Protein 2CQW (pdb70)

InterPro domains:
  IPR000436 Sushi/SCR/CCP domain [PF00084] (725-775)
  IPR000436 Sushi/SCR/CCP domain [PS50923] (720-777)
  IPR000436 Sushi/SCR/CCP domain [SM00032] (722-775)
  IPR000436 Sushi/SCR/CCP domain [cd00033] (722-776)
  IPR001212 Somatomedin B domain [PS00524] (40-60)
  IPR001212 Somatomedin B domain [PS50958] (25-64)
  IPR001846 von Willebrand factor, type D domain [PF00094] (445-610)
  IPR001846 von Willebrand factor, type D domain [PS51233] (442-636)
  IPR001846 von Willebrand factor, type D domain [SM00216] (433-609)
  IPR005533 AMOP domain [PF03782] (287-426)
  IPR005533 AMOP domain [PS50856] (282-430)
  IPR005533 AMOP domain [SM00723] (282-430)
  IPR035976 Sushi/SCR/CCP superfamily [SSF57535] (720-777)
  IPR036024 Somatomedin B-like domain superfamily [SSF90188] (26-66)
  IPR051495 Epithelial Barrier and Cell Signaling Protein [PTHR13802] (20-813)
  IPR056619 Mucin-4-like, C8-3 domain [PF23263] (668-712)

Organism: Mus musculus (NCBI:txid10090)

Radius of gyration: 27.75 Å; Cα contacts (8 Å, |Δi|>4): 67; chains: 1; bounding box: 57×40×76 Å

Sequence (84 aa):
GSSGSSGIPGPGFTAGAQGSCSLRCGAQDGLCSCHPTCSGLGTCCEDFLDYCLEILPSSGSMMGGKDFVVQHLKWTDPSGPSSGGSSGSSGIPGPGFTAGAQGSCSLRCGAQDGLCSCHPTCSGLGTCCEDFLDYCLEILPSSGSMMGGKDFVVQHLKWTDPSGPSSGGSSGSSGIPGPGFTAGAQGSCSLRCGAQDGLCSCHPTCSGLGTCCEDFLDYCLEILPSSGSMMGGKDFVVQHLKWTDPSGPSSGGSSGSSGIPGPGFTAGAQGSCSLRCGAQDGLCSCHPTCSGLGTCCEDFLDYCLEILPSSGSMMGGKDFVVQHLKWTDPSGPSSGGSSGSSGIPGPGFTAGAQGSCSLRCGAQDGLCSCHPTCSGLGTCCEDFLDYCLEILPSSGSMMGGKDFVVQHLKWTDPSGPSSGGSSGSSGIPGPGFTAGAQGSCSLRCGAQDGLCSCHPTCSGLGTCCEDFLDYCLEILPSSGSMMGGKDFVVQHLKWTDPSGPSSGGSSGSSGIPGPGFTAGAQGSCSLRCGAQDGLCSCHPTCSGLGTCCEDFLDYCLEILPSSGSMMGGKDFVVQHLKWTDPSGPSSGGSSGSSGIPGPGFTAGAQGSCSLRCGAQDGLCSCHPTCSGLGTCCEDFLDYCLEILPSSGSMMGGKDFVVQHLKWTDPSGPSSGGSSGSSGIPGPGFTAGAQGSCSLRCGAQDGLCSCHPTCSGLGTCCEDFLDYCLEILPSSGSMMGGKDFVVQHLKWTDPSGPSSGGSSGSSGIPGPGFTAGAQGSCSLRCGAQDGLCSCHPTCSGLGTCCEDFLDYCLEILPSSGSMMGGKDFVVQHLKWTDPSGPSSGGSSGSSGIPGPGFTAGAQGSCSLRCGAQDGLCSCHPTCSGLGTCCEDFLDYCLEILPSSGSMMGGKDFVVQHLKWTDPSGPSSGGSSGSSGIPGPGFTAGAQGSCSLRCGAQDGLCSCHPTCSGLGTCCEDFLDYCLEILPSSGSMMGGKDFVVQHLKWTDPSGPSSGGSSGSSGIPGPGFTAGAQGSCSLRCGAQDGLCSCHPTCSGLGTCCEDFLDYCLEILPSSGSMMGGKDFVVQHLKWTDPSGPSSGGSSGSSGIPGPGFTAGAQGSCSLRCGAQDGLCSCHPTCSGLGTCCEDFLDYCLEILPSSGSMMGGKDFVVQHLKWTDPSGPSSGGSSGSSGIPGPGFTAGAQGSCSLRCGAQDGLCSCHPTCSGLGTCCEDFLDYCLEILPSSGSMMGGKDFVVQHLKWTDPSGPSSGGSSGSSGIPGPGFTAGAQGSCSLRCGAQDGLCSCHPTCSGLGTCCEDFLDYCLEILPSSGSMMGGKDFVVQHLKWTDPSGPSSGGSSGSSGIPGPGFTAGAQGSCSLRCGAQDGLCSCHPTCSGLGTCCEDFLDYCLEILPSSGSMMGGKDFVVQHLKWTDPSGPSSGGSSGSSGIPGPGFTAGAQGSCSLRCGAQDGLCSCHPTCSGLGTCCEDFLDYCLEILPSSGSMMGGKDFVVQHLKWTDPSGPSSGGSSGSSGIPGPGFTAGAQGSCSLRCGAQDGLCSCHPTCSGLGTCCEDFLDYCLEILPSSGSMMGGKDFVVQHLKWTDPSGPSSGGSSGSSGIPGPGFTAGAQGSCSLRCGAQDGLCSCHPTCSGLGTCCEDFLDYCLEILPSSGSMMGGKDFVVQHLKWTDPSGPSSG

Nearest PDB structures (foldseek):
  2cqw-assembly1_A  TM=5.532E-01  e=2.848E-13  Mus musculus
  4zg9-assembly2_B  TM=7.414E-01  e=2.298E-01  Homo sapiens
  2cqw-assembly1_A  TM=5.748E-01  e=3.979E-14  Mus musculus
  2cqw-assembly1_A  TM=5.336E-01  e=2.298E-13  Mus musculus
  3bt1-assembly1_B  TM=7.548E-01  e=4.402E-01  Homo sapiens

Structure (mmCIF, N/CA/C/O backbone):
data_2CQW
#
_entry.id   2CQW
#
loop_
_atom_site.group_PDB
_atom_site.id
_atom_site.type_symbol
_atom_site.label_atom_id
_atom_site.label_alt_id
_atom_site.label_comp_id
_atom_site.label_asym_id
_atom_site.label_entity_id
_atom_site.label_seq_id
_atom_site.pdbx_PDB_ins_code
_atom_site.Cartn_x
_atom_site.Cartn_y
_atom_site.Cartn_z
_atom_site.occupancy
_atom_site.B_iso_or_equiv
_atom_site.auth_seq_id
_atom_site.auth_comp_id
_atom_site.auth_asym_id
_atom_site.auth_atom_id
_atom_site.pdbx_PDB_model_num
ATOM 1 N N . GLY A 1 1 ? 45.221 -6.664 -0.398 1.00 0.00 1 GLY A N 1
ATOM 2 C CA . GLY A 1 1 ? 46.151 -7.722 -0.754 1.00 0.00 1 GLY A CA 1
ATOM 3 C C . GLY A 1 1 ? 45.667 -9.076 -0.231 1.00 0.00 1 GLY A C 1
ATOM 4 O O . GLY A 1 1 ? 46.261 -9.639 0.688 1.00 0.00 1 GLY A O 1
ATOM 8 N N . SER A 1 2 ? 44.594 -9.560 -0.838 1.00 0.00 2 SER A N 1
ATOM 9 C CA . SER A 1 2 ? 44.023 -10.837 -0.445 1.00 0.00 2 SER A CA 1
ATOM 10 C C . SER A 1 2 ? 42.996 -11.293 -1.483 1.00 0.00 2 SER A C 1
ATOM 11 O O . SER A 1 2 ? 42.445 -10.474 -2.217 1.00 0.00 2 SER A O 1
ATOM 19 N N . SER A 1 3 ? 42.768 -12.598 -1.510 1.00 0.00 3 SER A N 1
ATOM 20 C CA . SER A 1 3 ? 41.816 -13.172 -2.445 1.00 0.00 3 SER A CA 1
ATOM 21 C C . SER A 1 3 ? 40.924 -14.187 -1.727 1.00 0.00 3 SER A C 1
ATOM 22 O O . SER A 1 3 ? 39.703 -14.043 -1.711 1.00 0.00 3 SER A O 1
ATOM 30 N N . GLY A 1 4 ? 41.569 -15.191 -1.152 1.00 0.00 4 GLY A N 1
ATOM 31 C CA . GLY A 1 4 ? 40.850 -16.229 -0.434 1.00 0.00 4 GLY A CA 1
ATOM 32 C C . GLY A 1 4 ? 39.796 -16.884 -1.329 1.00 0.00 4 GLY A C 1
ATOM 33 O O . GLY A 1 4 ? 39.763 -16.644 -2.534 1.00 0.00 4 GLY A O 1
ATOM 37 N N . SER A 1 5 ? 38.959 -17.699 -0.703 1.00 0.00 5 SER A N 1
ATOM 38 C CA . SER A 1 5 ? 37.906 -18.391 -1.428 1.00 0.00 5 SER A CA 1
ATOM 39 C C . SER A 1 5 ? 36.592 -18.305 -0.649 1.00 0.00 5 SER A C 1
ATOM 40 O O . SER A 1 5 ? 35.601 -17.777 -1.153 1.00 0.00 5 SER A O 1
ATOM 48 N N . SER A 1 6 ? 36.625 -18.831 0.566 1.00 0.00 6 SER A N 1
ATOM 49 C CA . SER A 1 6 ? 35.449 -18.820 1.419 1.00 0.00 6 SER A CA 1
ATOM 50 C C . SER A 1 6 ? 34.363 -19.720 0.824 1.00 0.00 6 SER A C 1
ATOM 51 O O . SER A 1 6 ? 34.234 -19.820 -0.395 1.00 0.00 6 SER A O 1
ATOM 59 N N . GLY A 1 7 ? 33.610 -20.351 1.713 1.00 0.00 7 GLY A N 1
ATOM 60 C CA . GLY A 1 7 ? 32.540 -21.239 1.292 1.00 0.00 7 GLY A CA 1
ATOM 61 C C . GLY A 1 7 ? 31.836 -21.861 2.499 1.00 0.00 7 GLY A C 1
ATOM 62 O O . GLY A 1 7 ? 32.490 -22.353 3.418 1.00 0.00 7 GLY A O 1
ATOM 66 N N . ILE A 1 8 ? 30.512 -21.819 2.459 1.00 0.00 8 ILE A N 1
ATOM 67 C CA . ILE A 1 8 ? 29.713 -22.373 3.538 1.00 0.00 8 ILE A CA 1
ATOM 68 C C . ILE A 1 8 ? 28.483 -23.068 2.951 1.00 0.00 8 ILE A C 1
ATOM 69 O O . ILE A 1 8 ? 27.416 -22.465 2.846 1.00 0.00 8 ILE A O 1
ATOM 85 N N . PRO A 1 9 ? 28.678 -24.360 2.574 1.00 0.00 9 PRO A N 1
ATOM 86 C CA . PRO A 1 9 ? 27.597 -25.144 2.001 1.00 0.00 9 PRO A CA 1
ATOM 87 C C . PRO A 1 9 ? 26.599 -25.572 3.078 1.00 0.00 9 PRO A C 1
ATOM 88 O O . PRO A 1 9 ? 26.989 -26.115 4.110 1.00 0.00 9 PRO A O 1
ATOM 99 N N . GLY A 1 10 ? 25.329 -25.312 2.801 1.00 0.00 10 GLY A N 1
ATOM 100 C CA . GLY A 1 10 ? 24.272 -25.664 3.733 1.00 0.00 10 GLY A CA 1
ATOM 101 C C . GLY A 1 10 ? 23.696 -27.045 3.413 1.00 0.00 10 GLY A C 1
ATOM 102 O O . GLY A 1 10 ? 23.866 -27.551 2.305 1.00 0.00 10 GLY A O 1
ATOM 106 N N . PRO A 1 11 ? 23.010 -27.631 4.431 1.00 0.00 11 PRO A N 1
ATOM 107 C CA . PRO A 1 11 ? 22.408 -28.944 4.269 1.00 0.00 11 PRO A CA 1
ATOM 108 C C . PRO A 1 11 ? 21.142 -28.865 3.414 1.00 0.00 11 PRO A C 1
ATOM 109 O O . PRO A 1 11 ? 20.732 -27.780 3.003 1.00 0.00 11 PRO A O 1
ATOM 120 N N . GLY A 1 12 ? 20.556 -30.028 3.171 1.00 0.00 12 GLY A N 1
ATOM 121 C CA . GLY A 1 12 ? 19.345 -30.105 2.372 1.00 0.00 12 GLY A CA 1
ATOM 122 C C . GLY A 1 12 ? 18.116 -30.318 3.259 1.00 0.00 12 GLY A C 1
ATOM 123 O O . GLY A 1 12 ? 18.080 -31.249 4.062 1.00 0.00 12 GLY A O 1
ATOM 127 N N . PHE A 1 13 ? 17.140 -29.439 3.083 1.00 0.00 13 PHE A N 1
ATOM 128 C CA . PHE A 1 13 ? 15.913 -29.520 3.857 1.00 0.00 13 PHE A CA 1
ATOM 129 C C . PHE A 1 13 ? 14.956 -30.554 3.261 1.00 0.00 13 PHE A C 1
ATOM 130 O O . PHE A 1 13 ? 14.537 -31.485 3.946 1.00 0.00 13 PHE A O 1
ATOM 147 N N . THR A 1 14 ? 14.636 -30.354 1.991 1.00 0.00 14 THR A N 1
ATOM 148 C CA . THR A 1 14 ? 13.736 -31.257 1.294 1.00 0.00 14 THR A CA 1
ATOM 149 C C . THR A 1 14 ? 12.370 -31.284 1.983 1.00 0.00 14 THR A C 1
ATOM 150 O O . THR A 1 14 ? 12.160 -32.050 2.923 1.00 0.00 14 THR A O 1
ATOM 161 N N . ALA A 1 15 ? 11.477 -30.439 1.489 1.00 0.00 15 ALA A N 1
ATOM 162 C CA . ALA A 1 15 ? 10.137 -30.357 2.045 1.00 0.00 15 ALA A CA 1
ATOM 163 C C . ALA A 1 15 ? 9.214 -31.310 1.283 1.00 0.00 15 ALA A C 1
ATOM 164 O O . ALA A 1 15 ? 8.688 -32.262 1.858 1.00 0.00 15 ALA A O 1
ATOM 171 N N . GLY A 1 16 ? 9.045 -31.021 0.001 1.00 0.00 16 GLY A N 1
ATOM 172 C CA . GLY A 1 16 ? 8.195 -31.841 -0.845 1.00 0.00 16 GLY A CA 1
ATOM 173 C C . GLY A 1 16 ? 7.025 -31.026 -1.400 1.00 0.00 16 GLY A C 1
ATOM 174 O O . GLY A 1 16 ? 7.067 -29.796 -1.405 1.00 0.00 16 GLY A O 1
ATOM 178 N N . ALA A 1 17 ? 6.007 -31.743 -1.853 1.00 0.00 17 ALA A N 1
ATOM 179 C CA . ALA A 1 17 ? 4.828 -31.102 -2.409 1.00 0.00 17 ALA A CA 1
ATOM 180 C C . ALA A 1 17 ? 4.275 -30.097 -1.396 1.00 0.00 17 ALA A C 1
ATOM 181 O O . ALA A 1 17 ? 3.793 -30.483 -0.333 1.00 0.00 17 ALA A O 1
ATOM 188 N N . GLN A 1 18 ? 4.362 -28.827 -1.763 1.00 0.00 18 GLN A N 1
ATOM 189 C CA . GLN A 1 18 ? 3.877 -27.764 -0.901 1.00 0.00 18 GLN A CA 1
ATOM 190 C C . GLN A 1 18 ? 3.565 -26.512 -1.725 1.00 0.00 18 GLN A C 1
ATOM 191 O O . GLN A 1 18 ? 3.833 -26.472 -2.924 1.00 0.00 18 GLN A O 1
ATOM 205 N N . GLY A 1 19 ? 3.003 -25.522 -1.048 1.00 0.00 19 GLY A N 1
ATOM 206 C CA . GLY A 1 19 ? 2.651 -24.273 -1.702 1.00 0.00 19 GLY A CA 1
ATOM 207 C C . GLY A 1 19 ? 1.138 -24.164 -1.898 1.00 0.00 19 GLY A C 1
ATOM 208 O O . GLY A 1 19 ? 0.645 -24.263 -3.021 1.00 0.00 19 GLY A O 1
ATOM 212 N N . SER A 1 20 ? 0.443 -23.960 -0.789 1.00 0.00 20 SER A N 1
ATOM 213 C CA . SER A 1 20 ? -1.004 -23.836 -0.825 1.00 0.00 20 SER A CA 1
ATOM 214 C C . SER A 1 20 ? -1.434 -22.527 -0.160 1.00 0.00 20 SER A C 1
ATOM 215 O O . SER A 1 20 ? -0.754 -22.028 0.735 1.00 0.00 20 SER A O 1
ATOM 223 N N . CYS A 1 21 ? -2.561 -22.006 -0.624 1.00 0.00 21 CYS A N 1
ATOM 224 C CA . CYS A 1 21 ? -3.089 -20.765 -0.086 1.00 0.00 21 CYS A CA 1
ATOM 225 C C . CYS A 1 21 ? -4.531 -21.011 0.364 1.00 0.00 21 CYS A C 1
ATOM 226 O O . CYS A 1 21 ? -5.442 -20.288 -0.036 1.00 0.00 21 CYS A O 1
ATOM 233 N N . SER A 1 22 ? -4.692 -22.034 1.190 1.00 0.00 22 SER A N 1
ATOM 234 C CA . SER A 1 22 ? -6.007 -22.385 1.699 1.00 0.00 22 SER A CA 1
ATOM 235 C C . SER A 1 22 ? -6.345 -21.521 2.916 1.00 0.00 22 SER A C 1
ATOM 236 O O . SER A 1 22 ? -7.440 -20.969 3.005 1.00 0.00 22 SER A O 1
ATOM 244 N N . LEU A 1 23 ? -5.384 -21.433 3.824 1.00 0.00 23 LEU A N 1
ATOM 245 C CA . LEU A 1 23 ? -5.565 -20.646 5.032 1.00 0.00 23 LEU A CA 1
ATOM 246 C C . LEU A 1 23 ? -4.488 -19.562 5.096 1.00 0.00 23 LEU A C 1
ATOM 247 O O . LEU A 1 23 ? -4.081 -19.149 6.181 1.00 0.00 23 LEU A O 1
ATOM 263 N N . ARG A 1 24 ? -4.056 -19.131 3.920 1.00 0.00 24 ARG A N 1
ATOM 264 C CA . ARG A 1 24 ? -3.033 -18.103 3.828 1.00 0.00 24 ARG A CA 1
ATOM 265 C C . ARG A 1 24 ? -3.610 -16.836 3.193 1.00 0.00 24 ARG A C 1
ATOM 266 O O . ARG A 1 24 ? -4.173 -15.990 3.886 1.00 0.00 24 ARG A O 1
ATOM 287 N N . CYS A 1 25 ? -3.450 -16.745 1.881 1.00 0.00 25 CYS A N 1
ATOM 288 C CA . CYS A 1 25 ? -3.947 -15.596 1.144 1.00 0.00 25 CYS A CA 1
ATOM 289 C C . CYS A 1 25 ? -3.274 -14.340 1.701 1.00 0.00 25 CYS A C 1
ATOM 290 O O . CYS A 1 25 ? -3.917 -13.301 1.851 1.00 0.00 25 CYS A O 1
ATOM 297 N N . GLY A 1 26 ? -1.989 -14.476 1.994 1.00 0.00 26 GLY A N 1
ATOM 298 C CA . GLY A 1 26 ? -1.222 -13.365 2.532 1.00 0.00 26 GLY A CA 1
ATOM 299 C C . GLY A 1 26 ? 0.120 -13.844 3.088 1.00 0.00 26 GLY A C 1
ATOM 300 O O . GLY A 1 26 ? 0.437 -13.598 4.251 1.00 0.00 26 GLY A O 1
ATOM 304 N N . ALA A 1 27 ? 0.872 -14.519 2.232 1.00 0.00 27 ALA A N 1
ATOM 305 C CA . ALA A 1 27 ? 2.173 -15.034 2.623 1.00 0.00 27 ALA A CA 1
ATOM 306 C C . ALA A 1 27 ? 3.055 -15.178 1.381 1.00 0.00 27 ALA A C 1
ATOM 307 O O . ALA A 1 27 ? 2.557 -15.160 0.256 1.00 0.00 27 ALA A O 1
ATOM 314 N N . GLN A 1 28 ? 4.349 -15.318 1.626 1.00 0.00 28 GLN A N 1
ATOM 315 C CA . GLN A 1 28 ? 5.305 -15.465 0.542 1.00 0.00 28 GLN A CA 1
ATOM 316 C C . GLN A 1 28 ? 6.155 -16.720 0.749 1.00 0.00 28 GLN A C 1
ATOM 317 O O . GLN A 1 28 ? 6.750 -16.902 1.811 1.00 0.00 28 GLN A O 1
ATOM 331 N N . ASP A 1 29 ? 6.185 -17.553 -0.281 1.00 0.00 29 ASP A N 1
ATOM 332 C CA . ASP A 1 29 ? 6.953 -18.785 -0.224 1.00 0.00 29 ASP A CA 1
ATOM 333 C C . ASP A 1 29 ? 7.868 -18.868 -1.448 1.00 0.00 29 ASP A C 1
ATOM 334 O O . ASP A 1 29 ? 7.840 -17.989 -2.308 1.00 0.00 29 ASP A O 1
ATOM 343 N N . GLY A 1 30 ? 8.656 -19.932 -1.486 1.00 0.00 30 GLY A N 1
ATOM 344 C CA . GLY A 1 30 ? 9.578 -20.140 -2.590 1.00 0.00 30 GLY A CA 1
ATOM 345 C C . GLY A 1 30 ? 8.868 -20.786 -3.782 1.00 0.00 30 GLY A C 1
ATOM 346 O O . GLY A 1 30 ? 8.959 -20.292 -4.905 1.00 0.00 30 GLY A O 1
ATOM 350 N N . LEU A 1 31 ? 8.177 -21.880 -3.497 1.00 0.00 31 LEU A N 1
ATOM 351 C CA . LEU A 1 31 ? 7.452 -22.598 -4.532 1.00 0.00 31 LEU A CA 1
ATOM 352 C C . LEU A 1 31 ? 6.369 -21.688 -5.115 1.00 0.00 31 LEU A C 1
ATOM 353 O O . LEU A 1 31 ? 6.213 -21.605 -6.332 1.00 0.00 31 LEU A O 1
ATOM 369 N N . CYS A 1 32 ? 5.650 -21.029 -4.219 1.00 0.00 32 CYS A N 1
ATOM 370 C CA . CYS A 1 32 ? 4.586 -20.128 -4.629 1.00 0.00 32 CYS A CA 1
ATOM 371 C C . CYS A 1 32 ? 4.531 -18.966 -3.637 1.00 0.00 32 CYS A C 1
ATOM 372 O O . CYS A 1 32 ? 5.470 -18.754 -2.870 1.00 0.00 32 CYS A O 1
ATOM 379 N N . SER A 1 33 ? 3.422 -18.242 -3.682 1.00 0.00 33 SER A N 1
ATOM 380 C CA . SER A 1 33 ? 3.232 -17.107 -2.796 1.00 0.00 33 SER A CA 1
ATOM 381 C C . SER A 1 33 ? 1.743 -16.772 -2.686 1.00 0.00 33 SER A C 1
ATOM 382 O O . SER A 1 33 ? 1.026 -16.778 -3.686 1.00 0.00 33 SER A O 1
ATOM 390 N N . CYS A 1 34 ? 1.322 -16.487 -1.462 1.00 0.00 34 CYS A N 1
ATOM 391 C CA . CYS A 1 34 ? -0.069 -16.151 -1.209 1.00 0.00 34 CYS A CA 1
ATOM 392 C C . CYS A 1 34 ? -0.173 -14.633 -1.043 1.00 0.00 34 CYS A C 1
ATOM 393 O O . CYS A 1 34 ? -1.113 -14.136 -0.425 1.00 0.00 34 CYS A O 1
ATOM 400 N N . HIS A 1 35 ? 0.807 -13.940 -1.604 1.00 0.00 35 HIS A N 1
ATOM 401 C CA . HIS A 1 35 ? 0.837 -12.489 -1.526 1.00 0.00 35 HIS A CA 1
ATOM 402 C C . HIS A 1 35 ? 0.342 -11.893 -2.845 1.00 0.00 35 HIS A C 1
ATOM 403 O O . HIS A 1 35 ? 0.453 -12.524 -3.896 1.00 0.00 35 HIS A O 1
ATOM 417 N N . PRO A 1 36 ? -0.209 -10.654 -2.745 1.00 0.00 36 PRO A N 1
ATOM 418 C CA . PRO A 1 36 ? -0.721 -9.966 -3.918 1.00 0.00 36 PRO A CA 1
ATOM 419 C C . PRO A 1 36 ? 0.422 -9.427 -4.781 1.00 0.00 36 PRO A C 1
ATOM 420 O O . PRO A 1 36 ? 0.192 -8.928 -5.881 1.00 0.00 36 PRO A O 1
ATOM 431 N N . THR A 1 37 ? 1.629 -9.545 -4.248 1.00 0.00 37 THR A N 1
ATOM 432 C CA . THR A 1 37 ? 2.808 -9.076 -4.955 1.00 0.00 37 THR A CA 1
ATOM 433 C C . THR A 1 37 ? 3.351 -10.172 -5.874 1.00 0.00 37 THR A C 1
ATOM 434 O O . THR A 1 37 ? 4.214 -9.915 -6.711 1.00 0.00 37 THR A O 1
ATOM 445 N N . CYS A 1 38 ? 2.823 -11.373 -5.685 1.00 0.00 38 CYS A N 1
ATOM 446 C CA . CYS A 1 38 ? 3.244 -12.510 -6.486 1.00 0.00 38 CYS A CA 1
ATOM 447 C C . CYS A 1 38 ? 3.009 -12.173 -7.960 1.00 0.00 38 CYS A C 1
ATOM 448 O O . CYS A 1 38 ? 3.594 -12.796 -8.844 1.00 0.00 38 CYS A O 1
ATOM 455 N N . SER A 1 39 ? 2.150 -11.187 -8.179 1.00 0.00 39 SER A N 1
ATOM 456 C CA . SER A 1 39 ? 1.831 -10.760 -9.530 1.00 0.00 39 SER A CA 1
ATOM 457 C C . SER A 1 39 ? 3.038 -10.061 -10.157 1.00 0.00 39 SER A C 1
ATOM 458 O O . SER A 1 39 ? 3.327 -10.253 -11.338 1.00 0.00 39 SER A O 1
ATOM 466 N N . GLY A 1 40 ? 3.711 -9.264 -9.340 1.00 0.00 40 GLY A N 1
ATOM 467 C CA . GLY A 1 40 ? 4.881 -8.536 -9.800 1.00 0.00 40 GLY A CA 1
ATOM 468 C C . GLY A 1 40 ? 6.093 -9.462 -9.918 1.00 0.00 40 GLY A C 1
ATOM 469 O O . GLY A 1 40 ? 6.939 -9.276 -10.791 1.00 0.00 40 GLY A O 1
ATOM 473 N N . LEU A 1 41 ? 6.138 -10.441 -9.026 1.00 0.00 41 LEU A N 1
ATOM 474 C CA . LEU A 1 41 ? 7.232 -11.397 -9.019 1.00 0.00 41 LEU A CA 1
ATOM 475 C C . LEU A 1 41 ? 6.929 -12.520 -10.013 1.00 0.00 41 LEU A C 1
ATOM 476 O O . LEU A 1 41 ? 7.624 -12.670 -11.016 1.00 0.00 41 LEU A O 1
ATOM 492 N N . GLY A 1 42 ? 5.890 -13.281 -9.698 1.00 0.00 42 GLY A N 1
ATOM 493 C CA . GLY A 1 42 ? 5.487 -14.386 -10.551 1.00 0.00 42 GLY A CA 1
ATOM 494 C C . GLY A 1 42 ? 5.623 -15.722 -9.819 1.00 0.00 42 GLY A C 1
ATOM 495 O O . GLY A 1 42 ? 6.064 -16.711 -10.402 1.00 0.00 42 GLY A O 1
ATOM 499 N N . THR A 1 43 ? 5.237 -15.708 -8.552 1.00 0.00 43 THR A N 1
ATOM 500 C CA . THR A 1 43 ? 5.311 -16.907 -7.734 1.00 0.00 43 THR A CA 1
ATOM 501 C C . THR A 1 43 ? 3.932 -17.253 -7.169 1.00 0.00 43 THR A C 1
ATOM 502 O O . THR A 1 43 ? 3.828 -17.887 -6.120 1.00 0.00 43 THR A O 1
ATOM 513 N N . CYS A 1 44 ? 2.908 -16.822 -7.891 1.00 0.00 44 CYS A N 1
ATOM 514 C CA . CYS A 1 44 ? 1.539 -17.079 -7.475 1.00 0.00 44 CYS A CA 1
ATOM 515 C C . CYS A 1 44 ? 1.299 -18.589 -7.522 1.00 0.00 44 CYS A C 1
ATOM 516 O O . CYS A 1 44 ? 1.821 -19.278 -8.397 1.00 0.00 44 CYS A O 1
ATOM 523 N N . CYS A 1 45 ? 0.508 -19.060 -6.568 1.00 0.00 45 CYS A N 1
ATOM 524 C CA . CYS A 1 45 ? 0.192 -20.476 -6.489 1.00 0.00 45 CYS A CA 1
ATOM 525 C C . CYS A 1 45 ? -0.904 -20.781 -7.513 1.00 0.00 45 CYS A C 1
ATOM 526 O O . CYS A 1 45 ? -1.593 -19.875 -7.978 1.00 0.00 45 CYS A O 1
ATOM 533 N N . GLU A 1 46 ? -1.030 -22.061 -7.833 1.00 0.00 46 GLU A N 1
ATOM 534 C CA . GLU A 1 46 ? -2.030 -22.497 -8.793 1.00 0.00 46 GLU A CA 1
ATOM 535 C C . GLU A 1 46 ? -3.431 -22.377 -8.191 1.00 0.00 46 GLU A C 1
ATOM 536 O O . GLU A 1 46 ? -4.409 -22.204 -8.916 1.00 0.00 46 GLU A O 1
ATOM 548 N N . ASP A 1 47 ? -3.483 -22.475 -6.871 1.00 0.00 47 ASP A N 1
ATOM 549 C CA . ASP A 1 47 ? -4.749 -22.380 -6.163 1.00 0.00 47 ASP A CA 1
ATOM 550 C C . ASP A 1 47 ? -4.762 -21.103 -5.320 1.00 0.00 47 ASP A C 1
ATOM 551 O O . ASP A 1 47 ? -5.602 -20.948 -4.435 1.00 0.00 47 ASP A O 1
ATOM 560 N N . PHE A 1 48 ? -3.822 -20.221 -5.625 1.00 0.00 48 PHE A N 1
ATOM 561 C CA . PHE A 1 48 ? -3.716 -18.963 -4.907 1.00 0.00 48 PHE A CA 1
ATOM 562 C C . PHE A 1 48 ? -4.899 -18.047 -5.226 1.00 0.00 48 PHE A C 1
ATOM 563 O O . PHE A 1 48 ? -5.520 -17.491 -4.321 1.00 0.00 48 PHE A O 1
ATOM 580 N N . LEU A 1 49 ? -5.177 -17.919 -6.515 1.00 0.00 49 LEU A N 1
ATOM 581 C CA . LEU A 1 49 ? -6.275 -17.081 -6.964 1.00 0.00 49 LEU A CA 1
ATOM 582 C C . LEU A 1 49 ? -7.602 -17.776 -6.654 1.00 0.00 49 LEU A C 1
ATOM 583 O O . LEU A 1 49 ? -8.585 -17.121 -6.311 1.00 0.00 49 LEU A O 1
ATOM 599 N N . ASP A 1 50 ? -7.587 -19.095 -6.786 1.00 0.00 50 ASP A N 1
ATOM 600 C CA . ASP A 1 50 ? -8.777 -19.886 -6.524 1.00 0.00 50 ASP A CA 1
ATOM 601 C C . ASP A 1 50 ? -9.233 -19.652 -5.082 1.00 0.00 50 ASP A C 1
ATOM 602 O O . ASP A 1 50 ? -10.430 -19.547 -4.815 1.00 0.00 50 ASP A O 1
ATOM 611 N N . TYR A 1 51 ? -8.256 -19.577 -4.191 1.00 0.00 51 TYR A N 1
ATOM 612 C CA . TYR A 1 51 ? -8.542 -19.357 -2.783 1.00 0.00 51 TYR A CA 1
ATOM 613 C C . TYR A 1 51 ? -8.447 -17.871 -2.431 1.00 0.00 51 TYR A C 1
ATOM 614 O O . TYR A 1 51 ? -8.987 -17.435 -1.415 1.00 0.00 51 TYR A O 1
ATOM 632 N N . CYS A 1 52 ? -7.757 -17.134 -3.289 1.00 0.00 52 CYS A N 1
ATOM 633 C CA . CYS A 1 52 ? -7.584 -15.707 -3.081 1.00 0.00 52 CYS A CA 1
ATOM 634 C C . CYS A 1 52 ? -7.938 -14.985 -4.383 1.00 0.00 52 CYS A C 1
ATOM 635 O O . CYS A 1 52 ? -7.083 -14.346 -4.993 1.00 0.00 52 CYS A O 1
ATOM 642 N N . LEU A 1 53 ? -9.199 -15.112 -4.769 1.00 0.00 53 LEU A N 1
ATOM 643 C CA . LEU A 1 53 ? -9.675 -14.480 -5.987 1.00 0.00 53 LEU A CA 1
ATOM 644 C C . LEU A 1 53 ? -10.410 -13.186 -5.631 1.00 0.00 53 LEU A C 1
ATOM 645 O O . LEU A 1 53 ? -11.127 -12.627 -6.460 1.00 0.00 53 LEU A O 1
ATOM 661 N N . GLU A 1 54 ? -10.207 -12.748 -4.398 1.00 0.00 54 GLU A N 1
ATOM 662 C CA . GLU A 1 54 ? -10.842 -11.530 -3.922 1.00 0.00 54 GLU A CA 1
ATOM 663 C C . GLU A 1 54 ? -10.125 -11.010 -2.675 1.00 0.00 54 GLU A C 1
ATOM 664 O O . GLU A 1 54 ? -10.768 -10.591 -1.714 1.00 0.00 54 GLU A O 1
ATOM 676 N N . ILE A 1 55 ? -8.801 -11.054 -2.731 1.00 0.00 55 ILE A N 1
ATOM 677 C CA . ILE A 1 55 ? -7.990 -10.592 -1.617 1.00 0.00 55 ILE A CA 1
ATOM 678 C C . ILE A 1 55 ? -7.272 -9.301 -2.016 1.00 0.00 55 ILE A C 1
ATOM 679 O O . ILE A 1 55 ? -6.909 -8.498 -1.158 1.00 0.00 55 ILE A O 1
ATOM 695 N N . LEU A 1 56 ? -7.090 -9.141 -3.318 1.00 0.00 56 LEU A N 1
ATOM 696 C CA . LEU A 1 56 ? -6.423 -7.961 -3.841 1.00 0.00 56 LEU A CA 1
ATOM 697 C C . LEU A 1 56 ? -7.182 -6.710 -3.394 1.00 0.00 56 LEU A C 1
ATOM 698 O O . LEU A 1 56 ? -8.375 -6.776 -3.102 1.00 0.00 56 LEU A O 1
ATOM 714 N N . PRO A 1 57 ? -6.441 -5.571 -3.354 1.00 0.00 57 PRO A N 1
ATOM 715 C CA . PRO A 1 57 ? -7.032 -4.307 -2.948 1.00 0.00 57 PRO A CA 1
ATOM 716 C C . PRO A 1 57 ? -7.917 -3.734 -4.057 1.00 0.00 57 PRO A C 1
ATOM 717 O O . PRO A 1 57 ? -7.896 -4.221 -5.186 1.00 0.00 57 PRO A O 1
ATOM 728 N N . SER A 1 58 ? -8.673 -2.708 -3.695 1.00 0.00 58 SER A N 1
ATOM 729 C CA . SER A 1 58 ? -9.564 -2.063 -4.645 1.00 0.00 58 SER A CA 1
ATOM 730 C C . SER A 1 58 ? -8.826 -1.804 -5.961 1.00 0.00 58 SER A C 1
ATOM 731 O O . SER A 1 58 ? -7.667 -1.392 -5.956 1.00 0.00 58 SER A O 1
ATOM 739 N N . SER A 1 59 ? -9.529 -2.057 -7.055 1.00 0.00 59 SER A N 1
ATOM 740 C CA . SER A 1 59 ? -8.955 -1.857 -8.375 1.00 0.00 59 SER A CA 1
ATOM 741 C C . SER A 1 59 ? -9.699 -0.736 -9.104 1.00 0.00 59 SER A C 1
ATOM 742 O O . SER A 1 59 ? -10.642 -0.995 -9.851 1.00 0.00 59 SER A O 1
ATOM 750 N N . GLY A 1 60 ? -9.247 0.485 -8.863 1.00 0.00 60 GLY A N 1
ATOM 751 C CA . GLY A 1 60 ? -9.857 1.647 -9.487 1.00 0.00 60 GLY A CA 1
ATOM 752 C C . GLY A 1 60 ? -10.003 1.445 -10.996 1.00 0.00 60 GLY A C 1
ATOM 753 O O . GLY A 1 60 ? -9.579 0.423 -11.533 1.00 0.00 60 GLY A O 1
ATOM 757 N N . SER A 1 61 ? -10.605 2.435 -11.638 1.00 0.00 61 SER A N 1
ATOM 758 C CA . SER A 1 61 ? -10.813 2.379 -13.075 1.00 0.00 61 SER A CA 1
ATOM 759 C C . SER A 1 61 ? -10.666 3.776 -13.680 1.00 0.00 61 SER A C 1
ATOM 760 O O . SER A 1 61 ? -11.026 4.770 -13.051 1.00 0.00 61 SER A O 1
ATOM 768 N N . MET A 1 62 ? -10.135 3.808 -14.894 1.00 0.00 62 MET A N 1
ATOM 769 C CA . MET A 1 62 ? -9.936 5.067 -15.591 1.00 0.00 62 MET A CA 1
ATOM 770 C C . MET A 1 62 ? -9.022 5.998 -14.791 1.00 0.00 62 MET A C 1
ATOM 771 O O . MET A 1 62 ? -9.358 6.397 -13.677 1.00 0.00 62 MET A O 1
ATOM 785 N N . MET A 1 63 ? -7.884 6.316 -15.391 1.00 0.00 63 MET A N 1
ATOM 786 C CA . MET A 1 63 ? -6.919 7.193 -14.749 1.00 0.00 63 MET A CA 1
ATOM 787 C C . MET A 1 63 ? -6.276 8.138 -15.765 1.00 0.00 63 MET A C 1
ATOM 788 O O . MET A 1 63 ? -6.293 9.355 -15.584 1.00 0.00 63 MET A O 1
ATOM 802 N N . GLY A 1 64 ? -5.723 7.543 -16.812 1.00 0.00 64 GLY A N 1
ATOM 803 C CA . GLY A 1 64 ? -5.075 8.317 -17.857 1.00 0.00 64 GLY A CA 1
ATOM 804 C C . GLY A 1 64 ? -5.669 7.991 -19.229 1.00 0.00 64 GLY A C 1
ATOM 805 O O . GLY A 1 64 ? -6.747 8.471 -19.573 1.00 0.00 64 GLY A O 1
ATOM 809 N N . GLY A 1 65 ? -4.938 7.176 -19.976 1.00 0.00 65 GLY A N 1
ATOM 810 C CA . GLY A 1 65 ? -5.379 6.780 -21.302 1.00 0.00 65 GLY A CA 1
ATOM 811 C C . GLY A 1 65 ? -4.323 7.123 -22.356 1.00 0.00 65 GLY A C 1
ATOM 812 O O . GLY A 1 65 ? -3.898 8.272 -22.463 1.00 0.00 65 GLY A O 1
ATOM 816 N N . LYS A 1 66 ? -3.931 6.104 -23.107 1.00 0.00 66 LYS A N 1
ATOM 817 C CA . LYS A 1 66 ? -2.934 6.283 -24.149 1.00 0.00 66 LYS A CA 1
ATOM 818 C C . LYS A 1 66 ? -3.118 5.204 -25.217 1.00 0.00 66 LYS A C 1
ATOM 819 O O . LYS A 1 66 ? -3.493 4.075 -24.905 1.00 0.00 66 LYS A O 1
ATOM 838 N N . ASP A 1 67 ? -2.847 5.589 -26.455 1.00 0.00 67 ASP A N 1
ATOM 839 C CA . ASP A 1 67 ? -2.978 4.668 -27.571 1.00 0.00 67 ASP A CA 1
ATOM 840 C C . ASP A 1 67 ? -1.807 4.870 -28.534 1.00 0.00 67 ASP A C 1
ATOM 841 O O . ASP A 1 67 ? -1.077 5.855 -28.433 1.00 0.00 67 ASP A O 1
ATOM 850 N N . PHE A 1 68 ? -1.662 3.921 -29.447 1.00 0.00 68 PHE A N 1
ATOM 851 C CA . PHE A 1 68 ? -0.591 3.982 -30.427 1.00 0.00 68 PHE A CA 1
ATOM 852 C C . PHE A 1 68 ? -1.029 3.361 -31.756 1.00 0.00 68 PHE A C 1
ATOM 853 O O . PHE A 1 68 ? -1.966 2.566 -31.795 1.00 0.00 68 PHE A O 1
ATOM 870 N N . VAL A 1 69 ? -0.328 3.749 -32.812 1.00 0.00 69 VAL A N 1
ATOM 871 C CA . VAL A 1 69 ? -0.632 3.241 -34.139 1.00 0.00 69 VAL A CA 1
ATOM 872 C C . VAL A 1 69 ? 0.510 3.600 -35.092 1.00 0.00 69 VAL A C 1
ATOM 873 O O . VAL A 1 69 ? 1.047 4.705 -35.034 1.00 0.00 69 VAL A O 1
ATOM 886 N N . VAL A 1 70 ? 0.847 2.645 -35.947 1.00 0.00 70 VAL A N 1
ATOM 887 C CA . VAL A 1 70 ? 1.915 2.847 -36.911 1.00 0.00 70 VAL A CA 1
ATOM 888 C C . VAL A 1 70 ? 1.919 1.690 -37.911 1.00 0.00 70 VAL A C 1
ATOM 889 O O . VAL A 1 70 ? 1.611 0.554 -37.553 1.00 0.00 70 VAL A O 1
ATOM 902 N N . GLN A 1 71 ? 2.272 2.018 -39.146 1.00 0.00 71 GLN A N 1
ATOM 903 C CA . GLN A 1 71 ? 2.320 1.020 -40.200 1.00 0.00 71 GLN A CA 1
ATOM 904 C C . GLN A 1 71 ? 2.893 1.629 -41.482 1.00 0.00 71 GLN A C 1
ATOM 905 O O . GLN A 1 71 ? 2.360 2.609 -42.000 1.00 0.00 71 GLN A O 1
ATOM 919 N N . HIS A 1 72 ? 3.971 1.023 -41.956 1.00 0.00 72 HIS A N 1
ATOM 920 C CA . HIS A 1 72 ? 4.622 1.493 -43.167 1.00 0.00 72 HIS A CA 1
ATOM 921 C C . HIS A 1 72 ? 5.550 0.403 -43.707 1.00 0.00 72 HIS A C 1
ATOM 922 O O . HIS A 1 72 ? 6.119 -0.370 -42.938 1.00 0.00 72 HIS A O 1
ATOM 936 N N . LEU A 1 73 ? 5.675 0.377 -45.026 1.00 0.00 73 LEU A N 1
ATOM 937 C CA . LEU A 1 73 ? 6.524 -0.605 -45.678 1.00 0.00 73 LEU A CA 1
ATOM 938 C C . LEU A 1 73 ? 6.675 -0.242 -47.157 1.00 0.00 73 LEU A C 1
ATOM 939 O O . LEU A 1 73 ? 5.684 0.004 -47.843 1.00 0.00 73 LEU A O 1
ATOM 955 N N . LYS A 1 74 ? 7.922 -0.219 -47.604 1.00 0.00 74 LYS A N 1
ATOM 956 C CA . LYS A 1 74 ? 8.214 0.110 -48.988 1.00 0.00 74 LYS A CA 1
ATOM 957 C C . LYS A 1 74 ? 9.689 -0.179 -49.276 1.00 0.00 74 LYS A C 1
ATOM 958 O O . LYS A 1 74 ? 10.545 0.033 -48.419 1.00 0.00 74 LYS A O 1
ATOM 977 N N . TRP A 1 75 ? 9.940 -0.659 -50.486 1.00 0.00 75 TRP A N 1
ATOM 978 C CA . TRP A 1 75 ? 11.296 -0.979 -50.897 1.00 0.00 75 TRP A CA 1
ATOM 979 C C . TRP A 1 75 ? 11.259 -1.386 -52.372 1.00 0.00 75 TRP A C 1
ATOM 980 O O . TRP A 1 75 ? 10.641 -2.389 -52.727 1.00 0.00 75 TRP A O 1
ATOM 1001 N N . THR A 1 76 ? 11.927 -0.587 -53.190 1.00 0.00 76 THR A N 1
ATOM 1002 C CA . THR A 1 76 ? 11.979 -0.851 -54.618 1.00 0.00 76 THR A CA 1
ATOM 1003 C C . THR A 1 76 ? 13.319 -0.394 -55.197 1.00 0.00 76 THR A C 1
ATOM 1004 O O . THR A 1 76 ? 13.790 0.701 -54.894 1.00 0.00 76 THR A O 1
ATOM 1015 N N . ASP A 1 77 ? 13.897 -1.258 -56.020 1.00 0.00 77 ASP A N 1
ATOM 1016 C CA . ASP A 1 77 ? 15.174 -0.957 -56.644 1.00 0.00 77 ASP A CA 1
ATOM 1017 C C . ASP A 1 77 ? 15.629 -2.161 -57.471 1.00 0.00 77 ASP A C 1
ATOM 1018 O O . ASP A 1 77 ? 16.163 -3.126 -56.927 1.00 0.00 77 ASP A O 1
ATOM 1027 N N . PRO A 1 78 ? 15.395 -2.062 -58.807 1.00 0.00 78 PRO A N 1
ATOM 1028 C CA . PRO A 1 78 ? 15.775 -3.131 -59.714 1.00 0.00 78 PRO A CA 1
ATOM 1029 C C . PRO A 1 78 ? 17.287 -3.144 -59.945 1.00 0.00 78 PRO A C 1
ATOM 1030 O O . PRO A 1 78 ? 18.012 -2.328 -59.378 1.00 0.00 78 PRO A O 1
ATOM 1041 N N . SER A 1 79 ? 17.719 -4.078 -60.779 1.00 0.00 79 SER A N 1
ATOM 1042 C CA . SER A 1 79 ? 19.132 -4.207 -61.092 1.00 0.00 79 SER A CA 1
ATOM 1043 C C . SER A 1 79 ? 19.306 -4.759 -62.508 1.00 0.00 79 SER A C 1
ATOM 1044 O O . SER A 1 79 ? 18.337 -5.186 -63.135 1.00 0.00 79 SER A O 1
ATOM 1052 N N . GLY A 1 80 ? 20.547 -4.733 -62.971 1.00 0.00 80 GLY A N 1
ATOM 1053 C CA . GLY A 1 80 ? 20.860 -5.225 -64.302 1.00 0.00 80 GLY A CA 1
ATOM 1054 C C . GLY A 1 80 ? 22.333 -5.628 -64.405 1.00 0.00 80 GLY A C 1
ATOM 1055 O O . GLY A 1 80 ? 23.188 -4.796 -64.705 1.00 0.00 80 GLY A O 1
ATOM 1059 N N . PRO A 1 81 ? 22.590 -6.937 -64.143 1.00 0.00 81 PRO A N 1
ATOM 1060 C CA . PRO A 1 81 ? 23.944 -7.461 -64.203 1.00 0.00 81 PRO A CA 1
ATOM 1061 C C . PRO A 1 81 ? 24.405 -7.624 -65.653 1.00 0.00 81 PRO A C 1
ATOM 1062 O O . PRO A 1 81 ? 23.647 -7.352 -66.583 1.00 0.00 81 PRO A O 1
ATOM 1073 N N . SER A 1 82 ? 25.645 -8.067 -65.800 1.00 0.00 82 SER A N 1
ATOM 1074 C CA . SER A 1 82 ? 26.215 -8.270 -67.121 1.00 0.00 82 SER A CA 1
ATOM 1075 C C . SER A 1 82 ? 27.477 -9.129 -67.019 1.00 0.00 82 SER A C 1
ATOM 1076 O O . SER A 1 82 ? 27.905 -9.483 -65.922 1.00 0.00 82 SER A O 1
ATOM 1084 N N . SER A 1 83 ? 28.037 -9.441 -68.179 1.00 0.00 83 SER A N 1
ATOM 1085 C CA . SER A 1 83 ? 29.241 -10.252 -68.235 1.00 0.00 83 SER A CA 1
ATOM 1086 C C . SER A 1 83 ? 30.054 -9.898 -69.481 1.00 0.00 83 SER A C 1
ATOM 1087 O O . SER A 1 83 ? 29.557 -9.219 -70.379 1.00 0.00 83 SER A O 1
ATOM 1095 N N . GLY A 1 84 ? 31.291 -10.373 -69.497 1.00 0.00 84 GLY A N 1
ATOM 1096 C CA . GLY A 1 84 ? 32.178 -10.114 -70.619 1.00 0.00 84 GLY A CA 1
ATOM 1097 C C . GLY A 1 84 ? 33.074 -11.322 -70.899 1.00 0.00 84 GLY A C 1
ATOM 1098 O O . GLY A 1 84 ? 32.587 -12.385 -71.283 1.00 0.00 84 GLY A O 1
ATOM 1102 N N . GLY A 1 1 ? 17.636 -11.476 30.331 1.00 0.00 1 GLY A N 2
ATOM 1103 C CA . GLY A 1 1 ? 18.283 -11.235 29.053 1.00 0.00 1 GLY A CA 2
ATOM 1104 C C . GLY A 1 1 ? 18.843 -12.533 28.468 1.00 0.00 1 GLY A C 2
ATOM 1105 O O . GLY A 1 1 ? 18.868 -13.562 29.142 1.00 0.00 1 GLY A O 2
ATOM 1109 N N . SER A 1 2 ? 19.280 -12.442 27.220 1.00 0.00 2 SER A N 2
ATOM 1110 C CA . SER A 1 2 ? 19.839 -13.597 26.537 1.00 0.00 2 SER A CA 2
ATOM 1111 C C . SER A 1 2 ? 20.242 -13.216 25.111 1.00 0.00 2 SER A C 2
ATOM 1112 O O . SER A 1 2 ? 19.919 -12.126 24.641 1.00 0.00 2 SER A O 2
ATOM 1120 N N . SER A 1 3 ? 20.940 -14.136 24.462 1.00 0.00 3 SER A N 2
ATOM 1121 C CA . SER A 1 3 ? 21.391 -13.911 23.099 1.00 0.00 3 SER A CA 2
ATOM 1122 C C . SER A 1 3 ? 21.061 -15.127 22.232 1.00 0.00 3 SER A C 2
ATOM 1123 O O . SER A 1 3 ? 20.630 -16.160 22.742 1.00 0.00 3 SER A O 2
ATOM 1131 N N . GLY A 1 4 ? 21.275 -14.965 20.934 1.00 0.00 4 GLY A N 2
ATOM 1132 C CA . GLY A 1 4 ? 21.006 -16.036 19.991 1.00 0.00 4 GLY A CA 2
ATOM 1133 C C . GLY A 1 4 ? 22.090 -16.103 18.913 1.00 0.00 4 GLY A C 2
ATOM 1134 O O . GLY A 1 4 ? 23.008 -15.284 18.899 1.00 0.00 4 GLY A O 2
ATOM 1138 N N . SER A 1 5 ? 21.947 -17.086 18.036 1.00 0.00 5 SER A N 2
ATOM 1139 C CA . SER A 1 5 ? 22.902 -17.270 16.956 1.00 0.00 5 SER A CA 2
ATOM 1140 C C . SER A 1 5 ? 22.235 -17.993 15.785 1.00 0.00 5 SER A C 2
ATOM 1141 O O . SER A 1 5 ? 21.127 -18.509 15.919 1.00 0.00 5 SER A O 2
ATOM 1149 N N . SER A 1 6 ? 22.939 -18.009 14.662 1.00 0.00 6 SER A N 2
ATOM 1150 C CA . SER A 1 6 ? 22.429 -18.660 13.468 1.00 0.00 6 SER A CA 2
ATOM 1151 C C . SER A 1 6 ? 23.254 -19.912 13.162 1.00 0.00 6 SER A C 2
ATOM 1152 O O . SER A 1 6 ? 24.316 -20.118 13.748 1.00 0.00 6 SER A O 2
ATOM 1160 N N . GLY A 1 7 ? 22.736 -20.714 12.244 1.00 0.00 7 GLY A N 2
ATOM 1161 C CA . GLY A 1 7 ? 23.411 -21.939 11.852 1.00 0.00 7 GLY A CA 2
ATOM 1162 C C . GLY A 1 7 ? 22.415 -23.089 11.697 1.00 0.00 7 GLY A C 2
ATOM 1163 O O . GLY A 1 7 ? 21.220 -22.860 11.516 1.00 0.00 7 GLY A O 2
ATOM 1167 N N . ILE A 1 8 ? 22.943 -24.302 11.773 1.00 0.00 8 ILE A N 2
ATOM 1168 C CA . ILE A 1 8 ? 22.114 -25.489 11.643 1.00 0.00 8 ILE A CA 2
ATOM 1169 C C . ILE A 1 8 ? 21.506 -25.529 10.240 1.00 0.00 8 ILE A C 2
ATOM 1170 O O . ILE A 1 8 ? 20.418 -25.002 10.015 1.00 0.00 8 ILE A O 2
ATOM 1186 N N . PRO A 1 9 ? 22.254 -26.178 9.307 1.00 0.00 9 PRO A N 2
ATOM 1187 C CA . PRO A 1 9 ? 21.800 -26.295 7.932 1.00 0.00 9 PRO A CA 2
ATOM 1188 C C . PRO A 1 9 ? 20.684 -27.334 7.809 1.00 0.00 9 PRO A C 2
ATOM 1189 O O . PRO A 1 9 ? 19.669 -27.086 7.160 1.00 0.00 9 PRO A O 2
ATOM 1200 N N . GLY A 1 10 ? 20.910 -28.475 8.443 1.00 0.00 10 GLY A N 2
ATOM 1201 C CA . GLY A 1 10 ? 19.936 -29.553 8.413 1.00 0.00 10 GLY A CA 2
ATOM 1202 C C . GLY A 1 10 ? 20.408 -30.694 7.510 1.00 0.00 10 GLY A C 2
ATOM 1203 O O . GLY A 1 10 ? 21.298 -30.507 6.681 1.00 0.00 10 GLY A O 2
ATOM 1207 N N . PRO A 1 11 ? 19.776 -31.882 7.707 1.00 0.00 11 PRO A N 2
ATOM 1208 C CA . PRO A 1 11 ? 20.123 -33.054 6.920 1.00 0.00 11 PRO A CA 2
ATOM 1209 C C . PRO A 1 11 ? 19.558 -32.948 5.502 1.00 0.00 11 PRO A C 2
ATOM 1210 O O . PRO A 1 11 ? 19.111 -31.880 5.086 1.00 0.00 11 PRO A O 2
ATOM 1221 N N . GLY A 1 12 ? 19.597 -34.070 4.799 1.00 0.00 12 GLY A N 2
ATOM 1222 C CA . GLY A 1 12 ? 19.095 -34.118 3.436 1.00 0.00 12 GLY A CA 2
ATOM 1223 C C . GLY A 1 12 ? 17.729 -34.806 3.379 1.00 0.00 12 GLY A C 2
ATOM 1224 O O . GLY A 1 12 ? 17.641 -35.992 3.067 1.00 0.00 12 GLY A O 2
ATOM 1228 N N . PHE A 1 13 ? 16.699 -34.031 3.685 1.00 0.00 13 PHE A N 2
ATOM 1229 C CA . PHE A 1 13 ? 15.342 -34.551 3.672 1.00 0.00 13 PHE A CA 2
ATOM 1230 C C . PHE A 1 13 ? 14.325 -33.436 3.919 1.00 0.00 13 PHE A C 2
ATOM 1231 O O . PHE A 1 13 ? 14.616 -32.471 4.624 1.00 0.00 13 PHE A O 2
ATOM 1248 N N . THR A 1 14 ? 13.152 -33.605 3.326 1.00 0.00 14 THR A N 2
ATOM 1249 C CA . THR A 1 14 ? 12.090 -32.625 3.473 1.00 0.00 14 THR A CA 2
ATOM 1250 C C . THR A 1 14 ? 10.730 -33.320 3.553 1.00 0.00 14 THR A C 2
ATOM 1251 O O . THR A 1 14 ? 10.038 -33.226 4.566 1.00 0.00 14 THR A O 2
ATOM 1262 N N . ALA A 1 15 ? 10.386 -34.002 2.470 1.00 0.00 15 ALA A N 2
ATOM 1263 C CA . ALA A 1 15 ? 9.120 -34.713 2.405 1.00 0.00 15 ALA A CA 2
ATOM 1264 C C . ALA A 1 15 ? 8.023 -33.851 3.031 1.00 0.00 15 ALA A C 2
ATOM 1265 O O . ALA A 1 15 ? 7.468 -34.205 4.071 1.00 0.00 15 ALA A O 2
ATOM 1272 N N . GLY A 1 16 ? 7.742 -32.735 2.373 1.00 0.00 16 GLY A N 2
ATOM 1273 C CA . GLY A 1 16 ? 6.721 -31.820 2.853 1.00 0.00 16 GLY A CA 2
ATOM 1274 C C . GLY A 1 16 ? 5.664 -31.565 1.777 1.00 0.00 16 GLY A C 2
ATOM 1275 O O . GLY A 1 16 ? 4.478 -31.804 1.998 1.00 0.00 16 GLY A O 2
ATOM 1279 N N . ALA A 1 17 ? 6.132 -31.083 0.635 1.00 0.00 17 ALA A N 2
ATOM 1280 C CA . ALA A 1 17 ? 5.242 -30.793 -0.476 1.00 0.00 17 ALA A CA 2
ATOM 1281 C C . ALA A 1 17 ? 4.231 -29.727 -0.049 1.00 0.00 17 ALA A C 2
ATOM 1282 O O . ALA A 1 17 ? 3.061 -30.031 0.179 1.00 0.00 17 ALA A O 2
ATOM 1289 N N . GLN A 1 18 ? 4.719 -28.499 0.045 1.00 0.00 18 GLN A N 2
ATOM 1290 C CA . GLN A 1 18 ? 3.873 -27.385 0.440 1.00 0.00 18 GLN A CA 2
ATOM 1291 C C . GLN A 1 18 ? 3.722 -26.396 -0.717 1.00 0.00 18 GLN A C 2
ATOM 1292 O O . GLN A 1 18 ? 4.222 -26.639 -1.815 1.00 0.00 18 GLN A O 2
ATOM 1306 N N . GLY A 1 19 ? 3.031 -25.302 -0.433 1.00 0.00 19 GLY A N 2
ATOM 1307 C CA . GLY A 1 19 ? 2.808 -24.276 -1.436 1.00 0.00 19 GLY A CA 2
ATOM 1308 C C . GLY A 1 19 ? 1.318 -24.132 -1.752 1.00 0.00 19 GLY A C 2
ATOM 1309 O O . GLY A 1 19 ? 0.914 -24.220 -2.910 1.00 0.00 19 GLY A O 2
ATOM 1313 N N . SER A 1 20 ? 0.542 -23.912 -0.701 1.00 0.00 20 SER A N 2
ATOM 1314 C CA . SER A 1 20 ? -0.895 -23.756 -0.851 1.00 0.00 20 SER A CA 2
ATOM 1315 C C . SER A 1 20 ? -1.356 -22.469 -0.163 1.00 0.00 20 SER A C 2
ATOM 1316 O O . SER A 1 20 ? -0.744 -22.028 0.809 1.00 0.00 20 SER A O 2
ATOM 1324 N N . CYS A 1 21 ? -2.430 -21.904 -0.694 1.00 0.00 21 CYS A N 2
ATOM 1325 C CA . CYS A 1 21 ? -2.980 -20.677 -0.142 1.00 0.00 21 CYS A CA 2
ATOM 1326 C C . CYS A 1 21 ? -4.451 -20.921 0.199 1.00 0.00 21 CYS A C 2
ATOM 1327 O O . CYS A 1 21 ? -5.331 -20.215 -0.291 1.00 0.00 21 CYS A O 2
ATOM 1334 N N . SER A 1 22 ? -4.673 -21.923 1.037 1.00 0.00 22 SER A N 2
ATOM 1335 C CA . SER A 1 22 ? -6.023 -22.269 1.450 1.00 0.00 22 SER A CA 2
ATOM 1336 C C . SER A 1 22 ? -6.440 -21.411 2.646 1.00 0.00 22 SER A C 2
ATOM 1337 O O . SER A 1 22 ? -7.534 -20.849 2.659 1.00 0.00 22 SER A O 2
ATOM 1345 N N . LEU A 1 23 ? -5.547 -21.337 3.621 1.00 0.00 23 LEU A N 2
ATOM 1346 C CA . LEU A 1 23 ? -5.809 -20.557 4.819 1.00 0.00 23 LEU A CA 2
ATOM 1347 C C . LEU A 1 23 ? -4.736 -19.476 4.963 1.00 0.00 23 LEU A C 2
ATOM 1348 O O . LEU A 1 23 ? -4.453 -19.020 6.070 1.00 0.00 23 LEU A O 2
ATOM 1364 N N . ARG A 1 24 ? -4.166 -19.097 3.828 1.00 0.00 24 ARG A N 2
ATOM 1365 C CA . ARG A 1 24 ? -3.131 -18.078 3.814 1.00 0.00 24 ARG A CA 2
ATOM 1366 C C . ARG A 1 24 ? -3.665 -16.786 3.192 1.00 0.00 24 ARG A C 2
ATOM 1367 O O . ARG A 1 24 ? -4.232 -15.946 3.888 1.00 0.00 24 ARG A O 2
ATOM 1388 N N . CYS A 1 25 ? -3.465 -16.668 1.887 1.00 0.00 25 CYS A N 2
ATOM 1389 C CA . CYS A 1 25 ? -3.920 -15.493 1.164 1.00 0.00 25 CYS A CA 2
ATOM 1390 C C . CYS A 1 25 ? -3.239 -14.263 1.768 1.00 0.00 25 CYS A C 2
ATOM 1391 O O . CYS A 1 25 ? -3.866 -13.217 1.924 1.00 0.00 25 CYS A O 2
ATOM 1398 N N . GLY A 1 26 ? -1.965 -14.431 2.092 1.00 0.00 26 GLY A N 2
ATOM 1399 C CA . GLY A 1 26 ? -1.193 -13.348 2.675 1.00 0.00 26 GLY A CA 2
ATOM 1400 C C . GLY A 1 26 ? 0.145 -13.858 3.215 1.00 0.00 26 GLY A C 2
ATOM 1401 O O . GLY A 1 26 ? 0.463 -13.657 4.386 1.00 0.00 26 GLY A O 2
ATOM 1405 N N . ALA A 1 27 ? 0.893 -14.507 2.335 1.00 0.00 27 ALA A N 2
ATOM 1406 C CA . ALA A 1 27 ? 2.189 -15.047 2.709 1.00 0.00 27 ALA A CA 2
ATOM 1407 C C . ALA A 1 27 ? 3.054 -15.197 1.456 1.00 0.00 27 ALA A C 2
ATOM 1408 O O . ALA A 1 27 ? 2.545 -15.157 0.337 1.00 0.00 27 ALA A O 2
ATOM 1415 N N . GLN A 1 28 ? 4.348 -15.368 1.686 1.00 0.00 28 GLN A N 2
ATOM 1416 C CA . GLN A 1 28 ? 5.289 -15.524 0.590 1.00 0.00 28 GLN A CA 2
ATOM 1417 C C . GLN A 1 28 ? 6.113 -16.799 0.775 1.00 0.00 28 GLN A C 2
ATOM 1418 O O . GLN A 1 28 ? 6.715 -17.006 1.828 1.00 0.00 28 GLN A O 2
ATOM 1432 N N . ASP A 1 29 ? 6.114 -17.622 -0.264 1.00 0.00 29 ASP A N 2
ATOM 1433 C CA . ASP A 1 29 ? 6.854 -18.871 -0.229 1.00 0.00 29 ASP A CA 2
ATOM 1434 C C . ASP A 1 29 ? 7.752 -18.962 -1.464 1.00 0.00 29 ASP A C 2
ATOM 1435 O O . ASP A 1 29 ? 7.698 -18.100 -2.340 1.00 0.00 29 ASP A O 2
ATOM 1444 N N . GLY A 1 30 ? 8.558 -20.013 -1.495 1.00 0.00 30 GLY A N 2
ATOM 1445 C CA . GLY A 1 30 ? 9.467 -20.228 -2.608 1.00 0.00 30 GLY A CA 2
ATOM 1446 C C . GLY A 1 30 ? 8.734 -20.838 -3.804 1.00 0.00 30 GLY A C 2
ATOM 1447 O O . GLY A 1 30 ? 8.754 -20.280 -4.900 1.00 0.00 30 GLY A O 2
ATOM 1451 N N . LEU A 1 31 ? 8.104 -21.977 -3.553 1.00 0.00 31 LEU A N 2
ATOM 1452 C CA . LEU A 1 31 ? 7.366 -22.669 -4.596 1.00 0.00 31 LEU A CA 2
ATOM 1453 C C . LEU A 1 31 ? 6.296 -21.735 -5.163 1.00 0.00 31 LEU A C 2
ATOM 1454 O O . LEU A 1 31 ? 6.108 -21.665 -6.377 1.00 0.00 31 LEU A O 2
ATOM 1470 N N . CYS A 1 32 ? 5.621 -21.041 -4.258 1.00 0.00 32 CYS A N 2
ATOM 1471 C CA . CYS A 1 32 ? 4.574 -20.115 -4.653 1.00 0.00 32 CYS A CA 2
ATOM 1472 C C . CYS A 1 32 ? 4.531 -18.975 -3.633 1.00 0.00 32 CYS A C 2
ATOM 1473 O O . CYS A 1 32 ? 5.461 -18.807 -2.845 1.00 0.00 32 CYS A O 2
ATOM 1480 N N . SER A 1 33 ? 3.443 -18.221 -3.682 1.00 0.00 33 SER A N 2
ATOM 1481 C CA . SER A 1 33 ? 3.267 -17.102 -2.772 1.00 0.00 33 SER A CA 2
ATOM 1482 C C . SER A 1 33 ? 1.783 -16.751 -2.655 1.00 0.00 33 SER A C 2
ATOM 1483 O O . SER A 1 33 ? 1.063 -16.739 -3.653 1.00 0.00 33 SER A O 2
ATOM 1491 N N . CYS A 1 34 ? 1.368 -16.473 -1.428 1.00 0.00 34 CYS A N 2
ATOM 1492 C CA . CYS A 1 34 ? -0.018 -16.123 -1.167 1.00 0.00 34 CYS A CA 2
ATOM 1493 C C . CYS A 1 34 ? -0.108 -14.605 -1.005 1.00 0.00 34 CYS A C 2
ATOM 1494 O O . CYS A 1 34 ? -1.034 -14.098 -0.374 1.00 0.00 34 CYS A O 2
ATOM 1501 N N . HIS A 1 35 ? 0.867 -13.921 -1.586 1.00 0.00 35 HIS A N 2
ATOM 1502 C CA . HIS A 1 35 ? 0.910 -12.470 -1.513 1.00 0.00 35 HIS A CA 2
ATOM 1503 C C . HIS A 1 35 ? 0.387 -11.876 -2.822 1.00 0.00 35 HIS A C 2
ATOM 1504 O O . HIS A 1 35 ? 0.491 -12.499 -3.877 1.00 0.00 35 HIS A O 2
ATOM 1518 N N . PRO A 1 36 ? -0.178 -10.644 -2.708 1.00 0.00 36 PRO A N 2
ATOM 1519 C CA . PRO A 1 36 ? -0.718 -9.958 -3.870 1.00 0.00 36 PRO A CA 2
ATOM 1520 C C . PRO A 1 36 ? 0.404 -9.399 -4.747 1.00 0.00 36 PRO A C 2
ATOM 1521 O O . PRO A 1 36 ? 0.148 -8.875 -5.830 1.00 0.00 36 PRO A O 2
ATOM 1532 N N . THR A 1 37 ? 1.624 -9.530 -4.246 1.00 0.00 37 THR A N 2
ATOM 1533 C CA . THR A 1 37 ? 2.786 -9.044 -4.971 1.00 0.00 37 THR A CA 2
ATOM 1534 C C . THR A 1 37 ? 3.381 -10.159 -5.833 1.00 0.00 37 THR A C 2
ATOM 1535 O O . THR A 1 37 ? 4.293 -9.919 -6.622 1.00 0.00 37 THR A O 2
ATOM 1546 N N . CYS A 1 38 ? 2.839 -11.355 -5.654 1.00 0.00 38 CYS A N 2
ATOM 1547 C CA . CYS A 1 38 ? 3.305 -12.508 -6.406 1.00 0.00 38 CYS A CA 2
ATOM 1548 C C . CYS A 1 38 ? 3.050 -12.247 -7.891 1.00 0.00 38 CYS A C 2
ATOM 1549 O O . CYS A 1 38 ? 3.632 -12.908 -8.750 1.00 0.00 38 CYS A O 2
ATOM 1556 N N . SER A 1 39 ? 2.179 -11.283 -8.149 1.00 0.00 39 SER A N 2
ATOM 1557 C CA . SER A 1 39 ? 1.839 -10.927 -9.516 1.00 0.00 39 SER A CA 2
ATOM 1558 C C . SER A 1 39 ? 3.024 -10.226 -10.184 1.00 0.00 39 SER A C 2
ATOM 1559 O O . SER A 1 39 ? 3.321 -10.476 -11.351 1.00 0.00 39 SER A O 2
ATOM 1567 N N . GLY A 1 40 ? 3.669 -9.361 -9.414 1.00 0.00 40 GLY A N 2
ATOM 1568 C CA . GLY A 1 40 ? 4.814 -8.621 -9.917 1.00 0.00 40 GLY A CA 2
ATOM 1569 C C . GLY A 1 40 ? 6.057 -9.512 -9.980 1.00 0.00 40 GLY A C 2
ATOM 1570 O O . GLY A 1 40 ? 6.892 -9.357 -10.870 1.00 0.00 40 GLY A O 2
ATOM 1574 N N . LEU A 1 41 ? 6.140 -10.426 -9.024 1.00 0.00 41 LEU A N 2
ATOM 1575 C CA . LEU A 1 41 ? 7.266 -11.342 -8.960 1.00 0.00 41 LEU A CA 2
ATOM 1576 C C . LEU A 1 41 ? 7.030 -12.503 -9.928 1.00 0.00 41 LEU A C 2
ATOM 1577 O O . LEU A 1 41 ? 7.837 -12.742 -10.824 1.00 0.00 41 LEU A O 2
ATOM 1593 N N . GLY A 1 42 ? 5.919 -13.193 -9.714 1.00 0.00 42 GLY A N 2
ATOM 1594 C CA . GLY A 1 42 ? 5.567 -14.323 -10.556 1.00 0.00 42 GLY A CA 2
ATOM 1595 C C . GLY A 1 42 ? 5.699 -15.640 -9.790 1.00 0.00 42 GLY A C 2
ATOM 1596 O O . GLY A 1 42 ? 6.076 -16.661 -10.363 1.00 0.00 42 GLY A O 2
ATOM 1600 N N . THR A 1 43 ? 5.381 -15.575 -8.505 1.00 0.00 43 THR A N 2
ATOM 1601 C CA . THR A 1 43 ? 5.459 -16.750 -7.654 1.00 0.00 43 THR A CA 2
ATOM 1602 C C . THR A 1 43 ? 4.071 -17.120 -7.127 1.00 0.00 43 THR A C 2
ATOM 1603 O O . THR A 1 43 ? 3.950 -17.765 -6.087 1.00 0.00 43 THR A O 2
ATOM 1614 N N . CYS A 1 44 ? 3.059 -16.697 -7.870 1.00 0.00 44 CYS A N 2
ATOM 1615 C CA . CYS A 1 44 ? 1.684 -16.976 -7.491 1.00 0.00 44 CYS A CA 2
ATOM 1616 C C . CYS A 1 44 ? 1.458 -18.486 -7.581 1.00 0.00 44 CYS A C 2
ATOM 1617 O O . CYS A 1 44 ? 2.047 -19.156 -8.428 1.00 0.00 44 CYS A O 2
ATOM 1624 N N . CYS A 1 45 ? 0.603 -18.979 -6.696 1.00 0.00 45 CYS A N 2
ATOM 1625 C CA . CYS A 1 45 ? 0.292 -20.398 -6.665 1.00 0.00 45 CYS A CA 2
ATOM 1626 C C . CYS A 1 45 ? -0.810 -20.670 -7.691 1.00 0.00 45 CYS A C 2
ATOM 1627 O O . CYS A 1 45 ? -1.478 -19.745 -8.150 1.00 0.00 45 CYS A O 2
ATOM 1634 N N . GLU A 1 46 ? -0.965 -21.944 -8.021 1.00 0.00 46 GLU A N 2
ATOM 1635 C CA . GLU A 1 46 ? -1.975 -22.350 -8.984 1.00 0.00 46 GLU A CA 2
ATOM 1636 C C . GLU A 1 46 ? -3.365 -22.300 -8.348 1.00 0.00 46 GLU A C 2
ATOM 1637 O O . GLU A 1 46 ? -4.366 -22.144 -9.047 1.00 0.00 46 GLU A O 2
ATOM 1649 N N . ASP A 1 47 ? -3.384 -22.435 -7.030 1.00 0.00 47 ASP A N 2
ATOM 1650 C CA . ASP A 1 47 ? -4.635 -22.407 -6.292 1.00 0.00 47 ASP A CA 2
ATOM 1651 C C . ASP A 1 47 ? -4.678 -21.154 -5.416 1.00 0.00 47 ASP A C 2
ATOM 1652 O O . ASP A 1 47 ? -5.473 -21.072 -4.481 1.00 0.00 47 ASP A O 2
ATOM 1661 N N . PHE A 1 48 ? -3.812 -20.207 -5.750 1.00 0.00 48 PHE A N 2
ATOM 1662 C CA . PHE A 1 48 ? -3.741 -18.962 -5.005 1.00 0.00 48 PHE A CA 2
ATOM 1663 C C . PHE A 1 48 ? -4.995 -18.114 -5.233 1.00 0.00 48 PHE A C 2
ATOM 1664 O O . PHE A 1 48 ? -5.595 -17.619 -4.281 1.00 0.00 48 PHE A O 2
ATOM 1681 N N . LEU A 1 49 ? -5.352 -17.974 -6.501 1.00 0.00 49 LEU A N 2
ATOM 1682 C CA . LEU A 1 49 ? -6.523 -17.195 -6.867 1.00 0.00 49 LEU A CA 2
ATOM 1683 C C . LEU A 1 49 ? -7.786 -17.980 -6.505 1.00 0.00 49 LEU A C 2
ATOM 1684 O O . LEU A 1 49 ? -8.816 -17.391 -6.182 1.00 0.00 49 LEU A O 2
ATOM 1700 N N . ASP A 1 50 ? -7.664 -19.297 -6.573 1.00 0.00 50 ASP A N 2
ATOM 1701 C CA . ASP A 1 50 ? -8.783 -20.169 -6.257 1.00 0.00 50 ASP A CA 2
ATOM 1702 C C . ASP A 1 50 ? -9.244 -19.900 -4.823 1.00 0.00 50 ASP A C 2
ATOM 1703 O O . ASP A 1 50 ? -10.441 -19.910 -4.540 1.00 0.00 50 ASP A O 2
ATOM 1712 N N . TYR A 1 51 ? -8.270 -19.667 -3.956 1.00 0.00 51 TYR A N 2
ATOM 1713 C CA . TYR A 1 51 ? -8.561 -19.396 -2.558 1.00 0.00 51 TYR A CA 2
ATOM 1714 C C . TYR A 1 51 ? -8.484 -17.897 -2.263 1.00 0.00 51 TYR A C 2
ATOM 1715 O O . TYR A 1 51 ? -9.078 -17.419 -1.297 1.00 0.00 51 TYR A O 2
ATOM 1733 N N . CYS A 1 52 ? -7.748 -17.196 -3.113 1.00 0.00 52 CYS A N 2
ATOM 1734 C CA . CYS A 1 52 ? -7.586 -15.760 -2.955 1.00 0.00 52 CYS A CA 2
ATOM 1735 C C . CYS A 1 52 ? -8.065 -15.079 -4.238 1.00 0.00 52 CYS A C 2
ATOM 1736 O O . CYS A 1 52 ? -7.273 -14.467 -4.953 1.00 0.00 52 CYS A O 2
ATOM 1743 N N . LEU A 1 53 ? -9.359 -15.208 -4.492 1.00 0.00 53 LEU A N 2
ATOM 1744 C CA . LEU A 1 53 ? -9.952 -14.612 -5.676 1.00 0.00 53 LEU A CA 2
ATOM 1745 C C . LEU A 1 53 ? -10.733 -13.359 -5.275 1.00 0.00 53 LEU A C 2
ATOM 1746 O O . LEU A 1 53 ? -11.726 -13.011 -5.913 1.00 0.00 53 LEU A O 2
ATOM 1762 N N . GLU A 1 54 ? -10.256 -12.715 -4.221 1.00 0.00 54 GLU A N 2
ATOM 1763 C CA . GLU A 1 54 ? -10.897 -11.508 -3.727 1.00 0.00 54 GLU A CA 2
ATOM 1764 C C . GLU A 1 54 ? -10.080 -10.903 -2.583 1.00 0.00 54 GLU A C 2
ATOM 1765 O O . GLU A 1 54 ? -10.643 -10.379 -1.623 1.00 0.00 54 GLU A O 2
ATOM 1777 N N . ILE A 1 55 ? -8.766 -10.996 -2.723 1.00 0.00 55 ILE A N 2
ATOM 1778 C CA . ILE A 1 55 ? -7.866 -10.464 -1.713 1.00 0.00 55 ILE A CA 2
ATOM 1779 C C . ILE A 1 55 ? -7.144 -9.238 -2.275 1.00 0.00 55 ILE A C 2
ATOM 1780 O O . ILE A 1 55 ? -6.715 -8.367 -1.520 1.00 0.00 55 ILE A O 2
ATOM 1796 N N . LEU A 1 56 ? -7.033 -9.209 -3.594 1.00 0.00 56 LEU A N 2
ATOM 1797 C CA . LEU A 1 56 ? -6.370 -8.103 -4.265 1.00 0.00 56 LEU A CA 2
ATOM 1798 C C . LEU A 1 56 ? -6.989 -6.784 -3.799 1.00 0.00 56 LEU A C 2
ATOM 1799 O O . LEU A 1 56 ? -8.142 -6.753 -3.372 1.00 0.00 56 LEU A O 2
ATOM 1815 N N . PRO A 1 57 ? -6.175 -5.700 -3.899 1.00 0.00 57 PRO A N 2
ATOM 1816 C CA . PRO A 1 57 ? -6.630 -4.382 -3.492 1.00 0.00 57 PRO A CA 2
ATOM 1817 C C . PRO A 1 57 ? -7.597 -3.794 -4.522 1.00 0.00 57 PRO A C 2
ATOM 1818 O O . PRO A 1 57 ? -7.799 -4.371 -5.589 1.00 0.00 57 PRO A O 2
ATOM 1829 N N . SER A 1 58 ? -8.169 -2.653 -4.166 1.00 0.00 58 SER A N 2
ATOM 1830 C CA . SER A 1 58 ? -9.109 -1.980 -5.046 1.00 0.00 58 SER A CA 2
ATOM 1831 C C . SER A 1 58 ? -8.415 -1.588 -6.351 1.00 0.00 58 SER A C 2
ATOM 1832 O O . SER A 1 58 ? -7.229 -1.259 -6.354 1.00 0.00 58 SER A O 2
ATOM 1840 N N . SER A 1 59 ? -9.183 -1.634 -7.430 1.00 0.00 59 SER A N 2
ATOM 1841 C CA . SER A 1 59 ? -8.657 -1.287 -8.739 1.00 0.00 59 SER A CA 2
ATOM 1842 C C . SER A 1 59 ? -8.700 0.230 -8.935 1.00 0.00 59 SER A C 2
ATOM 1843 O O . SER A 1 59 ? -9.713 0.867 -8.654 1.00 0.00 59 SER A O 2
ATOM 1851 N N . GLY A 1 60 ? -7.587 0.764 -9.417 1.00 0.00 60 GLY A N 2
ATOM 1852 C CA . GLY A 1 60 ? -7.485 2.193 -9.654 1.00 0.00 60 GLY A CA 2
ATOM 1853 C C . GLY A 1 60 ? -7.213 2.486 -11.131 1.00 0.00 60 GLY A C 2
ATOM 1854 O O . GLY A 1 60 ? -6.571 1.693 -11.817 1.00 0.00 60 GLY A O 2
ATOM 1858 N N . SER A 1 61 ? -7.716 3.628 -11.577 1.00 0.00 61 SER A N 2
ATOM 1859 C CA . SER A 1 61 ? -7.535 4.036 -12.960 1.00 0.00 61 SER A CA 2
ATOM 1860 C C . SER A 1 61 ? -8.070 2.952 -13.899 1.00 0.00 61 SER A C 2
ATOM 1861 O O . SER A 1 61 ? -7.314 2.101 -14.364 1.00 0.00 61 SER A O 2
ATOM 1869 N N . MET A 1 62 ? -9.369 3.020 -14.150 1.00 0.00 62 MET A N 2
ATOM 1870 C CA . MET A 1 62 ? -10.014 2.056 -15.024 1.00 0.00 62 MET A CA 2
ATOM 1871 C C . MET A 1 62 ? -9.817 2.432 -16.494 1.00 0.00 62 MET A C 2
ATOM 1872 O O . MET A 1 62 ? -10.136 3.548 -16.902 1.00 0.00 62 MET A O 2
ATOM 1886 N N . MET A 1 63 ? -9.293 1.478 -17.251 1.00 0.00 63 MET A N 2
ATOM 1887 C CA . MET A 1 63 ? -9.050 1.695 -18.667 1.00 0.00 63 MET A CA 2
ATOM 1888 C C . MET A 1 63 ? -7.953 2.740 -18.881 1.00 0.00 63 MET A C 2
ATOM 1889 O O . MET A 1 63 ? -6.844 2.405 -19.295 1.00 0.00 63 MET A O 2
ATOM 1903 N N . GLY A 1 64 ? -8.300 3.985 -18.589 1.00 0.00 64 GLY A N 2
ATOM 1904 C CA . GLY A 1 64 ? -7.358 5.080 -18.745 1.00 0.00 64 GLY A CA 2
ATOM 1905 C C . GLY A 1 64 ? -8.037 6.303 -19.366 1.00 0.00 64 GLY A C 2
ATOM 1906 O O . GLY A 1 64 ? -8.927 6.165 -20.203 1.00 0.00 64 GLY A O 2
ATOM 1910 N N . GLY A 1 65 ? -7.591 7.472 -18.931 1.00 0.00 65 GLY A N 2
ATOM 1911 C CA . GLY A 1 65 ? -8.144 8.718 -19.433 1.00 0.00 65 GLY A CA 2
ATOM 1912 C C . GLY A 1 65 ? -7.897 8.861 -20.937 1.00 0.00 65 GLY A C 2
ATOM 1913 O O . GLY A 1 65 ? -6.812 8.548 -21.424 1.00 0.00 65 GLY A O 2
ATOM 1917 N N . LYS A 1 66 ? -8.923 9.333 -21.630 1.00 0.00 66 LYS A N 2
ATOM 1918 C CA . LYS A 1 66 ? -8.831 9.521 -23.068 1.00 0.00 66 LYS A CA 2
ATOM 1919 C C . LYS A 1 66 ? -9.115 10.986 -23.406 1.00 0.00 66 LYS A C 2
ATOM 1920 O O . LYS A 1 66 ? -9.938 11.629 -22.755 1.00 0.00 66 LYS A O 2
ATOM 1939 N N . ASP A 1 67 ? -8.419 11.471 -24.423 1.00 0.00 67 ASP A N 2
ATOM 1940 C CA . ASP A 1 67 ? -8.587 12.848 -24.856 1.00 0.00 67 ASP A CA 2
ATOM 1941 C C . ASP A 1 67 ? -9.164 12.867 -26.272 1.00 0.00 67 ASP A C 2
ATOM 1942 O O . ASP A 1 67 ? -8.519 12.411 -27.215 1.00 0.00 67 ASP A O 2
ATOM 1951 N N . PHE A 1 68 ? -10.372 13.400 -26.377 1.00 0.00 68 PHE A N 2
ATOM 1952 C CA . PHE A 1 68 ? -11.044 13.484 -27.663 1.00 0.00 68 PHE A CA 2
ATOM 1953 C C . PHE A 1 68 ? -10.355 14.501 -28.576 1.00 0.00 68 PHE A C 2
ATOM 1954 O O . PHE A 1 68 ? -9.878 15.535 -28.111 1.00 0.00 68 PHE A O 2
ATOM 1971 N N . VAL A 1 69 ? -10.325 14.172 -29.859 1.00 0.00 69 VAL A N 2
ATOM 1972 C CA . VAL A 1 69 ? -9.703 15.043 -30.841 1.00 0.00 69 VAL A CA 2
ATOM 1973 C C . VAL A 1 69 ? -10.628 16.228 -31.124 1.00 0.00 69 VAL A C 2
ATOM 1974 O O . VAL A 1 69 ? -11.849 16.079 -31.130 1.00 0.00 69 VAL A O 2
ATOM 1987 N N . VAL A 1 70 ? -10.011 17.379 -31.351 1.00 0.00 70 VAL A N 2
ATOM 1988 C CA . VAL A 1 70 ? -10.764 18.588 -31.634 1.00 0.00 70 VAL A CA 2
ATOM 1989 C C . VAL A 1 70 ? -10.097 19.341 -32.787 1.00 0.00 70 VAL A C 2
ATOM 1990 O O . VAL A 1 70 ? -8.916 19.138 -33.065 1.00 0.00 70 VAL A O 2
ATOM 2003 N N . GLN A 1 71 ? -10.882 20.195 -33.427 1.00 0.00 71 GLN A N 2
ATOM 2004 C CA . GLN A 1 71 ? -10.383 20.980 -34.543 1.00 0.00 71 GLN A CA 2
ATOM 2005 C C . GLN A 1 71 ? -10.293 22.457 -34.156 1.00 0.00 71 GLN A C 2
ATOM 2006 O O . GLN A 1 71 ? -10.852 22.871 -33.142 1.00 0.00 71 GLN A O 2
ATOM 2020 N N . HIS A 1 72 ? -9.586 23.211 -34.985 1.00 0.00 72 HIS A N 2
ATOM 2021 C CA . HIS A 1 72 ? -9.417 24.634 -34.742 1.00 0.00 72 HIS A CA 2
ATOM 2022 C C . HIS A 1 72 ? -9.306 25.373 -36.077 1.00 0.00 72 HIS A C 2
ATOM 2023 O O . HIS A 1 72 ? -9.244 24.746 -37.134 1.00 0.00 72 HIS A O 2
ATOM 2037 N N . LEU A 1 73 ? -9.283 26.694 -35.986 1.00 0.00 73 LEU A N 2
ATOM 2038 C CA . LEU A 1 73 ? -9.180 27.525 -37.173 1.00 0.00 73 LEU A CA 2
ATOM 2039 C C . LEU A 1 73 ? -8.600 28.887 -36.788 1.00 0.00 73 LEU A C 2
ATOM 2040 O O . LEU A 1 73 ? -8.879 29.402 -35.707 1.00 0.00 73 LEU A O 2
ATOM 2056 N N . LYS A 1 74 ? -7.802 29.433 -37.695 1.00 0.00 74 LYS A N 2
ATOM 2057 C CA . LYS A 1 74 ? -7.180 30.725 -37.464 1.00 0.00 74 LYS A CA 2
ATOM 2058 C C . LYS A 1 74 ? -6.386 31.134 -38.707 1.00 0.00 74 LYS A C 2
ATOM 2059 O O . LYS A 1 74 ? -6.037 30.289 -39.530 1.00 0.00 74 LYS A O 2
ATOM 2078 N N . TRP A 1 75 ? -6.125 32.429 -38.804 1.00 0.00 75 TRP A N 2
ATOM 2079 C CA . TRP A 1 75 ? -5.379 32.960 -39.932 1.00 0.00 75 TRP A CA 2
ATOM 2080 C C . TRP A 1 75 ? -4.198 33.762 -39.383 1.00 0.00 75 TRP A C 2
ATOM 2081 O O . TRP A 1 75 ? -4.234 34.226 -38.244 1.00 0.00 75 TRP A O 2
ATOM 2102 N N . THR A 1 76 ? -3.178 33.900 -40.218 1.00 0.00 76 THR A N 2
ATOM 2103 C CA . THR A 1 76 ? -1.988 34.638 -39.830 1.00 0.00 76 THR A CA 2
ATOM 2104 C C . THR A 1 76 ? -1.456 35.451 -41.012 1.00 0.00 76 THR A C 2
ATOM 2105 O O . THR A 1 76 ? -1.517 35.003 -42.156 1.00 0.00 76 THR A O 2
ATOM 2116 N N . ASP A 1 77 ? -0.947 36.633 -40.694 1.00 0.00 77 ASP A N 2
ATOM 2117 C CA . ASP A 1 77 ? -0.405 37.513 -41.716 1.00 0.00 77 ASP A CA 2
ATOM 2118 C C . ASP A 1 77 ? 1.035 37.880 -41.354 1.00 0.00 77 ASP A C 2
ATOM 2119 O O . ASP A 1 77 ? 1.370 38.012 -40.178 1.00 0.00 77 ASP A O 2
ATOM 2128 N N . PRO A 1 78 ? 1.872 38.037 -42.415 1.00 0.00 78 PRO A N 2
ATOM 2129 C CA . PRO A 1 78 ? 3.269 38.386 -42.221 1.00 0.00 78 PRO A CA 2
ATOM 2130 C C . PRO A 1 78 ? 3.418 39.860 -41.841 1.00 0.00 78 PRO A C 2
ATOM 2131 O O . PRO A 1 78 ? 2.427 40.582 -41.737 1.00 0.00 78 PRO A O 2
ATOM 2142 N N . SER A 1 79 ? 4.665 40.264 -41.643 1.00 0.00 79 SER A N 2
ATOM 2143 C CA . SER A 1 79 ? 4.956 41.639 -41.276 1.00 0.00 79 SER A CA 2
ATOM 2144 C C . SER A 1 79 ? 6.398 41.986 -41.651 1.00 0.00 79 SER A C 2
ATOM 2145 O O . SER A 1 79 ? 7.185 41.104 -41.991 1.00 0.00 79 SER A O 2
ATOM 2153 N N . GLY A 1 80 ? 6.702 43.274 -41.577 1.00 0.00 80 GLY A N 2
ATOM 2154 C CA . GLY A 1 80 ? 8.036 43.749 -41.905 1.00 0.00 80 GLY A CA 2
ATOM 2155 C C . GLY A 1 80 ? 8.026 45.249 -42.202 1.00 0.00 80 GLY A C 2
ATOM 2156 O O . GLY A 1 80 ? 7.713 45.663 -43.318 1.00 0.00 80 GLY A O 2
ATOM 2160 N N . PRO A 1 81 ? 8.382 46.045 -41.158 1.00 0.00 81 PRO A N 2
ATOM 2161 C CA . PRO A 1 81 ? 8.417 47.490 -41.296 1.00 0.00 81 PRO A CA 2
ATOM 2162 C C . PRO A 1 81 ? 9.642 47.935 -42.097 1.00 0.00 81 PRO A C 2
ATOM 2163 O O . PRO A 1 81 ? 9.513 48.645 -43.094 1.00 0.00 81 PRO A O 2
ATOM 2174 N N . SER A 1 82 ? 10.804 47.499 -41.632 1.00 0.00 82 SER A N 2
ATOM 2175 C CA . SER A 1 82 ? 12.051 47.842 -42.293 1.00 0.00 82 SER A CA 2
ATOM 2176 C C . SER A 1 82 ? 13.230 47.220 -41.542 1.00 0.00 82 SER A C 2
ATOM 2177 O O . SER A 1 82 ? 13.075 46.751 -40.415 1.00 0.00 82 SER A O 2
ATOM 2185 N N . SER A 1 83 ? 14.382 47.235 -42.197 1.00 0.00 83 SER A N 2
ATOM 2186 C CA . SER A 1 83 ? 15.586 46.678 -41.605 1.00 0.00 83 SER A CA 2
ATOM 2187 C C . SER A 1 83 ? 16.584 47.796 -41.298 1.00 0.00 83 SER A C 2
ATOM 2188 O O . SER A 1 83 ? 17.005 47.961 -40.154 1.00 0.00 83 SER A O 2
ATOM 2196 N N . GLY A 1 84 ? 16.934 48.536 -42.340 1.00 0.00 84 GLY A N 2
ATOM 2197 C CA . GLY A 1 84 ? 17.875 49.634 -42.196 1.00 0.00 84 GLY A CA 2
ATOM 2198 C C . GLY A 1 84 ? 17.904 50.500 -43.458 1.00 0.00 84 GLY A C 2
ATOM 2199 O O . GLY A 1 84 ? 17.014 50.404 -44.301 1.00 0.00 84 GLY A O 2
ATOM 2203 N N . GLY A 1 1 ? 17.121 8.074 33.165 1.00 0.00 1 GLY A N 3
ATOM 2204 C CA . GLY A 1 1 ? 16.912 6.637 33.098 1.00 0.00 1 GLY A CA 3
ATOM 2205 C C . GLY A 1 1 ? 17.229 6.101 31.701 1.00 0.00 1 GLY A C 3
ATOM 2206 O O . GLY A 1 1 ? 17.817 6.804 30.881 1.00 0.00 1 GLY A O 3
ATOM 2210 N N . SER A 1 2 ? 16.825 4.860 31.472 1.00 0.00 2 SER A N 3
ATOM 2211 C CA . SER A 1 2 ? 17.059 4.221 30.188 1.00 0.00 2 SER A CA 3
ATOM 2212 C C . SER A 1 2 ? 16.107 3.037 30.012 1.00 0.00 2 SER A C 3
ATOM 2213 O O . SER A 1 2 ? 15.326 2.999 29.062 1.00 0.00 2 SER A O 3
ATOM 2221 N N . SER A 1 3 ? 16.203 2.098 30.943 1.00 0.00 3 SER A N 3
ATOM 2222 C CA . SER A 1 3 ? 15.360 0.915 30.902 1.00 0.00 3 SER A CA 3
ATOM 2223 C C . SER A 1 3 ? 15.578 0.162 29.589 1.00 0.00 3 SER A C 3
ATOM 2224 O O . SER A 1 3 ? 16.219 0.676 28.673 1.00 0.00 3 SER A O 3
ATOM 2232 N N . GLY A 1 4 ? 15.033 -1.044 29.538 1.00 0.00 4 GLY A N 3
ATOM 2233 C CA . GLY A 1 4 ? 15.160 -1.874 28.351 1.00 0.00 4 GLY A CA 3
ATOM 2234 C C . GLY A 1 4 ? 13.812 -2.030 27.644 1.00 0.00 4 GLY A C 3
ATOM 2235 O O . GLY A 1 4 ? 12.790 -1.553 28.136 1.00 0.00 4 GLY A O 3
ATOM 2239 N N . SER A 1 5 ? 13.853 -2.699 26.502 1.00 0.00 5 SER A N 3
ATOM 2240 C CA . SER A 1 5 ? 12.648 -2.924 25.722 1.00 0.00 5 SER A CA 3
ATOM 2241 C C . SER A 1 5 ? 12.966 -3.797 24.506 1.00 0.00 5 SER A C 3
ATOM 2242 O O . SER A 1 5 ? 14.109 -3.842 24.053 1.00 0.00 5 SER A O 3
ATOM 2250 N N . SER A 1 6 ? 11.936 -4.468 24.013 1.00 0.00 6 SER A N 3
ATOM 2251 C CA . SER A 1 6 ? 12.091 -5.336 22.859 1.00 0.00 6 SER A CA 3
ATOM 2252 C C . SER A 1 6 ? 13.052 -6.480 23.190 1.00 0.00 6 SER A C 3
ATOM 2253 O O . SER A 1 6 ? 13.887 -6.355 24.085 1.00 0.00 6 SER A O 3
ATOM 2261 N N . GLY A 1 7 ? 12.901 -7.570 22.451 1.00 0.00 7 GLY A N 3
ATOM 2262 C CA . GLY A 1 7 ? 13.745 -8.735 22.656 1.00 0.00 7 GLY A CA 3
ATOM 2263 C C . GLY A 1 7 ? 14.505 -9.093 21.377 1.00 0.00 7 GLY A C 3
ATOM 2264 O O . GLY A 1 7 ? 15.042 -8.215 20.703 1.00 0.00 7 GLY A O 3
ATOM 2268 N N . ILE A 1 8 ? 14.525 -10.384 21.081 1.00 0.00 8 ILE A N 3
ATOM 2269 C CA . ILE A 1 8 ? 15.210 -10.869 19.894 1.00 0.00 8 ILE A CA 3
ATOM 2270 C C . ILE A 1 8 ? 14.712 -12.277 19.563 1.00 0.00 8 ILE A C 3
ATOM 2271 O O . ILE A 1 8 ? 15.303 -13.266 19.996 1.00 0.00 8 ILE A O 3
ATOM 2287 N N . PRO A 1 9 ? 13.603 -12.325 18.778 1.00 0.00 9 PRO A N 3
ATOM 2288 C CA . PRO A 1 9 ? 13.019 -13.596 18.384 1.00 0.00 9 PRO A CA 3
ATOM 2289 C C . PRO A 1 9 ? 13.858 -14.271 17.298 1.00 0.00 9 PRO A C 3
ATOM 2290 O O . PRO A 1 9 ? 14.838 -13.701 16.821 1.00 0.00 9 PRO A O 3
ATOM 2301 N N . GLY A 1 10 ? 13.443 -15.477 16.938 1.00 0.00 10 GLY A N 3
ATOM 2302 C CA . GLY A 1 10 ? 14.144 -16.236 15.917 1.00 0.00 10 GLY A CA 3
ATOM 2303 C C . GLY A 1 10 ? 13.392 -17.525 15.578 1.00 0.00 10 GLY A C 3
ATOM 2304 O O . GLY A 1 10 ? 13.793 -18.610 15.995 1.00 0.00 10 GLY A O 3
ATOM 2308 N N . PRO A 1 11 ? 12.285 -17.358 14.805 1.00 0.00 11 PRO A N 3
ATOM 2309 C CA . PRO A 1 11 ? 11.473 -18.495 14.405 1.00 0.00 11 PRO A CA 3
ATOM 2310 C C . PRO A 1 11 ? 12.164 -19.301 13.304 1.00 0.00 11 PRO A C 3
ATOM 2311 O O . PRO A 1 11 ? 13.074 -18.804 12.643 1.00 0.00 11 PRO A O 3
ATOM 2322 N N . GLY A 1 12 ? 11.704 -20.533 13.140 1.00 0.00 12 GLY A N 3
ATOM 2323 C CA . GLY A 1 12 ? 12.266 -21.414 12.131 1.00 0.00 12 GLY A CA 3
ATOM 2324 C C . GLY A 1 12 ? 11.557 -22.770 12.130 1.00 0.00 12 GLY A C 3
ATOM 2325 O O . GLY A 1 12 ? 12.067 -23.741 12.687 1.00 0.00 12 GLY A O 3
ATOM 2329 N N . PHE A 1 13 ? 10.393 -22.793 11.498 1.00 0.00 13 PHE A N 3
ATOM 2330 C CA . PHE A 1 13 ? 9.609 -24.013 11.418 1.00 0.00 13 PHE A CA 3
ATOM 2331 C C . PHE A 1 13 ? 8.414 -23.837 10.478 1.00 0.00 13 PHE A C 3
ATOM 2332 O O . PHE A 1 13 ? 7.697 -22.841 10.560 1.00 0.00 13 PHE A O 3
ATOM 2349 N N . THR A 1 14 ? 8.237 -24.820 9.607 1.00 0.00 14 THR A N 3
ATOM 2350 C CA . THR A 1 14 ? 7.142 -24.785 8.653 1.00 0.00 14 THR A CA 3
ATOM 2351 C C . THR A 1 14 ? 6.806 -26.199 8.175 1.00 0.00 14 THR A C 3
ATOM 2352 O O . THR A 1 14 ? 7.605 -26.831 7.484 1.00 0.00 14 THR A O 3
ATOM 2363 N N . ALA A 1 15 ? 5.624 -26.656 8.562 1.00 0.00 15 ALA A N 3
ATOM 2364 C CA . ALA A 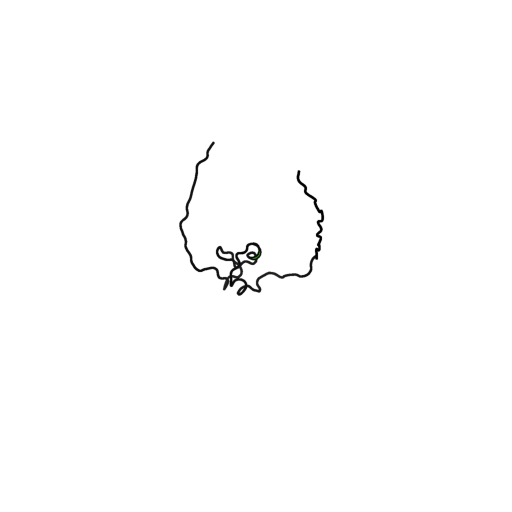1 15 ? 5.174 -27.984 8.181 1.00 0.00 15 ALA A CA 3
ATOM 2365 C C . ALA A 1 15 ? 3.699 -27.921 7.779 1.00 0.00 15 ALA A C 3
ATOM 2366 O O . ALA A 1 15 ? 2.934 -27.131 8.330 1.00 0.00 15 ALA A O 3
ATOM 2373 N N . GLY A 1 16 ? 3.344 -28.765 6.821 1.00 0.00 16 GLY A N 3
ATOM 2374 C CA . GLY A 1 16 ? 1.974 -28.815 6.338 1.00 0.00 16 GLY A CA 3
ATOM 2375 C C . GLY A 1 16 ? 1.872 -28.249 4.920 1.00 0.00 16 GLY A C 3
ATOM 2376 O O . GLY A 1 16 ? 2.485 -28.775 3.992 1.00 0.00 16 GLY A O 3
ATOM 2380 N N . ALA A 1 17 ? 1.092 -27.185 4.797 1.00 0.00 17 ALA A N 3
ATOM 2381 C CA . ALA A 1 17 ? 0.901 -26.542 3.508 1.00 0.00 17 ALA A CA 3
ATOM 2382 C C . ALA A 1 17 ? 2.213 -25.890 3.069 1.00 0.00 17 ALA A C 3
ATOM 2383 O O . ALA A 1 17 ? 2.694 -24.960 3.714 1.00 0.00 17 ALA A O 3
ATOM 2390 N N . GLN A 1 18 ? 2.755 -26.404 1.974 1.00 0.00 18 GLN A N 3
ATOM 2391 C CA . GLN A 1 18 ? 4.002 -25.883 1.441 1.00 0.00 18 GLN A CA 3
ATOM 2392 C C . GLN A 1 18 ? 3.726 -24.732 0.472 1.00 0.00 18 GLN A C 3
ATOM 2393 O O . GLN A 1 18 ? 3.991 -23.573 0.787 1.00 0.00 18 GLN A O 3
ATOM 2407 N N . GLY A 1 19 ? 3.197 -25.092 -0.688 1.00 0.00 19 GLY A N 3
ATOM 2408 C CA . GLY A 1 19 ? 2.882 -24.104 -1.706 1.00 0.00 19 GLY A CA 3
ATOM 2409 C C . GLY A 1 19 ? 1.371 -24.006 -1.926 1.00 0.00 19 GLY A C 3
ATOM 2410 O O . GLY A 1 19 ? 0.903 -24.024 -3.064 1.00 0.00 19 GLY A O 3
ATOM 2414 N N . SER A 1 20 ? 0.649 -23.905 -0.820 1.00 0.00 20 SER A N 3
ATOM 2415 C CA . SER A 1 20 ? -0.799 -23.805 -0.877 1.00 0.00 20 SER A CA 3
ATOM 2416 C C . SER A 1 20 ? -1.264 -22.527 -0.176 1.00 0.00 20 SER A C 3
ATOM 2417 O O . SER A 1 20 ? -0.608 -22.049 0.749 1.00 0.00 20 SER A O 3
ATOM 2425 N N . CYS A 1 21 ? -2.392 -22.010 -0.641 1.00 0.00 21 CYS A N 3
ATOM 2426 C CA . CYS A 1 21 ? -2.952 -20.798 -0.070 1.00 0.00 21 CYS A CA 3
ATOM 2427 C C . CYS A 1 21 ? -4.383 -21.095 0.381 1.00 0.00 21 CYS A C 3
ATOM 2428 O O . CYS A 1 21 ? -5.325 -20.436 -0.056 1.00 0.00 21 CYS A O 3
ATOM 2435 N N . SER A 1 22 ? -4.501 -22.089 1.249 1.00 0.00 22 SER A N 3
ATOM 2436 C CA . SER A 1 22 ? -5.802 -22.482 1.764 1.00 0.00 22 SER A CA 3
ATOM 2437 C C . SER A 1 22 ? -6.396 -21.350 2.605 1.00 0.00 22 SER A C 3
ATOM 2438 O O . SER A 1 22 ? -7.434 -20.791 2.254 1.00 0.00 22 SER A O 3
ATOM 2446 N N . LEU A 1 23 ? -5.712 -21.046 3.698 1.00 0.00 23 LEU A N 3
ATOM 2447 C CA . LEU A 1 23 ? -6.159 -19.990 4.591 1.00 0.00 23 LEU A CA 3
ATOM 2448 C C . LEU A 1 23 ? -5.188 -18.811 4.506 1.00 0.00 23 LEU A C 3
ATOM 2449 O O . LEU A 1 23 ? -5.544 -17.684 4.845 1.00 0.00 23 LEU A O 3
ATOM 2465 N N . ARG A 1 24 ? -3.980 -19.112 4.052 1.00 0.00 24 ARG A N 3
ATOM 2466 C CA . ARG A 1 24 ? -2.955 -18.090 3.918 1.00 0.00 24 ARG A CA 3
ATOM 2467 C C . ARG A 1 24 ? -3.542 -16.829 3.281 1.00 0.00 24 ARG A C 3
ATOM 2468 O O . ARG A 1 24 ? -4.095 -15.978 3.976 1.00 0.00 24 ARG A O 3
ATOM 2489 N N . CYS A 1 25 ? -3.403 -16.749 1.966 1.00 0.00 25 CYS A N 3
ATOM 2490 C CA . CYS A 1 25 ? -3.913 -15.606 1.228 1.00 0.00 25 CYS A CA 3
ATOM 2491 C C . CYS A 1 25 ? -3.235 -14.345 1.767 1.00 0.00 25 CYS A C 3
ATOM 2492 O O . CYS A 1 25 ? -3.868 -13.296 1.879 1.00 0.00 25 CYS A O 3
ATOM 2499 N N . GLY A 1 26 ? -1.957 -14.489 2.085 1.00 0.00 26 GLY A N 3
ATOM 2500 C CA . GLY A 1 26 ? -1.187 -13.374 2.610 1.00 0.00 26 GLY A CA 3
ATOM 2501 C C . GLY A 1 26 ? 0.154 -13.850 3.172 1.00 0.00 26 GLY A C 3
ATOM 2502 O O . GLY A 1 26 ? 0.465 -13.605 4.336 1.00 0.00 26 GLY A O 3
ATOM 2506 N N . ALA A 1 27 ? 0.912 -14.523 2.319 1.00 0.00 27 ALA A N 3
ATOM 2507 C CA . ALA A 1 27 ? 2.212 -15.036 2.716 1.00 0.00 27 ALA A CA 3
ATOM 2508 C C . ALA A 1 27 ? 3.102 -15.169 1.478 1.00 0.00 27 ALA A C 3
ATOM 2509 O O . ALA A 1 27 ? 2.625 -15.054 0.351 1.00 0.00 27 ALA A O 3
ATOM 2516 N N . GLN A 1 28 ? 4.380 -15.409 1.732 1.00 0.00 28 GLN A N 3
ATOM 2517 C CA . GLN A 1 28 ? 5.342 -15.559 0.653 1.00 0.00 28 GLN A CA 3
ATOM 2518 C C . GLN A 1 28 ? 6.101 -16.880 0.798 1.00 0.00 28 GLN A C 3
ATOM 2519 O O . GLN A 1 28 ? 6.661 -17.165 1.855 1.00 0.00 28 GLN A O 3
ATOM 2533 N N . ASP A 1 29 ? 6.095 -17.651 -0.280 1.00 0.00 29 ASP A N 3
ATOM 2534 C CA . ASP A 1 29 ? 6.776 -18.934 -0.286 1.00 0.00 29 ASP A CA 3
ATOM 2535 C C . ASP A 1 29 ? 7.706 -19.007 -1.498 1.00 0.00 29 ASP A C 3
ATOM 2536 O O . ASP A 1 29 ? 7.693 -18.120 -2.350 1.00 0.00 29 ASP A O 3
ATOM 2545 N N . GLY A 1 30 ? 8.492 -20.073 -1.538 1.00 0.00 30 GLY A N 3
ATOM 2546 C CA . GLY A 1 30 ? 9.427 -20.274 -2.632 1.00 0.00 30 GLY A CA 3
ATOM 2547 C C . GLY A 1 30 ? 8.726 -20.886 -3.847 1.00 0.00 30 GLY A C 3
ATOM 2548 O O . GLY A 1 30 ? 8.826 -20.361 -4.955 1.00 0.00 30 GLY A O 3
ATOM 2552 N N . LEU A 1 31 ? 8.033 -21.987 -3.597 1.00 0.00 31 LEU A N 3
ATOM 2553 C CA . LEU A 1 31 ? 7.316 -22.676 -4.657 1.00 0.00 31 LEU A CA 3
ATOM 2554 C C . LEU A 1 31 ? 6.216 -21.762 -5.200 1.00 0.00 31 LEU A C 3
ATOM 2555 O O . LEU A 1 31 ? 5.972 -21.726 -6.405 1.00 0.00 31 LEU A O 3
ATOM 2571 N N . CYS A 1 32 ? 5.580 -21.045 -4.284 1.00 0.00 32 CYS A N 3
ATOM 2572 C CA . CYS A 1 32 ? 4.512 -20.133 -4.656 1.00 0.00 32 CYS A CA 3
ATOM 2573 C C . CYS A 1 32 ? 4.490 -18.982 -3.649 1.00 0.00 32 CYS A C 3
ATOM 2574 O O . CYS A 1 32 ? 5.447 -18.789 -2.901 1.00 0.00 32 CYS A O 3
ATOM 2581 N N . SER A 1 33 ? 3.388 -18.247 -3.662 1.00 0.00 33 SER A N 3
ATOM 2582 C CA . SER A 1 33 ? 3.228 -17.120 -2.759 1.00 0.00 33 SER A CA 3
ATOM 2583 C C . SER A 1 33 ? 1.747 -16.760 -2.627 1.00 0.00 33 SER A C 3
ATOM 2584 O O . SER A 1 33 ? 1.020 -16.735 -3.619 1.00 0.00 33 SER A O 3
ATOM 2592 N N . CYS A 1 34 ? 1.344 -16.490 -1.394 1.00 0.00 34 CYS A N 3
ATOM 2593 C CA . CYS A 1 34 ? -0.037 -16.132 -1.120 1.00 0.00 34 CYS A CA 3
ATOM 2594 C C . CYS A 1 34 ? -0.112 -14.616 -0.929 1.00 0.00 34 CYS A C 3
ATOM 2595 O O . CYS A 1 34 ? -0.945 -14.123 -0.170 1.00 0.00 34 CYS A O 3
ATOM 2602 N N . HIS A 1 35 ? 0.769 -13.919 -1.631 1.00 0.00 35 HIS A N 3
ATOM 2603 C CA . HIS A 1 35 ? 0.814 -12.469 -1.548 1.00 0.00 35 HIS A CA 3
ATOM 2604 C C . HIS A 1 35 ? 0.373 -11.865 -2.883 1.00 0.00 35 HIS A C 3
ATOM 2605 O O . HIS A 1 35 ? 0.539 -12.483 -3.933 1.00 0.00 35 HIS A O 3
ATOM 2619 N N . PRO A 1 36 ? -0.194 -10.632 -2.796 1.00 0.00 36 PRO A N 3
ATOM 2620 C CA . PRO A 1 36 ? -0.659 -9.937 -3.985 1.00 0.00 36 PRO A CA 3
ATOM 2621 C C . PRO A 1 36 ? 0.517 -9.378 -4.789 1.00 0.00 36 PRO A C 3
ATOM 2622 O O . PRO A 1 36 ? 0.323 -8.796 -5.855 1.00 0.00 36 PRO A O 3
ATOM 2633 N N . THR A 1 37 ? 1.709 -9.575 -4.247 1.00 0.00 37 THR A N 3
ATOM 2634 C CA . THR A 1 37 ? 2.916 -9.097 -4.900 1.00 0.00 37 THR A CA 3
ATOM 2635 C C . THR A 1 37 ? 3.479 -10.173 -5.832 1.00 0.00 37 THR A C 3
ATOM 2636 O O . THR A 1 37 ? 4.416 -9.917 -6.586 1.00 0.00 37 THR A O 3
ATOM 2647 N N . CYS A 1 38 ? 2.884 -11.353 -5.748 1.00 0.00 38 CYS A N 3
ATOM 2648 C CA . CYS A 1 38 ? 3.314 -12.469 -6.574 1.00 0.00 38 CYS A CA 3
ATOM 2649 C C . CYS A 1 38 ? 3.054 -12.110 -8.038 1.00 0.00 38 CYS A C 3
ATOM 2650 O O . CYS A 1 38 ? 3.621 -12.723 -8.941 1.00 0.00 38 CYS A O 3
ATOM 2657 N N . SER A 1 39 ? 2.195 -11.120 -8.228 1.00 0.00 39 SER A N 3
ATOM 2658 C CA . SER A 1 39 ? 1.852 -10.673 -9.567 1.00 0.00 39 SER A CA 3
ATOM 2659 C C . SER A 1 39 ? 3.061 -9.998 -10.219 1.00 0.00 39 SER A C 3
ATOM 2660 O O . SER A 1 39 ? 3.350 -10.234 -11.391 1.00 0.00 39 SER A O 3
ATOM 2668 N N . GLY A 1 40 ? 3.734 -9.173 -9.431 1.00 0.00 40 GLY A N 3
ATOM 2669 C CA . GLY A 1 40 ? 4.905 -8.462 -9.917 1.00 0.00 40 GLY A CA 3
ATOM 2670 C C . GLY A 1 40 ? 6.116 -9.393 -9.998 1.00 0.00 40 GLY A C 3
ATOM 2671 O O . GLY A 1 40 ? 6.957 -9.249 -10.884 1.00 0.00 40 GLY A O 3
ATOM 2675 N N . LEU A 1 41 ? 6.167 -10.328 -9.061 1.00 0.00 41 LEU A N 3
ATOM 2676 C CA . LEU A 1 41 ? 7.262 -11.282 -9.014 1.00 0.00 41 LEU A CA 3
ATOM 2677 C C . LEU A 1 41 ? 6.978 -12.426 -9.991 1.00 0.00 41 LEU A C 3
ATOM 2678 O O . LEU A 1 41 ? 7.665 -12.569 -11.001 1.00 0.00 41 LEU A O 3
ATOM 2694 N N . GLY A 1 42 ? 5.964 -13.210 -9.655 1.00 0.00 42 GLY A N 3
ATOM 2695 C CA . GLY A 1 42 ? 5.581 -14.336 -10.490 1.00 0.00 42 GLY A CA 3
ATOM 2696 C C . GLY A 1 42 ? 5.710 -15.654 -9.725 1.00 0.00 42 GLY A C 3
ATOM 2697 O O . GLY A 1 42 ? 6.182 -16.650 -10.272 1.00 0.00 42 GLY A O 3
ATOM 2701 N N . THR A 1 43 ? 5.283 -15.619 -8.471 1.00 0.00 43 THR A N 3
ATOM 2702 C CA . THR A 1 43 ? 5.345 -16.799 -7.626 1.00 0.00 43 THR A CA 3
ATOM 2703 C C . THR A 1 43 ? 3.950 -17.161 -7.113 1.00 0.00 43 THR A C 3
ATOM 2704 O O . THR A 1 43 ? 3.815 -17.824 -6.085 1.00 0.00 43 THR A O 3
ATOM 2715 N N . CYS A 1 44 ? 2.947 -16.711 -7.852 1.00 0.00 44 CYS A N 3
ATOM 2716 C CA . CYS A 1 44 ? 1.567 -16.980 -7.485 1.00 0.00 44 CYS A CA 3
ATOM 2717 C C . CYS A 1 44 ? 1.341 -18.492 -7.540 1.00 0.00 44 CYS A C 3
ATOM 2718 O O . CYS A 1 44 ? 1.906 -19.176 -8.392 1.00 0.00 44 CYS A O 3
ATOM 2725 N N . CYS A 1 45 ? 0.514 -18.968 -6.622 1.00 0.00 45 CYS A N 3
ATOM 2726 C CA . CYS A 1 45 ? 0.206 -20.387 -6.555 1.00 0.00 45 CYS A CA 3
ATOM 2727 C C . CYS A 1 45 ? -0.899 -20.687 -7.570 1.00 0.00 45 CYS A C 3
ATOM 2728 O O . CYS A 1 45 ? -1.610 -19.781 -8.004 1.00 0.00 45 CYS A O 3
ATOM 2735 N N . GLU A 1 46 ? -1.010 -21.960 -7.917 1.00 0.00 46 GLU A N 3
ATOM 2736 C CA . GLU A 1 46 ? -2.017 -22.391 -8.872 1.00 0.00 46 GLU A CA 3
ATOM 2737 C C . GLU A 1 46 ? -3.410 -22.312 -8.246 1.00 0.00 46 GLU A C 3
ATOM 2738 O O . GLU A 1 46 ? -4.404 -22.152 -8.953 1.00 0.00 46 GLU A O 3
ATOM 2750 N N . ASP A 1 47 ? -3.439 -22.427 -6.926 1.00 0.00 47 ASP A N 3
ATOM 2751 C CA . ASP A 1 47 ? -4.694 -22.371 -6.197 1.00 0.00 47 ASP A CA 3
ATOM 2752 C C . ASP A 1 47 ? -4.724 -21.105 -5.338 1.00 0.00 47 ASP A C 3
ATOM 2753 O O . ASP A 1 47 ? -5.548 -20.984 -4.433 1.00 0.00 47 ASP A O 3
ATOM 2762 N N . PHE A 1 48 ? -3.814 -20.194 -5.652 1.00 0.00 48 PHE A N 3
ATOM 2763 C CA . PHE A 1 48 ? -3.726 -18.942 -4.920 1.00 0.00 48 PHE A CA 3
ATOM 2764 C C . PHE A 1 48 ? -4.940 -18.055 -5.203 1.00 0.00 48 PHE A C 3
ATOM 2765 O O . PHE A 1 48 ? -5.555 -17.526 -4.278 1.00 0.00 48 PHE A O 3
ATOM 2782 N N . LEU A 1 49 ? -5.250 -17.921 -6.484 1.00 0.00 49 LEU A N 3
ATOM 2783 C CA . LEU A 1 49 ? -6.380 -17.107 -6.900 1.00 0.00 49 LEU A CA 3
ATOM 2784 C C . LEU A 1 49 ? -7.680 -17.841 -6.568 1.00 0.00 49 LEU A C 3
ATOM 2785 O O . LEU A 1 49 ? -8.674 -17.216 -6.200 1.00 0.00 49 LEU A O 3
ATOM 2801 N N . ASP A 1 50 ? -7.632 -19.158 -6.710 1.00 0.00 50 ASP A N 3
ATOM 2802 C CA . ASP A 1 50 ? -8.795 -19.983 -6.430 1.00 0.00 50 ASP A CA 3
ATOM 2803 C C . ASP A 1 50 ? -9.227 -19.772 -4.978 1.00 0.00 50 ASP A C 3
ATOM 2804 O O . ASP A 1 50 ? -10.420 -19.692 -4.687 1.00 0.00 50 ASP A O 3
ATOM 2813 N N . TYR A 1 51 ? -8.235 -19.689 -4.105 1.00 0.00 51 TYR A N 3
ATOM 2814 C CA . TYR A 1 51 ? -8.498 -19.488 -2.690 1.00 0.00 51 TYR A CA 3
ATOM 2815 C C . TYR A 1 51 ? -8.453 -18.002 -2.329 1.00 0.00 51 TYR A C 3
ATOM 2816 O O . TYR A 1 51 ? -9.030 -17.586 -1.325 1.00 0.00 51 TYR A O 3
ATOM 2834 N N . CYS A 1 52 ? -7.763 -17.243 -3.167 1.00 0.00 52 CYS A N 3
ATOM 2835 C CA . CYS A 1 52 ? -7.636 -15.812 -2.949 1.00 0.00 52 CYS A CA 3
ATOM 2836 C C . CYS A 1 52 ? -8.028 -15.092 -4.241 1.00 0.00 52 CYS A C 3
ATOM 2837 O O . CYS A 1 52 ? -7.199 -14.428 -4.861 1.00 0.00 52 CYS A O 3
ATOM 2844 N N . LEU A 1 53 ? -9.291 -15.249 -4.608 1.00 0.00 53 LEU A N 3
ATOM 2845 C CA . LEU A 1 53 ? -9.803 -14.623 -5.816 1.00 0.00 53 LEU A CA 3
ATOM 2846 C C . LEU A 1 53 ? -10.522 -13.324 -5.445 1.00 0.00 53 LEU A C 3
ATOM 2847 O O . LEU A 1 53 ? -11.248 -12.759 -6.261 1.00 0.00 53 LEU A O 3
ATOM 2863 N N . GLU A 1 54 ? -10.294 -12.889 -4.215 1.00 0.00 54 GLU A N 3
ATOM 2864 C CA . GLU A 1 54 ? -10.912 -11.668 -3.727 1.00 0.00 54 GLU A CA 3
ATOM 2865 C C . GLU A 1 54 ? -10.108 -11.099 -2.555 1.00 0.00 54 GLU A C 3
ATOM 2866 O O . GLU A 1 54 ? -10.683 -10.626 -1.576 1.00 0.00 54 GLU A O 3
ATOM 2878 N N . ILE A 1 55 ? -8.792 -11.163 -2.695 1.00 0.00 55 ILE A N 3
ATOM 2879 C CA . ILE A 1 55 ? -7.905 -10.660 -1.661 1.00 0.00 55 ILE A CA 3
ATOM 2880 C C . ILE A 1 55 ? -7.192 -9.407 -2.172 1.00 0.00 55 ILE A C 3
ATOM 2881 O O . ILE A 1 55 ? -6.821 -8.535 -1.387 1.00 0.00 55 ILE A O 3
ATOM 2897 N N . LEU A 1 56 ? -7.021 -9.355 -3.485 1.00 0.00 56 LEU A N 3
ATOM 2898 C CA . LEU A 1 56 ? -6.359 -8.223 -4.110 1.00 0.00 56 LEU A CA 3
ATOM 2899 C C . LEU A 1 56 ? -7.076 -6.933 -3.707 1.00 0.00 56 LEU A C 3
ATOM 2900 O O . LEU A 1 56 ? -8.259 -6.954 -3.371 1.00 0.00 56 LEU A O 3
ATOM 2916 N N . PRO A 1 57 ? -6.309 -5.811 -3.755 1.00 0.00 57 PRO A N 3
ATOM 2917 C CA . PRO A 1 57 ? -6.858 -4.513 -3.399 1.00 0.00 57 PRO A CA 3
ATOM 2918 C C . PRO A 1 57 ? -7.769 -3.980 -4.507 1.00 0.00 57 PRO A C 3
ATOM 2919 O O . PRO A 1 57 ? -8.874 -3.513 -4.237 1.00 0.00 57 PRO A O 3
ATOM 2930 N N . SER A 1 58 ? -7.270 -4.068 -5.732 1.00 0.00 58 SER A N 3
ATOM 2931 C CA . SER A 1 58 ? -8.025 -3.601 -6.882 1.00 0.00 58 SER A CA 3
ATOM 2932 C C . SER A 1 58 ? -7.247 -3.884 -8.169 1.00 0.00 58 SER A C 3
ATOM 2933 O O . SER A 1 58 ? -6.020 -3.975 -8.149 1.00 0.00 58 SER A O 3
ATOM 2941 N N . SER A 1 59 ? -7.992 -4.015 -9.256 1.00 0.00 59 SER A N 3
ATOM 2942 C CA . SER A 1 59 ? -7.388 -4.286 -10.549 1.00 0.00 59 SER A CA 3
ATOM 2943 C C . SER A 1 59 ? -6.689 -3.030 -11.074 1.00 0.00 59 SER A C 3
ATOM 2944 O O . SER A 1 59 ? -7.330 -2.153 -11.650 1.00 0.00 59 SER A O 3
ATOM 2952 N N . GLY A 1 60 ? -5.383 -2.984 -10.855 1.00 0.00 60 GLY A N 3
ATOM 2953 C CA . GLY A 1 60 ? -4.590 -1.850 -11.299 1.00 0.00 60 GLY A CA 3
ATOM 2954 C C . GLY A 1 60 ? -4.390 -1.881 -12.816 1.00 0.00 60 GLY A C 3
ATOM 2955 O O . GLY A 1 60 ? -3.580 -2.655 -13.323 1.00 0.00 60 GLY A O 3
ATOM 2959 N N . SER A 1 61 ? -5.141 -1.028 -13.497 1.00 0.00 61 SER A N 3
ATOM 2960 C CA . SER A 1 61 ? -5.056 -0.948 -14.945 1.00 0.00 61 SER A CA 3
ATOM 2961 C C . SER A 1 61 ? -5.112 0.514 -15.392 1.00 0.00 61 SER A C 3
ATOM 2962 O O . SER A 1 61 ? -6.193 1.063 -15.599 1.00 0.00 61 SER A O 3
ATOM 2970 N N . MET A 1 62 ? -3.933 1.103 -15.528 1.00 0.00 62 MET A N 3
ATOM 2971 C CA . MET A 1 62 ? -3.834 2.491 -15.947 1.00 0.00 62 MET A CA 3
ATOM 2972 C C . MET A 1 62 ? -4.211 2.647 -17.421 1.00 0.00 62 MET A C 3
ATOM 2973 O O . MET A 1 62 ? -5.110 3.416 -17.758 1.00 0.00 62 MET A O 3
ATOM 2987 N N . MET A 1 63 ? -3.504 1.905 -18.262 1.00 0.00 63 MET A N 3
ATOM 2988 C CA . MET A 1 63 ? -3.754 1.951 -19.692 1.00 0.00 63 MET A CA 3
ATOM 2989 C C . MET A 1 63 ? -3.871 3.396 -20.182 1.00 0.00 63 MET A C 3
ATOM 2990 O O . MET A 1 63 ? -4.953 3.981 -20.146 1.00 0.00 63 MET A O 3
ATOM 3004 N N . GLY A 1 64 ? -2.744 3.930 -20.628 1.00 0.00 64 GLY A N 3
ATOM 3005 C CA . GLY A 1 64 ? -2.707 5.295 -21.124 1.00 0.00 64 GLY A CA 3
ATOM 3006 C C . GLY A 1 64 ? -3.289 5.381 -22.536 1.00 0.00 64 GLY A C 3
ATOM 3007 O O . GLY A 1 64 ? -4.225 4.657 -22.871 1.00 0.00 64 GLY A O 3
ATOM 3011 N N . GLY A 1 65 ? -2.709 6.273 -23.327 1.00 0.00 65 GLY A N 3
ATOM 3012 C CA . GLY A 1 65 ? -3.159 6.463 -24.695 1.00 0.00 65 GLY A CA 3
ATOM 3013 C C . GLY A 1 65 ? -3.925 7.779 -24.843 1.00 0.00 65 GLY A C 3
ATOM 3014 O O . GLY A 1 65 ? -4.768 8.108 -24.010 1.00 0.00 65 GLY A O 3
ATOM 3018 N N . LYS A 1 66 ? -3.605 8.497 -25.910 1.00 0.00 66 LYS A N 3
ATOM 3019 C CA . LYS A 1 66 ? -4.252 9.770 -26.177 1.00 0.00 66 LYS A CA 3
ATOM 3020 C C . LYS A 1 66 ? -5.507 9.531 -27.019 1.00 0.00 66 LYS A C 3
ATOM 3021 O O . LYS A 1 66 ? -5.553 8.601 -27.822 1.00 0.00 66 LYS A O 3
ATOM 3040 N N . ASP A 1 67 ? -6.495 10.388 -26.807 1.00 0.00 67 ASP A N 3
ATOM 3041 C CA . ASP A 1 67 ? -7.748 10.283 -27.536 1.00 0.00 67 ASP A CA 3
ATOM 3042 C C . ASP A 1 67 ? -7.860 11.449 -28.520 1.00 0.00 67 ASP A C 3
ATOM 3043 O O . ASP A 1 67 ? -7.486 12.576 -28.198 1.00 0.00 67 ASP A O 3
ATOM 3052 N N . PHE A 1 68 ? -8.376 11.138 -29.700 1.00 0.00 68 PHE A N 3
ATOM 3053 C CA . PHE A 1 68 ? -8.542 12.146 -30.733 1.00 0.00 68 PHE A CA 3
ATOM 3054 C C . PHE A 1 68 ? -9.880 12.873 -30.581 1.00 0.00 68 PHE A C 3
ATOM 3055 O O . PHE A 1 68 ? -10.875 12.271 -30.180 1.00 0.00 68 PHE A O 3
ATOM 3072 N N . VAL A 1 69 ? -9.860 14.156 -30.909 1.00 0.00 69 VAL A N 3
ATOM 3073 C CA . VAL A 1 69 ? -11.060 14.971 -30.813 1.00 0.00 69 VAL A CA 3
ATOM 3074 C C . VAL A 1 69 ? -11.704 15.086 -32.196 1.00 0.00 69 VAL A C 3
ATOM 3075 O O . VAL A 1 69 ? -12.797 14.567 -32.420 1.00 0.00 69 VAL A O 3
ATOM 3088 N N . VAL A 1 70 ? -11.001 15.769 -33.087 1.00 0.00 70 VAL A N 3
ATOM 3089 C CA . VAL A 1 70 ? -11.491 15.959 -34.441 1.00 0.00 70 VAL A CA 3
ATOM 3090 C C . VAL A 1 70 ? -12.974 16.333 -34.395 1.00 0.00 70 VAL A C 3
ATOM 3091 O O . VAL A 1 70 ? -13.489 16.715 -33.345 1.00 0.00 70 VAL A O 3
ATOM 3104 N N . GLN A 1 71 ? -13.618 16.210 -35.546 1.00 0.00 71 GLN A N 3
ATOM 3105 C CA . GLN A 1 71 ? -15.032 16.530 -35.650 1.00 0.00 71 GLN A CA 3
ATOM 3106 C C . GLN A 1 71 ? -15.509 16.364 -37.094 1.00 0.00 71 GLN A C 3
ATOM 3107 O O . GLN A 1 71 ? -14.697 16.251 -38.011 1.00 0.00 71 GLN A O 3
ATOM 3121 N N . HIS A 1 72 ? -16.825 16.353 -37.251 1.00 0.00 72 HIS A N 3
ATOM 3122 C CA . HIS A 1 72 ? -17.420 16.202 -38.568 1.00 0.00 72 HIS A CA 3
ATOM 3123 C C . HIS A 1 72 ? -18.727 16.994 -38.634 1.00 0.00 72 HIS A C 3
ATOM 3124 O O . HIS A 1 72 ? -19.318 17.310 -37.603 1.00 0.00 72 HIS A O 3
ATOM 3138 N N . LEU A 1 73 ? -19.140 17.291 -39.858 1.00 0.00 73 LEU A N 3
ATOM 3139 C CA . LEU A 1 73 ? -20.367 18.040 -40.072 1.00 0.00 73 LEU A CA 3
ATOM 3140 C C . LEU A 1 73 ? -21.191 17.358 -41.165 1.00 0.00 73 LEU A C 3
ATOM 3141 O O . LEU A 1 73 ? -20.752 16.371 -41.754 1.00 0.00 73 LEU A O 3
ATOM 3157 N N . LYS A 1 74 ? -22.371 17.911 -41.404 1.00 0.00 74 LYS A N 3
ATOM 3158 C CA . LYS A 1 74 ? -23.261 17.368 -42.417 1.00 0.00 74 LYS A CA 3
ATOM 3159 C C . LYS A 1 74 ? -24.201 18.471 -42.907 1.00 0.00 74 LYS A C 3
ATOM 3160 O O . LYS A 1 74 ? -24.181 19.585 -42.388 1.00 0.00 74 LYS A O 3
ATOM 3179 N N . TRP A 1 75 ? -25.003 18.121 -43.902 1.00 0.00 75 TRP A N 3
ATOM 3180 C CA . TRP A 1 75 ? -25.949 19.067 -44.469 1.00 0.00 75 TRP A CA 3
ATOM 3181 C C . TRP A 1 75 ? -27.181 18.286 -44.930 1.00 0.00 75 TRP A C 3
ATOM 3182 O O . TRP A 1 75 ? -27.090 17.095 -45.225 1.00 0.00 75 TRP A O 3
ATOM 3203 N N . THR A 1 76 ? -28.304 18.987 -44.978 1.00 0.00 76 THR A N 3
ATOM 3204 C CA . THR A 1 76 ? -29.552 18.374 -45.399 1.00 0.00 76 THR A CA 3
ATOM 3205 C C . THR A 1 76 ? -30.347 19.336 -46.284 1.00 0.00 76 THR A C 3
ATOM 3206 O O . THR A 1 76 ? -29.935 20.475 -46.496 1.00 0.00 76 THR A O 3
ATOM 3217 N N . ASP A 1 77 ? -31.474 18.841 -46.777 1.00 0.00 77 ASP A N 3
ATOM 3218 C CA . ASP A 1 77 ? -32.331 19.643 -47.634 1.00 0.00 77 ASP A CA 3
ATOM 3219 C C . ASP A 1 77 ? -33.792 19.267 -47.382 1.00 0.00 77 ASP A C 3
ATOM 3220 O O . ASP A 1 77 ? -34.164 18.100 -47.489 1.00 0.00 77 ASP A O 3
ATOM 3229 N N . PRO A 1 78 ? -34.602 20.305 -47.042 1.00 0.00 78 PRO A N 3
ATOM 3230 C CA . PRO A 1 78 ? -36.014 20.096 -46.773 1.00 0.00 78 PRO A CA 3
ATOM 3231 C C . PRO A 1 78 ? -36.792 19.870 -48.071 1.00 0.00 78 PRO A C 3
ATOM 3232 O O . PRO A 1 78 ? -36.217 19.910 -49.158 1.00 0.00 78 PRO A O 3
ATOM 3243 N N . SER A 1 79 ? -38.087 19.637 -47.915 1.00 0.00 79 SER A N 3
ATOM 3244 C CA . SER A 1 79 ? -38.949 19.404 -49.061 1.00 0.00 79 SER A CA 3
ATOM 3245 C C . SER A 1 79 ? -40.243 20.207 -48.915 1.00 0.00 79 SER A C 3
ATOM 3246 O O . SER A 1 79 ? -40.531 20.736 -47.842 1.00 0.00 79 SER A O 3
ATOM 3254 N N . GLY A 1 80 ? -40.988 20.273 -50.008 1.00 0.00 80 GLY A N 3
ATOM 3255 C CA . GLY A 1 80 ? -42.244 21.003 -50.015 1.00 0.00 80 GLY A CA 3
ATOM 3256 C C . GLY A 1 80 ? -43.175 20.482 -51.112 1.00 0.00 80 GLY A C 3
ATOM 3257 O O . GLY A 1 80 ? -43.066 20.887 -52.268 1.00 0.00 80 GLY A O 3
ATOM 3261 N N . PRO A 1 81 ? -44.094 19.568 -50.699 1.00 0.00 81 PRO A N 3
ATOM 3262 C CA . PRO A 1 81 ? -45.043 18.988 -51.634 1.00 0.00 81 PRO A CA 3
ATOM 3263 C C . PRO A 1 81 ? -46.146 19.988 -51.987 1.00 0.00 81 PRO A C 3
ATOM 3264 O O . PRO A 1 81 ? -46.172 21.100 -51.462 1.00 0.00 81 PRO A O 3
ATOM 3275 N N . SER A 1 82 ? -47.029 19.557 -52.876 1.00 0.00 82 SER A N 3
ATOM 3276 C CA . SER A 1 82 ? -48.131 20.400 -53.306 1.00 0.00 82 SER A CA 3
ATOM 3277 C C . SER A 1 82 ? -49.390 19.555 -53.507 1.00 0.00 82 SER A C 3
ATOM 3278 O O . SER A 1 82 ? -49.362 18.339 -53.321 1.00 0.00 82 SER A O 3
ATOM 3286 N N . SER A 1 83 ? -50.465 20.232 -53.882 1.00 0.00 83 SER A N 3
ATOM 3287 C CA . SER A 1 83 ? -51.732 19.558 -54.110 1.00 0.00 83 SER A CA 3
ATOM 3288 C C . SER A 1 83 ? -52.353 20.039 -55.423 1.00 0.00 83 SER A C 3
ATOM 3289 O O . SER A 1 83 ? -51.837 20.959 -56.057 1.00 0.00 83 SER A O 3
ATOM 3297 N N . GLY A 1 84 ? -53.450 19.396 -55.793 1.00 0.00 84 GLY A N 3
ATOM 3298 C CA . GLY A 1 84 ? -54.147 19.747 -57.019 1.00 0.00 84 GLY A CA 3
ATOM 3299 C C . GLY A 1 84 ? -55.387 18.873 -57.215 1.00 0.00 84 GLY A C 3
ATOM 3300 O O . GLY A 1 84 ? -56.287 18.870 -56.377 1.00 0.00 84 GLY A O 3
ATOM 3304 N N . GLY A 1 1 ? 21.261 -53.051 21.972 1.00 0.00 1 GLY A N 4
ATOM 3305 C CA . GLY A 1 1 ? 21.642 -52.272 20.806 1.00 0.00 1 GLY A CA 4
ATOM 3306 C C . GLY A 1 1 ? 21.019 -52.849 19.533 1.00 0.00 1 GLY A C 4
ATOM 3307 O O . GLY A 1 1 ? 19.863 -52.566 19.221 1.00 0.00 1 GLY A O 4
ATOM 3311 N N . SER A 1 2 ? 21.812 -53.646 18.833 1.00 0.00 2 SER A N 4
ATOM 3312 C CA . SER A 1 2 ? 21.352 -54.266 17.602 1.00 0.00 2 SER A CA 4
ATOM 3313 C C . SER A 1 2 ? 20.591 -53.244 16.755 1.00 0.00 2 SER A C 4
ATOM 3314 O O . SER A 1 2 ? 19.373 -53.117 16.874 1.00 0.00 2 SER A O 4
ATOM 3322 N N . SER A 1 3 ? 21.340 -52.542 15.917 1.00 0.00 3 SER A N 4
ATOM 3323 C CA . SER A 1 3 ? 20.751 -51.535 15.050 1.00 0.00 3 SER A CA 4
ATOM 3324 C C . SER A 1 3 ? 21.827 -50.927 14.149 1.00 0.00 3 SER A C 4
ATOM 3325 O O . SER A 1 3 ? 23.019 -51.068 14.417 1.00 0.00 3 SER A O 4
ATOM 3333 N N . GLY A 1 4 ? 21.368 -50.262 13.098 1.00 0.00 4 GLY A N 4
ATOM 3334 C CA . GLY A 1 4 ? 22.276 -49.632 12.156 1.00 0.00 4 GLY A CA 4
ATOM 3335 C C . GLY A 1 4 ? 22.113 -48.111 12.171 1.00 0.00 4 GLY A C 4
ATOM 3336 O O . GLY A 1 4 ? 21.897 -47.496 11.128 1.00 0.00 4 GLY A O 4
ATOM 3340 N N . SER A 1 5 ? 22.223 -47.548 13.365 1.00 0.00 5 SER A N 4
ATOM 3341 C CA . SER A 1 5 ? 22.091 -46.110 13.530 1.00 0.00 5 SER A CA 4
ATOM 3342 C C . SER A 1 5 ? 22.416 -45.716 14.972 1.00 0.00 5 SER A C 4
ATOM 3343 O O . SER A 1 5 ? 21.747 -46.157 15.906 1.00 0.00 5 SER A O 4
ATOM 3351 N N . SER A 1 6 ? 23.444 -44.891 15.109 1.00 0.00 6 SER A N 4
ATOM 3352 C CA . SER A 1 6 ? 23.866 -44.433 16.422 1.00 0.00 6 SER A CA 4
ATOM 3353 C C . SER A 1 6 ? 23.047 -43.210 16.838 1.00 0.00 6 SER A C 4
ATOM 3354 O O . SER A 1 6 ? 23.501 -42.076 16.694 1.00 0.00 6 SER A O 4
ATOM 3362 N N . GLY A 1 7 ? 21.854 -43.481 17.345 1.00 0.00 7 GLY A N 4
ATOM 3363 C CA . GLY A 1 7 ? 20.967 -42.417 17.783 1.00 0.00 7 GLY A CA 4
ATOM 3364 C C . GLY A 1 7 ? 20.809 -41.353 16.695 1.00 0.00 7 GLY A C 4
ATOM 3365 O O . GLY A 1 7 ? 21.433 -41.442 15.639 1.00 0.00 7 GLY A O 4
ATOM 3369 N N . ILE A 1 8 ? 19.971 -40.370 16.991 1.00 0.00 8 ILE A N 4
ATOM 3370 C CA . ILE A 1 8 ? 19.723 -39.290 16.051 1.00 0.00 8 ILE A CA 4
ATOM 3371 C C . ILE A 1 8 ? 19.599 -39.866 14.639 1.00 0.00 8 ILE A C 4
ATOM 3372 O O . ILE A 1 8 ? 20.435 -39.595 13.779 1.00 0.00 8 ILE A O 4
ATOM 3388 N N . PRO A 1 9 ? 18.522 -40.672 14.440 1.00 0.00 9 PRO A N 4
ATOM 3389 C CA . PRO A 1 9 ? 18.278 -41.289 13.147 1.00 0.00 9 PRO A CA 4
ATOM 3390 C C . PRO A 1 9 ? 17.743 -40.265 12.143 1.00 0.00 9 PRO A C 4
ATOM 3391 O O . PRO A 1 9 ? 16.578 -40.325 11.753 1.00 0.00 9 PRO A O 4
ATOM 3402 N N . GLY A 1 10 ? 18.619 -39.351 11.754 1.00 0.00 10 GLY A N 4
ATOM 3403 C CA . GLY A 1 10 ? 18.249 -38.316 10.804 1.00 0.00 10 GLY A CA 4
ATOM 3404 C C . GLY A 1 10 ? 17.429 -37.216 11.482 1.00 0.00 10 GLY A C 4
ATOM 3405 O O . GLY A 1 10 ? 16.798 -37.453 12.511 1.00 0.00 10 GLY A O 4
ATOM 3409 N N . PRO A 1 11 ? 17.467 -36.006 10.862 1.00 0.00 11 PRO A N 4
ATOM 3410 C CA . PRO A 1 11 ? 16.736 -34.870 11.395 1.00 0.00 11 PRO A CA 4
ATOM 3411 C C . PRO A 1 11 ? 15.237 -35.003 11.118 1.00 0.00 11 PRO A C 4
ATOM 3412 O O . PRO A 1 11 ? 14.832 -35.731 10.213 1.00 0.00 11 PRO A O 4
ATOM 3423 N N . GLY A 1 12 ? 14.454 -34.289 11.914 1.00 0.00 12 GLY A N 4
ATOM 3424 C CA . GLY A 1 12 ? 13.009 -34.319 11.766 1.00 0.00 12 GLY A CA 4
ATOM 3425 C C . GLY A 1 12 ? 12.563 -33.478 10.569 1.00 0.00 12 GLY A C 4
ATOM 3426 O O . GLY A 1 12 ? 12.508 -32.252 10.653 1.00 0.00 12 GLY A O 4
ATOM 3430 N N . PHE A 1 13 ? 12.257 -34.169 9.481 1.00 0.00 13 PHE A N 4
ATOM 3431 C CA . PHE A 1 13 ? 11.818 -33.501 8.268 1.00 0.00 13 PHE A CA 4
ATOM 3432 C C . PHE A 1 13 ? 10.787 -34.348 7.518 1.00 0.00 13 PHE A C 4
ATOM 3433 O O . PHE A 1 13 ? 11.091 -35.456 7.079 1.00 0.00 13 PHE A O 4
ATOM 3450 N N . THR A 1 14 ? 9.591 -33.793 7.394 1.00 0.00 14 THR A N 4
ATOM 3451 C CA . THR A 1 14 ? 8.514 -34.483 6.705 1.00 0.00 14 THR A CA 4
ATOM 3452 C C . THR A 1 14 ? 7.725 -33.505 5.832 1.00 0.00 14 THR A C 4
ATOM 3453 O O . THR A 1 14 ? 6.773 -32.881 6.297 1.00 0.00 14 THR A O 4
ATOM 3464 N N . ALA A 1 15 ? 8.152 -33.401 4.582 1.00 0.00 15 ALA A N 4
ATOM 3465 C CA . ALA A 1 15 ? 7.498 -32.508 3.640 1.00 0.00 15 ALA A CA 4
ATOM 3466 C C . ALA A 1 15 ? 7.489 -33.156 2.254 1.00 0.00 15 ALA A C 4
ATOM 3467 O O . ALA A 1 15 ? 8.452 -33.816 1.866 1.00 0.00 15 ALA A O 4
ATOM 3474 N N . GLY A 1 16 ? 6.390 -32.944 1.544 1.00 0.00 16 GLY A N 4
ATOM 3475 C CA . GLY A 1 16 ? 6.242 -33.498 0.209 1.00 0.00 16 GLY A CA 4
ATOM 3476 C C . GLY A 1 16 ? 6.090 -32.388 -0.832 1.00 0.00 16 GLY A C 4
ATOM 3477 O O . GLY A 1 16 ? 7.052 -32.032 -1.511 1.00 0.00 16 GLY A O 4
ATOM 3481 N N . ALA A 1 17 ? 4.873 -31.871 -0.925 1.00 0.00 17 ALA A N 4
ATOM 3482 C CA . ALA A 1 17 ? 4.582 -30.808 -1.872 1.00 0.00 17 ALA A CA 4
ATOM 3483 C C . ALA A 1 17 ? 3.903 -29.650 -1.139 1.00 0.00 17 ALA A C 4
ATOM 3484 O O . ALA A 1 17 ? 2.830 -29.820 -0.562 1.00 0.00 17 ALA A O 4
ATOM 3491 N N . GLN A 1 18 ? 4.555 -28.498 -1.186 1.00 0.00 18 GLN A N 4
ATOM 3492 C CA . GLN A 1 18 ? 4.028 -27.311 -0.534 1.00 0.00 18 GLN A CA 4
ATOM 3493 C C . GLN A 1 18 ? 3.693 -26.239 -1.572 1.00 0.00 18 GLN A C 4
ATOM 3494 O O . GLN A 1 18 ? 4.084 -26.351 -2.733 1.00 0.00 18 GLN A O 4
ATOM 3508 N N . GLY A 1 19 ? 2.973 -25.224 -1.117 1.00 0.00 19 GLY A N 4
ATOM 3509 C CA . GLY A 1 19 ? 2.581 -24.132 -1.992 1.00 0.00 19 GLY A CA 4
ATOM 3510 C C . GLY A 1 19 ? 1.058 -24.032 -2.096 1.00 0.00 19 GLY A C 4
ATOM 3511 O O . GLY A 1 19 ? 0.500 -24.111 -3.189 1.00 0.00 19 GLY A O 4
ATOM 3515 N N . SER A 1 20 ? 0.429 -23.860 -0.943 1.00 0.00 20 SER A N 4
ATOM 3516 C CA . SER A 1 20 ? -1.019 -23.748 -0.890 1.00 0.00 20 SER A CA 4
ATOM 3517 C C . SER A 1 20 ? -1.418 -22.437 -0.208 1.00 0.00 20 SER A C 4
ATOM 3518 O O . SER A 1 20 ? -0.688 -21.928 0.641 1.00 0.00 20 SER A O 4
ATOM 3526 N N . CYS A 1 21 ? -2.575 -21.929 -0.606 1.00 0.00 21 CYS A N 4
ATOM 3527 C CA . CYS A 1 21 ? -3.080 -20.688 -0.044 1.00 0.00 21 CYS A CA 4
ATOM 3528 C C . CYS A 1 21 ? -4.503 -20.933 0.461 1.00 0.00 21 CYS A C 4
ATOM 3529 O O . CYS A 1 21 ? -5.413 -20.162 0.161 1.00 0.00 21 CYS A O 4
ATOM 3536 N N . SER A 1 22 ? -4.650 -22.009 1.220 1.00 0.00 22 SER A N 4
ATOM 3537 C CA . SER A 1 22 ? -5.947 -22.365 1.769 1.00 0.00 22 SER A CA 4
ATOM 3538 C C . SER A 1 22 ? -6.287 -21.447 2.946 1.00 0.00 22 SER A C 4
ATOM 3539 O O . SER A 1 22 ? -7.347 -20.824 2.965 1.00 0.00 22 SER A O 4
ATOM 3547 N N . LEU A 1 23 ? -5.367 -21.394 3.898 1.00 0.00 23 LEU A N 4
ATOM 3548 C CA . LEU A 1 23 ? -5.555 -20.563 5.075 1.00 0.00 23 LEU A CA 4
ATOM 3549 C C . LEU A 1 23 ? -4.457 -19.499 5.124 1.00 0.00 23 LEU A C 4
ATOM 3550 O O . LEU A 1 23 ? -3.978 -19.146 6.201 1.00 0.00 23 LEU A O 4
ATOM 3566 N N . ARG A 1 24 ? -4.089 -19.019 3.945 1.00 0.00 24 ARG A N 4
ATOM 3567 C CA . ARG A 1 24 ? -3.055 -18.003 3.841 1.00 0.00 24 ARG A CA 4
ATOM 3568 C C . ARG A 1 24 ? -3.613 -16.745 3.171 1.00 0.00 24 ARG A C 4
ATOM 3569 O O . ARG A 1 24 ? -4.180 -15.881 3.838 1.00 0.00 24 ARG A O 4
ATOM 3590 N N . CYS A 1 25 ? -3.432 -16.683 1.860 1.00 0.00 25 CYS A N 4
ATOM 3591 C CA . CYS A 1 25 ? -3.910 -15.545 1.092 1.00 0.00 25 CYS A CA 4
ATOM 3592 C C . CYS A 1 25 ? -3.230 -14.284 1.627 1.00 0.00 25 CYS A C 4
ATOM 3593 O O . CYS A 1 25 ? -3.862 -13.236 1.745 1.00 0.00 25 CYS A O 4
ATOM 3600 N N . GLY A 1 26 ? -1.950 -14.427 1.937 1.00 0.00 26 GLY A N 4
ATOM 3601 C CA . GLY A 1 26 ? -1.176 -13.312 2.457 1.00 0.00 26 GLY A CA 4
ATOM 3602 C C . GLY A 1 26 ? 0.156 -13.792 3.036 1.00 0.00 26 GLY A C 4
ATOM 3603 O O . GLY A 1 26 ? 0.466 -13.524 4.196 1.00 0.00 26 GLY A O 4
ATOM 3607 N N . ALA A 1 27 ? 0.909 -14.493 2.201 1.00 0.00 27 ALA A N 4
ATOM 3608 C CA . ALA A 1 27 ? 2.202 -15.012 2.615 1.00 0.00 27 ALA A CA 4
ATOM 3609 C C . ALA A 1 27 ? 3.099 -15.173 1.387 1.00 0.00 27 ALA A C 4
ATOM 3610 O O . ALA A 1 27 ? 2.621 -15.130 0.254 1.00 0.00 27 ALA A O 4
ATOM 3617 N N . GLN A 1 28 ? 4.385 -15.355 1.652 1.00 0.00 28 GLN A N 4
ATOM 3618 C CA . GLN A 1 28 ? 5.353 -15.523 0.582 1.00 0.00 28 GLN A CA 4
ATOM 3619 C C . GLN A 1 28 ? 6.159 -16.806 0.792 1.00 0.00 28 GLN A C 4
ATOM 3620 O O . GLN A 1 28 ? 6.731 -17.016 1.861 1.00 0.00 28 GLN A O 4
ATOM 3634 N N . ASP A 1 29 ? 6.179 -17.631 -0.245 1.00 0.00 29 ASP A N 4
ATOM 3635 C CA . ASP A 1 29 ? 6.905 -18.888 -0.187 1.00 0.00 29 ASP A CA 4
ATOM 3636 C C . ASP A 1 29 ? 7.831 -18.993 -1.401 1.00 0.00 29 ASP A C 4
ATOM 3637 O O . ASP A 1 29 ? 7.839 -18.111 -2.258 1.00 0.00 29 ASP A O 4
ATOM 3646 N N . GLY A 1 30 ? 8.588 -20.080 -1.436 1.00 0.00 30 GLY A N 4
ATOM 3647 C CA . GLY A 1 30 ? 9.514 -20.312 -2.531 1.00 0.00 30 GLY A CA 4
ATOM 3648 C C . GLY A 1 30 ? 8.800 -20.939 -3.730 1.00 0.00 30 GLY A C 4
ATOM 3649 O O . GLY A 1 30 ? 8.903 -20.439 -4.849 1.00 0.00 30 GLY A O 4
ATOM 3653 N N . LEU A 1 31 ? 8.092 -22.025 -3.455 1.00 0.00 31 LEU A N 4
ATOM 3654 C CA . LEU A 1 31 ? 7.361 -22.725 -4.497 1.00 0.00 31 LEU A CA 4
ATOM 3655 C C . LEU A 1 31 ? 6.268 -21.809 -5.052 1.00 0.00 31 LEU A C 4
ATOM 3656 O O . LEU A 1 31 ? 6.086 -21.717 -6.265 1.00 0.00 31 LEU A O 4
ATOM 3672 N N . CYS A 1 32 ? 5.569 -21.154 -4.136 1.00 0.00 32 CYS A N 4
ATOM 3673 C CA . CYS A 1 32 ? 4.499 -20.249 -4.518 1.00 0.00 32 CYS A CA 4
ATOM 3674 C C . CYS A 1 32 ? 4.413 -19.138 -3.470 1.00 0.00 32 CYS A C 4
ATOM 3675 O O . CYS A 1 32 ? 5.182 -19.123 -2.510 1.00 0.00 32 CYS A O 4
ATOM 3682 N N . SER A 1 33 ? 3.469 -18.234 -3.688 1.00 0.00 33 SER A N 4
ATOM 3683 C CA . SER A 1 33 ? 3.272 -17.121 -2.774 1.00 0.00 33 SER A CA 4
ATOM 3684 C C . SER A 1 33 ? 1.783 -16.783 -2.674 1.00 0.00 33 SER A C 4
ATOM 3685 O O . SER A 1 33 ? 1.067 -16.819 -3.674 1.00 0.00 33 SER A O 4
ATOM 3693 N N . CYS A 1 34 ? 1.362 -16.464 -1.460 1.00 0.00 34 CYS A N 4
ATOM 3694 C CA . CYS A 1 34 ? -0.029 -16.120 -1.216 1.00 0.00 34 CYS A CA 4
ATOM 3695 C C . CYS A 1 34 ? -0.125 -14.603 -1.042 1.00 0.00 34 CYS A C 4
ATOM 3696 O O . CYS A 1 34 ? -1.079 -14.102 -0.450 1.00 0.00 34 CYS A O 4
ATOM 3703 N N . HIS A 1 35 ? 0.877 -13.914 -1.569 1.00 0.00 35 HIS A N 4
ATOM 3704 C CA . HIS A 1 35 ? 0.917 -12.464 -1.479 1.00 0.00 35 HIS A CA 4
ATOM 3705 C C . HIS A 1 35 ? 0.406 -11.855 -2.786 1.00 0.00 35 HIS A C 4
ATOM 3706 O O . HIS A 1 35 ? 0.530 -12.462 -3.849 1.00 0.00 35 HIS A O 4
ATOM 3720 N N . PRO A 1 36 ? -0.173 -10.631 -2.662 1.00 0.00 36 PRO A N 4
ATOM 3721 C CA . PRO A 1 36 ? -0.703 -9.932 -3.820 1.00 0.00 36 PRO A CA 4
ATOM 3722 C C . PRO A 1 36 ? 0.425 -9.350 -4.674 1.00 0.00 36 PRO A C 4
ATOM 3723 O O . PRO A 1 36 ? 0.173 -8.756 -5.721 1.00 0.00 36 PRO A O 4
ATOM 3734 N N . THR A 1 37 ? 1.645 -9.541 -4.194 1.00 0.00 37 THR A N 4
ATOM 3735 C CA . THR A 1 37 ? 2.813 -9.043 -4.900 1.00 0.00 37 THR A CA 4
ATOM 3736 C C . THR A 1 37 ? 3.399 -10.133 -5.799 1.00 0.00 37 THR A C 4
ATOM 3737 O O . THR A 1 37 ? 4.296 -9.868 -6.599 1.00 0.00 37 THR A O 4
ATOM 3748 N N . CYS A 1 38 ? 2.868 -11.336 -5.639 1.00 0.00 38 CYS A N 4
ATOM 3749 C CA . CYS A 1 38 ? 3.327 -12.468 -6.427 1.00 0.00 38 CYS A CA 4
ATOM 3750 C C . CYS A 1 38 ? 3.053 -12.169 -7.902 1.00 0.00 38 CYS A C 4
ATOM 3751 O O . CYS A 1 38 ? 3.678 -12.755 -8.784 1.00 0.00 38 CYS A O 4
ATOM 3758 N N . SER A 1 39 ? 2.117 -11.257 -8.124 1.00 0.00 39 SER A N 4
ATOM 3759 C CA . SER A 1 39 ? 1.752 -10.874 -9.477 1.00 0.00 39 SER A CA 4
ATOM 3760 C C . SER A 1 39 ? 2.923 -10.154 -10.150 1.00 0.00 39 SER A C 4
ATOM 3761 O O . SER A 1 39 ? 3.214 -10.395 -11.321 1.00 0.00 39 SER A O 4
ATOM 3769 N N . GLY A 1 40 ? 3.562 -9.284 -9.382 1.00 0.00 40 GLY A N 4
ATOM 3770 C CA . GLY A 1 40 ? 4.694 -8.528 -9.889 1.00 0.00 40 GLY A CA 4
ATOM 3771 C C . GLY A 1 40 ? 5.946 -9.404 -9.971 1.00 0.00 40 GLY A C 4
ATOM 3772 O O . GLY A 1 40 ? 6.803 -9.189 -10.827 1.00 0.00 40 GLY A O 4
ATOM 3776 N N . LEU A 1 41 ? 6.013 -10.372 -9.069 1.00 0.00 41 LEU A N 4
ATOM 3777 C CA . LEU A 1 41 ? 7.145 -11.280 -9.028 1.00 0.00 41 LEU A CA 4
ATOM 3778 C C . LEU A 1 41 ? 6.918 -12.417 -10.027 1.00 0.00 41 LEU A C 4
ATOM 3779 O O . LEU A 1 41 ? 7.616 -12.509 -11.036 1.00 0.00 41 LEU A O 4
ATOM 3795 N N . GLY A 1 42 ? 5.941 -13.253 -9.711 1.00 0.00 42 GLY A N 4
ATOM 3796 C CA . GLY A 1 42 ? 5.613 -14.379 -10.569 1.00 0.00 42 GLY A CA 4
ATOM 3797 C C . GLY A 1 42 ? 5.767 -15.703 -9.817 1.00 0.00 42 GLY A C 4
ATOM 3798 O O . GLY A 1 42 ? 6.253 -16.685 -10.376 1.00 0.00 42 GLY A O 4
ATOM 3802 N N . THR A 1 43 ? 5.344 -15.687 -8.562 1.00 0.00 43 THR A N 4
ATOM 3803 C CA . THR A 1 43 ? 5.429 -16.874 -7.728 1.00 0.00 43 THR A CA 4
ATOM 3804 C C . THR A 1 43 ? 4.053 -17.225 -7.158 1.00 0.00 43 THR A C 4
ATOM 3805 O O . THR A 1 43 ? 3.955 -17.879 -6.121 1.00 0.00 43 THR A O 4
ATOM 3816 N N . CYS A 1 44 ? 3.024 -16.773 -7.860 1.00 0.00 44 CYS A N 4
ATOM 3817 C CA . CYS A 1 44 ? 1.658 -17.030 -7.436 1.00 0.00 44 CYS A CA 4
ATOM 3818 C C . CYS A 1 44 ? 1.404 -18.537 -7.523 1.00 0.00 44 CYS A C 4
ATOM 3819 O O . CYS A 1 44 ? 1.931 -19.208 -8.409 1.00 0.00 44 CYS A O 4
ATOM 3826 N N . CYS A 1 45 ? 0.597 -19.023 -6.592 1.00 0.00 45 CYS A N 4
ATOM 3827 C CA . CYS A 1 45 ? 0.266 -20.437 -6.553 1.00 0.00 45 CYS A CA 4
ATOM 3828 C C . CYS A 1 45 ? -0.816 -20.707 -7.601 1.00 0.00 45 CYS A C 4
ATOM 3829 O O . CYS A 1 45 ? -1.503 -19.787 -8.039 1.00 0.00 45 CYS A O 4
ATOM 3836 N N . GLU A 1 46 ? -0.933 -21.974 -7.971 1.00 0.00 46 GLU A N 4
ATOM 3837 C CA . GLU A 1 46 ? -1.920 -22.377 -8.959 1.00 0.00 46 GLU A CA 4
ATOM 3838 C C . GLU A 1 46 ? -3.329 -22.279 -8.372 1.00 0.00 46 GLU A C 4
ATOM 3839 O O . GLU A 1 46 ? -4.300 -22.097 -9.105 1.00 0.00 46 GLU A O 4
ATOM 3851 N N . ASP A 1 47 ? -3.397 -22.402 -7.054 1.00 0.00 47 ASP A N 4
ATOM 3852 C CA . ASP A 1 47 ? -4.671 -22.330 -6.360 1.00 0.00 47 ASP A CA 4
ATOM 3853 C C . ASP A 1 47 ? -4.702 -21.073 -5.488 1.00 0.00 47 ASP A C 4
ATOM 3854 O O . ASP A 1 47 ? -5.506 -20.975 -4.563 1.00 0.00 47 ASP A O 4
ATOM 3863 N N . PHE A 1 48 ? -3.815 -20.144 -5.813 1.00 0.00 48 PHE A N 4
ATOM 3864 C CA . PHE A 1 48 ? -3.730 -18.898 -5.071 1.00 0.00 48 PHE A CA 4
ATOM 3865 C C . PHE A 1 48 ? -4.960 -18.025 -5.323 1.00 0.00 48 PHE A C 4
ATOM 3866 O O . PHE A 1 48 ? -5.567 -17.515 -4.382 1.00 0.00 48 PHE A O 4
ATOM 3883 N N . LEU A 1 49 ? -5.293 -17.880 -6.597 1.00 0.00 49 LEU A N 4
ATOM 3884 C CA . LEU A 1 49 ? -6.440 -17.077 -6.984 1.00 0.00 49 LEU A CA 4
ATOM 3885 C C . LEU A 1 49 ? -7.725 -17.834 -6.643 1.00 0.00 49 LEU A C 4
ATOM 3886 O O . LEU A 1 49 ? -8.726 -17.227 -6.266 1.00 0.00 49 LEU A O 4
ATOM 3902 N N . ASP A 1 50 ? -7.656 -19.149 -6.789 1.00 0.00 50 ASP A N 4
ATOM 3903 C CA . ASP A 1 50 ? -8.801 -19.996 -6.501 1.00 0.00 50 ASP A CA 4
ATOM 3904 C C . ASP A 1 50 ? -9.227 -19.793 -5.046 1.00 0.00 50 ASP A C 4
ATOM 3905 O O . ASP A 1 50 ? -10.419 -19.766 -4.742 1.00 0.00 50 ASP A O 4
ATOM 3914 N N . TYR A 1 51 ? -8.230 -19.654 -4.184 1.00 0.00 51 TYR A N 4
ATOM 3915 C CA . TYR A 1 51 ? -8.487 -19.454 -2.768 1.00 0.00 51 TYR A CA 4
ATOM 3916 C C . TYR A 1 51 ? -8.433 -17.969 -2.406 1.00 0.00 51 TYR A C 4
ATOM 3917 O O . TYR A 1 51 ? -8.979 -17.555 -1.384 1.00 0.00 51 TYR A O 4
ATOM 3935 N N . CYS A 1 52 ? -7.769 -17.207 -3.263 1.00 0.00 52 CYS A N 4
ATOM 3936 C CA . CYS A 1 52 ? -7.637 -15.776 -3.046 1.00 0.00 52 CYS A CA 4
ATOM 3937 C C . CYS A 1 52 ? -8.094 -15.054 -4.314 1.00 0.00 52 CYS A C 4
ATOM 3938 O O . CYS A 1 52 ? -7.300 -14.382 -4.971 1.00 0.00 52 CYS A O 4
ATOM 3945 N N . LEU A 1 53 ? -9.373 -15.216 -4.621 1.00 0.00 53 LEU A N 4
ATOM 3946 C CA . LEU A 1 53 ? -9.946 -14.588 -5.799 1.00 0.00 53 LEU A CA 4
ATOM 3947 C C . LEU A 1 53 ? -10.737 -13.348 -5.376 1.00 0.00 53 LEU A C 4
ATOM 3948 O O . LEU A 1 53 ? -11.725 -12.990 -6.016 1.00 0.00 53 LEU A O 4
ATOM 3964 N N . GLU A 1 54 ? -10.273 -12.727 -4.302 1.00 0.00 54 GLU A N 4
ATOM 3965 C CA . GLU A 1 54 ? -10.925 -11.535 -3.787 1.00 0.00 54 GLU A CA 4
ATOM 3966 C C . GLU A 1 54 ? -10.137 -10.968 -2.605 1.00 0.00 54 GLU A C 4
ATOM 3967 O O . GLU A 1 54 ? -10.723 -10.486 -1.636 1.00 0.00 54 GLU A O 4
ATOM 3979 N N . ILE A 1 55 ? -8.819 -11.043 -2.723 1.00 0.00 55 ILE A N 4
ATOM 3980 C CA . ILE A 1 55 ? -7.944 -10.543 -1.676 1.00 0.00 55 ILE A CA 4
ATOM 3981 C C . ILE A 1 55 ? -7.219 -9.292 -2.177 1.00 0.00 55 ILE A C 4
ATOM 3982 O O . ILE A 1 55 ? -6.798 -8.454 -1.382 1.00 0.00 55 ILE A O 4
ATOM 3998 N N . LEU A 1 56 ? -7.097 -9.206 -3.494 1.00 0.00 56 LEU A N 4
ATOM 3999 C CA . LEU A 1 56 ? -6.430 -8.071 -4.110 1.00 0.00 56 LEU A CA 4
ATOM 4000 C C . LEU A 1 56 ? -7.001 -6.774 -3.533 1.00 0.00 56 LEU A C 4
ATOM 4001 O O . LEU A 1 56 ? -8.138 -6.746 -3.064 1.00 0.00 56 LEU A O 4
ATOM 4017 N N . PRO A 1 57 ? -6.163 -5.704 -3.586 1.00 0.00 57 PRO A N 4
ATOM 4018 C CA . PRO A 1 57 ? -6.572 -4.407 -3.074 1.00 0.00 57 PRO A CA 4
ATOM 4019 C C . PRO A 1 57 ? -7.558 -3.728 -4.027 1.00 0.00 57 PRO A C 4
ATOM 4020 O O . PRO A 1 57 ? -8.657 -3.351 -3.624 1.00 0.00 57 PRO A O 4
ATOM 4031 N N . SER A 1 58 ? -7.128 -3.591 -5.273 1.00 0.00 58 SER A N 4
ATOM 4032 C CA . SER A 1 58 ? -7.959 -2.963 -6.286 1.00 0.00 58 SER A CA 4
ATOM 4033 C C . SER A 1 58 ? -7.254 -3.008 -7.643 1.00 0.00 58 SER A C 4
ATOM 4034 O O . SER A 1 58 ? -6.043 -3.213 -7.711 1.00 0.00 58 SER A O 4
ATOM 4042 N N . SER A 1 59 ? -8.042 -2.814 -8.691 1.00 0.00 59 SER A N 4
ATOM 4043 C CA . SER A 1 59 ? -7.508 -2.830 -10.042 1.00 0.00 59 SER A CA 4
ATOM 4044 C C . SER A 1 59 ? -7.505 -1.414 -10.620 1.00 0.00 59 SER A C 4
ATOM 4045 O O . SER A 1 59 ? -8.407 -1.044 -11.371 1.00 0.00 59 SER A O 4
ATOM 4053 N N . GLY A 1 60 ? -6.482 -0.659 -10.249 1.00 0.00 60 GLY A N 4
ATOM 4054 C CA . GLY A 1 60 ? -6.350 0.709 -10.722 1.00 0.00 60 GLY A CA 4
ATOM 4055 C C . GLY A 1 60 ? -5.647 0.754 -12.080 1.00 0.00 60 GLY A C 4
ATOM 4056 O O . GLY A 1 60 ? -5.392 -0.285 -12.686 1.00 0.00 60 GLY A O 4
ATOM 4060 N N . SER A 1 61 ? -5.353 1.970 -12.518 1.00 0.00 61 SER A N 4
ATOM 4061 C CA . SER A 1 61 ? -4.684 2.164 -13.793 1.00 0.00 61 SER A CA 4
ATOM 4062 C C . SER A 1 61 ? -3.174 1.989 -13.624 1.00 0.00 61 SER A C 4
ATOM 4063 O O . SER A 1 61 ? -2.684 1.840 -12.505 1.00 0.00 61 SER A O 4
ATOM 4071 N N . MET A 1 62 ? -2.477 2.014 -14.751 1.00 0.00 62 MET A N 4
ATOM 4072 C CA . MET A 1 62 ? -1.032 1.859 -14.741 1.00 0.00 62 MET A CA 4
ATOM 4073 C C . MET A 1 62 ? -0.345 3.098 -15.319 1.00 0.00 62 MET A C 4
ATOM 4074 O O . MET A 1 62 ? 0.720 3.497 -14.850 1.00 0.00 62 MET A O 4
ATOM 4088 N N . MET A 1 63 ? -0.982 3.671 -16.330 1.00 0.00 63 MET A N 4
ATOM 4089 C CA . MET A 1 63 ? -0.445 4.856 -16.977 1.00 0.00 63 MET A CA 4
ATOM 4090 C C . MET A 1 63 ? -1.564 5.703 -17.587 1.00 0.00 63 MET A C 4
ATOM 4091 O O . MET A 1 63 ? -1.699 6.883 -17.267 1.00 0.00 63 MET A O 4
ATOM 4105 N N . GLY A 1 64 ? -2.338 5.067 -18.454 1.00 0.00 64 GLY A N 4
ATOM 4106 C CA . GLY A 1 64 ? -3.441 5.747 -19.111 1.00 0.00 64 GLY A CA 4
ATOM 4107 C C . GLY A 1 64 ? -2.980 6.411 -20.410 1.00 0.00 64 GLY A C 4
ATOM 4108 O O . GLY A 1 64 ? -2.748 5.733 -21.410 1.00 0.00 64 GLY A O 4
ATOM 4112 N N . GLY A 1 65 ? -2.862 7.730 -20.353 1.00 0.00 65 GLY A N 4
ATOM 4113 C CA . GLY A 1 65 ? -2.433 8.493 -21.512 1.00 0.00 65 GLY A CA 4
ATOM 4114 C C . GLY A 1 65 ? -2.276 9.975 -21.165 1.00 0.00 65 GLY A C 4
ATOM 4115 O O . GLY A 1 65 ? -1.314 10.363 -20.503 1.00 0.00 65 GLY A O 4
ATOM 4119 N N . LYS A 1 66 ? -3.235 10.763 -21.628 1.00 0.00 66 LYS A N 4
ATOM 4120 C CA . LYS A 1 66 ? -3.215 12.194 -21.375 1.00 0.00 66 LYS A CA 4
ATOM 4121 C C . LYS A 1 66 ? -4.566 12.625 -20.801 1.00 0.00 66 LYS A C 4
ATOM 4122 O O . LYS A 1 66 ? -5.530 11.861 -20.831 1.00 0.00 66 LYS A O 4
ATOM 4141 N N . ASP A 1 67 ? -4.594 13.847 -20.290 1.00 0.00 67 ASP A N 4
ATOM 4142 C CA . ASP A 1 67 ? -5.811 14.388 -19.710 1.00 0.00 67 ASP A CA 4
ATOM 4143 C C . ASP A 1 67 ? -6.401 15.434 -20.658 1.00 0.00 67 ASP A C 4
ATOM 4144 O O . ASP A 1 67 ? -7.541 15.301 -21.102 1.00 0.00 67 ASP A O 4
ATOM 4153 N N . PHE A 1 68 ? -5.600 16.451 -20.940 1.00 0.00 68 PHE A N 4
ATOM 4154 C CA . PHE A 1 68 ? -6.029 17.518 -21.827 1.00 0.00 68 PHE A CA 4
ATOM 4155 C C . PHE A 1 68 ? -4.863 18.447 -22.171 1.00 0.00 68 PHE A C 4
ATOM 4156 O O . PHE A 1 68 ? -3.815 18.398 -21.530 1.00 0.00 68 PHE A O 4
ATOM 4173 N N . VAL A 1 69 ? -5.086 19.273 -23.184 1.00 0.00 69 VAL A N 4
ATOM 4174 C CA . VAL A 1 69 ? -4.066 20.211 -23.621 1.00 0.00 69 VAL A CA 4
ATOM 4175 C C . VAL A 1 69 ? -2.851 19.435 -24.134 1.00 0.00 69 VAL A C 4
ATOM 4176 O O . VAL A 1 69 ? -2.517 18.377 -23.605 1.00 0.00 69 VAL A O 4
ATOM 4189 N N . VAL A 1 70 ? -2.224 19.992 -25.160 1.00 0.00 70 VAL A N 4
ATOM 4190 C CA . VAL A 1 70 ? -1.053 19.366 -25.750 1.00 0.00 70 VAL A CA 4
ATOM 4191 C C . VAL A 1 70 ? 0.064 20.403 -25.879 1.00 0.00 70 VAL A C 4
ATOM 4192 O O . VAL A 1 70 ? -0.173 21.525 -26.323 1.00 0.00 70 VAL A O 4
ATOM 4205 N N . GLN A 1 71 ? 1.260 19.990 -25.483 1.00 0.00 71 GLN A N 4
ATOM 4206 C CA . GLN A 1 71 ? 2.415 20.870 -25.549 1.00 0.00 71 GLN A CA 4
ATOM 4207 C C . GLN A 1 71 ? 2.654 21.324 -26.990 1.00 0.00 71 GLN A C 4
ATOM 4208 O O . GLN A 1 71 ? 2.026 20.816 -27.918 1.00 0.00 71 GLN A O 4
ATOM 4222 N N . HIS A 1 72 ? 3.565 22.276 -27.133 1.00 0.00 72 HIS A N 4
ATOM 4223 C CA . HIS A 1 72 ? 3.896 22.804 -28.445 1.00 0.00 72 HIS A CA 4
ATOM 4224 C C . HIS A 1 72 ? 4.826 21.831 -29.171 1.00 0.00 72 HIS A C 4
ATOM 4225 O O . HIS A 1 72 ? 5.313 20.871 -28.576 1.00 0.00 72 HIS A O 4
ATOM 4239 N N . LEU A 1 73 ? 5.046 22.112 -30.447 1.00 0.00 73 LEU A N 4
ATOM 4240 C CA . LEU A 1 73 ? 5.909 21.273 -31.261 1.00 0.00 73 LEU A CA 4
ATOM 4241 C C . LEU A 1 73 ? 7.256 21.972 -31.455 1.00 0.00 73 LEU A C 4
ATOM 4242 O O . LEU A 1 73 ? 7.452 23.092 -30.985 1.00 0.00 73 LEU A O 4
ATOM 4258 N N . LYS A 1 74 ? 8.150 21.282 -32.148 1.00 0.00 74 LYS A N 4
ATOM 4259 C CA . LYS A 1 74 ? 9.473 21.823 -32.411 1.00 0.00 74 LYS A CA 4
ATOM 4260 C C . LYS A 1 74 ? 9.748 21.779 -33.915 1.00 0.00 74 LYS A C 4
ATOM 4261 O O . LYS A 1 74 ? 9.274 20.882 -34.610 1.00 0.00 74 LYS A O 4
ATOM 4280 N N . TRP A 1 75 ? 10.513 22.759 -34.373 1.00 0.00 75 TRP A N 4
ATOM 4281 C CA . TRP A 1 75 ? 10.857 22.844 -35.782 1.00 0.00 75 TRP A CA 4
ATOM 4282 C C . TRP A 1 75 ? 11.420 21.488 -36.214 1.00 0.00 75 TRP A C 4
ATOM 4283 O O . TRP A 1 75 ? 12.041 20.788 -35.416 1.00 0.00 75 TRP A O 4
ATOM 4304 N N . THR A 1 76 ? 11.183 21.159 -37.475 1.00 0.00 76 THR A N 4
ATOM 4305 C CA . THR A 1 76 ? 11.659 19.900 -38.022 1.00 0.00 76 THR A CA 4
ATOM 4306 C C . THR A 1 76 ? 11.081 18.723 -37.233 1.00 0.00 76 THR A C 4
ATOM 4307 O O . THR A 1 76 ? 11.389 18.550 -36.055 1.00 0.00 76 THR A O 4
ATOM 4318 N N . ASP A 1 77 ? 10.252 17.945 -37.914 1.00 0.00 77 ASP A N 4
ATOM 4319 C CA . ASP A 1 77 ? 9.629 16.790 -37.292 1.00 0.00 77 ASP A CA 4
ATOM 4320 C C . ASP A 1 77 ? 10.093 15.519 -38.006 1.00 0.00 77 ASP A C 4
ATOM 4321 O O . ASP A 1 77 ? 9.904 15.376 -39.213 1.00 0.00 77 ASP A O 4
ATOM 4330 N N . PRO A 1 78 ? 10.706 14.604 -37.209 1.00 0.00 78 PRO A N 4
ATOM 4331 C CA . PRO A 1 78 ? 11.199 13.349 -37.752 1.00 0.00 78 PRO A CA 4
ATOM 4332 C C . PRO A 1 78 ? 10.046 12.383 -38.032 1.00 0.00 78 PRO A C 4
ATOM 4333 O O . PRO A 1 78 ? 8.927 12.594 -37.568 1.00 0.00 78 PRO A O 4
ATOM 4344 N N . SER A 1 79 ? 10.360 11.343 -38.791 1.00 0.00 79 SER A N 4
ATOM 4345 C CA . SER A 1 79 ? 9.364 10.343 -39.139 1.00 0.00 79 SER A CA 4
ATOM 4346 C C . SER A 1 79 ? 10.041 9.134 -39.787 1.00 0.00 79 SER A C 4
ATOM 4347 O O . SER A 1 79 ? 11.170 9.232 -40.265 1.00 0.00 79 SER A O 4
ATOM 4355 N N . GLY A 1 80 ? 9.322 8.021 -39.781 1.00 0.00 80 GLY A N 4
ATOM 4356 C CA . GLY A 1 80 ? 9.839 6.793 -40.362 1.00 0.00 80 GLY A CA 4
ATOM 4357 C C . GLY A 1 80 ? 9.087 5.573 -39.826 1.00 0.00 80 GLY A C 4
ATOM 4358 O O . GLY A 1 80 ? 9.395 5.075 -38.745 1.00 0.00 80 GLY A O 4
ATOM 4362 N N . PRO A 1 81 ? 8.088 5.116 -40.629 1.00 0.00 81 PRO A N 4
ATOM 4363 C CA . PRO A 1 81 ? 7.289 3.964 -40.246 1.00 0.00 81 PRO A CA 4
ATOM 4364 C C . PRO A 1 81 ? 8.078 2.666 -40.429 1.00 0.00 81 PRO A C 4
ATOM 4365 O O . PRO A 1 81 ? 8.192 1.869 -39.498 1.00 0.00 81 PRO A O 4
ATOM 4376 N N . SER A 1 82 ? 8.601 2.493 -41.634 1.00 0.00 82 SER A N 4
ATOM 4377 C CA . SER A 1 82 ? 9.375 1.304 -41.950 1.00 0.00 82 SER A CA 4
ATOM 4378 C C . SER A 1 82 ? 8.518 0.053 -41.749 1.00 0.00 82 SER A C 4
ATOM 4379 O O . SER A 1 82 ? 7.541 0.078 -41.002 1.00 0.00 82 SER A O 4
ATOM 4387 N N . SER A 1 83 ? 8.915 -1.013 -42.428 1.00 0.00 83 SER A N 4
ATOM 4388 C CA . SER A 1 83 ? 8.196 -2.272 -42.333 1.00 0.00 83 SER A CA 4
ATOM 4389 C C . SER A 1 83 ? 9.127 -3.434 -42.684 1.00 0.00 83 SER A C 4
ATOM 4390 O O . SER A 1 83 ? 9.334 -4.335 -41.872 1.00 0.00 83 SER A O 4
ATOM 4398 N N . GLY A 1 84 ? 9.665 -3.376 -43.893 1.00 0.00 84 GLY A N 4
ATOM 4399 C CA . GLY A 1 84 ? 10.569 -4.413 -44.361 1.00 0.00 84 GLY A CA 4
ATOM 4400 C C . GLY A 1 84 ? 11.903 -3.815 -44.811 1.00 0.00 84 GLY A C 4
ATOM 4401 O O . GLY A 1 84 ? 12.304 -3.978 -45.962 1.00 0.00 84 GLY A O 4
ATOM 4405 N N . GLY A 1 1 ? 37.543 -7.762 28.434 1.00 0.00 1 GLY A N 5
ATOM 4406 C CA . GLY A 1 1 ? 37.374 -9.144 28.018 1.00 0.00 1 GLY A CA 5
ATOM 4407 C C . GLY A 1 1 ? 37.079 -9.233 26.519 1.00 0.00 1 GLY A C 5
ATOM 4408 O O . GLY A 1 1 ? 36.761 -8.228 25.884 1.00 0.00 1 GLY A O 5
ATOM 4412 N N . SER A 1 2 ? 37.195 -10.445 25.997 1.00 0.00 2 SER A N 5
ATOM 4413 C CA . SER A 1 2 ? 36.945 -10.679 24.584 1.00 0.00 2 SER A CA 5
ATOM 4414 C C . SER A 1 2 ? 36.812 -12.179 24.318 1.00 0.00 2 SER A C 5
ATOM 4415 O O . SER A 1 2 ? 37.432 -12.992 25.001 1.00 0.00 2 SER A O 5
ATOM 4423 N N . SER A 1 3 ? 35.999 -12.501 23.322 1.00 0.00 3 SER A N 5
ATOM 4424 C CA . SER A 1 3 ? 35.777 -13.890 22.957 1.00 0.00 3 SER A CA 5
ATOM 4425 C C . SER A 1 3 ? 35.377 -13.985 21.483 1.00 0.00 3 SER A C 5
ATOM 4426 O O . SER A 1 3 ? 35.111 -12.971 20.841 1.00 0.00 3 SER A O 5
ATOM 4434 N N . GLY A 1 4 ? 35.348 -15.215 20.989 1.00 0.00 4 GLY A N 5
ATOM 4435 C CA . GLY A 1 4 ? 34.985 -15.456 19.603 1.00 0.00 4 GLY A CA 5
ATOM 4436 C C . GLY A 1 4 ? 33.765 -16.374 19.508 1.00 0.00 4 GLY A C 5
ATOM 4437 O O . GLY A 1 4 ? 32.737 -15.991 18.950 1.00 0.00 4 GLY A O 5
ATOM 4441 N N . SER A 1 5 ? 33.918 -17.569 20.059 1.00 0.00 5 SER A N 5
ATOM 4442 C CA . SER A 1 5 ? 32.842 -18.544 20.043 1.00 0.00 5 SER A CA 5
ATOM 4443 C C . SER A 1 5 ? 32.506 -18.930 18.601 1.00 0.00 5 SER A C 5
ATOM 4444 O O . SER A 1 5 ? 33.003 -18.314 17.659 1.00 0.00 5 SER A O 5
ATOM 4452 N N . SER A 1 6 ? 31.666 -19.946 18.474 1.00 0.00 6 SER A N 5
ATOM 4453 C CA . SER A 1 6 ? 31.258 -20.421 17.162 1.00 0.00 6 SER A CA 5
ATOM 4454 C C . SER A 1 6 ? 29.942 -21.194 17.271 1.00 0.00 6 SER A C 5
ATOM 4455 O O . SER A 1 6 ? 29.719 -21.912 18.244 1.00 0.00 6 SER A O 5
ATOM 4463 N N . GLY A 1 7 ? 29.105 -21.020 16.259 1.00 0.00 7 GLY A N 5
ATOM 4464 C CA . GLY A 1 7 ? 27.818 -21.692 16.228 1.00 0.00 7 GLY A CA 5
ATOM 4465 C C . GLY A 1 7 ? 27.851 -22.899 15.290 1.00 0.00 7 GLY A C 5
ATOM 4466 O O . GLY A 1 7 ? 28.799 -23.069 14.525 1.00 0.00 7 GLY A O 5
ATOM 4470 N N . ILE A 1 8 ? 26.805 -23.707 15.379 1.00 0.00 8 ILE A N 5
ATOM 4471 C CA . ILE A 1 8 ? 26.702 -24.894 14.547 1.00 0.00 8 ILE A CA 5
ATOM 4472 C C . ILE A 1 8 ? 25.333 -24.917 13.865 1.00 0.00 8 ILE A C 5
ATOM 4473 O O . ILE A 1 8 ? 24.375 -24.331 14.367 1.00 0.00 8 ILE A O 5
ATOM 4489 N N . PRO A 1 9 ? 25.282 -25.619 12.701 1.00 0.00 9 PRO A N 5
ATOM 4490 C CA . PRO A 1 9 ? 24.046 -25.727 11.946 1.00 0.00 9 PRO A CA 5
ATOM 4491 C C . PRO A 1 9 ? 23.076 -26.702 12.616 1.00 0.00 9 PRO A C 5
ATOM 4492 O O . PRO A 1 9 ? 23.387 -27.272 13.661 1.00 0.00 9 PRO A O 5
ATOM 4503 N N . GLY A 1 10 ? 21.921 -26.863 11.989 1.00 0.00 10 GLY A N 5
ATOM 4504 C CA . GLY A 1 10 ? 20.904 -27.760 12.512 1.00 0.00 10 GLY A CA 5
ATOM 4505 C C . GLY A 1 10 ? 20.025 -28.309 11.386 1.00 0.00 10 GLY A C 5
ATOM 4506 O O . GLY A 1 10 ? 18.981 -27.740 11.074 1.00 0.00 10 GLY A O 5
ATOM 4510 N N . PRO A 1 11 ? 20.494 -29.439 10.790 1.00 0.00 11 PRO A N 5
ATOM 4511 C CA . PRO A 1 11 ? 19.763 -30.072 9.706 1.00 0.00 11 PRO A CA 5
ATOM 4512 C C . PRO A 1 11 ? 18.536 -30.817 10.234 1.00 0.00 11 PRO A C 5
ATOM 4513 O O . PRO A 1 11 ? 18.395 -31.014 11.440 1.00 0.00 11 PRO A O 5
ATOM 4524 N N . GLY A 1 12 ? 17.678 -31.212 9.304 1.00 0.00 12 GLY A N 5
ATOM 4525 C CA . GLY A 1 12 ? 16.467 -31.932 9.661 1.00 0.00 12 GLY A CA 5
ATOM 4526 C C . GLY A 1 12 ? 16.048 -32.888 8.542 1.00 0.00 12 GLY A C 5
ATOM 4527 O O . GLY A 1 12 ? 16.706 -33.902 8.308 1.00 0.00 12 GLY A O 5
ATOM 4531 N N . PHE A 1 13 ? 14.957 -32.533 7.880 1.00 0.00 13 PHE A N 5
ATOM 4532 C CA . PHE A 1 13 ? 14.443 -33.346 6.792 1.00 0.00 13 PHE A CA 5
ATOM 4533 C C . PHE A 1 13 ? 14.213 -32.502 5.537 1.00 0.00 13 PHE A C 5
ATOM 4534 O O . PHE A 1 13 ? 14.750 -32.805 4.473 1.00 0.00 13 PHE A O 5
ATOM 4551 N N . THR A 1 14 ? 13.413 -31.458 5.703 1.00 0.00 14 THR A N 5
ATOM 4552 C CA . THR A 1 14 ? 13.105 -30.568 4.597 1.00 0.00 14 THR A CA 5
ATOM 4553 C C . THR A 1 14 ? 12.548 -31.361 3.414 1.00 0.00 14 THR A C 5
ATOM 4554 O O . THR A 1 14 ? 13.307 -31.880 2.597 1.00 0.00 14 THR A O 5
ATOM 4565 N N . ALA A 1 15 ? 11.226 -31.430 3.359 1.00 0.00 15 ALA A N 5
ATOM 4566 C CA . ALA A 1 15 ? 10.558 -32.151 2.289 1.00 0.00 15 ALA A CA 5
ATOM 4567 C C . ALA A 1 15 ? 10.039 -31.151 1.253 1.00 0.00 15 ALA A C 5
ATOM 4568 O O . ALA A 1 15 ? 9.570 -30.071 1.608 1.00 0.00 15 ALA A O 5
ATOM 4575 N N . GLY A 1 16 ? 10.140 -31.548 -0.007 1.00 0.00 16 GLY A N 5
ATOM 4576 C CA . GLY A 1 16 ? 9.686 -30.700 -1.097 1.00 0.00 16 GLY A CA 5
ATOM 4577 C C . GLY A 1 16 ? 8.286 -31.106 -1.561 1.00 0.00 16 GLY A C 5
ATOM 4578 O O . GLY A 1 16 ? 8.141 -31.925 -2.467 1.00 0.00 16 GLY A O 5
ATOM 4582 N N . ALA A 1 17 ? 7.290 -30.514 -0.919 1.00 0.00 17 ALA A N 5
ATOM 4583 C CA . ALA A 1 17 ? 5.906 -30.803 -1.254 1.00 0.00 17 ALA A CA 5
ATOM 4584 C C . ALA A 1 17 ? 4.990 -29.845 -0.490 1.00 0.00 17 ALA A C 5
ATOM 4585 O O . ALA A 1 17 ? 4.529 -30.162 0.605 1.00 0.00 17 ALA A O 5
ATOM 4592 N N . GLN A 1 18 ? 4.752 -28.692 -1.099 1.00 0.00 18 GLN A N 5
ATOM 4593 C CA . GLN A 1 18 ? 3.899 -27.686 -0.490 1.00 0.00 18 GLN A CA 5
ATOM 4594 C C . GLN A 1 18 ? 3.741 -26.487 -1.427 1.00 0.00 18 GLN A C 5
ATOM 4595 O O . GLN A 1 18 ? 4.528 -26.312 -2.356 1.00 0.00 18 GLN A O 5
ATOM 4609 N N . GLY A 1 19 ? 2.719 -25.690 -1.150 1.00 0.00 19 GLY A N 5
ATOM 4610 C CA . GLY A 1 19 ? 2.448 -24.513 -1.956 1.00 0.00 19 GLY A CA 5
ATOM 4611 C C . GLY A 1 19 ? 0.942 -24.300 -2.127 1.00 0.00 19 GLY A C 5
ATOM 4612 O O . GLY A 1 19 ? 0.424 -24.375 -3.240 1.00 0.00 19 GLY A O 5
ATOM 4616 N N . SER A 1 20 ? 0.283 -24.038 -1.008 1.00 0.00 20 SER A N 5
ATOM 4617 C CA . SER A 1 20 ? -1.152 -23.814 -1.020 1.00 0.00 20 SER A CA 5
ATOM 4618 C C . SER A 1 20 ? -1.484 -22.505 -0.302 1.00 0.00 20 SER A C 5
ATOM 4619 O O . SER A 1 20 ? -0.761 -22.088 0.602 1.00 0.00 20 SER A O 5
ATOM 4627 N N . CYS A 1 21 ? -2.577 -21.892 -0.731 1.00 0.00 21 CYS A N 5
ATOM 4628 C CA . CYS A 1 21 ? -3.013 -20.638 -0.140 1.00 0.00 21 CYS A CA 5
ATOM 4629 C C . CYS A 1 21 ? -4.472 -20.793 0.294 1.00 0.00 21 CYS A C 5
ATOM 4630 O O . CYS A 1 21 ? -5.313 -19.958 -0.035 1.00 0.00 21 CYS A O 5
ATOM 4637 N N . SER A 1 22 ? -4.727 -21.866 1.028 1.00 0.00 22 SER A N 5
ATOM 4638 C CA . SER A 1 22 ? -6.069 -22.141 1.510 1.00 0.00 22 SER A CA 5
ATOM 4639 C C . SER A 1 22 ? -6.358 -21.305 2.759 1.00 0.00 22 SER A C 5
ATOM 4640 O O . SER A 1 22 ? -7.383 -20.630 2.834 1.00 0.00 22 SER A O 5
ATOM 4648 N N . LEU A 1 23 ? -5.436 -21.378 3.707 1.00 0.00 23 LEU A N 5
ATOM 4649 C CA . LEU A 1 23 ? -5.579 -20.636 4.948 1.00 0.00 23 LEU A CA 5
ATOM 4650 C C . LEU A 1 23 ? -4.472 -19.584 5.039 1.00 0.00 23 LEU A C 5
ATOM 4651 O O . LEU A 1 23 ? -3.983 -19.284 6.127 1.00 0.00 23 LEU A O 5
ATOM 4667 N N . ARG A 1 24 ? -4.108 -19.053 3.881 1.00 0.00 24 ARG A N 5
ATOM 4668 C CA . ARG A 1 24 ? -3.068 -18.041 3.816 1.00 0.00 24 ARG A CA 5
ATOM 4669 C C . ARG A 1 24 ? -3.611 -16.761 3.178 1.00 0.00 24 ARG A C 5
ATOM 4670 O O . ARG A 1 24 ? -4.176 -15.912 3.865 1.00 0.00 24 ARG A O 5
ATOM 4691 N N . CYS A 1 25 ? -3.422 -16.663 1.870 1.00 0.00 25 CYS A N 5
ATOM 4692 C CA . CYS A 1 25 ? -3.886 -15.501 1.131 1.00 0.00 25 CYS A CA 5
ATOM 4693 C C . CYS A 1 25 ? -3.208 -14.259 1.714 1.00 0.00 25 CYS A C 5
ATOM 4694 O O . CYS A 1 25 ? -3.839 -13.214 1.859 1.00 0.00 25 CYS A O 5
ATOM 4701 N N . GLY A 1 26 ? -1.931 -14.416 2.032 1.00 0.00 26 GLY A N 5
ATOM 4702 C CA . GLY A 1 26 ? -1.161 -13.320 2.595 1.00 0.00 26 GLY A CA 5
ATOM 4703 C C . GLY A 1 26 ? 0.169 -13.820 3.162 1.00 0.00 26 GLY A C 5
ATOM 4704 O O . GLY A 1 26 ? 0.478 -13.584 4.329 1.00 0.00 26 GLY A O 5
ATOM 4708 N N . ALA A 1 27 ? 0.921 -14.500 2.310 1.00 0.00 27 ALA A N 5
ATOM 4709 C CA . ALA A 1 27 ? 2.211 -15.035 2.711 1.00 0.00 27 ALA A CA 5
ATOM 4710 C C . ALA A 1 27 ? 3.105 -15.179 1.477 1.00 0.00 27 ALA A C 5
ATOM 4711 O O . ALA A 1 27 ? 2.625 -15.105 0.347 1.00 0.00 27 ALA A O 5
ATOM 4718 N N . GLN A 1 28 ? 4.388 -15.383 1.737 1.00 0.00 28 GLN A N 5
ATOM 4719 C CA . GLN A 1 28 ? 5.353 -15.538 0.661 1.00 0.00 28 GLN A CA 5
ATOM 4720 C C . GLN A 1 28 ? 6.142 -16.837 0.840 1.00 0.00 28 GLN A C 5
ATOM 4721 O O . GLN A 1 28 ? 6.713 -17.079 1.903 1.00 0.00 28 GLN A O 5
ATOM 4735 N N . ASP A 1 29 ? 6.150 -17.637 -0.215 1.00 0.00 29 ASP A N 5
ATOM 4736 C CA . ASP A 1 29 ? 6.860 -18.905 -0.188 1.00 0.00 29 ASP A CA 5
ATOM 4737 C C . ASP A 1 29 ? 7.786 -18.992 -1.403 1.00 0.00 29 ASP A C 5
ATOM 4738 O O . ASP A 1 29 ? 7.809 -18.087 -2.237 1.00 0.00 29 ASP A O 5
ATOM 4747 N N . GLY A 1 30 ? 8.527 -20.088 -1.465 1.00 0.00 30 GLY A N 5
ATOM 4748 C CA . GLY A 1 30 ? 9.453 -20.305 -2.564 1.00 0.00 30 GLY A CA 5
ATOM 4749 C C . GLY A 1 30 ? 8.736 -20.907 -3.774 1.00 0.00 30 GLY A C 5
ATOM 4750 O O . GLY A 1 30 ? 8.775 -20.344 -4.867 1.00 0.00 30 GLY A O 5
ATOM 4754 N N . LEU A 1 31 ? 8.097 -22.044 -3.538 1.00 0.00 31 LEU A N 5
ATOM 4755 C CA . LEU A 1 31 ? 7.373 -22.728 -4.595 1.00 0.00 31 LEU A CA 5
ATOM 4756 C C . LEU A 1 31 ? 6.296 -21.797 -5.155 1.00 0.00 31 LEU A C 5
ATOM 4757 O O . LEU A 1 31 ? 6.139 -21.683 -6.370 1.00 0.00 31 LEU A O 5
ATOM 4773 N N . CYS A 1 32 ? 5.582 -21.154 -4.243 1.00 0.00 32 CYS A N 5
ATOM 4774 C CA . CYS A 1 32 ? 4.524 -20.236 -4.631 1.00 0.00 32 CYS A CA 5
ATOM 4775 C C . CYS A 1 32 ? 4.488 -19.090 -3.618 1.00 0.00 32 CYS A C 5
ATOM 4776 O O . CYS A 1 32 ? 5.383 -18.965 -2.784 1.00 0.00 32 CYS A O 5
ATOM 4783 N N . SER A 1 33 ? 3.443 -18.282 -3.723 1.00 0.00 33 SER A N 5
ATOM 4784 C CA . SER A 1 33 ? 3.277 -17.151 -2.827 1.00 0.00 33 SER A CA 5
ATOM 4785 C C . SER A 1 33 ? 1.794 -16.798 -2.698 1.00 0.00 33 SER A C 5
ATOM 4786 O O . SER A 1 33 ? 1.064 -16.799 -3.688 1.00 0.00 33 SER A O 5
ATOM 4794 N N . CYS A 1 34 ? 1.394 -16.503 -1.470 1.00 0.00 34 CYS A N 5
ATOM 4795 C CA . CYS A 1 34 ? 0.011 -16.148 -1.199 1.00 0.00 34 CYS A CA 5
ATOM 4796 C C . CYS A 1 34 ? -0.073 -14.629 -1.038 1.00 0.00 34 CYS A C 5
ATOM 4797 O O . CYS A 1 34 ? -1.020 -14.115 -0.445 1.00 0.00 34 CYS A O 5
ATOM 4804 N N . HIS A 1 35 ? 0.932 -13.952 -1.576 1.00 0.00 35 HIS A N 5
ATOM 4805 C CA . HIS A 1 35 ? 0.984 -12.502 -1.499 1.00 0.00 35 HIS A CA 5
ATOM 4806 C C . HIS A 1 35 ? 0.396 -11.899 -2.776 1.00 0.00 35 HIS A C 5
ATOM 4807 O O . HIS A 1 35 ? 0.448 -12.515 -3.839 1.00 0.00 35 HIS A O 5
ATOM 4821 N N . PRO A 1 36 ? -0.166 -10.670 -2.625 1.00 0.00 36 PRO A N 5
ATOM 4822 C CA . PRO A 1 36 ? -0.763 -9.976 -3.754 1.00 0.00 36 PRO A CA 5
ATOM 4823 C C . PRO A 1 36 ? 0.313 -9.409 -4.681 1.00 0.00 36 PRO A C 5
ATOM 4824 O O . PRO A 1 36 ? -0.001 -8.785 -5.694 1.00 0.00 36 PRO A O 5
ATOM 4835 N N . THR A 1 37 ? 1.560 -9.647 -4.303 1.00 0.00 37 THR A N 5
ATOM 4836 C CA . THR A 1 37 ? 2.685 -9.167 -5.088 1.00 0.00 37 THR A CA 5
ATOM 4837 C C . THR A 1 37 ? 3.197 -10.271 -6.015 1.00 0.00 37 THR A C 5
ATOM 4838 O O . THR A 1 37 ? 4.036 -10.021 -6.879 1.00 0.00 37 THR A O 5
ATOM 4849 N N . CYS A 1 38 ? 2.671 -11.468 -5.804 1.00 0.00 38 CYS A N 5
ATOM 4850 C CA . CYS A 1 38 ? 3.064 -12.612 -6.611 1.00 0.00 38 CYS A CA 5
ATOM 4851 C C . CYS A 1 38 ? 2.899 -12.239 -8.085 1.00 0.00 38 CYS A C 5
ATOM 4852 O O . CYS A 1 38 ? 3.527 -12.840 -8.955 1.00 0.00 38 CYS A O 5
ATOM 4859 N N . SER A 1 39 ? 2.051 -11.248 -8.321 1.00 0.00 39 SER A N 5
ATOM 4860 C CA . SER A 1 39 ? 1.796 -10.788 -9.675 1.00 0.00 39 SER A CA 5
ATOM 4861 C C . SER A 1 39 ? 3.025 -10.059 -10.221 1.00 0.00 39 SER A C 5
ATOM 4862 O O . SER A 1 39 ? 3.427 -10.280 -11.362 1.00 0.00 39 SER A O 5
ATOM 4870 N N . GLY A 1 40 ? 3.588 -9.203 -9.379 1.00 0.00 40 GLY A N 5
ATOM 4871 C CA . GLY A 1 40 ? 4.763 -8.440 -9.763 1.00 0.00 40 GLY A CA 5
ATOM 4872 C C . GLY A 1 40 ? 6.019 -9.313 -9.730 1.00 0.00 40 GLY A C 5
ATOM 4873 O O . GLY A 1 40 ? 6.929 -9.129 -10.536 1.00 0.00 40 GLY A O 5
ATOM 4877 N N . LEU A 1 41 ? 6.028 -10.246 -8.789 1.00 0.00 41 LEU A N 5
ATOM 4878 C CA . LEU A 1 41 ? 7.157 -11.148 -8.640 1.00 0.00 41 LEU A CA 5
ATOM 4879 C C . LEU A 1 41 ? 7.039 -12.278 -9.664 1.00 0.00 41 LEU A C 5
ATOM 4880 O O . LEU A 1 41 ? 7.924 -12.457 -10.500 1.00 0.00 41 LEU A O 5
ATOM 4896 N N . GLY A 1 42 ? 5.940 -13.011 -9.566 1.00 0.00 42 GLY A N 5
ATOM 4897 C CA . GLY A 1 42 ? 5.696 -14.119 -10.473 1.00 0.00 42 GLY A CA 5
ATOM 4898 C C . GLY A 1 42 ? 5.745 -15.457 -9.732 1.00 0.00 42 GLY A C 5
ATOM 4899 O O . GLY A 1 42 ? 6.073 -16.486 -10.321 1.00 0.00 42 GLY A O 5
ATOM 4903 N N . THR A 1 43 ? 5.415 -15.399 -8.450 1.00 0.00 43 THR A N 5
ATOM 4904 C CA . THR A 1 43 ? 5.417 -16.593 -7.622 1.00 0.00 43 THR A CA 5
ATOM 4905 C C . THR A 1 43 ? 4.005 -16.892 -7.114 1.00 0.00 43 THR A C 5
ATOM 4906 O O . THR A 1 43 ? 3.817 -17.205 -5.939 1.00 0.00 43 THR A O 5
ATOM 4917 N N . CYS A 1 44 ? 3.049 -16.786 -8.025 1.00 0.00 44 CYS A N 5
ATOM 4918 C CA . CYS A 1 44 ? 1.659 -17.042 -7.684 1.00 0.00 44 CYS A CA 5
ATOM 4919 C C . CYS A 1 44 ? 1.441 -18.557 -7.664 1.00 0.00 44 CYS A C 5
ATOM 4920 O O . CYS A 1 44 ? 2.060 -19.287 -8.436 1.00 0.00 44 CYS A O 5
ATOM 4927 N N . CYS A 1 45 ? 0.558 -18.983 -6.772 1.00 0.00 45 CYS A N 5
ATOM 4928 C CA . CYS A 1 45 ? 0.250 -20.397 -6.641 1.00 0.00 45 CYS A CA 5
ATOM 4929 C C . CYS A 1 45 ? -0.847 -20.745 -7.649 1.00 0.00 45 CYS A C 5
ATOM 4930 O O . CYS A 1 45 ? -1.521 -19.857 -8.170 1.00 0.00 45 CYS A O 5
ATOM 4937 N N . GLU A 1 46 ? -0.992 -22.039 -7.895 1.00 0.00 46 GLU A N 5
ATOM 4938 C CA . GLU A 1 46 ? -1.996 -22.515 -8.831 1.00 0.00 46 GLU A CA 5
ATOM 4939 C C . GLU A 1 46 ? -3.390 -22.423 -8.207 1.00 0.00 46 GLU A C 5
ATOM 4940 O O . GLU A 1 46 ? -4.383 -22.271 -8.916 1.00 0.00 46 GLU A O 5
ATOM 4952 N N . ASP A 1 47 ? -3.419 -22.519 -6.886 1.00 0.00 47 ASP A N 5
ATOM 4953 C CA . ASP A 1 47 ? -4.675 -22.449 -6.158 1.00 0.00 47 ASP A CA 5
ATOM 4954 C C . ASP A 1 47 ? -4.701 -21.171 -5.317 1.00 0.00 47 ASP A C 5
ATOM 4955 O O . ASP A 1 47 ? -5.492 -21.055 -4.382 1.00 0.00 47 ASP A O 5
ATOM 4964 N N . PHE A 1 48 ? -3.827 -20.244 -5.680 1.00 0.00 48 PHE A N 5
ATOM 4965 C CA . PHE A 1 48 ? -3.740 -18.978 -4.971 1.00 0.00 48 PHE A CA 5
ATOM 4966 C C . PHE A 1 48 ? -4.985 -18.124 -5.220 1.00 0.00 48 PHE A C 5
ATOM 4967 O O . PHE A 1 48 ? -5.579 -17.598 -4.280 1.00 0.00 48 PHE A O 5
ATOM 4984 N N . LEU A 1 49 ? -5.342 -18.012 -6.491 1.00 0.00 49 LEU A N 5
ATOM 4985 C CA . LEU A 1 49 ? -6.504 -17.230 -6.876 1.00 0.00 49 LEU A CA 5
ATOM 4986 C C . LEU A 1 49 ? -7.775 -17.993 -6.497 1.00 0.00 49 LEU A C 5
ATOM 4987 O O . LEU A 1 49 ? -8.794 -17.387 -6.171 1.00 0.00 49 LEU A O 5
ATOM 5003 N N . ASP A 1 50 ? -7.672 -19.313 -6.551 1.00 0.00 50 ASP A N 5
ATOM 5004 C CA . ASP A 1 50 ? -8.801 -20.166 -6.217 1.00 0.00 50 ASP A CA 5
ATOM 5005 C C . ASP A 1 50 ? -9.247 -19.876 -4.783 1.00 0.00 50 ASP A C 5
ATOM 5006 O O . ASP A 1 50 ? -10.442 -19.848 -4.495 1.00 0.00 50 ASP A O 5
ATOM 5015 N N . TYR A 1 51 ? -8.262 -19.667 -3.922 1.00 0.00 51 TYR A N 5
ATOM 5016 C CA . TYR A 1 51 ? -8.539 -19.380 -2.524 1.00 0.00 51 TYR A CA 5
ATOM 5017 C C . TYR A 1 51 ? -8.455 -17.878 -2.246 1.00 0.00 51 TYR A C 5
ATOM 5018 O O . TYR A 1 51 ? -9.028 -17.391 -1.273 1.00 0.00 51 TYR A O 5
ATOM 5036 N N . CYS A 1 52 ? -7.737 -17.186 -3.118 1.00 0.00 52 CYS A N 5
ATOM 5037 C CA . CYS A 1 52 ? -7.571 -15.749 -2.978 1.00 0.00 52 CYS A CA 5
ATOM 5038 C C . CYS A 1 52 ? -8.043 -15.083 -4.272 1.00 0.00 52 CYS A C 5
ATOM 5039 O O . CYS A 1 52 ? -7.248 -14.476 -4.988 1.00 0.00 52 CYS A O 5
ATOM 5046 N N . LEU A 1 53 ? -9.335 -15.219 -4.533 1.00 0.00 53 LEU A N 5
ATOM 5047 C CA . LEU A 1 53 ? -9.923 -14.638 -5.728 1.00 0.00 53 LEU A CA 5
ATOM 5048 C C . LEU A 1 53 ? -10.677 -13.361 -5.351 1.00 0.00 53 LEU A C 5
ATOM 5049 O O . LEU A 1 53 ? -11.653 -12.997 -6.004 1.00 0.00 53 LEU A O 5
ATOM 5065 N N . GLU A 1 54 ? -10.195 -12.716 -4.299 1.00 0.00 54 GLU A N 5
ATOM 5066 C CA . GLU A 1 54 ? -10.811 -11.488 -3.827 1.00 0.00 54 GLU A CA 5
ATOM 5067 C C . GLU A 1 54 ? -9.985 -10.883 -2.690 1.00 0.00 54 GLU A C 5
ATOM 5068 O O . GLU A 1 54 ? -10.541 -10.354 -1.728 1.00 0.00 54 GLU A O 5
ATOM 5080 N N . ILE A 1 55 ? -8.672 -10.981 -2.837 1.00 0.00 55 ILE A N 5
ATOM 5081 C CA . ILE A 1 55 ? -7.765 -10.450 -1.834 1.00 0.00 55 ILE A CA 5
ATOM 5082 C C . ILE A 1 55 ? -7.033 -9.235 -2.408 1.00 0.00 55 ILE A C 5
ATOM 5083 O O . ILE A 1 55 ? -6.638 -8.336 -1.666 1.00 0.00 55 ILE A O 5
ATOM 5099 N N . LEU A 1 56 ? -6.874 -9.246 -3.723 1.00 0.00 56 LEU A N 5
ATOM 5100 C CA . LEU A 1 56 ? -6.196 -8.156 -4.404 1.00 0.00 56 LEU A CA 5
ATOM 5101 C C . LEU A 1 56 ? -6.793 -6.824 -3.945 1.00 0.00 56 LEU A C 5
ATOM 5102 O O . LEU A 1 56 ? -7.936 -6.774 -3.494 1.00 0.00 56 LEU A O 5
ATOM 5118 N N . PRO A 1 57 ? -5.971 -5.749 -4.080 1.00 0.00 57 PRO A N 5
ATOM 5119 C CA . PRO A 1 57 ? -6.406 -4.420 -3.684 1.00 0.00 57 PRO A CA 5
ATOM 5120 C C . PRO A 1 57 ? -7.389 -3.839 -4.702 1.00 0.00 57 PRO A C 5
ATOM 5121 O O . PRO A 1 57 ? -8.497 -3.443 -4.344 1.00 0.00 57 PRO A O 5
ATOM 5132 N N . SER A 1 58 ? -6.948 -3.807 -5.951 1.00 0.00 58 SER A N 5
ATOM 5133 C CA . SER A 1 58 ? -7.775 -3.281 -7.024 1.00 0.00 58 SER A CA 5
ATOM 5134 C C . SER A 1 58 ? -7.014 -3.342 -8.350 1.00 0.00 58 SER A C 5
ATOM 5135 O O . SER A 1 58 ? -5.822 -3.643 -8.372 1.00 0.00 58 SER A O 5
ATOM 5143 N N . SER A 1 59 ? -7.734 -3.050 -9.423 1.00 0.00 59 SER A N 5
ATOM 5144 C CA . SER A 1 59 ? -7.141 -3.067 -10.749 1.00 0.00 59 SER A CA 5
ATOM 5145 C C . SER A 1 59 ? -7.781 -1.985 -11.622 1.00 0.00 59 SER A C 5
ATOM 5146 O O . SER A 1 59 ? -8.822 -2.213 -12.236 1.00 0.00 59 SER A O 5
ATOM 5154 N N . GLY A 1 60 ? -7.131 -0.831 -11.650 1.00 0.00 60 GLY A N 5
ATOM 5155 C CA . GLY A 1 60 ? -7.623 0.286 -12.438 1.00 0.00 60 GLY A CA 5
ATOM 5156 C C . GLY A 1 60 ? -7.942 1.488 -11.546 1.00 0.00 60 GLY A C 5
ATOM 5157 O O . GLY A 1 60 ? -7.453 2.590 -11.785 1.00 0.00 60 GLY A O 5
ATOM 5161 N N . SER A 1 61 ? -8.762 1.233 -10.536 1.00 0.00 61 SER A N 5
ATOM 5162 C CA . SER A 1 61 ? -9.152 2.280 -9.607 1.00 0.00 61 SER A CA 5
ATOM 5163 C C . SER A 1 61 ? -7.936 3.134 -9.239 1.00 0.00 61 SER A C 5
ATOM 5164 O O . SER A 1 61 ? -6.827 2.617 -9.109 1.00 0.00 61 SER A O 5
ATOM 5172 N N . MET A 1 62 ? -8.186 4.425 -9.083 1.00 0.00 62 MET A N 5
ATOM 5173 C CA . MET A 1 62 ? -7.126 5.355 -8.733 1.00 0.00 62 MET A CA 5
ATOM 5174 C C . MET A 1 62 ? -7.698 6.632 -8.115 1.00 0.00 62 MET A C 5
ATOM 5175 O O . MET A 1 62 ? -8.816 7.034 -8.434 1.00 0.00 62 MET A O 5
ATOM 5189 N N . MET A 1 63 ? -6.906 7.236 -7.241 1.00 0.00 63 MET A N 5
ATOM 5190 C CA . MET A 1 63 ? -7.320 8.459 -6.576 1.00 0.00 63 MET A CA 5
ATOM 5191 C C . MET A 1 63 ? -6.582 9.671 -7.147 1.00 0.00 63 MET A C 5
ATOM 5192 O O . MET A 1 63 ? -7.121 10.776 -7.172 1.00 0.00 63 MET A O 5
ATOM 5206 N N . GLY A 1 64 ? -5.359 9.423 -7.593 1.00 0.00 64 GLY A N 5
ATOM 5207 C CA . GLY A 1 64 ? -4.541 10.480 -8.162 1.00 0.00 64 GLY A CA 5
ATOM 5208 C C . GLY A 1 64 ? -4.677 11.774 -7.356 1.00 0.00 64 GLY A C 5
ATOM 5209 O O . GLY A 1 64 ? -5.136 11.753 -6.215 1.00 0.00 64 GLY A O 5
ATOM 5213 N N . GLY A 1 65 ? -4.269 12.868 -7.980 1.00 0.00 65 GLY A N 5
ATOM 5214 C CA . GLY A 1 65 ? -4.339 14.168 -7.335 1.00 0.00 65 GLY A CA 5
ATOM 5215 C C . GLY A 1 65 ? -2.945 14.664 -6.947 1.00 0.00 65 GLY A C 5
ATOM 5216 O O . GLY A 1 65 ? -2.083 13.871 -6.568 1.00 0.00 65 GLY A O 5
ATOM 5220 N N . LYS A 1 66 ? -2.765 15.972 -7.054 1.00 0.00 66 LYS A N 5
ATOM 5221 C CA . LYS A 1 66 ? -1.490 16.583 -6.719 1.00 0.00 66 LYS A CA 5
ATOM 5222 C C . LYS A 1 66 ? -1.630 18.106 -6.768 1.00 0.00 66 LYS A C 5
ATOM 5223 O O . LYS A 1 66 ? -2.363 18.639 -7.600 1.00 0.00 66 LYS A O 5
ATOM 5242 N N . ASP A 1 67 ? -0.917 18.763 -5.865 1.00 0.00 67 ASP A N 5
ATOM 5243 C CA . ASP A 1 67 ? -0.952 20.214 -5.795 1.00 0.00 67 ASP A CA 5
ATOM 5244 C C . ASP A 1 67 ? -0.001 20.690 -4.696 1.00 0.00 67 ASP A C 5
ATOM 5245 O O . ASP A 1 67 ? 0.289 19.950 -3.756 1.00 0.00 67 ASP A O 5
ATOM 5254 N N . PHE A 1 68 ? 0.460 21.923 -4.850 1.00 0.00 68 PHE A N 5
ATOM 5255 C CA . PHE A 1 68 ? 1.373 22.507 -3.882 1.00 0.00 68 PHE A CA 5
ATOM 5256 C C . PHE A 1 68 ? 1.286 24.034 -3.898 1.00 0.00 68 PHE A C 5
ATOM 5257 O O . PHE A 1 68 ? 1.056 24.635 -4.946 1.00 0.00 68 PHE A O 5
ATOM 5274 N N . VAL A 1 69 ? 1.475 24.618 -2.723 1.00 0.00 69 VAL A N 5
ATOM 5275 C CA . VAL A 1 69 ? 1.420 26.064 -2.589 1.00 0.00 69 VAL A CA 5
ATOM 5276 C C . VAL A 1 69 ? 1.918 26.462 -1.198 1.00 0.00 69 VAL A C 5
ATOM 5277 O O . VAL A 1 69 ? 1.587 25.812 -0.207 1.00 0.00 69 VAL A O 5
ATOM 5290 N N . VAL A 1 70 ? 2.705 27.527 -1.169 1.00 0.00 70 VAL A N 5
ATOM 5291 C CA . VAL A 1 70 ? 3.252 28.019 0.084 1.00 0.00 70 VAL A CA 5
ATOM 5292 C C . VAL A 1 70 ? 3.149 29.545 0.116 1.00 0.00 70 VAL A C 5
ATOM 5293 O O . VAL A 1 70 ? 2.694 30.160 -0.847 1.00 0.00 70 VAL A O 5
ATOM 5306 N N . GLN A 1 71 ? 3.579 30.112 1.234 1.00 0.00 71 GLN A N 5
ATOM 5307 C CA . GLN A 1 71 ? 3.540 31.554 1.404 1.00 0.00 71 GLN A CA 5
ATOM 5308 C C . GLN A 1 71 ? 4.131 31.945 2.761 1.00 0.00 71 GLN A C 5
ATOM 5309 O O . GLN A 1 71 ? 4.083 31.164 3.710 1.00 0.00 71 GLN A O 5
ATOM 5323 N N . HIS A 1 72 ? 4.674 33.152 2.808 1.00 0.00 72 HIS A N 5
ATOM 5324 C CA . HIS A 1 72 ? 5.273 33.656 4.033 1.00 0.00 72 HIS A CA 5
ATOM 5325 C C . HIS A 1 72 ? 6.396 32.717 4.478 1.00 0.00 72 HIS A C 5
ATOM 5326 O O . HIS A 1 72 ? 6.515 31.602 3.973 1.00 0.00 72 HIS A O 5
ATOM 5340 N N . LEU A 1 73 ? 7.191 33.203 5.420 1.00 0.00 73 LEU A N 5
ATOM 5341 C CA . LEU A 1 73 ? 8.301 32.422 5.939 1.00 0.00 73 LEU A CA 5
ATOM 5342 C C . LEU A 1 73 ? 8.821 33.073 7.222 1.00 0.00 73 LEU A C 5
ATOM 5343 O O . LEU A 1 73 ? 8.725 32.490 8.301 1.00 0.00 73 LEU A O 5
ATOM 5359 N N . LYS A 1 74 ? 9.360 34.273 7.062 1.00 0.00 74 LYS A N 5
ATOM 5360 C CA . LYS A 1 74 ? 9.896 35.009 8.195 1.00 0.00 74 LYS A CA 5
ATOM 5361 C C . LYS A 1 74 ? 8.943 36.152 8.551 1.00 0.00 74 LYS A C 5
ATOM 5362 O O . LYS A 1 74 ? 8.400 36.191 9.654 1.00 0.00 74 LYS A O 5
ATOM 5381 N N . TRP A 1 75 ? 8.768 37.054 7.597 1.00 0.00 75 TRP A N 5
ATOM 5382 C CA . TRP A 1 75 ? 7.890 38.194 7.796 1.00 0.00 75 TRP A CA 5
ATOM 5383 C C . TRP A 1 75 ? 7.725 38.905 6.452 1.00 0.00 75 TRP A C 5
ATOM 5384 O O . TRP A 1 75 ? 8.373 38.543 5.471 1.00 0.00 75 TRP A O 5
ATOM 5405 N N . THR A 1 76 ? 6.856 39.904 6.450 1.00 0.00 76 THR A N 5
ATOM 5406 C CA . THR A 1 76 ? 6.598 40.670 5.242 1.00 0.00 76 THR A CA 5
ATOM 5407 C C . THR A 1 76 ? 7.579 41.839 5.132 1.00 0.00 76 THR A C 5
ATOM 5408 O O . THR A 1 76 ? 7.174 43.000 5.176 1.00 0.00 76 THR A O 5
ATOM 5419 N N . ASP A 1 77 ? 8.850 41.492 4.990 1.00 0.00 77 ASP A N 5
ATOM 5420 C CA . ASP A 1 77 ? 9.891 42.498 4.874 1.00 0.00 77 ASP A CA 5
ATOM 5421 C C . ASP A 1 77 ? 9.937 43.330 6.157 1.00 0.00 77 ASP A C 5
ATOM 5422 O O . ASP A 1 77 ? 8.904 43.581 6.776 1.00 0.00 77 ASP A O 5
ATOM 5431 N N . PRO A 1 78 ? 11.178 43.744 6.529 1.00 0.00 78 PRO A N 5
ATOM 5432 C CA . PRO A 1 78 ? 11.372 44.542 7.728 1.00 0.00 78 PRO A CA 5
ATOM 5433 C C . PRO A 1 78 ? 10.919 45.987 7.505 1.00 0.00 78 PRO A C 5
ATOM 5434 O O . PRO A 1 78 ? 10.418 46.325 6.434 1.00 0.00 78 PRO A O 5
ATOM 5445 N N . SER A 1 79 ? 11.111 46.799 8.534 1.00 0.00 79 SER A N 5
ATOM 5446 C CA . SER A 1 79 ? 10.728 48.199 8.463 1.00 0.00 79 SER A CA 5
ATOM 5447 C C . SER A 1 79 ? 11.091 48.772 7.092 1.00 0.00 79 SER A C 5
ATOM 5448 O O . SER A 1 79 ? 10.232 49.306 6.392 1.00 0.00 79 SER A O 5
ATOM 5456 N N . GLY A 1 80 ? 12.364 48.642 6.749 1.00 0.00 80 GLY A N 5
ATOM 5457 C CA . GLY A 1 80 ? 12.850 49.140 5.474 1.00 0.00 80 GLY A CA 5
ATOM 5458 C C . GLY A 1 80 ? 13.230 50.619 5.572 1.00 0.00 80 GLY A C 5
ATOM 5459 O O . GLY A 1 80 ? 12.422 51.493 5.262 1.00 0.00 80 GLY A O 5
ATOM 5463 N N . PRO A 1 81 ? 14.493 50.860 6.016 1.00 0.00 81 PRO A N 5
ATOM 5464 C CA . PRO A 1 81 ? 14.990 52.218 6.158 1.00 0.00 81 PRO A CA 5
ATOM 5465 C C . PRO A 1 81 ? 15.316 52.829 4.794 1.00 0.00 81 PRO A C 5
ATOM 5466 O O . PRO A 1 81 ? 15.139 52.182 3.762 1.00 0.00 81 PRO A O 5
ATOM 5477 N N . SER A 1 82 ? 15.786 54.067 4.833 1.00 0.00 82 SER A N 5
ATOM 5478 C CA . SER A 1 82 ? 16.138 54.772 3.613 1.00 0.00 82 SER A CA 5
ATOM 5479 C C . SER A 1 82 ? 14.953 54.766 2.644 1.00 0.00 82 SER A C 5
ATOM 5480 O O . SER A 1 82 ? 13.961 54.077 2.876 1.00 0.00 82 SER A O 5
ATOM 5488 N N . SER A 1 83 ? 15.096 55.543 1.580 1.00 0.00 83 SER A N 5
ATOM 5489 C CA . SER A 1 83 ? 14.050 55.636 0.576 1.00 0.00 83 SER A CA 5
ATOM 5490 C C . SER A 1 83 ? 14.528 56.489 -0.600 1.00 0.00 83 SER A C 5
ATOM 5491 O O . SER A 1 83 ? 15.501 57.233 -0.478 1.00 0.00 83 SER A O 5
ATOM 5499 N N . GLY A 1 84 ? 13.823 56.354 -1.714 1.00 0.00 84 GLY A N 5
ATOM 5500 C CA . GLY A 1 84 ? 14.163 57.104 -2.911 1.00 0.00 84 GLY A CA 5
ATOM 5501 C C . GLY A 1 84 ? 15.680 57.200 -3.085 1.00 0.00 84 GLY A C 5
ATOM 5502 O O . GLY A 1 84 ? 16.193 58.221 -3.541 1.00 0.00 84 GLY A O 5
ATOM 5506 N N . GLY A 1 1 ? 0.327 16.005 27.142 1.00 0.00 1 GLY A N 6
ATOM 5507 C CA . GLY A 1 1 ? 0.749 14.624 27.303 1.00 0.00 1 GLY A CA 6
ATOM 5508 C C . GLY A 1 1 ? 0.291 13.769 26.120 1.00 0.00 1 GLY A C 6
ATOM 5509 O O . GLY A 1 1 ? -0.642 14.137 25.408 1.00 0.00 1 GLY A O 6
ATOM 5513 N N . SER A 1 2 ? 0.969 12.644 25.947 1.00 0.00 2 SER A N 6
ATOM 5514 C CA . SER A 1 2 ? 0.643 11.734 24.862 1.00 0.00 2 SER A CA 6
ATOM 5515 C C . SER A 1 2 ? 1.501 10.471 24.963 1.00 0.00 2 SER A C 6
ATOM 5516 O O . SER A 1 2 ? 2.574 10.492 25.564 1.00 0.00 2 SER A O 6
ATOM 5524 N N . SER A 1 3 ? 0.996 9.401 24.367 1.00 0.00 3 SER A N 6
ATOM 5525 C CA . SER A 1 3 ? 1.702 8.132 24.383 1.00 0.00 3 SER A CA 6
ATOM 5526 C C . SER A 1 3 ? 1.124 7.198 23.318 1.00 0.00 3 SER A C 6
ATOM 5527 O O . SER A 1 3 ? 0.025 7.429 22.815 1.00 0.00 3 SER A O 6
ATOM 5535 N N . GLY A 1 4 ? 1.890 6.163 23.005 1.00 0.00 4 GLY A N 6
ATOM 5536 C CA . GLY A 1 4 ? 1.467 5.193 22.009 1.00 0.00 4 GLY A CA 6
ATOM 5537 C C . GLY A 1 4 ? 1.661 3.763 22.519 1.00 0.00 4 GLY A C 6
ATOM 5538 O O . GLY A 1 4 ? 1.559 3.509 23.718 1.00 0.00 4 GLY A O 6
ATOM 5542 N N . SER A 1 5 ? 1.937 2.868 21.582 1.00 0.00 5 SER A N 6
ATOM 5543 C CA . SER A 1 5 ? 2.147 1.470 21.921 1.00 0.00 5 SER A CA 6
ATOM 5544 C C . SER A 1 5 ? 2.457 0.666 20.657 1.00 0.00 5 SER A C 6
ATOM 5545 O O . SER A 1 5 ? 2.219 1.134 19.545 1.00 0.00 5 SER A O 6
ATOM 5553 N N . SER A 1 6 ? 2.984 -0.531 20.871 1.00 0.00 6 SER A N 6
ATOM 5554 C CA . SER A 1 6 ? 3.329 -1.405 19.763 1.00 0.00 6 SER A CA 6
ATOM 5555 C C . SER A 1 6 ? 3.410 -2.855 20.245 1.00 0.00 6 SER A C 6
ATOM 5556 O O . SER A 1 6 ? 3.994 -3.133 21.292 1.00 0.00 6 SER A O 6
ATOM 5564 N N . GLY A 1 7 ? 2.816 -3.741 19.459 1.00 0.00 7 GLY A N 6
ATOM 5565 C CA . GLY A 1 7 ? 2.814 -5.155 19.794 1.00 0.00 7 GLY A CA 6
ATOM 5566 C C . GLY A 1 7 ? 3.167 -6.007 18.573 1.00 0.00 7 GLY A C 6
ATOM 5567 O O . GLY A 1 7 ? 4.326 -6.061 18.163 1.00 0.00 7 GLY A O 6
ATOM 5571 N N . ILE A 1 8 ? 2.147 -6.652 18.026 1.00 0.00 8 ILE A N 6
ATOM 5572 C CA . ILE A 1 8 ? 2.335 -7.499 16.861 1.00 0.00 8 ILE A CA 6
ATOM 5573 C C . ILE A 1 8 ? 3.240 -8.676 17.232 1.00 0.00 8 ILE A C 6
ATOM 5574 O O . ILE A 1 8 ? 4.448 -8.632 17.003 1.00 0.00 8 ILE A O 6
ATOM 5590 N N . PRO A 1 9 ? 2.604 -9.728 17.814 1.00 0.00 9 PRO A N 6
ATOM 5591 C CA . PRO A 1 9 ? 3.338 -10.915 18.219 1.00 0.00 9 PRO A CA 6
ATOM 5592 C C . PRO A 1 9 ? 3.713 -11.768 17.006 1.00 0.00 9 PRO A C 6
ATOM 5593 O O . PRO A 1 9 ? 2.931 -11.895 16.065 1.00 0.00 9 PRO A O 6
ATOM 5604 N N . GLY A 1 10 ? 4.911 -12.332 17.067 1.00 0.00 10 GLY A N 6
ATOM 5605 C CA . GLY A 1 10 ? 5.399 -13.170 15.985 1.00 0.00 10 GLY A CA 6
ATOM 5606 C C . GLY A 1 10 ? 5.506 -14.630 16.428 1.00 0.00 10 GLY A C 6
ATOM 5607 O O . GLY A 1 10 ? 6.498 -15.028 17.036 1.00 0.00 10 GLY A O 6
ATOM 5611 N N . PRO A 1 11 ? 4.442 -15.411 16.097 1.00 0.00 11 PRO A N 6
ATOM 5612 C CA . PRO A 1 11 ? 4.407 -16.819 16.454 1.00 0.00 11 PRO A CA 6
ATOM 5613 C C . PRO A 1 11 ? 5.332 -17.637 15.550 1.00 0.00 11 PRO A C 6
ATOM 5614 O O . PRO A 1 11 ? 6.156 -18.409 16.037 1.00 0.00 11 PRO A O 6
ATOM 5625 N N . GLY A 1 12 ? 5.164 -17.439 14.251 1.00 0.00 12 GLY A N 6
ATOM 5626 C CA . GLY A 1 12 ? 5.973 -18.149 13.275 1.00 0.00 12 GLY A CA 6
ATOM 5627 C C . GLY A 1 12 ? 5.550 -19.616 13.174 1.00 0.00 12 GLY A C 6
ATOM 5628 O O . GLY A 1 12 ? 5.328 -20.273 14.190 1.00 0.00 12 GLY A O 6
ATOM 5632 N N . PHE A 1 13 ? 5.450 -20.086 11.939 1.00 0.00 13 PHE A N 6
ATOM 5633 C CA . PHE A 1 13 ? 5.056 -21.463 11.693 1.00 0.00 13 PHE A CA 6
ATOM 5634 C C . PHE A 1 13 ? 6.197 -22.250 11.044 1.00 0.00 13 PHE A C 6
ATOM 5635 O O . PHE A 1 13 ? 7.028 -21.680 10.339 1.00 0.00 13 PHE A O 6
ATOM 5652 N N . THR A 1 14 ? 6.199 -23.549 11.306 1.00 0.00 14 THR A N 6
ATOM 5653 C CA . THR A 1 14 ? 7.224 -24.421 10.757 1.00 0.00 14 THR A CA 6
ATOM 5654 C C . THR A 1 14 ? 6.613 -25.756 10.327 1.00 0.00 14 THR A C 6
ATOM 5655 O O . THR A 1 14 ? 5.601 -26.186 10.878 1.00 0.00 14 THR A O 6
ATOM 5666 N N . ALA A 1 15 ? 7.254 -26.376 9.346 1.00 0.00 15 ALA A N 6
ATOM 5667 C CA . ALA A 1 15 ? 6.787 -27.653 8.836 1.00 0.00 15 ALA A CA 6
ATOM 5668 C C . ALA A 1 15 ? 5.276 -27.582 8.602 1.00 0.00 15 ALA A C 6
ATOM 5669 O O . ALA A 1 15 ? 4.499 -28.163 9.358 1.00 0.00 15 ALA A O 6
ATOM 5676 N N . GLY A 1 16 ? 4.906 -26.866 7.551 1.00 0.00 16 GLY A N 6
ATOM 5677 C CA . GLY A 1 16 ? 3.503 -26.711 7.207 1.00 0.00 16 GLY A CA 6
ATOM 5678 C C . GLY A 1 16 ? 3.312 -26.659 5.690 1.00 0.00 16 GLY A C 6
ATOM 5679 O O . GLY A 1 16 ? 4.135 -27.180 4.939 1.00 0.00 16 GLY A O 6
ATOM 5683 N N . ALA A 1 17 ? 2.222 -26.024 5.284 1.00 0.00 17 ALA A N 6
ATOM 5684 C CA . ALA A 1 17 ? 1.913 -25.897 3.870 1.00 0.00 17 ALA A CA 6
ATOM 5685 C C . ALA A 1 17 ? 3.178 -25.493 3.110 1.00 0.00 17 ALA A C 6
ATOM 5686 O O . ALA A 1 17 ? 3.913 -24.608 3.546 1.00 0.00 17 ALA A O 6
ATOM 5693 N N . GLN A 1 18 ? 3.394 -26.162 1.987 1.00 0.00 18 GLN A N 6
ATOM 5694 C CA . GLN A 1 18 ? 4.558 -25.884 1.162 1.00 0.00 18 GLN A CA 6
ATOM 5695 C C . GLN A 1 18 ? 4.238 -24.787 0.145 1.00 0.00 18 GLN A C 6
ATOM 5696 O O . GLN A 1 18 ? 4.743 -23.670 0.251 1.00 0.00 18 GLN A O 6
ATOM 5710 N N . GLY A 1 19 ? 3.400 -25.143 -0.818 1.00 0.00 19 GLY A N 6
ATOM 5711 C CA . GLY A 1 19 ? 3.007 -24.203 -1.853 1.00 0.00 19 GLY A CA 6
ATOM 5712 C C . GLY A 1 19 ? 1.486 -24.162 -2.007 1.00 0.00 19 GLY A C 6
ATOM 5713 O O . GLY A 1 19 ? 0.964 -24.351 -3.105 1.00 0.00 19 GLY A O 6
ATOM 5717 N N . SER A 1 20 ? 0.816 -23.914 -0.891 1.00 0.00 20 SER A N 6
ATOM 5718 C CA . SER A 1 20 ? -0.635 -23.845 -0.888 1.00 0.00 20 SER A CA 6
ATOM 5719 C C . SER A 1 20 ? -1.097 -22.542 -0.233 1.00 0.00 20 SER A C 6
ATOM 5720 O O . SER A 1 20 ? -0.412 -22.004 0.635 1.00 0.00 20 SER A O 6
ATOM 5728 N N . CYS A 1 21 ? -2.254 -22.072 -0.675 1.00 0.00 21 CYS A N 6
ATOM 5729 C CA . CYS A 1 21 ? -2.815 -20.842 -0.143 1.00 0.00 21 CYS A CA 6
ATOM 5730 C C . CYS A 1 21 ? -4.245 -21.126 0.319 1.00 0.00 21 CYS A C 6
ATOM 5731 O O . CYS A 1 21 ? -5.168 -20.385 -0.016 1.00 0.00 21 CYS A O 6
ATOM 5738 N N . SER A 1 22 ? -4.385 -22.202 1.080 1.00 0.00 22 SER A N 6
ATOM 5739 C CA . SER A 1 22 ? -5.687 -22.593 1.591 1.00 0.00 22 SER A CA 6
ATOM 5740 C C . SER A 1 22 ? -6.391 -21.385 2.212 1.00 0.00 22 SER A C 6
ATOM 5741 O O . SER A 1 22 ? -7.335 -20.848 1.635 1.00 0.00 22 SER A O 6
ATOM 5749 N N . LEU A 1 23 ? -5.903 -20.992 3.380 1.00 0.00 23 LEU A N 6
ATOM 5750 C CA . LEU A 1 23 ? -6.474 -19.857 4.085 1.00 0.00 23 LEU A CA 6
ATOM 5751 C C . LEU A 1 23 ? -5.443 -18.728 4.143 1.00 0.00 23 LEU A C 6
ATOM 5752 O O . LEU A 1 23 ? -5.739 -17.636 4.625 1.00 0.00 23 LEU A O 6
ATOM 5768 N N . ARG A 1 24 ? -4.253 -19.030 3.645 1.00 0.00 24 ARG A N 6
ATOM 5769 C CA . ARG A 1 24 ? -3.176 -18.054 3.634 1.00 0.00 24 ARG A CA 6
ATOM 5770 C C . ARG A 1 24 ? -3.685 -16.708 3.112 1.00 0.00 24 ARG A C 6
ATOM 5771 O O . ARG A 1 24 ? -4.197 -15.895 3.879 1.00 0.00 24 ARG A O 6
ATOM 5792 N N . CYS A 1 25 ? -3.526 -16.516 1.811 1.00 0.00 25 CYS A N 6
ATOM 5793 C CA . CYS A 1 25 ? -3.962 -15.283 1.177 1.00 0.00 25 CYS A CA 6
ATOM 5794 C C . CYS A 1 25 ? -3.221 -14.117 1.834 1.00 0.00 25 CYS A C 6
ATOM 5795 O O . CYS A 1 25 ? -3.806 -13.063 2.077 1.00 0.00 25 CYS A O 6
ATOM 5802 N N . GLY A 1 26 ? -1.943 -14.346 2.102 1.00 0.00 26 GLY A N 6
ATOM 5803 C CA . GLY A 1 26 ? -1.116 -13.327 2.726 1.00 0.00 26 GLY A CA 6
ATOM 5804 C C . GLY A 1 26 ? 0.195 -13.925 3.241 1.00 0.00 26 GLY A C 6
ATOM 5805 O O . GLY A 1 26 ? 0.516 -13.801 4.421 1.00 0.00 26 GLY A O 6
ATOM 5809 N N . ALA A 1 27 ? 0.916 -14.561 2.329 1.00 0.00 27 ALA A N 6
ATOM 5810 C CA . ALA A 1 27 ? 2.185 -15.179 2.677 1.00 0.00 27 ALA A CA 6
ATOM 5811 C C . ALA A 1 27 ? 3.050 -15.298 1.421 1.00 0.00 27 ALA A C 6
ATOM 5812 O O . ALA A 1 27 ? 2.536 -15.269 0.303 1.00 0.00 27 ALA A O 6
ATOM 5819 N N . GLN A 1 28 ? 4.349 -15.430 1.646 1.00 0.00 28 GLN A N 6
ATOM 5820 C CA . GLN A 1 28 ? 5.291 -15.553 0.546 1.00 0.00 28 GLN A CA 6
ATOM 5821 C C . GLN A 1 28 ? 6.150 -16.807 0.722 1.00 0.00 28 GLN A C 6
ATOM 5822 O O . GLN A 1 28 ? 6.760 -17.004 1.772 1.00 0.00 28 GLN A O 6
ATOM 5836 N N . ASP A 1 29 ? 6.172 -17.621 -0.323 1.00 0.00 29 ASP A N 6
ATOM 5837 C CA . ASP A 1 29 ? 6.947 -18.850 -0.297 1.00 0.00 29 ASP A CA 6
ATOM 5838 C C . ASP A 1 29 ? 7.843 -18.909 -1.537 1.00 0.00 29 ASP A C 6
ATOM 5839 O O . ASP A 1 29 ? 7.787 -18.025 -2.390 1.00 0.00 29 ASP A O 6
ATOM 5848 N N . GLY A 1 30 ? 8.647 -19.960 -1.596 1.00 0.00 30 GLY A N 6
ATOM 5849 C CA . GLY A 1 30 ? 9.553 -20.146 -2.717 1.00 0.00 30 GLY A CA 6
ATOM 5850 C C . GLY A 1 30 ? 8.827 -20.768 -3.912 1.00 0.00 30 GLY A C 6
ATOM 5851 O O . GLY A 1 30 ? 8.793 -20.184 -4.994 1.00 0.00 30 GLY A O 6
ATOM 5855 N N . LEU A 1 31 ? 8.265 -21.944 -3.675 1.00 0.00 31 LEU A N 6
ATOM 5856 C CA . LEU A 1 31 ? 7.541 -22.651 -4.718 1.00 0.00 31 LEU A CA 6
ATOM 5857 C C . LEU A 1 31 ? 6.417 -21.759 -5.247 1.00 0.00 31 LEU A C 6
ATOM 5858 O O . LEU A 1 31 ? 6.224 -21.649 -6.457 1.00 0.00 31 LEU A O 6
ATOM 5874 N N . CYS A 1 32 ? 5.703 -21.145 -4.315 1.00 0.00 32 CYS A N 6
ATOM 5875 C CA . CYS A 1 32 ? 4.603 -20.266 -4.672 1.00 0.00 32 CYS A CA 6
ATOM 5876 C C . CYS A 1 32 ? 4.535 -19.137 -3.642 1.00 0.00 32 CYS A C 6
ATOM 5877 O O . CYS A 1 32 ? 5.448 -18.974 -2.834 1.00 0.00 32 CYS A O 6
ATOM 5884 N N . SER A 1 33 ? 3.445 -18.387 -3.704 1.00 0.00 33 SER A N 6
ATOM 5885 C CA . SER A 1 33 ? 3.247 -17.278 -2.786 1.00 0.00 33 SER A CA 6
ATOM 5886 C C . SER A 1 33 ? 1.761 -16.921 -2.710 1.00 0.00 33 SER A C 6
ATOM 5887 O O . SER A 1 33 ? 1.045 -17.010 -3.706 1.00 0.00 33 SER A O 6
ATOM 5895 N N . CYS A 1 34 ? 1.341 -16.525 -1.517 1.00 0.00 34 CYS A N 6
ATOM 5896 C CA . CYS A 1 34 ? -0.047 -16.155 -1.298 1.00 0.00 34 CYS A CA 6
ATOM 5897 C C . CYS A 1 34 ? -0.122 -14.634 -1.157 1.00 0.00 34 CYS A C 6
ATOM 5898 O O . CYS A 1 34 ? -1.134 -14.097 -0.709 1.00 0.00 34 CYS A O 6
ATOM 5905 N N . HIS A 1 35 ? 0.963 -13.981 -1.547 1.00 0.00 35 HIS A N 6
ATOM 5906 C CA . HIS A 1 35 ? 1.033 -12.532 -1.470 1.00 0.00 35 HIS A CA 6
ATOM 5907 C C . HIS A 1 35 ? 0.475 -11.922 -2.757 1.00 0.00 35 HIS A C 6
ATOM 5908 O O . HIS A 1 35 ? 0.484 -12.562 -3.807 1.00 0.00 35 HIS A O 6
ATOM 5922 N N . PRO A 1 36 ? -0.011 -10.658 -2.630 1.00 0.00 36 PRO A N 6
ATOM 5923 C CA . PRO A 1 36 ? -0.572 -9.954 -3.771 1.00 0.00 36 PRO A CA 6
ATOM 5924 C C . PRO A 1 36 ? 0.532 -9.472 -4.715 1.00 0.00 36 PRO A C 6
ATOM 5925 O O . PRO A 1 36 ? 0.269 -9.162 -5.876 1.00 0.00 36 PRO A O 6
ATOM 5936 N N . THR A 1 37 ? 1.744 -9.425 -4.182 1.00 0.00 37 THR A N 6
ATOM 5937 C CA . THR A 1 37 ? 2.888 -8.986 -4.962 1.00 0.00 37 THR A CA 6
ATOM 5938 C C . THR A 1 37 ? 3.423 -10.137 -5.818 1.00 0.00 37 THR A C 6
ATOM 5939 O O . THR A 1 37 ? 4.247 -9.924 -6.705 1.00 0.00 37 THR A O 6
ATOM 5950 N N . CYS A 1 38 ? 2.931 -11.331 -5.520 1.00 0.00 38 CYS A N 6
ATOM 5951 C CA . CYS A 1 38 ? 3.349 -12.515 -6.251 1.00 0.00 38 CYS A CA 6
ATOM 5952 C C . CYS A 1 38 ? 3.041 -12.299 -7.734 1.00 0.00 38 CYS A C 6
ATOM 5953 O O . CYS A 1 38 ? 3.598 -12.980 -8.593 1.00 0.00 38 CYS A O 6
ATOM 5960 N N . SER A 1 39 ? 2.154 -11.347 -7.988 1.00 0.00 39 SER A N 6
ATOM 5961 C CA . SER A 1 39 ? 1.765 -11.032 -9.352 1.00 0.00 39 SER A CA 6
ATOM 5962 C C . SER A 1 39 ? 2.920 -10.340 -10.079 1.00 0.00 39 SER A C 6
ATOM 5963 O O . SER A 1 39 ? 3.200 -10.644 -11.237 1.00 0.00 39 SER A O 6
ATOM 5971 N N . GLY A 1 40 ? 3.559 -9.422 -9.369 1.00 0.00 40 GLY A N 6
ATOM 5972 C CA . GLY A 1 40 ? 4.676 -8.684 -9.932 1.00 0.00 40 GLY A CA 6
ATOM 5973 C C . GLY A 1 40 ? 5.929 -9.559 -10.006 1.00 0.00 40 GLY A C 6
ATOM 5974 O O . GLY A 1 40 ? 6.738 -9.415 -10.922 1.00 0.00 40 GLY A O 6
ATOM 5978 N N . LEU A 1 41 ? 6.051 -10.446 -9.030 1.00 0.00 41 LEU A N 6
ATOM 5979 C CA . LEU A 1 41 ? 7.192 -11.344 -8.973 1.00 0.00 41 LEU A CA 6
ATOM 5980 C C . LEU A 1 41 ? 6.952 -12.527 -9.914 1.00 0.00 41 LEU A C 6
ATOM 5981 O O . LEU A 1 41 ? 7.776 -12.811 -10.782 1.00 0.00 41 LEU A O 6
ATOM 5997 N N . GLY A 1 42 ? 5.820 -13.184 -9.711 1.00 0.00 42 GLY A N 6
ATOM 5998 C CA . GLY A 1 42 ? 5.461 -14.328 -10.531 1.00 0.00 42 GLY A CA 6
ATOM 5999 C C . GLY A 1 42 ? 5.646 -15.636 -9.758 1.00 0.00 42 GLY A C 6
ATOM 6000 O O . GLY A 1 42 ? 6.075 -16.640 -10.324 1.00 0.00 42 GLY A O 6
ATOM 6004 N N . THR A 1 43 ? 5.313 -15.580 -8.477 1.00 0.00 43 THR A N 6
ATOM 6005 C CA . THR A 1 43 ? 5.437 -16.748 -7.620 1.00 0.00 43 THR A CA 6
ATOM 6006 C C . THR A 1 43 ? 4.067 -17.158 -7.077 1.00 0.00 43 THR A C 6
ATOM 6007 O O . THR A 1 43 ? 3.979 -17.889 -6.092 1.00 0.00 43 THR A O 6
ATOM 6018 N N . CYS A 1 44 ? 3.031 -16.671 -7.744 1.00 0.00 44 CYS A N 6
ATOM 6019 C CA . CYS A 1 44 ? 1.670 -16.978 -7.341 1.00 0.00 44 CYS A CA 6
ATOM 6020 C C . CYS A 1 44 ? 1.465 -18.490 -7.454 1.00 0.00 44 CYS A C 6
ATOM 6021 O O . CYS A 1 44 ? 2.074 -19.141 -8.302 1.00 0.00 44 CYS A O 6
ATOM 6028 N N . CYS A 1 45 ? 0.604 -19.005 -6.588 1.00 0.00 45 CYS A N 6
ATOM 6029 C CA . CYS A 1 45 ? 0.312 -20.428 -6.580 1.00 0.00 45 CYS A CA 6
ATOM 6030 C C . CYS A 1 45 ? -0.808 -20.694 -7.589 1.00 0.00 45 CYS A C 6
ATOM 6031 O O . CYS A 1 45 ? -1.431 -19.759 -8.091 1.00 0.00 45 CYS A O 6
ATOM 6038 N N . GLU A 1 46 ? -1.029 -21.972 -7.856 1.00 0.00 46 GLU A N 6
ATOM 6039 C CA . GLU A 1 46 ? -2.062 -22.373 -8.796 1.00 0.00 46 GLU A CA 6
ATOM 6040 C C . GLU A 1 46 ? -3.438 -22.314 -8.129 1.00 0.00 46 GLU A C 6
ATOM 6041 O O . GLU A 1 46 ? -4.457 -22.204 -8.809 1.00 0.00 46 GLU A O 6
ATOM 6053 N N . ASP A 1 47 ? -3.423 -22.390 -6.806 1.00 0.00 47 ASP A N 6
ATOM 6054 C CA . ASP A 1 47 ? -4.657 -22.347 -6.040 1.00 0.00 47 ASP A CA 6
ATOM 6055 C C . ASP A 1 47 ? -4.698 -21.056 -5.220 1.00 0.00 47 ASP A C 6
ATOM 6056 O O . ASP A 1 47 ? -5.501 -20.927 -4.297 1.00 0.00 47 ASP A O 6
ATOM 6065 N N . PHE A 1 48 ? -3.822 -20.132 -5.586 1.00 0.00 48 PHE A N 6
ATOM 6066 C CA . PHE A 1 48 ? -3.748 -18.855 -4.896 1.00 0.00 48 PHE A CA 6
ATOM 6067 C C . PHE A 1 48 ? -4.995 -18.012 -5.168 1.00 0.00 48 PHE A C 6
ATOM 6068 O O . PHE A 1 48 ? -5.597 -17.471 -4.242 1.00 0.00 48 PHE A O 6
ATOM 6085 N N . LEU A 1 49 ? -5.345 -17.926 -6.443 1.00 0.00 49 LEU A N 6
ATOM 6086 C CA . LEU A 1 49 ? -6.510 -17.157 -6.849 1.00 0.00 49 LEU A CA 6
ATOM 6087 C C . LEU A 1 49 ? -7.779 -17.917 -6.456 1.00 0.00 49 LEU A C 6
ATOM 6088 O O . LEU A 1 49 ? -8.783 -17.308 -6.091 1.00 0.00 49 LEU A O 6
ATOM 6104 N N . ASP A 1 50 ? -7.692 -19.236 -6.545 1.00 0.00 50 ASP A N 6
ATOM 6105 C CA . ASP A 1 50 ? -8.820 -20.085 -6.204 1.00 0.00 50 ASP A CA 6
ATOM 6106 C C . ASP A 1 50 ? -9.229 -19.824 -4.753 1.00 0.00 50 ASP A C 6
ATOM 6107 O O . ASP A 1 50 ? -10.417 -19.788 -4.435 1.00 0.00 50 ASP A O 6
ATOM 6116 N N . TYR A 1 51 ? -8.221 -19.650 -3.910 1.00 0.00 51 TYR A N 6
ATOM 6117 C CA . TYR A 1 51 ? -8.460 -19.393 -2.500 1.00 0.00 51 TYR A CA 6
ATOM 6118 C C . TYR A 1 51 ? -8.438 -17.893 -2.204 1.00 0.00 51 TYR A C 6
ATOM 6119 O O . TYR A 1 51 ? -8.999 -17.445 -1.205 1.00 0.00 51 TYR A O 6
ATOM 6137 N N . CYS A 1 52 ? -7.783 -17.157 -3.090 1.00 0.00 52 CYS A N 6
ATOM 6138 C CA . CYS A 1 52 ? -7.680 -15.716 -2.936 1.00 0.00 52 CYS A CA 6
ATOM 6139 C C . CYS A 1 52 ? -8.129 -15.059 -4.243 1.00 0.00 52 CYS A C 6
ATOM 6140 O O . CYS A 1 52 ? -7.334 -14.412 -4.922 1.00 0.00 52 CYS A O 6
ATOM 6147 N N . LEU A 1 53 ? -9.403 -15.250 -4.556 1.00 0.00 53 LEU A N 6
ATOM 6148 C CA . LEU A 1 53 ? -9.967 -14.685 -5.770 1.00 0.00 53 LEU A CA 6
ATOM 6149 C C . LEU A 1 53 ? -10.733 -13.406 -5.423 1.00 0.00 53 LEU A C 6
ATOM 6150 O O . LEU A 1 53 ? -11.686 -13.043 -6.111 1.00 0.00 53 LEU A O 6
ATOM 6166 N N . GLU A 1 54 ? -10.288 -12.758 -4.357 1.00 0.00 54 GLU A N 6
ATOM 6167 C CA . GLU A 1 54 ? -10.919 -11.528 -3.911 1.00 0.00 54 GLU A CA 6
ATOM 6168 C C . GLU A 1 54 ? -10.178 -10.960 -2.699 1.00 0.00 54 GLU A C 6
ATOM 6169 O O . GLU A 1 54 ? -10.802 -10.480 -1.754 1.00 0.00 54 GLU A O 6
ATOM 6181 N N . ILE A 1 55 ? -8.857 -11.034 -2.765 1.00 0.00 55 ILE A N 6
ATOM 6182 C CA . ILE A 1 55 ? -8.024 -10.534 -1.685 1.00 0.00 55 ILE A CA 6
ATOM 6183 C C . ILE A 1 55 ? -7.290 -9.276 -2.153 1.00 0.00 55 ILE A C 6
ATOM 6184 O O . ILE A 1 55 ? -6.918 -8.431 -1.340 1.00 0.00 55 ILE A O 6
ATOM 6200 N N . LEU A 1 56 ? -7.103 -9.192 -3.462 1.00 0.00 56 LEU A N 6
ATOM 6201 C CA . LEU A 1 56 ? -6.420 -8.051 -4.049 1.00 0.00 56 LEU A CA 6
ATOM 6202 C C . LEU A 1 56 ? -7.105 -6.762 -3.592 1.00 0.00 56 LEU A C 6
ATOM 6203 O O . LEU A 1 56 ? -8.286 -6.770 -3.249 1.00 0.00 56 LEU A O 6
ATOM 6219 N N . PRO A 1 57 ? -6.313 -5.656 -3.603 1.00 0.00 57 PRO A N 6
ATOM 6220 C CA . PRO A 1 57 ? -6.831 -4.361 -3.195 1.00 0.00 57 PRO A CA 6
ATOM 6221 C C . PRO A 1 57 ? -7.737 -3.767 -4.275 1.00 0.00 57 PRO A C 6
ATOM 6222 O O . PRO A 1 57 ? -7.267 -3.057 -5.163 1.00 0.00 57 PRO A O 6
ATOM 6233 N N . SER A 1 58 ? -9.020 -4.079 -4.165 1.00 0.00 58 SER A N 6
ATOM 6234 C CA . SER A 1 58 ? -9.995 -3.585 -5.121 1.00 0.00 58 SER A CA 6
ATOM 6235 C C . SER A 1 58 ? -11.170 -2.939 -4.384 1.00 0.00 58 SER A C 6
ATOM 6236 O O . SER A 1 58 ? -12.061 -3.635 -3.899 1.00 0.00 58 SER A O 6
ATOM 6244 N N . SER A 1 59 ? -11.135 -1.616 -4.324 1.00 0.00 59 SER A N 6
ATOM 6245 C CA . SER A 1 59 ? -12.186 -0.869 -3.654 1.00 0.00 59 SER A CA 6
ATOM 6246 C C . SER A 1 59 ? -12.717 0.229 -4.578 1.00 0.00 59 SER A C 6
ATOM 6247 O O . SER A 1 59 ? -13.903 0.249 -4.905 1.00 0.00 59 SER A O 6
ATOM 6255 N N . GLY A 1 60 ? -11.814 1.115 -4.971 1.00 0.00 60 GLY A N 6
ATOM 6256 C CA . GLY A 1 60 ? -12.178 2.213 -5.851 1.00 0.00 60 GLY A CA 6
ATOM 6257 C C . GLY A 1 60 ? -11.020 2.575 -6.783 1.00 0.00 60 GLY A C 6
ATOM 6258 O O . GLY A 1 60 ? -10.135 1.756 -7.026 1.00 0.00 60 GLY A O 6
ATOM 6262 N N . SER A 1 61 ? -11.064 3.802 -7.281 1.00 0.00 61 SER A N 6
ATOM 6263 C CA . SER A 1 61 ? -10.030 4.282 -8.181 1.00 0.00 61 SER A CA 6
ATOM 6264 C C . SER A 1 61 ? -9.597 5.693 -7.777 1.00 0.00 61 SER A C 6
ATOM 6265 O O . SER A 1 61 ? -10.293 6.666 -8.066 1.00 0.00 61 SER A O 6
ATOM 6273 N N . MET A 1 62 ? -8.451 5.760 -7.116 1.00 0.00 62 MET A N 6
ATOM 6274 C CA . MET A 1 62 ? -7.918 7.035 -6.669 1.00 0.00 62 MET A CA 6
ATOM 6275 C C . MET A 1 62 ? -8.976 7.835 -5.906 1.00 0.00 62 MET A C 6
ATOM 6276 O O . MET A 1 62 ? -9.702 8.633 -6.497 1.00 0.00 62 MET A O 6
ATOM 6290 N N . MET A 1 63 ? -9.030 7.593 -4.604 1.00 0.00 63 MET A N 6
ATOM 6291 C CA . MET A 1 63 ? -9.987 8.280 -3.754 1.00 0.00 63 MET A CA 6
ATOM 6292 C C . MET A 1 63 ? -9.312 9.405 -2.967 1.00 0.00 63 MET A C 6
ATOM 6293 O O . MET A 1 63 ? -8.895 9.206 -1.827 1.00 0.00 63 MET A O 6
ATOM 6307 N N . GLY A 1 64 ? -9.227 10.562 -3.606 1.00 0.00 64 GLY A N 6
ATOM 6308 C CA . GLY A 1 64 ? -8.609 11.719 -2.980 1.00 0.00 64 GLY A CA 6
ATOM 6309 C C . GLY A 1 64 ? -8.072 12.691 -4.033 1.00 0.00 64 GLY A C 6
ATOM 6310 O O . GLY A 1 64 ? -8.735 13.669 -4.375 1.00 0.00 64 GLY A O 6
ATOM 6314 N N . GLY A 1 65 ? -6.877 12.388 -4.517 1.00 0.00 65 GLY A N 6
ATOM 6315 C CA . GLY A 1 65 ? -6.243 13.222 -5.524 1.00 0.00 65 GLY A CA 6
ATOM 6316 C C . GLY A 1 65 ? -5.889 14.597 -4.952 1.00 0.00 65 GLY A C 6
ATOM 6317 O O . GLY A 1 65 ? -6.733 15.491 -4.908 1.00 0.00 65 GLY A O 6
ATOM 6321 N N . LYS A 1 66 ? -4.640 14.723 -4.530 1.00 0.00 66 LYS A N 6
ATOM 6322 C CA . LYS A 1 66 ? -4.164 15.973 -3.963 1.00 0.00 66 LYS A CA 6
ATOM 6323 C C . LYS A 1 66 ? -4.981 16.306 -2.713 1.00 0.00 66 LYS A C 6
ATOM 6324 O O . LYS A 1 66 ? -5.945 15.611 -2.395 1.00 0.00 66 LYS A O 6
ATOM 6343 N N . ASP A 1 67 ? -4.565 17.368 -2.039 1.00 0.00 67 ASP A N 6
ATOM 6344 C CA . ASP A 1 67 ? -5.246 17.801 -0.831 1.00 0.00 67 ASP A CA 6
ATOM 6345 C C . ASP A 1 67 ? -5.002 19.296 -0.621 1.00 0.00 67 ASP A C 6
ATOM 6346 O O . ASP A 1 67 ? -3.973 19.825 -1.037 1.00 0.00 67 ASP A O 6
ATOM 6355 N N . PHE A 1 68 ? -5.966 19.936 0.025 1.00 0.00 68 PHE A N 6
ATOM 6356 C CA . PHE A 1 68 ? -5.869 21.360 0.295 1.00 0.00 68 PHE A CA 6
ATOM 6357 C C . PHE A 1 68 ? -6.876 21.785 1.366 1.00 0.00 68 PHE A C 6
ATOM 6358 O O . PHE A 1 68 ? -7.901 21.132 1.553 1.00 0.00 68 PHE A O 6
ATOM 6375 N N . VAL A 1 69 ? -6.549 22.878 2.039 1.00 0.00 69 VAL A N 6
ATOM 6376 C CA . VAL A 1 69 ? -7.412 23.399 3.086 1.00 0.00 69 VAL A CA 6
ATOM 6377 C C . VAL A 1 69 ? -7.274 24.921 3.146 1.00 0.00 69 VAL A C 6
ATOM 6378 O O . VAL A 1 69 ? -6.281 25.476 2.678 1.00 0.00 69 VAL A O 6
ATOM 6391 N N . VAL A 1 70 ? -8.284 25.553 3.725 1.00 0.00 70 VAL A N 6
ATOM 6392 C CA . VAL A 1 70 ? -8.287 27.000 3.852 1.00 0.00 70 VAL A CA 6
ATOM 6393 C C . VAL A 1 70 ? -8.608 27.381 5.299 1.00 0.00 70 VAL A C 6
ATOM 6394 O O . VAL A 1 70 ? -8.891 26.513 6.124 1.00 0.00 70 VAL A O 6
ATOM 6407 N N . GLN A 1 71 ? -8.554 28.678 5.562 1.00 0.00 71 GLN A N 6
ATOM 6408 C CA . GLN A 1 71 ? -8.836 29.183 6.895 1.00 0.00 71 GLN A CA 6
ATOM 6409 C C . GLN A 1 71 ? -10.163 29.945 6.904 1.00 0.00 71 GLN A C 6
ATOM 6410 O O . GLN A 1 71 ? -10.487 30.646 5.947 1.00 0.00 71 GLN A O 6
ATOM 6424 N N . HIS A 1 72 ? -10.894 29.782 7.997 1.00 0.00 72 HIS A N 6
ATOM 6425 C CA . HIS A 1 72 ? -12.179 30.446 8.143 1.00 0.00 72 HIS A CA 6
ATOM 6426 C C . HIS A 1 72 ? -12.815 30.044 9.475 1.00 0.00 72 HIS A C 6
ATOM 6427 O O . HIS A 1 72 ? -12.627 28.923 9.944 1.00 0.00 72 HIS A O 6
ATOM 6441 N N . LEU A 1 73 ? -13.556 30.982 10.047 1.00 0.00 73 LEU A N 6
ATOM 6442 C CA . LEU A 1 73 ? -14.221 30.740 11.316 1.00 0.00 73 LEU A CA 6
ATOM 6443 C C . LEU A 1 73 ? -15.157 31.909 11.627 1.00 0.00 73 LEU A C 6
ATOM 6444 O O . LEU A 1 73 ? -14.947 33.022 11.148 1.00 0.00 73 LEU A O 6
ATOM 6460 N N . LYS A 1 74 ? -16.171 31.617 12.428 1.00 0.00 74 LYS A N 6
ATOM 6461 C CA . LYS A 1 74 ? -17.141 32.630 12.809 1.00 0.00 74 LYS A CA 6
ATOM 6462 C C . LYS A 1 74 ? -18.061 32.067 13.894 1.00 0.00 74 LYS A C 6
ATOM 6463 O O . LYS A 1 74 ? -18.313 30.864 13.937 1.00 0.00 74 LYS A O 6
ATOM 6482 N N . TRP A 1 75 ? -18.538 32.964 14.745 1.00 0.00 75 TRP A N 6
ATOM 6483 C CA . TRP A 1 75 ? -19.424 32.572 15.827 1.00 0.00 75 TRP A CA 6
ATOM 6484 C C . TRP A 1 75 ? -19.797 33.831 16.612 1.00 0.00 75 TRP A C 6
ATOM 6485 O O . TRP A 1 75 ? -18.951 34.692 16.851 1.00 0.00 75 TRP A O 6
ATOM 6506 N N . THR A 1 76 ? -21.065 33.899 16.992 1.00 0.00 76 THR A N 6
ATOM 6507 C CA . THR A 1 76 ? -21.560 35.039 17.745 1.00 0.00 76 THR A CA 6
ATOM 6508 C C . THR A 1 76 ? -22.427 34.569 18.915 1.00 0.00 76 THR A C 6
ATOM 6509 O O . THR A 1 76 ? -22.862 33.419 18.947 1.00 0.00 76 THR A O 6
ATOM 6520 N N . ASP A 1 77 ? -22.653 35.483 19.847 1.00 0.00 77 ASP A N 6
ATOM 6521 C CA . ASP A 1 77 ? -23.460 35.176 21.015 1.00 0.00 77 ASP A CA 6
ATOM 6522 C C . ASP A 1 77 ? -24.000 36.477 21.613 1.00 0.00 77 ASP A C 6
ATOM 6523 O O . ASP A 1 77 ? -23.257 37.231 22.240 1.00 0.00 77 ASP A O 6
ATOM 6532 N N . PRO A 1 78 ? -25.322 36.707 21.391 1.00 0.00 78 PRO A N 6
ATOM 6533 C CA . PRO A 1 78 ? -25.969 37.904 21.901 1.00 0.00 78 PRO A CA 6
ATOM 6534 C C . PRO A 1 78 ? -26.205 37.800 23.409 1.00 0.00 78 PRO A C 6
ATOM 6535 O O . PRO A 1 78 ? -25.885 36.783 24.022 1.00 0.00 78 PRO A O 6
ATOM 6546 N N . SER A 1 79 ? -26.762 38.867 23.963 1.00 0.00 79 SER A N 6
ATOM 6547 C CA . SER A 1 79 ? -27.043 38.909 25.388 1.00 0.00 79 SER A CA 6
ATOM 6548 C C . SER A 1 79 ? -28.529 39.189 25.620 1.00 0.00 79 SER A C 6
ATOM 6549 O O . SER A 1 79 ? -29.252 39.537 24.687 1.00 0.00 79 SER A O 6
ATOM 6557 N N . GLY A 1 80 ? -28.942 39.028 26.868 1.00 0.00 80 GLY A N 6
ATOM 6558 C CA . GLY A 1 80 ? -30.329 39.259 27.234 1.00 0.00 80 GLY A CA 6
ATOM 6559 C C . GLY A 1 80 ? -30.481 39.392 28.751 1.00 0.00 80 GLY A C 6
ATOM 6560 O O . GLY A 1 80 ? -30.614 38.392 29.455 1.00 0.00 80 GLY A O 6
ATOM 6564 N N . PRO A 1 81 ? -30.456 40.668 29.222 1.00 0.00 81 PRO A N 6
ATOM 6565 C CA . PRO A 1 81 ? -30.589 40.944 30.642 1.00 0.00 81 PRO A CA 6
ATOM 6566 C C . PRO A 1 81 ? -32.038 40.767 31.101 1.00 0.00 81 PRO A C 6
ATOM 6567 O O . PRO A 1 81 ? -32.914 40.452 30.297 1.00 0.00 81 PRO A O 6
ATOM 6578 N N . SER A 1 82 ? -32.246 40.976 32.393 1.00 0.00 82 SER A N 6
ATOM 6579 C CA . SER A 1 82 ? -33.573 40.843 32.968 1.00 0.00 82 SER A CA 6
ATOM 6580 C C . SER A 1 82 ? -33.739 41.822 34.133 1.00 0.00 82 SER A C 6
ATOM 6581 O O . SER A 1 82 ? -32.776 42.463 34.551 1.00 0.00 82 SER A O 6
ATOM 6589 N N . SER A 1 83 ? -34.967 41.907 34.622 1.00 0.00 83 SER A N 6
ATOM 6590 C CA . SER A 1 83 ? -35.271 42.797 35.730 1.00 0.00 83 SER A CA 6
ATOM 6591 C C . SER A 1 83 ? -36.256 42.123 36.687 1.00 0.00 83 SER A C 6
ATOM 6592 O O . SER A 1 83 ? -36.797 41.062 36.381 1.00 0.00 83 SER A O 6
ATOM 6600 N N . GLY A 1 84 ? -36.459 42.768 37.827 1.00 0.00 84 GLY A N 6
ATOM 6601 C CA . GLY A 1 84 ? -37.369 42.244 38.831 1.00 0.00 84 GLY A CA 6
ATOM 6602 C C . GLY A 1 84 ? -36.726 42.266 40.219 1.00 0.00 84 GLY A C 6
ATOM 6603 O O . GLY A 1 84 ? -36.744 41.264 40.931 1.00 0.00 84 GLY A O 6
ATOM 6607 N N . GLY A 1 1 ? -29.549 -49.982 4.746 1.00 0.00 1 GLY A N 7
ATOM 6608 C CA . GLY A 1 1 ? -29.651 -48.610 5.213 1.00 0.00 1 GLY A CA 7
ATOM 6609 C C . GLY A 1 1 ? -28.342 -47.852 4.980 1.00 0.00 1 GLY A C 7
ATOM 6610 O O . GLY A 1 1 ? -27.403 -48.393 4.397 1.00 0.00 1 GLY A O 7
ATOM 6614 N N . SER A 1 2 ? -28.321 -46.613 5.448 1.00 0.00 2 SER A N 7
ATOM 6615 C CA . SER A 1 2 ? -27.143 -45.776 5.298 1.00 0.00 2 SER A CA 7
ATOM 6616 C C . SER A 1 2 ? -26.723 -45.214 6.658 1.00 0.00 2 SER A C 7
ATOM 6617 O O . SER A 1 2 ? -27.481 -45.287 7.624 1.00 0.00 2 SER A O 7
ATOM 6625 N N . SER A 1 3 ? -25.517 -44.667 6.689 1.00 0.00 3 SER A N 7
ATOM 6626 C CA . SER A 1 3 ? -24.987 -44.093 7.915 1.00 0.00 3 SER A CA 7
ATOM 6627 C C . SER A 1 3 ? -23.736 -43.269 7.609 1.00 0.00 3 SER A C 7
ATOM 6628 O O . SER A 1 3 ? -23.181 -43.358 6.514 1.00 0.00 3 SER A O 7
ATOM 6636 N N . GLY A 1 4 ? -23.327 -42.484 8.595 1.00 0.00 4 GLY A N 7
ATOM 6637 C CA . GLY A 1 4 ? -22.151 -41.644 8.444 1.00 0.00 4 GLY A CA 7
ATOM 6638 C C . GLY A 1 4 ? -20.916 -42.483 8.113 1.00 0.00 4 GLY A C 7
ATOM 6639 O O . GLY A 1 4 ? -20.738 -43.573 8.655 1.00 0.00 4 GLY A O 7
ATOM 6643 N N . SER A 1 5 ? -20.095 -41.945 7.223 1.00 0.00 5 SER A N 7
ATOM 6644 C CA . SER A 1 5 ? -18.882 -42.631 6.813 1.00 0.00 5 SER A CA 7
ATOM 6645 C C . SER A 1 5 ? -17.904 -42.712 7.986 1.00 0.00 5 SER A C 7
ATOM 6646 O O . SER A 1 5 ? -17.087 -41.813 8.181 1.00 0.00 5 SER A O 7
ATOM 6654 N N . SER A 1 6 ? -18.019 -43.797 8.738 1.00 0.00 6 SER A N 7
ATOM 6655 C CA . SER A 1 6 ? -17.155 -44.006 9.887 1.00 0.00 6 SER A CA 7
ATOM 6656 C C . SER A 1 6 ? -15.695 -44.084 9.437 1.00 0.00 6 SER A C 7
ATOM 6657 O O . SER A 1 6 ? -15.414 -44.171 8.242 1.00 0.00 6 SER A O 7
ATOM 6665 N N . GLY A 1 7 ? -14.804 -44.051 10.417 1.00 0.00 7 GLY A N 7
ATOM 6666 C CA . GLY A 1 7 ? -13.380 -44.117 10.136 1.00 0.00 7 GLY A CA 7
ATOM 6667 C C . GLY A 1 7 ? -12.634 -42.965 10.813 1.00 0.00 7 GLY A C 7
ATOM 6668 O O . GLY A 1 7 ? -12.420 -41.917 10.206 1.00 0.00 7 GLY A O 7
ATOM 6672 N N . ILE A 1 8 ? -12.258 -43.199 12.062 1.00 0.00 8 ILE A N 7
ATOM 6673 C CA . ILE A 1 8 ? -11.540 -42.194 12.828 1.00 0.00 8 ILE A CA 7
ATOM 6674 C C . ILE A 1 8 ? -10.270 -42.815 13.412 1.00 0.00 8 ILE A C 7
ATOM 6675 O O . ILE A 1 8 ? -10.246 -43.210 14.577 1.00 0.00 8 ILE A O 7
ATOM 6691 N N . PRO A 1 9 ? -9.217 -42.885 12.554 1.00 0.00 9 PRO A N 7
ATOM 6692 C CA . PRO A 1 9 ? -7.946 -43.451 12.973 1.00 0.00 9 PRO A CA 7
ATOM 6693 C C . PRO A 1 9 ? -7.186 -42.482 13.881 1.00 0.00 9 PRO A C 7
ATOM 6694 O O . PRO A 1 9 ? -7.571 -41.322 14.017 1.00 0.00 9 PRO A O 7
ATOM 6705 N N . GLY A 1 10 ? -6.121 -42.994 14.479 1.00 0.00 10 GLY A N 7
ATOM 6706 C CA . GLY A 1 10 ? -5.304 -42.189 15.370 1.00 0.00 10 GLY A CA 7
ATOM 6707 C C . GLY A 1 10 ? -4.964 -40.839 14.733 1.00 0.00 10 GLY A C 7
ATOM 6708 O O . GLY A 1 10 ? -5.625 -39.838 15.003 1.00 0.00 10 GLY A O 7
ATOM 6712 N N . PRO A 1 11 ? -3.907 -40.858 13.878 1.00 0.00 11 PRO A N 7
ATOM 6713 C CA . PRO A 1 11 ? -3.471 -39.648 13.201 1.00 0.00 11 PRO A CA 7
ATOM 6714 C C . PRO A 1 11 ? -4.428 -39.281 12.065 1.00 0.00 11 PRO A C 7
ATOM 6715 O O . PRO A 1 11 ? -5.233 -40.106 11.635 1.00 0.00 11 PRO A O 7
ATOM 6726 N N . GLY A 1 12 ? -4.309 -38.043 11.610 1.00 0.00 12 GLY A N 7
ATOM 6727 C CA . GLY A 1 12 ? -5.154 -37.556 10.532 1.00 0.00 12 GLY A CA 7
ATOM 6728 C C . GLY A 1 12 ? -4.599 -37.977 9.169 1.00 0.00 12 GLY A C 7
ATOM 6729 O O . GLY A 1 12 ? -3.393 -38.164 9.017 1.00 0.00 12 GLY A O 7
ATOM 6733 N N . PHE A 1 13 ? -5.507 -38.113 8.214 1.00 0.00 13 PHE A N 7
ATOM 6734 C CA . PHE A 1 13 ? -5.124 -38.507 6.869 1.00 0.00 13 PHE A CA 7
ATOM 6735 C C . PHE A 1 13 ? -5.086 -37.298 5.932 1.00 0.00 13 PHE A C 7
ATOM 6736 O O . PHE A 1 13 ? -6.098 -36.624 5.742 1.00 0.00 13 PHE A O 7
ATOM 6753 N N . THR A 1 14 ? -3.909 -37.060 5.372 1.00 0.00 14 THR A N 7
ATOM 6754 C CA . THR A 1 14 ? -3.727 -35.943 4.460 1.00 0.00 14 THR A CA 7
ATOM 6755 C C . THR A 1 14 ? -2.909 -36.378 3.242 1.00 0.00 14 THR A C 7
ATOM 6756 O O . THR A 1 14 ? -2.107 -37.307 3.328 1.00 0.00 14 THR A O 7
ATOM 6767 N N . ALA A 1 15 ? -3.140 -35.685 2.137 1.00 0.00 15 ALA A N 7
ATOM 6768 C CA . ALA A 1 15 ? -2.434 -35.988 0.903 1.00 0.00 15 ALA A CA 7
ATOM 6769 C C . ALA A 1 15 ? -2.100 -34.682 0.178 1.00 0.00 15 ALA A C 7
ATOM 6770 O O . ALA A 1 15 ? -2.757 -33.664 0.391 1.00 0.00 15 ALA A O 7
ATOM 6777 N N . GLY A 1 16 ? -1.080 -34.755 -0.664 1.00 0.00 16 GLY A N 7
ATOM 6778 C CA . GLY A 1 16 ? -0.651 -33.591 -1.421 1.00 0.00 16 GLY A CA 7
ATOM 6779 C C . GLY A 1 16 ? -0.709 -32.326 -0.563 1.00 0.00 16 GLY A C 7
ATOM 6780 O O . GLY A 1 16 ? -1.746 -31.669 -0.489 1.00 0.00 16 GLY A O 7
ATOM 6784 N N . ALA A 1 17 ? 0.418 -32.022 0.064 1.00 0.00 17 ALA A N 7
ATOM 6785 C CA . ALA A 1 17 ? 0.508 -30.848 0.914 1.00 0.00 17 ALA A CA 7
ATOM 6786 C C . ALA A 1 17 ? 1.694 -29.990 0.468 1.00 0.00 17 ALA A C 7
ATOM 6787 O O . ALA A 1 17 ? 2.794 -30.117 1.005 1.00 0.00 17 ALA A O 7
ATOM 6794 N N . GLN A 1 18 ? 1.431 -29.136 -0.510 1.00 0.00 18 GLN A N 7
ATOM 6795 C CA . GLN A 1 18 ? 2.463 -28.258 -1.035 1.00 0.00 18 GLN A CA 7
ATOM 6796 C C . GLN A 1 18 ? 1.996 -26.802 -0.986 1.00 0.00 18 GLN A C 7
ATOM 6797 O O . GLN A 1 18 ? 0.927 -26.507 -0.455 1.00 0.00 18 GLN A O 7
ATOM 6811 N N . GLY A 1 19 ? 2.822 -25.930 -1.547 1.00 0.00 19 GLY A N 7
ATOM 6812 C CA . GLY A 1 19 ? 2.507 -24.512 -1.574 1.00 0.00 19 GLY A CA 7
ATOM 6813 C C . GLY A 1 19 ? 1.011 -24.287 -1.806 1.00 0.00 19 GLY A C 7
ATOM 6814 O O . GLY A 1 19 ? 0.540 -24.345 -2.940 1.00 0.00 19 GLY A O 7
ATOM 6818 N N . SER A 1 20 ? 0.307 -24.035 -0.712 1.00 0.00 20 SER A N 7
ATOM 6819 C CA . SER A 1 20 ? -1.125 -23.800 -0.782 1.00 0.00 20 SER A CA 7
ATOM 6820 C C . SER A 1 20 ? -1.460 -22.428 -0.196 1.00 0.00 20 SER A C 7
ATOM 6821 O O . SER A 1 20 ? -0.756 -21.936 0.684 1.00 0.00 20 SER A O 7
ATOM 6829 N N . CYS A 1 21 ? -2.536 -21.848 -0.707 1.00 0.00 21 CYS A N 7
ATOM 6830 C CA . CYS A 1 21 ? -2.973 -20.541 -0.245 1.00 0.00 21 CYS A CA 7
ATOM 6831 C C . CYS A 1 21 ? -4.445 -20.642 0.161 1.00 0.00 21 CYS A C 7
ATOM 6832 O O . CYS A 1 21 ? -5.264 -19.822 -0.251 1.00 0.00 21 CYS A O 7
ATOM 6839 N N . SER A 1 22 ? -4.736 -21.656 0.963 1.00 0.00 22 SER A N 7
ATOM 6840 C CA . SER A 1 22 ? -6.094 -21.875 1.429 1.00 0.00 22 SER A CA 7
ATOM 6841 C C . SER A 1 22 ? -6.373 -21.005 2.657 1.00 0.00 22 SER A C 7
ATOM 6842 O O . SER A 1 22 ? -7.369 -20.284 2.698 1.00 0.00 22 SER A O 7
ATOM 6850 N N . LEU A 1 23 ? -5.476 -21.102 3.627 1.00 0.00 23 LEU A N 7
ATOM 6851 C CA . LEU A 1 23 ? -5.613 -20.334 4.852 1.00 0.00 23 LEU A CA 7
ATOM 6852 C C . LEU A 1 23 ? -4.494 -19.293 4.925 1.00 0.00 23 LEU A C 7
ATOM 6853 O O . LEU A 1 23 ? -4.046 -18.933 6.012 1.00 0.00 23 LEU A O 7
ATOM 6869 N N . ARG A 1 24 ? -4.074 -18.840 3.752 1.00 0.00 24 ARG A N 7
ATOM 6870 C CA . ARG A 1 24 ? -3.015 -17.848 3.669 1.00 0.00 24 ARG A CA 7
ATOM 6871 C C . ARG A 1 24 ? -3.529 -16.580 2.986 1.00 0.00 24 ARG A C 7
ATOM 6872 O O . ARG A 1 24 ? -4.072 -15.693 3.642 1.00 0.00 24 ARG A O 7
ATOM 6893 N N . CYS A 1 25 ? -3.339 -16.534 1.675 1.00 0.00 25 CYS A N 7
ATOM 6894 C CA . CYS A 1 25 ? -3.777 -15.388 0.895 1.00 0.00 25 CYS A CA 7
ATOM 6895 C C . CYS A 1 25 ? -3.065 -14.144 1.429 1.00 0.00 25 CYS A C 7
ATOM 6896 O O . CYS A 1 25 ? -3.669 -13.078 1.538 1.00 0.00 25 CYS A O 7
ATOM 6903 N N . GLY A 1 26 ? -1.792 -14.320 1.749 1.00 0.00 26 GLY A N 7
ATOM 6904 C CA . GLY A 1 26 ? -0.991 -13.225 2.269 1.00 0.00 26 GLY A CA 7
ATOM 6905 C C . GLY A 1 26 ? 0.306 -13.742 2.895 1.00 0.00 26 GLY A C 7
ATOM 6906 O O . GLY A 1 26 ? 0.576 -13.492 4.068 1.00 0.00 26 GLY A O 7
ATOM 6910 N N . ALA A 1 27 ? 1.074 -14.453 2.083 1.00 0.00 27 ALA A N 7
ATOM 6911 C CA . ALA A 1 27 ? 2.336 -15.008 2.542 1.00 0.00 27 ALA A CA 7
ATOM 6912 C C . ALA A 1 27 ? 3.254 -15.239 1.340 1.00 0.00 27 ALA A C 7
ATOM 6913 O O . ALA A 1 27 ? 2.808 -15.187 0.195 1.00 0.00 27 ALA A O 7
ATOM 6920 N N . GLN A 1 28 ? 4.519 -15.490 1.642 1.00 0.00 28 GLN A N 7
ATOM 6921 C CA . GLN A 1 28 ? 5.504 -15.730 0.600 1.00 0.00 28 GLN A CA 7
ATOM 6922 C C . GLN A 1 28 ? 6.229 -17.054 0.850 1.00 0.00 28 GLN A C 7
ATOM 6923 O O . GLN A 1 28 ? 6.761 -17.279 1.936 1.00 0.00 28 GLN A O 7
ATOM 6937 N N . ASP A 1 29 ? 6.227 -17.895 -0.174 1.00 0.00 29 ASP A N 7
ATOM 6938 C CA . ASP A 1 29 ? 6.879 -19.190 -0.079 1.00 0.00 29 ASP A CA 7
ATOM 6939 C C . ASP A 1 29 ? 7.828 -19.367 -1.266 1.00 0.00 29 ASP A C 7
ATOM 6940 O O . ASP A 1 29 ? 7.870 -18.526 -2.163 1.00 0.00 29 ASP A O 7
ATOM 6949 N N . GLY A 1 30 ? 8.567 -20.466 -1.233 1.00 0.00 30 GLY A N 7
ATOM 6950 C CA . GLY A 1 30 ? 9.514 -20.763 -2.294 1.00 0.00 30 GLY A CA 7
ATOM 6951 C C . GLY A 1 30 ? 8.807 -21.386 -3.500 1.00 0.00 30 GLY A C 7
ATOM 6952 O O . GLY A 1 30 ? 9.040 -20.981 -4.638 1.00 0.00 30 GLY A O 7
ATOM 6956 N N . LEU A 1 31 ? 7.959 -22.362 -3.209 1.00 0.00 31 LEU A N 7
ATOM 6957 C CA . LEU A 1 31 ? 7.217 -23.045 -4.255 1.00 0.00 31 LEU A CA 7
ATOM 6958 C C . LEU A 1 31 ? 6.243 -22.062 -4.908 1.00 0.00 31 LEU A C 7
ATOM 6959 O O . LEU A 1 31 ? 5.957 -22.166 -6.100 1.00 0.00 31 LEU A O 7
ATOM 6975 N N . CYS A 1 32 ? 5.760 -21.131 -4.099 1.00 0.00 32 CYS A N 7
ATOM 6976 C CA . CYS A 1 32 ? 4.824 -20.131 -4.583 1.00 0.00 32 CYS A CA 7
ATOM 6977 C C . CYS A 1 32 ? 4.715 -19.026 -3.530 1.00 0.00 32 CYS A C 7
ATOM 6978 O O . CYS A 1 32 ? 5.507 -18.979 -2.590 1.00 0.00 32 CYS A O 7
ATOM 6985 N N . SER A 1 33 ? 3.728 -18.163 -3.724 1.00 0.00 33 SER A N 7
ATOM 6986 C CA . SER A 1 33 ? 3.506 -17.061 -2.804 1.00 0.00 33 SER A CA 7
ATOM 6987 C C . SER A 1 33 ? 2.015 -16.723 -2.742 1.00 0.00 33 SER A C 7
ATOM 6988 O O . SER A 1 33 ? 1.340 -16.689 -3.770 1.00 0.00 33 SER A O 7
ATOM 6996 N N . CYS A 1 34 ? 1.545 -16.482 -1.527 1.00 0.00 34 CYS A N 7
ATOM 6997 C CA . CYS A 1 34 ? 0.146 -16.148 -1.319 1.00 0.00 34 CYS A CA 7
ATOM 6998 C C . CYS A 1 34 ? 0.034 -14.631 -1.153 1.00 0.00 34 CYS A C 7
ATOM 6999 O O . CYS A 1 34 ? -1.048 -14.110 -0.887 1.00 0.00 34 CYS A O 7
ATOM 7006 N N . HIS A 1 35 ? 1.168 -13.965 -1.317 1.00 0.00 35 HIS A N 7
ATOM 7007 C CA . HIS A 1 35 ? 1.210 -12.518 -1.189 1.00 0.00 35 HIS A CA 7
ATOM 7008 C C . HIS A 1 35 ? 0.586 -11.874 -2.428 1.00 0.00 35 HIS A C 7
ATOM 7009 O O . HIS A 1 35 ? 0.654 -12.432 -3.523 1.00 0.00 35 HIS A O 7
ATOM 7023 N N . PRO A 1 36 ? -0.022 -10.678 -2.210 1.00 0.00 36 PRO A N 7
ATOM 7024 C CA . PRO A 1 36 ? -0.658 -9.952 -3.296 1.00 0.00 36 PRO A CA 7
ATOM 7025 C C . PRO A 1 36 ? 0.386 -9.294 -4.201 1.00 0.00 36 PRO A C 7
ATOM 7026 O O . PRO A 1 36 ? 0.039 -8.658 -5.195 1.00 0.00 36 PRO A O 7
ATOM 7037 N N . THR A 1 37 ? 1.644 -9.470 -3.824 1.00 0.00 37 THR A N 7
ATOM 7038 C CA . THR A 1 37 ? 2.741 -8.902 -4.589 1.00 0.00 37 THR A CA 7
ATOM 7039 C C . THR A 1 37 ? 3.374 -9.968 -5.487 1.00 0.00 37 THR A C 7
ATOM 7040 O O . THR A 1 37 ? 4.283 -9.672 -6.260 1.00 0.00 37 THR A O 7
ATOM 7051 N N . CYS A 1 38 ? 2.866 -11.184 -5.354 1.00 0.00 38 CYS A N 7
ATOM 7052 C CA . CYS A 1 38 ? 3.370 -12.295 -6.143 1.00 0.00 38 CYS A CA 7
ATOM 7053 C C . CYS A 1 38 ? 2.954 -12.078 -7.599 1.00 0.00 38 CYS A C 7
ATOM 7054 O O . CYS A 1 38 ? 3.554 -12.645 -8.511 1.00 0.00 38 CYS A O 7
ATOM 7061 N N . SER A 1 39 ? 1.930 -11.255 -7.772 1.00 0.00 39 SER A N 7
ATOM 7062 C CA . SER A 1 39 ? 1.427 -10.956 -9.102 1.00 0.00 39 SER A CA 7
ATOM 7063 C C . SER A 1 39 ? 2.503 -10.240 -9.920 1.00 0.00 39 SER A C 7
ATOM 7064 O O . SER A 1 39 ? 2.690 -10.534 -11.100 1.00 0.00 39 SER A O 7
ATOM 7072 N N . GLY A 1 40 ? 3.184 -9.314 -9.261 1.00 0.00 40 GLY A N 7
ATOM 7073 C CA . GLY A 1 40 ? 4.238 -8.554 -9.912 1.00 0.00 40 GLY A CA 7
ATOM 7074 C C . GLY A 1 40 ? 5.489 -9.412 -10.112 1.00 0.00 40 GLY A C 7
ATOM 7075 O O . GLY A 1 40 ? 6.267 -9.175 -11.035 1.00 0.00 40 GLY A O 7
ATOM 7079 N N . LEU A 1 41 ? 5.644 -10.390 -9.233 1.00 0.00 41 LEU A N 7
ATOM 7080 C CA . LEU A 1 41 ? 6.787 -11.284 -9.301 1.00 0.00 41 LEU A CA 7
ATOM 7081 C C . LEU A 1 41 ? 6.494 -12.404 -10.301 1.00 0.00 41 LEU A C 7
ATOM 7082 O O . LEU A 1 41 ? 7.122 -12.479 -11.356 1.00 0.00 41 LEU A O 7
ATOM 7098 N N . GLY A 1 42 ? 5.541 -13.248 -9.933 1.00 0.00 42 GLY A N 7
ATOM 7099 C CA . GLY A 1 42 ? 5.157 -14.361 -10.785 1.00 0.00 42 GLY A CA 7
ATOM 7100 C C . GLY A 1 42 ? 5.425 -15.699 -10.092 1.00 0.00 42 GLY A C 7
ATOM 7101 O O . GLY A 1 42 ? 5.870 -16.653 -10.728 1.00 0.00 42 GLY A O 7
ATOM 7105 N N . THR A 1 43 ? 5.142 -15.726 -8.798 1.00 0.00 43 THR A N 7
ATOM 7106 C CA . THR A 1 43 ? 5.347 -16.931 -8.013 1.00 0.00 43 THR A CA 7
ATOM 7107 C C . THR A 1 43 ? 4.021 -17.412 -7.419 1.00 0.00 43 THR A C 7
ATOM 7108 O O . THR A 1 43 ? 3.970 -18.456 -6.770 1.00 0.00 43 THR A O 7
ATOM 7119 N N . CYS A 1 44 ? 2.981 -16.629 -7.664 1.00 0.00 44 CYS A N 7
ATOM 7120 C CA . CYS A 1 44 ? 1.659 -16.962 -7.162 1.00 0.00 44 CYS A CA 7
ATOM 7121 C C . CYS A 1 44 ? 1.430 -18.461 -7.369 1.00 0.00 44 CYS A C 7
ATOM 7122 O O . CYS A 1 44 ? 1.869 -19.027 -8.369 1.00 0.00 44 CYS A O 7
ATOM 7129 N N . CYS A 1 45 ? 0.743 -19.060 -6.407 1.00 0.00 45 CYS A N 7
ATOM 7130 C CA . CYS A 1 45 ? 0.451 -20.482 -6.471 1.00 0.00 45 CYS A CA 7
ATOM 7131 C C . CYS A 1 45 ? -0.614 -20.706 -7.546 1.00 0.00 45 CYS A C 7
ATOM 7132 O O . CYS A 1 45 ? -1.320 -19.774 -7.929 1.00 0.00 45 CYS A O 7
ATOM 7139 N N . GLU A 1 46 ? -0.698 -21.947 -8.003 1.00 0.00 46 GLU A N 7
ATOM 7140 C CA . GLU A 1 46 ? -1.665 -22.304 -9.026 1.00 0.00 46 GLU A CA 7
ATOM 7141 C C . GLU A 1 46 ? -3.084 -22.253 -8.456 1.00 0.00 46 GLU A C 7
ATOM 7142 O O . GLU A 1 46 ? -4.051 -22.098 -9.201 1.00 0.00 46 GLU A O 7
ATOM 7154 N N . ASP A 1 47 ? -3.164 -22.386 -7.140 1.00 0.00 47 ASP A N 7
ATOM 7155 C CA . ASP A 1 47 ? -4.449 -22.356 -6.462 1.00 0.00 47 ASP A CA 7
ATOM 7156 C C . ASP A 1 47 ? -4.534 -21.099 -5.593 1.00 0.00 47 ASP A C 7
ATOM 7157 O O . ASP A 1 47 ? -5.344 -21.031 -4.671 1.00 0.00 47 ASP A O 7
ATOM 7166 N N . PHE A 1 48 ? -3.685 -20.135 -5.919 1.00 0.00 48 PHE A N 7
ATOM 7167 C CA . PHE A 1 48 ? -3.654 -18.885 -5.180 1.00 0.00 48 PHE A CA 7
ATOM 7168 C C . PHE A 1 48 ? -4.945 -18.091 -5.390 1.00 0.00 48 PHE A C 7
ATOM 7169 O O . PHE A 1 48 ? -5.549 -17.617 -4.430 1.00 0.00 48 PHE A O 7
ATOM 7186 N N . LEU A 1 49 ? -5.330 -17.972 -6.653 1.00 0.00 49 LEU A N 7
ATOM 7187 C CA . LEU A 1 49 ? -6.538 -17.244 -7.001 1.00 0.00 49 LEU A CA 7
ATOM 7188 C C . LEU A 1 49 ? -7.761 -18.078 -6.611 1.00 0.00 49 LEU A C 7
ATOM 7189 O O . LEU A 1 49 ? -8.809 -17.529 -6.275 1.00 0.00 49 LEU A O 7
ATOM 7205 N N . ASP A 1 50 ? -7.585 -19.390 -6.668 1.00 0.00 50 ASP A N 7
ATOM 7206 C CA . ASP A 1 50 ? -8.661 -20.304 -6.325 1.00 0.00 50 ASP A CA 7
ATOM 7207 C C . ASP A 1 50 ? -9.109 -20.040 -4.886 1.00 0.00 50 ASP A C 7
ATOM 7208 O O . ASP A 1 50 ? -10.287 -20.185 -4.562 1.00 0.00 50 ASP A O 7
ATOM 7217 N N . TYR A 1 51 ? -8.146 -19.658 -4.060 1.00 0.00 51 TYR A N 7
ATOM 7218 C CA . TYR A 1 51 ? -8.426 -19.373 -2.664 1.00 0.00 51 TYR A CA 7
ATOM 7219 C C . TYR A 1 51 ? -8.354 -17.870 -2.386 1.00 0.00 51 TYR A C 7
ATOM 7220 O O . TYR A 1 51 ? -8.867 -17.397 -1.373 1.00 0.00 51 TYR A O 7
ATOM 7238 N N . CYS A 1 52 ? -7.712 -17.161 -3.303 1.00 0.00 52 CYS A N 7
ATOM 7239 C CA . CYS A 1 52 ? -7.566 -15.722 -3.169 1.00 0.00 52 CYS A CA 7
ATOM 7240 C C . CYS A 1 52 ? -8.066 -15.066 -4.458 1.00 0.00 52 CYS A C 7
ATOM 7241 O O . CYS A 1 52 ? -7.285 -14.479 -5.204 1.00 0.00 52 CYS A O 7
ATOM 7248 N N . LEU A 1 53 ? -9.367 -15.189 -4.680 1.00 0.00 53 LEU A N 7
ATOM 7249 C CA . LEU A 1 53 ? -9.981 -14.616 -5.866 1.00 0.00 53 LEU A CA 7
ATOM 7250 C C . LEU A 1 53 ? -10.800 -13.386 -5.467 1.00 0.00 53 LEU A C 7
ATOM 7251 O O . LEU A 1 53 ? -11.798 -13.065 -6.110 1.00 0.00 53 LEU A O 7
ATOM 7267 N N . GLU A 1 54 ? -10.348 -12.732 -4.407 1.00 0.00 54 GLU A N 7
ATOM 7268 C CA . GLU A 1 54 ? -11.026 -11.545 -3.915 1.00 0.00 54 GLU A CA 7
ATOM 7269 C C . GLU A 1 54 ? -10.271 -10.959 -2.720 1.00 0.00 54 GLU A C 7
ATOM 7270 O O . GLU A 1 54 ? -10.885 -10.496 -1.760 1.00 0.00 54 GLU A O 7
ATOM 7282 N N . ILE A 1 55 ? -8.950 -10.998 -2.819 1.00 0.00 55 ILE A N 7
ATOM 7283 C CA . ILE A 1 55 ? -8.105 -10.477 -1.758 1.00 0.00 55 ILE A CA 7
ATOM 7284 C C . ILE A 1 55 ? -7.416 -9.200 -2.242 1.00 0.00 55 ILE A C 7
ATOM 7285 O O . ILE A 1 55 ? -7.035 -8.352 -1.436 1.00 0.00 55 ILE A O 7
ATOM 7301 N N . LEU A 1 56 ? -7.277 -9.102 -3.556 1.00 0.00 56 LEU A N 7
ATOM 7302 C CA . LEU A 1 56 ? -6.640 -7.942 -4.157 1.00 0.00 56 LEU A CA 7
ATOM 7303 C C . LEU A 1 56 ? -7.231 -6.669 -3.548 1.00 0.00 56 LEU A C 7
ATOM 7304 O O . LEU A 1 56 ? -8.353 -6.680 -3.044 1.00 0.00 56 LEU A O 7
ATOM 7320 N N . PRO A 1 57 ? -6.428 -5.573 -3.617 1.00 0.00 57 PRO A N 7
ATOM 7321 C CA . PRO A 1 57 ? -6.860 -4.294 -3.079 1.00 0.00 57 PRO A CA 7
ATOM 7322 C C . PRO A 1 57 ? -7.895 -3.636 -3.993 1.00 0.00 57 PRO A C 7
ATOM 7323 O O . PRO A 1 57 ? -8.184 -4.143 -5.075 1.00 0.00 57 PRO A O 7
ATOM 7334 N N . SER A 1 58 ? -8.425 -2.516 -3.523 1.00 0.00 58 SER A N 7
ATOM 7335 C CA . SER A 1 58 ? -9.422 -1.783 -4.285 1.00 0.00 58 SER A CA 7
ATOM 7336 C C . SER A 1 58 ? -8.952 -0.345 -4.514 1.00 0.00 58 SER A C 7
ATOM 7337 O O . SER A 1 58 ? -8.837 0.099 -5.656 1.00 0.00 58 SER A O 7
ATOM 7345 N N . SER A 1 59 ? -8.693 0.342 -3.412 1.00 0.00 59 SER A N 7
ATOM 7346 C CA . SER A 1 59 ? -8.238 1.720 -3.479 1.00 0.00 59 SER A CA 7
ATOM 7347 C C . SER A 1 59 ? -9.366 2.619 -3.990 1.00 0.00 59 SER A C 7
ATOM 7348 O O . SER A 1 59 ? -9.865 3.473 -3.257 1.00 0.00 59 SER A O 7
ATOM 7356 N N . GLY A 1 60 ? -9.735 2.397 -5.243 1.00 0.00 60 GLY A N 7
ATOM 7357 C CA . GLY A 1 60 ? -10.795 3.177 -5.860 1.00 0.00 60 GLY A CA 7
ATOM 7358 C C . GLY A 1 60 ? -10.240 4.456 -6.489 1.00 0.00 60 GLY A C 7
ATOM 7359 O O . GLY A 1 60 ? -10.052 4.525 -7.702 1.00 0.00 60 GLY A O 7
ATOM 7363 N N . SER A 1 61 ? -9.991 5.438 -5.634 1.00 0.00 61 SER A N 7
ATOM 7364 C CA . SER A 1 61 ? -9.461 6.711 -6.091 1.00 0.00 61 SER A CA 7
ATOM 7365 C C . SER A 1 61 ? -10.196 7.161 -7.355 1.00 0.00 61 SER A C 7
ATOM 7366 O O . SER A 1 61 ? -9.801 6.809 -8.465 1.00 0.00 61 SER A O 7
ATOM 7374 N N . MET A 1 62 ? -11.253 7.932 -7.144 1.00 0.00 62 MET A N 7
ATOM 7375 C CA . MET A 1 62 ? -12.046 8.433 -8.253 1.00 0.00 62 MET A CA 7
ATOM 7376 C C . MET A 1 62 ? -11.338 9.595 -8.953 1.00 0.00 62 MET A C 7
ATOM 7377 O O . MET A 1 62 ? -11.364 10.725 -8.467 1.00 0.00 62 MET A O 7
ATOM 7391 N N . MET A 1 63 ? -10.723 9.277 -10.082 1.00 0.00 63 MET A N 7
ATOM 7392 C CA . MET A 1 63 ? -10.009 10.281 -10.854 1.00 0.00 63 MET A CA 7
ATOM 7393 C C . MET A 1 63 ? -8.969 10.998 -9.991 1.00 0.00 63 MET A C 7
ATOM 7394 O O . MET A 1 63 ? -9.298 11.939 -9.270 1.00 0.00 63 MET A O 7
ATOM 7408 N N . GLY A 1 64 ? -7.735 10.526 -10.092 1.00 0.00 64 GLY A N 7
ATOM 7409 C CA . GLY A 1 64 ? -6.645 11.111 -9.330 1.00 0.00 64 GLY A CA 7
ATOM 7410 C C . GLY A 1 64 ? -6.064 12.329 -10.050 1.00 0.00 64 GLY A C 7
ATOM 7411 O O . GLY A 1 64 ? -6.638 13.417 -9.999 1.00 0.00 64 GLY A O 7
ATOM 7415 N N . GLY A 1 65 ? -4.934 12.107 -10.705 1.00 0.00 65 GLY A N 7
ATOM 7416 C CA . GLY A 1 65 ? -4.270 13.173 -11.435 1.00 0.00 65 GLY A CA 7
ATOM 7417 C C . GLY A 1 65 ? -3.071 12.637 -12.219 1.00 0.00 65 GLY A C 7
ATOM 7418 O O . GLY A 1 65 ? -2.556 11.562 -11.914 1.00 0.00 65 GLY A O 7
ATOM 7422 N N . LYS A 1 66 ? -2.662 13.409 -13.215 1.00 0.00 66 LYS A N 7
ATOM 7423 C CA . LYS A 1 66 ? -1.533 13.025 -14.046 1.00 0.00 66 LYS A CA 7
ATOM 7424 C C . LYS A 1 66 ? -1.144 14.200 -14.945 1.00 0.00 66 LYS A C 7
ATOM 7425 O O . LYS A 1 66 ? -1.998 14.989 -15.346 1.00 0.00 66 LYS A O 7
ATOM 7444 N N . ASP A 1 67 ? 0.147 14.280 -15.234 1.00 0.00 67 ASP A N 7
ATOM 7445 C CA . ASP A 1 67 ? 0.660 15.346 -16.078 1.00 0.00 67 ASP A CA 7
ATOM 7446 C C . ASP A 1 67 ? 0.797 14.833 -17.513 1.00 0.00 67 ASP A C 7
ATOM 7447 O O . ASP A 1 67 ? 0.120 15.320 -18.417 1.00 0.00 67 ASP A O 7
ATOM 7456 N N . PHE A 1 68 ? 1.677 13.856 -17.677 1.00 0.00 68 PHE A N 7
ATOM 7457 C CA . PHE A 1 68 ? 1.911 13.272 -18.986 1.00 0.00 68 PHE A CA 7
ATOM 7458 C C . PHE A 1 68 ? 2.665 14.245 -19.894 1.00 0.00 68 PHE A C 7
ATOM 7459 O O . PHE A 1 68 ? 3.767 13.947 -20.351 1.00 0.00 68 PHE A O 7
ATOM 7476 N N . VAL A 1 69 ? 2.041 15.390 -20.128 1.00 0.00 69 VAL A N 7
ATOM 7477 C CA . VAL A 1 69 ? 2.639 16.410 -20.973 1.00 0.00 69 VAL A CA 7
ATOM 7478 C C . VAL A 1 69 ? 4.108 16.589 -20.586 1.00 0.00 69 VAL A C 7
ATOM 7479 O O . VAL A 1 69 ? 4.473 16.419 -19.424 1.00 0.00 69 VAL A O 7
ATOM 7492 N N . VAL A 1 70 ? 4.912 16.931 -21.583 1.00 0.00 70 VAL A N 7
ATOM 7493 C CA . VAL A 1 70 ? 6.333 17.135 -21.361 1.00 0.00 70 VAL A CA 7
ATOM 7494 C C . VAL A 1 70 ? 6.908 17.974 -22.505 1.00 0.00 70 VAL A C 7
ATOM 7495 O O . VAL A 1 70 ? 6.621 17.716 -23.673 1.00 0.00 70 VAL A O 7
ATOM 7508 N N . GLN A 1 71 ? 7.708 18.960 -22.129 1.00 0.00 71 GLN A N 7
ATOM 7509 C CA . GLN A 1 71 ? 8.326 19.838 -23.108 1.00 0.00 71 GLN A CA 7
ATOM 7510 C C . GLN A 1 71 ? 9.672 20.348 -22.590 1.00 0.00 71 GLN A C 7
ATOM 7511 O O . GLN A 1 71 ? 10.708 20.120 -23.214 1.00 0.00 71 GLN A O 7
ATOM 7525 N N . HIS A 1 72 ? 9.614 21.028 -21.455 1.00 0.00 72 HIS A N 7
ATOM 7526 C CA . HIS A 1 72 ? 10.815 21.573 -20.846 1.00 0.00 72 HIS A CA 7
ATOM 7527 C C . HIS A 1 72 ? 11.946 20.545 -20.933 1.00 0.00 72 HIS A C 7
ATOM 7528 O O . HIS A 1 72 ? 11.874 19.484 -20.316 1.00 0.00 72 HIS A O 7
ATOM 7542 N N . LEU A 1 73 ? 12.963 20.896 -21.706 1.00 0.00 73 LEU A N 7
ATOM 7543 C CA . LEU A 1 73 ? 14.107 20.018 -21.882 1.00 0.00 73 LEU A CA 7
ATOM 7544 C C . LEU A 1 73 ? 15.257 20.806 -22.512 1.00 0.00 73 LEU A C 7
ATOM 7545 O O . LEU A 1 73 ? 15.047 21.884 -23.065 1.00 0.00 73 LEU A O 7
ATOM 7561 N N . LYS A 1 74 ? 16.449 20.237 -22.407 1.00 0.00 74 LYS A N 7
ATOM 7562 C CA . LYS A 1 74 ? 17.634 20.873 -22.959 1.00 0.00 74 LYS A CA 7
ATOM 7563 C C . LYS A 1 74 ? 17.909 22.173 -22.201 1.00 0.00 74 LYS A C 7
ATOM 7564 O O . LYS A 1 74 ? 16.986 22.932 -21.908 1.00 0.00 74 LYS A O 7
ATOM 7583 N N . TRP A 1 75 ? 19.182 22.390 -21.906 1.00 0.00 75 TRP A N 7
ATOM 7584 C CA . TRP A 1 75 ? 19.590 23.586 -21.188 1.00 0.00 75 TRP A CA 7
ATOM 7585 C C . TRP A 1 75 ? 21.118 23.656 -21.218 1.00 0.00 75 TRP A C 7
ATOM 7586 O O . TRP A 1 75 ? 21.784 22.658 -21.488 1.00 0.00 75 TRP A O 7
ATOM 7607 N N . THR A 1 76 ? 21.630 24.846 -20.936 1.00 0.00 76 THR A N 7
ATOM 7608 C CA . THR A 1 76 ? 23.067 25.060 -20.927 1.00 0.00 76 THR A CA 7
ATOM 7609 C C . THR A 1 76 ? 23.658 24.766 -22.308 1.00 0.00 76 THR A C 7
ATOM 7610 O O . THR A 1 76 ? 23.073 24.020 -23.091 1.00 0.00 76 THR A O 7
ATOM 7621 N N . ASP A 1 77 ? 24.810 25.368 -22.563 1.00 0.00 77 ASP A N 7
ATOM 7622 C CA . ASP A 1 77 ? 25.487 25.180 -23.834 1.00 0.00 77 ASP A CA 7
ATOM 7623 C C . ASP A 1 77 ? 26.820 25.931 -23.814 1.00 0.00 77 ASP A C 7
ATOM 7624 O O . ASP A 1 77 ? 27.015 26.835 -23.002 1.00 0.00 77 ASP A O 7
ATOM 7633 N N . PRO A 1 78 ? 27.727 25.519 -24.740 1.00 0.00 78 PRO A N 7
ATOM 7634 C CA . PRO A 1 78 ? 29.036 26.143 -24.835 1.00 0.00 78 PRO A CA 7
ATOM 7635 C C . PRO A 1 78 ? 28.940 27.521 -25.492 1.00 0.00 78 PRO A C 7
ATOM 7636 O O . PRO A 1 78 ? 27.868 27.925 -25.942 1.00 0.00 78 PRO A O 7
ATOM 7647 N N . SER A 1 79 ? 30.074 28.205 -25.527 1.00 0.00 79 SER A N 7
ATOM 7648 C CA . SER A 1 79 ? 30.131 29.530 -26.121 1.00 0.00 79 SER A CA 7
ATOM 7649 C C . SER A 1 79 ? 31.571 29.865 -26.514 1.00 0.00 79 SER A C 7
ATOM 7650 O O . SER A 1 79 ? 31.868 30.057 -27.692 1.00 0.00 79 SER A O 7
ATOM 7658 N N . GLY A 1 80 ? 32.428 29.926 -25.505 1.00 0.00 80 GLY A N 7
ATOM 7659 C CA . GLY A 1 80 ? 33.829 30.235 -25.730 1.00 0.00 80 GLY A CA 7
ATOM 7660 C C . GLY A 1 80 ? 34.212 31.560 -25.069 1.00 0.00 80 GLY A C 7
ATOM 7661 O O . GLY A 1 80 ? 34.026 32.626 -25.654 1.00 0.00 80 GLY A O 7
ATOM 7665 N N . PRO A 1 81 ? 34.753 31.448 -23.826 1.00 0.00 81 PRO A N 7
ATOM 7666 C CA . PRO A 1 81 ? 35.164 32.624 -23.079 1.00 0.00 81 PRO A CA 7
ATOM 7667 C C . PRO A 1 81 ? 36.469 33.198 -23.634 1.00 0.00 81 PRO A C 7
ATOM 7668 O O . PRO A 1 81 ? 37.065 32.627 -24.546 1.00 0.00 81 PRO A O 7
ATOM 7679 N N . SER A 1 82 ? 36.875 34.321 -23.060 1.00 0.00 82 SER A N 7
ATOM 7680 C CA . SER A 1 82 ? 38.099 34.979 -23.486 1.00 0.00 82 SER A CA 7
ATOM 7681 C C . SER A 1 82 ? 38.691 35.783 -22.327 1.00 0.00 82 SER A C 7
ATOM 7682 O O . SER A 1 82 ? 38.135 35.800 -21.230 1.00 0.00 82 SER A O 7
ATOM 7690 N N . SER A 1 83 ? 39.813 36.430 -22.609 1.00 0.00 83 SER A N 7
ATOM 7691 C CA . SER A 1 83 ? 40.486 37.234 -21.604 1.00 0.00 83 SER A CA 7
ATOM 7692 C C . SER A 1 83 ? 41.232 38.391 -22.273 1.00 0.00 83 SER A C 7
ATOM 7693 O O . SER A 1 83 ? 41.350 38.433 -23.496 1.00 0.00 83 SER A O 7
ATOM 7701 N N . GLY A 1 84 ? 41.717 39.300 -21.440 1.00 0.00 84 GLY A N 7
ATOM 7702 C CA . GLY A 1 84 ? 42.448 40.454 -21.935 1.00 0.00 84 GLY A CA 7
ATOM 7703 C C . GLY A 1 84 ? 41.679 41.149 -23.060 1.00 0.00 84 GLY A C 7
ATOM 7704 O O . GLY A 1 84 ? 40.541 40.787 -23.356 1.00 0.00 84 GLY A O 7
ATOM 7708 N N . GLY A 1 1 ? 15.892 -47.847 21.685 1.00 0.00 1 GLY A N 8
ATOM 7709 C CA . GLY A 1 1 ? 16.112 -46.667 20.866 1.00 0.00 1 GLY A CA 8
ATOM 7710 C C . GLY A 1 1 ? 14.949 -45.682 20.999 1.00 0.00 1 GLY A C 8
ATOM 7711 O O . GLY A 1 1 ? 13.974 -45.958 21.698 1.00 0.00 1 GLY A O 8
ATOM 7715 N N . SER A 1 2 ? 15.089 -44.555 20.317 1.00 0.00 2 SER A N 8
ATOM 7716 C CA . SER A 1 2 ? 14.061 -43.528 20.351 1.00 0.00 2 SER A CA 8
ATOM 7717 C C . SER A 1 2 ? 14.372 -42.444 19.317 1.00 0.00 2 SER A C 8
ATOM 7718 O O . SER A 1 2 ? 15.478 -42.390 18.781 1.00 0.00 2 SER A O 8
ATOM 7726 N N . SER A 1 3 ? 13.376 -41.606 19.067 1.00 0.00 3 SER A N 8
ATOM 7727 C CA . SER A 1 3 ? 13.529 -40.526 18.107 1.00 0.00 3 SER A CA 8
ATOM 7728 C C . SER A 1 3 ? 12.542 -39.401 18.424 1.00 0.00 3 SER A C 8
ATOM 7729 O O . SER A 1 3 ? 11.484 -39.642 19.002 1.00 0.00 3 SER A O 8
ATOM 7737 N N . GLY A 1 4 ? 12.925 -38.194 18.032 1.00 0.00 4 GLY A N 8
ATOM 7738 C CA . GLY A 1 4 ? 12.087 -37.030 18.267 1.00 0.00 4 GLY A CA 8
ATOM 7739 C C . GLY A 1 4 ? 12.930 -35.756 18.352 1.00 0.00 4 GLY A C 8
ATOM 7740 O O . GLY A 1 4 ? 13.026 -35.006 17.382 1.00 0.00 4 GLY A O 8
ATOM 7744 N N . SER A 1 5 ? 13.519 -35.551 19.521 1.00 0.00 5 SER A N 8
ATOM 7745 C CA . SER A 1 5 ? 14.350 -34.381 19.745 1.00 0.00 5 SER A CA 8
ATOM 7746 C C . SER A 1 5 ? 13.573 -33.111 19.390 1.00 0.00 5 SER A C 8
ATOM 7747 O O . SER A 1 5 ? 13.409 -32.788 18.215 1.00 0.00 5 SER A O 8
ATOM 7755 N N . SER A 1 6 ? 13.116 -32.427 20.429 1.00 0.00 6 SER A N 8
ATOM 7756 C CA . SER A 1 6 ? 12.361 -31.200 20.242 1.00 0.00 6 SER A CA 8
ATOM 7757 C C . SER A 1 6 ? 13.031 -30.052 20.999 1.00 0.00 6 SER A C 8
ATOM 7758 O O . SER A 1 6 ? 12.993 -30.009 22.228 1.00 0.00 6 SER A O 8
ATOM 7766 N N . GLY A 1 7 ? 13.629 -29.150 20.235 1.00 0.00 7 GLY A N 8
ATOM 7767 C CA . GLY A 1 7 ? 14.306 -28.005 20.819 1.00 0.00 7 GLY A CA 8
ATOM 7768 C C . GLY A 1 7 ? 13.311 -26.895 21.162 1.00 0.00 7 GLY A C 8
ATOM 7769 O O . GLY A 1 7 ? 12.330 -27.131 21.866 1.00 0.00 7 GLY A O 8
ATOM 7773 N N . ILE A 1 8 ? 13.597 -25.708 20.648 1.00 0.00 8 ILE A N 8
ATOM 7774 C CA . ILE A 1 8 ? 12.739 -24.561 20.891 1.00 0.00 8 ILE A CA 8
ATOM 7775 C C . ILE A 1 8 ? 12.383 -23.904 19.556 1.00 0.00 8 ILE A C 8
ATOM 7776 O O . ILE A 1 8 ? 13.111 -24.049 18.575 1.00 0.00 8 ILE A O 8
ATOM 7792 N N . PRO A 1 9 ? 11.234 -23.176 19.561 1.00 0.00 9 PRO A N 8
ATOM 7793 C CA . PRO A 1 9 ? 10.773 -22.496 18.363 1.00 0.00 9 PRO A CA 8
ATOM 7794 C C . PRO A 1 9 ? 11.606 -21.243 18.088 1.00 0.00 9 PRO A C 8
ATOM 7795 O O . PRO A 1 9 ? 11.166 -20.128 18.365 1.00 0.00 9 PRO A O 8
ATOM 7806 N N . GLY A 1 10 ? 12.794 -21.468 17.547 1.00 0.00 10 GLY A N 8
ATOM 7807 C CA . GLY A 1 10 ? 13.693 -20.370 17.232 1.00 0.00 10 GLY A CA 8
ATOM 7808 C C . GLY A 1 10 ? 14.137 -20.428 15.769 1.00 0.00 10 GLY A C 8
ATOM 7809 O O . GLY A 1 10 ? 13.540 -19.783 14.909 1.00 0.00 10 GLY A O 8
ATOM 7813 N N . PRO A 1 11 ? 15.210 -21.228 15.526 1.00 0.00 11 PRO A N 8
ATOM 7814 C CA . PRO A 1 11 ? 15.742 -21.379 14.182 1.00 0.00 11 PRO A CA 8
ATOM 7815 C C . PRO A 1 11 ? 14.837 -22.274 13.332 1.00 0.00 11 PRO A C 8
ATOM 7816 O O . PRO A 1 11 ? 14.190 -23.182 13.852 1.00 0.00 11 PRO A O 8
ATOM 7827 N N . GLY A 1 12 ? 14.822 -21.987 12.039 1.00 0.00 12 GLY A N 8
ATOM 7828 C CA . GLY A 1 12 ? 14.008 -22.755 11.112 1.00 0.00 12 GLY A CA 8
ATOM 7829 C C . GLY A 1 12 ? 14.706 -22.899 9.758 1.00 0.00 12 GLY A C 8
ATOM 7830 O O . GLY A 1 12 ? 15.031 -21.902 9.114 1.00 0.00 12 GLY A O 8
ATOM 7834 N N . PHE A 1 13 ? 14.917 -24.147 9.366 1.00 0.00 13 PHE A N 8
ATOM 7835 C CA . PHE A 1 13 ? 15.571 -24.433 8.101 1.00 0.00 13 PHE A CA 8
ATOM 7836 C C . PHE A 1 13 ? 15.021 -25.718 7.478 1.00 0.00 13 PHE A C 8
ATOM 7837 O O . PHE A 1 13 ? 14.472 -26.567 8.179 1.00 0.00 13 PHE A O 8
ATOM 7854 N N . THR A 1 14 ? 15.186 -25.820 6.167 1.00 0.00 14 THR A N 8
ATOM 7855 C CA . THR A 1 14 ? 14.713 -26.987 5.442 1.00 0.00 14 THR A CA 8
ATOM 7856 C C . THR A 1 14 ? 13.196 -27.126 5.588 1.00 0.00 14 THR A C 8
ATOM 7857 O O . THR A 1 14 ? 12.642 -26.842 6.648 1.00 0.00 14 THR A O 8
ATOM 7868 N N . ALA A 1 15 ? 12.568 -27.564 4.506 1.00 0.00 15 ALA A N 8
ATOM 7869 C CA . ALA A 1 15 ? 11.126 -27.744 4.500 1.00 0.00 15 ALA A CA 8
ATOM 7870 C C . ALA A 1 15 ? 10.758 -28.844 3.502 1.00 0.00 15 ALA A C 8
ATOM 7871 O O . ALA A 1 15 ? 11.612 -29.320 2.755 1.00 0.00 15 ALA A O 8
ATOM 7878 N N . GLY A 1 16 ? 9.487 -29.215 3.521 1.00 0.00 16 GLY A N 8
ATOM 7879 C CA . GLY A 1 16 ? 8.995 -30.249 2.627 1.00 0.00 16 GLY A CA 8
ATOM 7880 C C . GLY A 1 16 ? 8.711 -29.681 1.234 1.00 0.00 16 GLY A C 8
ATOM 7881 O O . GLY A 1 16 ? 9.506 -28.908 0.702 1.00 0.00 16 GLY A O 8
ATOM 7885 N N . ALA A 1 17 ? 7.576 -30.087 0.685 1.00 0.00 17 ALA A N 8
ATOM 7886 C CA . ALA A 1 17 ? 7.177 -29.628 -0.634 1.00 0.00 17 ALA A CA 8
ATOM 7887 C C . ALA A 1 17 ? 5.676 -29.331 -0.634 1.00 0.00 17 ALA A C 8
ATOM 7888 O O . ALA A 1 17 ? 4.866 -30.212 -0.351 1.00 0.00 17 ALA A O 8
ATOM 7895 N N . GLN A 1 18 ? 5.351 -28.088 -0.956 1.00 0.00 18 GLN A N 8
ATOM 7896 C CA . GLN A 1 18 ? 3.962 -27.664 -0.997 1.00 0.00 18 GLN A CA 8
ATOM 7897 C C . GLN A 1 18 ? 3.866 -26.197 -1.419 1.00 0.00 18 GLN A C 8
ATOM 7898 O O . GLN A 1 18 ? 4.882 -25.511 -1.528 1.00 0.00 18 GLN A O 8
ATOM 7912 N N . GLY A 1 19 ? 2.637 -25.758 -1.647 1.00 0.00 19 GLY A N 8
ATOM 7913 C CA . GLY A 1 19 ? 2.396 -24.385 -2.055 1.00 0.00 19 GLY A CA 8
ATOM 7914 C C . GLY A 1 19 ? 0.897 -24.108 -2.190 1.00 0.00 19 GLY A C 8
ATOM 7915 O O . GLY A 1 19 ? 0.399 -23.890 -3.293 1.00 0.00 19 GLY A O 8
ATOM 7919 N N . SER A 1 20 ? 0.220 -24.125 -1.051 1.00 0.00 20 SER A N 8
ATOM 7920 C CA . SER A 1 20 ? -1.212 -23.879 -1.028 1.00 0.00 20 SER A CA 8
ATOM 7921 C C . SER A 1 20 ? -1.502 -22.540 -0.346 1.00 0.00 20 SER A C 8
ATOM 7922 O O . SER A 1 20 ? -0.744 -22.104 0.519 1.00 0.00 20 SER A O 8
ATOM 7930 N N . CYS A 1 21 ? -2.600 -21.926 -0.761 1.00 0.00 21 CYS A N 8
ATOM 7931 C CA . CYS A 1 21 ? -2.999 -20.647 -0.200 1.00 0.00 21 CYS A CA 8
ATOM 7932 C C . CYS A 1 21 ? -4.444 -20.766 0.290 1.00 0.00 21 CYS A C 8
ATOM 7933 O O . CYS A 1 21 ? -5.265 -19.888 0.033 1.00 0.00 21 CYS A O 8
ATOM 7940 N N . SER A 1 22 ? -4.709 -21.861 0.987 1.00 0.00 22 SER A N 8
ATOM 7941 C CA . SER A 1 22 ? -6.040 -22.107 1.516 1.00 0.00 22 SER A CA 8
ATOM 7942 C C . SER A 1 22 ? -6.236 -21.333 2.821 1.00 0.00 22 SER A C 8
ATOM 7943 O O . SER A 1 22 ? -7.216 -20.606 2.975 1.00 0.00 22 SER A O 8
ATOM 7951 N N . LEU A 1 23 ? -5.287 -21.515 3.728 1.00 0.00 23 LEU A N 8
ATOM 7952 C CA . LEU A 1 23 ? -5.343 -20.843 5.015 1.00 0.00 23 LEU A CA 8
ATOM 7953 C C . LEU A 1 23 ? -4.258 -19.767 5.071 1.00 0.00 23 LEU A C 8
ATOM 7954 O O . LEU A 1 23 ? -3.706 -19.491 6.136 1.00 0.00 23 LEU A O 8
ATOM 7970 N N . ARG A 1 24 ? -3.982 -19.188 3.911 1.00 0.00 24 ARG A N 8
ATOM 7971 C CA . ARG A 1 24 ? -2.972 -18.148 3.815 1.00 0.00 24 ARG A CA 8
ATOM 7972 C C . ARG A 1 24 ? -3.570 -16.883 3.197 1.00 0.00 24 ARG A C 8
ATOM 7973 O O . ARG A 1 24 ? -4.142 -16.053 3.903 1.00 0.00 24 ARG A O 8
ATOM 7994 N N . CYS A 1 25 ? -3.419 -16.775 1.885 1.00 0.00 25 CYS A N 8
ATOM 7995 C CA . CYS A 1 25 ? -3.937 -15.625 1.164 1.00 0.00 25 CYS A CA 8
ATOM 7996 C C . CYS A 1 25 ? -3.280 -14.365 1.733 1.00 0.00 25 CYS A C 8
ATOM 7997 O O . CYS A 1 25 ? -3.938 -13.339 1.899 1.00 0.00 25 CYS A O 8
ATOM 8004 N N . GLY A 1 26 ? -1.992 -14.485 2.017 1.00 0.00 26 GLY A N 8
ATOM 8005 C CA . GLY A 1 26 ? -1.239 -13.369 2.564 1.00 0.00 26 GLY A CA 8
ATOM 8006 C C . GLY A 1 26 ? 0.099 -13.839 3.138 1.00 0.00 26 GLY A C 8
ATOM 8007 O O . GLY A 1 26 ? 0.395 -13.600 4.308 1.00 0.00 26 GLY A O 8
ATOM 8011 N N . ALA A 1 27 ? 0.872 -14.498 2.288 1.00 0.00 27 ALA A N 8
ATOM 8012 C CA . ALA A 1 27 ? 2.172 -15.003 2.696 1.00 0.00 27 ALA A CA 8
ATOM 8013 C C . ALA A 1 27 ? 3.074 -15.131 1.466 1.00 0.00 27 ALA A C 8
ATOM 8014 O O . ALA A 1 27 ? 2.601 -15.043 0.334 1.00 0.00 27 ALA A O 8
ATOM 8021 N N . GLN A 1 28 ? 4.355 -15.337 1.731 1.00 0.00 28 GLN A N 8
ATOM 8022 C CA . GLN A 1 28 ? 5.327 -15.478 0.660 1.00 0.00 28 GLN A CA 8
ATOM 8023 C C . GLN A 1 28 ? 6.119 -16.776 0.829 1.00 0.00 28 GLN A C 8
ATOM 8024 O O . GLN A 1 28 ? 6.683 -17.029 1.892 1.00 0.00 28 GLN A O 8
ATOM 8038 N N . ASP A 1 29 ? 6.134 -17.565 -0.235 1.00 0.00 29 ASP A N 8
ATOM 8039 C CA . ASP A 1 29 ? 6.847 -18.831 -0.218 1.00 0.00 29 ASP A CA 8
ATOM 8040 C C . ASP A 1 29 ? 7.776 -18.905 -1.432 1.00 0.00 29 ASP A C 8
ATOM 8041 O O . ASP A 1 29 ? 7.791 -17.998 -2.262 1.00 0.00 29 ASP A O 8
ATOM 8050 N N . GLY A 1 30 ? 8.529 -19.993 -1.495 1.00 0.00 30 GLY A N 8
ATOM 8051 C CA . GLY A 1 30 ? 9.459 -20.197 -2.593 1.00 0.00 30 GLY A CA 8
ATOM 8052 C C . GLY A 1 30 ? 8.750 -20.802 -3.806 1.00 0.00 30 GLY A C 8
ATOM 8053 O O . GLY A 1 30 ? 8.807 -20.248 -4.903 1.00 0.00 30 GLY A O 8
ATOM 8057 N N . LEU A 1 31 ? 8.099 -21.931 -3.569 1.00 0.00 31 LEU A N 8
ATOM 8058 C CA . LEU A 1 31 ? 7.380 -22.618 -4.629 1.00 0.00 31 LEU A CA 8
ATOM 8059 C C . LEU A 1 31 ? 6.317 -21.682 -5.208 1.00 0.00 31 LEU A C 8
ATOM 8060 O O . LEU A 1 31 ? 6.127 -21.628 -6.422 1.00 0.00 31 LEU A O 8
ATOM 8076 N N . CYS A 1 32 ? 5.653 -20.967 -4.312 1.00 0.00 32 CYS A N 8
ATOM 8077 C CA . CYS A 1 32 ? 4.614 -20.036 -4.718 1.00 0.00 32 CYS A CA 8
ATOM 8078 C C . CYS A 1 32 ? 4.568 -18.893 -3.701 1.00 0.00 32 CYS A C 8
ATOM 8079 O O . CYS A 1 32 ? 5.520 -18.689 -2.949 1.00 0.00 32 CYS A O 8
ATOM 8086 N N . SER A 1 33 ? 3.452 -18.179 -3.711 1.00 0.00 33 SER A N 8
ATOM 8087 C CA . SER A 1 33 ? 3.270 -17.063 -2.799 1.00 0.00 33 SER A CA 8
ATOM 8088 C C . SER A 1 33 ? 1.783 -16.726 -2.674 1.00 0.00 33 SER A C 8
ATOM 8089 O O . SER A 1 33 ? 1.059 -16.717 -3.669 1.00 0.00 33 SER A O 8
ATOM 8097 N N . CYS A 1 34 ? 1.371 -16.458 -1.444 1.00 0.00 34 CYS A N 8
ATOM 8098 C CA . CYS A 1 34 ? -0.017 -16.122 -1.176 1.00 0.00 34 CYS A CA 8
ATOM 8099 C C . CYS A 1 34 ? -0.113 -14.611 -0.960 1.00 0.00 34 CYS A C 8
ATOM 8100 O O . CYS A 1 34 ? -1.024 -14.133 -0.286 1.00 0.00 34 CYS A O 8
ATOM 8107 N N . HIS A 1 35 ? 0.841 -13.900 -1.543 1.00 0.00 35 HIS A N 8
ATOM 8108 C CA . HIS A 1 35 ? 0.876 -12.453 -1.423 1.00 0.00 35 HIS A CA 8
ATOM 8109 C C . HIS A 1 35 ? 0.331 -11.817 -2.704 1.00 0.00 35 HIS A C 8
ATOM 8110 O O . HIS A 1 35 ? 0.412 -12.411 -3.778 1.00 0.00 35 HIS A O 8
ATOM 8124 N N . PRO A 1 36 ? -0.226 -10.587 -2.543 1.00 0.00 36 PRO A N 8
ATOM 8125 C CA . PRO A 1 36 ? -0.784 -9.865 -3.673 1.00 0.00 36 PRO A CA 8
ATOM 8126 C C . PRO A 1 36 ? 0.324 -9.286 -4.555 1.00 0.00 36 PRO A C 8
ATOM 8127 O O . PRO A 1 36 ? 0.046 -8.655 -5.574 1.00 0.00 36 PRO A O 8
ATOM 8138 N N . THR A 1 37 ? 1.557 -9.522 -4.132 1.00 0.00 37 THR A N 8
ATOM 8139 C CA . THR A 1 37 ? 2.709 -9.032 -4.871 1.00 0.00 37 THR A CA 8
ATOM 8140 C C . THR A 1 37 ? 3.344 -10.164 -5.680 1.00 0.00 37 THR A C 8
ATOM 8141 O O . THR A 1 37 ? 4.398 -9.982 -6.288 1.00 0.00 37 THR A O 8
ATOM 8152 N N . CYS A 1 38 ? 2.677 -11.308 -5.662 1.00 0.00 38 CYS A N 8
ATOM 8153 C CA . CYS A 1 38 ? 3.163 -12.470 -6.387 1.00 0.00 38 CYS A CA 8
ATOM 8154 C C . CYS A 1 38 ? 3.056 -12.181 -7.886 1.00 0.00 38 CYS A C 8
ATOM 8155 O O . CYS A 1 38 ? 3.729 -12.819 -8.694 1.00 0.00 38 CYS A O 8
ATOM 8162 N N . SER A 1 39 ? 2.206 -11.218 -8.211 1.00 0.00 39 SER A N 8
ATOM 8163 C CA . SER A 1 39 ? 2.002 -10.837 -9.598 1.00 0.00 39 SER A CA 8
ATOM 8164 C C . SER A 1 39 ? 3.247 -10.127 -10.133 1.00 0.00 39 SER A C 8
ATOM 8165 O O . SER A 1 39 ? 3.691 -10.401 -11.247 1.00 0.00 39 SER A O 8
ATOM 8173 N N . GLY A 1 40 ? 3.776 -9.229 -9.315 1.00 0.00 40 GLY A N 8
ATOM 8174 C CA . GLY A 1 40 ? 4.961 -8.478 -9.692 1.00 0.00 40 GLY A CA 8
ATOM 8175 C C . GLY A 1 40 ? 6.197 -9.380 -9.715 1.00 0.00 40 GLY A C 8
ATOM 8176 O O . GLY A 1 40 ? 7.110 -9.167 -10.512 1.00 0.00 40 GLY A O 8
ATOM 8180 N N . LEU A 1 41 ? 6.186 -10.367 -8.832 1.00 0.00 41 LEU A N 8
ATOM 8181 C CA . LEU A 1 41 ? 7.295 -11.301 -8.741 1.00 0.00 41 LEU A CA 8
ATOM 8182 C C . LEU A 1 41 ? 7.103 -12.416 -9.772 1.00 0.00 41 LEU A C 8
ATOM 8183 O O . LEU A 1 41 ? 7.907 -12.560 -10.692 1.00 0.00 41 LEU A O 8
ATOM 8199 N N . GLY A 1 42 ? 6.034 -13.175 -9.583 1.00 0.00 42 GLY A N 8
ATOM 8200 C CA . GLY A 1 42 ? 5.727 -14.272 -10.485 1.00 0.00 42 GLY A CA 8
ATOM 8201 C C . GLY A 1 42 ? 5.818 -15.618 -9.763 1.00 0.00 42 GLY A C 8
ATOM 8202 O O . GLY A 1 42 ? 6.273 -16.605 -10.338 1.00 0.00 42 GLY A O 8
ATOM 8206 N N . THR A 1 43 ? 5.379 -15.613 -8.513 1.00 0.00 43 THR A N 8
ATOM 8207 C CA . THR A 1 43 ? 5.406 -16.822 -7.706 1.00 0.00 43 THR A CA 8
ATOM 8208 C C . THR A 1 43 ? 4.003 -17.148 -7.189 1.00 0.00 43 THR A C 8
ATOM 8209 O O . THR A 1 43 ? 3.855 -17.776 -6.142 1.00 0.00 43 THR A O 8
ATOM 8220 N N . CYS A 1 44 ? 3.010 -16.708 -7.947 1.00 0.00 44 CYS A N 8
ATOM 8221 C CA . CYS A 1 44 ? 1.625 -16.945 -7.578 1.00 0.00 44 CYS A CA 8
ATOM 8222 C C . CYS A 1 44 ? 1.360 -18.450 -7.651 1.00 0.00 44 CYS A C 8
ATOM 8223 O O . CYS A 1 44 ? 1.922 -19.143 -8.499 1.00 0.00 44 CYS A O 8
ATOM 8230 N N . CYS A 1 45 ? 0.503 -18.913 -6.752 1.00 0.00 45 CYS A N 8
ATOM 8231 C CA . CYS A 1 45 ? 0.157 -20.323 -6.705 1.00 0.00 45 CYS A CA 8
ATOM 8232 C C . CYS A 1 45 ? -1.030 -20.558 -7.641 1.00 0.00 45 CYS A C 8
ATOM 8233 O O . CYS A 1 45 ? -1.840 -19.658 -7.860 1.00 0.00 45 CYS A O 8
ATOM 8240 N N . GLU A 1 46 ? -1.096 -21.771 -8.169 1.00 0.00 46 GLU A N 8
ATOM 8241 C CA . GLU A 1 46 ? -2.170 -22.136 -9.076 1.00 0.00 46 GLU A CA 8
ATOM 8242 C C . GLU A 1 46 ? -3.505 -22.173 -8.331 1.00 0.00 46 GLU A C 8
ATOM 8243 O O . GLU A 1 46 ? -4.567 -22.124 -8.949 1.00 0.00 46 GLU A O 8
ATOM 8255 N N . ASP A 1 47 ? -3.408 -22.259 -7.012 1.00 0.00 47 ASP A N 8
ATOM 8256 C CA . ASP A 1 47 ? -4.596 -22.303 -6.176 1.00 0.00 47 ASP A CA 8
ATOM 8257 C C . ASP A 1 47 ? -4.673 -21.024 -5.340 1.00 0.00 47 ASP A C 8
ATOM 8258 O O . ASP A 1 47 ? -5.392 -20.972 -4.343 1.00 0.00 47 ASP A O 8
ATOM 8267 N N . PHE A 1 48 ? -3.922 -20.023 -5.777 1.00 0.00 48 PHE A N 8
ATOM 8268 C CA . PHE A 1 48 ? -3.897 -18.748 -5.081 1.00 0.00 48 PHE A CA 8
ATOM 8269 C C . PHE A 1 48 ? -5.233 -18.017 -5.227 1.00 0.00 48 PHE A C 8
ATOM 8270 O O . PHE A 1 48 ? -5.796 -17.542 -4.242 1.00 0.00 48 PHE A O 8
ATOM 8287 N N . LEU A 1 49 ? -5.702 -17.950 -6.464 1.00 0.00 49 LEU A N 8
ATOM 8288 C CA . LEU A 1 49 ? -6.962 -17.285 -6.752 1.00 0.00 49 LEU A CA 8
ATOM 8289 C C . LEU A 1 49 ? -8.119 -18.164 -6.274 1.00 0.00 49 LEU A C 8
ATOM 8290 O O . LEU A 1 49 ? -9.171 -17.656 -5.889 1.00 0.00 49 LEU A O 8
ATOM 8306 N N . ASP A 1 50 ? -7.885 -19.467 -6.313 1.00 0.00 50 ASP A N 8
ATOM 8307 C CA . ASP A 1 50 ? -8.894 -20.422 -5.888 1.00 0.00 50 ASP A CA 8
ATOM 8308 C C . ASP A 1 50 ? -9.283 -20.135 -4.437 1.00 0.00 50 ASP A C 8
ATOM 8309 O O . ASP A 1 50 ? -10.448 -20.267 -4.065 1.00 0.00 50 ASP A O 8
ATOM 8318 N N . TYR A 1 51 ? -8.285 -19.747 -3.656 1.00 0.00 51 TYR A N 8
ATOM 8319 C CA . TYR A 1 51 ? -8.508 -19.440 -2.254 1.00 0.00 51 TYR A CA 8
ATOM 8320 C C . TYR A 1 51 ? -8.463 -17.930 -2.009 1.00 0.00 51 TYR A C 8
ATOM 8321 O O . TYR A 1 51 ? -8.925 -17.452 -0.974 1.00 0.00 51 TYR A O 8
ATOM 8339 N N . CYS A 1 52 ? -7.903 -17.223 -2.978 1.00 0.00 52 CYS A N 8
ATOM 8340 C CA . CYS A 1 52 ? -7.791 -15.777 -2.881 1.00 0.00 52 CYS A CA 8
ATOM 8341 C C . CYS A 1 52 ? -8.258 -15.169 -4.205 1.00 0.00 52 CYS A C 8
ATOM 8342 O O . CYS A 1 52 ? -7.460 -14.596 -4.945 1.00 0.00 52 CYS A O 8
ATOM 8349 N N . LEU A 1 53 ? -9.549 -15.315 -4.464 1.00 0.00 53 LEU A N 8
ATOM 8350 C CA . LEU A 1 53 ? -10.132 -14.788 -5.686 1.00 0.00 53 LEU A CA 8
ATOM 8351 C C . LEU A 1 53 ? -10.794 -13.440 -5.390 1.00 0.00 53 LEU A C 8
ATOM 8352 O O . LEU A 1 53 ? -11.778 -13.075 -6.031 1.00 0.00 53 LEU A O 8
ATOM 8368 N N . GLU A 1 54 ? -10.227 -12.739 -4.419 1.00 0.00 54 GLU A N 8
ATOM 8369 C CA . GLU A 1 54 ? -10.750 -11.441 -4.031 1.00 0.00 54 GLU A CA 8
ATOM 8370 C C . GLU A 1 54 ? -9.882 -10.826 -2.931 1.00 0.00 54 GLU A C 8
ATOM 8371 O O . GLU A 1 54 ? -10.398 -10.221 -1.993 1.00 0.00 54 GLU A O 8
ATOM 8383 N N . ILE A 1 55 ? -8.578 -11.003 -3.083 1.00 0.00 55 ILE A N 8
ATOM 8384 C CA . ILE A 1 55 ? -7.633 -10.473 -2.114 1.00 0.00 55 ILE A CA 8
ATOM 8385 C C . ILE A 1 55 ? -6.809 -9.361 -2.767 1.00 0.00 55 ILE A C 8
ATOM 8386 O O . ILE A 1 55 ? -6.395 -8.416 -2.098 1.00 0.00 55 ILE A O 8
ATOM 8402 N N . LEU A 1 56 ? -6.596 -9.511 -4.066 1.00 0.00 56 LEU A N 8
ATOM 8403 C CA . LEU A 1 56 ? -5.829 -8.532 -4.817 1.00 0.00 56 LEU A CA 8
ATOM 8404 C C . LEU A 1 56 ? -6.400 -7.136 -4.558 1.00 0.00 56 LEU A C 8
ATOM 8405 O O . LEU A 1 56 ? -7.548 -6.999 -4.138 1.00 0.00 56 LEU A O 8
ATOM 8421 N N . PRO A 1 57 ? -5.550 -6.109 -4.826 1.00 0.00 57 PRO A N 8
ATOM 8422 C CA . PRO A 1 57 ? -5.959 -4.728 -4.626 1.00 0.00 57 PRO A CA 8
ATOM 8423 C C . PRO A 1 57 ? -6.913 -4.273 -5.732 1.00 0.00 57 PRO A C 8
ATOM 8424 O O . PRO A 1 57 ? -6.893 -4.815 -6.837 1.00 0.00 57 PRO A O 8
ATOM 8435 N N . SER A 1 58 ? -7.727 -3.283 -5.397 1.00 0.00 58 SER A N 8
ATOM 8436 C CA . SER A 1 58 ? -8.687 -2.749 -6.348 1.00 0.00 58 SER A CA 8
ATOM 8437 C C . SER A 1 58 ? -9.294 -1.453 -5.806 1.00 0.00 58 SER A C 8
ATOM 8438 O O . SER A 1 58 ? -10.378 -1.467 -5.224 1.00 0.00 58 SER A O 8
ATOM 8446 N N . SER A 1 59 ? -8.570 -0.365 -6.018 1.00 0.00 59 SER A N 8
ATOM 8447 C CA . SER A 1 59 ? -9.023 0.937 -5.558 1.00 0.00 59 SER A CA 8
ATOM 8448 C C . SER A 1 59 ? -8.848 1.974 -6.669 1.00 0.00 59 SER A C 8
ATOM 8449 O O . SER A 1 59 ? -8.042 1.784 -7.579 1.00 0.00 59 SER A O 8
ATOM 8457 N N . GLY A 1 60 ? -9.615 3.049 -6.558 1.00 0.00 60 GLY A N 8
ATOM 8458 C CA . GLY A 1 60 ? -9.554 4.117 -7.541 1.00 0.00 60 GLY A CA 8
ATOM 8459 C C . GLY A 1 60 ? -10.956 4.514 -8.008 1.00 0.00 60 GLY A C 8
ATOM 8460 O O . GLY A 1 60 ? -11.950 4.131 -7.393 1.00 0.00 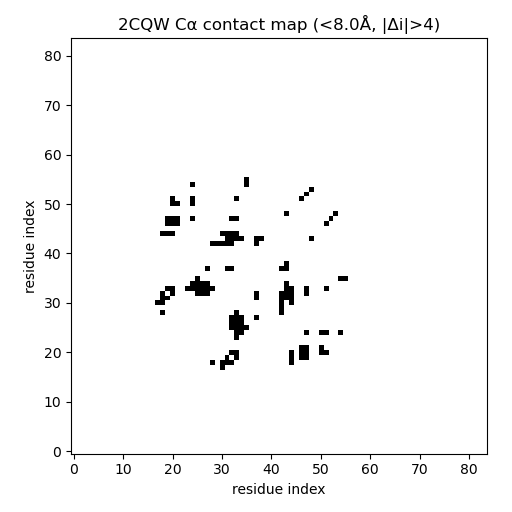60 GLY A O 8
ATOM 8464 N N . SER A 1 61 ? -10.991 5.276 -9.091 1.00 0.00 61 SER A N 8
ATOM 8465 C CA . SER A 1 61 ? -12.255 5.729 -9.646 1.00 0.00 61 SER A CA 8
ATOM 8466 C C . SER A 1 61 ? -12.198 5.693 -11.175 1.00 0.00 61 SER A C 8
ATOM 8467 O O . SER A 1 61 ? -11.409 6.410 -11.787 1.00 0.00 61 SER A O 8
ATOM 8475 N N . MET A 1 62 ? -13.044 4.849 -11.747 1.00 0.00 62 MET A N 8
ATOM 8476 C CA . MET A 1 62 ? -13.100 4.710 -13.193 1.00 0.00 62 MET A CA 8
ATOM 8477 C C . MET A 1 62 ? -14.495 5.046 -13.723 1.00 0.00 62 MET A C 8
ATOM 8478 O O . MET A 1 62 ? -15.481 4.434 -13.315 1.00 0.00 62 MET A O 8
ATOM 8492 N N . MET A 1 63 ? -14.534 6.017 -14.623 1.00 0.00 63 MET A N 8
ATOM 8493 C CA . MET A 1 63 ? -15.792 6.441 -15.213 1.00 0.00 63 MET A CA 8
ATOM 8494 C C . MET A 1 63 ? -15.800 6.197 -16.723 1.00 0.00 63 MET A C 8
ATOM 8495 O O . MET A 1 63 ? -14.763 5.895 -17.312 1.00 0.00 63 MET A O 8
ATOM 8509 N N . GLY A 1 64 ? -16.981 6.336 -17.307 1.00 0.00 64 GLY A N 8
ATOM 8510 C CA . GLY A 1 64 ? -17.137 6.134 -18.738 1.00 0.00 64 GLY A CA 8
ATOM 8511 C C . GLY A 1 64 ? -15.956 6.730 -19.507 1.00 0.00 64 GLY A C 8
ATOM 8512 O O . GLY A 1 64 ? -15.049 6.006 -19.916 1.00 0.00 64 GLY A O 8
ATOM 8516 N N . GLY A 1 65 ? -16.006 8.042 -19.682 1.00 0.00 65 GLY A N 8
ATOM 8517 C CA . GLY A 1 65 ? -14.952 8.743 -20.395 1.00 0.00 65 GLY A CA 8
ATOM 8518 C C . GLY A 1 65 ? -15.467 10.060 -20.980 1.00 0.00 65 GLY A C 8
ATOM 8519 O O . GLY A 1 65 ? -16.426 10.068 -21.749 1.00 0.00 65 GLY A O 8
ATOM 8523 N N . LYS A 1 66 ? -14.806 11.141 -20.592 1.00 0.00 66 LYS A N 8
ATOM 8524 C CA . LYS A 1 66 ? -15.185 12.460 -21.067 1.00 0.00 66 LYS A CA 8
ATOM 8525 C C . LYS A 1 66 ? -13.990 13.107 -21.770 1.00 0.00 66 LYS A C 8
ATOM 8526 O O . LYS A 1 66 ? -13.252 13.880 -21.162 1.00 0.00 66 LYS A O 8
ATOM 8545 N N . ASP A 1 67 ? -13.836 12.766 -23.041 1.00 0.00 67 ASP A N 8
ATOM 8546 C CA . ASP A 1 67 ? -12.743 13.304 -23.833 1.00 0.00 67 ASP A CA 8
ATOM 8547 C C . ASP A 1 67 ? -13.310 13.994 -25.075 1.00 0.00 67 ASP A C 8
ATOM 8548 O O . ASP A 1 67 ? -13.950 13.353 -25.907 1.00 0.00 67 ASP A O 8
ATOM 8557 N N . PHE A 1 68 ? -13.054 15.291 -25.162 1.00 0.00 68 PHE A N 8
ATOM 8558 C CA . PHE A 1 68 ? -13.531 16.075 -26.289 1.00 0.00 68 PHE A CA 8
ATOM 8559 C C . PHE A 1 68 ? -12.686 15.811 -27.537 1.00 0.00 68 PHE A C 8
ATOM 8560 O O . PHE A 1 68 ? -11.571 16.317 -27.654 1.00 0.00 68 PHE A O 8
ATOM 8577 N N . VAL A 1 69 ? -13.250 15.020 -28.438 1.00 0.00 69 VAL A N 8
ATOM 8578 C CA . VAL A 1 69 ? -12.562 14.683 -29.673 1.00 0.00 69 VAL A CA 8
ATOM 8579 C C . VAL A 1 69 ? -12.905 15.722 -30.742 1.00 0.00 69 VAL A C 8
ATOM 8580 O O . VAL A 1 69 ? -13.989 16.304 -30.723 1.00 0.00 69 VAL A O 8
ATOM 8593 N N . VAL A 1 70 ? -11.962 15.924 -31.650 1.00 0.00 70 VAL A N 8
ATOM 8594 C CA . VAL A 1 70 ? -12.151 16.882 -32.725 1.00 0.00 70 VAL A CA 8
ATOM 8595 C C . VAL A 1 70 ? -12.041 16.162 -34.071 1.00 0.00 70 VAL A C 8
ATOM 8596 O O . VAL A 1 70 ? -11.327 15.167 -34.189 1.00 0.00 70 VAL A O 8
ATOM 8609 N N . GLN A 1 71 ? -12.758 16.692 -35.050 1.00 0.00 71 GLN A N 8
ATOM 8610 C CA . GLN A 1 71 ? -12.751 16.111 -36.382 1.00 0.00 71 GLN A CA 8
ATOM 8611 C C . GLN A 1 71 ? -12.443 17.185 -37.427 1.00 0.00 71 GLN A C 8
ATOM 8612 O O . GLN A 1 71 ? -13.346 17.876 -37.897 1.00 0.00 71 GLN A O 8
ATOM 8626 N N . HIS A 1 72 ? -11.165 17.293 -37.761 1.00 0.00 72 HIS A N 8
ATOM 8627 C CA . HIS A 1 72 ? -10.727 18.271 -38.741 1.00 0.00 72 HIS A CA 8
ATOM 8628 C C . HIS A 1 72 ? -11.348 17.947 -40.102 1.00 0.00 72 HIS A C 8
ATOM 8629 O O . HIS A 1 72 ? -11.893 16.862 -40.297 1.00 0.00 72 HIS A O 8
ATOM 8643 N N . LEU A 1 73 ? -11.244 18.909 -41.008 1.00 0.00 73 LEU A N 8
ATOM 8644 C CA . LEU A 1 73 ? -11.788 18.739 -42.344 1.00 0.00 73 LEU A CA 8
ATOM 8645 C C . LEU A 1 73 ? -10.719 19.105 -43.376 1.00 0.00 73 LEU A C 8
ATOM 8646 O O . LEU A 1 73 ? -9.975 20.067 -43.190 1.00 0.00 73 LEU A O 8
ATOM 8662 N N . LYS A 1 74 ? -10.676 18.318 -44.441 1.00 0.00 74 LYS A N 8
ATOM 8663 C CA . LYS A 1 74 ? -9.710 18.547 -45.502 1.00 0.00 74 LYS A CA 8
ATOM 8664 C C . LYS A 1 74 ? -10.451 18.762 -46.823 1.00 0.00 74 LYS A C 8
ATOM 8665 O O . LYS A 1 74 ? -11.613 18.378 -46.957 1.00 0.00 74 LYS A O 8
ATOM 8684 N N . TRP A 1 75 ? -9.750 19.374 -47.765 1.00 0.00 75 TRP A N 8
ATOM 8685 C CA . TRP A 1 75 ? -10.328 19.645 -49.071 1.00 0.00 75 TRP A CA 8
ATOM 8686 C C . TRP A 1 75 ? -9.339 19.162 -50.134 1.00 0.00 75 TRP A C 8
ATOM 8687 O O . TRP A 1 75 ? -8.159 18.966 -49.847 1.00 0.00 75 TRP A O 8
ATOM 8708 N N . THR A 1 76 ? -9.857 18.985 -51.341 1.00 0.00 76 THR A N 8
ATOM 8709 C CA . THR A 1 76 ? -9.035 18.530 -52.449 1.00 0.00 76 THR A CA 8
ATOM 8710 C C . THR A 1 76 ? -9.362 19.320 -53.717 1.00 0.00 76 THR A C 8
ATOM 8711 O O . THR A 1 76 ? -10.277 20.142 -53.721 1.00 0.00 76 THR A O 8
ATOM 8722 N N . ASP A 1 77 ? -8.596 19.044 -54.762 1.00 0.00 77 ASP A N 8
ATOM 8723 C CA . ASP A 1 77 ? -8.793 19.720 -56.034 1.00 0.00 77 ASP A CA 8
ATOM 8724 C C . ASP A 1 77 ? -8.637 18.710 -57.172 1.00 0.00 77 ASP A C 8
ATOM 8725 O O . ASP A 1 77 ? -7.832 17.784 -57.080 1.00 0.00 77 ASP A O 8
ATOM 8734 N N . PRO A 1 78 ? -9.439 18.928 -58.248 1.00 0.00 78 PRO A N 8
ATOM 8735 C CA . PRO A 1 78 ? -9.397 18.048 -59.404 1.00 0.00 78 PRO A CA 8
ATOM 8736 C C . PRO A 1 78 ? -8.144 18.304 -60.243 1.00 0.00 78 PRO A C 8
ATOM 8737 O O . PRO A 1 78 ? -7.318 19.145 -59.892 1.00 0.00 78 PRO A O 8
ATOM 8748 N N . SER A 1 79 ? -8.041 17.563 -61.337 1.00 0.00 79 SER A N 8
ATOM 8749 C CA . SER A 1 79 ? -6.903 17.700 -62.229 1.00 0.00 79 SER A CA 8
ATOM 8750 C C . SER A 1 79 ? -7.314 17.347 -63.660 1.00 0.00 79 SER A C 8
ATOM 8751 O O . SER A 1 79 ? -8.403 16.821 -63.885 1.00 0.00 79 SER A O 8
ATOM 8759 N N . GLY A 1 80 ? -6.421 17.651 -64.590 1.00 0.00 80 GLY A N 8
ATOM 8760 C CA . GLY A 1 80 ? -6.677 17.372 -65.993 1.00 0.00 80 GLY A CA 8
ATOM 8761 C C . GLY A 1 80 ? -5.512 16.604 -66.621 1.00 0.00 80 GLY A C 8
ATOM 8762 O O . GLY A 1 80 ? -4.394 16.638 -66.110 1.00 0.00 80 GLY A O 8
ATOM 8766 N N . PRO A 1 81 ? -5.822 15.912 -67.750 1.00 0.00 81 PRO A N 8
ATOM 8767 C CA . PRO A 1 81 ? -4.814 15.138 -68.454 1.00 0.00 81 PRO A CA 8
ATOM 8768 C C . PRO A 1 81 ? -3.865 16.051 -69.233 1.00 0.00 81 PRO A C 8
ATOM 8769 O O . PRO A 1 81 ? -3.932 17.273 -69.107 1.00 0.00 81 PRO A O 8
ATOM 8780 N N . SER A 1 82 ? -3.004 15.423 -70.020 1.00 0.00 82 SER A N 8
ATOM 8781 C CA . SER A 1 82 ? -2.043 16.164 -70.819 1.00 0.00 82 SER A CA 8
ATOM 8782 C C . SER A 1 82 ? -1.741 15.404 -72.112 1.00 0.00 82 SER A C 8
ATOM 8783 O O . SER A 1 82 ? -1.990 14.203 -72.203 1.00 0.00 82 SER A O 8
ATOM 8791 N N . SER A 1 83 ? -1.208 16.135 -73.080 1.00 0.00 83 SER A N 8
ATOM 8792 C CA . SER A 1 83 ? -0.869 15.545 -74.364 1.00 0.00 83 SER A CA 8
ATOM 8793 C C . SER A 1 83 ? 0.512 14.890 -74.290 1.00 0.00 83 SER A C 8
ATOM 8794 O O . SER A 1 83 ? 1.276 15.148 -73.362 1.00 0.00 83 SER A O 8
ATOM 8802 N N . GLY A 1 84 ? 0.790 14.056 -75.282 1.00 0.00 84 GLY A N 8
ATOM 8803 C CA . GLY A 1 84 ? 2.066 13.363 -75.341 1.00 0.00 84 GLY A CA 8
ATOM 8804 C C . GLY A 1 84 ? 1.864 11.862 -75.558 1.00 0.00 84 GLY A C 8
ATOM 8805 O O . GLY A 1 84 ? 0.797 11.431 -75.992 1.00 0.00 84 GLY A O 8
ATOM 8809 N N . GLY A 1 1 ? 27.301 -8.766 5.935 1.00 0.00 1 GLY A N 9
ATOM 8810 C CA . GLY A 1 1 ? 27.823 -9.007 4.601 1.00 0.00 1 GLY A CA 9
ATOM 8811 C C . GLY A 1 1 ? 28.265 -10.463 4.440 1.00 0.00 1 GLY A C 9
ATOM 8812 O O . GLY A 1 1 ? 29.447 -10.775 4.572 1.00 0.00 1 GLY A O 9
ATOM 8816 N N . SER A 1 2 ? 27.291 -11.316 4.157 1.00 0.00 2 SER A N 9
ATOM 8817 C CA . SER A 1 2 ? 27.564 -12.731 3.977 1.00 0.00 2 SER A CA 9
ATOM 8818 C C . SER A 1 2 ? 27.207 -13.156 2.550 1.00 0.00 2 SER A C 9
ATOM 8819 O O . SER A 1 2 ? 26.340 -12.554 1.919 1.00 0.00 2 SER A O 9
ATOM 8827 N N . SER A 1 3 ? 27.895 -14.188 2.085 1.00 0.00 3 SER A N 9
ATOM 8828 C CA . SER A 1 3 ? 27.661 -14.700 0.745 1.00 0.00 3 SER A CA 9
ATOM 8829 C C . SER A 1 3 ? 28.489 -15.966 0.517 1.00 0.00 3 SER A C 9
ATOM 8830 O O . SER A 1 3 ? 29.709 -15.951 0.672 1.00 0.00 3 SER A O 9
ATOM 8838 N N . GLY A 1 4 ? 27.792 -17.032 0.152 1.00 0.00 4 GLY A N 9
ATOM 8839 C CA . GLY A 1 4 ? 28.447 -18.305 -0.099 1.00 0.00 4 GLY A CA 9
ATOM 8840 C C . GLY A 1 4 ? 27.783 -19.044 -1.262 1.00 0.00 4 GLY A C 9
ATOM 8841 O O . GLY A 1 4 ? 27.057 -18.441 -2.051 1.00 0.00 4 GLY A O 9
ATOM 8845 N N . SER A 1 5 ? 28.055 -20.338 -1.331 1.00 0.00 5 SER A N 9
ATOM 8846 C CA . SER A 1 5 ? 27.492 -21.166 -2.385 1.00 0.00 5 SER A CA 9
ATOM 8847 C C . SER A 1 5 ? 26.611 -22.259 -1.778 1.00 0.00 5 SER A C 9
ATOM 8848 O O . SER A 1 5 ? 26.815 -22.662 -0.634 1.00 0.00 5 SER A O 9
ATOM 8856 N N . SER A 1 6 ? 25.650 -22.709 -2.571 1.00 0.00 6 SER A N 9
ATOM 8857 C CA . SER A 1 6 ? 24.737 -23.748 -2.126 1.00 0.00 6 SER A CA 9
ATOM 8858 C C . SER A 1 6 ? 23.705 -24.041 -3.217 1.00 0.00 6 SER A C 9
ATOM 8859 O O . SER A 1 6 ? 23.391 -23.171 -4.028 1.00 0.00 6 SER A O 9
ATOM 8867 N N . GLY A 1 7 ? 23.207 -25.268 -3.201 1.00 0.00 7 GLY A N 9
ATOM 8868 C CA . GLY A 1 7 ? 22.217 -25.686 -4.180 1.00 0.00 7 GLY A CA 9
ATOM 8869 C C . GLY A 1 7 ? 20.815 -25.229 -3.771 1.00 0.00 7 GLY A C 9
ATOM 8870 O O . GLY A 1 7 ? 20.373 -25.493 -2.654 1.00 0.00 7 GLY A O 9
ATOM 8874 N N . ILE A 1 8 ? 20.155 -24.551 -4.699 1.00 0.00 8 ILE A N 9
ATOM 8875 C CA . ILE A 1 8 ? 18.812 -24.055 -4.449 1.00 0.00 8 ILE A CA 9
ATOM 8876 C C . ILE A 1 8 ? 17.840 -25.235 -4.387 1.00 0.00 8 ILE A C 9
ATOM 8877 O O . ILE A 1 8 ? 17.078 -25.366 -3.431 1.00 0.00 8 ILE A O 9
ATOM 8893 N N . PRO A 1 9 ? 17.900 -26.085 -5.447 1.00 0.00 9 PRO A N 9
ATOM 8894 C CA . PRO A 1 9 ? 17.034 -27.249 -5.522 1.00 0.00 9 PRO A CA 9
ATOM 8895 C C . PRO A 1 9 ? 17.510 -28.348 -4.569 1.00 0.00 9 PRO A C 9
ATOM 8896 O O . PRO A 1 9 ? 18.711 -28.555 -4.405 1.00 0.00 9 PRO A O 9
ATOM 8907 N N . GLY A 1 10 ? 16.542 -29.023 -3.966 1.00 0.00 10 GLY A N 9
ATOM 8908 C CA . GLY A 1 10 ? 16.847 -30.096 -3.034 1.00 0.00 10 GLY A CA 9
ATOM 8909 C C . GLY A 1 10 ? 16.472 -31.457 -3.623 1.00 0.00 10 GLY A C 9
ATOM 8910 O O . GLY A 1 10 ? 15.644 -31.539 -4.529 1.00 0.00 10 GLY A O 9
ATOM 8914 N N . PRO A 1 11 ? 17.116 -32.520 -3.071 1.00 0.00 11 PRO A N 9
ATOM 8915 C CA . PRO A 1 11 ? 16.859 -33.873 -3.531 1.00 0.00 11 PRO A CA 9
ATOM 8916 C C . PRO A 1 11 ? 15.509 -34.380 -3.018 1.00 0.00 11 PRO A C 9
ATOM 8917 O O . PRO A 1 11 ? 15.443 -35.413 -2.353 1.00 0.00 11 PRO A O 9
ATOM 8928 N N . GLY A 1 12 ? 14.468 -33.630 -3.345 1.00 0.00 12 GLY A N 9
ATOM 8929 C CA . GLY A 1 12 ? 13.124 -33.990 -2.926 1.00 0.00 12 GLY A CA 9
ATOM 8930 C C . GLY A 1 12 ? 12.597 -35.178 -3.734 1.00 0.00 12 GLY A C 9
ATOM 8931 O O . GLY A 1 12 ? 12.946 -35.342 -4.902 1.00 0.00 12 GLY A O 9
ATOM 8935 N N . PHE A 1 13 ? 11.766 -35.975 -3.079 1.00 0.00 13 PHE A N 9
ATOM 8936 C CA . PHE A 1 13 ? 11.187 -37.142 -3.722 1.00 0.00 13 PHE A CA 9
ATOM 8937 C C . PHE A 1 13 ? 10.653 -36.794 -5.113 1.00 0.00 13 PHE A C 9
ATOM 8938 O O . PHE A 1 13 ? 10.950 -37.485 -6.087 1.00 0.00 13 PHE A O 9
ATOM 8955 N N . THR A 1 14 ? 9.875 -35.723 -5.162 1.00 0.00 14 THR A N 9
ATOM 8956 C CA . THR A 1 14 ? 9.297 -35.275 -6.418 1.00 0.00 14 THR A CA 9
ATOM 8957 C C . THR A 1 14 ? 8.948 -33.787 -6.343 1.00 0.00 14 THR A C 9
ATOM 8958 O O . THR A 1 14 ? 9.460 -32.986 -7.124 1.00 0.00 14 THR A O 9
ATOM 8969 N N . ALA A 1 15 ? 8.079 -33.463 -5.397 1.00 0.00 15 ALA A N 9
ATOM 8970 C CA . ALA A 1 15 ? 7.656 -32.085 -5.211 1.00 0.00 15 ALA A CA 9
ATOM 8971 C C . ALA A 1 15 ? 7.081 -31.919 -3.803 1.00 0.00 15 ALA A C 9
ATOM 8972 O O . ALA A 1 15 ? 7.593 -31.133 -3.008 1.00 0.00 15 ALA A O 9
ATOM 8979 N N . GLY A 1 16 ? 6.024 -32.673 -3.537 1.00 0.00 16 GLY A N 9
ATOM 8980 C CA . GLY A 1 16 ? 5.374 -32.619 -2.239 1.00 0.00 16 GLY A CA 9
ATOM 8981 C C . GLY A 1 16 ? 4.338 -31.494 -2.190 1.00 0.00 16 GLY A C 9
ATOM 8982 O O . GLY A 1 16 ? 3.925 -30.981 -3.229 1.00 0.00 16 GLY A O 9
ATOM 8986 N N . ALA A 1 17 ? 3.948 -31.144 -0.973 1.00 0.00 17 ALA A N 9
ATOM 8987 C CA . ALA A 1 17 ? 2.969 -30.089 -0.776 1.00 0.00 17 ALA A CA 9
ATOM 8988 C C . ALA A 1 17 ? 3.525 -29.061 0.211 1.00 0.00 17 ALA A C 9
ATOM 8989 O O . ALA A 1 17 ? 4.114 -29.426 1.227 1.00 0.00 17 ALA A O 9
ATOM 8996 N N . GLN A 1 18 ? 3.318 -27.795 -0.122 1.00 0.00 18 GLN A N 9
ATOM 8997 C CA . GLN A 1 18 ? 3.791 -26.712 0.722 1.00 0.00 18 GLN A CA 9
ATOM 8998 C C . GLN A 1 18 ? 3.244 -25.373 0.224 1.00 0.00 18 GLN A C 9
ATOM 8999 O O . GLN A 1 18 ? 2.509 -24.693 0.940 1.00 0.00 18 GLN A O 9
ATOM 9013 N N . GLY A 1 19 ? 3.622 -25.033 -0.999 1.00 0.00 19 GLY A N 9
ATOM 9014 C CA . GLY A 1 19 ? 3.179 -23.788 -1.602 1.00 0.00 19 GLY A CA 9
ATOM 9015 C C . GLY A 1 19 ? 1.668 -23.803 -1.843 1.00 0.00 19 GLY A C 9
ATOM 9016 O O . GLY A 1 19 ? 1.218 -23.968 -2.975 1.00 0.00 19 GLY A O 9
ATOM 9020 N N . SER A 1 20 ? 0.926 -23.628 -0.759 1.00 0.00 20 SER A N 9
ATOM 9021 C CA . SER A 1 20 ? -0.525 -23.620 -0.838 1.00 0.00 20 SER A CA 9
ATOM 9022 C C . SER A 1 20 ? -1.079 -22.364 -0.161 1.00 0.00 20 SER A C 9
ATOM 9023 O O . SER A 1 20 ? -0.469 -21.835 0.767 1.00 0.00 20 SER A O 9
ATOM 9031 N N . CYS A 1 21 ? -2.228 -21.925 -0.651 1.00 0.00 21 CYS A N 9
ATOM 9032 C CA . CYS A 1 21 ? -2.871 -20.742 -0.105 1.00 0.00 21 CYS A CA 9
ATOM 9033 C C . CYS A 1 21 ? -4.289 -21.121 0.326 1.00 0.00 21 CYS A C 9
ATOM 9034 O O . CYS A 1 21 ? -5.263 -20.537 -0.147 1.00 0.00 21 CYS A O 9
ATOM 9041 N N . SER A 1 22 ? -4.361 -22.096 1.220 1.00 0.00 22 SER A N 9
ATOM 9042 C CA . SER A 1 22 ? -5.643 -22.561 1.720 1.00 0.00 22 SER A CA 9
ATOM 9043 C C . SER A 1 22 ? -6.324 -21.451 2.524 1.00 0.00 22 SER A C 9
ATOM 9044 O O . SER A 1 22 ? -7.380 -20.955 2.133 1.00 0.00 22 SER A O 9
ATOM 9052 N N . LEU A 1 23 ? -5.693 -21.094 3.633 1.00 0.00 23 LEU A N 9
ATOM 9053 C CA . LEU A 1 23 ? -6.224 -20.052 4.495 1.00 0.00 23 LEU A CA 9
ATOM 9054 C C . LEU A 1 23 ? -5.241 -18.881 4.539 1.00 0.00 23 LEU A C 9
ATOM 9055 O O . LEU A 1 23 ? -5.521 -17.853 5.152 1.00 0.00 23 LEU A O 9
ATOM 9071 N N . ARG A 1 24 ? -4.108 -19.077 3.880 1.00 0.00 24 ARG A N 9
ATOM 9072 C CA . ARG A 1 24 ? -3.081 -18.050 3.837 1.00 0.00 24 ARG A CA 9
ATOM 9073 C C . ARG A 1 24 ? -3.627 -16.781 3.179 1.00 0.00 24 ARG A C 9
ATOM 9074 O O . ARG A 1 24 ? -4.199 -15.925 3.852 1.00 0.00 24 ARG A O 9
ATOM 9095 N N . CYS A 1 25 ? -3.431 -16.699 1.871 1.00 0.00 25 CYS A N 9
ATOM 9096 C CA . CYS A 1 25 ? -3.897 -15.549 1.115 1.00 0.00 25 CYS A CA 9
ATOM 9097 C C . CYS A 1 25 ? -3.222 -14.298 1.679 1.00 0.00 25 CYS A C 9
ATOM 9098 O O . CYS A 1 25 ? -3.854 -13.250 1.806 1.00 0.00 25 CYS A O 9
ATOM 9105 N N . GLY A 1 26 ? -1.946 -14.448 2.004 1.00 0.00 26 GLY A N 9
ATOM 9106 C CA . GLY A 1 26 ? -1.178 -13.342 2.552 1.00 0.00 26 GLY A CA 9
ATOM 9107 C C . GLY A 1 26 ? 0.159 -13.829 3.114 1.00 0.00 26 GLY A C 9
ATOM 9108 O O . GLY A 1 26 ? 0.467 -13.597 4.282 1.00 0.00 26 GLY A O 9
ATOM 9112 N N . ALA A 1 27 ? 0.918 -14.496 2.256 1.00 0.00 27 ALA A N 9
ATOM 9113 C CA . ALA A 1 27 ? 2.215 -15.017 2.653 1.00 0.00 27 ALA A CA 9
ATOM 9114 C C . ALA A 1 27 ? 3.091 -15.190 1.411 1.00 0.00 27 ALA A C 9
ATOM 9115 O O . ALA A 1 27 ? 2.597 -15.136 0.286 1.00 0.00 27 ALA A O 9
ATOM 9122 N N . GLN A 1 28 ? 4.377 -15.395 1.657 1.00 0.00 28 GLN A N 9
ATOM 9123 C CA . GLN A 1 28 ? 5.327 -15.577 0.572 1.00 0.00 28 GLN A CA 9
ATOM 9124 C C . GLN A 1 28 ? 6.115 -16.873 0.768 1.00 0.00 28 GLN A C 9
ATOM 9125 O O . GLN A 1 28 ? 6.700 -17.094 1.828 1.00 0.00 28 GLN A O 9
ATOM 9139 N N . ASP A 1 29 ? 6.105 -17.697 -0.270 1.00 0.00 29 ASP A N 9
ATOM 9140 C CA . ASP A 1 29 ? 6.812 -18.965 -0.225 1.00 0.00 29 ASP A CA 9
ATOM 9141 C C . ASP A 1 29 ? 7.720 -19.082 -1.451 1.00 0.00 29 ASP A C 9
ATOM 9142 O O . ASP A 1 29 ? 7.677 -18.236 -2.342 1.00 0.00 29 ASP A O 9
ATOM 9151 N N . GLY A 1 30 ? 8.520 -20.139 -1.457 1.00 0.00 30 GLY A N 9
ATOM 9152 C CA . GLY A 1 30 ? 9.436 -20.377 -2.559 1.00 0.00 30 GLY A CA 9
ATOM 9153 C C . GLY A 1 30 ? 8.701 -20.964 -3.766 1.00 0.00 30 GLY A C 9
ATOM 9154 O O . GLY A 1 30 ? 8.759 -20.410 -4.862 1.00 0.00 30 GLY A O 9
ATOM 9158 N N . LEU A 1 31 ? 8.027 -22.079 -3.523 1.00 0.00 31 LEU A N 9
ATOM 9159 C CA . LEU A 1 31 ? 7.282 -22.747 -4.576 1.00 0.00 31 LEU A CA 9
ATOM 9160 C C . LEU A 1 31 ? 6.239 -21.784 -5.147 1.00 0.00 31 LEU A C 9
ATOM 9161 O O . LEU A 1 31 ? 6.111 -21.653 -6.363 1.00 0.00 31 LEU A O 9
ATOM 9177 N N . CYS A 1 32 ? 5.521 -21.136 -4.242 1.00 0.00 32 CYS A N 9
ATOM 9178 C CA . CYS A 1 32 ? 4.494 -20.189 -4.640 1.00 0.00 32 CYS A CA 9
ATOM 9179 C C . CYS A 1 32 ? 4.452 -19.062 -3.607 1.00 0.00 32 CYS A C 9
ATOM 9180 O O . CYS A 1 32 ? 5.345 -18.951 -2.768 1.00 0.00 32 CYS A O 9
ATOM 9187 N N . SER A 1 33 ? 3.407 -18.254 -3.701 1.00 0.00 33 SER A N 9
ATOM 9188 C CA . SER A 1 33 ? 3.237 -17.139 -2.784 1.00 0.00 33 SER A CA 9
ATOM 9189 C C . SER A 1 33 ? 1.754 -16.785 -2.659 1.00 0.00 33 SER A C 9
ATOM 9190 O O . SER A 1 33 ? 1.020 -16.815 -3.646 1.00 0.00 33 SER A O 9
ATOM 9198 N N . CYS A 1 34 ? 1.358 -16.457 -1.438 1.00 0.00 34 CYS A N 9
ATOM 9199 C CA . CYS A 1 34 ? -0.025 -16.098 -1.172 1.00 0.00 34 CYS A CA 9
ATOM 9200 C C . CYS A 1 34 ? -0.100 -14.581 -0.989 1.00 0.00 34 CYS A C 9
ATOM 9201 O O . CYS A 1 34 ? -0.981 -14.079 -0.292 1.00 0.00 34 CYS A O 9
ATOM 9208 N N . HIS A 1 35 ? 0.835 -13.893 -1.627 1.00 0.00 35 HIS A N 9
ATOM 9209 C CA . HIS A 1 35 ? 0.886 -12.443 -1.544 1.00 0.00 35 HIS A CA 9
ATOM 9210 C C . HIS A 1 35 ? 0.434 -11.837 -2.874 1.00 0.00 35 HIS A C 9
ATOM 9211 O O . HIS A 1 35 ? 0.608 -12.445 -3.929 1.00 0.00 35 HIS A O 9
ATOM 9225 N N . PRO A 1 36 ? -0.152 -10.613 -2.778 1.00 0.00 36 PRO A N 9
ATOM 9226 C CA . PRO A 1 36 ? -0.630 -9.918 -3.961 1.00 0.00 36 PRO A CA 9
ATOM 9227 C C . PRO A 1 36 ? 0.535 -9.334 -4.763 1.00 0.00 36 PRO A C 9
ATOM 9228 O O . PRO A 1 36 ? 0.327 -8.707 -5.800 1.00 0.00 36 PRO A O 9
ATOM 9239 N N . THR A 1 37 ? 1.736 -9.563 -4.251 1.00 0.00 37 THR A N 9
ATOM 9240 C CA . THR A 1 37 ? 2.934 -9.068 -4.907 1.00 0.00 37 THR A CA 9
ATOM 9241 C C . THR A 1 37 ? 3.536 -10.150 -5.806 1.00 0.00 37 THR A C 9
ATOM 9242 O O . THR A 1 37 ? 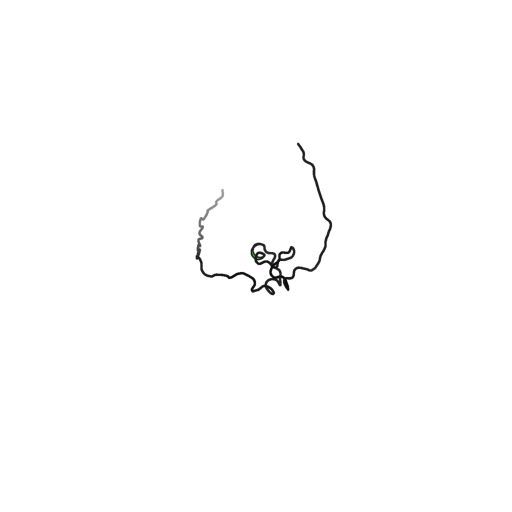4.479 -9.889 -6.551 1.00 0.00 37 THR A O 9
ATOM 9253 N N . CYS A 1 38 ? 2.966 -11.341 -5.706 1.00 0.00 38 CYS A N 9
ATOM 9254 C CA . CYS A 1 38 ? 3.434 -12.464 -6.501 1.00 0.00 38 CYS A CA 9
ATOM 9255 C C . CYS A 1 38 ? 3.194 -12.141 -7.977 1.00 0.00 38 CYS A C 9
ATOM 9256 O O . CYS A 1 38 ? 3.817 -12.735 -8.855 1.00 0.00 38 CYS A O 9
ATOM 9263 N N . SER A 1 39 ? 2.289 -11.200 -8.204 1.00 0.00 39 SER A N 9
ATOM 9264 C CA . SER A 1 39 ? 1.959 -10.791 -9.559 1.00 0.00 39 SER A CA 9
ATOM 9265 C C . SER A 1 39 ? 3.156 -10.087 -10.199 1.00 0.00 39 SER A C 9
ATOM 9266 O O . SER A 1 39 ? 3.460 -10.312 -11.370 1.00 0.00 39 SER A O 9
ATOM 9274 N N . GLY A 1 40 ? 3.805 -9.249 -9.404 1.00 0.00 40 GLY A N 9
ATOM 9275 C CA . GLY A 1 40 ? 4.962 -8.510 -9.879 1.00 0.00 40 GLY A CA 9
ATOM 9276 C C . GLY A 1 40 ? 6.195 -9.413 -9.955 1.00 0.00 40 GLY A C 9
ATOM 9277 O O . GLY A 1 40 ? 7.041 -9.242 -10.831 1.00 0.00 40 GLY A O 9
ATOM 9281 N N . LEU A 1 41 ? 6.258 -10.355 -9.025 1.00 0.00 41 LEU A N 9
ATOM 9282 C CA . LEU A 1 41 ? 7.373 -11.285 -8.975 1.00 0.00 41 LEU A CA 9
ATOM 9283 C C . LEU A 1 41 ? 7.126 -12.424 -9.966 1.00 0.00 41 LEU A C 9
ATOM 9284 O O . LEU A 1 41 ? 7.824 -12.539 -10.972 1.00 0.00 41 LEU A O 9
ATOM 9300 N N . GLY A 1 42 ? 6.130 -13.238 -9.647 1.00 0.00 42 GLY A N 9
ATOM 9301 C CA . GLY A 1 42 ? 5.782 -14.364 -10.497 1.00 0.00 42 GLY A CA 9
ATOM 9302 C C . GLY A 1 42 ? 5.897 -15.684 -9.732 1.00 0.00 42 GLY A C 9
ATOM 9303 O O . GLY A 1 42 ? 6.398 -16.672 -10.265 1.00 0.00 42 GLY A O 9
ATOM 9307 N N . THR A 1 43 ? 5.425 -15.657 -8.494 1.00 0.00 43 THR A N 9
ATOM 9308 C CA . THR A 1 43 ? 5.469 -16.839 -7.651 1.00 0.00 43 THR A CA 9
ATOM 9309 C C . THR A 1 43 ? 4.068 -17.185 -7.144 1.00 0.00 43 THR A C 9
ATOM 9310 O O . THR A 1 43 ? 3.921 -17.835 -6.110 1.00 0.00 43 THR A O 9
ATOM 9321 N N . CYS A 1 44 ? 3.074 -16.734 -7.895 1.00 0.00 44 CYS A N 9
ATOM 9322 C CA . CYS A 1 44 ? 1.689 -16.988 -7.534 1.00 0.00 44 CYS A CA 9
ATOM 9323 C C . CYS A 1 44 ? 1.441 -18.496 -7.610 1.00 0.00 44 CYS A C 9
ATOM 9324 O O . CYS A 1 44 ? 2.035 -19.185 -8.438 1.00 0.00 44 CYS A O 9
ATOM 9331 N N . CYS A 1 45 ? 0.563 -18.964 -6.736 1.00 0.00 45 CYS A N 9
ATOM 9332 C CA . CYS A 1 45 ? 0.229 -20.377 -6.694 1.00 0.00 45 CYS A CA 9
ATOM 9333 C C . CYS A 1 45 ? -0.904 -20.633 -7.690 1.00 0.00 45 CYS A C 9
ATOM 9334 O O . CYS A 1 45 ? -1.593 -19.702 -8.104 1.00 0.00 45 CYS A O 9
ATOM 9341 N N . GLU A 1 46 ? -1.060 -21.899 -8.047 1.00 0.00 46 GLU A N 9
ATOM 9342 C CA . GLU A 1 46 ? -2.097 -22.289 -8.987 1.00 0.00 46 GLU A CA 9
ATOM 9343 C C . GLU A 1 46 ? -3.471 -22.230 -8.317 1.00 0.00 46 GLU A C 9
ATOM 9344 O O . GLU A 1 46 ? -4.484 -22.033 -8.986 1.00 0.00 46 GLU A O 9
ATOM 9356 N N . ASP A 1 47 ? -3.461 -22.405 -7.003 1.00 0.00 47 ASP A N 9
ATOM 9357 C CA . ASP A 1 47 ? -4.694 -22.373 -6.235 1.00 0.00 47 ASP A CA 9
ATOM 9358 C C . ASP A 1 47 ? -4.728 -21.102 -5.384 1.00 0.00 47 ASP A C 9
ATOM 9359 O O . ASP A 1 47 ? -5.512 -21.002 -4.442 1.00 0.00 47 ASP A O 9
ATOM 9368 N N . PHE A 1 48 ? -3.866 -20.163 -5.747 1.00 0.00 48 PHE A N 9
ATOM 9369 C CA . PHE A 1 48 ? -3.788 -18.902 -5.028 1.00 0.00 48 PHE A CA 9
ATOM 9370 C C . PHE A 1 48 ? -5.045 -18.061 -5.257 1.00 0.00 48 PHE A C 9
ATOM 9371 O O . PHE A 1 48 ? -5.633 -17.546 -4.308 1.00 0.00 48 PHE A O 9
ATOM 9388 N N . LEU A 1 49 ? -5.420 -17.948 -6.523 1.00 0.00 49 LEU A N 9
ATOM 9389 C CA . LEU A 1 49 ? -6.596 -17.178 -6.889 1.00 0.00 49 LEU A CA 9
ATOM 9390 C C . LEU A 1 49 ? -7.853 -17.955 -6.492 1.00 0.00 49 LEU A C 9
ATOM 9391 O O . LEU A 1 49 ? -8.862 -17.360 -6.115 1.00 0.00 49 LEU A O 9
ATOM 9407 N N . ASP A 1 50 ? -7.751 -19.273 -6.589 1.00 0.00 50 ASP A N 9
ATOM 9408 C CA . ASP A 1 50 ? -8.867 -20.137 -6.244 1.00 0.00 50 ASP A CA 9
ATOM 9409 C C . ASP A 1 50 ? -9.265 -19.892 -4.788 1.00 0.00 50 ASP A C 9
ATOM 9410 O O . ASP A 1 50 ? -10.450 -19.885 -4.457 1.00 0.00 50 ASP A O 9
ATOM 9419 N N . TYR A 1 51 ? -8.253 -19.697 -3.956 1.00 0.00 51 TYR A N 9
ATOM 9420 C CA . TYR A 1 51 ? -8.483 -19.452 -2.542 1.00 0.00 51 TYR A CA 9
ATOM 9421 C C . TYR A 1 51 ? -8.433 -17.955 -2.229 1.00 0.00 51 TYR A C 9
ATOM 9422 O O . TYR A 1 51 ? -8.963 -17.512 -1.212 1.00 0.00 51 TYR A O 9
ATOM 9440 N N . CYS A 1 52 ? -7.791 -17.218 -3.124 1.00 0.00 52 CYS A N 9
ATOM 9441 C CA . CYS A 1 52 ? -7.666 -15.780 -2.956 1.00 0.00 52 CYS A CA 9
ATOM 9442 C C . CYS A 1 52 ? -8.185 -15.101 -4.225 1.00 0.00 52 CYS A C 9
ATOM 9443 O O . CYS A 1 52 ? -7.427 -14.444 -4.937 1.00 0.00 52 CYS A O 9
ATOM 9450 N N . LEU A 1 53 ? -9.475 -15.283 -4.469 1.00 0.00 53 LEU A N 9
ATOM 9451 C CA . LEU A 1 53 ? -10.105 -14.696 -5.640 1.00 0.00 53 LEU A CA 9
ATOM 9452 C C . LEU A 1 53 ? -10.912 -13.468 -5.217 1.00 0.00 53 LEU A C 9
ATOM 9453 O O . LEU A 1 53 ? -11.928 -13.147 -5.832 1.00 0.00 53 LEU A O 9
ATOM 9469 N N . GLU A 1 54 ? -10.430 -12.813 -4.171 1.00 0.00 54 GLU A N 9
ATOM 9470 C CA . GLU A 1 54 ? -11.094 -11.627 -3.659 1.00 0.00 54 GLU A CA 9
ATOM 9471 C C . GLU A 1 54 ? -10.290 -11.024 -2.505 1.00 0.00 54 GLU A C 9
ATOM 9472 O O . GLU A 1 54 ? -10.863 -10.529 -1.537 1.00 0.00 54 GLU A O 9
ATOM 9484 N N . ILE A 1 55 ? -8.974 -11.087 -2.647 1.00 0.00 55 ILE A N 9
ATOM 9485 C CA . ILE A 1 55 ? -8.085 -10.554 -1.629 1.00 0.00 55 ILE A CA 9
ATOM 9486 C C . ILE A 1 55 ? -7.390 -9.303 -2.169 1.00 0.00 55 ILE A C 9
ATOM 9487 O O . ILE A 1 55 ? -6.989 -8.430 -1.400 1.00 0.00 55 ILE A O 9
ATOM 9503 N N . LEU A 1 56 ? -7.267 -9.255 -3.487 1.00 0.00 56 LEU A N 9
ATOM 9504 C CA . LEU A 1 56 ? -6.627 -8.125 -4.139 1.00 0.00 56 LEU A CA 9
ATOM 9505 C C . LEU A 1 56 ? -7.183 -6.824 -3.557 1.00 0.00 56 LEU A C 9
ATOM 9506 O O . LEU A 1 56 ? -8.301 -6.796 -3.046 1.00 0.00 56 LEU A O 9
ATOM 9522 N N . PRO A 1 57 ? -6.355 -5.750 -3.656 1.00 0.00 57 PRO A N 9
ATOM 9523 C CA . PRO A 1 57 ? -6.752 -4.449 -3.146 1.00 0.00 57 PRO A CA 9
ATOM 9524 C C . PRO A 1 57 ? -7.778 -3.787 -4.068 1.00 0.00 57 PRO A C 9
ATOM 9525 O O . PRO A 1 57 ? -8.203 -4.382 -5.057 1.00 0.00 57 PRO A O 9
ATOM 9536 N N . SER A 1 58 ? -8.145 -2.565 -3.712 1.00 0.00 58 SER A N 9
ATOM 9537 C CA . SER A 1 58 ? -9.113 -1.816 -4.495 1.00 0.00 58 SER A CA 9
ATOM 9538 C C . SER A 1 58 ? -9.316 -0.427 -3.888 1.00 0.00 58 SER A C 9
ATOM 9539 O O . SER A 1 58 ? -9.150 0.583 -4.570 1.00 0.00 58 SER A O 9
ATOM 9547 N N . SER A 1 59 ? -9.672 -0.421 -2.611 1.00 0.00 59 SER A N 9
ATOM 9548 C CA . SER A 1 59 ? -9.899 0.828 -1.904 1.00 0.00 59 SER A CA 9
ATOM 9549 C C . SER A 1 59 ? -10.619 1.823 -2.817 1.00 0.00 59 SER A C 9
ATOM 9550 O O . SER A 1 59 ? -10.000 2.745 -3.345 1.00 0.00 59 SER A O 9
ATOM 9558 N N . GLY A 1 60 ? -11.915 1.602 -2.973 1.00 0.00 60 GLY A N 9
ATOM 9559 C CA . GLY A 1 60 ? -12.726 2.468 -3.813 1.00 0.00 60 GLY A CA 9
ATOM 9560 C C . GLY A 1 60 ? -13.849 1.680 -4.490 1.00 0.00 60 GLY A C 9
ATOM 9561 O O . GLY A 1 60 ? -14.462 0.810 -3.873 1.00 0.00 60 GLY A O 9
ATOM 9565 N N . SER A 1 61 ? -14.086 2.013 -5.751 1.00 0.00 61 SER A N 9
ATOM 9566 C CA . SER A 1 61 ? -15.125 1.348 -6.518 1.00 0.00 61 SER A CA 9
ATOM 9567 C C . SER A 1 61 ? -14.497 0.514 -7.636 1.00 0.00 61 SER A C 9
ATOM 9568 O O . SER A 1 61 ? -14.711 -0.695 -7.709 1.00 0.00 61 SER A O 9
ATOM 9576 N N . MET A 1 62 ? -13.733 1.193 -8.480 1.00 0.00 62 MET A N 9
ATOM 9577 C CA . MET A 1 62 ? -13.072 0.530 -9.591 1.00 0.00 62 MET A CA 9
ATOM 9578 C C . MET A 1 62 ? -14.095 -0.079 -10.553 1.00 0.00 62 MET A C 9
ATOM 9579 O O . MET A 1 62 ? -14.737 -1.078 -10.231 1.00 0.00 62 MET A O 9
ATOM 9593 N N . MET A 1 63 ? -14.214 0.548 -11.714 1.00 0.00 63 MET A N 9
ATOM 9594 C CA . MET A 1 63 ? -15.148 0.080 -12.724 1.00 0.00 63 MET A CA 9
ATOM 9595 C C . MET A 1 63 ? -14.620 -1.178 -13.418 1.00 0.00 63 MET A C 9
ATOM 9596 O O . MET A 1 63 ? -15.297 -2.204 -13.449 1.00 0.00 63 MET A O 9
ATOM 9610 N N . GLY A 1 64 ? -13.416 -1.056 -13.957 1.00 0.00 64 GLY A N 9
ATOM 9611 C CA . GLY A 1 64 ? -12.790 -2.170 -14.649 1.00 0.00 64 GLY A CA 9
ATOM 9612 C C . GLY A 1 64 ? -12.756 -1.929 -16.159 1.00 0.00 64 GLY A C 9
ATOM 9613 O O . GLY A 1 64 ? -12.940 -0.801 -16.616 1.00 0.00 64 GLY A O 9
ATOM 9617 N N . GLY A 1 65 ? -12.519 -3.006 -16.893 1.00 0.00 65 GLY A N 9
ATOM 9618 C CA . GLY A 1 65 ? -12.458 -2.926 -18.343 1.00 0.00 65 GLY A CA 9
ATOM 9619 C C . GLY A 1 65 ? -13.275 -4.047 -18.989 1.00 0.00 65 GLY A C 9
ATOM 9620 O O . GLY A 1 65 ? -13.876 -4.863 -18.291 1.00 0.00 65 GLY A O 9
ATOM 9624 N N . LYS A 1 66 ? -13.269 -4.052 -20.314 1.00 0.00 66 LYS A N 9
ATOM 9625 C CA . LYS A 1 66 ? -14.002 -5.059 -21.061 1.00 0.00 66 LYS A CA 9
ATOM 9626 C C . LYS A 1 66 ? -13.035 -6.155 -21.514 1.00 0.00 66 LYS A C 9
ATOM 9627 O O . LYS A 1 66 ? -11.832 -6.066 -21.271 1.00 0.00 66 LYS A O 9
ATOM 9646 N N . ASP A 1 67 ? -13.597 -7.164 -22.165 1.00 0.00 67 ASP A N 9
ATOM 9647 C CA . ASP A 1 67 ? -12.799 -8.276 -22.654 1.00 0.00 67 ASP A CA 9
ATOM 9648 C C . ASP A 1 67 ? -13.603 -9.054 -23.697 1.00 0.00 67 ASP A C 9
ATOM 9649 O O . ASP A 1 67 ? -14.821 -8.904 -23.786 1.00 0.00 67 ASP A O 9
ATOM 9658 N N . PHE A 1 68 ? -12.890 -9.869 -24.460 1.00 0.00 68 PHE A N 9
ATOM 9659 C CA . PHE A 1 68 ? -13.522 -10.671 -25.494 1.00 0.00 68 PHE A CA 9
ATOM 9660 C C . PHE A 1 68 ? -12.746 -11.968 -25.732 1.00 0.00 68 PHE A C 9
ATOM 9661 O O . PHE A 1 68 ? -11.562 -12.055 -25.411 1.00 0.00 68 PHE A O 9
ATOM 9678 N N . VAL A 1 69 ? -13.445 -12.944 -26.293 1.00 0.00 69 VAL A N 9
ATOM 9679 C CA . VAL A 1 69 ? -12.837 -14.232 -26.578 1.00 0.00 69 VAL A CA 9
ATOM 9680 C C . VAL A 1 69 ? -13.272 -14.701 -27.968 1.00 0.00 69 VAL A C 9
ATOM 9681 O O . VAL A 1 69 ? -14.205 -14.149 -28.549 1.00 0.00 69 VAL A O 9
ATOM 9694 N N . VAL A 1 70 ? -12.576 -15.714 -28.461 1.00 0.00 70 VAL A N 9
ATOM 9695 C CA . VAL A 1 70 ? -12.878 -16.263 -29.772 1.00 0.00 70 VAL A CA 9
ATOM 9696 C C . VAL A 1 70 ? -13.210 -17.750 -29.633 1.00 0.00 70 VAL A C 9
ATOM 9697 O O . VAL A 1 70 ? -13.089 -18.318 -28.549 1.00 0.00 70 VAL A O 9
ATOM 9710 N N . GLN A 1 71 ? -13.622 -18.339 -30.746 1.00 0.00 71 GLN A N 9
ATOM 9711 C CA . GLN A 1 71 ? -13.972 -19.749 -30.762 1.00 0.00 71 GLN A CA 9
ATOM 9712 C C . GLN A 1 71 ? -12.734 -20.600 -31.050 1.00 0.00 71 GLN A C 9
ATOM 9713 O O . GLN A 1 71 ? -11.850 -20.183 -31.797 1.00 0.00 71 GLN A O 9
ATOM 9727 N N . HIS A 1 72 ? -12.709 -21.776 -30.442 1.00 0.00 72 HIS A N 9
ATOM 9728 C CA . HIS A 1 72 ? -11.594 -22.690 -30.623 1.00 0.00 72 HIS A CA 9
ATOM 9729 C C . HIS A 1 72 ? -12.094 -23.993 -31.248 1.00 0.00 72 HIS A C 9
ATOM 9730 O O . HIS A 1 72 ? -13.297 -24.246 -31.285 1.00 0.00 72 HIS A O 9
ATOM 9744 N N . LEU A 1 73 ? -11.146 -24.787 -31.723 1.00 0.00 73 LEU A N 9
ATOM 9745 C CA . LEU A 1 73 ? -11.475 -26.059 -32.344 1.00 0.00 73 LEU A CA 9
ATOM 9746 C C . LEU A 1 73 ? -11.260 -27.186 -31.332 1.00 0.00 73 LEU A C 9
ATOM 9747 O O . LEU A 1 73 ? -10.768 -26.951 -30.230 1.00 0.00 73 LEU A O 9
ATOM 9763 N N . LYS A 1 74 ? -11.641 -28.387 -31.743 1.00 0.00 74 LYS A N 9
ATOM 9764 C CA . LYS A 1 74 ? -11.496 -29.552 -30.887 1.00 0.00 74 LYS A CA 9
ATOM 9765 C C . LYS A 1 74 ? -10.111 -30.166 -31.098 1.00 0.00 74 LYS A C 9
ATOM 9766 O O . LYS A 1 74 ? -9.474 -29.932 -32.124 1.00 0.00 74 LYS A O 9
ATOM 9785 N N . TRP A 1 75 ? -9.685 -30.940 -30.110 1.00 0.00 75 TRP A N 9
ATOM 9786 C CA . TRP A 1 75 ? -8.387 -31.590 -30.175 1.00 0.00 75 TRP A CA 9
ATOM 9787 C C . TRP A 1 75 ? -8.402 -32.773 -29.206 1.00 0.00 75 TRP A C 9
ATOM 9788 O O . TRP A 1 75 ? -9.003 -32.696 -28.136 1.00 0.00 75 TRP A O 9
ATOM 9809 N N . THR A 1 76 ? -7.733 -33.841 -29.616 1.00 0.00 76 THR A N 9
ATOM 9810 C CA . THR A 1 76 ? -7.661 -35.039 -28.797 1.00 0.00 76 THR A CA 9
ATOM 9811 C C . THR A 1 76 ? -6.386 -35.033 -27.952 1.00 0.00 76 THR A C 9
ATOM 9812 O O . THR A 1 76 ? -5.387 -34.426 -28.335 1.00 0.00 76 THR A O 9
ATOM 9823 N N . ASP A 1 77 ? -6.461 -35.715 -26.819 1.00 0.00 77 ASP A N 9
ATOM 9824 C CA . ASP A 1 77 ? -5.325 -35.795 -25.917 1.00 0.00 77 ASP A CA 9
ATOM 9825 C C . ASP A 1 77 ? -5.176 -37.234 -25.418 1.00 0.00 77 ASP A C 9
ATOM 9826 O O . ASP A 1 77 ? -5.864 -37.647 -24.487 1.00 0.00 77 ASP A O 9
ATOM 9835 N N . PRO A 1 78 ? -4.248 -37.977 -26.079 1.00 0.00 78 PRO A N 9
ATOM 9836 C CA . PRO A 1 78 ? -3.999 -39.361 -25.713 1.00 0.00 78 PRO A CA 9
ATOM 9837 C C . PRO A 1 78 ? -3.196 -39.449 -24.413 1.00 0.00 78 PRO A C 9
ATOM 9838 O O . PRO A 1 78 ? -2.403 -38.559 -24.108 1.00 0.00 78 PRO A O 9
ATOM 9849 N N . SER A 1 79 ? -3.428 -40.529 -23.683 1.00 0.00 79 SER A N 9
ATOM 9850 C CA . SER A 1 79 ? -2.736 -40.745 -22.424 1.00 0.00 79 SER A CA 9
ATOM 9851 C C . SER A 1 79 ? -1.492 -41.606 -22.651 1.00 0.00 79 SER A C 9
ATOM 9852 O O . SER A 1 79 ? -1.424 -42.360 -23.620 1.00 0.00 79 SER A O 9
ATOM 9860 N N . GLY A 1 80 ? -0.539 -41.463 -21.742 1.00 0.00 80 GLY A N 9
ATOM 9861 C CA . GLY A 1 80 ? 0.699 -42.219 -21.831 1.00 0.00 80 GLY A CA 9
ATOM 9862 C C . GLY A 1 80 ? 0.607 -43.520 -21.031 1.00 0.00 80 GLY A C 9
ATOM 9863 O O . GLY A 1 80 ? -0.204 -43.632 -20.113 1.00 0.00 80 GLY A O 9
ATOM 9867 N N . PRO A 1 81 ? 1.470 -44.496 -21.420 1.00 0.00 81 PRO A N 9
ATOM 9868 C CA . PRO A 1 81 ? 1.494 -45.785 -20.750 1.00 0.00 81 PRO A CA 9
ATOM 9869 C C . PRO A 1 81 ? 2.173 -45.680 -19.383 1.00 0.00 81 PRO A C 9
ATOM 9870 O O . PRO A 1 81 ? 3.366 -45.949 -19.256 1.00 0.00 81 PRO A O 9
ATOM 9881 N N . SER A 1 82 ? 1.383 -45.288 -18.394 1.00 0.00 82 SER A N 9
ATOM 9882 C CA . SER A 1 82 ? 1.893 -45.144 -17.041 1.00 0.00 82 SER A CA 9
ATOM 9883 C C . SER A 1 82 ? 1.148 -46.090 -16.097 1.00 0.00 82 SER A C 9
ATOM 9884 O O . SER A 1 82 ? 0.040 -46.529 -16.401 1.00 0.00 82 SER A O 9
ATOM 9892 N N . SER A 1 83 ? 1.787 -46.377 -14.972 1.00 0.00 83 SER A N 9
ATOM 9893 C CA . SER A 1 83 ? 1.198 -47.263 -13.982 1.00 0.00 83 SER A CA 9
ATOM 9894 C C . SER A 1 83 ? -0.025 -46.598 -13.346 1.00 0.00 83 SER A C 9
ATOM 9895 O O . SER A 1 83 ? 0.076 -45.997 -12.278 1.00 0.00 83 SER A O 9
ATOM 9903 N N . GLY A 1 84 ? -1.152 -46.728 -14.030 1.00 0.00 84 GLY A N 9
ATOM 9904 C CA . GLY A 1 84 ? -2.393 -46.148 -13.546 1.00 0.00 84 GLY A CA 9
ATOM 9905 C C . GLY A 1 84 ? -2.923 -46.919 -12.335 1.00 0.00 84 GLY A C 9
ATOM 9906 O O . GLY A 1 84 ? -3.603 -46.352 -11.482 1.00 0.00 84 GLY A O 9
ATOM 9910 N N . GLY A 1 1 ? 18.523 14.672 -8.715 1.00 0.00 1 GLY A N 10
ATOM 9911 C CA . GLY A 1 1 ? 18.977 13.517 -7.960 1.00 0.00 1 GLY A CA 10
ATOM 9912 C C . GLY A 1 1 ? 18.709 12.221 -8.728 1.00 0.00 1 GLY A C 10
ATOM 9913 O O . GLY A 1 1 ? 17.803 12.163 -9.559 1.00 0.00 1 GLY A O 10
ATOM 9917 N N . SER A 1 2 ? 19.513 11.213 -8.423 1.00 0.00 2 SER A N 10
ATOM 9918 C CA . SER A 1 2 ? 19.374 9.921 -9.075 1.00 0.00 2 SER A CA 10
ATOM 9919 C C . SER A 1 2 ? 20.301 8.899 -8.414 1.00 0.00 2 SER A C 10
ATOM 9920 O O . SER A 1 2 ? 21.154 9.262 -7.605 1.00 0.00 2 SER A O 10
ATOM 9928 N N . SER A 1 3 ? 20.103 7.643 -8.784 1.00 0.00 3 SER A N 10
ATOM 9929 C CA . SER A 1 3 ? 20.912 6.566 -8.237 1.00 0.00 3 SER A CA 10
ATOM 9930 C C . SER A 1 3 ? 20.633 6.410 -6.741 1.00 0.00 3 SER A C 10
ATOM 9931 O O . SER A 1 3 ? 20.322 7.385 -6.059 1.00 0.00 3 SER A O 10
ATOM 9939 N N . GLY A 1 4 ? 20.754 5.176 -6.275 1.00 0.00 4 GLY A N 10
ATOM 9940 C CA . GLY A 1 4 ? 20.519 4.880 -4.872 1.00 0.00 4 GLY A CA 10
ATOM 9941 C C . GLY A 1 4 ? 19.921 3.482 -4.699 1.00 0.00 4 GLY A C 10
ATOM 9942 O O . GLY A 1 4 ? 18.704 3.313 -4.744 1.00 0.00 4 GLY A O 10
ATOM 9946 N N . SER A 1 5 ? 20.806 2.514 -4.505 1.00 0.00 5 SER A N 10
ATOM 9947 C CA . SER A 1 5 ? 20.381 1.137 -4.325 1.00 0.00 5 SER A CA 10
ATOM 9948 C C . SER A 1 5 ? 19.699 0.629 -5.597 1.00 0.00 5 SER A C 10
ATOM 9949 O O . SER A 1 5 ? 18.800 1.282 -6.126 1.00 0.00 5 SER A O 10
ATOM 9957 N N . SER A 1 6 ? 20.152 -0.530 -6.051 1.00 0.00 6 SER A N 10
ATOM 9958 C CA . SER A 1 6 ? 19.596 -1.132 -7.251 1.00 0.00 6 SER A CA 10
ATOM 9959 C C . SER A 1 6 ? 18.256 -1.797 -6.931 1.00 0.00 6 SER A C 10
ATOM 9960 O O . SER A 1 6 ? 18.192 -3.008 -6.728 1.00 0.00 6 SER A O 10
ATOM 9968 N N . GLY A 1 7 ? 17.217 -0.975 -6.895 1.00 0.00 7 GLY A N 10
ATOM 9969 C CA . GLY A 1 7 ? 15.882 -1.468 -6.603 1.00 0.00 7 GLY A CA 10
ATOM 9970 C C . GLY A 1 7 ? 15.910 -2.478 -5.454 1.00 0.00 7 GLY A C 10
ATOM 9971 O O . GLY A 1 7 ? 16.207 -2.121 -4.315 1.00 0.00 7 GLY A O 10
ATOM 9975 N N . ILE A 1 8 ? 15.598 -3.720 -5.794 1.00 0.00 8 ILE A N 10
ATOM 9976 C CA . ILE A 1 8 ? 15.583 -4.785 -4.806 1.00 0.00 8 ILE A CA 10
ATOM 9977 C C . ILE A 1 8 ? 16.022 -6.094 -5.466 1.00 0.00 8 ILE A C 10
ATOM 9978 O O . ILE A 1 8 ? 15.198 -6.825 -6.012 1.00 0.00 8 ILE A O 10
ATOM 9994 N N . PRO A 1 9 ? 17.355 -6.356 -5.392 1.00 0.00 9 PRO A N 10
ATOM 9995 C CA . PRO A 1 9 ? 17.913 -7.564 -5.976 1.00 0.00 9 PRO A CA 10
ATOM 9996 C C . PRO A 1 9 ? 17.589 -8.788 -5.117 1.00 0.00 9 PRO A C 10
ATOM 9997 O O . PRO A 1 9 ? 18.050 -8.893 -3.981 1.00 0.00 9 PRO A O 10
ATOM 10008 N N . GLY A 1 10 ? 16.800 -9.683 -5.693 1.00 0.00 10 GLY A N 10
ATOM 10009 C CA . GLY A 1 10 ? 16.410 -10.896 -4.995 1.00 0.00 10 GLY A CA 10
ATOM 10010 C C . GLY A 1 10 ? 17.562 -11.434 -4.145 1.00 0.00 10 GLY A C 10
ATOM 10011 O O . GLY A 1 10 ? 18.450 -12.115 -4.655 1.00 0.00 10 GLY A O 10
ATOM 10015 N N . PRO A 1 11 ? 17.509 -11.100 -2.827 1.00 0.00 11 PRO A N 10
ATOM 10016 C CA . PRO A 1 11 ? 18.538 -11.542 -1.901 1.00 0.00 11 PRO A CA 10
ATOM 10017 C C . PRO A 1 11 ? 18.373 -13.026 -1.566 1.00 0.00 11 PRO A C 10
ATOM 10018 O O . PRO A 1 11 ? 17.293 -13.589 -1.740 1.00 0.00 11 PRO A O 10
ATOM 10029 N N . GLY A 1 12 ? 19.460 -13.617 -1.093 1.00 0.00 12 GLY A N 10
ATOM 10030 C CA . GLY A 1 12 ? 19.449 -15.025 -0.733 1.00 0.00 12 GLY A CA 10
ATOM 10031 C C . GLY A 1 12 ? 18.248 -15.354 0.157 1.00 0.00 12 GLY A C 10
ATOM 10032 O O . GLY A 1 12 ? 18.005 -14.676 1.154 1.00 0.00 12 GLY A O 10
ATOM 10036 N N . PHE A 1 13 ? 17.529 -16.395 -0.237 1.00 0.00 13 PHE A N 10
ATOM 10037 C CA . PHE A 1 13 ? 16.360 -16.823 0.512 1.00 0.00 13 PHE A CA 10
ATOM 10038 C C . PHE A 1 13 ? 16.312 -18.347 0.630 1.00 0.00 13 PHE A C 10
ATOM 10039 O O . PHE A 1 13 ? 16.649 -19.058 -0.316 1.00 0.00 13 PHE A O 10
ATOM 10056 N N . THR A 1 14 ? 15.889 -18.806 1.799 1.00 0.00 14 THR A N 10
ATOM 10057 C CA . THR A 1 14 ? 15.792 -20.233 2.053 1.00 0.00 14 THR A CA 10
ATOM 10058 C C . THR A 1 14 ? 14.623 -20.835 1.270 1.00 0.00 14 THR A C 10
ATOM 10059 O O . THR A 1 14 ? 13.641 -20.150 0.989 1.00 0.00 14 THR A O 10
ATOM 10070 N N . ALA A 1 15 ? 14.768 -22.111 0.941 1.00 0.00 15 ALA A N 10
ATOM 10071 C CA . ALA A 1 15 ? 13.737 -22.813 0.197 1.00 0.00 15 ALA A CA 10
ATOM 10072 C C . ALA A 1 15 ? 12.647 -23.283 1.163 1.00 0.00 15 ALA A C 10
ATOM 10073 O O . ALA A 1 15 ? 12.941 -23.687 2.287 1.00 0.00 15 ALA A O 10
ATOM 10080 N N . GLY A 1 16 ? 11.411 -23.214 0.689 1.00 0.00 16 GLY A N 10
ATOM 10081 C CA . GLY A 1 16 ? 10.276 -23.627 1.497 1.00 0.00 16 GLY A CA 10
ATOM 10082 C C . GLY A 1 16 ? 9.462 -24.710 0.785 1.00 0.00 16 GLY A C 10
ATOM 10083 O O . GLY A 1 16 ? 9.187 -24.601 -0.409 1.00 0.00 16 GLY A O 10
ATOM 10087 N N . ALA A 1 17 ? 9.100 -25.730 1.549 1.00 0.00 17 ALA A N 10
ATOM 10088 C CA . ALA A 1 17 ? 8.323 -26.832 1.007 1.00 0.00 17 ALA A CA 10
ATOM 10089 C C . ALA A 1 17 ? 6.847 -26.433 0.955 1.00 0.00 17 ALA A C 10
ATOM 10090 O O . ALA A 1 17 ? 6.422 -25.520 1.661 1.00 0.00 17 ALA A O 10
ATOM 10097 N N . GLN A 1 18 ? 6.107 -27.136 0.110 1.00 0.00 18 GLN A N 10
ATOM 10098 C CA . GLN A 1 18 ? 4.687 -26.866 -0.044 1.00 0.00 18 GLN A CA 10
ATOM 10099 C C . GLN A 1 18 ? 4.475 -25.510 -0.720 1.00 0.00 18 GLN A C 10
ATOM 10100 O O . GLN A 1 18 ? 5.427 -24.758 -0.923 1.00 0.00 18 GLN A O 10
ATOM 10114 N N . GLY A 1 19 ? 3.221 -25.239 -1.049 1.00 0.00 19 GLY A N 10
ATOM 10115 C CA . GLY A 1 19 ? 2.871 -23.987 -1.698 1.00 0.00 19 GLY A CA 10
ATOM 10116 C C . GLY A 1 19 ? 1.361 -23.886 -1.918 1.00 0.00 19 GLY A C 10
ATOM 10117 O O . GLY A 1 19 ? 0.898 -23.819 -3.056 1.00 0.00 19 GLY A O 10
ATOM 10121 N N . SER A 1 20 ? 0.633 -23.878 -0.811 1.00 0.00 20 SER A N 10
ATOM 10122 C CA . SER A 1 20 ? -0.816 -23.787 -0.869 1.00 0.00 20 SER A CA 10
ATOM 10123 C C . SER A 1 20 ? -1.287 -22.503 -0.182 1.00 0.00 20 SER A C 10
ATOM 10124 O O . SER A 1 20 ? -0.639 -22.016 0.743 1.00 0.00 20 SER A O 10
ATOM 10132 N N . CYS A 1 21 ? -2.411 -21.992 -0.662 1.00 0.00 21 CYS A N 10
ATOM 10133 C CA . CYS A 1 21 ? -2.977 -20.774 -0.106 1.00 0.00 21 CYS A CA 10
ATOM 10134 C C . CYS A 1 21 ? -4.411 -21.069 0.338 1.00 0.00 21 CYS A C 10
ATOM 10135 O O . CYS A 1 21 ? -5.346 -20.387 -0.079 1.00 0.00 21 CYS A O 10
ATOM 10142 N N . SER A 1 22 ? -4.539 -22.086 1.177 1.00 0.00 22 SER A N 10
ATOM 10143 C CA . SER A 1 22 ? -5.843 -22.480 1.682 1.00 0.00 22 SER A CA 10
ATOM 10144 C C . SER A 1 22 ? -6.430 -21.361 2.546 1.00 0.00 22 SER A C 10
ATOM 10145 O O . SER A 1 22 ? -7.471 -20.797 2.214 1.00 0.00 22 SER A O 10
ATOM 10153 N N . LEU A 1 23 ? -5.735 -21.073 3.636 1.00 0.00 23 LEU A N 10
ATOM 10154 C CA . LEU A 1 23 ? -6.174 -20.032 4.550 1.00 0.00 23 LEU A CA 10
ATOM 10155 C C . LEU A 1 23 ? -5.209 -18.847 4.467 1.00 0.00 23 LEU A C 10
ATOM 10156 O O . LEU A 1 23 ? -5.574 -17.721 4.801 1.00 0.00 23 LEU A O 10
ATOM 10172 N N . ARG A 1 24 ? -3.997 -19.142 4.020 1.00 0.00 24 ARG A N 10
ATOM 10173 C CA . ARG A 1 24 ? -2.978 -18.115 3.889 1.00 0.00 24 ARG A CA 10
ATOM 10174 C C . ARG A 1 24 ? -3.571 -16.855 3.254 1.00 0.00 24 ARG A C 10
ATOM 10175 O O . ARG A 1 24 ? -4.132 -16.010 3.951 1.00 0.00 24 ARG A O 10
ATOM 10196 N N . CYS A 1 25 ? -3.428 -16.769 1.940 1.00 0.00 25 CYS A N 10
ATOM 10197 C CA . CYS A 1 25 ? -3.943 -15.628 1.204 1.00 0.00 25 CYS A CA 10
ATOM 10198 C C . CYS A 1 25 ? -3.278 -14.363 1.752 1.00 0.00 25 CYS A C 10
ATOM 10199 O O . CYS A 1 25 ? -3.929 -13.331 1.903 1.00 0.00 25 CYS A O 10
ATOM 10206 N N . GLY A 1 26 ? -1.989 -14.486 2.034 1.00 0.00 26 GLY A N 10
ATOM 10207 C CA . GLY A 1 26 ? -1.229 -13.365 2.562 1.00 0.00 26 GLY A CA 10
ATOM 10208 C C . GLY A 1 26 ? 0.119 -13.830 3.116 1.00 0.00 26 GLY A C 10
ATOM 10209 O O . GLY A 1 26 ? 0.444 -13.565 4.272 1.00 0.00 26 GLY A O 10
ATOM 10213 N N . ALA A 1 27 ? 0.868 -14.516 2.265 1.00 0.00 27 ALA A N 10
ATOM 10214 C CA . ALA A 1 27 ? 2.174 -15.020 2.655 1.00 0.00 27 ALA A CA 10
ATOM 10215 C C . ALA A 1 27 ? 3.050 -15.171 1.410 1.00 0.00 27 ALA A C 10
ATOM 10216 O O . ALA A 1 27 ? 2.551 -15.134 0.286 1.00 0.00 27 ALA A O 10
ATOM 10223 N N . GLN A 1 28 ? 4.342 -15.336 1.651 1.00 0.00 28 GLN A N 10
ATOM 10224 C CA . GLN A 1 28 ? 5.293 -15.493 0.564 1.00 0.00 28 GLN A CA 10
ATOM 10225 C C . GLN A 1 28 ? 6.118 -16.766 0.759 1.00 0.00 28 GLN A C 10
ATOM 10226 O O . GLN A 1 28 ? 6.712 -16.969 1.817 1.00 0.00 28 GLN A O 10
ATOM 10240 N N . ASP A 1 29 ? 6.129 -17.591 -0.278 1.00 0.00 29 ASP A N 10
ATOM 10241 C CA . ASP A 1 29 ? 6.872 -18.839 -0.234 1.00 0.00 29 ASP A CA 10
ATOM 10242 C C . ASP A 1 29 ? 7.777 -18.932 -1.464 1.00 0.00 29 ASP A C 10
ATOM 10243 O O . ASP A 1 29 ? 7.745 -18.060 -2.331 1.00 0.00 29 ASP A O 10
ATOM 10252 N N . GLY A 1 30 ? 8.563 -19.998 -1.502 1.00 0.00 30 GLY A N 10
ATOM 10253 C CA . GLY A 1 30 ? 9.475 -20.217 -2.611 1.00 0.00 30 GLY A CA 10
ATOM 10254 C C . GLY A 1 30 ? 8.756 -20.874 -3.791 1.00 0.00 30 GLY A C 10
ATOM 10255 O O . GLY A 1 30 ? 8.840 -20.392 -4.920 1.00 0.00 30 GLY A O 10
ATOM 10259 N N . LEU A 1 31 ? 8.065 -21.964 -3.490 1.00 0.00 31 LEU A N 10
ATOM 10260 C CA . LEU A 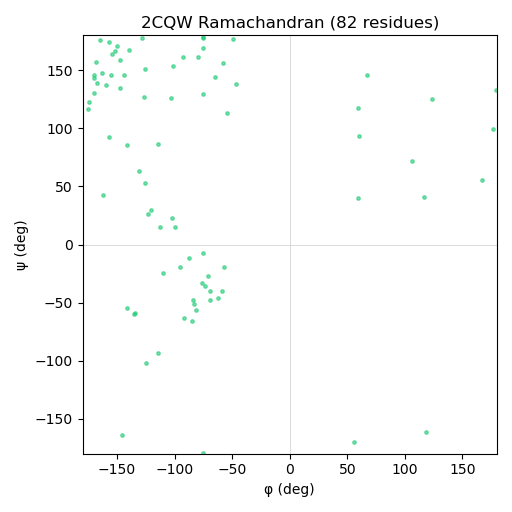1 31 ? 7.332 -22.691 -4.511 1.00 0.00 31 LEU A CA 10
ATOM 10261 C C . LEU A 1 31 ? 6.247 -21.785 -5.097 1.00 0.00 31 LEU A C 10
ATOM 10262 O O . LEU A 1 31 ? 5.990 -21.815 -6.299 1.00 0.00 31 LEU A O 10
ATOM 10278 N N . CYS A 1 32 ? 5.638 -21.001 -4.219 1.00 0.00 32 CYS A N 10
ATOM 10279 C CA . CYS A 1 32 ? 4.587 -20.088 -4.633 1.00 0.00 32 CYS A CA 10
ATOM 10280 C C . CYS A 1 32 ? 4.537 -18.928 -3.637 1.00 0.00 32 CYS A C 10
ATOM 10281 O O . CYS A 1 32 ? 5.491 -18.703 -2.893 1.00 0.00 32 CYS A O 10
ATOM 10288 N N . SER A 1 33 ? 3.416 -18.222 -3.655 1.00 0.00 33 SER A N 10
ATOM 10289 C CA . SER A 1 33 ? 3.230 -17.091 -2.762 1.00 0.00 33 SER A CA 10
ATOM 10290 C C . SER A 1 33 ? 1.741 -16.756 -2.645 1.00 0.00 33 SER A C 10
ATOM 10291 O O . SER A 1 33 ? 1.022 -16.754 -3.643 1.00 0.00 33 SER A O 10
ATOM 10299 N N . CYS A 1 34 ? 1.324 -16.481 -1.418 1.00 0.00 34 CYS A N 10
ATOM 10300 C CA . CYS A 1 34 ? -0.065 -16.146 -1.158 1.00 0.00 34 CYS A CA 10
ATOM 10301 C C . CYS A 1 34 ? -0.167 -14.631 -0.972 1.00 0.00 34 CYS A C 10
ATOM 10302 O O . CYS A 1 34 ? -1.046 -14.147 -0.260 1.00 0.00 34 CYS A O 10
ATOM 10309 N N . HIS A 1 35 ? 0.744 -13.924 -1.625 1.00 0.00 35 HIS A N 10
ATOM 10310 C CA . HIS A 1 35 ? 0.768 -12.474 -1.540 1.00 0.00 35 HIS A CA 10
ATOM 10311 C C . HIS A 1 35 ? 0.335 -11.875 -2.880 1.00 0.00 35 HIS A C 10
ATOM 10312 O O . HIS A 1 35 ? 0.510 -12.496 -3.927 1.00 0.00 35 HIS A O 10
ATOM 10326 N N . PRO A 1 36 ? -0.237 -10.643 -2.801 1.00 0.00 36 PRO A N 10
ATOM 10327 C CA . PRO A 1 36 ? -0.696 -9.953 -3.994 1.00 0.00 36 PRO A CA 10
ATOM 10328 C C . PRO A 1 36 ? 0.483 -9.393 -4.792 1.00 0.00 36 PRO A C 10
ATOM 10329 O O . PRO A 1 36 ? 0.297 -8.827 -5.868 1.00 0.00 36 PRO A O 10
ATOM 10340 N N . THR A 1 37 ? 1.671 -9.570 -4.233 1.00 0.00 37 THR A N 10
ATOM 10341 C CA . THR A 1 37 ? 2.881 -9.088 -4.878 1.00 0.00 37 THR A CA 10
ATOM 10342 C C . THR A 1 37 ? 3.501 -10.191 -5.739 1.00 0.00 37 THR A C 10
ATOM 10343 O O . THR A 1 37 ? 4.543 -9.986 -6.361 1.00 0.00 37 THR A O 10
ATOM 10354 N N . CYS A 1 38 ? 2.834 -11.336 -5.749 1.00 0.00 38 CYS A N 10
ATOM 10355 C CA . CYS A 1 38 ? 3.306 -12.471 -6.523 1.00 0.00 38 CYS A CA 10
ATOM 10356 C C . CYS A 1 38 ? 3.025 -12.194 -8.002 1.00 0.00 38 CYS A C 10
ATOM 10357 O O . CYS A 1 38 ? 3.551 -12.880 -8.876 1.00 0.00 38 CYS A O 10
ATOM 10364 N N . SER A 1 39 ? 2.197 -11.186 -8.235 1.00 0.00 39 SER A N 10
ATOM 10365 C CA . SER A 1 39 ? 1.840 -10.810 -9.592 1.00 0.00 39 SER A CA 10
ATOM 10366 C C . SER A 1 39 ? 3.039 -10.163 -10.288 1.00 0.00 39 SER A C 10
ATOM 10367 O O . SER A 1 39 ? 3.309 -10.443 -11.455 1.00 0.00 39 SER A O 10
ATOM 10375 N N . GLY A 1 40 ? 3.725 -9.309 -9.543 1.00 0.00 40 GLY A N 10
ATOM 10376 C CA . GLY A 1 40 ? 4.889 -8.620 -10.074 1.00 0.00 40 GLY A CA 10
ATOM 10377 C C . GLY A 1 40 ? 6.098 -9.556 -10.140 1.00 0.00 40 GLY A C 10
ATOM 10378 O O . GLY A 1 40 ? 6.923 -9.447 -11.045 1.00 0.00 40 GLY A O 10
ATOM 10382 N N . LEU A 1 41 ? 6.164 -10.454 -9.168 1.00 0.00 41 LEU A N 10
ATOM 10383 C CA . LEU A 1 41 ? 7.258 -11.408 -9.104 1.00 0.00 41 LEU A CA 10
ATOM 10384 C C . LEU A 1 41 ? 6.961 -12.582 -10.039 1.00 0.00 41 LEU A C 10
ATOM 10385 O O . LEU A 1 41 ? 7.723 -12.849 -10.967 1.00 0.00 41 LEU A O 10
ATOM 10401 N N . GLY A 1 42 ? 5.851 -13.251 -9.763 1.00 0.00 42 GLY A N 10
ATOM 10402 C CA . GLY A 1 42 ? 5.444 -14.390 -10.567 1.00 0.00 42 GLY A CA 10
ATOM 10403 C C . GLY A 1 42 ? 5.570 -15.693 -9.776 1.00 0.00 42 GLY A C 10
ATOM 10404 O O . GLY A 1 42 ? 5.859 -16.744 -10.346 1.00 0.00 42 GLY A O 10
ATOM 10408 N N . THR A 1 43 ? 5.345 -15.582 -8.475 1.00 0.00 43 THR A N 10
ATOM 10409 C CA . THR A 1 43 ? 5.430 -16.739 -7.600 1.00 0.00 43 THR A CA 10
ATOM 10410 C C . THR A 1 43 ? 4.040 -17.122 -7.087 1.00 0.00 43 THR A C 10
ATOM 10411 O O . THR A 1 43 ? 3.915 -17.794 -6.065 1.00 0.00 43 THR A O 10
ATOM 10422 N N . CYS A 1 44 ? 3.030 -16.678 -7.821 1.00 0.00 44 CYS A N 10
ATOM 10423 C CA . CYS A 1 44 ? 1.654 -16.966 -7.453 1.00 0.00 44 CYS A CA 10
ATOM 10424 C C . CYS A 1 44 ? 1.444 -18.479 -7.529 1.00 0.00 44 CYS A C 10
ATOM 10425 O O . CYS A 1 44 ? 2.041 -19.152 -8.368 1.00 0.00 44 CYS A O 10
ATOM 10432 N N . CYS A 1 45 ? 0.593 -18.971 -6.640 1.00 0.00 45 CYS A N 10
ATOM 10433 C CA . CYS A 1 45 ? 0.297 -20.393 -6.595 1.00 0.00 45 CYS A CA 10
ATOM 10434 C C . CYS A 1 45 ? -0.800 -20.687 -7.621 1.00 0.00 45 CYS A C 10
ATOM 10435 O O . CYS A 1 45 ? -1.426 -19.768 -8.147 1.00 0.00 45 CYS A O 10
ATOM 10442 N N . GLU A 1 46 ? -0.998 -21.972 -7.876 1.00 0.00 46 GLU A N 10
ATOM 10443 C CA . GLU A 1 46 ? -2.008 -22.399 -8.829 1.00 0.00 46 GLU A CA 10
ATOM 10444 C C . GLU A 1 46 ? -3.400 -22.318 -8.200 1.00 0.00 46 GLU A C 10
ATOM 10445 O O . GLU A 1 46 ? -4.397 -22.173 -8.906 1.00 0.00 46 GLU A O 10
ATOM 10457 N N . ASP A 1 47 ? -3.424 -22.416 -6.879 1.00 0.00 47 ASP A N 10
ATOM 10458 C CA . ASP A 1 47 ? -4.678 -22.356 -6.146 1.00 0.00 47 ASP A CA 10
ATOM 10459 C C . ASP A 1 47 ? -4.712 -21.077 -5.308 1.00 0.00 47 ASP A C 10
ATOM 10460 O O . ASP A 1 47 ? -5.538 -20.944 -4.406 1.00 0.00 47 ASP A O 10
ATOM 10469 N N . PHE A 1 48 ? -3.806 -20.168 -5.636 1.00 0.00 48 PHE A N 10
ATOM 10470 C CA . PHE A 1 48 ? -3.723 -18.903 -4.924 1.00 0.00 48 PHE A CA 10
ATOM 10471 C C . PHE A 1 48 ? -4.939 -18.025 -5.224 1.00 0.00 48 PHE A C 10
ATOM 10472 O O . PHE A 1 48 ? -5.558 -17.483 -4.309 1.00 0.00 48 PHE A O 10
ATOM 10489 N N . LEU A 1 49 ? -5.245 -17.910 -6.508 1.00 0.00 49 LEU A N 10
ATOM 10490 C CA . LEU A 1 49 ? -6.376 -17.107 -6.939 1.00 0.00 49 LEU A CA 10
ATOM 10491 C C . LEU A 1 49 ? -7.675 -17.842 -6.606 1.00 0.00 49 LEU A C 10
ATOM 10492 O O . LEU A 1 49 ? -8.673 -17.217 -6.251 1.00 0.00 49 LEU A O 10
ATOM 10508 N N . ASP A 1 50 ? -7.621 -19.160 -6.732 1.00 0.00 50 ASP A N 10
ATOM 10509 C CA . ASP A 1 50 ? -8.781 -19.987 -6.448 1.00 0.00 50 ASP A CA 10
ATOM 10510 C C . ASP A 1 50 ? -9.223 -19.761 -5.001 1.00 0.00 50 ASP A C 10
ATOM 10511 O O . ASP A 1 50 ? -10.417 -19.681 -4.718 1.00 0.00 50 ASP A O 10
ATOM 10520 N N . TYR A 1 51 ? -8.235 -19.663 -4.123 1.00 0.00 51 TYR A N 10
ATOM 10521 C CA . TYR A 1 51 ? -8.507 -19.447 -2.712 1.00 0.00 51 TYR A CA 10
ATOM 10522 C C . TYR A 1 51 ? -8.466 -17.957 -2.368 1.00 0.00 51 TYR A C 10
ATOM 10523 O O . TYR A 1 51 ? -9.056 -17.529 -1.378 1.00 0.00 51 TYR A O 10
ATOM 10541 N N . CYS A 1 52 ? -7.762 -17.209 -3.204 1.00 0.00 52 CYS A N 10
ATOM 10542 C CA . CYS A 1 52 ? -7.636 -15.775 -3.000 1.00 0.00 52 CYS A CA 10
ATOM 10543 C C . CYS A 1 52 ? -8.011 -15.070 -4.305 1.00 0.00 52 CYS A C 10
ATOM 10544 O O . CYS A 1 52 ? -7.172 -14.421 -4.928 1.00 0.00 52 CYS A O 10
ATOM 10551 N N . LEU A 1 53 ? -9.272 -15.221 -4.681 1.00 0.00 53 LEU A N 10
ATOM 10552 C CA . LEU A 1 53 ? -9.769 -14.607 -5.900 1.00 0.00 53 LEU A CA 10
ATOM 10553 C C . LEU A 1 53 ? -10.472 -13.293 -5.554 1.00 0.00 53 LEU A C 10
ATOM 10554 O O . LEU A 1 53 ? -11.172 -12.720 -6.389 1.00 0.00 53 LEU A O 10
ATOM 10570 N N . GLU A 1 54 ? -10.263 -12.853 -4.322 1.00 0.00 54 GLU A N 10
ATOM 10571 C CA . GLU A 1 54 ? -10.868 -11.617 -3.855 1.00 0.00 54 GLU A CA 10
ATOM 10572 C C . GLU A 1 54 ? -10.163 -11.126 -2.589 1.00 0.00 54 GLU A C 10
ATOM 10573 O O . GLU A 1 54 ? -10.817 -10.743 -1.620 1.00 0.00 54 GLU A O 10
ATOM 10585 N N . ILE A 1 55 ? -8.840 -11.154 -2.638 1.00 0.00 55 ILE A N 10
ATOM 10586 C CA . ILE A 1 55 ? -8.039 -10.716 -1.507 1.00 0.00 55 ILE A CA 10
ATOM 10587 C C . ILE A 1 55 ? -7.306 -9.425 -1.876 1.00 0.00 55 ILE A C 10
ATOM 10588 O O . ILE A 1 55 ? -7.057 -8.581 -1.016 1.00 0.00 55 ILE A O 10
ATOM 10604 N N . LEU A 1 56 ? -6.980 -9.312 -3.155 1.00 0.00 56 LEU A N 10
ATOM 10605 C CA . LEU A 1 56 ? -6.280 -8.138 -3.648 1.00 0.00 56 LEU A CA 10
ATOM 10606 C C . LEU A 1 56 ? -6.827 -6.892 -2.949 1.00 0.00 56 LEU A C 10
ATOM 10607 O O . LEU A 1 56 ? -7.875 -6.372 -3.328 1.00 0.00 56 LEU A O 10
ATOM 10623 N N . PRO A 1 57 ? -6.073 -6.437 -1.912 1.00 0.00 57 PRO A N 10
ATOM 10624 C CA . PRO A 1 57 ? -6.471 -5.262 -1.156 1.00 0.00 57 PRO A CA 10
ATOM 10625 C C . PRO A 1 57 ? -6.210 -3.983 -1.953 1.00 0.00 57 PRO A C 10
ATOM 10626 O O . PRO A 1 57 ? -5.335 -3.194 -1.598 1.00 0.00 57 PRO A O 10
ATOM 10637 N N . SER A 1 58 ? -6.984 -3.817 -3.015 1.00 0.00 58 SER A N 10
ATOM 10638 C CA . SER A 1 58 ? -6.847 -2.646 -3.865 1.00 0.00 58 SER A CA 10
ATOM 10639 C C . SER A 1 58 ? -8.191 -1.924 -3.982 1.00 0.00 58 SER A C 10
ATOM 10640 O O . SER A 1 58 ? -8.324 -0.780 -3.553 1.00 0.00 58 SER A O 10
ATOM 10648 N N . SER A 1 59 ? -9.153 -2.623 -4.566 1.00 0.00 59 SER A N 10
ATOM 10649 C CA . SER A 1 59 ? -10.481 -2.063 -4.746 1.00 0.00 59 SER A CA 10
ATOM 10650 C C . SER A 1 59 ? -11.083 -1.699 -3.387 1.00 0.00 59 SER A C 10
ATOM 10651 O O . SER A 1 59 ? -11.277 -2.566 -2.537 1.00 0.00 59 SER A O 10
ATOM 10659 N N . GLY A 1 60 ? -11.362 -0.414 -3.225 1.00 0.00 60 GLY A N 10
ATOM 10660 C CA . GLY A 1 60 ? -11.938 0.077 -1.984 1.00 0.00 60 GLY A CA 10
ATOM 10661 C C . GLY A 1 60 ? -13.375 0.558 -2.199 1.00 0.00 60 GLY A C 10
ATOM 10662 O O . GLY A 1 60 ? -13.952 0.344 -3.264 1.00 0.00 60 GLY A O 10
ATOM 10666 N N . SER A 1 61 ? -13.910 1.198 -1.170 1.00 0.00 61 SER A N 10
ATOM 10667 C CA . SER A 1 61 ? -15.268 1.711 -1.233 1.00 0.00 61 SER A CA 10
ATOM 10668 C C . SER A 1 61 ? -15.485 2.458 -2.550 1.00 0.00 61 SER A C 10
ATOM 10669 O O . SER A 1 61 ? -14.656 3.275 -2.949 1.00 0.00 61 SER A O 10
ATOM 10677 N N . MET A 1 62 ? -16.604 2.152 -3.190 1.00 0.00 62 MET A N 10
ATOM 10678 C CA . MET A 1 62 ? -16.941 2.784 -4.454 1.00 0.00 62 MET A CA 10
ATOM 10679 C C . MET A 1 62 ? -17.780 4.043 -4.231 1.00 0.00 62 MET A C 10
ATOM 10680 O O . MET A 1 62 ? -18.525 4.133 -3.256 1.00 0.00 62 MET A O 10
ATOM 10694 N N . MET A 1 63 ? -17.631 4.986 -5.150 1.00 0.00 63 MET A N 10
ATOM 10695 C CA . MET A 1 63 ? -18.366 6.236 -5.066 1.00 0.00 63 MET A CA 10
ATOM 10696 C C . MET A 1 63 ? -19.728 6.119 -5.754 1.00 0.00 63 MET A C 10
ATOM 10697 O O . MET A 1 63 ? -19.930 5.243 -6.592 1.00 0.00 63 MET A O 10
ATOM 10711 N N . GLY A 1 64 ? -20.626 7.016 -5.372 1.00 0.00 64 GLY A N 10
ATOM 10712 C CA . GLY A 1 64 ? -21.963 7.024 -5.941 1.00 0.00 64 GLY A CA 10
ATOM 10713 C C . GLY A 1 64 ? -23.023 7.172 -4.848 1.00 0.00 64 GLY A C 10
ATOM 10714 O O . GLY A 1 64 ? -23.155 8.237 -4.247 1.00 0.00 64 GLY A O 10
ATOM 10718 N N . GLY A 1 65 ? -23.751 6.088 -4.624 1.00 0.00 65 GLY A N 10
ATOM 10719 C CA . GLY A 1 65 ? -24.795 6.083 -3.614 1.00 0.00 65 GLY A CA 10
ATOM 10720 C C . GLY A 1 65 ? -24.293 5.462 -2.309 1.00 0.00 65 GLY A C 10
ATOM 10721 O O . GLY A 1 65 ? -24.749 4.390 -1.913 1.00 0.00 65 GLY A O 10
ATOM 10725 N N . LYS A 1 66 ? -23.362 6.161 -1.678 1.00 0.00 66 LYS A N 10
ATOM 10726 C CA . LYS A 1 66 ? -22.793 5.691 -0.426 1.00 0.00 66 LYS A CA 10
ATOM 10727 C C . LYS A 1 66 ? -22.126 6.862 0.298 1.00 0.00 66 LYS A C 10
ATOM 10728 O O . LYS A 1 66 ? -21.253 7.525 -0.261 1.00 0.00 66 LYS A O 10
ATOM 10747 N N . ASP A 1 67 ? -22.562 7.080 1.530 1.00 0.00 67 ASP A N 10
ATOM 10748 C CA . ASP A 1 67 ? -22.017 8.160 2.335 1.00 0.00 67 ASP A CA 10
ATOM 10749 C C . ASP A 1 67 ? -21.347 7.574 3.580 1.00 0.00 67 ASP A C 10
ATOM 10750 O O . ASP A 1 67 ? -22.013 7.295 4.575 1.00 0.00 67 ASP A O 10
ATOM 10759 N N . PHE A 1 68 ? -20.036 7.404 3.482 1.00 0.00 68 PHE A N 10
ATOM 10760 C CA . PHE A 1 68 ? -19.268 6.857 4.587 1.00 0.00 68 PHE A CA 10
ATOM 10761 C C . PHE A 1 68 ? -18.524 7.962 5.339 1.00 0.00 68 PHE A C 10
ATOM 10762 O O . PHE A 1 68 ? -17.613 8.583 4.794 1.00 0.00 68 PHE A O 10
ATOM 10779 N N . VAL A 1 69 ? -18.940 8.174 6.578 1.00 0.00 69 VAL A N 10
ATOM 10780 C CA . VAL A 1 69 ? -18.324 9.194 7.410 1.00 0.00 69 VAL A CA 10
ATOM 10781 C C . VAL A 1 69 ? -17.814 8.552 8.702 1.00 0.00 69 VAL A C 10
ATOM 10782 O O . VAL A 1 69 ? -18.143 7.405 9.002 1.00 0.00 69 VAL A O 10
ATOM 10795 N N . VAL A 1 70 ? -17.019 9.320 9.433 1.00 0.00 70 VAL A N 10
ATOM 10796 C CA . VAL A 1 70 ? -16.460 8.841 10.685 1.00 0.00 70 VAL A CA 10
ATOM 10797 C C . VAL A 1 70 ? -15.976 10.034 11.512 1.00 0.00 70 VAL A C 10
ATOM 10798 O O . VAL A 1 70 ? -15.635 11.079 10.960 1.00 0.00 70 VAL A O 10
ATOM 10811 N N . GLN A 1 71 ? -15.961 9.838 12.823 1.00 0.00 71 GLN A N 10
ATOM 10812 C CA . GLN A 1 71 ? -15.524 10.884 13.731 1.00 0.00 71 GLN A CA 10
ATOM 10813 C C . GLN A 1 71 ? -15.163 10.288 15.093 1.00 0.00 71 GLN A C 10
ATOM 10814 O O . GLN A 1 71 ? -15.730 9.275 15.501 1.00 0.00 71 GLN A O 10
ATOM 10828 N N . HIS A 1 72 ? -14.223 10.942 15.759 1.00 0.00 72 HIS A N 10
ATOM 10829 C CA . HIS A 1 72 ? -13.780 10.489 17.067 1.00 0.00 72 HIS A CA 10
ATOM 10830 C C . HIS A 1 72 ? -13.191 11.668 17.845 1.00 0.00 72 HIS A C 10
ATOM 10831 O O . HIS A 1 72 ? -12.997 12.748 17.290 1.00 0.00 72 HIS A O 10
ATOM 10845 N N . LEU A 1 73 ? -12.922 11.419 19.118 1.00 0.00 73 LEU A N 10
ATOM 10846 C CA . LEU A 1 73 ? -12.359 12.445 19.979 1.00 0.00 73 LEU A CA 10
ATOM 10847 C C . LEU A 1 73 ? -12.012 11.833 21.337 1.00 0.00 73 LEU A C 10
ATOM 10848 O O . LEU A 1 73 ? -12.662 10.887 21.780 1.00 0.00 73 LEU A O 10
ATOM 10864 N N . LYS A 1 74 ? -10.987 12.396 21.960 1.00 0.00 74 LYS A N 10
ATOM 10865 C CA . LYS A 1 74 ? -10.545 11.916 23.258 1.00 0.00 74 LYS A CA 10
ATOM 10866 C C . LYS A 1 74 ? -9.664 12.980 23.917 1.00 0.00 74 LYS A C 10
ATOM 10867 O O . LYS A 1 74 ? -8.889 13.655 23.240 1.00 0.00 74 LYS A O 10
ATOM 10886 N N . TRP A 1 75 ? -9.811 13.095 25.228 1.00 0.00 75 TRP A N 10
ATOM 10887 C CA . TRP A 1 75 ? -9.038 14.065 25.986 1.00 0.00 75 TRP A CA 10
ATOM 10888 C C . TRP A 1 75 ? -9.024 13.619 27.449 1.00 0.00 75 TRP A C 10
ATOM 10889 O O . TRP A 1 75 ? -9.999 13.050 27.938 1.00 0.00 75 TRP A O 10
ATOM 10910 N N . THR A 1 76 ? -7.908 13.896 28.108 1.00 0.00 76 THR A N 10
ATOM 10911 C CA . THR A 1 76 ? -7.755 13.530 29.506 1.00 0.00 76 THR A CA 10
ATOM 10912 C C . THR A 1 76 ? -6.714 14.426 30.180 1.00 0.00 76 THR A C 10
ATOM 10913 O O . THR A 1 76 ? -5.981 15.148 29.506 1.00 0.00 76 THR A O 10
ATOM 10924 N N . ASP A 1 77 ? -6.682 14.350 31.503 1.00 0.00 77 ASP A N 10
ATOM 10925 C CA . ASP A 1 77 ? -5.743 15.145 32.276 1.00 0.00 77 ASP A CA 10
ATOM 10926 C C . ASP A 1 77 ? -5.818 14.728 33.746 1.00 0.00 77 ASP A C 10
ATOM 10927 O O . ASP A 1 77 ? -6.718 15.152 34.470 1.00 0.00 77 ASP A O 10
ATOM 10936 N N . PRO A 1 78 ? -4.835 13.882 34.154 1.00 0.00 78 PRO A N 10
ATOM 10937 C CA . PRO A 1 78 ? -4.781 13.404 35.525 1.00 0.00 78 PRO A CA 10
ATOM 10938 C C . PRO A 1 78 ? -4.278 14.498 36.469 1.00 0.00 78 PRO A C 10
ATOM 10939 O O . PRO A 1 78 ? -3.879 15.573 36.022 1.00 0.00 78 PRO A O 10
ATOM 10950 N N . SER A 1 79 ? -4.313 14.188 37.756 1.00 0.00 79 SER A N 10
ATOM 10951 C CA . SER A 1 79 ? -3.866 15.132 38.766 1.00 0.00 79 SER A CA 10
ATOM 10952 C C . SER A 1 79 ? -3.366 14.379 40.001 1.00 0.00 79 SER A C 10
ATOM 10953 O O . SER A 1 79 ? -3.534 13.165 40.103 1.00 0.00 79 SER A O 10
ATOM 10961 N N . GLY A 1 80 ? -2.760 15.131 40.908 1.00 0.00 80 GLY A N 10
ATOM 10962 C CA . GLY A 1 80 ? -2.234 14.550 42.132 1.00 0.00 80 GLY A CA 10
ATOM 10963 C C . GLY A 1 80 ? -1.417 15.577 42.919 1.00 0.00 80 GLY A C 10
ATOM 10964 O O . GLY A 1 80 ? -0.236 15.780 42.642 1.00 0.00 80 GLY A O 10
ATOM 10968 N N . PRO A 1 81 ? -2.097 16.213 43.910 1.00 0.00 81 PRO A N 10
ATOM 10969 C CA . PRO A 1 81 ? -1.447 17.214 44.740 1.00 0.00 81 PRO A CA 10
ATOM 10970 C C . PRO A 1 81 ? -0.509 16.559 45.756 1.00 0.00 81 PRO A C 10
ATOM 10971 O O . PRO A 1 81 ? -0.383 15.336 45.791 1.00 0.00 81 PRO A O 10
ATOM 10982 N N . SER A 1 82 ? 0.125 17.402 46.557 1.00 0.00 82 SER A N 10
ATOM 10983 C CA . SER A 1 82 ? 1.048 16.921 47.571 1.00 0.00 82 SER A CA 10
ATOM 10984 C C . SER A 1 82 ? 0.771 17.618 48.904 1.00 0.00 82 SER A C 10
ATOM 10985 O O . SER A 1 82 ? 0.573 16.960 49.924 1.00 0.00 82 SER A O 10
ATOM 10993 N N . SER A 1 83 ? 0.766 18.942 48.853 1.00 0.00 83 SER A N 10
ATOM 10994 C CA . SER A 1 83 ? 0.517 19.737 50.044 1.00 0.00 83 SER A CA 10
ATOM 10995 C C . SER A 1 83 ? 1.581 19.440 51.103 1.00 0.00 83 SER A C 10
ATOM 10996 O O . SER A 1 83 ? 2.231 18.397 51.059 1.00 0.00 83 SER A O 10
ATOM 11004 N N . GLY A 1 84 ? 1.725 20.376 52.029 1.00 0.00 84 GLY A N 10
ATOM 11005 C CA . GLY A 1 84 ? 2.699 20.228 53.097 1.00 0.00 84 GLY A CA 10
ATOM 11006 C C . GLY A 1 84 ? 4.109 20.556 52.603 1.00 0.00 84 GLY A C 10
ATOM 11007 O O . GLY A 1 84 ? 5.083 20.386 53.335 1.00 0.00 84 GLY A O 10
ATOM 11011 N N . GLY A 1 1 ? 12.392 1.234 -8.610 1.00 0.00 1 GLY A N 11
ATOM 11012 C CA . GLY A 1 1 ? 12.896 0.170 -7.757 1.00 0.00 1 GLY A CA 11
ATOM 11013 C C . GLY A 1 1 ? 13.550 -0.935 -8.588 1.00 0.00 1 GLY A C 11
ATOM 11014 O O . GLY A 1 1 ? 14.733 -0.853 -8.915 1.00 0.00 1 GLY A O 11
ATOM 11018 N N . SER A 1 2 ? 12.752 -1.944 -8.906 1.00 0.00 2 SER A N 11
ATOM 11019 C CA . SER A 1 2 ? 13.238 -3.065 -9.692 1.00 0.00 2 SER A CA 11
ATOM 11020 C C . SER A 1 2 ? 14.354 -3.789 -8.936 1.00 0.00 2 SER A C 11
ATOM 11021 O O . SER A 1 2 ? 15.130 -3.162 -8.217 1.00 0.00 2 SER A O 11
ATOM 11029 N N . SER A 1 3 ? 14.397 -5.100 -9.124 1.00 0.00 3 SER A N 11
ATOM 11030 C CA . SER A 1 3 ? 15.405 -5.917 -8.468 1.00 0.00 3 SER A CA 11
ATOM 11031 C C . SER A 1 3 ? 15.663 -7.185 -9.285 1.00 0.00 3 SER A C 11
ATOM 11032 O O . SER A 1 3 ? 16.787 -7.430 -9.719 1.00 0.00 3 SER A O 11
ATOM 11040 N N . GLY A 1 4 ? 14.602 -7.958 -9.469 1.00 0.00 4 GLY A N 11
ATOM 11041 C CA . GLY A 1 4 ? 14.700 -9.194 -10.225 1.00 0.00 4 GLY A CA 11
ATOM 11042 C C . GLY A 1 4 ? 15.572 -10.217 -9.494 1.00 0.00 4 GLY A C 11
ATOM 11043 O O . GLY A 1 4 ? 15.335 -10.517 -8.325 1.00 0.00 4 GLY A O 11
ATOM 11047 N N . SER A 1 5 ? 16.562 -10.725 -10.213 1.00 0.00 5 SER A N 11
ATOM 11048 C CA . SER A 1 5 ? 17.470 -11.708 -9.648 1.00 0.00 5 SER A CA 11
ATOM 11049 C C . SER A 1 5 ? 16.679 -12.902 -9.110 1.00 0.00 5 SER A C 11
ATOM 11050 O O . SER A 1 5 ? 16.147 -12.851 -8.002 1.00 0.00 5 SER A O 11
ATOM 11058 N N . SER A 1 6 ? 16.628 -13.950 -9.919 1.00 0.00 6 SER A N 11
ATOM 11059 C CA . SER A 1 6 ? 15.912 -15.156 -9.538 1.00 0.00 6 SER A CA 11
ATOM 11060 C C . SER A 1 6 ? 16.157 -16.259 -10.569 1.00 0.00 6 SER A C 11
ATOM 11061 O O . SER A 1 6 ? 15.865 -16.084 -11.751 1.00 0.00 6 SER A O 11
ATOM 11069 N N . GLY A 1 7 ? 16.692 -17.370 -10.084 1.00 0.00 7 GLY A N 11
ATOM 11070 C CA . GLY A 1 7 ? 16.980 -18.501 -10.949 1.00 0.00 7 GLY A CA 11
ATOM 11071 C C . GLY A 1 7 ? 17.347 -19.739 -10.129 1.00 0.00 7 GLY A C 11
ATOM 11072 O O . GLY A 1 7 ? 18.516 -19.956 -9.815 1.00 0.00 7 GLY A O 11
ATOM 11076 N N . ILE A 1 8 ? 16.326 -20.520 -9.806 1.00 0.00 8 ILE A N 11
ATOM 11077 C CA . ILE A 1 8 ? 16.527 -21.731 -9.028 1.00 0.00 8 ILE A CA 11
ATOM 11078 C C . ILE A 1 8 ? 15.848 -22.905 -9.736 1.00 0.00 8 ILE A C 11
ATOM 11079 O O . ILE A 1 8 ? 14.681 -23.198 -9.480 1.00 0.00 8 ILE A O 11
ATOM 11095 N N . PRO A 1 9 ? 16.627 -23.562 -10.636 1.00 0.00 9 PRO A N 11
ATOM 11096 C CA . PRO A 1 9 ? 16.113 -24.697 -11.383 1.00 0.00 9 PRO A CA 11
ATOM 11097 C C . PRO A 1 9 ? 16.026 -25.942 -10.498 1.00 0.00 9 PRO A C 11
ATOM 11098 O O . PRO A 1 9 ? 15.021 -26.651 -10.514 1.00 0.00 9 PRO A O 11
ATOM 11109 N N . GLY A 1 10 ? 17.093 -26.169 -9.745 1.00 0.00 10 GLY A N 11
ATOM 11110 C CA . GLY A 1 10 ? 17.149 -27.316 -8.854 1.00 0.00 10 GLY A CA 11
ATOM 11111 C C . GLY A 1 10 ? 16.891 -28.617 -9.618 1.00 0.00 10 GLY A C 11
ATOM 11112 O O . GLY A 1 10 ? 15.750 -29.064 -9.721 1.00 0.00 10 GLY A O 11
ATOM 11116 N N . PRO A 1 11 ? 17.999 -29.202 -10.147 1.00 0.00 11 PRO A N 11
ATOM 11117 C CA . PRO A 1 11 ? 17.904 -30.442 -10.897 1.00 0.00 11 PRO A CA 11
ATOM 11118 C C . PRO A 1 11 ? 17.678 -31.633 -9.963 1.00 0.00 11 PRO A C 11
ATOM 11119 O O . PRO A 1 11 ? 18.587 -32.430 -9.736 1.00 0.00 11 PRO A O 11
ATOM 11130 N N . GLY A 1 12 ? 16.461 -31.716 -9.447 1.00 0.00 12 GLY A N 11
ATOM 11131 C CA . GLY A 1 12 ? 16.104 -32.796 -8.543 1.00 0.00 12 GLY A CA 11
ATOM 11132 C C . GLY A 1 12 ? 14.772 -32.510 -7.845 1.00 0.00 12 GLY A C 11
ATOM 11133 O O . GLY A 1 12 ? 14.749 -32.114 -6.681 1.00 0.00 12 GLY A O 11
ATOM 11137 N N . PHE A 1 13 ? 13.695 -32.723 -8.587 1.00 0.00 13 PHE A N 11
ATOM 11138 C CA . PHE A 1 13 ? 12.363 -32.493 -8.055 1.00 0.00 13 PHE A CA 11
ATOM 11139 C C . PHE A 1 13 ? 11.729 -33.801 -7.579 1.00 0.00 13 PHE A C 11
ATOM 11140 O O . PHE A 1 13 ? 11.776 -34.810 -8.282 1.00 0.00 13 PHE A O 11
ATOM 11157 N N . THR A 1 14 ? 11.151 -33.743 -6.388 1.00 0.00 14 THR A N 11
ATOM 11158 C CA . THR A 1 14 ? 10.509 -34.911 -5.810 1.00 0.00 14 THR A CA 11
ATOM 11159 C C . THR A 1 14 ? 9.032 -34.625 -5.532 1.00 0.00 14 THR A C 11
ATOM 11160 O O . THR A 1 14 ? 8.589 -34.685 -4.386 1.00 0.00 14 THR A O 11
ATOM 11171 N N . ALA A 1 15 ? 8.310 -34.319 -6.600 1.00 0.00 15 ALA A N 11
ATOM 11172 C CA . ALA A 1 15 ? 6.892 -34.023 -6.485 1.00 0.00 15 ALA A CA 11
ATOM 11173 C C . ALA A 1 15 ? 6.701 -32.813 -5.568 1.00 0.00 15 ALA A C 11
ATOM 11174 O O . ALA A 1 15 ? 7.592 -32.469 -4.794 1.00 0.00 15 ALA A O 11
ATOM 11181 N N . GLY A 1 16 ? 5.532 -32.201 -5.686 1.00 0.00 16 GLY A N 11
ATOM 11182 C CA . GLY A 1 16 ? 5.212 -31.037 -4.878 1.00 0.00 16 GLY A CA 11
ATOM 11183 C C . GLY A 1 16 ? 5.413 -31.330 -3.390 1.00 0.00 16 GLY A C 11
ATOM 11184 O O . GLY A 1 16 ? 5.694 -32.466 -3.010 1.00 0.00 16 GLY A O 11
ATOM 11188 N N . ALA A 1 17 ? 5.261 -30.287 -2.587 1.00 0.00 17 ALA A N 11
ATOM 11189 C CA . ALA A 1 17 ? 5.423 -30.419 -1.149 1.00 0.00 17 ALA A CA 11
ATOM 11190 C C . ALA A 1 17 ? 4.534 -29.392 -0.444 1.00 0.00 17 ALA A C 11
ATOM 11191 O O . ALA A 1 17 ? 3.588 -29.758 0.251 1.00 0.00 17 ALA A O 11
ATOM 11198 N N . GLN A 1 18 ? 4.870 -28.127 -0.648 1.00 0.00 18 GLN A N 11
ATOM 11199 C CA . GLN A 1 18 ? 4.115 -27.045 -0.041 1.00 0.00 18 GLN A CA 11
ATOM 11200 C C . GLN A 1 18 ? 3.853 -25.939 -1.066 1.00 0.00 18 GLN A C 11
ATOM 11201 O O . GLN A 1 18 ? 4.182 -26.088 -2.242 1.00 0.00 18 GLN A O 11
ATOM 11215 N N . GLY A 1 19 ? 3.264 -24.856 -0.583 1.00 0.00 19 GLY A N 11
ATOM 11216 C CA . GLY A 1 19 ? 2.954 -23.726 -1.442 1.00 0.00 19 GLY A CA 11
ATOM 11217 C C . GLY A 1 19 ? 1.467 -23.701 -1.800 1.00 0.00 19 GLY A C 11
ATOM 11218 O O . GLY A 1 19 ? 1.108 -23.624 -2.974 1.00 0.00 19 GLY A O 11
ATOM 11222 N N . SER A 1 20 ? 0.641 -23.767 -0.766 1.00 0.00 20 SER A N 11
ATOM 11223 C CA . SER A 1 20 ? -0.800 -23.753 -0.957 1.00 0.00 20 SER A CA 11
ATOM 11224 C C . SER A 1 20 ? -1.434 -22.676 -0.074 1.00 0.00 20 SER A C 11
ATOM 11225 O O . SER A 1 20 ? -1.062 -22.524 1.089 1.00 0.00 20 SER A O 11
ATOM 11233 N N . CYS A 1 21 ? -2.380 -21.957 -0.660 1.00 0.00 21 CYS A N 11
ATOM 11234 C CA . CYS A 1 21 ? -3.069 -20.900 0.060 1.00 0.00 21 CYS A CA 11
ATOM 11235 C C . CYS A 1 21 ? -4.360 -21.477 0.643 1.00 0.00 21 CYS A C 11
ATOM 11236 O O . CYS A 1 21 ? -5.451 -21.190 0.152 1.00 0.00 21 CYS A O 11
ATOM 11243 N N . SER A 1 22 ? -4.194 -22.282 1.683 1.00 0.00 22 SER A N 11
ATOM 11244 C CA . SER A 1 22 ? -5.332 -22.903 2.338 1.00 0.00 22 SER A CA 11
ATOM 11245 C C . SER A 1 22 ? -6.149 -21.844 3.081 1.00 0.00 22 SER A C 11
ATOM 11246 O O . SER A 1 22 ? -7.376 -21.921 3.126 1.00 0.00 22 SER A O 11
ATOM 11254 N N . LEU A 1 23 ? -5.436 -20.881 3.646 1.00 0.00 23 LEU A N 11
ATOM 11255 C CA . LEU A 1 23 ? -6.080 -19.808 4.385 1.00 0.00 23 LEU A CA 11
ATOM 11256 C C . LEU A 1 23 ? -5.061 -18.701 4.660 1.00 0.00 23 LEU A C 11
ATOM 11257 O O . LEU A 1 23 ? -5.136 -18.024 5.684 1.00 0.00 23 LEU A O 11
ATOM 11273 N N . ARG A 1 24 ? -4.132 -18.550 3.727 1.00 0.00 24 ARG A N 11
ATOM 11274 C CA . ARG A 1 24 ? -3.099 -17.537 3.857 1.00 0.00 24 ARG A CA 11
ATOM 11275 C C . ARG A 1 24 ? -3.554 -16.229 3.206 1.00 0.00 24 ARG A C 11
ATOM 11276 O O . ARG A 1 24 ? -3.834 -15.252 3.898 1.00 0.00 24 ARG A O 11
ATOM 11297 N N . CYS A 1 25 ? -3.614 -16.253 1.883 1.00 0.00 25 CYS A N 11
ATOM 11298 C CA . CYS A 1 25 ? -4.030 -15.081 1.131 1.00 0.00 25 CYS A CA 11
ATOM 11299 C C . CYS A 1 25 ? -3.078 -13.932 1.466 1.00 0.00 25 CYS A C 11
ATOM 11300 O O . CYS A 1 25 ? -3.421 -12.764 1.287 1.00 0.00 25 CYS A O 11
ATOM 11307 N N . GLY A 1 26 ? -1.900 -14.302 1.948 1.00 0.00 26 GLY A N 11
ATOM 11308 C CA . GLY A 1 26 ? -0.896 -13.317 2.310 1.00 0.00 26 GLY A CA 11
ATOM 11309 C C . GLY A 1 26 ? 0.346 -13.990 2.896 1.00 0.00 26 GLY A C 11
ATOM 11310 O O . GLY A 1 26 ? 0.574 -13.937 4.104 1.00 0.00 26 GLY A O 11
ATOM 11314 N N . ALA A 1 27 ? 1.118 -14.607 2.014 1.00 0.00 27 ALA A N 11
ATOM 11315 C CA . ALA A 1 27 ? 2.332 -15.290 2.428 1.00 0.00 27 ALA A CA 11
ATOM 11316 C C . ALA A 1 27 ? 3.250 -15.470 1.218 1.00 0.00 27 ALA A C 11
ATOM 11317 O O . ALA A 1 27 ? 2.781 -15.528 0.082 1.00 0.00 27 ALA A O 11
ATOM 11324 N N . GLN A 1 28 ? 4.541 -15.553 1.502 1.00 0.00 28 GLN A N 11
ATOM 11325 C CA . GLN A 1 28 ? 5.529 -15.725 0.450 1.00 0.00 28 GLN A CA 11
ATOM 11326 C C . GLN A 1 28 ? 6.319 -17.016 0.671 1.00 0.00 28 GLN A C 11
ATOM 11327 O O . GLN A 1 28 ? 6.871 -17.234 1.748 1.00 0.00 28 GLN A O 11
ATOM 11341 N N . ASP A 1 29 ? 6.349 -17.839 -0.367 1.00 0.00 29 ASP A N 11
ATOM 11342 C CA . ASP A 1 29 ? 7.062 -19.103 -0.300 1.00 0.00 29 ASP A CA 11
ATOM 11343 C C . ASP A 1 29 ? 8.009 -19.213 -1.497 1.00 0.00 29 ASP A C 11
ATOM 11344 O O . ASP A 1 29 ? 8.047 -18.325 -2.347 1.00 0.00 29 ASP A O 11
ATOM 11353 N N . GLY A 1 30 ? 8.750 -20.312 -1.526 1.00 0.00 30 GLY A N 11
ATOM 11354 C CA . GLY A 1 30 ? 9.694 -20.550 -2.605 1.00 0.00 30 GLY A CA 11
ATOM 11355 C C . GLY A 1 30 ? 9.014 -21.249 -3.784 1.00 0.00 30 GLY A C 11
ATOM 11356 O O . GLY A 1 30 ? 9.420 -21.075 -4.932 1.00 0.00 30 GLY A O 11
ATOM 11360 N N . LEU A 1 31 ? 7.990 -22.026 -3.460 1.00 0.00 31 LEU A N 11
ATOM 11361 C CA . LEU A 1 31 ? 7.251 -22.752 -4.478 1.00 0.00 31 LEU A CA 11
ATOM 11362 C C . LEU A 1 31 ? 6.152 -21.850 -5.044 1.00 0.00 31 LEU A C 11
ATOM 11363 O O . LEU A 1 31 ? 5.915 -21.839 -6.251 1.00 0.00 31 LEU A O 11
ATOM 11379 N N . CYS A 1 32 ? 5.511 -21.117 -4.147 1.00 0.00 32 CYS A N 11
ATOM 11380 C CA . CYS A 1 32 ? 4.443 -20.214 -4.542 1.00 0.00 32 CYS A CA 11
ATOM 11381 C C . CYS A 1 32 ? 4.342 -19.102 -3.496 1.00 0.00 32 CYS A C 11
ATOM 11382 O O . CYS A 1 32 ? 5.133 -19.056 -2.555 1.00 0.00 32 CYS A O 11
ATOM 11389 N N . SER A 1 33 ? 3.361 -18.234 -3.695 1.00 0.00 33 SER A N 11
ATOM 11390 C CA . SER A 1 33 ? 3.145 -17.126 -2.780 1.00 0.00 33 SER A CA 11
ATOM 11391 C C . SER A 1 33 ? 1.670 -16.722 -2.785 1.00 0.00 33 SER A C 11
ATOM 11392 O O . SER A 1 33 ? 1.050 -16.635 -3.844 1.00 0.00 33 SER A O 11
ATOM 11400 N N . CYS A 1 34 ? 1.149 -16.487 -1.590 1.00 0.00 34 CYS A N 11
ATOM 11401 C CA . CYS A 1 34 ? -0.242 -16.094 -1.443 1.00 0.00 34 CYS A CA 11
ATOM 11402 C C . CYS A 1 34 ? -0.301 -14.571 -1.315 1.00 0.00 34 CYS A C 11
ATOM 11403 O O . CYS A 1 34 ? -1.346 -14.012 -0.988 1.00 0.00 34 CYS A O 11
ATOM 11410 N N . HIS A 1 35 ? 0.835 -13.943 -1.579 1.00 0.00 35 HIS A N 11
ATOM 11411 C CA . HIS A 1 35 ? 0.927 -12.495 -1.498 1.00 0.00 35 HIS A CA 11
ATOM 11412 C C . HIS A 1 35 ? 0.436 -11.875 -2.807 1.00 0.00 35 HIS A C 11
ATOM 11413 O O . HIS A 1 35 ? 0.594 -12.465 -3.875 1.00 0.00 35 HIS A O 11
ATOM 11427 N N . PRO A 1 36 ? -0.166 -10.662 -2.679 1.00 0.00 36 PRO A N 11
ATOM 11428 C CA . PRO A 1 36 ? -0.680 -9.955 -3.840 1.00 0.00 36 PRO A CA 11
ATOM 11429 C C . PRO A 1 36 ? 0.458 -9.343 -4.659 1.00 0.00 36 PRO A C 11
ATOM 11430 O O . PRO A 1 36 ? 0.227 -8.791 -5.733 1.00 0.00 36 PRO A O 11
ATOM 11441 N N . THR A 1 37 ? 1.662 -9.461 -4.119 1.00 0.00 37 THR A N 11
ATOM 11442 C CA . THR A 1 37 ? 2.837 -8.926 -4.786 1.00 0.00 37 THR A CA 11
ATOM 11443 C C . THR A 1 37 ? 3.505 -10.007 -5.639 1.00 0.00 37 THR A C 11
ATOM 11444 O O . THR A 1 37 ? 4.475 -9.735 -6.344 1.00 0.00 37 THR A O 11
ATOM 11455 N N . CYS A 1 38 ? 2.958 -11.211 -5.546 1.00 0.00 38 CYS A N 11
ATOM 11456 C CA . CYS A 1 38 ? 3.488 -12.334 -6.301 1.00 0.00 38 CYS A CA 11
ATOM 11457 C C . CYS A 1 38 ? 3.213 -12.088 -7.785 1.00 0.00 38 CYS A C 11
ATOM 11458 O O . CYS A 1 38 ? 3.833 -12.710 -8.646 1.00 0.00 38 CYS A O 11
ATOM 11465 N N . SER A 1 39 ? 2.282 -11.180 -8.039 1.00 0.00 39 SER A N 11
ATOM 11466 C CA . SER A 1 39 ? 1.917 -10.845 -9.405 1.00 0.00 39 SER A CA 11
ATOM 11467 C C . SER A 1 39 ? 3.093 -10.165 -10.110 1.00 0.00 39 SER A C 11
ATOM 11468 O O . SER A 1 39 ? 3.404 -10.487 -11.255 1.00 0.00 39 SER A O 11
ATOM 11476 N N . GLY A 1 40 ? 3.714 -9.239 -9.395 1.00 0.00 40 GLY A N 11
ATOM 11477 C CA . GLY A 1 40 ? 4.849 -8.512 -9.937 1.00 0.00 40 GLY A CA 11
ATOM 11478 C C . GLY A 1 40 ? 6.110 -9.378 -9.929 1.00 0.00 40 GLY A C 11
ATOM 11479 O O . GLY A 1 40 ? 7.001 -9.192 -10.757 1.00 0.00 40 GLY A O 11
ATOM 11483 N N . LEU A 1 41 ? 6.146 -10.306 -8.984 1.00 0.00 41 LEU A N 11
ATOM 11484 C CA . LEU A 1 41 ? 7.283 -11.202 -8.857 1.00 0.00 41 LEU A CA 11
ATOM 11485 C C . LEU A 1 41 ? 7.124 -12.363 -9.841 1.00 0.00 41 LEU A C 11
ATOM 11486 O O . LEU A 1 41 ? 7.916 -12.505 -10.772 1.00 0.00 41 LEU A O 11
ATOM 11502 N N . GLY A 1 42 ? 6.096 -13.163 -9.601 1.00 0.00 42 GLY A N 11
ATOM 11503 C CA . GLY A 1 42 ? 5.824 -14.307 -10.455 1.00 0.00 42 GLY A CA 11
ATOM 11504 C C . GLY A 1 42 ? 5.954 -15.617 -9.674 1.00 0.00 42 GLY A C 11
ATOM 11505 O O . GLY A 1 42 ? 6.484 -16.601 -10.189 1.00 0.00 42 GLY A O 11
ATOM 11509 N N . THR A 1 43 ? 5.462 -15.587 -8.445 1.00 0.00 43 THR A N 11
ATOM 11510 C CA . THR A 1 43 ? 5.517 -16.760 -7.588 1.00 0.00 43 THR A CA 11
ATOM 11511 C C . THR A 1 43 ? 4.119 -17.112 -7.076 1.00 0.00 43 THR A C 11
ATOM 11512 O O . THR A 1 43 ? 3.979 -17.817 -6.078 1.00 0.00 43 THR A O 11
ATOM 11523 N N . CYS A 1 44 ? 3.120 -16.604 -7.783 1.00 0.00 44 CYS A N 11
ATOM 11524 C CA . CYS A 1 44 ? 1.737 -16.856 -7.412 1.00 0.00 44 CYS A CA 11
ATOM 11525 C C . CYS A 1 44 ? 1.475 -18.359 -7.528 1.00 0.00 44 CYS A C 11
ATOM 11526 O O . CYS A 1 44 ? 2.072 -19.034 -8.365 1.00 0.00 44 CYS A O 11
ATOM 11533 N N . CYS A 1 45 ? 0.582 -18.839 -6.675 1.00 0.00 45 CYS A N 11
ATOM 11534 C CA . CYS A 1 45 ? 0.234 -20.250 -6.671 1.00 0.00 45 CYS A CA 11
ATOM 11535 C C . CYS A 1 45 ? -0.849 -20.480 -7.727 1.00 0.00 45 CYS A C 11
ATOM 11536 O O . CYS A 1 45 ? -1.467 -19.530 -8.204 1.00 0.00 45 CYS A O 11
ATOM 11543 N N . GLU A 1 46 ? -1.045 -21.747 -8.059 1.00 0.00 46 GLU A N 11
ATOM 11544 C CA . GLU A 1 46 ? -2.043 -22.115 -9.050 1.00 0.00 46 GLU A CA 11
ATOM 11545 C C . GLU A 1 46 ? -3.435 -22.144 -8.416 1.00 0.00 46 GLU A C 11
ATOM 11546 O O . GLU A 1 46 ? -4.441 -22.021 -9.113 1.00 0.00 46 GLU A O 11
ATOM 11558 N N . ASP A 1 47 ? -3.448 -22.308 -7.101 1.00 0.00 47 ASP A N 11
ATOM 11559 C CA . ASP A 1 47 ? -4.700 -22.355 -6.365 1.00 0.00 47 ASP A CA 11
ATOM 11560 C C . ASP A 1 47 ? -4.802 -21.124 -5.461 1.00 0.00 47 ASP A C 11
ATOM 11561 O O . ASP A 1 47 ? -5.655 -21.068 -4.577 1.00 0.00 47 ASP A O 11
ATOM 11570 N N . PHE A 1 48 ? -3.920 -20.169 -5.715 1.00 0.00 48 PHE A N 11
ATOM 11571 C CA . PHE A 1 48 ? -3.899 -18.943 -4.935 1.00 0.00 48 PHE A CA 11
ATOM 11572 C C . PHE A 1 48 ? -5.153 -18.106 -5.196 1.00 0.00 48 PHE A C 11
ATOM 11573 O O . PHE A 1 48 ? -5.805 -17.649 -4.258 1.00 0.00 48 PHE A O 11
ATOM 11590 N N . LEU A 1 49 ? -5.454 -17.932 -6.474 1.00 0.00 49 LEU A N 11
ATOM 11591 C CA . LEU A 1 49 ? -6.619 -17.158 -6.870 1.00 0.00 49 LEU A CA 11
ATOM 11592 C C . LEU A 1 49 ? -7.884 -17.973 -6.597 1.00 0.00 49 LEU A C 11
ATOM 11593 O O . LEU A 1 49 ? -8.922 -17.416 -6.244 1.00 0.00 49 LEU A O 11
ATOM 11609 N N . ASP A 1 50 ? -7.756 -19.281 -6.770 1.00 0.00 50 ASP A N 11
ATOM 11610 C CA . ASP A 1 50 ? -8.877 -20.178 -6.546 1.00 0.00 50 ASP A CA 11
ATOM 11611 C C . ASP A 1 50 ? -9.310 -20.092 -5.081 1.00 0.00 50 ASP A C 11
ATOM 11612 O O . ASP A 1 50 ? -10.484 -20.277 -4.765 1.00 0.00 50 ASP A O 11
ATOM 11621 N N . TYR A 1 51 ? -8.338 -19.810 -4.226 1.00 0.00 51 TYR A N 11
ATOM 11622 C CA . TYR A 1 51 ? -8.604 -19.696 -2.802 1.00 0.00 51 TYR A CA 11
ATOM 11623 C C . TYR A 1 51 ? -8.711 -18.230 -2.379 1.00 0.00 51 TYR A C 11
ATOM 11624 O O . TYR A 1 51 ? -9.422 -17.904 -1.430 1.00 0.00 51 TYR A O 11
ATOM 11642 N N . CYS A 1 52 ? -7.994 -17.384 -3.105 1.00 0.00 52 CYS A N 11
ATOM 11643 C CA . CYS A 1 52 ? -7.999 -15.960 -2.817 1.00 0.00 52 CYS A CA 11
ATOM 11644 C C . CYS A 1 52 ? -8.341 -15.211 -4.107 1.00 0.00 52 CYS A C 11
ATOM 11645 O O . CYS A 1 52 ? -7.481 -14.557 -4.695 1.00 0.00 52 CYS A O 11
ATOM 11652 N N . LEU A 1 53 ? -9.598 -15.331 -4.508 1.00 0.00 53 LEU A N 11
ATOM 11653 C CA . LEU A 1 53 ? -10.064 -14.673 -5.717 1.00 0.00 53 LEU A CA 11
ATOM 11654 C C . LEU A 1 53 ? -10.857 -13.421 -5.338 1.00 0.00 53 LEU A C 11
ATOM 11655 O O . LEU A 1 53 ? -11.800 -13.046 -6.032 1.00 0.00 53 LEU A O 11
ATOM 11671 N N . GLU A 1 54 ? -10.444 -12.808 -4.238 1.00 0.00 54 GLU A N 11
ATOM 11672 C CA . GLU A 1 54 ? -11.104 -11.606 -3.758 1.00 0.00 54 GLU A CA 11
ATOM 11673 C C . GLU A 1 54 ? -10.321 -11.001 -2.591 1.00 0.00 54 GLU A C 11
ATOM 11674 O O . GLU A 1 54 ? -10.913 -10.498 -1.637 1.00 0.00 54 GLU A O 11
ATOM 11686 N N . ILE A 1 55 ? -9.003 -11.070 -2.705 1.00 0.00 55 ILE A N 11
ATOM 11687 C CA . ILE A 1 55 ? -8.134 -10.535 -1.671 1.00 0.00 55 ILE A CA 11
ATOM 11688 C C . ILE A 1 55 ? -7.390 -9.314 -2.217 1.00 0.00 55 ILE A C 11
ATOM 11689 O O . ILE A 1 55 ? -7.071 -8.391 -1.469 1.00 0.00 55 ILE A O 11
ATOM 11705 N N . LEU A 1 56 ? -7.135 -9.350 -3.516 1.00 0.00 56 LEU A N 11
ATOM 11706 C CA . LEU A 1 56 ? -6.434 -8.258 -4.171 1.00 0.00 56 LEU A CA 11
ATOM 11707 C C . LEU A 1 56 ? -7.083 -6.930 -3.775 1.00 0.00 56 LEU A C 11
ATOM 11708 O O . LEU A 1 56 ? -8.257 -6.894 -3.409 1.00 0.00 56 LEU A O 11
ATOM 11724 N N . PRO A 1 57 ? -6.270 -5.844 -3.863 1.00 0.00 57 PRO A N 11
ATOM 11725 C CA . PRO A 1 57 ? -6.753 -4.518 -3.518 1.00 0.00 57 PRO A CA 11
ATOM 11726 C C . PRO A 1 57 ? -7.668 -3.965 -4.612 1.00 0.00 57 PRO A C 11
ATOM 11727 O O . PRO A 1 57 ? -7.234 -3.174 -5.448 1.00 0.00 57 PRO A O 11
ATOM 11738 N N . SER A 1 58 ? -8.917 -4.404 -4.572 1.00 0.00 58 SER A N 11
ATOM 11739 C CA . SER A 1 58 ? -9.897 -3.963 -5.550 1.00 0.00 58 SER A CA 11
ATOM 11740 C C . SER A 1 58 ? -10.484 -2.613 -5.131 1.00 0.00 58 SER A C 11
ATOM 11741 O O . SER A 1 58 ? -11.433 -2.560 -4.350 1.00 0.00 58 SER A O 11
ATOM 11749 N N . SER A 1 59 ? -9.895 -1.555 -5.669 1.00 0.00 59 SER A N 11
ATOM 11750 C CA . SER A 1 59 ? -10.348 -0.209 -5.361 1.00 0.00 59 SER A CA 11
ATOM 11751 C C . SER A 1 59 ? -11.082 0.384 -6.565 1.00 0.00 59 SER A C 11
ATOM 11752 O O . SER A 1 59 ? -12.265 0.711 -6.477 1.00 0.00 59 SER A O 11
ATOM 11760 N N . GLY A 1 60 ? -10.350 0.506 -7.663 1.00 0.00 60 GLY A N 11
ATOM 11761 C CA . GLY A 1 60 ? -10.917 1.054 -8.883 1.00 0.00 60 GLY A CA 11
ATOM 11762 C C . GLY A 1 60 ? -9.935 0.928 -10.050 1.00 0.00 60 GLY A C 11
ATOM 11763 O O . GLY A 1 60 ? -9.708 -0.169 -10.559 1.00 0.00 60 GLY A O 11
ATOM 11767 N N . SER A 1 61 ? -9.377 2.065 -10.438 1.00 0.00 61 SER A N 11
ATOM 11768 C CA . SER A 1 61 ? -8.424 2.095 -11.534 1.00 0.00 61 SER A CA 11
ATOM 11769 C C . SER A 1 61 ? -7.183 2.892 -11.127 1.00 0.00 61 SER A C 11
ATOM 11770 O O . SER A 1 61 ? -7.295 3.997 -10.600 1.00 0.00 61 SER A O 11
ATOM 11778 N N . MET A 1 62 ? -6.027 2.298 -11.386 1.00 0.00 62 MET A N 11
ATOM 11779 C CA . MET A 1 62 ? -4.766 2.938 -11.053 1.00 0.00 62 MET A CA 11
ATOM 11780 C C . MET A 1 62 ? -4.021 3.374 -12.317 1.00 0.00 62 MET A C 11
ATOM 11781 O O . MET A 1 62 ? -3.193 2.631 -12.841 1.00 0.00 62 MET A O 11
ATOM 11795 N N . MET A 1 63 ? -4.343 4.577 -12.770 1.00 0.00 63 MET A N 11
ATOM 11796 C CA . MET A 1 63 ? -3.716 5.120 -13.962 1.00 0.00 63 MET A CA 11
ATOM 11797 C C . MET A 1 63 ? -2.259 5.501 -13.690 1.00 0.00 63 MET A C 11
ATOM 11798 O O . MET A 1 63 ? -1.932 5.987 -12.608 1.00 0.00 63 MET A O 11
ATOM 11812 N N . GLY A 1 64 ? -1.422 5.265 -14.690 1.00 0.00 64 GLY A N 11
ATOM 11813 C CA . GLY A 1 64 ? -0.008 5.576 -14.572 1.00 0.00 64 GLY A CA 11
ATOM 11814 C C . GLY A 1 64 ? 0.421 6.588 -15.636 1.00 0.00 64 GLY A C 11
ATOM 11815 O O . GLY A 1 64 ? -0.147 6.626 -16.727 1.00 0.00 64 GLY A O 11
ATOM 11819 N N . GLY A 1 65 ? 1.421 7.383 -15.283 1.00 0.00 65 GLY A N 11
ATOM 11820 C CA . GLY A 1 65 ? 1.932 8.392 -16.194 1.00 0.00 65 GLY A CA 11
ATOM 11821 C C . GLY A 1 65 ? 3.438 8.587 -16.007 1.00 0.00 65 GLY A C 11
ATOM 11822 O O . GLY A 1 65 ? 3.954 8.439 -14.900 1.00 0.00 65 GLY A O 11
ATOM 11826 N N . LYS A 1 66 ? 4.101 8.917 -17.105 1.00 0.00 66 LYS A N 11
ATOM 11827 C CA . LYS A 1 66 ? 5.538 9.133 -17.076 1.00 0.00 66 LYS A CA 11
ATOM 11828 C C . LYS A 1 66 ? 5.899 10.263 -18.043 1.00 0.00 66 LYS A C 11
ATOM 11829 O O . LYS A 1 66 ? 5.143 10.559 -18.967 1.00 0.00 66 LYS A O 11
ATOM 11848 N N . ASP A 1 67 ? 7.054 10.863 -17.797 1.00 0.00 67 ASP A N 11
ATOM 11849 C CA . ASP A 1 67 ? 7.524 11.953 -18.635 1.00 0.00 67 ASP A CA 11
ATOM 11850 C C . ASP A 1 67 ? 8.923 11.621 -19.158 1.00 0.00 67 ASP A C 11
ATOM 11851 O O . ASP A 1 67 ? 9.679 10.900 -18.508 1.00 0.00 67 ASP A O 11
ATOM 11860 N N . PHE A 1 68 ? 9.227 12.164 -20.328 1.00 0.00 68 PHE A N 11
ATOM 11861 C CA . PHE A 1 68 ? 10.521 11.934 -20.947 1.00 0.00 68 PHE A CA 11
ATOM 11862 C C . PHE A 1 68 ? 11.038 13.205 -21.625 1.00 0.00 68 PHE A C 11
ATOM 11863 O O . PHE A 1 68 ? 10.262 14.111 -21.925 1.00 0.00 68 PHE A O 11
ATOM 11880 N N . VAL A 1 69 ? 12.343 13.230 -21.848 1.00 0.00 69 VAL A N 11
ATOM 11881 C CA . VAL A 1 69 ? 12.972 14.374 -22.486 1.00 0.00 69 VAL A CA 11
ATOM 11882 C C . VAL A 1 69 ? 14.293 13.935 -23.123 1.00 0.00 69 VAL A C 11
ATOM 11883 O O . VAL A 1 69 ? 14.948 13.017 -22.632 1.00 0.00 69 VAL A O 11
ATOM 11896 N N . VAL A 1 70 ? 14.644 14.613 -24.206 1.00 0.00 70 VAL A N 11
ATOM 11897 C CA . VAL A 1 70 ? 15.874 14.304 -24.915 1.00 0.00 70 VAL A CA 11
ATOM 11898 C C . VAL A 1 70 ? 16.339 15.543 -25.683 1.00 0.00 70 VAL A C 11
ATOM 11899 O O . VAL A 1 70 ? 15.529 16.396 -26.042 1.00 0.00 70 VAL A O 11
ATOM 11912 N N . GLN A 1 71 ? 17.643 15.604 -25.912 1.00 0.00 71 GLN A N 11
ATOM 11913 C CA . GLN A 1 71 ? 18.225 16.724 -26.630 1.00 0.00 71 GLN A CA 11
ATOM 11914 C C . GLN A 1 71 ? 19.694 16.441 -26.954 1.00 0.00 71 GLN A C 11
ATOM 11915 O O . GLN A 1 71 ? 20.272 15.484 -26.443 1.00 0.00 71 GLN A O 11
ATOM 11929 N N . HIS A 1 72 ? 20.254 17.292 -27.802 1.00 0.00 72 HIS A N 11
ATOM 11930 C CA . HIS A 1 72 ? 21.644 17.145 -28.200 1.00 0.00 72 HIS A CA 11
ATOM 11931 C C . HIS A 1 72 ? 22.040 18.305 -29.116 1.00 0.00 72 HIS A C 11
ATOM 11932 O O . HIS A 1 72 ? 21.195 18.872 -29.806 1.00 0.00 72 HIS A O 11
ATOM 11946 N N . LEU A 1 73 ? 23.326 18.622 -29.093 1.00 0.00 73 LEU A N 11
ATOM 11947 C CA . LEU A 1 73 ? 23.845 19.703 -29.913 1.00 0.00 73 LEU A CA 11
ATOM 11948 C C . LEU A 1 73 ? 25.373 19.706 -29.839 1.00 0.00 73 LEU A C 11
ATOM 11949 O O . LEU A 1 73 ? 25.963 18.934 -29.084 1.00 0.00 73 LEU A O 11
ATOM 11965 N N . LYS A 1 74 ? 25.971 20.583 -30.632 1.00 0.00 74 LYS A N 11
ATOM 11966 C CA . LYS A 1 74 ? 27.419 20.696 -30.666 1.00 0.00 74 LYS A CA 11
ATOM 11967 C C . LYS A 1 74 ? 27.813 21.900 -31.524 1.00 0.00 74 LYS A C 11
ATOM 11968 O O . LYS A 1 74 ? 27.227 22.131 -32.581 1.00 0.00 74 LYS A O 11
ATOM 11987 N N . TRP A 1 75 ? 28.801 22.635 -31.038 1.00 0.00 75 TRP A N 11
ATOM 11988 C CA . TRP A 1 75 ? 29.280 23.809 -31.747 1.00 0.00 75 TRP A CA 11
ATOM 11989 C C . TRP A 1 75 ? 30.392 24.446 -30.911 1.00 0.00 75 TRP A C 11
ATOM 11990 O O . TRP A 1 75 ? 30.231 24.649 -29.709 1.00 0.00 75 TRP A O 11
ATOM 12011 N N . THR A 1 76 ? 31.496 24.743 -31.581 1.00 0.00 76 THR A N 11
ATOM 12012 C CA . THR A 1 76 ? 32.634 25.352 -30.916 1.00 0.00 76 THR A CA 11
ATOM 12013 C C . THR A 1 76 ? 33.169 26.525 -31.740 1.00 0.00 76 THR A C 11
ATOM 12014 O O . THR A 1 76 ? 32.847 26.658 -32.919 1.00 0.00 76 THR A O 11
ATOM 12025 N N . ASP A 1 77 ? 33.978 27.346 -31.086 1.00 0.00 77 ASP A N 11
ATOM 12026 C CA . ASP A 1 77 ? 34.561 28.503 -31.743 1.00 0.00 77 ASP A CA 11
ATOM 12027 C C . ASP A 1 77 ? 35.384 29.300 -30.729 1.00 0.00 77 ASP A C 11
ATOM 12028 O O . ASP A 1 77 ? 34.843 30.127 -29.997 1.00 0.00 77 ASP A O 11
ATOM 12037 N N . PRO A 1 78 ? 36.714 29.016 -30.718 1.00 0.00 78 PRO A N 11
ATOM 12038 C CA . PRO A 1 78 ? 37.617 29.696 -29.806 1.00 0.00 78 PRO A CA 11
ATOM 12039 C C . PRO A 1 78 ? 37.892 31.128 -30.272 1.00 0.00 78 PRO A C 11
ATOM 12040 O O . PRO A 1 78 ? 37.651 31.464 -31.430 1.00 0.00 78 PRO A O 11
ATOM 12051 N N . SER A 1 79 ? 38.392 31.932 -29.346 1.00 0.00 79 SER A N 11
ATOM 12052 C CA . SER A 1 79 ? 38.702 33.319 -29.647 1.00 0.00 79 SER A CA 11
ATOM 12053 C C . SER A 1 79 ? 39.325 33.994 -28.423 1.00 0.00 79 SER A C 11
ATOM 12054 O O . SER A 1 79 ? 39.049 33.606 -27.289 1.00 0.00 79 SER A O 11
ATOM 12062 N N . GLY A 1 80 ? 40.153 34.992 -28.695 1.00 0.00 80 GLY A N 11
ATOM 12063 C CA . GLY A 1 80 ? 40.817 35.724 -27.630 1.00 0.00 80 GLY A CA 11
ATOM 12064 C C . GLY A 1 80 ? 41.802 36.747 -28.200 1.00 0.00 80 GLY A C 11
ATOM 12065 O O . GLY A 1 80 ? 42.936 36.405 -28.531 1.00 0.00 80 GLY A O 11
ATOM 12069 N N . PRO A 1 81 ? 41.320 38.015 -28.300 1.00 0.00 81 PRO A N 11
ATOM 12070 C CA . PRO A 1 81 ? 42.145 39.090 -28.824 1.00 0.00 81 PRO A CA 11
ATOM 12071 C C . PRO A 1 81 ? 43.189 39.531 -27.796 1.00 0.00 81 PRO A C 11
ATOM 12072 O O . PRO A 1 81 ? 43.264 38.972 -26.703 1.00 0.00 81 PRO A O 11
ATOM 12083 N N . SER A 1 82 ? 43.969 40.530 -28.183 1.00 0.00 82 SER A N 11
ATOM 12084 C CA . SER A 1 82 ? 45.005 41.052 -27.309 1.00 0.00 82 SER A CA 11
ATOM 12085 C C . SER A 1 82 ? 45.373 42.477 -27.726 1.00 0.00 82 SER A C 11
ATOM 12086 O O . SER A 1 82 ? 45.167 42.864 -28.875 1.00 0.00 82 SER A O 11
ATOM 12094 N N . SER A 1 83 ? 45.910 43.220 -26.769 1.00 0.00 83 SER A N 11
ATOM 12095 C CA . SER A 1 83 ? 46.308 44.594 -27.023 1.00 0.00 83 SER A CA 11
ATOM 12096 C C . SER A 1 83 ? 46.847 45.229 -25.739 1.00 0.00 83 SER A C 11
ATOM 12097 O O . SER A 1 83 ? 46.722 44.654 -24.659 1.00 0.00 83 SER A O 11
ATOM 12105 N N . GLY A 1 84 ? 47.434 46.405 -25.900 1.00 0.00 84 GLY A N 11
ATOM 12106 C CA . GLY A 1 84 ? 47.993 47.124 -24.767 1.00 0.00 84 GLY A CA 11
ATOM 12107 C C . GLY A 1 84 ? 49.026 48.154 -25.227 1.00 0.00 84 GLY A C 11
ATOM 12108 O O . GLY A 1 84 ? 50.198 48.069 -24.863 1.00 0.00 84 GLY A O 11
ATOM 12112 N N . GLY A 1 1 ? 14.911 15.767 17.725 1.00 0.00 1 GLY A N 12
ATOM 12113 C CA . GLY A 1 1 ? 15.057 14.629 16.834 1.00 0.00 1 GLY A CA 12
ATOM 12114 C C . GLY A 1 1 ? 14.744 13.320 17.560 1.00 0.00 1 GLY A C 12
ATOM 12115 O O . GLY A 1 1 ? 14.541 13.312 18.773 1.00 0.00 1 GLY A O 12
ATOM 12119 N N . SER A 1 2 ? 14.714 12.244 16.787 1.00 0.00 2 SER A N 12
ATOM 12120 C CA . SER A 1 2 ? 14.429 10.932 17.342 1.00 0.00 2 SER A CA 12
ATOM 12121 C C . SER A 1 2 ? 14.730 9.848 16.304 1.00 0.00 2 SER A C 12
ATOM 12122 O O . SER A 1 2 ? 14.944 10.150 15.131 1.00 0.00 2 SER A O 12
ATOM 12130 N N . SER A 1 3 ? 14.736 8.609 16.774 1.00 0.00 3 SER A N 12
ATOM 12131 C CA . SER A 1 3 ? 15.007 7.480 15.901 1.00 0.00 3 SER A CA 12
ATOM 12132 C C . SER A 1 3 ? 14.687 6.170 16.625 1.00 0.00 3 SER A C 12
ATOM 12133 O O . SER A 1 3 ? 14.432 6.169 17.829 1.00 0.00 3 SER A O 12
ATOM 12141 N N . GLY A 1 4 ? 14.711 5.088 15.862 1.00 0.00 4 GLY A N 12
ATOM 12142 C CA . GLY A 1 4 ? 14.427 3.775 16.416 1.00 0.00 4 GLY A CA 12
ATOM 12143 C C . GLY A 1 4 ? 14.744 2.672 15.403 1.00 0.00 4 GLY A C 12
ATOM 12144 O O . GLY A 1 4 ? 14.767 2.919 14.199 1.00 0.00 4 GLY A O 12
ATOM 12148 N N . SER A 1 5 ? 14.979 1.480 15.930 1.00 0.00 5 SER A N 12
ATOM 12149 C CA . SER A 1 5 ? 15.293 0.338 15.087 1.00 0.00 5 SER A CA 12
ATOM 12150 C C . SER A 1 5 ? 15.236 -0.951 15.909 1.00 0.00 5 SER A C 12
ATOM 12151 O O . SER A 1 5 ? 15.509 -0.939 17.109 1.00 0.00 5 SER A O 12
ATOM 12159 N N . SER A 1 6 ? 14.880 -2.032 15.232 1.00 0.00 6 SER A N 12
ATOM 12160 C CA . SER A 1 6 ? 14.784 -3.326 15.884 1.00 0.00 6 SER A CA 12
ATOM 12161 C C . SER A 1 6 ? 14.332 -4.387 14.879 1.00 0.00 6 SER A C 12
ATOM 12162 O O . SER A 1 6 ? 13.616 -4.080 13.927 1.00 0.00 6 SER A O 12
ATOM 12170 N N . GLY A 1 7 ? 14.768 -5.614 15.125 1.00 0.00 7 GLY A N 12
ATOM 12171 C CA . GLY A 1 7 ? 14.417 -6.722 14.253 1.00 0.00 7 GLY A CA 12
ATOM 12172 C C . GLY A 1 7 ? 15.495 -7.807 14.284 1.00 0.00 7 GLY A C 12
ATOM 12173 O O . GLY A 1 7 ? 16.683 -7.510 14.168 1.00 0.00 7 GLY A O 12
ATOM 12177 N N . ILE A 1 8 ? 15.042 -9.042 14.440 1.00 0.00 8 ILE A N 12
ATOM 12178 C CA . ILE A 1 8 ? 15.953 -10.173 14.488 1.00 0.00 8 ILE A CA 12
ATOM 12179 C C . ILE A 1 8 ? 15.318 -11.364 13.768 1.00 0.00 8 ILE A C 12
ATOM 12180 O O . ILE A 1 8 ? 14.637 -12.178 14.388 1.00 0.00 8 ILE A O 12
ATOM 12196 N N . PRO A 1 9 ? 15.572 -11.431 12.433 1.00 0.00 9 PRO A N 12
ATOM 12197 C CA . PRO A 1 9 ? 15.033 -12.509 11.622 1.00 0.00 9 PRO A CA 12
ATOM 12198 C C . PRO A 1 9 ? 15.795 -13.813 11.866 1.00 0.00 9 PRO A C 12
ATOM 12199 O O . PRO A 1 9 ? 16.762 -13.838 12.627 1.00 0.00 9 PRO A O 12
ATOM 12210 N N . GLY A 1 10 ? 15.332 -14.864 11.207 1.00 0.00 10 GLY A N 12
ATOM 12211 C CA . GLY A 1 10 ? 15.957 -16.169 11.344 1.00 0.00 10 GLY A CA 12
ATOM 12212 C C . GLY A 1 10 ? 15.639 -17.058 10.140 1.00 0.00 10 GLY A C 12
ATOM 12213 O O . GLY A 1 10 ? 14.655 -16.830 9.439 1.00 0.00 10 GLY A O 12
ATOM 12217 N N . PRO A 1 11 ? 16.512 -18.080 9.934 1.00 0.00 11 PRO A N 12
ATOM 12218 C CA . PRO A 1 11 ? 16.334 -19.005 8.827 1.00 0.00 11 PRO A CA 12
ATOM 12219 C C . PRO A 1 11 ? 15.197 -19.989 9.113 1.00 0.00 11 PRO A C 12
ATOM 12220 O O . PRO A 1 11 ? 14.588 -19.945 10.181 1.00 0.00 11 PRO A O 12
ATOM 12231 N N . GLY A 1 12 ? 14.946 -20.852 8.140 1.00 0.00 12 GLY A N 12
ATOM 12232 C CA . GLY A 1 12 ? 13.894 -21.845 8.274 1.00 0.00 12 GLY A CA 12
ATOM 12233 C C . GLY A 1 12 ? 13.508 -22.422 6.911 1.00 0.00 12 GLY A C 12
ATOM 12234 O O . GLY A 1 12 ? 12.994 -21.707 6.052 1.00 0.00 12 GLY A O 12
ATOM 12238 N N . PHE A 1 13 ? 13.772 -23.711 6.753 1.00 0.00 13 PHE A N 12
ATOM 12239 C CA . PHE A 1 13 ? 13.458 -24.393 5.509 1.00 0.00 13 PHE A CA 12
ATOM 12240 C C . PHE A 1 13 ? 13.148 -25.870 5.756 1.00 0.00 13 PHE A C 12
ATOM 12241 O O . PHE A 1 13 ? 13.341 -26.373 6.862 1.00 0.00 13 PHE A O 12
ATOM 12258 N N . THR A 1 14 ? 12.671 -26.525 4.708 1.00 0.00 14 THR A N 12
ATOM 12259 C CA . THR A 1 14 ? 12.331 -27.935 4.797 1.00 0.00 14 THR A CA 12
ATOM 12260 C C . THR A 1 14 ? 12.081 -28.513 3.402 1.00 0.00 14 THR A C 12
ATOM 12261 O O . THR A 1 14 ? 12.549 -29.605 3.086 1.00 0.00 14 THR A O 12
ATOM 12272 N N . ALA A 1 15 ? 11.343 -27.753 2.606 1.00 0.00 15 ALA A N 12
ATOM 12273 C CA . ALA A 1 15 ? 11.025 -28.176 1.253 1.00 0.00 15 ALA A CA 12
ATOM 12274 C C . ALA A 1 15 ? 10.107 -29.399 1.308 1.00 0.00 15 ALA A C 12
ATOM 12275 O O . ALA A 1 15 ? 9.977 -30.036 2.352 1.00 0.00 15 ALA A O 12
ATOM 12282 N N . GLY A 1 16 ? 9.493 -29.689 0.170 1.00 0.00 16 GLY A N 12
ATOM 12283 C CA . GLY A 1 16 ? 8.590 -30.824 0.075 1.00 0.00 16 GLY A CA 12
ATOM 12284 C C . GLY A 1 16 ? 7.318 -30.450 -0.687 1.00 0.00 16 GLY A C 12
ATOM 12285 O O . GLY A 1 16 ? 7.271 -29.420 -1.358 1.00 0.00 16 GLY A O 12
ATOM 12289 N N . ALA A 1 17 ? 6.316 -31.308 -0.559 1.00 0.00 17 ALA A N 12
ATOM 12290 C CA . ALA A 1 17 ? 5.046 -31.080 -1.228 1.00 0.00 17 ALA A CA 12
ATOM 12291 C C . ALA A 1 17 ? 4.306 -29.936 -0.532 1.00 0.00 17 ALA A C 12
ATOM 12292 O O . ALA A 1 17 ? 3.806 -30.100 0.580 1.00 0.00 17 ALA A O 12
ATOM 12299 N N . GLN A 1 18 ? 4.258 -28.802 -1.216 1.00 0.00 18 GLN A N 12
ATOM 12300 C CA . GLN A 1 18 ? 3.587 -27.631 -0.677 1.00 0.00 18 GLN A CA 12
ATOM 12301 C C . GLN A 1 18 ? 3.255 -26.647 -1.800 1.00 0.00 18 GLN A C 12
ATOM 12302 O O . GLN A 1 18 ? 3.464 -26.946 -2.975 1.00 0.00 18 GLN A O 12
ATOM 12316 N N . GLY A 1 19 ? 2.742 -25.493 -1.400 1.00 0.00 19 GLY A N 12
ATOM 12317 C CA . GLY A 1 19 ? 2.379 -24.462 -2.358 1.00 0.00 19 GLY A CA 12
ATOM 12318 C C . GLY A 1 19 ? 0.862 -24.263 -2.400 1.00 0.00 19 GLY A C 12
ATOM 12319 O O . GLY A 1 19 ? 0.252 -24.339 -3.465 1.00 0.00 19 GLY A O 12
ATOM 12323 N N . SER A 1 20 ? 0.298 -24.012 -1.228 1.00 0.00 20 SER A N 12
ATOM 12324 C CA . SER A 1 20 ? -1.135 -23.801 -1.117 1.00 0.00 20 SER A CA 12
ATOM 12325 C C . SER A 1 20 ? -1.416 -22.468 -0.421 1.00 0.00 20 SER A C 12
ATOM 12326 O O . SER A 1 20 ? -0.619 -22.011 0.397 1.00 0.00 20 SER A O 12
ATOM 12334 N N . CYS A 1 21 ? -2.552 -21.882 -0.771 1.00 0.00 21 CYS A N 12
ATOM 12335 C CA . CYS A 1 21 ? -2.947 -20.610 -0.191 1.00 0.00 21 CYS A CA 12
ATOM 12336 C C . CYS A 1 21 ? -4.375 -20.748 0.341 1.00 0.00 21 CYS A C 12
ATOM 12337 O O . CYS A 1 21 ? -5.188 -19.836 0.193 1.00 0.00 21 CYS A O 12
ATOM 12344 N N . SER A 1 22 ? -4.638 -21.895 0.949 1.00 0.00 22 SER A N 12
ATOM 12345 C CA . SER A 1 22 ? -5.954 -22.165 1.504 1.00 0.00 22 SER A CA 12
ATOM 12346 C C . SER A 1 22 ? -6.163 -21.343 2.777 1.00 0.00 22 SER A C 12
ATOM 12347 O O . SER A 1 22 ? -7.150 -20.619 2.898 1.00 0.00 22 SER A O 12
ATOM 12355 N N . LEU A 1 23 ? -5.218 -21.483 3.696 1.00 0.00 23 LEU A N 12
ATOM 12356 C CA . LEU A 1 23 ? -5.287 -20.763 4.956 1.00 0.00 23 LEU A CA 12
ATOM 12357 C C . LEU A 1 23 ? -4.178 -19.710 4.997 1.00 0.00 23 LEU A C 12
ATOM 12358 O O . LEU A 1 23 ? -3.523 -19.533 6.023 1.00 0.00 23 LEU A O 12
ATOM 12374 N N . ARG A 1 24 ? -4.002 -19.038 3.869 1.00 0.00 24 ARG A N 12
ATOM 12375 C CA . ARG A 1 24 ? -2.984 -18.006 3.763 1.00 0.00 24 ARG A CA 12
ATOM 12376 C C . ARG A 1 24 ? -3.573 -16.741 3.137 1.00 0.00 24 ARG A C 12
ATOM 12377 O O . ARG A 1 24 ? -4.138 -15.902 3.837 1.00 0.00 24 ARG A O 12
ATOM 12398 N N . CYS A 1 25 ? -3.422 -16.643 1.824 1.00 0.00 25 CYS A N 12
ATOM 12399 C CA . CYS A 1 25 ? -3.932 -15.495 1.095 1.00 0.00 25 CYS A CA 12
ATOM 12400 C C . CYS A 1 25 ? -3.270 -14.236 1.659 1.00 0.00 25 CYS A C 12
ATOM 12401 O O . CYS A 1 25 ? -3.923 -13.204 1.815 1.00 0.00 25 CYS A O 12
ATOM 12408 N N . GLY A 1 26 ? -1.984 -14.361 1.949 1.00 0.00 26 GLY A N 12
ATOM 12409 C CA . GLY A 1 26 ? -1.227 -13.246 2.492 1.00 0.00 26 GLY A CA 12
ATOM 12410 C C . GLY A 1 26 ? 0.111 -13.718 3.065 1.00 0.00 26 GLY A C 12
ATOM 12411 O O . GLY A 1 26 ? 0.414 -13.470 4.231 1.00 0.00 26 GLY A O 12
ATOM 12415 N N . ALA A 1 27 ? 0.876 -14.392 2.218 1.00 0.00 27 ALA A N 12
ATOM 12416 C CA . ALA A 1 27 ? 2.174 -14.901 2.625 1.00 0.00 27 ALA A CA 12
ATOM 12417 C C . ALA A 1 27 ? 3.054 -15.091 1.387 1.00 0.00 27 ALA A C 12
ATOM 12418 O O . ALA A 1 27 ? 2.557 -15.086 0.262 1.00 0.00 27 ALA A O 12
ATOM 12425 N N . GLN A 1 28 ? 4.344 -15.254 1.637 1.00 0.00 28 GLN A N 12
ATOM 12426 C CA . GLN A 1 28 ? 5.297 -15.446 0.558 1.00 0.00 28 GLN A CA 12
ATOM 12427 C C . GLN A 1 28 ? 6.118 -16.716 0.792 1.00 0.00 28 GLN A C 12
ATOM 12428 O O . GLN A 1 28 ? 6.708 -16.889 1.858 1.00 0.00 28 GLN A O 12
ATOM 12442 N N . ASP A 1 29 ? 6.129 -17.571 -0.220 1.00 0.00 29 ASP A N 12
ATOM 12443 C CA . ASP A 1 29 ? 6.867 -18.819 -0.137 1.00 0.00 29 ASP A CA 12
ATOM 12444 C C . ASP A 1 29 ? 7.774 -18.953 -1.362 1.00 0.00 29 ASP A C 12
ATOM 12445 O O . ASP A 1 29 ? 7.762 -18.096 -2.244 1.00 0.00 29 ASP A O 12
ATOM 12454 N N . GLY A 1 30 ? 8.540 -20.034 -1.376 1.00 0.00 30 GLY A N 12
ATOM 12455 C CA . GLY A 1 30 ? 9.451 -20.291 -2.478 1.00 0.00 30 GLY A CA 12
ATOM 12456 C C . GLY A 1 30 ? 8.716 -20.922 -3.662 1.00 0.00 30 GLY A C 12
ATOM 12457 O O . GLY A 1 30 ? 8.752 -20.395 -4.773 1.00 0.00 30 GLY A O 12
ATOM 12461 N N . LEU A 1 31 ? 8.066 -22.043 -3.384 1.00 0.00 31 LEU A N 12
ATOM 12462 C CA . LEU A 1 31 ? 7.324 -22.752 -4.412 1.00 0.00 31 LEU A CA 12
ATOM 12463 C C . LEU A 1 31 ? 6.257 -21.824 -4.997 1.00 0.00 31 LEU A C 12
ATOM 12464 O O . LEU A 1 31 ? 6.114 -21.727 -6.215 1.00 0.00 31 LEU A O 12
ATOM 12480 N N . CYS A 1 32 ? 5.536 -21.165 -4.101 1.00 0.00 32 CYS A N 12
ATOM 12481 C CA . CYS A 1 32 ? 4.487 -20.249 -4.513 1.00 0.00 32 CYS A CA 12
ATOM 12482 C C . CYS A 1 32 ? 4.438 -19.093 -3.511 1.00 0.00 32 CYS A C 12
ATOM 12483 O O . CYS A 1 32 ? 5.277 -19.007 -2.616 1.00 0.00 32 CYS A O 12
ATOM 12490 N N . SER A 1 33 ? 3.446 -18.234 -3.695 1.00 0.00 33 SER A N 12
ATOM 12491 C CA . SER A 1 33 ? 3.276 -17.088 -2.818 1.00 0.00 33 SER A CA 12
ATOM 12492 C C . SER A 1 33 ? 1.793 -16.730 -2.707 1.00 0.00 33 SER A C 12
ATOM 12493 O O . SER A 1 33 ? 1.073 -16.734 -3.705 1.00 0.00 33 SER A O 12
ATOM 12501 N N . CYS A 1 34 ? 1.380 -16.428 -1.485 1.00 0.00 34 CYS A N 12
ATOM 12502 C CA . CYS A 1 34 ? -0.005 -16.067 -1.231 1.00 0.00 34 CYS A CA 12
ATOM 12503 C C . CYS A 1 34 ? -0.084 -14.547 -1.075 1.00 0.00 34 CYS A C 12
ATOM 12504 O O . CYS A 1 34 ? -1.019 -14.030 -0.465 1.00 0.00 34 CYS A O 12
ATOM 12511 N N . HIS A 1 35 ? 0.908 -13.874 -1.637 1.00 0.00 35 HIS A N 12
ATOM 12512 C CA . HIS A 1 35 ? 0.962 -12.424 -1.569 1.00 0.00 35 HIS A CA 12
ATOM 12513 C C . HIS A 1 35 ? 0.434 -11.828 -2.876 1.00 0.00 35 HIS A C 12
ATOM 12514 O O . HIS A 1 35 ? 0.504 -12.465 -3.925 1.00 0.00 35 HIS A O 12
ATOM 12528 N N . PRO A 1 36 ? -0.097 -10.581 -2.765 1.00 0.00 36 PRO A N 12
ATOM 12529 C CA . PRO A 1 36 ? -0.638 -9.893 -3.925 1.00 0.00 36 PRO A CA 12
ATOM 12530 C C . PRO A 1 36 ? 0.485 -9.372 -4.826 1.00 0.00 36 PRO A C 12
ATOM 12531 O O . PRO A 1 36 ? 0.222 -8.761 -5.860 1.00 0.00 36 PRO A O 12
ATOM 12542 N N . THR A 1 37 ? 1.711 -9.634 -4.400 1.00 0.00 37 THR A N 12
ATOM 12543 C CA . THR A 1 37 ? 2.875 -9.200 -5.154 1.00 0.00 37 THR A CA 12
ATOM 12544 C C . THR A 1 37 ? 3.383 -10.333 -6.048 1.00 0.00 37 THR A C 12
ATOM 12545 O O . THR A 1 37 ? 4.242 -10.117 -6.902 1.00 0.00 37 THR A O 12
ATOM 12556 N N . CYS A 1 38 ? 2.831 -11.516 -5.822 1.00 0.00 38 CYS A N 12
ATOM 12557 C CA . CYS A 1 38 ? 3.218 -12.683 -6.596 1.00 0.00 38 CYS A CA 12
ATOM 12558 C C . CYS A 1 38 ? 3.085 -12.340 -8.081 1.00 0.00 38 CYS A C 12
ATOM 12559 O O . CYS A 1 38 ? 3.719 -12.969 -8.927 1.00 0.00 38 CYS A O 12
ATOM 12566 N N . SER A 1 39 ? 2.255 -11.343 -8.353 1.00 0.00 39 SER A N 12
ATOM 12567 C CA . SER A 1 39 ? 2.030 -10.909 -9.722 1.00 0.00 39 SER A CA 12
ATOM 12568 C C . SER A 1 39 ? 3.284 -10.223 -10.266 1.00 0.00 39 SER A C 12
ATOM 12569 O O . SER A 1 39 ? 3.697 -10.482 -11.395 1.00 0.00 39 SER A O 12
ATOM 12577 N N . GLY A 1 40 ? 3.856 -9.362 -9.437 1.00 0.00 40 GLY A N 12
ATOM 12578 C CA . GLY A 1 40 ? 5.055 -8.636 -9.821 1.00 0.00 40 GLY A CA 12
ATOM 12579 C C . GLY A 1 40 ? 6.288 -9.538 -9.748 1.00 0.00 40 GLY A C 12
ATOM 12580 O O . GLY A 1 40 ? 7.230 -9.373 -10.522 1.00 0.00 40 GLY A O 12
ATOM 12584 N N . LEU A 1 41 ? 6.243 -10.473 -8.810 1.00 0.00 41 LEU A N 12
ATOM 12585 C CA . LEU A 1 41 ? 7.346 -11.402 -8.625 1.00 0.00 41 LEU A CA 12
ATOM 12586 C C . LEU A 1 41 ? 7.236 -12.528 -9.654 1.00 0.00 41 LEU A C 12
ATOM 12587 O O . LEU A 1 41 ? 8.152 -12.742 -10.446 1.00 0.00 41 LEU A O 12
ATOM 12603 N N . GLY A 1 42 ? 6.106 -13.220 -9.610 1.00 0.00 42 GLY A N 12
ATOM 12604 C CA . GLY A 1 42 ? 5.865 -14.319 -10.528 1.00 0.00 42 GLY A CA 12
ATOM 12605 C C . GLY A 1 42 ? 5.876 -15.661 -9.793 1.00 0.00 42 GLY A C 12
ATOM 12606 O O . GLY A 1 42 ? 6.183 -16.694 -10.384 1.00 0.00 42 GLY A O 12
ATOM 12610 N N . THR A 1 43 ? 5.536 -15.601 -8.513 1.00 0.00 43 THR A N 12
ATOM 12611 C CA . THR A 1 43 ? 5.503 -16.798 -7.691 1.00 0.00 43 THR A CA 12
ATOM 12612 C C . THR A 1 43 ? 4.090 -17.037 -7.154 1.00 0.00 43 THR A C 12
ATOM 12613 O O . THR A 1 43 ? 3.916 -17.381 -5.986 1.00 0.00 43 THR A O 12
ATOM 12624 N N . CYS A 1 44 ? 3.118 -16.846 -8.033 1.00 0.00 44 CYS A N 12
ATOM 12625 C CA . CYS A 1 44 ? 1.726 -17.037 -7.662 1.00 0.00 44 CYS A CA 12
ATOM 12626 C C . CYS A 1 44 ? 1.446 -18.540 -7.602 1.00 0.00 44 CYS A C 12
ATOM 12627 O O . CYS A 1 44 ? 2.042 -19.316 -8.347 1.00 0.00 44 CYS A O 12
ATOM 12634 N N . CYS A 1 45 ? 0.540 -18.905 -6.707 1.00 0.00 45 CYS A N 12
ATOM 12635 C CA . CYS A 1 45 ? 0.174 -20.302 -6.540 1.00 0.00 45 CYS A CA 12
ATOM 12636 C C . CYS A 1 45 ? -0.904 -20.643 -7.570 1.00 0.00 45 CYS A C 12
ATOM 12637 O O . CYS A 1 45 ? -1.630 -19.762 -8.029 1.00 0.00 45 CYS A O 12
ATOM 12644 N N . GLU A 1 46 ? -0.975 -21.923 -7.904 1.00 0.00 46 GLU A N 12
ATOM 12645 C CA . GLU A 1 46 ? -1.953 -22.391 -8.871 1.00 0.00 46 GLU A CA 12
ATOM 12646 C C . GLU A 1 46 ? -3.366 -22.281 -8.294 1.00 0.00 46 GLU A C 12
ATOM 12647 O O . GLU A 1 46 ? -4.333 -22.126 -9.038 1.00 0.00 46 GLU A O 12
ATOM 12659 N N . ASP A 1 47 ? -3.440 -22.365 -6.974 1.00 0.00 47 ASP A N 12
ATOM 12660 C CA . ASP A 1 47 ? -4.718 -22.276 -6.289 1.00 0.00 47 ASP A CA 12
ATOM 12661 C C . ASP A 1 47 ? -4.758 -20.992 -5.458 1.00 0.00 47 ASP A C 12
ATOM 12662 O O . ASP A 1 47 ? -5.584 -20.857 -4.556 1.00 0.00 47 ASP A O 12
ATOM 12671 N N . PHE A 1 48 ? -3.856 -20.081 -5.791 1.00 0.00 48 PHE A N 12
ATOM 12672 C CA . PHE A 1 48 ? -3.778 -18.812 -5.087 1.00 0.00 48 PHE A CA 12
ATOM 12673 C C . PHE A 1 48 ? -5.046 -17.984 -5.308 1.00 0.00 48 PHE A C 12
ATOM 12674 O O . PHE A 1 48 ? -5.631 -17.471 -4.355 1.00 0.00 48 PHE A O 12
ATOM 12691 N N . LEU A 1 49 ? -5.433 -17.878 -6.571 1.00 0.00 49 LEU A N 12
ATOM 12692 C CA . LEU A 1 49 ? -6.620 -17.121 -6.929 1.00 0.00 49 LEU A CA 12
ATOM 12693 C C . LEU A 1 49 ? -7.866 -17.915 -6.530 1.00 0.00 49 LEU A C 12
ATOM 12694 O O . LEU A 1 49 ? -8.875 -17.335 -6.133 1.00 0.00 49 LEU A O 12
ATOM 12710 N N . ASP A 1 50 ? -7.754 -19.230 -6.649 1.00 0.00 50 ASP A N 12
ATOM 12711 C CA . ASP A 1 50 ? -8.858 -20.110 -6.306 1.00 0.00 50 ASP A CA 12
ATOM 12712 C C . ASP A 1 50 ? -9.240 -19.893 -4.841 1.00 0.00 50 ASP A C 12
ATOM 12713 O O . ASP A 1 50 ? -10.420 -19.924 -4.492 1.00 0.00 50 ASP A O 12
ATOM 12722 N N . TYR A 1 51 ? -8.221 -19.679 -4.022 1.00 0.00 51 TYR A N 12
ATOM 12723 C CA . TYR A 1 51 ? -8.435 -19.457 -2.602 1.00 0.00 51 TYR A CA 12
ATOM 12724 C C . TYR A 1 51 ? -8.405 -17.964 -2.269 1.00 0.00 51 TYR A C 12
ATOM 12725 O O . TYR A 1 51 ? -8.923 -17.544 -1.236 1.00 0.00 51 TYR A O 12
ATOM 12743 N N . CYS A 1 52 ? -7.793 -17.203 -3.165 1.00 0.00 52 CYS A N 12
ATOM 12744 C CA . CYS A 1 52 ? -7.689 -15.766 -2.979 1.00 0.00 52 CYS A CA 12
ATOM 12745 C C . CYS A 1 52 ? -8.193 -15.080 -4.251 1.00 0.00 52 CYS A C 12
ATOM 12746 O O . CYS A 1 52 ? -7.426 -14.418 -4.949 1.00 0.00 52 CYS A O 12
ATOM 12753 N N . LEU A 1 53 ? -9.479 -15.260 -4.512 1.00 0.00 53 LEU A N 12
ATOM 12754 C CA . LEU A 1 53 ? -10.095 -14.666 -5.686 1.00 0.00 53 LEU A CA 12
ATOM 12755 C C . LEU A 1 53 ? -10.905 -13.438 -5.267 1.00 0.00 53 LEU A C 12
ATOM 12756 O O . LEU A 1 53 ? -11.893 -13.092 -5.912 1.00 0.00 53 LEU A O 12
ATOM 12772 N N . GLU A 1 54 ? -10.456 -12.813 -4.188 1.00 0.00 54 GLU A N 12
ATOM 12773 C CA . GLU A 1 54 ? -11.127 -11.631 -3.675 1.00 0.00 54 GLU A CA 12
ATOM 12774 C C . GLU A 1 54 ? -10.361 -11.063 -2.479 1.00 0.00 54 GLU A C 12
ATOM 12775 O O . GLU A 1 54 ? -10.965 -10.644 -1.492 1.00 0.00 54 GLU A O 12
ATOM 12787 N N . ILE A 1 55 ? -9.042 -11.068 -2.605 1.00 0.00 55 ILE A N 12
ATOM 12788 C CA . ILE A 1 55 ? -8.187 -10.559 -1.547 1.00 0.00 55 ILE A CA 12
ATOM 12789 C C . ILE A 1 55 ? -7.528 -9.258 -2.011 1.00 0.00 55 ILE A C 12
ATOM 12790 O O . ILE A 1 55 ? -7.210 -8.394 -1.195 1.00 0.00 55 ILE A O 12
ATOM 12806 N N . LEU A 1 56 ? -7.342 -9.160 -3.319 1.00 0.00 56 LEU A N 12
ATOM 12807 C CA . LEU A 1 56 ? -6.727 -7.979 -3.901 1.00 0.00 56 LEU A CA 12
ATOM 12808 C C . LEU A 1 56 ? -7.392 -6.727 -3.326 1.00 0.00 56 LEU A C 12
ATOM 12809 O O . LEU A 1 56 ? -8.537 -6.777 -2.880 1.00 0.00 56 LEU A O 12
ATOM 12825 N N . PRO A 1 57 ? -6.625 -5.604 -3.355 1.00 0.00 57 PRO A N 12
ATOM 12826 C CA . PRO A 1 57 ? -7.127 -4.341 -2.842 1.00 0.00 57 PRO A CA 12
ATOM 12827 C C . PRO A 1 57 ? -8.136 -3.719 -3.809 1.00 0.00 57 PRO A C 12
ATOM 12828 O O . PRO A 1 57 ? -9.230 -3.328 -3.405 1.00 0.00 57 PRO A O 12
ATOM 12839 N N . SER A 1 58 ? -7.732 -3.646 -5.069 1.00 0.00 58 SER A N 12
ATOM 12840 C CA . SER A 1 58 ? -8.587 -3.078 -6.097 1.00 0.00 58 SER A CA 12
ATOM 12841 C C . SER A 1 58 ? -10.029 -3.547 -5.897 1.00 0.00 58 SER A C 12
ATOM 12842 O O . SER A 1 58 ? -10.271 -4.720 -5.617 1.00 0.00 58 SER A O 12
ATOM 12850 N N . SER A 1 59 ? -10.950 -2.606 -6.048 1.00 0.00 59 SER A N 12
ATOM 12851 C CA . SER A 1 59 ? -12.362 -2.909 -5.887 1.00 0.00 59 SER A CA 12
ATOM 12852 C C . SER A 1 59 ? -13.203 -1.675 -6.222 1.00 0.00 59 SER A C 12
ATOM 12853 O 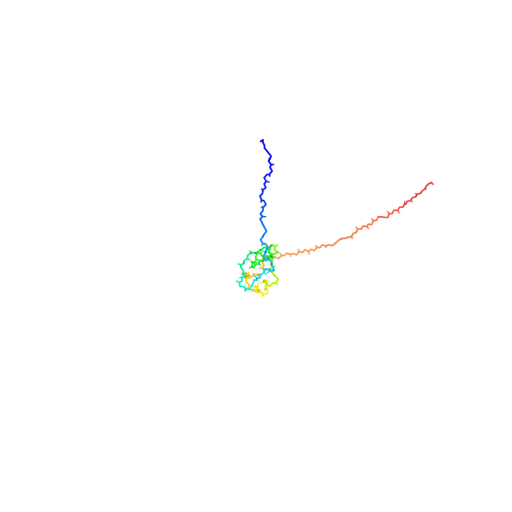O . SER A 1 59 ? -14.036 -1.715 -7.126 1.00 0.00 59 SER A O 12
ATOM 12861 N N . GLY A 1 60 ? -12.955 -0.609 -5.476 1.00 0.00 60 GLY A N 12
ATOM 12862 C CA . GLY A 1 60 ? -13.679 0.634 -5.683 1.00 0.00 60 GLY A CA 12
ATOM 12863 C C . GLY A 1 60 ? -13.448 1.604 -4.523 1.00 0.00 60 GLY A C 12
ATOM 12864 O O . GLY A 1 60 ? -13.990 1.416 -3.435 1.00 0.00 60 GLY A O 12
ATOM 12868 N N . SER A 1 61 ? -12.641 2.619 -4.794 1.00 0.00 61 SER A N 12
ATOM 12869 C CA . SER A 1 61 ? -12.331 3.618 -3.785 1.00 0.00 61 SER A CA 12
ATOM 12870 C C . SER A 1 61 ? -11.897 4.923 -4.457 1.00 0.00 61 SER A C 12
ATOM 12871 O O . SER A 1 61 ? -10.967 4.931 -5.262 1.00 0.00 61 SER A O 12
ATOM 12879 N N . MET A 1 62 ? -12.592 5.993 -4.102 1.00 0.00 62 MET A N 12
ATOM 12880 C CA . MET A 1 62 ? -12.290 7.300 -4.660 1.00 0.00 62 MET A CA 12
ATOM 12881 C C . MET A 1 62 ? -12.174 8.355 -3.557 1.00 0.00 62 MET A C 12
ATOM 12882 O O . MET A 1 62 ? -12.599 8.124 -2.426 1.00 0.00 62 MET A O 12
ATOM 12896 N N . MET A 1 63 ? -11.597 9.489 -3.925 1.00 0.00 63 MET A N 12
ATOM 12897 C CA . MET A 1 63 ? -11.420 10.579 -2.981 1.00 0.00 63 MET A CA 12
ATOM 12898 C C . MET A 1 63 ? -12.654 11.484 -2.951 1.00 0.00 63 MET A C 12
ATOM 12899 O O . MET A 1 63 ? -13.124 11.933 -3.995 1.00 0.00 63 MET A O 12
ATOM 12913 N N . GLY A 1 64 ? -13.142 11.725 -1.744 1.00 0.00 64 GLY A N 12
ATOM 12914 C CA . GLY A 1 64 ? -14.312 12.568 -1.564 1.00 0.00 64 GLY A CA 12
ATOM 12915 C C . GLY A 1 64 ? -14.389 13.100 -0.131 1.00 0.00 64 GLY A C 12
ATOM 12916 O O . GLY A 1 64 ? -13.752 14.098 0.199 1.00 0.00 64 GLY A O 12
ATOM 12920 N N . GLY A 1 65 ? -15.176 12.409 0.680 1.00 0.00 65 GLY A N 12
ATOM 12921 C CA . GLY A 1 65 ? -15.346 12.800 2.070 1.00 0.00 65 GLY A CA 12
ATOM 12922 C C . GLY A 1 65 ? -14.827 11.711 3.012 1.00 0.00 65 GLY A C 12
ATOM 12923 O O . GLY A 1 65 ? -14.609 10.575 2.594 1.00 0.00 65 GLY A O 12
ATOM 12927 N N . LYS A 1 66 ? -14.646 12.097 4.267 1.00 0.00 66 LYS A N 12
ATOM 12928 C CA . LYS A 1 66 ? -14.158 11.168 5.272 1.00 0.00 66 LYS A CA 12
ATOM 12929 C C . LYS A 1 66 ? -14.935 11.376 6.573 1.00 0.00 66 LYS A C 12
ATOM 12930 O O . LYS A 1 66 ? -15.620 12.384 6.736 1.00 0.00 66 LYS A O 12
ATOM 12949 N N . ASP A 1 67 ? -14.804 10.405 7.465 1.00 0.00 67 ASP A N 12
ATOM 12950 C CA . ASP A 1 67 ? -15.486 10.469 8.746 1.00 0.00 67 ASP A CA 12
ATOM 12951 C C . ASP A 1 67 ? -14.451 10.429 9.873 1.00 0.00 67 ASP A C 12
ATOM 12952 O O . ASP A 1 67 ? -13.287 10.107 9.639 1.00 0.00 67 ASP A O 12
ATOM 12961 N N . PHE A 1 68 ? -14.912 10.760 11.069 1.00 0.00 68 PHE A N 12
ATOM 12962 C CA . PHE A 1 68 ? -14.041 10.766 12.232 1.00 0.00 68 PHE A CA 12
ATOM 12963 C C . PHE A 1 68 ? -14.153 9.452 13.008 1.00 0.00 68 PHE A C 12
ATOM 12964 O O . PHE A 1 68 ? -15.126 8.715 12.851 1.00 0.00 68 PHE A O 12
ATOM 12981 N N . VAL A 1 69 ? -13.144 9.198 13.827 1.00 0.00 69 VAL A N 12
ATOM 12982 C CA . VAL A 1 69 ? -13.116 7.985 14.628 1.00 0.00 69 VAL A CA 12
ATOM 12983 C C . VAL A 1 69 ? -12.974 8.357 16.105 1.00 0.00 69 VAL A C 12
ATOM 12984 O O . VAL A 1 69 ? -12.427 9.408 16.434 1.00 0.00 69 VAL A O 12
ATOM 12997 N N . VAL A 1 70 ? -13.477 7.474 16.956 1.00 0.00 70 VAL A N 12
ATOM 12998 C CA . VAL A 1 70 ? -13.413 7.697 18.390 1.00 0.00 70 VAL A CA 12
ATOM 12999 C C . VAL A 1 70 ? -12.100 7.129 18.932 1.00 0.00 70 VAL A C 12
ATOM 13000 O O . VAL A 1 70 ? -11.444 6.329 18.266 1.00 0.00 70 VAL A O 12
ATOM 13013 N N . GLN A 1 71 ? -11.756 7.563 20.135 1.00 0.00 71 GLN A N 12
ATOM 13014 C CA . GLN A 1 71 ? -10.533 7.108 20.774 1.00 0.00 71 GLN A CA 12
ATOM 13015 C C . GLN A 1 71 ? -10.848 6.463 22.125 1.00 0.00 71 GLN A C 12
ATOM 13016 O O . GLN A 1 71 ? -11.975 6.550 22.610 1.00 0.00 71 GLN A O 12
ATOM 13030 N N . HIS A 1 72 ? -9.833 5.830 22.694 1.00 0.00 72 HIS A N 12
ATOM 13031 C CA . HIS A 1 72 ? -9.988 5.171 23.980 1.00 0.00 72 HIS A CA 12
ATOM 13032 C C . HIS A 1 72 ? -8.708 5.341 24.801 1.00 0.00 72 HIS A C 12
ATOM 13033 O O . HIS A 1 72 ? -7.710 5.857 24.302 1.00 0.00 72 HIS A O 12
ATOM 13047 N N . LEU A 1 73 ? -8.780 4.898 26.048 1.00 0.00 73 LEU A N 12
ATOM 13048 C CA . LEU A 1 73 ? -7.640 4.994 26.943 1.00 0.00 73 LEU A CA 12
ATOM 13049 C C . LEU A 1 73 ? -6.704 3.809 26.700 1.00 0.00 73 LEU A C 12
ATOM 13050 O O . LEU A 1 73 ? -7.012 2.924 25.904 1.00 0.00 73 LEU A O 12
ATOM 13066 N N . LYS A 1 74 ? -5.579 3.831 27.400 1.00 0.00 74 LYS A N 12
ATOM 13067 C CA . LYS A 1 74 ? -4.596 2.770 27.270 1.00 0.00 74 LYS A CA 12
ATOM 13068 C C . LYS A 1 74 ? -4.007 2.796 25.858 1.00 0.00 74 LYS A C 12
ATOM 13069 O O . LYS A 1 74 ? -4.403 3.616 25.032 1.00 0.00 74 LYS A O 12
ATOM 13088 N N . TRP A 1 75 ? -3.071 1.888 25.625 1.00 0.00 75 TRP A N 12
ATOM 13089 C CA . TRP A 1 75 ? -2.424 1.796 24.327 1.00 0.00 75 TRP A CA 12
ATOM 13090 C C . TRP A 1 75 ? -1.655 3.098 24.089 1.00 0.00 75 TRP A C 12
ATOM 13091 O O . TRP A 1 75 ? -2.239 4.181 24.115 1.00 0.00 75 TRP A O 12
ATOM 13112 N N . THR A 1 76 ? -0.358 2.949 23.863 1.00 0.00 76 THR A N 12
ATOM 13113 C CA . THR A 1 76 ? 0.496 4.099 23.621 1.00 0.00 76 THR A CA 12
ATOM 13114 C C . THR A 1 76 ? 0.778 4.248 22.124 1.00 0.00 76 THR A C 12
ATOM 13115 O O . THR A 1 76 ? 0.646 3.289 21.366 1.00 0.00 76 THR A O 12
ATOM 13126 N N . ASP A 1 77 ? 1.162 5.458 21.745 1.00 0.00 77 ASP A N 12
ATOM 13127 C CA . ASP A 1 77 ? 1.465 5.745 20.353 1.00 0.00 77 ASP A CA 12
ATOM 13128 C C . ASP A 1 77 ? 2.768 5.043 19.963 1.00 0.00 77 ASP A C 12
ATOM 13129 O O . ASP A 1 77 ? 3.699 4.967 20.763 1.00 0.00 77 ASP A O 12
ATOM 13138 N N . PRO A 1 78 ? 2.791 4.534 18.702 1.00 0.00 78 PRO A N 12
ATOM 13139 C CA . PRO A 1 78 ? 3.964 3.841 18.197 1.00 0.00 78 PRO A CA 12
ATOM 13140 C C . PRO A 1 78 ? 5.081 4.830 17.857 1.00 0.00 78 PRO A C 12
ATOM 13141 O O . PRO A 1 78 ? 4.931 6.034 18.057 1.00 0.00 78 PRO A O 12
ATOM 13152 N N . SER A 1 79 ? 6.176 4.284 17.347 1.00 0.00 79 SER A N 12
ATOM 13153 C CA . SER A 1 79 ? 7.317 5.103 16.977 1.00 0.00 79 SER A CA 12
ATOM 13154 C C . SER A 1 79 ? 7.292 5.388 15.474 1.00 0.00 79 SER A C 12
ATOM 13155 O O . SER A 1 79 ? 6.488 4.811 14.743 1.00 0.00 79 SER A O 12
ATOM 13163 N N . GLY A 1 80 ? 8.181 6.277 15.057 1.00 0.00 80 GLY A N 12
ATOM 13164 C CA . GLY A 1 80 ? 8.270 6.645 13.654 1.00 0.00 80 GLY A CA 12
ATOM 13165 C C . GLY A 1 80 ? 9.612 6.215 13.059 1.00 0.00 80 GLY A C 12
ATOM 13166 O O . GLY A 1 80 ? 10.582 6.010 13.787 1.00 0.00 80 GLY A O 12
ATOM 13170 N N . PRO A 1 81 ? 9.626 6.088 11.705 1.00 0.00 81 PRO A N 12
ATOM 13171 C CA . PRO A 1 81 ? 10.833 5.686 11.003 1.00 0.00 81 PRO A CA 12
ATOM 13172 C C . PRO A 1 81 ? 11.840 6.837 10.940 1.00 0.00 81 PRO A C 12
ATOM 13173 O O . PRO A 1 81 ? 11.609 7.901 11.513 1.00 0.00 81 PRO A O 12
ATOM 13184 N N . SER A 1 82 ? 12.935 6.585 10.238 1.00 0.00 82 SER A N 12
ATOM 13185 C CA . SER A 1 82 ? 13.978 7.587 10.093 1.00 0.00 82 SER A CA 12
ATOM 13186 C C . SER A 1 82 ? 14.573 7.522 8.685 1.00 0.00 82 SER A C 12
ATOM 13187 O O . SER A 1 82 ? 14.379 6.540 7.969 1.00 0.00 82 SER A O 12
ATOM 13195 N N . SER A 1 83 ? 15.285 8.581 8.329 1.00 0.00 83 SER A N 12
ATOM 13196 C CA . SER A 1 83 ? 15.910 8.657 7.019 1.00 0.00 83 SER A CA 12
ATOM 13197 C C . SER A 1 83 ? 14.838 8.789 5.935 1.00 0.00 83 SER A C 12
ATOM 13198 O O . SER A 1 83 ? 13.660 8.539 6.188 1.00 0.00 83 SER A O 12
ATOM 13206 N N . GLY A 1 84 ? 15.284 9.181 4.751 1.00 0.00 84 GLY A N 12
ATOM 13207 C CA . GLY A 1 84 ? 14.378 9.349 3.628 1.00 0.00 84 GLY A CA 12
ATOM 13208 C C . GLY A 1 84 ? 14.198 10.830 3.286 1.00 0.00 84 GLY A C 12
ATOM 13209 O O . GLY A 1 84 ? 13.099 11.261 2.939 1.00 0.00 84 GLY A O 12
ATOM 13213 N N . GLY A 1 1 ? 43.116 -24.237 24.101 1.00 0.00 1 GLY A N 13
ATOM 13214 C CA . GLY A 1 1 ? 41.892 -24.329 23.323 1.00 0.00 1 GLY A CA 13
ATOM 13215 C C . GLY A 1 1 ? 42.194 -24.682 21.866 1.00 0.00 1 GLY A C 13
ATOM 13216 O O . GLY A 1 1 ? 42.997 -24.016 21.215 1.00 0.00 1 GLY A O 13
ATOM 13220 N N . SER A 1 2 ? 41.533 -25.730 21.395 1.00 0.00 2 SER A N 13
ATOM 13221 C CA . SER A 1 2 ? 41.721 -26.180 20.027 1.00 0.00 2 SER A CA 13
ATOM 13222 C C . SER A 1 2 ? 40.558 -27.082 19.608 1.00 0.00 2 SER A C 13
ATOM 13223 O O . SER A 1 2 ? 39.861 -26.792 18.637 1.00 0.00 2 SER A O 13
ATOM 13231 N N . SER A 1 3 ? 40.384 -28.158 20.362 1.00 0.00 3 SER A N 13
ATOM 13232 C CA . SER A 1 3 ? 39.318 -29.104 20.081 1.00 0.00 3 SER A CA 13
ATOM 13233 C C . SER A 1 3 ? 37.971 -28.379 20.046 1.00 0.00 3 SER A C 13
ATOM 13234 O O . SER A 1 3 ? 37.385 -28.099 21.091 1.00 0.00 3 SER A O 13
ATOM 13242 N N . GLY A 1 4 ? 37.519 -28.095 18.834 1.00 0.00 4 GLY A N 13
ATOM 13243 C CA . GLY A 1 4 ? 36.252 -27.408 18.649 1.00 0.00 4 GLY A CA 13
ATOM 13244 C C . GLY A 1 4 ? 35.558 -27.872 17.367 1.00 0.00 4 GLY A C 13
ATOM 13245 O O . GLY A 1 4 ? 36.218 -28.157 16.368 1.00 0.00 4 GLY A O 13
ATOM 13249 N N . SER A 1 5 ? 34.237 -27.934 17.436 1.00 0.00 5 SER A N 13
ATOM 13250 C CA . SER A 1 5 ? 33.446 -28.358 16.293 1.00 0.00 5 SER A CA 13
ATOM 13251 C C . SER A 1 5 ? 32.217 -27.460 16.144 1.00 0.00 5 SER A C 13
ATOM 13252 O O . SER A 1 5 ? 32.045 -26.802 15.119 1.00 0.00 5 SER A O 13
ATOM 13260 N N . SER A 1 6 ? 31.394 -27.460 17.182 1.00 0.00 6 SER A N 13
ATOM 13261 C CA . SER A 1 6 ? 30.185 -26.653 17.179 1.00 0.00 6 SER A CA 13
ATOM 13262 C C . SER A 1 6 ? 29.254 -27.110 16.055 1.00 0.00 6 SER A C 13
ATOM 13263 O O . SER A 1 6 ? 29.700 -27.357 14.935 1.00 0.00 6 SER A O 13
ATOM 13271 N N . GLY A 1 7 ? 27.976 -27.208 16.391 1.00 0.00 7 GLY A N 13
ATOM 13272 C CA . GLY A 1 7 ? 26.978 -27.630 15.424 1.00 0.00 7 GLY A CA 13
ATOM 13273 C C . GLY A 1 7 ? 25.731 -28.175 16.124 1.00 0.00 7 GLY A C 13
ATOM 13274 O O . GLY A 1 7 ? 25.774 -28.503 17.309 1.00 0.00 7 GLY A O 13
ATOM 13278 N N . ILE A 1 8 ? 24.650 -28.254 15.362 1.00 0.00 8 ILE A N 13
ATOM 13279 C CA . ILE A 1 8 ? 23.394 -28.753 15.895 1.00 0.00 8 ILE A CA 13
ATOM 13280 C C . ILE A 1 8 ? 22.646 -29.514 14.798 1.00 0.00 8 ILE A C 13
ATOM 13281 O O . ILE A 1 8 ? 21.814 -28.940 14.097 1.00 0.00 8 ILE A O 13
ATOM 13297 N N . PRO A 1 9 ? 22.978 -30.827 14.681 1.00 0.00 9 PRO A N 13
ATOM 13298 C CA . PRO A 1 9 ? 22.347 -31.672 13.681 1.00 0.00 9 PRO A CA 13
ATOM 13299 C C . PRO A 1 9 ? 20.918 -32.034 14.092 1.00 0.00 9 PRO A C 13
ATOM 13300 O O . PRO A 1 9 ? 20.652 -32.293 15.265 1.00 0.00 9 PRO A O 13
ATOM 13311 N N . GLY A 1 10 ? 20.036 -32.040 13.103 1.00 0.00 10 GLY A N 13
ATOM 13312 C CA . GLY A 1 10 ? 18.641 -32.365 13.347 1.00 0.00 10 GLY A CA 13
ATOM 13313 C C . GLY A 1 10 ? 17.971 -32.893 12.077 1.00 0.00 10 GLY A C 13
ATOM 13314 O O . GLY A 1 10 ? 18.434 -32.626 10.969 1.00 0.00 10 GLY A O 13
ATOM 13318 N N . PRO A 1 11 ? 16.863 -33.654 12.285 1.00 0.00 11 PRO A N 13
ATOM 13319 C CA . PRO A 1 11 ? 16.125 -34.222 11.170 1.00 0.00 11 PRO A CA 13
ATOM 13320 C C . PRO A 1 11 ? 15.298 -33.150 10.457 1.00 0.00 11 PRO A C 13
ATOM 13321 O O . PRO A 1 11 ? 14.752 -32.253 11.098 1.00 0.00 11 PRO A O 13
ATOM 13332 N N . GLY A 1 12 ? 15.231 -33.279 9.140 1.00 0.00 12 GLY A N 13
ATOM 13333 C CA . GLY A 1 12 ? 14.479 -32.332 8.333 1.00 0.00 12 GLY A CA 13
ATOM 13334 C C . GLY A 1 12 ? 13.971 -32.989 7.048 1.00 0.00 12 GLY A C 13
ATOM 13335 O O . GLY A 1 12 ? 14.413 -32.643 5.953 1.00 0.00 12 GLY A O 13
ATOM 13339 N N . PHE A 1 13 ? 13.051 -33.926 7.224 1.00 0.00 13 PHE A N 13
ATOM 13340 C CA . PHE A 1 13 ? 12.478 -34.634 6.092 1.00 0.00 13 PHE A CA 13
ATOM 13341 C C . PHE A 1 13 ? 11.269 -33.883 5.530 1.00 0.00 13 PHE A C 13
ATOM 13342 O O . PHE A 1 13 ? 10.692 -33.034 6.206 1.00 0.00 13 PHE A O 13
ATOM 13359 N N . THR A 1 14 ? 10.923 -34.224 4.297 1.00 0.00 14 THR A N 13
ATOM 13360 C CA . THR A 1 14 ? 9.793 -33.593 3.636 1.00 0.00 14 THR A CA 13
ATOM 13361 C C . THR A 1 14 ? 8.912 -34.647 2.962 1.00 0.00 14 THR A C 13
ATOM 13362 O O . THR A 1 14 ? 9.418 -35.557 2.308 1.00 0.00 14 THR A O 13
ATOM 13373 N N . ALA A 1 15 ? 7.610 -34.489 3.146 1.00 0.00 15 ALA A N 13
ATOM 13374 C CA . ALA A 1 15 ? 6.654 -35.415 2.564 1.00 0.00 15 ALA A CA 13
ATOM 13375 C C . ALA A 1 15 ? 5.370 -34.662 2.211 1.00 0.00 15 ALA A C 13
ATOM 13376 O O . ALA A 1 15 ? 4.558 -34.367 3.086 1.00 0.00 15 ALA A O 13
ATOM 13383 N N . GLY A 1 16 ? 5.227 -34.372 0.926 1.00 0.00 16 GLY A N 13
ATOM 13384 C CA . GLY A 1 16 ? 4.056 -33.658 0.446 1.00 0.00 16 GLY A CA 13
ATOM 13385 C C . GLY A 1 16 ? 4.459 -32.411 -0.343 1.00 0.00 16 GLY A C 13
ATOM 13386 O O . GLY A 1 16 ? 5.272 -31.614 0.121 1.00 0.00 16 GLY A O 13
ATOM 13390 N N . ALA A 1 17 ? 3.871 -32.281 -1.524 1.00 0.00 17 ALA A N 13
ATOM 13391 C CA . ALA A 1 17 ? 4.158 -31.144 -2.382 1.00 0.00 17 ALA A CA 13
ATOM 13392 C C . ALA A 1 17 ? 3.300 -29.954 -1.949 1.00 0.00 17 ALA A C 13
ATOM 13393 O O . ALA A 1 17 ? 2.279 -29.662 -2.570 1.00 0.00 17 ALA A O 13
ATOM 13400 N N . GLN A 1 18 ? 3.746 -29.299 -0.887 1.00 0.00 18 GLN A N 13
ATOM 13401 C CA . GLN A 1 18 ? 3.031 -28.147 -0.364 1.00 0.00 18 GLN A CA 13
ATOM 13402 C C . GLN A 1 18 ? 2.930 -27.056 -1.431 1.00 0.00 18 GLN A C 13
ATOM 13403 O O . GLN A 1 18 ? 3.352 -27.254 -2.569 1.00 0.00 18 GLN A O 13
ATOM 13417 N N . GLY A 1 19 ? 2.368 -25.926 -1.026 1.00 0.00 19 GLY A N 13
ATOM 13418 C CA . GLY A 1 19 ? 2.206 -24.803 -1.933 1.00 0.00 19 GLY A CA 13
ATOM 13419 C C . GLY A 1 19 ? 0.726 -24.471 -2.136 1.00 0.00 19 GLY A C 13
ATOM 13420 O O . GLY A 1 19 ? 0.241 -24.447 -3.266 1.00 0.00 19 GLY A O 13
ATOM 13424 N N . SER A 1 20 ? 0.050 -24.223 -1.023 1.00 0.00 20 SER A N 13
ATOM 13425 C CA . SER A 1 20 ? -1.364 -23.894 -1.065 1.00 0.00 20 SER A CA 13
ATOM 13426 C C . SER A 1 20 ? -1.612 -22.560 -0.358 1.00 0.00 20 SER A C 13
ATOM 13427 O O . SER A 1 20 ? -0.877 -22.193 0.559 1.00 0.00 20 SER A O 13
ATOM 13435 N N . CYS A 1 21 ? -2.648 -21.870 -0.810 1.00 0.00 21 CYS A N 13
ATOM 13436 C CA . CYS A 1 21 ? -3.002 -20.584 -0.232 1.00 0.00 21 CYS A CA 13
ATOM 13437 C C . CYS A 1 21 ? -4.478 -20.627 0.169 1.00 0.00 21 CYS A C 13
ATOM 13438 O O . CYS A 1 21 ? -5.239 -19.717 -0.154 1.00 0.00 21 CYS A O 13
ATOM 13445 N N . SER A 1 22 ? -4.837 -21.695 0.867 1.00 0.00 22 SER A N 13
ATOM 13446 C CA . SER A 1 22 ? -6.209 -21.868 1.315 1.00 0.00 22 SER A CA 13
ATOM 13447 C C . SER A 1 22 ? -6.428 -21.117 2.630 1.00 0.00 22 SER A C 13
ATOM 13448 O O . SER A 1 22 ? -7.418 -20.402 2.782 1.00 0.00 22 SER A O 13
ATOM 13456 N N . LEU A 1 23 ? -5.489 -21.304 3.545 1.00 0.00 23 LEU A N 13
ATOM 13457 C CA . LEU A 1 23 ? -5.568 -20.653 4.842 1.00 0.00 23 LEU A CA 13
ATOM 13458 C C . LEU A 1 23 ? -4.459 -19.604 4.949 1.00 0.00 23 LEU A C 13
ATOM 13459 O O . LEU A 1 23 ? -3.937 -19.356 6.034 1.00 0.00 23 LEU A O 13
ATOM 13475 N N . ARG A 1 24 ? -4.133 -19.015 3.807 1.00 0.00 24 ARG A N 13
ATOM 13476 C CA . ARG A 1 24 ? -3.096 -17.999 3.759 1.00 0.00 24 ARG A CA 13
ATOM 13477 C C . ARG A 1 24 ? -3.647 -16.707 3.151 1.00 0.00 24 ARG A C 13
ATOM 13478 O O . ARG A 1 24 ? -4.207 -15.872 3.860 1.00 0.00 24 ARG A O 13
ATOM 13499 N N . CYS A 1 25 ? -3.468 -16.583 1.844 1.00 0.00 25 CYS A N 13
ATOM 13500 C CA . CYS A 1 25 ? -3.940 -15.407 1.132 1.00 0.00 25 CYS A CA 13
ATOM 13501 C C . CYS A 1 25 ? -3.259 -14.176 1.734 1.00 0.00 25 CYS A C 13
ATOM 13502 O O . CYS A 1 25 ? -3.890 -13.135 1.905 1.00 0.00 25 CYS A O 13
ATOM 13509 N N . GLY A 1 26 ? -1.979 -14.337 2.037 1.00 0.00 26 GLY A N 13
ATOM 13510 C CA . GLY A 1 26 ? -1.206 -13.251 2.616 1.00 0.00 26 GLY A CA 13
ATOM 13511 C C . GLY A 1 26 ? 0.122 -13.763 3.178 1.00 0.00 26 GLY A C 13
ATOM 13512 O O . GLY A 1 26 ? 0.425 -13.554 4.352 1.00 0.00 26 GLY A O 13
ATOM 13516 N N . ALA A 1 27 ? 0.878 -14.425 2.314 1.00 0.00 27 ALA A N 13
ATOM 13517 C CA . ALA A 1 27 ? 2.166 -14.968 2.711 1.00 0.00 27 ALA A CA 13
ATOM 13518 C C . ALA A 1 27 ? 3.045 -15.141 1.470 1.00 0.00 27 ALA A C 13
ATOM 13519 O O . ALA A 1 27 ? 2.547 -15.128 0.346 1.00 0.00 27 ALA A O 13
ATOM 13526 N N . GLN A 1 28 ? 4.337 -15.298 1.717 1.00 0.00 28 GLN A N 13
ATOM 13527 C CA . GLN A 1 28 ? 5.290 -15.473 0.634 1.00 0.00 28 GLN A CA 13
ATOM 13528 C C . GLN A 1 28 ? 6.119 -16.740 0.856 1.00 0.00 28 GLN A C 13
ATOM 13529 O O . GLN A 1 28 ? 6.713 -16.920 1.919 1.00 0.00 28 GLN A O 13
ATOM 13543 N N . ASP A 1 29 ? 6.134 -17.586 -0.164 1.00 0.00 29 ASP A N 13
ATOM 13544 C CA . ASP A 1 29 ? 6.880 -18.831 -0.093 1.00 0.00 29 ASP A CA 13
ATOM 13545 C C . ASP A 1 29 ? 7.787 -18.946 -1.320 1.00 0.00 29 ASP A C 13
ATOM 13546 O O . ASP A 1 29 ? 7.770 -18.080 -2.193 1.00 0.00 29 ASP A O 13
ATOM 13555 N N . GLY A 1 30 ? 8.558 -20.024 -1.347 1.00 0.00 30 GLY A N 13
ATOM 13556 C CA . GLY A 1 30 ? 9.470 -20.264 -2.452 1.00 0.00 30 GLY A CA 13
ATOM 13557 C C . GLY A 1 30 ? 8.735 -20.875 -3.647 1.00 0.00 30 GLY A C 13
ATOM 13558 O O . GLY A 1 30 ? 8.720 -20.297 -4.733 1.00 0.00 30 GLY A O 13
ATOM 13562 N N . LEU A 1 31 ? 8.143 -22.036 -3.406 1.00 0.00 31 LEU A N 13
ATOM 13563 C CA . LEU A 1 31 ? 7.408 -22.731 -4.449 1.00 0.00 31 LEU A CA 13
ATOM 13564 C C . LEU A 1 31 ? 6.356 -21.790 -5.040 1.00 0.00 31 LEU A C 13
ATOM 13565 O O . LEU A 1 31 ? 6.223 -21.690 -6.259 1.00 0.00 31 LEU A O 13
ATOM 13581 N N . CYS A 1 32 ? 5.636 -21.124 -4.149 1.00 0.00 32 CYS A N 13
ATOM 13582 C CA . CYS A 1 32 ? 4.601 -20.195 -4.568 1.00 0.00 32 CYS A CA 13
ATOM 13583 C C . CYS A 1 32 ? 4.548 -19.048 -3.557 1.00 0.00 32 CYS A C 13
ATOM 13584 O O . CYS A 1 32 ? 5.449 -18.900 -2.733 1.00 0.00 32 CYS A O 13
ATOM 13591 N N . SER A 1 33 ? 3.482 -18.266 -3.653 1.00 0.00 33 SER A N 13
ATOM 13592 C CA . SER A 1 33 ? 3.300 -17.137 -2.756 1.00 0.00 33 SER A CA 13
ATOM 13593 C C . SER A 1 33 ? 1.814 -16.786 -2.653 1.00 0.00 33 SER A C 13
ATOM 13594 O O . SER A 1 33 ? 1.092 -16.828 -3.648 1.00 0.00 33 SER A O 13
ATOM 13602 N N . CYS A 1 34 ? 1.402 -16.447 -1.440 1.00 0.00 34 CYS A N 13
ATOM 13603 C CA . CYS A 1 34 ? 0.016 -16.089 -1.194 1.00 0.00 34 CYS A CA 13
ATOM 13604 C C . CYS A 1 34 ? -0.069 -14.568 -1.048 1.00 0.00 34 CYS A C 13
ATOM 13605 O O . CYS A 1 34 ? -0.950 -14.055 -0.359 1.00 0.00 34 CYS A O 13
ATOM 13612 N N . HIS A 1 35 ? 0.858 -13.890 -1.707 1.00 0.00 35 HIS A N 13
ATOM 13613 C CA . HIS A 1 35 ? 0.899 -12.439 -1.660 1.00 0.00 35 HIS A CA 13
ATOM 13614 C C . HIS A 1 35 ? 0.476 -11.869 -3.015 1.00 0.00 35 HIS A C 13
ATOM 13615 O O . HIS A 1 35 ? 0.656 -12.513 -4.047 1.00 0.00 35 HIS A O 13
ATOM 13629 N N . PRO A 1 36 ? -0.093 -10.634 -2.967 1.00 0.00 36 PRO A N 13
ATOM 13630 C CA . PRO A 1 36 ? -0.543 -9.970 -4.178 1.00 0.00 36 PRO A CA 13
ATOM 13631 C C . PRO A 1 36 ? 0.643 -9.430 -4.981 1.00 0.00 36 PRO A C 13
ATOM 13632 O O . PRO A 1 36 ? 0.468 -8.919 -6.086 1.00 0.00 36 PRO A O 13
ATOM 13643 N N . THR A 1 37 ? 1.823 -9.562 -4.393 1.00 0.00 37 THR A N 13
ATOM 13644 C CA . THR A 1 37 ? 3.037 -9.094 -5.039 1.00 0.00 37 THR A CA 13
ATOM 13645 C C . THR A 1 37 ? 3.604 -10.178 -5.959 1.00 0.00 37 THR A C 13
ATOM 13646 O O . THR A 1 37 ? 4.488 -9.908 -6.771 1.00 0.00 37 THR A O 13
ATOM 13657 N N . CYS A 1 38 ? 3.071 -11.380 -5.802 1.00 0.00 38 CYS A N 13
ATOM 13658 C CA . CYS A 1 38 ? 3.512 -12.506 -6.608 1.00 0.00 38 CYS A CA 13
ATOM 13659 C C . CYS A 1 38 ? 3.249 -12.175 -8.079 1.00 0.00 38 CYS A C 13
ATOM 13660 O O . CYS A 1 38 ? 3.807 -12.812 -8.971 1.00 0.00 38 CYS A O 13
ATOM 13667 N N . SER A 1 39 ? 2.399 -11.180 -8.286 1.00 0.00 39 SER A N 13
ATOM 13668 C CA . SER A 1 39 ? 2.056 -10.758 -9.633 1.00 0.00 39 SER A CA 13
ATOM 13669 C C . SER A 1 39 ? 3.251 -10.057 -10.283 1.00 0.00 39 SER A C 13
ATOM 13670 O O . SER A 1 39 ? 3.521 -10.253 -11.466 1.00 0.00 39 SER A O 13
ATOM 13678 N N . GLY A 1 40 ? 3.934 -9.255 -9.479 1.00 0.00 40 GLY A N 13
ATOM 13679 C CA . GLY A 1 40 ? 5.093 -8.524 -9.961 1.00 0.00 40 GLY A CA 13
ATOM 13680 C C . GLY A 1 40 ? 6.307 -9.446 -10.091 1.00 0.00 40 GLY A C 13
ATOM 13681 O O . GLY A 1 40 ? 7.132 -9.269 -10.986 1.00 0.00 40 GLY A O 13
ATOM 13685 N N . LEU A 1 41 ? 6.378 -10.410 -9.185 1.00 0.00 41 LEU A N 13
ATOM 13686 C CA . LEU A 1 41 ? 7.477 -11.360 -9.188 1.00 0.00 41 LEU A CA 13
ATOM 13687 C C . LEU A 1 41 ? 7.151 -12.508 -10.146 1.00 0.00 41 LEU A C 13
ATOM 13688 O O . LEU A 1 41 ? 7.818 -12.678 -11.166 1.00 0.00 41 LEU A O 13
ATOM 13704 N N . GLY A 1 42 ? 6.126 -13.265 -9.784 1.00 0.00 42 GLY A N 13
ATOM 13705 C CA . GLY A 1 42 ? 5.704 -14.392 -10.599 1.00 0.00 42 GLY A CA 13
ATOM 13706 C C . GLY A 1 42 ? 5.795 -15.702 -9.814 1.00 0.00 42 GLY A C 13
ATOM 13707 O O . GLY A 1 42 ? 6.166 -16.736 -10.365 1.00 0.00 42 GLY A O 13
ATOM 13711 N N . THR A 1 43 ? 5.449 -15.614 -8.538 1.00 0.00 43 THR A N 13
ATOM 13712 C CA . THR A 1 43 ? 5.487 -16.779 -7.670 1.00 0.00 43 THR A CA 13
ATOM 13713 C C . THR A 1 43 ? 4.092 -17.076 -7.115 1.00 0.00 43 THR A C 13
ATOM 13714 O O . THR A 1 43 ? 3.959 -17.587 -6.004 1.00 0.00 43 THR A O 13
ATOM 13725 N N . CYS A 1 44 ? 3.089 -16.742 -7.913 1.00 0.00 44 CYS A N 13
ATOM 13726 C CA . CYS A 1 44 ? 1.710 -16.967 -7.515 1.00 0.00 44 CYS A CA 13
ATOM 13727 C C . CYS A 1 44 ? 1.446 -18.474 -7.524 1.00 0.00 44 CYS A C 13
ATOM 13728 O O . CYS A 1 44 ? 2.021 -19.203 -8.331 1.00 0.00 44 CYS A O 13
ATOM 13735 N N . CYS A 1 45 ? 0.576 -18.896 -6.618 1.00 0.00 45 CYS A N 13
ATOM 13736 C CA . CYS A 1 45 ? 0.229 -20.303 -6.512 1.00 0.00 45 CYS A CA 13
ATOM 13737 C C . CYS A 1 45 ? -0.824 -20.619 -7.576 1.00 0.00 45 CYS A C 13
ATOM 13738 O O . CYS A 1 45 ? -1.545 -19.730 -8.025 1.00 0.00 45 CYS A O 13
ATOM 13745 N N . GLU A 1 46 ? -0.879 -21.890 -7.948 1.00 0.00 46 GLU A N 13
ATOM 13746 C CA . GLU A 1 46 ? -1.832 -22.335 -8.951 1.00 0.00 46 GLU A CA 13
ATOM 13747 C C . GLU A 1 46 ? -3.257 -22.258 -8.400 1.00 0.00 46 GLU A C 13
ATOM 13748 O O . GLU A 1 46 ? -4.210 -22.083 -9.158 1.00 0.00 46 GLU A O 13
ATOM 13760 N N . ASP A 1 47 ? -3.358 -22.391 -7.086 1.00 0.00 47 ASP A N 13
ATOM 13761 C CA . ASP A 1 47 ? -4.651 -22.339 -6.425 1.00 0.00 47 ASP A CA 13
ATOM 13762 C C . ASP A 1 47 ? -4.722 -21.084 -5.552 1.00 0.00 47 ASP A C 13
ATOM 13763 O O . ASP A 1 47 ? -5.576 -20.983 -4.673 1.00 0.00 47 ASP A O 13
ATOM 13772 N N . PHE A 1 48 ? -3.814 -20.159 -5.826 1.00 0.00 48 PHE A N 13
ATOM 13773 C CA . PHE A 1 48 ? -3.763 -18.915 -5.077 1.00 0.00 48 PHE A CA 13
ATOM 13774 C C . PHE A 1 48 ? -5.046 -18.106 -5.271 1.00 0.00 48 PHE A C 13
ATOM 13775 O O . PHE A 1 48 ? -5.639 -17.634 -4.302 1.00 0.00 48 PHE A O 13
ATOM 13792 N N . LEU A 1 49 ? -5.438 -17.970 -6.530 1.00 0.00 49 LEU A N 13
ATOM 13793 C CA . LEU A 1 49 ? -6.641 -17.225 -6.863 1.00 0.00 49 LEU A CA 13
ATOM 13794 C C . LEU A 1 49 ? -7.869 -18.049 -6.474 1.00 0.00 49 LEU A C 13
ATOM 13795 O O . LEU A 1 49 ? -8.909 -17.493 -6.123 1.00 0.00 49 LEU A O 13
ATOM 13811 N N . ASP A 1 50 ? -7.710 -19.363 -6.550 1.00 0.00 50 ASP A N 13
ATOM 13812 C CA . ASP A 1 50 ? -8.794 -20.269 -6.210 1.00 0.00 50 ASP A CA 13
ATOM 13813 C C . ASP A 1 50 ? -9.228 -20.018 -4.765 1.00 0.00 50 ASP A C 13
ATOM 13814 O O . ASP A 1 50 ? -10.417 -20.070 -4.453 1.00 0.00 50 ASP A O 13
ATOM 13823 N N . TYR A 1 51 ? -8.242 -19.753 -3.922 1.00 0.00 51 TYR A N 13
ATOM 13824 C CA . TYR A 1 51 ? -8.507 -19.494 -2.517 1.00 0.00 51 TYR A CA 13
ATOM 13825 C C . TYR A 1 51 ? -8.471 -17.994 -2.219 1.00 0.00 51 TYR A C 13
ATOM 13826 O O . TYR A 1 51 ? -9.052 -17.538 -1.235 1.00 0.00 51 TYR A O 13
ATOM 13844 N N . CYS A 1 52 ? -7.783 -17.267 -3.087 1.00 0.00 52 CYS A N 13
ATOM 13845 C CA . CYS A 1 52 ? -7.663 -15.828 -2.930 1.00 0.00 52 CYS A CA 13
ATOM 13846 C C . CYS A 1 52 ? -8.185 -15.160 -4.204 1.00 0.00 52 CYS A C 13
ATOM 13847 O O . CYS A 1 52 ? -7.424 -14.526 -4.933 1.00 0.00 52 CYS A O 13
ATOM 13854 N N . LEU A 1 53 ? -9.479 -15.326 -4.433 1.00 0.00 53 LEU A N 13
ATOM 13855 C CA . LEU A 1 53 ? -10.111 -14.747 -5.606 1.00 0.00 53 LEU A CA 13
ATOM 13856 C C . LEU A 1 53 ? -10.922 -13.518 -5.190 1.00 0.00 53 LEU A C 13
ATOM 13857 O O . LEU A 1 53 ? -11.901 -13.165 -5.845 1.00 0.00 53 LEU A O 13
ATOM 13873 N N . GLU A 1 54 ? -10.483 -12.901 -4.103 1.00 0.00 54 GLU A N 13
ATOM 13874 C CA . GLU A 1 54 ? -11.156 -11.719 -3.591 1.00 0.00 54 GLU A CA 13
ATOM 13875 C C . GLU A 1 54 ? -10.407 -11.166 -2.377 1.00 0.00 54 GLU A C 13
ATOM 13876 O O . GLU A 1 54 ? -11.025 -10.777 -1.386 1.00 0.00 54 GLU A O 13
ATOM 13888 N N . ILE A 1 55 ? -9.088 -11.148 -2.493 1.00 0.00 55 ILE A N 13
ATOM 13889 C CA . ILE A 1 55 ? -8.248 -10.649 -1.417 1.00 0.00 55 ILE A CA 13
ATOM 13890 C C . ILE A 1 55 ? -7.583 -9.343 -1.858 1.00 0.00 55 ILE A C 13
ATOM 13891 O O . ILE A 1 55 ? -7.314 -8.471 -1.035 1.00 0.00 55 ILE A O 13
ATOM 13907 N N . LEU A 1 56 ? -7.339 -9.250 -3.157 1.00 0.00 56 LEU A N 13
ATOM 13908 C CA . LEU A 1 56 ? -6.711 -8.066 -3.718 1.00 0.00 56 LEU A CA 13
ATOM 13909 C C . LEU A 1 56 ? -7.277 -6.821 -3.032 1.00 0.00 56 LEU A C 13
ATOM 13910 O O . LEU A 1 56 ? -8.368 -6.364 -3.368 1.00 0.00 56 LEU A O 13
ATOM 13926 N N . PRO A 1 57 ? -6.488 -6.293 -2.057 1.00 0.00 57 PRO A N 13
ATOM 13927 C CA . PRO A 1 57 ? -6.900 -5.110 -1.321 1.00 0.00 57 PRO A CA 13
ATOM 13928 C C . PRO A 1 57 ? 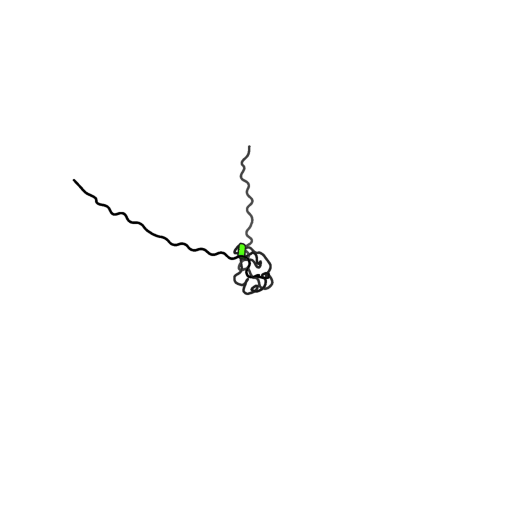-6.745 -3.851 -2.176 1.00 0.00 57 PRO A C 13
ATOM 13929 O O . PRO A 1 57 ? -5.717 -3.658 -2.824 1.00 0.00 57 PRO A O 13
ATOM 13940 N N . SER A 1 58 ? -7.781 -3.026 -2.151 1.00 0.00 58 SER A N 13
ATOM 13941 C CA . SER A 1 58 ? -7.774 -1.790 -2.916 1.00 0.00 58 SER A CA 13
ATOM 13942 C C . SER A 1 58 ? -6.424 -1.087 -2.761 1.00 0.00 58 SER A C 13
ATOM 13943 O O . SER A 1 58 ? -5.733 -1.275 -1.760 1.00 0.00 58 SER A O 13
ATOM 13951 N N . SER A 1 59 ? -6.088 -0.293 -3.766 1.00 0.00 59 SER A N 13
ATOM 13952 C CA . SER A 1 59 ? -4.832 0.439 -3.754 1.00 0.00 59 SER A CA 13
ATOM 13953 C C . SER A 1 59 ? -4.970 1.699 -2.898 1.00 0.00 59 SER A C 13
ATOM 13954 O O . SER A 1 59 ? -4.242 1.873 -1.921 1.00 0.00 59 SER A O 13
ATOM 13962 N N . GLY A 1 60 ? -5.908 2.547 -3.295 1.00 0.00 60 GLY A N 13
ATOM 13963 C CA . GLY A 1 60 ? -6.149 3.786 -2.575 1.00 0.00 60 GLY A CA 13
ATOM 13964 C C . GLY A 1 60 ? -7.635 3.950 -2.250 1.00 0.00 60 GLY A C 13
ATOM 13965 O O . GLY A 1 60 ? -8.488 3.365 -2.915 1.00 0.00 60 GLY A O 13
ATOM 13969 N N . SER A 1 61 ? -7.899 4.750 -1.227 1.00 0.00 61 SER A N 13
ATOM 13970 C CA . SER A 1 61 ? -9.267 4.998 -0.805 1.00 0.00 61 SER A CA 13
ATOM 13971 C C . SER A 1 61 ? -9.600 6.484 -0.956 1.00 0.00 61 SER A C 13
ATOM 13972 O O . SER A 1 61 ? -8.702 7.314 -1.086 1.00 0.00 61 SER A O 13
ATOM 13980 N N . MET A 1 62 ? -10.892 6.774 -0.932 1.00 0.00 62 MET A N 13
ATOM 13981 C CA . MET A 1 62 ? -11.354 8.145 -1.064 1.00 0.00 62 MET A CA 13
ATOM 13982 C C . MET A 1 62 ? -11.083 8.682 -2.471 1.00 0.00 62 MET A C 13
ATOM 13983 O O . MET A 1 62 ? -12.007 8.843 -3.267 1.00 0.00 62 MET A O 13
ATOM 13997 N N . MET A 1 63 ? -9.811 8.944 -2.735 1.00 0.00 63 MET A N 13
ATOM 13998 C CA . MET A 1 63 ? -9.406 9.460 -4.031 1.00 0.00 63 MET A CA 13
ATOM 13999 C C . MET A 1 63 ? -10.193 10.722 -4.390 1.00 0.00 63 MET A C 13
ATOM 14000 O O . MET A 1 63 ? -11.280 10.639 -4.960 1.00 0.00 63 MET A O 13
ATOM 14014 N N . GLY A 1 64 ? -9.613 11.861 -4.041 1.00 0.00 64 GLY A N 13
ATOM 14015 C CA . GLY A 1 64 ? -10.247 13.139 -4.319 1.00 0.00 64 GLY A CA 13
ATOM 14016 C C . GLY A 1 64 ? -10.440 13.339 -5.823 1.00 0.00 64 GLY A C 13
ATOM 14017 O O . GLY A 1 64 ? -11.290 12.694 -6.435 1.00 0.00 64 GLY A O 13
ATOM 14021 N N . GLY A 1 65 ? -9.637 14.237 -6.376 1.00 0.00 65 GLY A N 13
ATOM 14022 C CA . GLY A 1 65 ? -9.709 14.530 -7.797 1.00 0.00 65 GLY A CA 13
ATOM 14023 C C . GLY A 1 65 ? -10.141 15.979 -8.037 1.00 0.00 65 GLY A C 13
ATOM 14024 O O . GLY A 1 65 ? -10.746 16.602 -7.166 1.00 0.00 65 GLY A O 13
ATOM 14028 N N . LYS A 1 66 ? -9.813 16.472 -9.222 1.00 0.00 66 LYS A N 13
ATOM 14029 C CA . LYS A 1 66 ? -10.159 17.835 -9.587 1.00 0.00 66 LYS A CA 13
ATOM 14030 C C . LYS A 1 66 ? -11.006 17.818 -10.861 1.00 0.00 66 LYS A C 13
ATOM 14031 O O . LYS A 1 66 ? -10.499 18.080 -11.951 1.00 0.00 66 LYS A O 13
ATOM 14050 N N . ASP A 1 67 ? -12.281 17.507 -10.682 1.00 0.00 67 ASP A N 13
ATOM 14051 C CA . ASP A 1 67 ? -13.202 17.452 -11.804 1.00 0.00 67 ASP A CA 13
ATOM 14052 C C . ASP A 1 67 ? -13.787 18.845 -12.047 1.00 0.00 67 ASP A C 13
ATOM 14053 O O . ASP A 1 67 ? -14.771 19.228 -11.416 1.00 0.00 67 ASP A O 13
ATOM 14062 N N . PHE A 1 68 ? -13.156 19.565 -12.963 1.00 0.00 68 PHE A N 13
ATOM 14063 C CA . PHE A 1 68 ? -13.601 20.907 -13.297 1.00 0.00 68 PHE A CA 13
ATOM 14064 C C . PHE A 1 68 ? -15.044 20.896 -13.807 1.00 0.00 68 PHE A C 13
ATOM 14065 O O . PHE A 1 68 ? -15.523 19.876 -14.301 1.00 0.00 68 PHE A O 13
ATOM 14082 N N . VAL A 1 69 ? -15.696 22.041 -13.669 1.00 0.00 69 VAL A N 13
ATOM 14083 C CA . VAL A 1 69 ? -17.074 22.175 -14.110 1.00 0.00 69 VAL A CA 13
ATOM 14084 C C . VAL A 1 69 ? -17.103 22.860 -15.478 1.00 0.00 69 VAL A C 13
ATOM 14085 O O . VAL A 1 69 ? -16.312 23.765 -15.740 1.00 0.00 69 VAL A O 13
ATOM 14098 N N . VAL A 1 70 ? -18.023 22.402 -16.313 1.00 0.00 70 VAL A N 13
ATOM 14099 C CA . VAL A 1 70 ? -18.166 22.959 -17.648 1.00 0.00 70 VAL A CA 13
ATOM 14100 C C . VAL A 1 70 ? -19.467 23.762 -17.725 1.00 0.00 70 VAL A C 13
ATOM 14101 O O . VAL A 1 70 ? -20.502 23.322 -17.226 1.00 0.00 70 VAL A O 13
ATOM 14114 N N . GLN A 1 71 ? -19.371 24.924 -18.352 1.00 0.00 71 GLN A N 13
ATOM 14115 C CA . GLN A 1 71 ? -20.527 25.792 -18.501 1.00 0.00 71 GLN A CA 13
ATOM 14116 C C . GLN A 1 71 ? -21.672 25.039 -19.182 1.00 0.00 71 GLN A C 13
ATOM 14117 O O . GLN A 1 71 ? -21.436 24.175 -20.025 1.00 0.00 71 GLN A O 13
ATOM 14131 N N . HIS A 1 72 ? -22.887 25.395 -18.792 1.00 0.00 72 HIS A N 13
ATOM 14132 C CA . HIS A 1 72 ? -24.068 24.764 -19.355 1.00 0.00 72 HIS A CA 13
ATOM 14133 C C . HIS A 1 72 ? -25.008 25.837 -19.910 1.00 0.00 72 HIS A C 13
ATOM 14134 O O . HIS A 1 72 ? -24.789 27.029 -19.699 1.00 0.00 72 HIS A O 13
ATOM 14148 N N . LEU A 1 73 ? -26.034 25.375 -20.609 1.00 0.00 73 LEU A N 13
ATOM 14149 C CA . LEU A 1 73 ? -27.007 26.280 -21.197 1.00 0.00 73 LEU A CA 13
ATOM 14150 C C . LEU A 1 73 ? -28.208 26.409 -20.258 1.00 0.00 73 LEU A C 13
ATOM 14151 O O . LEU A 1 73 ? -28.276 25.730 -19.234 1.00 0.00 73 LEU A O 13
ATOM 14167 N N . LYS A 1 74 ? -29.126 27.285 -20.640 1.00 0.00 74 LYS A N 13
ATOM 14168 C CA . LYS A 1 74 ? -30.321 27.511 -19.845 1.00 0.00 74 LYS A CA 13
ATOM 14169 C C . LYS A 1 74 ? -31.558 27.202 -20.692 1.00 0.00 74 LYS A C 13
ATOM 14170 O O . LYS A 1 74 ? -31.500 27.245 -21.920 1.00 0.00 74 LYS A O 13
ATOM 14189 N N . TRP A 1 75 ? -32.647 26.897 -20.001 1.00 0.00 75 TRP A N 13
ATOM 14190 C CA . TRP A 1 75 ? -33.895 26.581 -20.674 1.00 0.00 75 TRP A CA 13
ATOM 14191 C C . TRP A 1 75 ? -35.025 26.682 -19.647 1.00 0.00 75 TRP A C 13
ATOM 14192 O O . TRP A 1 75 ? -34.782 26.615 -18.443 1.00 0.00 75 TRP A O 13
ATOM 14213 N N . THR A 1 76 ? -36.235 26.843 -20.161 1.00 0.00 76 THR A N 13
ATOM 14214 C CA . THR A 1 76 ? -37.403 26.954 -19.303 1.00 0.00 76 THR A CA 13
ATOM 14215 C C . THR A 1 76 ? -38.617 26.303 -19.968 1.00 0.00 76 THR A C 13
ATOM 14216 O O . THR A 1 76 ? -38.675 26.194 -21.192 1.00 0.00 76 THR A O 13
ATOM 14227 N N . ASP A 1 77 ? -39.557 25.887 -19.132 1.00 0.00 77 ASP A N 13
ATOM 14228 C CA . ASP A 1 77 ? -40.767 25.249 -19.624 1.00 0.00 77 ASP A CA 13
ATOM 14229 C C . ASP A 1 77 ? -41.874 25.390 -18.577 1.00 0.00 77 ASP A C 13
ATOM 14230 O O . ASP A 1 77 ? -41.693 25.006 -17.422 1.00 0.00 77 ASP A O 13
ATOM 14239 N N . PRO A 1 78 ? -43.025 25.955 -19.030 1.00 0.00 78 PRO A N 13
ATOM 14240 C CA . PRO A 1 78 ? -44.161 26.151 -18.145 1.00 0.00 78 PRO A CA 13
ATOM 14241 C C . PRO A 1 78 ? -44.878 24.827 -17.872 1.00 0.00 78 PRO A C 13
ATOM 14242 O O . PRO A 1 78 ? -44.497 23.788 -18.410 1.00 0.00 78 PRO A O 13
ATOM 14253 N N . SER A 1 79 ? -45.903 24.907 -17.037 1.00 0.00 79 SER A N 13
ATOM 14254 C CA . SER A 1 79 ? -46.677 23.729 -16.686 1.00 0.00 79 SER A CA 13
ATOM 14255 C C . SER A 1 79 ? -48.114 24.128 -16.346 1.00 0.00 79 SER A C 13
ATOM 14256 O O . SER A 1 79 ? -48.403 25.307 -16.145 1.00 0.00 79 SER A O 13
ATOM 14264 N N . GLY A 1 80 ? -48.976 23.124 -16.291 1.00 0.00 80 GLY A N 13
ATOM 14265 C CA . GLY A 1 80 ? -50.376 23.356 -15.979 1.00 0.00 80 GLY A CA 13
ATOM 14266 C C . GLY A 1 80 ? -51.035 22.085 -15.438 1.00 0.00 80 GLY A C 13
ATOM 14267 O O . GLY A 1 80 ? -51.453 21.222 -16.208 1.00 0.00 80 GLY A O 13
ATOM 14271 N N . PRO A 1 81 ? -51.109 22.008 -14.082 1.00 0.00 81 PRO A N 13
ATOM 14272 C CA . PRO A 1 81 ? -51.709 20.858 -13.429 1.00 0.00 81 PRO A CA 13
ATOM 14273 C C . PRO A 1 81 ? -53.234 20.896 -13.544 1.00 0.00 81 PRO A C 13
ATOM 14274 O O . PRO A 1 81 ? -53.794 21.826 -14.125 1.00 0.00 81 PRO A O 13
ATOM 14285 N N . SER A 1 82 ? -53.864 19.875 -12.983 1.00 0.00 82 SER A N 13
ATOM 14286 C CA . SER A 1 82 ? -55.314 19.780 -13.015 1.00 0.00 82 SER A CA 13
ATOM 14287 C C . SER A 1 82 ? -55.821 19.074 -11.756 1.00 0.00 82 SER A C 13
ATOM 14288 O O . SER A 1 82 ? -55.028 18.638 -10.923 1.00 0.00 82 SER A O 13
ATOM 14296 N N . SER A 1 83 ? -57.139 18.982 -11.657 1.00 0.00 83 SER A N 13
ATOM 14297 C CA . SER A 1 83 ? -57.760 18.336 -10.514 1.00 0.00 83 SER A CA 13
ATOM 14298 C C . SER A 1 83 ? -59.048 17.632 -10.947 1.00 0.00 83 SER A C 13
ATOM 14299 O O . SER A 1 83 ? -59.498 17.796 -12.080 1.00 0.00 83 SER A O 13
ATOM 14307 N N . GLY A 1 84 ? -59.605 16.864 -10.022 1.00 0.00 84 GLY A N 13
ATOM 14308 C CA . GLY A 1 84 ? -60.832 16.136 -10.294 1.00 0.00 84 GLY A CA 13
ATOM 14309 C C . GLY A 1 84 ? -61.876 16.395 -9.206 1.00 0.00 84 GLY A C 13
ATOM 14310 O O . GLY A 1 84 ? -62.929 15.758 -9.186 1.00 0.00 84 GLY A O 13
ATOM 14314 N N . GLY A 1 1 ? 3.586 -35.062 11.695 1.00 0.00 1 GLY A N 14
ATOM 14315 C CA . GLY A 1 1 ? 4.258 -36.156 12.376 1.00 0.00 1 GLY A CA 14
ATOM 14316 C C . GLY A 1 1 ? 5.286 -36.822 11.460 1.00 0.00 1 GLY A C 14
ATOM 14317 O O . GLY A 1 1 ? 5.186 -36.730 10.238 1.00 0.00 1 GLY A O 14
ATOM 14321 N N . SER A 1 2 ? 6.251 -37.480 12.087 1.00 0.00 2 SER A N 14
ATOM 14322 C CA . SER A 1 2 ? 7.296 -38.162 11.343 1.00 0.00 2 SER A CA 14
ATOM 14323 C C . SER A 1 2 ? 7.318 -39.647 11.713 1.00 0.00 2 SER A C 14
ATOM 14324 O O . SER A 1 2 ? 7.705 -40.008 12.823 1.00 0.00 2 SER A O 14
ATOM 14332 N N . SER A 1 3 ? 6.897 -40.467 10.761 1.00 0.00 3 SER A N 14
ATOM 14333 C CA . SER A 1 3 ? 6.863 -41.904 10.972 1.00 0.00 3 SER A CA 14
ATOM 14334 C C . SER A 1 3 ? 7.399 -42.627 9.735 1.00 0.00 3 SER A C 14
ATOM 14335 O O . SER A 1 3 ? 6.769 -42.609 8.679 1.00 0.00 3 SER A O 14
ATOM 14343 N N . GLY A 1 4 ? 8.557 -43.248 9.908 1.00 0.00 4 GLY A N 14
ATOM 14344 C CA . GLY A 1 4 ? 9.185 -43.977 8.818 1.00 0.00 4 GLY A CA 14
ATOM 14345 C C . GLY A 1 4 ? 10.659 -44.252 9.121 1.00 0.00 4 GLY A C 14
ATOM 14346 O O . GLY A 1 4 ? 11.010 -45.337 9.582 1.00 0.00 4 GLY A O 14
ATOM 14350 N N . SER A 1 5 ? 11.483 -43.251 8.848 1.00 0.00 5 SER A N 14
ATOM 14351 C CA . SER A 1 5 ? 12.911 -43.372 9.085 1.00 0.00 5 SER A CA 14
ATOM 14352 C C . SER A 1 5 ? 13.530 -41.985 9.271 1.00 0.00 5 SER A C 14
ATOM 14353 O O . SER A 1 5 ? 12.900 -40.974 8.963 1.00 0.00 5 SER A O 14
ATOM 14361 N N . SER A 1 6 ? 14.756 -41.981 9.772 1.00 0.00 6 SER A N 14
ATOM 14362 C CA . SER A 1 6 ? 15.467 -40.735 10.002 1.00 0.00 6 SER A CA 14
ATOM 14363 C C . SER A 1 6 ? 15.796 -40.066 8.666 1.00 0.00 6 SER A C 14
ATOM 14364 O O . SER A 1 6 ? 15.372 -38.939 8.411 1.00 0.00 6 SER A O 14
ATOM 14372 N N . GLY A 1 7 ? 16.547 -40.788 7.848 1.00 0.00 7 GLY A N 14
ATOM 14373 C CA . GLY A 1 7 ? 16.937 -40.278 6.545 1.00 0.00 7 GLY A CA 14
ATOM 14374 C C . GLY A 1 7 ? 17.235 -41.423 5.575 1.00 0.00 7 GLY A C 14
ATOM 14375 O O . GLY A 1 7 ? 17.748 -42.466 5.978 1.00 0.00 7 GLY A O 14
ATOM 14379 N N . ILE A 1 8 ? 16.900 -41.191 4.314 1.00 0.00 8 ILE A N 14
ATOM 14380 C CA . ILE A 1 8 ? 17.125 -42.190 3.283 1.00 0.00 8 ILE A CA 14
ATOM 14381 C C . ILE A 1 8 ? 17.456 -41.490 1.964 1.00 0.00 8 ILE A C 14
ATOM 14382 O O . ILE A 1 8 ? 16.560 -41.189 1.175 1.00 0.00 8 ILE A O 14
ATOM 14398 N N . PRO A 1 9 ? 18.777 -41.244 1.758 1.00 0.00 9 PRO A N 14
ATOM 14399 C CA . PRO A 1 9 ? 19.237 -40.585 0.548 1.00 0.00 9 PRO A CA 14
ATOM 14400 C C . PRO A 1 9 ? 19.193 -41.540 -0.647 1.00 0.00 9 PRO A C 14
ATOM 14401 O O . PRO A 1 9 ? 19.573 -42.704 -0.530 1.00 0.00 9 PRO A O 14
ATOM 14412 N N . GLY A 1 10 ? 18.727 -41.012 -1.769 1.00 0.00 10 GLY A N 14
ATOM 14413 C CA . GLY A 1 10 ? 18.629 -41.803 -2.984 1.00 0.00 10 GLY A CA 14
ATOM 14414 C C . GLY A 1 10 ? 18.658 -40.908 -4.225 1.00 0.00 10 GLY A C 14
ATOM 14415 O O . GLY A 1 10 ? 18.608 -39.684 -4.113 1.00 0.00 10 GLY A O 14
ATOM 14419 N N . PRO A 1 11 ? 18.741 -41.570 -5.409 1.00 0.00 11 PRO A N 14
ATOM 14420 C CA . PRO A 1 11 ? 18.778 -40.848 -6.670 1.00 0.00 11 PRO A CA 14
ATOM 14421 C C . PRO A 1 11 ? 17.394 -40.305 -7.031 1.00 0.00 11 PRO A C 14
ATOM 14422 O O . PRO A 1 11 ? 17.270 -39.177 -7.507 1.00 0.00 11 PRO A O 14
ATOM 14433 N N . GLY A 1 12 ? 16.387 -41.133 -6.792 1.00 0.00 12 GLY A N 14
ATOM 14434 C CA . GLY A 1 12 ? 15.017 -40.750 -7.086 1.00 0.00 12 GLY A CA 14
ATOM 14435 C C . GLY A 1 12 ? 14.597 -39.535 -6.256 1.00 0.00 12 GLY A C 14
ATOM 14436 O O . GLY A 1 12 ? 14.761 -39.524 -5.037 1.00 0.00 12 GLY A O 14
ATOM 14440 N N . PHE A 1 13 ? 14.064 -38.540 -6.950 1.00 0.00 13 PHE A N 14
ATOM 14441 C CA . PHE A 1 13 ? 13.620 -37.323 -6.293 1.00 0.00 13 PHE A CA 14
ATOM 14442 C C . PHE A 1 13 ? 12.545 -36.614 -7.120 1.00 0.00 13 PHE A C 14
ATOM 14443 O O . PHE A 1 13 ? 12.294 -36.984 -8.265 1.00 0.00 13 PHE A O 14
ATOM 14460 N N . THR A 1 14 ? 11.941 -35.607 -6.507 1.00 0.00 14 THR A N 14
ATOM 14461 C CA . THR A 1 14 ? 10.899 -34.843 -7.172 1.00 0.00 14 THR A CA 14
ATOM 14462 C C . THR A 1 14 ? 11.157 -33.343 -7.017 1.00 0.00 14 THR A C 14
ATOM 14463 O O . THR A 1 14 ? 11.710 -32.905 -6.009 1.00 0.00 14 THR A O 14
ATOM 14474 N N . ALA A 1 15 ? 10.743 -32.596 -8.030 1.00 0.00 15 ALA A N 14
ATOM 14475 C CA . ALA A 1 15 ? 10.922 -31.154 -8.019 1.00 0.00 15 ALA A CA 14
ATOM 14476 C C . ALA A 1 15 ? 9.593 -30.477 -8.358 1.00 0.00 15 ALA A C 14
ATOM 14477 O O . ALA A 1 15 ? 9.330 -30.163 -9.519 1.00 0.00 15 ALA A O 14
ATOM 14484 N N . GLY A 1 16 ? 8.789 -30.271 -7.325 1.00 0.00 16 GLY A N 14
ATOM 14485 C CA . GLY A 1 16 ? 7.494 -29.636 -7.500 1.00 0.00 16 GLY A CA 14
ATOM 14486 C C . GLY A 1 16 ? 6.407 -30.386 -6.726 1.00 0.00 16 GLY A C 14
ATOM 14487 O O . GLY A 1 16 ? 6.006 -31.481 -7.115 1.00 0.00 16 GLY A O 14
ATOM 14491 N N . ALA A 1 17 ? 5.963 -29.765 -5.643 1.00 0.00 17 ALA A N 14
ATOM 14492 C CA . ALA A 1 17 ? 4.931 -30.360 -4.810 1.00 0.00 17 ALA A CA 14
ATOM 14493 C C . ALA A 1 17 ? 4.529 -29.367 -3.717 1.00 0.00 17 ALA A C 14
ATOM 14494 O O . ALA A 1 17 ? 5.302 -28.476 -3.368 1.00 0.00 17 ALA A O 14
ATOM 14501 N N . GLN A 1 18 ? 3.320 -29.555 -3.208 1.00 0.00 18 GLN A N 14
ATOM 14502 C CA . GLN A 1 18 ? 2.806 -28.687 -2.162 1.00 0.00 18 GLN A CA 14
ATOM 14503 C C . GLN A 1 18 ? 2.755 -27.238 -2.651 1.00 0.00 18 GLN A C 14
ATOM 14504 O O . GLN A 1 18 ? 3.356 -26.902 -3.671 1.00 0.00 18 GLN A O 14
ATOM 14518 N N . GLY A 1 19 ? 2.033 -26.419 -1.901 1.00 0.00 19 GLY A N 14
ATOM 14519 C CA . GLY A 1 19 ? 1.896 -25.014 -2.246 1.00 0.00 19 GLY A CA 14
ATOM 14520 C C . GLY A 1 19 ? 0.422 -24.620 -2.366 1.00 0.00 19 GLY A C 14
ATOM 14521 O O . GLY A 1 19 ? -0.107 -24.509 -3.471 1.00 0.00 19 GLY A O 14
ATOM 14525 N N . SER A 1 20 ? -0.199 -24.418 -1.213 1.00 0.00 20 SER A N 14
ATOM 14526 C CA . SER A 1 20 ? -1.601 -24.039 -1.175 1.00 0.00 20 SER A CA 14
ATOM 14527 C C . SER A 1 20 ? -1.757 -22.682 -0.485 1.00 0.00 20 SER A C 14
ATOM 14528 O O . SER A 1 20 ? -0.955 -22.323 0.375 1.00 0.00 20 SER A O 14
ATOM 14536 N N . CYS A 1 21 ? -2.796 -21.965 -0.889 1.00 0.00 21 CYS A N 14
ATOM 14537 C CA . CYS A 1 21 ? -3.067 -20.656 -0.320 1.00 0.00 21 CYS A CA 14
ATOM 14538 C C . CYS A 1 21 ? -4.502 -20.651 0.210 1.00 0.00 21 CYS A C 14
ATOM 14539 O O . CYS A 1 21 ? -5.268 -19.729 -0.069 1.00 0.00 21 CYS A O 14
ATOM 14546 N N . SER A 1 22 ? -4.824 -21.691 0.965 1.00 0.00 22 SER A N 14
ATOM 14547 C CA . SER A 1 22 ? -6.154 -21.818 1.537 1.00 0.00 22 SER A CA 14
ATOM 14548 C C . SER A 1 22 ? -6.250 -20.996 2.824 1.00 0.00 22 SER A C 14
ATOM 14549 O O . SER A 1 22 ? -7.183 -20.213 2.996 1.00 0.00 22 SER A O 14
ATOM 14557 N N . LEU A 1 23 ? -5.274 -21.204 3.695 1.00 0.00 23 LEU A N 14
ATOM 14558 C CA . LEU A 1 23 ? -5.237 -20.492 4.962 1.00 0.00 23 LEU A CA 14
ATOM 14559 C C . LEU A 1 23 ? -4.083 -19.488 4.944 1.00 0.00 23 LEU A C 14
ATOM 14560 O O . LEU A 1 23 ? -3.367 -19.343 5.933 1.00 0.00 23 LEU A O 14
ATOM 14576 N N . ARG A 1 24 ? -3.940 -18.820 3.809 1.00 0.00 24 ARG A N 14
ATOM 14577 C CA . ARG A 1 24 ? -2.885 -17.833 3.649 1.00 0.00 24 ARG A CA 14
ATOM 14578 C C . ARG A 1 24 ? -3.453 -16.539 3.063 1.00 0.00 24 ARG A C 14
ATOM 14579 O O . ARG A 1 24 ? -3.926 -15.675 3.800 1.00 0.00 24 ARG A O 14
ATOM 14600 N N . CYS A 1 25 ? -3.386 -16.446 1.743 1.00 0.00 25 CYS A N 14
ATOM 14601 C CA . CYS A 1 25 ? -3.888 -15.271 1.050 1.00 0.00 25 CYS A CA 14
ATOM 14602 C C . CYS A 1 25 ? -3.125 -14.048 1.563 1.00 0.00 25 CYS A C 14
ATOM 14603 O O . CYS A 1 25 ? -3.712 -12.986 1.766 1.00 0.00 25 CYS A O 14
ATOM 14610 N N . GLY A 1 26 ? -1.828 -14.238 1.758 1.00 0.00 26 GLY A N 14
ATOM 14611 C CA . GLY A 1 26 ? -0.979 -13.164 2.244 1.00 0.00 26 GLY A CA 14
ATOM 14612 C C . GLY A 1 26 ? 0.316 -13.716 2.842 1.00 0.00 26 GLY A C 14
ATOM 14613 O O . GLY A 1 26 ? 0.600 -13.504 4.019 1.00 0.00 26 GLY A O 14
ATOM 14617 N N . ALA A 1 27 ? 1.067 -14.413 2.002 1.00 0.00 27 ALA A N 14
ATOM 14618 C CA . ALA A 1 27 ? 2.326 -14.997 2.432 1.00 0.00 27 ALA A CA 14
ATOM 14619 C C . ALA A 1 27 ? 3.227 -15.211 1.215 1.00 0.00 27 ALA A C 14
ATOM 14620 O O . ALA A 1 27 ? 2.753 -15.211 0.080 1.00 0.00 27 ALA A O 14
ATOM 14627 N N . GLN A 1 28 ? 4.511 -15.389 1.492 1.00 0.00 28 GLN A N 14
ATOM 14628 C CA . GLN A 1 28 ? 5.482 -15.603 0.433 1.00 0.00 28 GLN A CA 14
ATOM 14629 C C . GLN A 1 28 ? 6.280 -16.882 0.696 1.00 0.00 28 GLN A C 14
ATOM 14630 O O . GLN A 1 28 ? 6.842 -17.056 1.776 1.00 0.00 28 GLN A O 14
ATOM 14644 N N . ASP A 1 29 ? 6.304 -17.744 -0.311 1.00 0.00 29 ASP A N 14
ATOM 14645 C CA . ASP A 1 29 ? 7.023 -19.002 -0.202 1.00 0.00 29 ASP A CA 14
ATOM 14646 C C . ASP A 1 29 ? 7.962 -19.152 -1.400 1.00 0.00 29 ASP A C 14
ATOM 14647 O O . ASP A 1 29 ? 7.982 -18.302 -2.289 1.00 0.00 29 ASP A O 14
ATOM 14656 N N . GLY A 1 30 ? 8.719 -20.240 -1.385 1.00 0.00 30 GLY A N 14
ATOM 14657 C CA . GLY A 1 30 ? 9.659 -20.512 -2.460 1.00 0.00 30 GLY A CA 14
ATOM 14658 C C . GLY A 1 30 ? 8.955 -21.168 -3.650 1.00 0.00 30 GLY A C 14
ATOM 14659 O O . GLY A 1 30 ? 9.157 -20.765 -4.794 1.00 0.00 30 GLY A O 14
ATOM 14663 N N . LEU A 1 31 ? 8.144 -22.169 -3.339 1.00 0.00 31 LEU A N 14
ATOM 14664 C CA . LEU A 1 31 ? 7.410 -22.884 -4.368 1.00 0.00 31 LEU A CA 14
ATOM 14665 C C . LEU A 1 31 ? 6.359 -21.955 -4.978 1.00 0.00 31 LEU A C 14
ATOM 14666 O O . LEU A 1 31 ? 6.176 -21.933 -6.195 1.00 0.00 31 LEU A O 14
ATOM 14682 N N . CYS A 1 32 ? 5.695 -21.211 -4.106 1.00 0.00 32 CYS A N 14
ATOM 14683 C CA . CYS A 1 32 ? 4.667 -20.283 -4.544 1.00 0.00 32 CYS A CA 14
ATOM 14684 C C . CYS A 1 32 ? 4.513 -19.198 -3.475 1.00 0.00 32 CYS A C 14
ATOM 14685 O O . CYS A 1 32 ? 5.210 -19.217 -2.462 1.00 0.00 32 CYS A O 14
ATOM 14692 N N . SER A 1 33 ? 3.596 -18.279 -3.739 1.00 0.00 33 SER A N 14
ATOM 14693 C CA . SER A 1 33 ? 3.341 -17.189 -2.813 1.00 0.00 33 SER A CA 14
ATOM 14694 C C . SER A 1 33 ? 1.842 -16.888 -2.758 1.00 0.00 33 SER A C 14
ATOM 14695 O O . SER A 1 33 ? 1.144 -17.010 -3.763 1.00 0.00 33 SER A O 14
ATOM 14703 N N . CYS A 1 34 ? 1.392 -16.502 -1.573 1.00 0.00 34 CYS A N 14
ATOM 14704 C CA . CYS A 1 34 ? -0.012 -16.183 -1.373 1.00 0.00 34 CYS A CA 14
ATOM 14705 C C . CYS A 1 34 ? -0.135 -14.673 -1.158 1.00 0.00 34 CYS A C 14
ATOM 14706 O O . CYS A 1 34 ? -1.191 -14.184 -0.758 1.00 0.00 34 CYS A O 14
ATOM 14713 N N . HIS A 1 35 ? 0.958 -13.977 -1.433 1.00 0.00 35 HIS A N 14
ATOM 14714 C CA . HIS A 1 35 ? 0.985 -12.533 -1.274 1.00 0.00 35 HIS A CA 14
ATOM 14715 C C . HIS A 1 35 ? 0.384 -11.869 -2.514 1.00 0.00 35 HIS A C 14
ATOM 14716 O O . HIS A 1 35 ? 0.472 -12.408 -3.616 1.00 0.00 35 HIS A O 14
ATOM 14730 N N . PRO A 1 36 ? -0.230 -10.677 -2.288 1.00 0.00 36 PRO A N 14
ATOM 14731 C CA . PRO A 1 36 ? -0.846 -9.933 -3.373 1.00 0.00 36 PRO A CA 14
ATOM 14732 C C . PRO A 1 36 ? 0.214 -9.260 -4.248 1.00 0.00 36 PRO A C 14
ATOM 14733 O O . PRO A 1 36 ? -0.116 -8.595 -5.228 1.00 0.00 36 PRO A O 14
ATOM 14744 N N . THR A 1 37 ? 1.466 -9.457 -3.860 1.00 0.00 37 THR A N 14
ATOM 14745 C CA . THR A 1 37 ? 2.577 -8.877 -4.597 1.00 0.00 37 THR A CA 14
ATOM 14746 C C . THR A 1 37 ? 3.229 -9.930 -5.494 1.00 0.00 37 THR A C 14
ATOM 14747 O O . THR A 1 37 ? 4.113 -9.613 -6.288 1.00 0.00 37 THR A O 14
ATOM 14758 N N . CYS A 1 38 ? 2.768 -11.163 -5.338 1.00 0.00 38 CYS A N 14
ATOM 14759 C CA . CYS A 1 38 ? 3.296 -12.265 -6.124 1.00 0.00 38 CYS A CA 14
ATOM 14760 C C . CYS A 1 38 ? 2.999 -11.988 -7.599 1.00 0.00 38 CYS A C 14
ATOM 14761 O O . CYS A 1 38 ? 3.660 -12.533 -8.482 1.00 0.00 38 CYS A O 14
ATOM 14768 N N . SER A 1 39 ? 2.005 -11.141 -7.820 1.00 0.00 39 SER A N 14
ATOM 14769 C CA . SER A 1 39 ? 1.613 -10.785 -9.174 1.00 0.00 39 SER A CA 14
ATOM 14770 C C . SER A 1 39 ? 2.760 -10.058 -9.877 1.00 0.00 39 SER A C 14
ATOM 14771 O O . SER A 1 39 ? 3.024 -10.300 -11.054 1.00 0.00 39 SER A O 14
ATOM 14779 N N . GLY A 1 40 ? 3.412 -9.182 -9.127 1.00 0.00 40 GLY A N 14
ATOM 14780 C CA . GLY A 1 40 ? 4.526 -8.419 -9.664 1.00 0.00 40 GLY A CA 14
ATOM 14781 C C . GLY A 1 40 ? 5.780 -9.287 -9.781 1.00 0.00 40 GLY A C 14
ATOM 14782 O O . GLY A 1 40 ? 6.647 -9.023 -10.612 1.00 0.00 40 GLY A O 14
ATOM 14786 N N . LEU A 1 41 ? 5.837 -10.305 -8.935 1.00 0.00 41 LEU A N 14
ATOM 14787 C CA . LEU A 1 41 ? 6.971 -11.213 -8.932 1.00 0.00 41 LEU A CA 14
ATOM 14788 C C . LEU A 1 41 ? 6.738 -12.316 -9.967 1.00 0.00 41 LEU A C 14
ATOM 14789 O O . LEU A 1 41 ? 7.421 -12.367 -10.989 1.00 0.00 41 LEU A O 14
ATOM 14805 N N . GLY A 1 42 ? 5.772 -13.171 -9.666 1.00 0.00 42 GLY A N 14
ATOM 14806 C CA . GLY A 1 42 ? 5.441 -14.269 -10.558 1.00 0.00 42 GLY A CA 14
ATOM 14807 C C . GLY A 1 42 ? 5.640 -15.618 -9.864 1.00 0.00 42 GLY A C 14
ATOM 14808 O O . GLY A 1 42 ? 6.135 -16.566 -10.472 1.00 0.00 42 GLY A O 14
ATOM 14812 N N . THR A 1 43 ? 5.245 -15.662 -8.600 1.00 0.00 43 THR A N 14
ATOM 14813 C CA . THR A 1 43 ? 5.375 -16.879 -7.817 1.00 0.00 43 THR A CA 14
ATOM 14814 C C . THR A 1 43 ? 4.030 -17.257 -7.194 1.00 0.00 43 THR A C 14
ATOM 14815 O O . THR A 1 43 ? 3.973 -18.091 -6.291 1.00 0.00 43 THR A O 14
ATOM 14826 N N . CYS A 1 44 ? 2.981 -16.627 -7.701 1.00 0.00 44 CYS A N 14
ATOM 14827 C CA . CYS A 1 44 ? 1.640 -16.887 -7.205 1.00 0.00 44 CYS A CA 14
ATOM 14828 C C . CYS A 1 44 ? 1.369 -18.389 -7.318 1.00 0.00 44 CYS A C 14
ATOM 14829 O O . CYS A 1 44 ? 1.876 -19.049 -8.224 1.00 0.00 44 CYS A O 14
ATOM 14836 N N . CYS A 1 45 ? 0.570 -18.886 -6.384 1.00 0.00 45 CYS A N 14
ATOM 14837 C CA . CYS A 1 45 ? 0.226 -20.297 -6.368 1.00 0.00 45 CYS A CA 14
ATOM 14838 C C . CYS A 1 45 ? -0.836 -20.545 -7.441 1.00 0.00 45 CYS A C 14
ATOM 14839 O O . CYS A 1 45 ? -1.658 -19.673 -7.719 1.00 0.00 45 CYS A O 14
ATOM 14846 N N . GLU A 1 46 ? -0.785 -21.739 -8.013 1.00 0.00 46 GLU A N 14
ATOM 14847 C CA . GLU A 1 46 ? -1.732 -22.113 -9.050 1.00 0.00 46 GLU A CA 14
ATOM 14848 C C . GLU A 1 46 ? -3.158 -22.105 -8.493 1.00 0.00 46 GLU A C 14
ATOM 14849 O O . GLU A 1 46 ? -4.118 -21.920 -9.240 1.00 0.00 46 GLU A O 14
ATOM 14861 N N . ASP A 1 47 ? -3.250 -22.307 -7.187 1.00 0.00 47 ASP A N 14
ATOM 14862 C CA . ASP A 1 47 ? -4.542 -22.326 -6.523 1.00 0.00 47 ASP A CA 14
ATOM 14863 C C . ASP A 1 47 ? -4.668 -21.092 -5.627 1.00 0.00 47 ASP A C 14
ATOM 14864 O O . ASP A 1 47 ? -5.494 -21.063 -4.716 1.00 0.00 47 ASP A O 14
ATOM 14873 N N . PHE A 1 48 ? -3.836 -20.102 -5.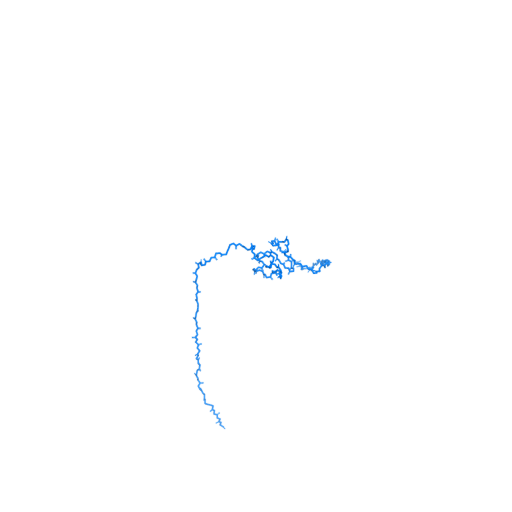918 1.00 0.00 48 PHE A N 14
ATOM 14874 C CA . PHE A 1 48 ? -3.844 -18.868 -5.150 1.00 0.00 48 PHE A CA 14
ATOM 14875 C C . PHE A 1 48 ? -5.191 -18.154 -5.274 1.00 0.00 48 PHE A C 14
ATOM 14876 O O . PHE A 1 48 ? -5.773 -17.741 -4.272 1.00 0.00 48 PHE A O 14
ATOM 14893 N N . LEU A 1 49 ? -5.648 -18.031 -6.512 1.00 0.00 49 LEU A N 14
ATOM 14894 C CA . LEU A 1 49 ? -6.916 -17.374 -6.780 1.00 0.00 49 LEU A CA 14
ATOM 14895 C C . LEU A 1 49 ? -8.062 -18.292 -6.351 1.00 0.00 49 LEU A C 14
ATOM 14896 O O . LEU A 1 49 ? -9.125 -17.819 -5.952 1.00 0.00 49 LEU A O 14
ATOM 14912 N N . ASP A 1 50 ? -7.807 -19.589 -6.449 1.00 0.00 50 ASP A N 14
ATOM 14913 C CA . ASP A 1 50 ? -8.804 -20.578 -6.077 1.00 0.00 50 ASP A CA 14
ATOM 14914 C C . ASP A 1 50 ? -9.200 -20.371 -4.613 1.00 0.00 50 ASP A C 14
ATOM 14915 O O . ASP A 1 50 ? -10.321 -20.688 -4.219 1.00 0.00 50 ASP A O 14
ATOM 14924 N N . TYR A 1 51 ? -8.258 -19.840 -3.848 1.00 0.00 51 TYR A N 14
ATOM 14925 C CA . TYR A 1 51 ? -8.494 -19.587 -2.437 1.00 0.00 51 TYR A CA 14
ATOM 14926 C C . TYR A 1 51 ? -8.485 -18.086 -2.140 1.00 0.00 51 TYR A C 14
ATOM 14927 O O . TYR A 1 51 ? -8.992 -17.651 -1.107 1.00 0.00 51 TYR A O 14
ATOM 14945 N N . CYS A 1 52 ? -7.903 -17.336 -3.064 1.00 0.00 52 CYS A N 14
ATOM 14946 C CA . CYS A 1 52 ? -7.822 -15.893 -2.915 1.00 0.00 52 CYS A CA 14
ATOM 14947 C C . CYS A 1 52 ? -8.267 -15.247 -4.229 1.00 0.00 52 CYS A C 14
ATOM 14948 O O . CYS A 1 52 ? -7.449 -14.691 -4.960 1.00 0.00 52 CYS A O 14
ATOM 14955 N N . LEU A 1 53 ? -9.563 -15.344 -4.489 1.00 0.00 53 LEU A N 14
ATOM 14956 C CA . LEU A 1 53 ? -10.126 -14.776 -5.702 1.00 0.00 53 LEU A CA 14
ATOM 14957 C C . LEU A 1 53 ? -10.800 -13.443 -5.370 1.00 0.00 53 LEU A C 14
ATOM 14958 O O . LEU A 1 53 ? -11.735 -13.029 -6.055 1.00 0.00 53 LEU A O 14
ATOM 14974 N N . GLU A 1 54 ? -10.300 -12.808 -4.321 1.00 0.00 54 GLU A N 14
ATOM 14975 C CA . GLU A 1 54 ? -10.842 -11.531 -3.891 1.00 0.00 54 GLU A CA 14
ATOM 14976 C C . GLU A 1 54 ? -9.973 -10.931 -2.783 1.00 0.00 54 GLU A C 14
ATOM 14977 O O . GLU A 1 54 ? -10.469 -10.618 -1.701 1.00 0.00 54 GLU A O 14
ATOM 14989 N N . ILE A 1 55 ? -8.692 -10.790 -3.090 1.00 0.00 55 ILE A N 14
ATOM 14990 C CA . ILE A 1 55 ? -7.750 -10.234 -2.134 1.00 0.00 55 ILE A CA 14
ATOM 14991 C C . ILE A 1 55 ? -6.938 -9.127 -2.810 1.00 0.00 55 ILE A C 14
ATOM 14992 O O . ILE A 1 55 ? -6.749 -8.054 -2.238 1.00 0.00 55 ILE A O 14
ATOM 15008 N N . LEU A 1 56 ? -6.479 -9.426 -4.016 1.00 0.00 56 LEU A N 14
ATOM 15009 C CA . LEU A 1 56 ? -5.692 -8.469 -4.776 1.00 0.00 56 LEU A CA 14
ATOM 15010 C C . LEU A 1 56 ? -6.289 -7.071 -4.601 1.00 0.00 56 LEU A C 14
ATOM 15011 O O . LEU A 1 56 ? -7.461 -6.932 -4.255 1.00 0.00 56 LEU A O 14
ATOM 15027 N N . PRO A 1 57 ? -5.434 -6.045 -4.855 1.00 0.00 57 PRO A N 14
ATOM 15028 C CA . PRO A 1 57 ? -5.864 -4.663 -4.730 1.00 0.00 57 PRO A CA 14
ATOM 15029 C C . PRO A 1 57 ? -6.755 -4.258 -5.906 1.00 0.00 57 PRO A C 14
ATOM 15030 O O . PRO A 1 57 ? -6.684 -4.857 -6.978 1.00 0.00 57 PRO A O 14
ATOM 15041 N N . SER A 1 58 ? -7.572 -3.243 -5.666 1.00 0.00 58 SER A N 14
ATOM 15042 C CA . SER A 1 58 ? -8.475 -2.750 -6.692 1.00 0.00 58 SER A CA 14
ATOM 15043 C C . SER A 1 58 ? -8.005 -1.382 -7.190 1.00 0.00 58 SER A C 14
ATOM 15044 O O . SER A 1 58 ? -8.300 -0.359 -6.573 1.00 0.00 58 SER A O 14
ATOM 15052 N N . SER A 1 59 ? -7.283 -1.407 -8.300 1.00 0.00 59 SER A N 14
ATOM 15053 C CA . SER A 1 59 ? -6.770 -0.182 -8.888 1.00 0.00 59 SER A CA 14
ATOM 15054 C C . SER A 1 59 ? -7.928 0.752 -9.246 1.00 0.00 59 SER A C 14
ATOM 15055 O O . SER A 1 59 ? -8.753 0.425 -10.098 1.00 0.00 59 SER A O 14
ATOM 15063 N N . GLY A 1 60 ? -7.953 1.896 -8.578 1.00 0.00 60 GLY A N 14
ATOM 15064 C CA . GLY A 1 60 ? -8.996 2.878 -8.815 1.00 0.00 60 GLY A CA 14
ATOM 15065 C C . GLY A 1 60 ? -10.376 2.302 -8.492 1.00 0.00 60 GLY A C 14
ATOM 15066 O O . GLY A 1 60 ? -10.654 1.141 -8.789 1.00 0.00 60 GLY A O 14
ATOM 15070 N N . SER A 1 61 ? -11.205 3.140 -7.887 1.00 0.00 61 SER A N 14
ATOM 15071 C CA . SER A 1 61 ? -12.550 2.729 -7.520 1.00 0.00 61 SER A CA 14
ATOM 15072 C C . SER A 1 61 ? -13.558 3.802 -7.937 1.00 0.00 61 SER A C 14
ATOM 15073 O O . SER A 1 61 ? -13.942 4.645 -7.129 1.00 0.00 61 SER A O 14
ATOM 15081 N N . MET A 1 62 ? -13.957 3.734 -9.199 1.00 0.00 62 MET A N 14
ATOM 15082 C CA . MET A 1 62 ? -14.912 4.690 -9.733 1.00 0.00 62 MET A CA 14
ATOM 15083 C C . MET A 1 62 ? -15.217 4.396 -11.204 1.00 0.00 62 MET A C 14
ATOM 15084 O O . MET A 1 62 ? -14.323 4.438 -12.047 1.00 0.00 62 MET A O 14
ATOM 15098 N N . MET A 1 63 ? -16.483 4.105 -11.466 1.00 0.00 63 MET A N 14
ATOM 15099 C CA . MET A 1 63 ? -16.917 3.805 -12.820 1.00 0.00 63 MET A CA 14
ATOM 15100 C C . MET A 1 63 ? -16.353 4.821 -13.814 1.00 0.00 63 MET A C 14
ATOM 15101 O O . MET A 1 63 ? -16.061 5.958 -13.447 1.00 0.00 63 MET A O 14
ATOM 15115 N N . GLY A 1 64 ? -16.217 4.375 -15.054 1.00 0.00 64 GLY A N 14
ATOM 15116 C CA . GLY A 1 64 ? -15.693 5.231 -16.105 1.00 0.00 64 GLY A CA 14
ATOM 15117 C C . GLY A 1 64 ? -16.605 5.213 -17.333 1.00 0.00 64 GLY A C 14
ATOM 15118 O O . GLY A 1 64 ? -16.282 4.587 -18.342 1.00 0.00 64 GLY A O 14
ATOM 15122 N N . GLY A 1 65 ? -17.727 5.907 -17.208 1.00 0.00 65 GLY A N 14
ATOM 15123 C CA . GLY A 1 65 ? -18.688 5.979 -18.295 1.00 0.00 65 GLY A CA 14
ATOM 15124 C C . GLY A 1 65 ? -19.843 5.000 -18.071 1.00 0.00 65 GLY A C 14
ATOM 15125 O O . GLY A 1 65 ? -20.666 5.200 -17.179 1.00 0.00 65 GLY A O 14
ATOM 15129 N N . LYS A 1 66 ? -19.867 3.964 -18.896 1.00 0.00 66 LYS A N 14
ATOM 15130 C CA . LYS A 1 66 ? -20.907 2.954 -18.799 1.00 0.00 66 LYS A CA 14
ATOM 15131 C C . LYS A 1 66 ? -20.496 1.726 -19.614 1.00 0.00 66 LYS A C 14
ATOM 15132 O O . LYS A 1 66 ? -21.021 1.494 -20.702 1.00 0.00 66 LYS A O 14
ATOM 15151 N N . ASP A 1 67 ? -19.562 0.970 -19.055 1.00 0.00 67 ASP A N 14
ATOM 15152 C CA . ASP A 1 67 ? -19.075 -0.229 -19.716 1.00 0.00 67 ASP A CA 14
ATOM 15153 C C . ASP A 1 67 ? -20.150 -1.316 -19.648 1.00 0.00 67 ASP A C 14
ATOM 15154 O O . ASP A 1 67 ? -20.614 -1.800 -20.679 1.00 0.00 67 ASP A O 14
ATOM 15163 N N . PHE A 1 68 ? -20.515 -1.666 -18.423 1.00 0.00 68 PHE A N 14
ATOM 15164 C CA . PHE A 1 68 ? -21.526 -2.687 -18.207 1.00 0.00 68 PHE A CA 14
ATOM 15165 C C . PHE A 1 68 ? -21.829 -2.852 -16.717 1.00 0.00 68 PHE A C 14
ATOM 15166 O O . PHE A 1 68 ? -20.935 -3.151 -15.927 1.00 0.00 68 PHE A O 14
ATOM 15183 N N . VAL A 1 69 ? -23.094 -2.649 -16.377 1.00 0.00 69 VAL A N 14
ATOM 15184 C CA . VAL A 1 69 ? -23.526 -2.771 -14.995 1.00 0.00 69 VAL A CA 14
ATOM 15185 C C . VAL A 1 69 ? -24.397 -4.020 -14.846 1.00 0.00 69 VAL A C 14
ATOM 15186 O O . VAL A 1 69 ? -25.375 -4.189 -15.573 1.00 0.00 69 VAL A O 14
ATOM 15199 N N . VAL A 1 70 ? -24.012 -4.862 -13.899 1.00 0.00 70 VAL A N 14
ATOM 15200 C CA . VAL A 1 70 ? -24.745 -6.090 -13.645 1.00 0.00 70 VAL A CA 14
ATOM 15201 C C . VAL A 1 70 ? -25.692 -5.879 -12.462 1.00 0.00 70 VAL A C 14
ATOM 15202 O O . VAL A 1 70 ? -25.523 -4.938 -11.688 1.00 0.00 70 VAL A O 14
ATOM 15215 N N . GLN A 1 71 ? -26.667 -6.770 -12.359 1.00 0.00 71 GLN A N 14
ATOM 15216 C CA . GLN A 1 71 ? -27.640 -6.693 -11.282 1.00 0.00 71 GLN A CA 14
ATOM 15217 C C . GLN A 1 71 ? -27.467 -7.873 -10.324 1.00 0.00 71 GLN A C 14
ATOM 15218 O O . GLN A 1 71 ? -27.070 -8.961 -10.739 1.00 0.00 71 GLN A O 14
ATOM 15232 N N . HIS A 1 72 ? -27.772 -7.618 -9.061 1.00 0.00 72 HIS A N 14
ATOM 15233 C CA . HIS A 1 72 ? -27.655 -8.646 -8.040 1.00 0.00 72 HIS A CA 14
ATOM 15234 C C . HIS A 1 72 ? -28.965 -9.431 -7.949 1.00 0.00 72 HIS A C 14
ATOM 15235 O O . HIS A 1 72 ? -29.988 -9.001 -8.480 1.00 0.00 72 HIS A O 14
ATOM 15249 N N . LEU A 1 73 ? -28.891 -10.568 -7.273 1.00 0.00 73 LEU A N 14
ATOM 15250 C CA . LEU A 1 73 ? -30.059 -11.416 -7.106 1.00 0.00 73 LEU A CA 14
ATOM 15251 C C . LEU A 1 73 ? -30.245 -11.733 -5.621 1.00 0.00 73 LEU A C 14
ATOM 15252 O O . LEU A 1 73 ? -29.381 -11.421 -4.803 1.00 0.00 73 LEU A O 14
ATOM 15268 N N . LYS A 1 74 ? -31.379 -12.349 -5.318 1.00 0.00 74 LYS A N 14
ATOM 15269 C CA . LYS A 1 74 ? -31.690 -12.711 -3.945 1.00 0.00 74 LYS A CA 14
ATOM 15270 C C . LYS A 1 74 ? -31.374 -14.193 -3.730 1.00 0.00 74 LYS A C 14
ATOM 15271 O O . LYS A 1 74 ? -31.152 -14.930 -4.689 1.00 0.00 74 LYS A O 14
ATOM 15290 N N . TRP A 1 75 ? -31.365 -14.585 -2.464 1.00 0.00 75 TRP A N 14
ATOM 15291 C CA . TRP A 1 75 ? -31.080 -15.965 -2.110 1.00 0.00 75 TRP A CA 14
ATOM 15292 C C . TRP A 1 75 ? -32.415 -16.696 -1.951 1.00 0.00 75 TRP A C 14
ATOM 15293 O O . TRP A 1 75 ? -33.426 -16.084 -1.613 1.00 0.00 75 TRP A O 14
ATOM 15314 N N . THR A 1 76 ? -32.374 -17.997 -2.202 1.00 0.00 76 THR A N 14
ATOM 15315 C CA . THR A 1 76 ? -33.567 -18.819 -2.090 1.00 0.00 76 THR A CA 14
ATOM 15316 C C . THR A 1 76 ? -33.219 -20.187 -1.501 1.00 0.00 76 THR A C 14
ATOM 15317 O O . THR A 1 76 ? -32.205 -20.783 -1.862 1.00 0.00 76 THR A O 14
ATOM 15328 N N . ASP A 1 77 ? -34.079 -20.645 -0.603 1.00 0.00 77 ASP A N 14
ATOM 15329 C CA . ASP A 1 77 ? -33.876 -21.932 0.040 1.00 0.00 77 ASP A CA 14
ATOM 15330 C C . ASP A 1 77 ? -33.781 -23.022 -1.029 1.00 0.00 77 ASP A C 14
ATOM 15331 O O . ASP A 1 77 ? -34.619 -23.091 -1.926 1.00 0.00 77 ASP A O 14
ATOM 15340 N N . PRO A 1 78 ? -32.724 -23.868 -0.895 1.00 0.00 78 PRO A N 14
ATOM 15341 C CA . PRO A 1 78 ? -32.509 -24.952 -1.838 1.00 0.00 78 PRO A CA 14
ATOM 15342 C C . PRO A 1 78 ? -33.499 -26.093 -1.598 1.00 0.00 78 PRO A C 14
ATOM 15343 O O . PRO A 1 78 ? -33.118 -27.157 -1.111 1.00 0.00 78 PRO A O 14
ATOM 15354 N N . SER A 1 79 ? -34.749 -25.834 -1.949 1.00 0.00 79 SER A N 14
ATOM 15355 C CA . SER A 1 79 ? -35.796 -26.826 -1.777 1.00 0.00 79 SER A CA 14
ATOM 15356 C C . SER A 1 79 ? -36.031 -27.572 -3.092 1.00 0.00 79 SER A C 14
ATOM 15357 O O . SER A 1 79 ? -36.820 -27.133 -3.927 1.00 0.00 79 SER A O 14
ATOM 15365 N N . GLY A 1 80 ? -35.331 -28.688 -3.236 1.00 0.00 80 GLY A N 14
ATOM 15366 C CA . GLY A 1 80 ? -35.453 -29.499 -4.435 1.00 0.00 80 GLY A CA 14
ATOM 15367 C C . GLY A 1 80 ? -36.457 -30.635 -4.229 1.00 0.00 80 GLY A C 14
ATOM 15368 O O . GLY A 1 80 ? -37.598 -30.549 -4.681 1.00 0.00 80 GLY A O 14
ATOM 15372 N N . PRO A 1 81 ? -35.985 -31.700 -3.528 1.00 0.00 81 PRO A N 14
ATOM 15373 C CA . PRO A 1 81 ? -36.828 -32.851 -3.256 1.00 0.00 81 PRO A CA 14
ATOM 15374 C C . PRO A 1 81 ? -37.847 -32.538 -2.159 1.00 0.00 81 PRO A C 14
ATOM 15375 O O . PRO A 1 81 ? -37.480 -32.079 -1.078 1.00 0.00 81 PRO A O 14
ATOM 15386 N N . SER A 1 82 ? -39.108 -32.797 -2.475 1.00 0.00 82 SER A N 14
ATOM 15387 C CA . SER A 1 82 ? -40.183 -32.548 -1.529 1.00 0.00 82 SER A CA 14
ATOM 15388 C C . SER A 1 82 ? -39.761 -32.996 -0.128 1.00 0.00 82 SER A C 14
ATOM 15389 O O . SER A 1 82 ? -39.679 -34.192 0.146 1.00 0.00 82 SER A O 14
ATOM 15397 N N . SER A 1 83 ? -39.505 -32.012 0.721 1.00 0.00 83 SER A N 14
ATOM 15398 C CA . SER A 1 83 ? -39.094 -32.290 2.087 1.00 0.00 83 SER A CA 14
ATOM 15399 C C . SER A 1 83 ? -39.992 -31.533 3.068 1.00 0.00 83 SER A C 14
ATOM 15400 O O . SER A 1 83 ? -40.525 -30.475 2.737 1.00 0.00 83 SER A O 14
ATOM 15408 N N . GLY A 1 84 ? -40.132 -32.106 4.254 1.00 0.00 84 GLY A N 14
ATOM 15409 C CA . GLY A 1 84 ? -40.956 -31.499 5.285 1.00 0.00 84 GLY A CA 14
ATOM 15410 C C . GLY A 1 84 ? -42.081 -32.443 5.716 1.00 0.00 84 GLY A C 14
ATOM 15411 O O . GLY A 1 84 ? -42.567 -32.363 6.843 1.00 0.00 84 GLY A O 14
ATOM 15415 N N . GLY A 1 1 ? 14.164 14.776 10.107 1.00 0.00 1 GLY A N 15
ATOM 15416 C CA . GLY A 1 1 ? 13.595 13.461 10.350 1.00 0.00 1 GLY A CA 15
ATOM 15417 C C . GLY A 1 1 ? 14.672 12.376 10.279 1.00 0.00 1 GLY A C 15
ATOM 15418 O O . GLY A 1 1 ? 15.157 11.909 11.309 1.00 0.00 1 GLY A O 15
ATOM 15422 N N . SER A 1 2 ? 15.015 12.006 9.054 1.00 0.00 2 SER A N 15
ATOM 15423 C CA . SER A 1 2 ? 16.025 10.985 8.836 1.00 0.00 2 SER A CA 15
ATOM 15424 C C . SER A 1 2 ? 15.534 9.639 9.372 1.00 0.00 2 SER A C 15
ATOM 15425 O O . SER A 1 2 ? 14.715 9.594 10.289 1.00 0.00 2 SER A O 15
ATOM 15433 N N . SER A 1 3 ? 16.053 8.576 8.777 1.00 0.00 3 SER A N 15
ATOM 15434 C CA . SER A 1 3 ? 15.677 7.232 9.183 1.00 0.00 3 SER A CA 15
ATOM 15435 C C . SER A 1 3 ? 16.377 6.202 8.295 1.00 0.00 3 SER A C 15
ATOM 15436 O O . SER A 1 3 ? 16.913 6.546 7.243 1.00 0.00 3 SER A O 15
ATOM 15444 N N . GLY A 1 4 ? 16.350 4.958 8.752 1.00 0.00 4 GLY A N 15
ATOM 15445 C CA . GLY A 1 4 ? 16.975 3.875 8.012 1.00 0.00 4 GLY A CA 15
ATOM 15446 C C . GLY A 1 4 ? 16.912 2.565 8.799 1.00 0.00 4 GLY A C 15
ATOM 15447 O O . GLY A 1 4 ? 16.368 2.525 9.902 1.00 0.00 4 GLY A O 15
ATOM 15451 N N . SER A 1 5 ? 17.475 1.525 8.202 1.00 0.00 5 SER A N 15
ATOM 15452 C CA . SER A 1 5 ? 17.489 0.217 8.834 1.00 0.00 5 SER A CA 15
ATOM 15453 C C . SER A 1 5 ? 18.452 -0.713 8.092 1.00 0.00 5 SER A C 15
ATOM 15454 O O . SER A 1 5 ? 18.828 -0.441 6.953 1.00 0.00 5 SER A O 15
ATOM 15462 N N . SER A 1 6 ? 18.823 -1.790 8.768 1.00 0.00 6 SER A N 15
ATOM 15463 C CA . SER A 1 6 ? 19.735 -2.761 8.186 1.00 0.00 6 SER A CA 15
ATOM 15464 C C . SER A 1 6 ? 19.213 -4.178 8.427 1.00 0.00 6 SER A C 15
ATOM 15465 O O . SER A 1 6 ? 19.063 -4.957 7.486 1.00 0.00 6 SER A O 15
ATOM 15473 N N . GLY A 1 7 ? 18.950 -4.471 9.692 1.00 0.00 7 GLY A N 15
ATOM 15474 C CA . GLY A 1 7 ? 18.447 -5.782 10.068 1.00 0.00 7 GLY A CA 15
ATOM 15475 C C . GLY A 1 7 ? 16.972 -5.932 9.693 1.00 0.00 7 GLY A C 15
ATOM 15476 O O . GLY A 1 7 ? 16.302 -4.946 9.389 1.00 0.00 7 GLY A O 15
ATOM 15480 N N . ILE A 1 8 ? 16.509 -7.172 9.727 1.00 0.00 8 ILE A N 15
ATOM 15481 C CA . ILE A 1 8 ? 15.125 -7.464 9.394 1.00 0.00 8 ILE A CA 15
ATOM 15482 C C . ILE A 1 8 ? 14.972 -8.964 9.134 1.00 0.00 8 ILE A C 15
ATOM 15483 O O . ILE A 1 8 ? 14.113 -9.616 9.725 1.00 0.00 8 ILE A O 15
ATOM 15499 N N . PRO A 1 9 ? 15.842 -9.481 8.225 1.00 0.00 9 PRO A N 15
ATOM 15500 C CA . PRO A 1 9 ? 15.812 -10.892 7.879 1.00 0.00 9 PRO A CA 15
ATOM 15501 C C . PRO A 1 9 ? 16.420 -11.743 8.996 1.00 0.00 9 PRO A C 15
ATOM 15502 O O . PRO A 1 9 ? 17.225 -11.253 9.787 1.00 0.00 9 PRO A O 15
ATOM 15513 N N . GLY A 1 10 ? 16.010 -13.003 9.026 1.00 0.00 10 GLY A N 15
ATOM 15514 C CA . GLY A 1 10 ? 16.504 -13.926 10.033 1.00 0.00 10 GLY A CA 15
ATOM 15515 C C . GLY A 1 10 ? 16.853 -15.280 9.412 1.00 0.00 10 GLY A C 15
ATOM 15516 O O . GLY A 1 10 ? 16.346 -15.627 8.346 1.00 0.00 10 GLY A O 15
ATOM 15520 N N . PRO A 1 11 ? 17.740 -16.028 10.122 1.00 0.00 11 PRO A N 15
ATOM 15521 C CA . PRO A 1 11 ? 18.162 -17.336 9.652 1.00 0.00 11 PRO A CA 15
ATOM 15522 C C . PRO A 1 11 ? 17.061 -18.377 9.864 1.00 0.00 11 PRO A C 15
ATOM 15523 O O . PRO A 1 11 ? 16.140 -18.160 10.649 1.00 0.00 11 PRO A O 15
ATOM 15534 N N . GLY A 1 12 ? 17.194 -19.485 9.150 1.00 0.00 12 GLY A N 15
ATOM 15535 C CA . GLY A 1 12 ? 16.222 -20.561 9.251 1.00 0.00 12 GLY A CA 15
ATOM 15536 C C . GLY A 1 12 ? 15.533 -20.805 7.906 1.00 0.00 12 GLY A C 15
ATOM 15537 O O . GLY A 1 12 ? 14.824 -19.936 7.402 1.00 0.00 12 GLY A O 15
ATOM 15541 N N . PHE A 1 13 ? 15.767 -21.991 7.364 1.00 0.00 13 PHE A N 15
ATOM 15542 C CA . PHE A 1 13 ? 15.178 -22.360 6.089 1.00 0.00 13 PHE A CA 15
ATOM 15543 C C . PHE A 1 13 ? 14.615 -23.782 6.135 1.00 0.00 13 PHE A C 15
ATOM 15544 O O . PHE A 1 13 ? 15.346 -24.735 6.399 1.00 0.00 13 PHE A O 15
ATOM 15561 N N . THR A 1 14 ? 13.319 -23.879 5.876 1.00 0.00 14 THR A N 15
ATOM 15562 C CA . THR A 1 14 ? 12.649 -25.169 5.885 1.00 0.00 14 THR A CA 15
ATOM 15563 C C . THR A 1 14 ? 11.585 -25.225 4.787 1.00 0.00 14 THR A C 15
ATOM 15564 O O . THR A 1 14 ? 10.456 -24.782 4.989 1.00 0.00 14 THR A O 15
ATOM 15575 N N . ALA A 1 15 ? 11.984 -25.773 3.649 1.00 0.00 15 ALA A N 15
ATOM 15576 C CA . ALA A 1 15 ? 11.079 -25.893 2.518 1.00 0.00 15 ALA A CA 15
ATOM 15577 C C . ALA A 1 15 ? 11.077 -27.341 2.023 1.00 0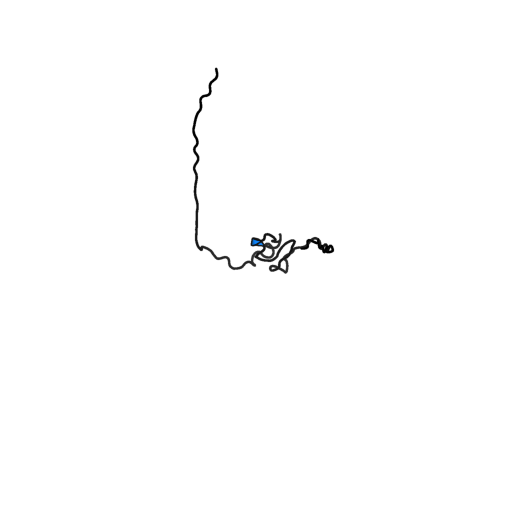.00 15 ALA A C 15
ATOM 15578 O O . ALA A 1 15 ? 12.078 -28.045 2.148 1.00 0.00 15 ALA A O 15
ATOM 15585 N N . GLY A 1 16 ? 9.941 -27.743 1.473 1.00 0.00 16 GLY A N 15
ATOM 15586 C CA . GLY A 1 16 ? 9.795 -29.094 0.958 1.00 0.00 16 GLY A CA 15
ATOM 15587 C C . GLY A 1 16 ? 8.326 -29.521 0.948 1.00 0.00 16 GLY A C 15
ATOM 15588 O O . GLY A 1 16 ? 7.666 -29.512 1.986 1.00 0.00 16 GLY A O 15
ATOM 15592 N N . ALA A 1 17 ? 7.857 -29.886 -0.236 1.00 0.00 17 ALA A N 15
ATOM 15593 C CA . ALA A 1 17 ? 6.478 -30.316 -0.395 1.00 0.00 17 ALA A CA 15
ATOM 15594 C C . ALA A 1 17 ? 5.551 -29.296 0.268 1.00 0.00 17 ALA A C 15
ATOM 15595 O O . ALA A 1 17 ? 5.119 -29.490 1.404 1.00 0.00 17 ALA A O 15
ATOM 15602 N N . GLN A 1 18 ? 5.271 -28.231 -0.469 1.00 0.00 18 GLN A N 15
ATOM 15603 C CA . GLN A 1 18 ? 4.403 -27.180 0.033 1.00 0.00 18 GLN A CA 15
ATOM 15604 C C . GLN A 1 18 ? 4.163 -26.127 -1.050 1.00 0.00 18 GLN A C 15
ATOM 15605 O O . GLN A 1 18 ? 4.659 -26.257 -2.168 1.00 0.00 18 GLN A O 15
ATOM 15619 N N . GLY A 1 19 ? 3.402 -25.107 -0.681 1.00 0.00 19 GLY A N 15
ATOM 15620 C CA . GLY A 1 19 ? 3.090 -24.032 -1.608 1.00 0.00 19 GLY A CA 15
ATOM 15621 C C . GLY A 1 19 ? 1.589 -23.981 -1.903 1.00 0.00 19 GLY A C 15
ATOM 15622 O O . GLY A 1 19 ? 1.177 -24.062 -3.059 1.00 0.00 19 GLY A O 15
ATOM 15626 N N . SER A 1 20 ? 0.813 -23.846 -0.837 1.00 0.00 20 SER A N 15
ATOM 15627 C CA . SER A 1 20 ? -0.632 -23.783 -0.967 1.00 0.00 20 SER A CA 15
ATOM 15628 C C . SER A 1 20 ? -1.164 -22.519 -0.290 1.00 0.00 20 SER A C 15
ATOM 15629 O O . SER A 1 20 ? -0.569 -22.025 0.666 1.00 0.00 20 SER A O 15
ATOM 15637 N N . CYS A 1 21 ? -2.279 -22.030 -0.813 1.00 0.00 21 CYS A N 15
ATOM 15638 C CA . CYS A 1 21 ? -2.898 -20.832 -0.271 1.00 0.00 21 CYS A CA 15
ATOM 15639 C C . CYS A 1 21 ? -4.330 -21.176 0.143 1.00 0.00 21 CYS A C 15
ATOM 15640 O O . CYS A 1 21 ? -5.286 -20.613 -0.388 1.00 0.00 21 CYS A O 15
ATOM 15647 N N . SER A 1 22 ? -4.433 -22.099 1.088 1.00 0.00 22 SER A N 15
ATOM 15648 C CA . SER A 1 22 ? -5.732 -22.525 1.579 1.00 0.00 22 SER A CA 15
ATOM 15649 C C . SER A 1 22 ? -6.215 -21.573 2.675 1.00 0.00 22 SER A C 15
ATOM 15650 O O . SER A 1 22 ? -7.285 -20.977 2.558 1.00 0.00 22 SER A O 15
ATOM 15658 N N . LEU A 1 23 ? -5.403 -21.459 3.716 1.00 0.00 23 LEU A N 15
ATOM 15659 C CA . LEU A 1 23 ? -5.734 -20.589 4.832 1.00 0.00 23 LEU A CA 15
ATOM 15660 C C . LEU A 1 23 ? -4.688 -19.477 4.934 1.00 0.00 23 LEU A C 15
ATOM 15661 O O . LEU A 1 23 ? -4.463 -18.928 6.011 1.00 0.00 23 LEU A O 15
ATOM 15677 N N . ARG A 1 24 ? -4.076 -19.178 3.797 1.00 0.00 24 ARG A N 15
ATOM 15678 C CA . ARG A 1 24 ? -3.059 -18.141 3.745 1.00 0.00 24 ARG A CA 15
ATOM 15679 C C . ARG A 1 24 ? -3.636 -16.862 3.135 1.00 0.00 24 ARG A C 15
ATOM 15680 O O . ARG A 1 24 ? -4.205 -16.033 3.844 1.00 0.00 24 ARG A O 15
ATOM 15701 N N . CYS A 1 25 ? -3.470 -16.741 1.826 1.00 0.00 25 CYS A N 15
ATOM 15702 C CA . CYS A 1 25 ? -3.967 -15.577 1.112 1.00 0.00 25 CYS A CA 15
ATOM 15703 C C . CYS A 1 25 ? -3.298 -14.333 1.699 1.00 0.00 25 CYS A C 15
ATOM 15704 O O . CYS A 1 25 ? -3.942 -13.299 1.869 1.00 0.00 25 CYS A O 15
ATOM 15711 N N . GLY A 1 26 ? -2.013 -14.473 1.992 1.00 0.00 26 GLY A N 15
ATOM 15712 C CA . GLY A 1 26 ? -1.250 -13.373 2.556 1.00 0.00 26 GLY A CA 15
ATOM 15713 C C . GLY A 1 26 ? 0.089 -13.862 3.112 1.00 0.00 26 GLY A C 15
ATOM 15714 O O . GLY A 1 26 ? 0.392 -13.652 4.285 1.00 0.00 26 GLY A O 15
ATOM 15718 N N . ALA A 1 27 ? 0.854 -14.507 2.243 1.00 0.00 27 ALA A N 15
ATOM 15719 C CA . ALA A 1 27 ? 2.153 -15.028 2.632 1.00 0.00 27 ALA A CA 15
ATOM 15720 C C . ALA A 1 27 ? 3.033 -15.173 1.389 1.00 0.00 27 ALA A C 15
ATOM 15721 O O . ALA A 1 27 ? 2.536 -15.139 0.265 1.00 0.00 27 ALA A O 15
ATOM 15728 N N . GLN A 1 28 ? 4.326 -15.332 1.633 1.00 0.00 28 GLN A N 15
ATOM 15729 C CA . GLN A 1 28 ? 5.280 -15.482 0.548 1.00 0.00 28 GLN A CA 15
ATOM 15730 C C . GLN A 1 28 ? 6.113 -16.750 0.745 1.00 0.00 28 GLN A C 15
ATOM 15731 O O . GLN A 1 28 ? 6.706 -16.949 1.804 1.00 0.00 28 GLN A O 15
ATOM 15745 N N . ASP A 1 29 ? 6.130 -17.575 -0.292 1.00 0.00 29 ASP A N 15
ATOM 15746 C CA . ASP A 1 29 ? 6.881 -18.819 -0.246 1.00 0.00 29 ASP A CA 15
ATOM 15747 C C . ASP A 1 29 ? 7.790 -18.906 -1.473 1.00 0.00 29 ASP A C 15
ATOM 15748 O O . ASP A 1 29 ? 7.737 -18.047 -2.352 1.00 0.00 29 ASP A O 15
ATOM 15757 N N . GLY A 1 30 ? 8.603 -19.952 -1.494 1.00 0.00 30 GLY A N 15
ATOM 15758 C CA . GLY A 1 30 ? 9.523 -20.163 -2.599 1.00 0.00 30 GLY A CA 15
ATOM 15759 C C . GLY A 1 30 ? 8.804 -20.781 -3.800 1.00 0.00 30 GLY A C 15
ATOM 15760 O O . GLY A 1 30 ? 8.856 -20.242 -4.905 1.00 0.00 30 GLY A O 15
ATOM 15764 N N . LEU A 1 31 ? 8.149 -21.904 -3.543 1.00 0.00 31 LEU A N 15
ATOM 15765 C CA . LEU A 1 31 ? 7.421 -22.602 -4.589 1.00 0.00 31 LEU A CA 15
ATOM 15766 C C . LEU A 1 31 ? 6.334 -21.682 -5.148 1.00 0.00 31 LEU A C 15
ATOM 15767 O O . LEU A 1 31 ? 6.181 -21.562 -6.363 1.00 0.00 31 LEU A O 15
ATOM 15783 N N . CYS A 1 32 ? 5.606 -21.056 -4.235 1.00 0.00 32 CYS A N 15
ATOM 15784 C CA . CYS A 1 32 ? 4.538 -20.150 -4.621 1.00 0.00 32 CYS A CA 15
ATOM 15785 C C . CYS A 1 32 ? 4.479 -19.013 -3.600 1.00 0.00 32 CYS A C 15
ATOM 15786 O O . CYS A 1 32 ? 5.357 -18.894 -2.746 1.00 0.00 32 CYS A O 15
ATOM 15793 N N . SER A 1 33 ? 3.436 -18.204 -3.721 1.00 0.00 33 SER A N 15
ATOM 15794 C CA . SER A 1 33 ? 3.252 -17.080 -2.819 1.00 0.00 33 SER A CA 15
ATOM 15795 C C . SER A 1 33 ? 1.765 -16.736 -2.710 1.00 0.00 33 SER A C 15
ATOM 15796 O O . SER A 1 33 ? 1.052 -16.725 -3.712 1.00 0.00 33 SER A O 15
ATOM 15804 N N . CYS A 1 34 ? 1.343 -16.463 -1.484 1.00 0.00 34 CYS A N 15
ATOM 15805 C CA . CYS A 1 34 ? -0.046 -16.119 -1.231 1.00 0.00 34 CYS A CA 15
ATOM 15806 C C . CYS A 1 34 ? -0.137 -14.605 -1.030 1.00 0.00 34 CYS A C 15
ATOM 15807 O O . CYS A 1 34 ? -1.020 -14.121 -0.323 1.00 0.00 34 CYS A O 15
ATOM 15814 N N . HIS A 1 35 ? 0.788 -13.899 -1.664 1.00 0.00 35 HIS A N 15
ATOM 15815 C CA . HIS A 1 35 ? 0.823 -12.450 -1.564 1.00 0.00 35 HIS A CA 15
ATOM 15816 C C . HIS A 1 35 ? 0.356 -11.833 -2.884 1.00 0.00 35 HIS A C 15
ATOM 15817 O O . HIS A 1 35 ? 0.503 -12.440 -3.943 1.00 0.00 35 HIS A O 15
ATOM 15831 N N . PRO A 1 36 ? -0.211 -10.602 -2.773 1.00 0.00 36 PRO A N 15
ATOM 15832 C CA . PRO A 1 36 ? -0.701 -9.895 -3.945 1.00 0.00 36 PRO A CA 15
ATOM 15833 C C . PRO A 1 36 ? 0.458 -9.326 -4.766 1.00 0.00 36 PRO A C 15
ATOM 15834 O O . PRO A 1 36 ? 0.241 -8.695 -5.799 1.00 0.00 36 PRO A O 15
ATOM 15845 N N . THR A 1 37 ? 1.665 -9.569 -4.275 1.00 0.00 37 THR A N 15
ATOM 15846 C CA . THR A 1 37 ? 2.858 -9.088 -4.950 1.00 0.00 37 THR A CA 15
ATOM 15847 C C . THR A 1 37 ? 3.424 -10.172 -5.869 1.00 0.00 37 THR A C 15
ATOM 15848 O O . THR A 1 37 ? 4.305 -9.903 -6.684 1.00 0.00 37 THR A O 15
ATOM 15859 N N . CYS A 1 38 ? 2.895 -11.376 -5.708 1.00 0.00 38 CYS A N 15
ATOM 15860 C CA . CYS A 1 38 ? 3.336 -12.502 -6.513 1.00 0.00 38 CYS A CA 15
ATOM 15861 C C . CYS A 1 38 ? 3.184 -12.127 -7.988 1.00 0.00 38 CYS A C 15
ATOM 15862 O O . CYS A 1 38 ? 3.820 -12.726 -8.854 1.00 0.00 38 CYS A O 15
ATOM 15869 N N . SER A 1 39 ? 2.337 -11.137 -8.230 1.00 0.00 39 SER A N 15
ATOM 15870 C CA . SER A 1 39 ? 2.092 -10.674 -9.585 1.00 0.00 39 SER A CA 15
ATOM 15871 C C . SER A 1 39 ? 3.348 -10.002 -10.143 1.00 0.00 39 SER A C 15
ATOM 15872 O O . SER A 1 39 ? 3.687 -10.183 -11.311 1.00 0.00 39 SER A O 15
ATOM 15880 N N . GLY A 1 40 ? 4.005 -9.239 -9.281 1.00 0.00 40 GLY A N 15
ATOM 15881 C CA . GLY A 1 40 ? 5.216 -8.539 -9.673 1.00 0.00 40 GLY A CA 15
ATOM 15882 C C . GLY A 1 40 ? 6.403 -9.500 -9.756 1.00 0.00 40 GLY A C 15
ATOM 15883 O O . GLY A 1 40 ? 7.285 -9.332 -10.596 1.00 0.00 40 GLY A O 15
ATOM 15887 N N . LEU A 1 41 ? 6.387 -10.487 -8.872 1.00 0.00 41 LEU A N 15
ATOM 15888 C CA . LEU A 1 41 ? 7.451 -11.476 -8.835 1.00 0.00 41 LEU A CA 15
ATOM 15889 C C . LEU A 1 41 ? 7.172 -12.559 -9.878 1.00 0.00 41 LEU A C 15
ATOM 15890 O O . LEU A 1 41 ? 7.897 -12.677 -10.865 1.00 0.00 41 LEU A O 15
ATOM 15906 N N . GLY A 1 42 ? 6.120 -13.323 -9.625 1.00 0.00 42 GLY A N 15
ATOM 15907 C CA . GLY A 1 42 ? 5.736 -14.393 -10.530 1.00 0.00 42 GLY A CA 15
ATOM 15908 C C . GLY A 1 42 ? 5.810 -15.753 -9.835 1.00 0.00 42 GLY A C 15
ATOM 15909 O O . GLY A 1 42 ? 6.283 -16.728 -10.418 1.00 0.00 42 GLY A O 15
ATOM 15913 N N . THR A 1 43 ? 5.335 -15.777 -8.598 1.00 0.00 43 THR A N 15
ATOM 15914 C CA . THR A 1 43 ? 5.342 -17.002 -7.816 1.00 0.00 43 THR A CA 15
ATOM 15915 C C . THR A 1 43 ? 3.955 -17.266 -7.227 1.00 0.00 43 THR A C 15
ATOM 15916 O O . THR A 1 43 ? 3.834 -17.874 -6.165 1.00 0.00 43 THR A O 15
ATOM 15927 N N . CYS A 1 44 ? 2.944 -16.796 -7.943 1.00 0.00 44 CYS A N 15
ATOM 15928 C CA . CYS A 1 44 ? 1.570 -16.974 -7.504 1.00 0.00 44 CYS A CA 15
ATOM 15929 C C . CYS A 1 44 ? 1.264 -18.473 -7.480 1.00 0.00 44 CYS A C 15
ATOM 15930 O O . CYS A 1 44 ? 1.753 -19.223 -8.323 1.00 0.00 44 CYS A O 15
ATOM 15937 N N . CYS A 1 45 ? 0.456 -18.864 -6.506 1.00 0.00 45 CYS A N 15
ATOM 15938 C CA . CYS A 1 45 ? 0.078 -20.259 -6.361 1.00 0.00 45 CYS A CA 15
ATOM 15939 C C . CYS A 1 45 ? -1.023 -20.567 -7.378 1.00 0.00 45 CYS A C 15
ATOM 15940 O O . CYS A 1 45 ? -1.853 -19.710 -7.677 1.00 0.00 45 CYS A O 15
ATOM 15947 N N . GLU A 1 46 ? -0.994 -21.793 -7.880 1.00 0.00 46 GLU A N 15
ATOM 15948 C CA . GLU A 1 46 ? -1.980 -22.224 -8.857 1.00 0.00 46 GLU A CA 15
ATOM 15949 C C . GLU A 1 46 ? -3.384 -22.175 -8.251 1.00 0.00 46 GLU A C 15
ATOM 15950 O O . GLU A 1 46 ? -4.370 -22.025 -8.972 1.00 0.00 46 GLU A O 15
ATOM 15962 N N . ASP A 1 47 ? -3.430 -22.305 -6.934 1.00 0.00 47 ASP A N 15
ATOM 15963 C CA . ASP A 1 47 ? -4.697 -22.277 -6.223 1.00 0.00 47 ASP A CA 15
ATOM 15964 C C . ASP A 1 47 ? -4.775 -21.005 -5.377 1.00 0.00 47 ASP A C 15
ATOM 15965 O O . ASP A 1 47 ? -5.560 -20.930 -4.433 1.00 0.00 47 ASP A O 15
ATOM 15974 N N . PHE A 1 48 ? -3.950 -20.036 -5.745 1.00 0.00 48 PHE A N 15
ATOM 15975 C CA . PHE A 1 48 ? -3.915 -18.771 -5.032 1.00 0.00 48 PHE A CA 15
ATOM 15976 C C . PHE A 1 48 ? -5.223 -17.999 -5.221 1.00 0.00 48 PHE A C 15
ATOM 15977 O O . PHE A 1 48 ? -5.807 -17.514 -4.253 1.00 0.00 48 PHE A O 15
ATOM 15994 N N . LEU A 1 49 ? -5.644 -17.909 -6.474 1.00 0.00 49 LEU A N 15
ATOM 15995 C CA . LEU A 1 49 ? -6.872 -17.205 -6.802 1.00 0.00 49 LEU A CA 15
ATOM 15996 C C . LEU A 1 49 ? -8.071 -18.046 -6.360 1.00 0.00 49 LEU A C 15
ATOM 15997 O O . LEU A 1 49 ? -9.120 -17.504 -6.013 1.00 0.00 49 LEU A O 15
ATOM 16013 N N . ASP A 1 50 ? -7.877 -19.356 -6.387 1.00 0.00 50 ASP A N 15
ATOM 16014 C CA . ASP A 1 50 ? -8.929 -20.277 -5.994 1.00 0.00 50 ASP A CA 15
ATOM 16015 C C . ASP A 1 50 ? -9.360 -19.970 -4.558 1.00 0.00 50 ASP A C 15
ATOM 16016 O O . ASP A 1 50 ? -10.545 -20.034 -4.235 1.00 0.00 50 ASP A O 15
ATOM 16025 N N . TYR A 1 51 ? -8.374 -19.644 -3.736 1.00 0.00 51 TYR A N 15
ATOM 16026 C CA . TYR A 1 51 ? -8.636 -19.326 -2.342 1.00 0.00 51 TYR A CA 15
ATOM 16027 C C . TYR A 1 51 ? -8.552 -17.818 -2.098 1.00 0.00 51 TYR A C 15
ATOM 16028 O O . TYR A 1 51 ? -9.030 -17.323 -1.078 1.00 0.00 51 TYR A O 15
ATOM 16046 N N . CYS A 1 52 ? -7.941 -17.130 -3.051 1.00 0.00 52 CYS A N 15
ATOM 16047 C CA . CYS A 1 52 ? -7.789 -15.688 -2.952 1.00 0.00 52 CYS A CA 15
ATOM 16048 C C . CYS A 1 52 ? -8.202 -15.069 -4.289 1.00 0.00 52 CYS A C 15
ATOM 16049 O O . CYS A 1 52 ? -7.371 -14.504 -4.999 1.00 0.00 52 CYS A O 15
ATOM 16056 N N . LEU A 1 53 ? -9.485 -15.195 -4.592 1.00 0.00 53 LEU A N 15
ATOM 16057 C CA . LEU A 1 53 ? -10.018 -14.655 -5.831 1.00 0.00 53 LEU A CA 15
ATOM 16058 C C . LEU A 1 53 ? -10.652 -13.290 -5.556 1.00 0.00 53 LEU A C 15
ATOM 16059 O O . LEU A 1 53 ? -11.308 -12.719 -6.426 1.00 0.00 53 LEU A O 15
ATOM 16075 N N . GLU A 1 54 ? -10.432 -12.805 -4.343 1.00 0.00 54 GLU A N 15
ATOM 16076 C CA . GLU A 1 54 ? -10.973 -11.517 -3.942 1.00 0.00 54 GLU A CA 15
ATOM 16077 C C . GLU A 1 54 ? -10.194 -10.962 -2.748 1.00 0.00 54 GLU A C 15
ATOM 16078 O O . GLU A 1 54 ? -10.788 -10.491 -1.779 1.00 0.00 54 GLU A O 15
ATOM 16090 N N . ILE A 1 55 ? -8.875 -11.036 -2.856 1.00 0.00 55 ILE A N 15
ATOM 16091 C CA . ILE A 1 55 ? -8.009 -10.547 -1.797 1.00 0.00 55 ILE A CA 15
ATOM 16092 C C . ILE A 1 55 ? -7.265 -9.303 -2.286 1.00 0.00 55 ILE A C 15
ATOM 16093 O O . ILE A 1 55 ? -6.918 -8.430 -1.492 1.00 0.00 55 ILE A O 15
ATOM 16109 N N . LEU A 1 56 ? -7.042 -9.261 -3.592 1.00 0.00 56 LEU A N 15
ATOM 16110 C CA . LEU A 1 56 ? -6.346 -8.138 -4.196 1.00 0.00 56 LEU A CA 15
ATOM 16111 C C . LEU A 1 56 ? -7.053 -6.837 -3.810 1.00 0.00 56 LEU A C 15
ATOM 16112 O O . LEU A 1 56 ? -8.245 -6.841 -3.508 1.00 0.00 56 LEU A O 15
ATOM 16128 N N . PRO A 1 57 ? -6.268 -5.727 -3.835 1.00 0.00 57 PRO A N 15
ATOM 16129 C CA . PRO A 1 57 ? -6.807 -4.422 -3.492 1.00 0.00 57 PRO A CA 15
ATOM 16130 C C . PRO A 1 57 ? -7.678 -3.874 -4.624 1.00 0.00 57 PRO A C 15
ATOM 16131 O O . PRO A 1 57 ? -8.833 -3.511 -4.403 1.00 0.00 57 PRO A O 15
ATOM 16142 N N . SER A 1 58 ? -7.092 -3.830 -5.811 1.00 0.00 58 SER A N 15
ATOM 16143 C CA . SER A 1 58 ? -7.800 -3.332 -6.978 1.00 0.00 58 SER A CA 15
ATOM 16144 C C . SER A 1 58 ? -6.908 -3.439 -8.216 1.00 0.00 58 SER A C 15
ATOM 16145 O O . SER A 1 58 ? -6.227 -2.481 -8.580 1.00 0.00 58 SER A O 15
ATOM 16153 N N . SER A 1 59 ? -6.941 -4.612 -8.831 1.00 0.00 59 SER A N 15
ATOM 16154 C CA . SER A 1 59 ? -6.145 -4.857 -10.021 1.00 0.00 59 SER A CA 15
ATOM 16155 C C . SER A 1 59 ? -4.668 -4.583 -9.728 1.00 0.00 59 SER A C 15
ATOM 16156 O O . SER A 1 59 ? -4.330 -4.054 -8.670 1.00 0.00 59 SER A O 15
ATOM 16164 N N . GLY A 1 60 ? -3.829 -4.955 -10.683 1.00 0.00 60 GLY A N 15
ATOM 16165 C CA . GLY A 1 60 ? -2.397 -4.756 -10.541 1.00 0.00 60 GLY A CA 15
ATOM 16166 C C . GLY A 1 60 ? -1.942 -3.493 -11.276 1.00 0.00 60 GLY A C 15
ATOM 16167 O O . GLY A 1 60 ? -1.256 -3.577 -12.294 1.00 0.00 60 GLY A O 15
ATOM 16171 N N . SER A 1 61 ? -2.343 -2.354 -10.733 1.00 0.00 61 SER A N 15
ATOM 16172 C CA . SER A 1 61 ? -1.986 -1.076 -11.325 1.00 0.00 61 SER A CA 15
ATOM 16173 C C . SER A 1 61 ? -1.084 -0.291 -10.370 1.00 0.00 61 SER A C 15
ATOM 16174 O O . SER A 1 61 ? -1.564 0.534 -9.594 1.00 0.00 61 SER A O 15
ATOM 16182 N N . MET A 1 62 ? 0.207 -0.575 -10.459 1.00 0.00 62 MET A N 15
ATOM 16183 C CA . MET A 1 62 ? 1.181 0.094 -9.613 1.00 0.00 62 MET A CA 15
ATOM 16184 C C . MET A 1 62 ? 2.602 -0.365 -9.945 1.00 0.00 62 MET A C 15
ATOM 16185 O O . MET A 1 62 ? 2.980 -1.495 -9.641 1.00 0.00 62 MET A O 15
ATOM 16199 N N . MET A 1 63 ? 3.351 0.536 -10.564 1.00 0.00 63 MET A N 15
ATOM 16200 C CA . MET A 1 63 ? 4.723 0.238 -10.940 1.00 0.00 63 MET A CA 15
ATOM 16201 C C . MET A 1 63 ? 5.662 1.377 -10.536 1.00 0.00 63 MET A C 15
ATOM 16202 O O . MET A 1 63 ? 5.278 2.545 -10.574 1.00 0.00 63 MET A O 15
ATOM 16216 N N . GLY A 1 64 ? 6.874 0.997 -10.161 1.00 0.00 64 GLY A N 15
ATOM 16217 C CA . GLY A 1 64 ? 7.871 1.972 -9.751 1.00 0.00 64 GLY A CA 15
ATOM 16218 C C . GLY A 1 64 ? 9.032 2.019 -10.746 1.00 0.00 64 GLY A C 15
ATOM 16219 O O . GLY A 1 64 ? 9.092 2.908 -11.594 1.00 0.00 64 GLY A O 15
ATOM 16223 N N . GLY A 1 65 ? 9.927 1.051 -10.608 1.00 0.00 65 GLY A N 15
ATOM 16224 C CA . GLY A 1 65 ? 11.083 0.971 -11.484 1.00 0.00 65 GLY A CA 15
ATOM 16225 C C . GLY A 1 65 ? 11.642 2.364 -11.782 1.00 0.00 65 GLY A C 15
ATOM 16226 O O . GLY A 1 65 ? 11.230 3.009 -12.745 1.00 0.00 65 GLY A O 15
ATOM 16230 N N . LYS A 1 66 ? 12.573 2.786 -10.939 1.00 0.00 66 LYS A N 15
ATOM 16231 C CA . LYS A 1 66 ? 13.193 4.091 -11.100 1.00 0.00 66 LYS A CA 15
ATOM 16232 C C . LYS A 1 66 ? 14.677 3.993 -10.744 1.00 0.00 66 LYS A C 15
ATOM 16233 O O . LYS A 1 66 ? 15.106 3.027 -10.114 1.00 0.00 66 LYS A O 15
ATOM 16252 N N . ASP A 1 67 ? 15.422 5.006 -11.162 1.00 0.00 67 ASP A N 15
ATOM 16253 C CA . ASP A 1 67 ? 16.849 5.046 -10.894 1.00 0.00 67 ASP A CA 15
ATOM 16254 C C . ASP A 1 67 ? 17.528 3.866 -11.593 1.00 0.00 67 ASP A C 15
ATOM 16255 O O . ASP A 1 67 ? 17.063 2.731 -11.496 1.00 0.00 67 ASP A O 15
ATOM 16264 N N . PHE A 1 68 ? 18.618 4.174 -12.281 1.00 0.00 68 PHE A N 15
ATOM 16265 C CA . PHE A 1 68 ? 19.365 3.153 -12.995 1.00 0.00 68 PHE A CA 15
ATOM 16266 C C . PHE A 1 68 ? 20.748 3.667 -13.400 1.00 0.00 68 PHE A C 15
ATOM 16267 O O . PHE A 1 68 ? 20.949 4.873 -13.538 1.00 0.00 68 PHE A O 15
ATOM 16284 N N . VAL A 1 69 ? 21.665 2.728 -13.578 1.00 0.00 69 VAL A N 15
ATOM 16285 C CA . VAL A 1 69 ? 23.023 3.072 -13.964 1.00 0.00 69 VAL A CA 15
ATOM 16286 C C . VAL A 1 69 ? 23.455 2.187 -15.135 1.00 0.00 69 VAL A C 15
ATOM 16287 O O . VAL A 1 69 ? 22.954 1.075 -15.296 1.00 0.00 69 VAL A O 15
ATOM 16300 N N . VAL A 1 70 ? 24.380 2.715 -15.923 1.00 0.00 70 VAL A N 15
ATOM 16301 C CA . VAL A 1 70 ? 24.885 1.987 -17.075 1.00 0.00 70 VAL A CA 15
ATOM 16302 C C . VAL A 1 70 ? 26.414 1.959 -17.025 1.00 0.00 70 VAL A C 15
ATOM 16303 O O . VAL A 1 70 ? 27.042 2.922 -16.589 1.00 0.00 70 VAL A O 15
ATOM 16316 N N . GLN A 1 71 ? 26.969 0.844 -17.477 1.00 0.00 71 GLN A N 15
ATOM 16317 C CA . GLN A 1 71 ? 28.412 0.677 -17.489 1.00 0.00 71 GLN A CA 15
ATOM 16318 C C . GLN A 1 71 ? 28.810 -0.437 -18.459 1.00 0.00 71 GLN A C 15
ATOM 16319 O O . GLN A 1 71 ? 28.070 -1.403 -18.638 1.00 0.00 71 GLN A O 15
ATOM 16333 N N . HIS A 1 72 ? 29.978 -0.264 -19.061 1.00 0.00 72 HIS A N 15
ATOM 16334 C CA . HIS A 1 72 ? 30.483 -1.243 -20.009 1.00 0.00 72 HIS A CA 15
ATOM 16335 C C . HIS A 1 72 ? 31.900 -0.857 -20.439 1.00 0.00 72 HIS A C 15
ATOM 16336 O O . HIS A 1 72 ? 32.387 0.218 -20.092 1.00 0.00 72 HIS A O 15
ATOM 16350 N N . LEU A 1 73 ? 32.521 -1.755 -21.189 1.00 0.00 73 LEU A N 15
ATOM 16351 C CA . LEU A 1 73 ? 33.873 -1.522 -21.670 1.00 0.00 73 LEU A CA 15
ATOM 16352 C C . LEU A 1 73 ? 34.786 -1.212 -20.483 1.00 0.00 73 LEU A C 15
ATOM 16353 O O . LEU A 1 73 ? 34.948 -0.052 -20.106 1.00 0.00 73 LEU A O 15
ATOM 16369 N N . LYS A 1 74 ? 35.360 -2.269 -19.926 1.00 0.00 74 LYS A N 15
ATOM 16370 C CA . LYS A 1 74 ? 36.253 -2.124 -18.789 1.00 0.00 74 LYS A CA 15
ATOM 16371 C C . LYS A 1 74 ? 36.847 -3.488 -18.435 1.00 0.00 74 LYS A C 15
ATOM 16372 O O . LYS A 1 74 ? 36.398 -4.139 -17.493 1.00 0.00 74 LYS A O 15
ATOM 16391 N N . TRP A 1 75 ? 37.847 -3.881 -19.210 1.00 0.00 75 TRP A N 15
ATOM 16392 C CA . TRP A 1 75 ? 38.508 -5.157 -18.990 1.00 0.00 75 TRP A CA 15
ATOM 16393 C C . TRP A 1 75 ? 39.958 -5.025 -19.459 1.00 0.00 75 TRP A C 15
ATOM 16394 O O . TRP A 1 75 ? 40.238 -4.329 -20.434 1.00 0.00 75 TRP A O 15
ATOM 16415 N N . THR A 1 76 ? 40.842 -5.705 -18.743 1.00 0.00 76 THR A N 15
ATOM 16416 C CA . THR A 1 76 ? 42.256 -5.673 -19.074 1.00 0.00 76 THR A CA 15
ATOM 16417 C C . THR A 1 76 ? 43.026 -6.683 -18.221 1.00 0.00 76 THR A C 15
ATOM 16418 O O . THR A 1 76 ? 42.790 -6.794 -17.019 1.00 0.00 76 THR A O 15
ATOM 16429 N N . ASP A 1 77 ? 43.932 -7.394 -18.877 1.00 0.00 77 ASP A N 15
ATOM 16430 C CA . ASP A 1 77 ? 44.738 -8.392 -18.194 1.00 0.00 77 ASP A CA 15
ATOM 16431 C C . ASP A 1 77 ? 45.651 -9.085 -19.208 1.00 0.00 77 ASP A C 15
ATOM 16432 O O . ASP A 1 77 ? 45.217 -9.985 -19.925 1.00 0.00 77 ASP A O 15
ATOM 16441 N N . PRO A 1 78 ? 46.931 -8.627 -19.235 1.00 0.00 78 PRO A N 15
ATOM 16442 C CA . PRO A 1 78 ? 47.908 -9.193 -20.149 1.00 0.00 78 PRO A CA 15
ATOM 16443 C C . PRO A 1 78 ? 48.375 -10.569 -19.670 1.00 0.00 78 PRO A C 15
ATOM 16444 O O . PRO A 1 78 ? 47.923 -11.056 -18.634 1.00 0.00 78 PRO A O 15
ATOM 16455 N N . SER A 1 79 ? 49.273 -11.158 -20.446 1.00 0.00 79 SER A N 15
ATOM 16456 C CA . SER A 1 79 ? 49.805 -12.468 -20.114 1.00 0.00 79 SER A CA 15
ATOM 16457 C C . SER A 1 79 ? 51.283 -12.546 -20.500 1.00 0.00 79 SER A C 15
ATOM 16458 O O . SER A 1 79 ? 51.800 -11.657 -21.176 1.00 0.00 79 SER A O 15
ATOM 16466 N N . GLY A 1 80 ? 51.923 -13.616 -20.052 1.00 0.00 80 GLY A N 15
ATOM 16467 C CA . GLY A 1 80 ? 53.332 -13.821 -20.342 1.00 0.00 80 GLY A CA 15
ATOM 16468 C C . GLY A 1 80 ? 53.879 -15.029 -19.578 1.00 0.00 80 GLY A C 15
ATOM 16469 O O . GLY A 1 80 ? 54.240 -14.916 -18.408 1.00 0.00 80 GLY A O 15
ATOM 16473 N N . PRO A 1 81 ? 53.926 -16.187 -20.290 1.00 0.00 81 PRO A N 15
ATOM 16474 C CA . PRO A 1 81 ? 54.423 -17.414 -19.691 1.00 0.00 81 PRO A CA 15
ATOM 16475 C C . PRO A 1 81 ? 55.948 -17.387 -19.571 1.00 0.00 81 PRO A C 15
ATOM 16476 O O . PRO A 1 81 ? 56.587 -16.408 -19.955 1.00 0.00 81 PRO A O 15
ATOM 16487 N N . SER A 1 82 ? 56.487 -18.472 -19.036 1.00 0.00 82 SER A N 15
ATOM 16488 C CA . SER A 1 82 ? 57.924 -18.585 -18.860 1.00 0.00 82 SER A CA 15
ATOM 16489 C C . SER A 1 82 ? 58.293 -20.018 -18.469 1.00 0.00 82 SER A C 15
ATOM 16490 O O . SER A 1 82 ? 57.415 -20.841 -18.215 1.00 0.00 82 SER A O 15
ATOM 16498 N N . SER A 1 83 ? 59.593 -20.271 -18.431 1.00 0.00 83 SER A N 15
ATOM 16499 C CA . SER A 1 83 ? 60.088 -21.590 -18.075 1.00 0.00 83 SER A CA 15
ATOM 16500 C C . SER A 1 83 ? 59.689 -22.606 -19.146 1.00 0.00 83 SER A C 15
ATOM 16501 O O . SER A 1 83 ? 58.736 -22.385 -19.892 1.00 0.00 83 SER A O 15
ATOM 16509 N N . GLY A 1 84 ? 60.438 -23.698 -19.189 1.00 0.00 84 GLY A N 15
ATOM 16510 C CA . GLY A 1 84 ? 60.174 -24.749 -20.157 1.00 0.00 84 GLY A CA 15
ATOM 16511 C C . GLY A 1 84 ? 60.439 -26.130 -19.553 1.00 0.00 84 GLY A C 15
ATOM 16512 O O . GLY A 1 84 ? 60.952 -27.020 -20.231 1.00 0.00 84 GLY A O 15
ATOM 16516 N N . GLY A 1 1 ? 34.221 -5.218 10.684 1.00 0.00 1 GLY A N 16
ATOM 16517 C CA . GLY A 1 1 ? 33.165 -6.215 10.636 1.00 0.00 1 GLY A CA 16
ATOM 16518 C C . GLY A 1 1 ? 32.517 -6.394 12.010 1.00 0.00 1 GLY A C 16
ATOM 16519 O O . GLY A 1 1 ? 32.414 -5.441 12.781 1.00 0.00 1 GLY A O 16
ATOM 16523 N N . SER A 1 2 ? 32.096 -7.622 12.275 1.00 0.00 2 SER A N 16
ATOM 16524 C CA . SER A 1 2 ? 31.461 -7.938 13.543 1.00 0.00 2 SER A CA 16
ATOM 16525 C C . SER A 1 2 ? 31.821 -9.363 13.968 1.00 0.00 2 SER A C 16
ATOM 16526 O O . SER A 1 2 ? 32.389 -9.571 15.039 1.00 0.00 2 SER A O 16
ATOM 16534 N N . SER A 1 3 ? 31.477 -10.308 13.105 1.00 0.00 3 SER A N 16
ATOM 16535 C CA . SER A 1 3 ? 31.757 -11.708 13.378 1.00 0.00 3 SER A CA 16
ATOM 16536 C C . SER A 1 3 ? 31.457 -12.553 12.138 1.00 0.00 3 SER A C 16
ATOM 16537 O O . SER A 1 3 ? 30.867 -12.062 11.176 1.00 0.00 3 SER A O 16
ATOM 16545 N N . GLY A 1 4 ? 31.878 -13.807 12.200 1.00 0.00 4 GLY A N 16
ATOM 16546 C CA . GLY A 1 4 ? 31.662 -14.725 11.094 1.00 0.00 4 GLY A CA 16
ATOM 16547 C C . GLY A 1 4 ? 30.330 -15.462 11.245 1.00 0.00 4 GLY A C 16
ATOM 16548 O O . GLY A 1 4 ? 29.707 -15.415 12.305 1.00 0.00 4 GLY A O 16
ATOM 16552 N N . SER A 1 5 ? 29.932 -16.127 10.170 1.00 0.00 5 SER A N 16
ATOM 16553 C CA . SER A 1 5 ? 28.686 -16.873 10.170 1.00 0.00 5 SER A CA 16
ATOM 16554 C C . SER A 1 5 ? 28.802 -18.086 9.245 1.00 0.00 5 SER A C 16
ATOM 16555 O O . SER A 1 5 ? 29.302 -17.973 8.127 1.00 0.00 5 SER A O 16
ATOM 16563 N N . SER A 1 6 ? 28.333 -19.219 9.746 1.00 0.00 6 SER A N 16
ATOM 16564 C CA . SER A 1 6 ? 28.378 -20.452 8.979 1.00 0.00 6 SER A CA 16
ATOM 16565 C C . SER A 1 6 ? 27.319 -20.421 7.875 1.00 0.00 6 SER A C 16
ATOM 16566 O O . SER A 1 6 ? 26.385 -19.622 7.928 1.00 0.00 6 SER A O 16
ATOM 16574 N N . GLY A 1 7 ? 27.501 -21.299 6.899 1.00 0.00 7 GLY A N 16
ATOM 16575 C CA . GLY A 1 7 ? 26.574 -21.382 5.784 1.00 0.00 7 GLY A CA 16
ATOM 16576 C C . GLY A 1 7 ? 25.216 -21.921 6.239 1.00 0.00 7 GLY A C 16
ATOM 16577 O O . GLY A 1 7 ? 24.835 -21.757 7.397 1.00 0.00 7 GLY A O 16
ATOM 16581 N N . ILE A 1 8 ? 24.522 -22.553 5.304 1.00 0.00 8 ILE A N 16
ATOM 16582 C CA . ILE A 1 8 ? 23.215 -23.117 5.594 1.00 0.00 8 ILE A CA 16
ATOM 16583 C C . ILE A 1 8 ? 23.144 -24.540 5.037 1.00 0.00 8 ILE A C 16
ATOM 16584 O O . ILE A 1 8 ? 22.711 -24.746 3.904 1.00 0.00 8 ILE A O 16
ATOM 16600 N N . PRO A 1 9 ? 23.586 -25.510 5.880 1.00 0.00 9 PRO A N 16
ATOM 16601 C CA . PRO A 1 9 ? 23.576 -26.908 5.484 1.00 0.00 9 PRO A CA 16
ATOM 16602 C C . PRO A 1 9 ? 22.157 -27.478 5.518 1.00 0.00 9 PRO A C 16
ATOM 16603 O O . PRO A 1 9 ? 21.479 -27.404 6.542 1.00 0.00 9 PRO A O 16
ATOM 16614 N N . GLY A 1 10 ? 21.749 -28.033 4.386 1.00 0.00 10 GLY A N 16
ATOM 16615 C CA . GLY A 1 10 ? 20.422 -28.615 4.273 1.00 0.00 10 GLY A CA 16
ATOM 16616 C C . GLY A 1 10 ? 20.417 -30.066 4.757 1.00 0.00 10 GLY A C 16
ATOM 16617 O O . GLY A 1 10 ? 21.462 -30.713 4.800 1.00 0.00 10 GLY A O 16
ATOM 16621 N N . PRO A 1 11 ? 19.198 -30.547 5.118 1.00 0.00 11 PRO A N 16
ATOM 16622 C CA . PRO A 1 11 ? 19.043 -31.910 5.597 1.00 0.00 11 PRO A CA 16
ATOM 16623 C C . PRO A 1 11 ? 19.134 -32.911 4.443 1.00 0.00 11 PRO A C 16
ATOM 16624 O O . PRO A 1 11 ? 19.133 -32.520 3.277 1.00 0.00 11 PRO A O 16
ATOM 16635 N N . GLY A 1 12 ? 19.211 -34.182 4.809 1.00 0.00 12 GLY A N 16
ATOM 16636 C CA . GLY A 1 12 ? 19.303 -35.241 3.818 1.00 0.00 12 GLY A CA 16
ATOM 16637 C C . GLY A 1 12 ? 17.937 -35.525 3.190 1.00 0.00 12 GLY A C 16
ATOM 16638 O O . GLY A 1 12 ? 17.754 -35.344 1.987 1.00 0.00 12 GLY A O 16
ATOM 16642 N N . PHE A 1 13 ? 17.014 -35.964 4.033 1.00 0.00 13 PHE A N 16
ATOM 16643 C CA . PHE A 1 13 ? 15.670 -36.274 3.575 1.00 0.00 13 PHE A CA 16
ATOM 16644 C C . PHE A 1 13 ? 14.832 -35.001 3.433 1.00 0.00 13 PHE A C 16
ATOM 16645 O O . PHE A 1 13 ? 14.339 -34.465 4.425 1.00 0.00 13 PHE A O 16
ATOM 16662 N N . THR A 1 14 ? 14.696 -34.555 2.193 1.00 0.00 14 THR A N 16
ATOM 16663 C CA . THR A 1 14 ? 13.926 -33.356 1.909 1.00 0.00 14 THR A CA 16
ATOM 16664 C C . THR A 1 14 ? 12.931 -33.617 0.777 1.00 0.00 14 THR A C 16
ATOM 16665 O O . THR A 1 14 ? 13.282 -33.519 -0.398 1.00 0.00 14 THR A O 16
ATOM 16676 N N . ALA A 1 15 ? 11.709 -33.945 1.171 1.00 0.00 15 ALA A N 16
ATOM 16677 C CA . ALA A 1 15 ? 10.660 -34.221 0.204 1.00 0.00 15 ALA A CA 16
ATOM 16678 C C . ALA A 1 15 ? 9.336 -33.651 0.717 1.00 0.00 15 ALA A C 16
ATOM 16679 O O . ALA A 1 15 ? 9.181 -33.414 1.914 1.00 0.00 15 ALA A O 16
ATOM 16686 N N . GLY A 1 16 ? 8.415 -33.449 -0.214 1.00 0.00 16 GLY A N 16
ATOM 16687 C CA . GLY A 1 16 ? 7.109 -32.912 0.130 1.00 0.00 16 GLY A CA 16
ATOM 16688 C C . GLY A 1 16 ? 6.465 -32.223 -1.075 1.00 0.00 16 GLY A C 16
ATOM 16689 O O . GLY A 1 16 ? 7.144 -31.914 -2.054 1.00 0.00 16 GLY A O 16
ATOM 16693 N N . ALA A 1 17 ? 5.164 -32.003 -0.964 1.00 0.00 17 ALA A N 16
ATOM 16694 C CA . ALA A 1 17 ? 4.421 -31.356 -2.032 1.00 0.00 17 ALA A CA 16
ATOM 16695 C C . ALA A 1 17 ? 3.487 -30.303 -1.433 1.00 0.00 17 ALA A C 16
ATOM 16696 O O . ALA A 1 17 ? 2.307 -30.569 -1.210 1.00 0.00 17 ALA A O 16
ATOM 16703 N N . GLN A 1 18 ? 4.050 -29.129 -1.189 1.00 0.00 18 GLN A N 16
ATOM 16704 C CA . GLN A 1 18 ? 3.282 -28.034 -0.620 1.00 0.00 18 GLN A CA 16
ATOM 16705 C C . GLN A 1 18 ? 3.120 -26.910 -1.645 1.00 0.00 18 GLN A C 16
ATOM 16706 O O . GLN A 1 18 ? 3.550 -27.042 -2.790 1.00 0.00 18 GLN A O 16
ATOM 16720 N N . GLY A 1 19 ? 2.497 -25.830 -1.197 1.00 0.00 19 GLY A N 16
ATOM 16721 C CA . GLY A 1 19 ? 2.273 -24.683 -2.062 1.00 0.00 19 GLY A CA 16
ATOM 16722 C C . GLY A 1 19 ? 0.777 -24.410 -2.232 1.00 0.00 19 GLY A C 16
ATOM 16723 O O . GLY A 1 19 ? 0.265 -24.413 -3.350 1.00 0.00 19 GLY A O 16
ATOM 16727 N N . SER A 1 20 ? 0.118 -24.179 -1.106 1.00 0.00 20 SER A N 16
ATOM 16728 C CA . SER A 1 20 ? -1.309 -23.904 -1.116 1.00 0.00 20 SER A CA 16
ATOM 16729 C C . SER A 1 20 ? -1.594 -22.589 -0.388 1.00 0.00 20 SER A C 16
ATOM 16730 O O . SER A 1 20 ? -0.856 -22.205 0.518 1.00 0.00 20 SER A O 16
ATOM 16738 N N . CYS A 1 21 ? -2.665 -21.935 -0.812 1.00 0.00 21 CYS A N 16
ATOM 16739 C CA . CYS A 1 21 ? -3.056 -20.671 -0.212 1.00 0.00 21 CYS A CA 16
ATOM 16740 C C . CYS A 1 21 ? -4.516 -20.783 0.234 1.00 0.00 21 CYS A C 16
ATOM 16741 O O . CYS A 1 21 ? -5.337 -19.929 -0.097 1.00 0.00 21 CYS A O 16
ATOM 16748 N N . SER A 1 22 ? -4.795 -21.843 0.979 1.00 0.00 22 SER A N 16
ATOM 16749 C CA . SER A 1 22 ? -6.141 -22.077 1.473 1.00 0.00 22 SER A CA 16
ATOM 16750 C C . SER A 1 22 ? -6.362 -21.302 2.774 1.00 0.00 22 SER A C 16
ATOM 16751 O O . SER A 1 22 ? -7.378 -20.626 2.932 1.00 0.00 22 SER A O 16
ATOM 16759 N N . LEU A 1 23 ? -5.395 -21.425 3.671 1.00 0.00 23 LEU A N 16
ATOM 16760 C CA . LEU A 1 23 ? -5.472 -20.745 4.953 1.00 0.00 23 LEU A CA 16
ATOM 16761 C C . LEU A 1 23 ? -4.391 -19.664 5.017 1.00 0.00 23 LEU A C 16
ATOM 16762 O O . LEU A 1 23 ? -3.934 -19.302 6.100 1.00 0.00 23 LEU A O 16
ATOM 16778 N N . ARG A 1 24 ? -4.013 -19.179 3.844 1.00 0.00 24 ARG A N 16
ATOM 16779 C CA . ARG A 1 24 ? -2.994 -18.148 3.753 1.00 0.00 24 ARG A CA 16
ATOM 16780 C C . ARG A 1 24 ? -3.581 -16.874 3.142 1.00 0.00 24 ARG A C 16
ATOM 16781 O O . ARG A 1 24 ? -4.151 -16.047 3.852 1.00 0.00 24 ARG A O 16
ATOM 16802 N N . CYS A 1 25 ? -3.421 -16.755 1.832 1.00 0.00 25 CYS A N 16
ATOM 16803 C CA . CYS A 1 25 ? -3.928 -15.596 1.118 1.00 0.00 25 CYS A CA 16
ATOM 16804 C C . CYS A 1 25 ? -3.268 -14.345 1.702 1.00 0.00 25 CYS A C 16
ATOM 16805 O O . CYS A 1 25 ? -3.920 -13.317 1.872 1.00 0.00 25 CYS A O 16
ATOM 16812 N N . GLY A 1 26 ? -1.982 -14.475 1.994 1.00 0.00 26 GLY A N 16
ATOM 16813 C CA . GLY A 1 26 ? -1.226 -13.368 2.555 1.00 0.00 26 GLY A CA 16
ATOM 16814 C C . GLY A 1 26 ? 0.108 -13.850 3.128 1.00 0.00 26 GLY A C 16
ATOM 16815 O O . GLY A 1 26 ? 0.408 -13.612 4.297 1.00 0.00 26 GLY A O 16
ATOM 16819 N N . ALA A 1 27 ? 0.874 -14.519 2.279 1.00 0.00 27 ALA A N 16
ATOM 16820 C CA . ALA A 1 27 ? 2.169 -15.036 2.686 1.00 0.00 27 ALA A CA 16
ATOM 16821 C C . ALA A 1 27 ? 3.069 -15.171 1.456 1.00 0.00 27 ALA A C 16
ATOM 16822 O O . ALA A 1 27 ? 2.594 -15.094 0.324 1.00 0.00 27 ALA A O 16
ATOM 16829 N N . GLN A 1 28 ? 4.351 -15.372 1.720 1.00 0.00 28 GLN A N 16
ATOM 16830 C CA . GLN A 1 28 ? 5.322 -15.519 0.648 1.00 0.00 28 GLN A CA 16
ATOM 16831 C C . GLN A 1 28 ? 6.116 -16.815 0.825 1.00 0.00 28 GLN A C 16
ATOM 16832 O O . GLN A 1 28 ? 6.679 -17.061 1.891 1.00 0.00 28 GLN A O 16
ATOM 16846 N N . ASP A 1 29 ? 6.135 -17.609 -0.235 1.00 0.00 29 ASP A N 16
ATOM 16847 C CA . ASP A 1 29 ? 6.850 -18.874 -0.210 1.00 0.00 29 ASP A CA 16
ATOM 16848 C C . ASP A 1 29 ? 7.786 -18.950 -1.418 1.00 0.00 29 ASP A C 16
ATOM 16849 O O . ASP A 1 29 ? 7.753 -18.081 -2.288 1.00 0.00 29 ASP A O 16
ATOM 16858 N N . GLY A 1 30 ? 8.597 -19.997 -1.433 1.00 0.00 30 GLY A N 16
ATOM 16859 C CA . GLY A 1 30 ? 9.540 -20.197 -2.520 1.00 0.00 30 GLY A CA 16
ATOM 16860 C C . GLY A 1 30 ? 8.847 -20.802 -3.743 1.00 0.00 30 GLY A C 16
ATOM 16861 O O . GLY A 1 30 ? 8.917 -20.247 -4.838 1.00 0.00 30 GLY A O 16
ATOM 16865 N N . LEU A 1 31 ? 8.193 -21.931 -3.514 1.00 0.00 31 LEU A N 16
ATOM 16866 C CA . LEU A 1 31 ? 7.488 -22.618 -4.583 1.00 0.00 31 LEU A CA 16
ATOM 16867 C C . LEU A 1 31 ? 6.401 -21.698 -5.144 1.00 0.00 31 LEU A C 16
ATOM 16868 O O . LEU A 1 31 ? 6.207 -21.628 -6.356 1.00 0.00 31 LEU A O 16
ATOM 16884 N N . CYS A 1 32 ? 5.722 -21.015 -4.234 1.00 0.00 32 CYS A N 16
ATOM 16885 C CA . CYS A 1 32 ? 4.660 -20.102 -4.623 1.00 0.00 32 CYS A CA 16
ATOM 16886 C C . CYS A 1 32 ? 4.584 -18.983 -3.582 1.00 0.00 32 CYS A C 16
ATOM 16887 O O . CYS A 1 32 ? 5.454 -18.872 -2.720 1.00 0.00 32 CYS A O 16
ATOM 16894 N N . SER A 1 33 ? 3.535 -18.181 -3.698 1.00 0.00 33 SER A N 16
ATOM 16895 C CA . SER A 1 33 ? 3.334 -17.075 -2.778 1.00 0.00 33 SER A CA 16
ATOM 16896 C C . SER A 1 33 ? 1.844 -16.744 -2.675 1.00 0.00 33 SER A C 16
ATOM 16897 O O . SER A 1 33 ? 1.133 -16.748 -3.679 1.00 0.00 33 SER A O 16
ATOM 16905 N N . CYS A 1 34 ? 1.415 -16.465 -1.453 1.00 0.00 34 CYS A N 16
ATOM 16906 C CA . CYS A 1 34 ? 0.023 -16.133 -1.206 1.00 0.00 34 CYS A CA 16
ATOM 16907 C C . CYS A 1 34 ? -0.082 -14.619 -1.007 1.00 0.00 34 CYS A C 16
ATOM 16908 O O . CYS A 1 34 ? -0.986 -14.140 -0.324 1.00 0.00 34 CYS A O 16
ATOM 16915 N N . HIS A 1 35 ? 0.856 -13.908 -1.615 1.00 0.00 35 HIS A N 16
ATOM 16916 C CA . HIS A 1 35 ? 0.881 -12.459 -1.513 1.00 0.00 35 HIS A CA 16
ATOM 16917 C C . HIS A 1 35 ? 0.407 -11.844 -2.831 1.00 0.00 35 HIS A C 16
ATOM 16918 O O . HIS A 1 35 ? 0.565 -12.444 -3.893 1.00 0.00 35 HIS A O 16
ATOM 16932 N N . PRO A 1 36 ? -0.180 -10.622 -2.717 1.00 0.00 36 PRO A N 16
ATOM 16933 C CA . PRO A 1 36 ? -0.678 -9.918 -3.887 1.00 0.00 36 PRO A CA 16
ATOM 16934 C C . PRO A 1 36 ? 0.474 -9.328 -4.703 1.00 0.00 36 PRO A C 16
ATOM 16935 O O . PRO A 1 36 ? 0.249 -8.695 -5.734 1.00 0.00 36 PRO A O 16
ATOM 16946 N N . THR A 1 37 ? 1.683 -9.556 -4.212 1.00 0.00 37 THR A N 16
ATOM 16947 C CA . THR A 1 37 ? 2.870 -9.054 -4.882 1.00 0.00 37 THR A CA 16
ATOM 16948 C C . THR A 1 37 ? 3.487 -10.144 -5.762 1.00 0.00 37 THR A C 16
ATOM 16949 O O . THR A 1 37 ? 4.479 -9.905 -6.448 1.00 0.00 37 THR A O 16
ATOM 16960 N N . CYS A 1 38 ? 2.873 -11.317 -5.713 1.00 0.00 38 CYS A N 16
ATOM 16961 C CA . CYS A 1 38 ? 3.348 -12.444 -6.496 1.00 0.00 38 CYS A CA 16
ATOM 16962 C C . CYS A 1 38 ? 3.126 -12.128 -7.977 1.00 0.00 38 CYS A C 16
ATOM 16963 O O . CYS A 1 38 ? 3.743 -12.742 -8.846 1.00 0.00 38 CYS A O 16
ATOM 16970 N N . SER A 1 39 ? 2.243 -11.170 -8.218 1.00 0.00 39 SER A N 16
ATOM 16971 C CA . SER A 1 39 ? 1.932 -10.765 -9.578 1.00 0.00 39 SER A CA 16
ATOM 16972 C C . SER A 1 39 ? 3.146 -10.085 -10.213 1.00 0.00 39 SER A C 16
ATOM 16973 O O . SER A 1 39 ? 3.462 -10.330 -11.377 1.00 0.00 39 SER A O 16
ATOM 16981 N N . GLY A 1 40 ? 3.796 -9.245 -9.421 1.00 0.00 40 GLY A N 16
ATOM 16982 C CA . GLY A 1 40 ? 4.969 -8.528 -9.891 1.00 0.00 40 GLY A CA 16
ATOM 16983 C C . GLY A 1 40 ? 6.189 -9.450 -9.947 1.00 0.00 40 GLY A C 16
ATOM 16984 O O . GLY A 1 40 ? 7.058 -9.284 -10.801 1.00 0.00 40 GLY A O 16
ATOM 16988 N N . LEU A 1 41 ? 6.214 -10.402 -9.026 1.00 0.00 41 LEU A N 16
ATOM 16989 C CA . LEU A 1 41 ? 7.312 -11.351 -8.960 1.00 0.00 41 LEU A CA 16
ATOM 16990 C C . LEU A 1 41 ? 7.074 -12.472 -9.973 1.00 0.00 41 LEU A C 16
ATOM 16991 O O . LEU A 1 41 ? 7.823 -12.610 -10.939 1.00 0.00 41 LEU A O 16
ATOM 17007 N N . GLY A 1 42 ? 6.028 -13.244 -9.719 1.00 0.00 42 GLY A N 16
ATOM 17008 C CA . GLY A 1 42 ? 5.681 -14.349 -10.597 1.00 0.00 42 GLY A CA 16
ATOM 17009 C C . GLY A 1 42 ? 5.790 -15.687 -9.863 1.00 0.00 42 GLY A C 16
ATOM 17010 O O . GLY A 1 42 ? 6.229 -16.681 -10.439 1.00 0.00 42 GLY A O 16
ATOM 17014 N N . THR A 1 43 ? 5.382 -15.669 -8.603 1.00 0.00 43 THR A N 16
ATOM 17015 C CA . THR A 1 43 ? 5.427 -16.869 -7.784 1.00 0.00 43 THR A CA 16
ATOM 17016 C C . THR A 1 43 ? 4.050 -17.159 -7.186 1.00 0.00 43 THR A C 16
ATOM 17017 O O . THR A 1 43 ? 3.947 -17.762 -6.118 1.00 0.00 43 THR A O 16
ATOM 17028 N N . CYS A 1 44 ? 3.025 -16.717 -7.899 1.00 0.00 44 CYS A N 16
ATOM 17029 C CA . CYS A 1 44 ? 1.657 -16.921 -7.452 1.00 0.00 44 CYS A CA 16
ATOM 17030 C C . CYS A 1 44 ? 1.375 -18.425 -7.442 1.00 0.00 44 CYS A C 16
ATOM 17031 O O . CYS A 1 44 ? 1.907 -19.166 -8.267 1.00 0.00 44 CYS A O 16
ATOM 17038 N N . CYS A 1 45 ? 0.539 -18.831 -6.499 1.00 0.00 45 CYS A N 16
ATOM 17039 C CA . CYS A 1 45 ? 0.180 -20.233 -6.370 1.00 0.00 45 CYS A CA 16
ATOM 17040 C C . CYS A 1 45 ? -0.899 -20.550 -7.408 1.00 0.00 45 CYS A C 16
ATOM 17041 O O . CYS A 1 45 ? -1.681 -19.677 -7.782 1.00 0.00 45 CYS A O 16
ATOM 17048 N N . GLU A 1 46 ? -0.908 -21.801 -7.843 1.00 0.00 46 GLU A N 16
ATOM 17049 C CA . GLU A 1 46 ? -1.878 -22.244 -8.830 1.00 0.00 46 GLU A CA 16
ATOM 17050 C C . GLU A 1 46 ? -3.292 -22.176 -8.251 1.00 0.00 46 GLU A C 16
ATOM 17051 O O . GLU A 1 46 ? -4.261 -22.004 -8.990 1.00 0.00 46 GLU A O 16
ATOM 17063 N N . ASP A 1 47 ? -3.367 -22.314 -6.936 1.00 0.00 47 ASP A N 16
ATOM 17064 C CA . ASP A 1 47 ? -4.647 -22.270 -6.250 1.00 0.00 47 ASP A CA 16
ATOM 17065 C C . ASP A 1 47 ? -4.728 -20.992 -5.412 1.00 0.00 47 ASP A C 16
ATOM 17066 O O . ASP A 1 47 ? -5.517 -20.911 -4.471 1.00 0.00 47 ASP A O 16
ATOM 17075 N N . PHE A 1 48 ? -3.902 -20.025 -5.783 1.00 0.00 48 PHE A N 16
ATOM 17076 C CA . PHE A 1 48 ? -3.870 -18.755 -5.078 1.00 0.00 48 PHE A CA 16
ATOM 17077 C C . PHE A 1 48 ? -5.185 -17.995 -5.260 1.00 0.00 48 PHE A C 16
ATOM 17078 O O . PHE A 1 48 ? -5.768 -17.514 -4.289 1.00 0.00 48 PHE A O 16
ATOM 17095 N N . LEU A 1 49 ? -5.615 -17.909 -6.510 1.00 0.00 49 LEU A N 16
ATOM 17096 C CA . LEU A 1 49 ? -6.850 -17.215 -6.832 1.00 0.00 49 LEU A CA 16
ATOM 17097 C C . LEU A 1 49 ? -8.040 -18.070 -6.391 1.00 0.00 49 LEU A C 16
ATOM 17098 O O . LEU A 1 49 ? -9.094 -17.540 -6.042 1.00 0.00 49 LEU A O 16
ATOM 17114 N N . ASP A 1 50 ? -7.831 -19.378 -6.420 1.00 0.00 50 ASP A N 16
ATOM 17115 C CA . ASP A 1 50 ? -8.873 -20.311 -6.028 1.00 0.00 50 ASP A CA 16
ATOM 17116 C C . ASP A 1 50 ? -9.310 -20.008 -4.593 1.00 0.00 50 ASP A C 16
ATOM 17117 O O . ASP A 1 50 ? -10.498 -20.050 -4.280 1.00 0.00 50 ASP A O 16
ATOM 17126 N N . TYR A 1 51 ? -8.324 -19.710 -3.759 1.00 0.00 51 TYR A N 16
ATOM 17127 C CA . TYR A 1 51 ? -8.591 -19.400 -2.365 1.00 0.00 51 TYR A CA 16
ATOM 17128 C C . TYR A 1 51 ? -8.542 -17.891 -2.120 1.00 0.00 51 TYR A C 16
ATOM 17129 O O . TYR A 1 51 ? -9.099 -17.399 -1.140 1.00 0.00 51 TYR A O 16
ATOM 17147 N N . CYS A 1 52 ? -7.870 -17.198 -3.027 1.00 0.00 52 CYS A N 16
ATOM 17148 C CA . CYS A 1 52 ? -7.740 -15.754 -2.921 1.00 0.00 52 CYS A CA 16
ATOM 17149 C C . CYS A 1 52 ? -8.172 -15.135 -4.252 1.00 0.00 52 CYS A C 16
ATOM 17150 O O . CYS A 1 52 ? -7.354 -14.555 -4.965 1.00 0.00 52 CYS A O 16
ATOM 17157 N N . LEU A 1 53 ? -9.456 -15.278 -4.546 1.00 0.00 53 LEU A N 16
ATOM 17158 C CA . LEU A 1 53 ? -10.006 -14.740 -5.779 1.00 0.00 53 LEU A CA 16
ATOM 17159 C C . LEU A 1 53 ? -10.620 -13.367 -5.501 1.00 0.00 53 LEU A C 16
ATOM 17160 O O . LEU A 1 53 ? -11.269 -12.785 -6.370 1.00 0.00 53 LEU A O 16
ATOM 17176 N N . GLU A 1 54 ? -10.395 -12.888 -4.286 1.00 0.00 54 GLU A N 16
ATOM 17177 C CA . GLU A 1 54 ? -10.919 -11.594 -3.883 1.00 0.00 54 GLU A CA 16
ATOM 17178 C C . GLU A 1 54 ? -10.112 -11.037 -2.708 1.00 0.00 54 GLU A C 16
ATOM 17179 O O . GLU A 1 54 ? -10.684 -10.595 -1.712 1.00 0.00 54 GLU A O 16
ATOM 17191 N N . ILE A 1 55 ? -8.797 -11.078 -2.863 1.00 0.00 55 ILE A N 16
ATOM 17192 C CA . ILE A 1 55 ? -7.906 -10.583 -1.827 1.00 0.00 55 ILE A CA 16
ATOM 17193 C C . ILE A 1 55 ? -7.163 -9.350 -2.345 1.00 0.00 55 ILE A C 16
ATOM 17194 O O . ILE A 1 55 ? -6.850 -8.442 -1.578 1.00 0.00 55 ILE A O 16
ATOM 17210 N N . LEU A 1 56 ? -6.902 -9.359 -3.644 1.00 0.00 56 LEU A N 16
ATOM 17211 C CA . LEU A 1 56 ? -6.202 -8.253 -4.274 1.00 0.00 56 LEU A CA 16
ATOM 17212 C C . LEU A 1 56 ? -6.939 -6.948 -3.970 1.00 0.00 56 LEU A C 16
ATOM 17213 O O . LEU A 1 56 ? -8.142 -6.956 -3.711 1.00 0.00 56 LEU A O 16
ATOM 17229 N N . PRO A 1 57 ? -6.169 -5.828 -4.012 1.00 0.00 57 PRO A N 16
ATOM 17230 C CA . PRO A 1 57 ? -6.736 -4.518 -3.744 1.00 0.00 57 PRO A CA 16
ATOM 17231 C C . PRO A 1 57 ? -7.572 -4.029 -4.929 1.00 0.00 57 PRO A C 16
ATOM 17232 O O . PRO A 1 57 ? -7.030 -3.713 -5.987 1.00 0.00 57 PRO A O 16
ATOM 17243 N N . SER A 1 58 ? -8.878 -3.983 -4.712 1.00 0.00 58 SER A N 16
ATOM 17244 C CA . SER A 1 58 ? -9.794 -3.538 -5.749 1.00 0.00 58 SER A CA 16
ATOM 17245 C C . SER A 1 58 ? -10.625 -2.358 -5.242 1.00 0.00 58 SER A C 16
ATOM 17246 O O . SER A 1 58 ? -11.525 -2.535 -4.423 1.00 0.00 58 SER A O 16
ATOM 17254 N N . SER A 1 59 ? -10.293 -1.180 -5.750 1.00 0.00 59 SER A N 16
ATOM 17255 C CA . SER A 1 59 ? -10.998 0.029 -5.359 1.00 0.00 59 SER A CA 16
ATOM 17256 C C . SER A 1 59 ? -10.843 1.098 -6.442 1.00 0.00 59 SER A C 16
ATOM 17257 O O . SER A 1 59 ? -9.938 1.021 -7.271 1.00 0.00 59 SER A O 16
ATOM 17265 N N . GLY A 1 60 ? -11.741 2.072 -6.400 1.00 0.00 60 GLY A N 16
ATOM 17266 C CA . GLY A 1 60 ? -11.716 3.155 -7.368 1.00 0.00 60 GLY A CA 16
ATOM 17267 C C . GLY A 1 60 ? -10.711 4.234 -6.958 1.00 0.00 60 GLY A C 16
ATOM 17268 O O . GLY A 1 60 ? -9.712 3.939 -6.304 1.00 0.00 60 GLY A O 16
ATOM 17272 N N . SER A 1 61 ? -11.011 5.460 -7.358 1.00 0.00 61 SER A N 16
ATOM 17273 C CA . SER A 1 61 ? -10.147 6.584 -7.040 1.00 0.00 61 SER A CA 16
ATOM 17274 C C . SER A 1 61 ? -8.737 6.328 -7.578 1.00 0.00 61 SER A C 16
ATOM 17275 O O . SER A 1 61 ? -7.949 5.621 -6.952 1.00 0.00 61 SER A O 16
ATOM 17283 N N . MET A 1 62 ? -8.462 6.918 -8.732 1.00 0.00 62 MET A N 16
ATOM 17284 C CA . MET A 1 62 ? -7.162 6.763 -9.360 1.00 0.00 62 MET A CA 16
ATOM 17285 C C . MET A 1 62 ? -6.315 8.026 -9.187 1.00 0.00 62 MET A C 16
ATOM 17286 O O . MET A 1 62 ? -6.363 8.929 -10.020 1.00 0.00 62 MET A O 16
ATOM 17300 N N . MET A 1 63 ? -5.559 8.048 -8.099 1.00 0.00 63 MET A N 16
ATOM 17301 C CA . MET A 1 63 ? -4.703 9.184 -7.805 1.00 0.00 63 MET A CA 16
ATOM 17302 C C . MET A 1 63 ? -3.569 9.295 -8.827 1.00 0.00 63 MET A C 16
ATOM 17303 O O . MET A 1 63 ? -3.098 8.286 -9.348 1.00 0.00 63 MET A O 16
ATOM 17317 N N . GLY A 1 64 ? -3.164 10.531 -9.082 1.00 0.00 64 GLY A N 16
ATOM 17318 C CA . GLY A 1 64 ? -2.095 10.787 -10.032 1.00 0.00 64 GLY A CA 16
ATOM 17319 C C . GLY A 1 64 ? -0.891 11.430 -9.342 1.00 0.00 64 GLY A C 16
ATOM 17320 O O . GLY A 1 64 ? -1.046 12.362 -8.555 1.00 0.00 64 GLY A O 16
ATOM 17324 N N . GLY A 1 65 ? 0.284 10.905 -9.661 1.00 0.00 65 GLY A N 16
ATOM 17325 C CA . GLY A 1 65 ? 1.514 11.417 -9.081 1.00 0.00 65 GLY A CA 16
ATOM 17326 C C . GLY A 1 65 ? 2.401 12.054 -10.152 1.00 0.00 65 GLY A C 16
ATOM 17327 O O . GLY A 1 65 ? 1.952 12.920 -10.901 1.00 0.00 65 GLY A O 16
ATOM 17331 N N . LYS A 1 66 ? 3.646 11.600 -10.191 1.00 0.00 66 LYS A N 16
ATOM 17332 C CA . LYS A 1 66 ? 4.600 12.115 -11.158 1.00 0.00 66 LYS A CA 16
ATOM 17333 C C . LYS A 1 66 ? 4.437 13.632 -11.272 1.00 0.00 66 LYS A C 16
ATOM 17334 O O . LYS A 1 66 ? 4.337 14.168 -12.374 1.00 0.00 66 LYS A O 16
ATOM 17353 N N . ASP A 1 67 ? 4.414 14.281 -10.117 1.00 0.00 67 ASP A N 16
ATOM 17354 C CA . ASP A 1 67 ? 4.264 15.725 -10.073 1.00 0.00 67 ASP A CA 16
ATOM 17355 C C . ASP A 1 67 ? 5.228 16.365 -11.074 1.00 0.00 67 ASP A C 16
ATOM 17356 O O . ASP A 1 67 ? 6.194 15.733 -11.502 1.00 0.00 67 ASP A O 16
ATOM 17365 N N . PHE A 1 68 ? 4.933 17.609 -11.419 1.00 0.00 68 PHE A N 16
ATOM 17366 C CA . PHE A 1 68 ? 5.762 18.341 -12.363 1.00 0.00 68 PHE A CA 16
ATOM 17367 C C . PHE A 1 68 ? 6.912 19.051 -11.646 1.00 0.00 68 PHE A C 16
ATOM 17368 O O . PHE A 1 68 ? 6.774 19.453 -10.491 1.00 0.00 68 PHE A O 16
ATOM 17385 N N . VAL A 1 69 ? 8.019 19.185 -12.360 1.00 0.00 69 VAL A N 16
ATOM 17386 C CA . VAL A 1 69 ? 9.192 19.840 -11.807 1.00 0.00 69 VAL A CA 16
ATOM 17387 C C . VAL A 1 69 ? 9.541 21.060 -12.662 1.00 0.00 69 VAL A C 16
ATOM 17388 O O . VAL A 1 69 ? 9.096 21.170 -13.804 1.00 0.00 69 VAL A O 16
ATOM 17401 N N . VAL A 1 70 ? 10.334 21.945 -12.078 1.00 0.00 70 VAL A N 16
ATOM 17402 C CA . VAL A 1 70 ? 10.748 23.153 -12.772 1.00 0.00 70 VAL A CA 16
ATOM 17403 C C . VAL A 1 70 ? 12.132 22.934 -13.386 1.00 0.00 70 VAL A C 16
ATOM 17404 O O . VAL A 1 70 ? 12.858 22.026 -12.982 1.00 0.00 70 VAL A O 16
ATOM 17417 N N . GLN A 1 71 ? 12.457 23.781 -14.351 1.00 0.00 71 GLN A N 16
ATOM 17418 C CA . GLN A 1 71 ? 13.742 23.692 -15.025 1.00 0.00 71 GLN A CA 16
ATOM 17419 C C . GLN A 1 71 ? 14.768 24.589 -14.330 1.00 0.00 71 GLN A C 16
ATOM 17420 O O . GLN A 1 71 ? 14.414 25.394 -13.470 1.00 0.00 71 GLN A O 16
ATOM 17434 N N . HIS A 1 72 ? 16.020 24.421 -14.730 1.00 0.00 72 HIS A N 16
ATOM 17435 C CA . HIS A 1 72 ? 17.101 25.206 -14.158 1.00 0.00 72 HIS A CA 16
ATOM 17436 C C . HIS A 1 72 ? 17.760 26.047 -15.252 1.00 0.00 72 HIS A C 16
ATOM 17437 O O . HIS A 1 72 ? 17.447 25.894 -16.432 1.00 0.00 72 HIS A O 16
ATOM 17451 N N . LEU A 1 73 ? 18.661 26.919 -14.822 1.00 0.00 73 LEU A N 16
ATOM 17452 C CA . LEU A 1 73 ? 19.367 27.785 -15.751 1.00 0.00 73 LEU A CA 16
ATOM 17453 C C . LEU A 1 73 ? 20.873 27.650 -15.522 1.00 0.00 73 LEU A C 16
ATOM 17454 O O . LEU A 1 73 ? 21.305 27.033 -14.550 1.00 0.00 73 LEU A O 16
ATOM 17470 N N . LYS A 1 74 ? 21.633 28.239 -16.434 1.00 0.00 74 LYS A N 16
ATOM 17471 C CA . LYS A 1 74 ? 23.082 28.192 -16.344 1.00 0.00 74 LYS A CA 16
ATOM 17472 C C . LYS A 1 74 ? 23.628 29.617 -16.235 1.00 0.00 74 LYS A C 16
ATOM 17473 O O . LYS A 1 74 ? 22.872 30.584 -16.317 1.00 0.00 74 LYS A O 16
ATOM 17492 N N . TRP A 1 75 ? 24.938 29.703 -16.053 1.00 0.00 75 TRP A N 16
ATOM 17493 C CA . TRP A 1 75 ? 25.594 30.994 -15.932 1.00 0.00 75 TRP A CA 16
ATOM 17494 C C . TRP A 1 75 ? 27.085 30.795 -16.214 1.00 0.00 75 TRP A C 16
ATOM 17495 O O . TRP A 1 75 ? 27.588 29.675 -16.148 1.00 0.00 75 TRP A O 16
ATOM 17516 N N . THR A 1 76 ? 27.749 31.900 -16.521 1.00 0.00 76 THR A N 16
ATOM 17517 C CA . THR A 1 76 ? 29.172 31.861 -16.812 1.00 0.00 76 THR A CA 16
ATOM 17518 C C . THR A 1 76 ? 29.923 32.866 -15.937 1.00 0.00 76 THR A C 16
ATOM 17519 O O . THR A 1 76 ? 29.307 33.659 -15.228 1.00 0.00 76 THR A O 16
ATOM 17530 N N . ASP A 1 77 ? 31.244 32.799 -16.016 1.00 0.00 77 ASP A N 16
ATOM 17531 C CA . ASP A 1 77 ? 32.086 33.693 -15.240 1.00 0.00 77 ASP A CA 16
ATOM 17532 C C . ASP A 1 77 ? 33.185 34.262 -16.141 1.00 0.00 77 ASP A C 16
ATOM 17533 O O . ASP A 1 77 ? 33.970 33.511 -16.717 1.00 0.00 77 ASP A O 16
ATOM 17542 N N . PRO A 1 78 ? 33.205 35.618 -16.236 1.00 0.00 78 PRO A N 16
ATOM 17543 C CA . PRO A 1 78 ? 34.194 36.296 -17.057 1.00 0.00 78 PRO A CA 16
ATOM 17544 C C . PRO A 1 78 ? 35.566 36.289 -16.380 1.00 0.00 78 PRO A C 16
ATOM 17545 O O . PRO A 1 78 ? 35.727 35.720 -15.301 1.00 0.00 78 PRO A O 16
ATOM 17556 N N . SER A 1 79 ? 36.521 36.927 -17.042 1.00 0.00 79 SER A N 16
ATOM 17557 C CA . SER A 1 79 ? 37.874 37.000 -16.517 1.00 0.00 79 SER A CA 16
ATOM 17558 C C . SER A 1 79 ? 38.323 38.460 -16.433 1.00 0.00 79 SER A C 16
ATOM 17559 O O . SER A 1 79 ? 37.649 39.352 -16.946 1.00 0.00 79 SER A O 16
ATOM 17567 N N . GLY A 1 80 ? 39.460 38.660 -15.782 1.00 0.00 80 GLY A N 16
ATOM 17568 C CA . GLY A 1 80 ? 40.007 39.996 -15.623 1.00 0.00 80 GLY A CA 16
ATOM 17569 C C . GLY A 1 80 ? 41.520 40.000 -15.854 1.00 0.00 80 GLY A C 16
ATOM 17570 O O . GLY A 1 80 ? 42.174 38.967 -15.719 1.00 0.00 80 GLY A O 16
ATOM 17574 N N . PRO A 1 81 ? 42.045 41.204 -16.206 1.00 0.00 81 PRO A N 16
ATOM 17575 C CA . PRO A 1 81 ? 43.468 41.356 -16.456 1.00 0.00 81 PRO A CA 16
ATOM 17576 C C . PRO A 1 81 ? 44.258 41.356 -15.145 1.00 0.00 81 PRO A C 16
ATOM 17577 O O . PRO A 1 81 ? 43.691 41.141 -14.075 1.00 0.00 81 PRO A O 16
ATOM 17588 N N . SER A 1 82 ? 45.554 41.600 -15.273 1.00 0.00 82 SER A N 16
ATOM 17589 C CA . SER A 1 82 ? 46.427 41.630 -14.112 1.00 0.00 82 SER A CA 16
ATOM 17590 C C . SER A 1 82 ? 47.759 42.289 -14.477 1.00 0.00 82 SER A C 16
ATOM 17591 O O . SER A 1 82 ? 48.103 42.394 -15.654 1.00 0.00 82 SER A O 16
ATOM 17599 N N . SER A 1 83 ? 48.473 42.717 -13.446 1.00 0.00 83 SER A N 16
ATOM 17600 C CA . SER A 1 83 ? 49.760 43.363 -13.643 1.00 0.00 83 SER A CA 16
ATOM 17601 C C . SER A 1 83 ? 49.563 44.733 -14.295 1.00 0.00 83 SER A C 16
ATOM 17602 O O . SER A 1 83 ? 48.477 45.042 -14.782 1.00 0.00 83 SER A O 16
ATOM 17610 N N . GLY A 1 84 ? 50.631 45.517 -14.284 1.00 0.00 84 GLY A N 16
ATOM 17611 C CA . GLY A 1 84 ? 50.589 46.847 -14.868 1.00 0.00 84 GLY A CA 16
ATOM 17612 C C . GLY A 1 84 ? 50.810 47.921 -13.802 1.00 0.00 84 GLY A C 16
ATOM 17613 O O . GLY A 1 84 ? 49.991 48.826 -13.648 1.00 0.00 84 GLY A O 16
ATOM 17617 N N . GLY A 1 1 ? 40.795 -26.292 22.288 1.00 0.00 1 GLY A N 17
ATOM 17618 C CA . GLY A 1 1 ? 40.163 -27.576 22.037 1.00 0.00 1 GLY A CA 17
ATOM 17619 C C . GLY A 1 1 ? 38.701 -27.397 21.624 1.00 0.00 1 GLY A C 17
ATOM 17620 O O . GLY A 1 1 ? 37.794 -27.837 22.330 1.00 0.00 1 GLY A O 17
ATOM 17624 N N . SER A 1 2 ? 38.516 -26.749 20.483 1.00 0.00 2 SER A N 17
ATOM 17625 C CA . SER A 1 2 ? 37.180 -26.506 19.968 1.00 0.00 2 SER A CA 17
ATOM 17626 C C . SER A 1 2 ? 36.841 -27.533 18.885 1.00 0.00 2 SER A C 17
ATOM 17627 O O . SER A 1 2 ? 37.714 -28.267 18.427 1.00 0.00 2 SER A O 17
ATOM 17635 N N . SER A 1 3 ? 35.571 -27.550 18.508 1.00 0.00 3 SER A N 17
ATOM 17636 C CA . SER A 1 3 ? 35.106 -28.475 17.488 1.00 0.00 3 SER A CA 17
ATOM 17637 C C . SER A 1 3 ? 34.693 -27.704 16.232 1.00 0.00 3 SER A C 17
ATOM 17638 O O . SER A 1 3 ? 34.585 -26.479 16.259 1.00 0.00 3 SER A O 17
ATOM 17646 N N . GLY A 1 4 ? 34.473 -28.454 15.162 1.00 0.00 4 GLY A N 17
ATOM 17647 C CA . GLY A 1 4 ? 34.074 -27.856 13.899 1.00 0.00 4 GLY A CA 17
ATOM 17648 C C . GLY A 1 4 ? 33.314 -28.862 13.033 1.00 0.00 4 GLY A C 17
ATOM 17649 O O . GLY A 1 4 ? 32.123 -28.691 12.777 1.00 0.00 4 GLY A O 17
ATOM 17653 N N . SER A 1 5 ? 34.033 -29.889 12.605 1.00 0.00 5 SER A N 17
ATOM 17654 C CA . SER A 1 5 ? 33.442 -30.923 11.773 1.00 0.00 5 SER A CA 17
ATOM 17655 C C . SER A 1 5 ? 32.207 -31.507 12.462 1.00 0.00 5 SER A C 17
ATOM 17656 O O . SER A 1 5 ? 32.138 -31.548 13.690 1.00 0.00 5 SER A O 17
ATOM 17664 N N . SER A 1 6 ? 31.263 -31.945 11.643 1.00 0.00 6 SER A N 17
ATOM 17665 C CA . SER A 1 6 ? 30.034 -32.525 12.159 1.00 0.00 6 SER A CA 17
ATOM 17666 C C . SER A 1 6 ? 29.149 -32.991 11.001 1.00 0.00 6 SER A C 17
ATOM 17667 O O . SER A 1 6 ? 29.330 -32.558 9.864 1.00 0.00 6 SER A O 17
ATOM 17675 N N . GLY A 1 7 ? 28.211 -33.867 11.331 1.00 0.00 7 GLY A N 17
ATOM 17676 C CA . GLY A 1 7 ? 27.297 -34.396 10.333 1.00 0.00 7 GLY A CA 17
ATOM 17677 C C . GLY A 1 7 ? 26.372 -33.300 9.801 1.00 0.00 7 GLY A C 17
ATOM 17678 O O . GLY A 1 7 ? 26.801 -32.165 9.598 1.00 0.00 7 GLY A O 17
ATOM 17682 N N . ILE A 1 8 ? 25.120 -33.677 9.590 1.00 0.00 8 ILE A N 17
ATOM 17683 C CA . ILE A 1 8 ? 24.130 -32.741 9.085 1.00 0.00 8 ILE A CA 17
ATOM 17684 C C . ILE A 1 8 ? 24.750 -31.906 7.963 1.00 0.00 8 ILE A C 17
ATOM 17685 O O . ILE A 1 8 ? 24.907 -30.693 8.101 1.00 0.00 8 ILE A O 17
ATOM 17701 N N . PRO A 1 9 ? 25.096 -32.605 6.850 1.00 0.00 9 PRO A N 17
ATOM 17702 C CA . PRO A 1 9 ? 25.695 -31.942 5.705 1.00 0.00 9 PRO A CA 17
ATOM 17703 C C . PRO A 1 9 ? 24.649 -31.146 4.922 1.00 0.00 9 PRO A C 17
ATOM 17704 O O . PRO A 1 9 ? 24.896 -30.007 4.529 1.00 0.00 9 PRO A O 17
ATOM 17715 N N . GLY A 1 10 ? 23.502 -31.777 4.719 1.00 0.00 10 GLY A N 17
ATOM 17716 C CA . GLY A 1 10 ? 22.417 -31.142 3.991 1.00 0.00 10 GLY A CA 17
ATOM 17717 C C . GLY A 1 10 ? 21.995 -31.988 2.788 1.00 0.00 10 GLY A C 17
ATOM 17718 O O . GLY A 1 10 ? 22.615 -31.919 1.728 1.00 0.00 10 GLY A O 17
ATOM 17722 N N . PRO A 1 11 ? 20.915 -32.788 2.998 1.00 0.00 11 PRO A N 17
ATOM 17723 C CA . PRO A 1 11 ? 20.404 -33.647 1.943 1.00 0.00 11 PRO A CA 17
ATOM 17724 C C . PRO A 1 11 ? 19.641 -32.833 0.895 1.00 0.00 11 PRO A C 17
ATOM 17725 O O . PRO A 1 11 ? 18.485 -32.469 1.107 1.00 0.00 11 PRO A O 17
ATOM 17736 N N . GLY A 1 12 ? 20.319 -32.571 -0.213 1.00 0.00 12 GLY A N 17
ATOM 17737 C CA . GLY A 1 12 ? 19.720 -31.807 -1.294 1.00 0.00 12 GLY A CA 17
ATOM 17738 C C . GLY A 1 12 ? 18.701 -32.652 -2.063 1.00 0.00 12 GLY A C 17
ATOM 17739 O O . GLY A 1 12 ? 19.046 -33.695 -2.616 1.00 0.00 12 GLY A O 17
ATOM 17743 N N . PHE A 1 13 ? 17.468 -32.169 -2.073 1.00 0.00 13 PHE A N 17
ATOM 17744 C CA . PHE A 1 13 ? 16.397 -32.866 -2.765 1.00 0.00 13 PHE A CA 17
ATOM 17745 C C . PHE A 1 13 ? 15.151 -31.985 -2.878 1.00 0.00 13 PHE A C 17
ATOM 17746 O O . PHE A 1 13 ? 14.737 -31.362 -1.901 1.00 0.00 13 PHE A O 17
ATOM 17763 N N . THR A 1 14 ? 14.590 -31.960 -4.078 1.00 0.00 14 THR A N 17
ATOM 17764 C CA . THR A 1 14 ? 13.400 -31.165 -4.330 1.00 0.00 14 THR A CA 17
ATOM 17765 C C . THR A 1 14 ? 12.156 -31.884 -3.804 1.00 0.00 14 THR A C 17
ATOM 17766 O O . THR A 1 14 ? 12.058 -33.107 -3.894 1.00 0.00 14 THR A O 17
ATOM 17777 N N . ALA A 1 15 ? 11.238 -31.094 -3.268 1.00 0.00 15 ALA A N 17
ATOM 17778 C CA . ALA A 1 15 ? 10.004 -31.640 -2.727 1.00 0.00 15 ALA A CA 17
ATOM 17779 C C . ALA A 1 15 ? 8.887 -31.486 -3.761 1.00 0.00 15 ALA A C 17
ATOM 17780 O O . ALA A 1 15 ? 8.294 -32.473 -4.192 1.00 0.00 15 ALA A O 17
ATOM 17787 N N . GLY A 1 16 ? 8.634 -30.239 -4.130 1.00 0.00 16 GLY A N 17
ATOM 17788 C CA . GLY A 1 16 ? 7.599 -29.942 -5.105 1.00 0.00 16 GLY A CA 17
ATOM 17789 C C . GLY A 1 16 ? 6.264 -30.567 -4.695 1.00 0.00 16 GLY A C 17
ATOM 17790 O O . GLY A 1 16 ? 5.737 -31.430 -5.397 1.00 0.00 16 GLY A O 17
ATOM 17794 N N . ALA A 1 17 ? 5.756 -30.108 -3.561 1.00 0.00 17 ALA A N 17
ATOM 17795 C CA . ALA A 1 17 ? 4.493 -30.612 -3.049 1.00 0.00 17 ALA A CA 17
ATOM 17796 C C . ALA A 1 17 ? 3.719 -29.466 -2.395 1.00 0.00 17 ALA A C 17
ATOM 17797 O O . ALA A 1 17 ? 2.613 -29.136 -2.821 1.00 0.00 17 ALA A O 17
ATOM 17804 N N . GLN A 1 18 ? 4.331 -28.889 -1.371 1.00 0.00 18 GLN A N 17
ATOM 17805 C CA . GLN A 1 18 ? 3.714 -27.787 -0.654 1.00 0.00 18 GLN A CA 17
ATOM 17806 C C . GLN A 1 18 ? 3.397 -26.640 -1.615 1.00 0.00 18 GLN A C 17
ATOM 17807 O O . GLN A 1 18 ? 3.596 -26.764 -2.823 1.00 0.00 18 GLN A O 17
ATOM 17821 N N . GLY A 1 19 ? 2.908 -25.549 -1.043 1.00 0.00 19 GLY A N 17
ATOM 17822 C CA . GLY A 1 19 ? 2.562 -24.380 -1.835 1.00 0.00 19 GLY A CA 17
ATOM 17823 C C . GLY A 1 19 ? 1.046 -24.262 -2.004 1.00 0.00 19 GLY A C 17
ATOM 17824 O O . GLY A 1 19 ? 0.535 -24.335 -3.120 1.00 0.00 19 GLY A O 17
ATOM 17828 N N . SER A 1 20 ? 0.369 -24.083 -0.879 1.00 0.00 20 SER A N 17
ATOM 17829 C CA . SER A 1 20 ? -1.078 -23.954 -0.889 1.00 0.00 20 SER A CA 17
ATOM 17830 C C . SER A 1 20 ? -1.496 -22.686 -0.142 1.00 0.00 20 SER A C 17
ATOM 17831 O O . SER A 1 20 ? -0.801 -22.241 0.770 1.00 0.00 20 SER A O 17
ATOM 17839 N N . CYS A 1 21 ? -2.629 -22.140 -0.557 1.00 0.00 21 CYS A N 17
ATOM 17840 C CA . CYS A 1 21 ? -3.148 -20.931 0.062 1.00 0.00 21 CYS A CA 17
ATOM 17841 C C . CYS A 1 21 ? -4.605 -21.181 0.457 1.00 0.00 21 CYS A C 17
ATOM 17842 O O . CYS A 1 21 ? -5.468 -20.335 0.227 1.00 0.00 21 CYS A O 17
ATOM 17849 N N . SER A 1 22 ? -4.834 -22.346 1.044 1.00 0.00 22 SER A N 17
ATOM 17850 C CA . SER A 1 22 ? -6.171 -22.718 1.474 1.00 0.00 22 SER A CA 17
ATOM 17851 C C . SER A 1 22 ? -6.543 -21.955 2.747 1.00 0.00 22 SER A C 17
ATOM 17852 O O . SER A 1 22 ? -7.652 -22.100 3.260 1.00 0.00 22 SER A O 17
ATOM 17860 N N . LEU A 1 23 ? -5.595 -21.160 3.220 1.00 0.00 23 LEU A N 17
ATOM 17861 C CA . LEU A 1 23 ? -5.809 -20.374 4.423 1.00 0.00 23 LEU A CA 17
ATOM 17862 C C . LEU A 1 23 ? -4.673 -19.361 4.575 1.00 0.00 23 LEU A C 17
ATOM 17863 O O . LEU A 1 23 ? -4.283 -19.023 5.691 1.00 0.00 23 LEU A O 17
ATOM 17879 N N . ARG A 1 24 ? -4.174 -18.905 3.435 1.00 0.00 24 ARG A N 17
ATOM 17880 C CA . ARG A 1 24 ? -3.090 -17.937 3.427 1.00 0.00 24 ARG A CA 17
ATOM 17881 C C . ARG A 1 24 ? -3.619 -16.551 3.053 1.00 0.00 24 ARG A C 17
ATOM 17882 O O . ARG A 1 24 ? -4.056 -15.795 3.920 1.00 0.00 24 ARG A O 17
ATOM 17903 N N . CYS A 1 25 ? -3.562 -16.259 1.762 1.00 0.00 25 CYS A N 17
ATOM 17904 C CA . CYS A 1 25 ? -4.030 -14.977 1.263 1.00 0.00 25 CYS A CA 17
ATOM 17905 C C . CYS A 1 25 ? -3.217 -13.872 1.941 1.00 0.00 25 CYS A C 17
ATOM 17906 O O . CYS A 1 25 ? -3.763 -12.835 2.313 1.00 0.00 25 CYS A O 17
ATOM 17913 N N . GLY A 1 26 ? -1.926 -14.132 2.080 1.00 0.00 26 GLY A N 17
ATOM 17914 C CA . GLY A 1 26 ? -1.032 -13.173 2.706 1.00 0.00 26 GLY A CA 17
ATOM 17915 C C . GLY A 1 26 ? 0.230 -13.860 3.231 1.00 0.00 26 GLY A C 17
ATOM 17916 O O . GLY A 1 26 ? 0.502 -13.835 4.430 1.00 0.00 26 GLY A O 17
ATOM 17920 N N . ALA A 1 27 ? 0.968 -14.458 2.306 1.00 0.00 27 ALA A N 17
ATOM 17921 C CA . ALA A 1 27 ? 2.195 -15.151 2.661 1.00 0.00 27 ALA A CA 17
ATOM 17922 C C . ALA A 1 27 ? 3.082 -15.274 1.420 1.00 0.00 27 ALA A C 17
ATOM 17923 O O . ALA A 1 27 ? 2.588 -15.246 0.294 1.00 0.00 27 ALA A O 17
ATOM 17930 N N . GLN A 1 28 ? 4.377 -15.407 1.669 1.00 0.00 28 GLN A N 17
ATOM 17931 C CA . GLN A 1 28 ? 5.337 -15.535 0.586 1.00 0.00 28 GLN A CA 17
ATOM 17932 C C . GLN A 1 28 ? 6.192 -16.788 0.780 1.00 0.00 28 GLN A C 17
ATOM 17933 O O . GLN A 1 28 ? 6.791 -16.978 1.838 1.00 0.00 28 GLN A O 17
ATOM 17947 N N . ASP A 1 29 ? 6.223 -17.612 -0.257 1.00 0.00 29 ASP A N 17
ATOM 17948 C CA . ASP A 1 29 ? 6.994 -18.842 -0.214 1.00 0.00 29 ASP A CA 17
ATOM 17949 C C . ASP A 1 29 ? 7.896 -18.916 -1.448 1.00 0.00 29 ASP A C 17
ATOM 17950 O O . ASP A 1 29 ? 7.858 -18.034 -2.303 1.00 0.00 29 ASP A O 17
ATOM 17959 N N . GLY A 1 30 ? 8.687 -19.978 -1.500 1.00 0.00 30 GLY A N 17
ATOM 17960 C CA . GLY A 1 30 ? 9.597 -20.180 -2.615 1.00 0.00 30 GLY A CA 17
ATOM 17961 C C . GLY A 1 30 ? 8.885 -20.854 -3.789 1.00 0.00 30 GLY A C 17
ATOM 17962 O O . GLY A 1 30 ? 8.962 -20.379 -4.921 1.00 0.00 30 GLY A O 17
ATOM 17966 N N . LEU A 1 31 ? 8.208 -21.949 -3.479 1.00 0.00 31 LEU A N 17
ATOM 17967 C CA . LEU A 1 31 ? 7.483 -22.693 -4.495 1.00 0.00 31 LEU A CA 17
ATOM 17968 C C . LEU A 1 31 ? 6.397 -21.799 -5.098 1.00 0.00 31 LEU A C 17
ATOM 17969 O O . LEU A 1 31 ? 6.211 -21.777 -6.314 1.00 0.00 31 LEU A O 17
ATOM 17985 N N . CYS A 1 32 ? 5.709 -21.084 -4.220 1.00 0.00 32 CYS A N 17
ATOM 17986 C CA . CYS A 1 32 ? 4.647 -20.191 -4.651 1.00 0.00 32 CYS A CA 17
ATOM 17987 C C . CYS A 1 32 ? 4.566 -19.028 -3.660 1.00 0.00 32 CYS A C 17
ATOM 17988 O O . CYS A 1 32 ? 5.504 -18.789 -2.900 1.00 0.00 32 CYS A O 17
ATOM 17995 N N . SER A 1 33 ? 3.438 -18.336 -3.700 1.00 0.00 33 SER A N 17
ATOM 17996 C CA . SER A 1 33 ? 3.222 -17.204 -2.815 1.00 0.00 33 SER A CA 17
ATOM 17997 C C . SER A 1 33 ? 1.740 -16.823 -2.804 1.00 0.00 33 SER A C 17
ATOM 17998 O O . SER A 1 33 ? 1.086 -16.829 -3.845 1.00 0.00 33 SER A O 17
ATOM 18006 N N . CYS A 1 34 ? 1.254 -16.501 -1.614 1.00 0.00 34 CYS A N 17
ATOM 18007 C CA . CYS A 1 34 ? -0.138 -16.118 -1.453 1.00 0.00 34 CYS A CA 17
ATOM 18008 C C . CYS A 1 34 ? -0.208 -14.593 -1.343 1.00 0.00 34 CYS A C 17
ATOM 18009 O O . CYS A 1 34 ? -1.245 -14.040 -0.979 1.00 0.00 34 CYS A O 17
ATOM 18016 N N . HIS A 1 35 ? 0.910 -13.957 -1.662 1.00 0.00 35 HIS A N 17
ATOM 18017 C CA . HIS A 1 35 ? 0.988 -12.508 -1.603 1.00 0.00 35 HIS A CA 17
ATOM 18018 C C . HIS A 1 35 ? 0.420 -11.910 -2.892 1.00 0.00 35 HIS A C 17
ATOM 18019 O O . HIS A 1 35 ? 0.457 -12.545 -3.944 1.00 0.00 35 HIS A O 17
ATOM 18033 N N . PRO A 1 36 ? -0.107 -10.663 -2.763 1.00 0.00 36 PRO A N 17
ATOM 18034 C CA . PRO A 1 36 ? -0.683 -9.972 -3.904 1.00 0.00 36 PRO A CA 17
ATOM 18035 C C . PRO A 1 36 ? 0.411 -9.451 -4.839 1.00 0.00 36 PRO A C 17
ATOM 18036 O O . PRO A 1 36 ? 0.152 -9.170 -6.008 1.00 0.00 36 PRO A O 17
ATOM 18047 N N . THR A 1 37 ? 1.611 -9.337 -4.288 1.00 0.00 37 THR A N 17
ATOM 18048 C CA . THR A 1 37 ? 2.745 -8.854 -5.057 1.00 0.00 37 THR A CA 17
ATOM 18049 C C . THR A 1 37 ? 3.365 -9.995 -5.866 1.00 0.00 37 THR A C 17
ATOM 18050 O O . THR A 1 37 ? 4.313 -9.783 -6.621 1.00 0.00 37 THR A O 17
ATOM 18061 N N . CYS A 1 38 ? 2.804 -11.182 -5.681 1.00 0.00 38 CYS A N 17
ATOM 18062 C CA . CYS A 1 38 ? 3.290 -12.357 -6.384 1.00 0.00 38 CYS A CA 17
ATOM 18063 C C . CYS A 1 38 ? 3.051 -12.154 -7.882 1.00 0.00 38 CYS A C 17
ATOM 18064 O O . CYS A 1 38 ? 3.615 -12.871 -8.707 1.00 0.00 38 CYS A O 17
ATOM 18071 N N . SER A 1 39 ? 2.214 -11.173 -8.187 1.00 0.00 39 SER A N 17
ATOM 18072 C CA . SER A 1 39 ? 1.893 -10.867 -9.571 1.00 0.00 39 SER A CA 17
ATOM 18073 C C . SER A 1 39 ? 3.105 -10.241 -10.263 1.00 0.00 39 SER A C 17
ATOM 18074 O O . SER A 1 39 ? 3.407 -10.568 -11.409 1.00 0.00 39 SER A O 17
ATOM 18082 N N . GLY A 1 40 ? 3.767 -9.352 -9.537 1.00 0.00 40 GLY A N 17
ATOM 18083 C CA . GLY A 1 40 ? 4.940 -8.677 -10.067 1.00 0.00 40 GLY A CA 17
ATOM 18084 C C . GLY A 1 40 ? 6.156 -9.606 -10.062 1.00 0.00 40 GLY A C 17
ATOM 18085 O O . GLY A 1 40 ? 7.036 -9.487 -10.913 1.00 0.00 40 GLY A O 17
ATOM 18089 N N . LEU A 1 41 ? 6.165 -10.511 -9.094 1.00 0.00 41 LEU A N 17
ATOM 18090 C CA . LEU A 1 41 ? 7.259 -11.460 -8.967 1.00 0.00 41 LEU A CA 17
ATOM 18091 C C . LEU A 1 41 ? 7.013 -12.643 -9.906 1.00 0.00 41 LEU A C 17
ATOM 18092 O O . LEU A 1 41 ? 7.856 -12.960 -10.743 1.00 0.00 41 LEU A O 17
ATOM 18108 N N . GLY A 1 42 ? 5.855 -13.263 -9.734 1.00 0.00 42 GLY A N 17
ATOM 18109 C CA . GLY A 1 42 ? 5.488 -14.404 -10.556 1.00 0.00 42 GLY A CA 17
ATOM 18110 C C . GLY A 1 42 ? 5.647 -15.712 -9.779 1.00 0.00 42 GLY A C 17
ATOM 18111 O O . GLY A 1 42 ? 6.049 -16.728 -10.343 1.00 0.00 42 GLY A O 17
ATOM 18115 N N . THR A 1 43 ? 5.324 -15.645 -8.496 1.00 0.00 43 THR A N 17
ATOM 18116 C CA . THR A 1 43 ? 5.426 -16.811 -7.636 1.00 0.00 43 THR A CA 17
ATOM 18117 C C . THR A 1 43 ? 4.046 -17.204 -7.103 1.00 0.00 43 THR A C 17
ATOM 18118 O O . THR A 1 43 ? 3.941 -17.928 -6.115 1.00 0.00 43 THR A O 17
ATOM 18129 N N . CYS A 1 44 ? 3.022 -16.709 -7.783 1.00 0.00 44 CYS A N 17
ATOM 18130 C CA . CYS A 1 44 ? 1.653 -16.998 -7.391 1.00 0.00 44 CYS A CA 17
ATOM 18131 C C . CYS A 1 44 ? 1.431 -18.508 -7.502 1.00 0.00 44 CYS A C 17
ATOM 18132 O O . CYS A 1 44 ? 1.996 -19.159 -8.380 1.00 0.00 44 CYS A O 17
ATOM 18139 N N . CYS A 1 45 ? 0.606 -19.021 -6.601 1.00 0.00 45 CYS A N 17
ATOM 18140 C CA . CYS A 1 45 ? 0.302 -20.442 -6.588 1.00 0.00 45 CYS A CA 17
ATOM 18141 C C . CYS A 1 45 ? -0.812 -20.704 -7.603 1.00 0.00 45 CYS A C 17
ATOM 18142 O O . CYS A 1 45 ? -1.437 -19.769 -8.099 1.00 0.00 45 CYS A O 17
ATOM 18149 N N . GLU A 1 46 ? -1.025 -21.982 -7.882 1.00 0.00 46 GLU A N 17
ATOM 18150 C CA . GLU A 1 46 ? -2.052 -22.379 -8.830 1.00 0.00 46 GLU A CA 17
ATOM 18151 C C . GLU A 1 46 ? -3.433 -22.319 -8.173 1.00 0.00 46 GLU A C 17
ATOM 18152 O O . GLU A 1 46 ? -4.445 -22.187 -8.858 1.00 0.00 46 GLU A O 17
ATOM 18164 N N . ASP A 1 47 ? -3.428 -22.418 -6.851 1.00 0.00 47 ASP A N 17
ATOM 18165 C CA . ASP A 1 47 ? -4.667 -22.377 -6.094 1.00 0.00 47 ASP A CA 17
ATOM 18166 C C . ASP A 1 47 ? -4.703 -21.100 -5.252 1.00 0.00 47 ASP A C 17
ATOM 18167 O O . ASP A 1 47 ? -5.573 -20.939 -4.398 1.00 0.00 47 ASP A O 17
ATOM 18176 N N . PHE A 1 48 ? -3.747 -20.223 -5.524 1.00 0.00 48 PHE A N 17
ATOM 18177 C CA . PHE A 1 48 ? -3.659 -18.965 -4.802 1.00 0.00 48 PHE A CA 17
ATOM 18178 C C . PHE A 1 48 ? -4.865 -18.074 -5.104 1.00 0.00 48 PHE A C 17
ATOM 18179 O O . PHE A 1 48 ? -5.489 -17.537 -4.189 1.00 0.00 48 PHE A O 17
ATOM 18196 N N . LEU A 1 49 ? -5.158 -17.944 -6.389 1.00 0.00 49 LEU A N 17
ATOM 18197 C CA . LEU A 1 49 ? -6.279 -17.127 -6.823 1.00 0.00 49 LEU A CA 17
ATOM 18198 C C . LEU A 1 49 ? -7.587 -17.859 -6.516 1.00 0.00 49 LEU A C 17
ATOM 18199 O O . LEU A 1 49 ? -8.578 -17.236 -6.138 1.00 0.00 49 LEU A O 17
ATOM 18215 N N . ASP A 1 50 ? -7.548 -19.172 -6.690 1.00 0.00 50 ASP A N 17
ATOM 18216 C CA . ASP A 1 50 ? -8.717 -19.996 -6.437 1.00 0.00 50 ASP A CA 17
ATOM 18217 C C . ASP A 1 50 ? -9.155 -19.819 -4.982 1.00 0.00 50 ASP A C 17
ATOM 18218 O O . ASP A 1 50 ? -10.345 -19.878 -4.676 1.00 0.00 50 ASP A O 17
ATOM 18227 N N . TYR A 1 51 ? -8.169 -19.606 -4.123 1.00 0.00 51 TYR A N 17
ATOM 18228 C CA . TYR A 1 51 ? -8.437 -19.420 -2.707 1.00 0.00 51 TYR A CA 17
ATOM 18229 C C . TYR A 1 51 ? -8.456 -17.934 -2.343 1.00 0.00 51 TYR A C 17
ATOM 18230 O O . TYR A 1 51 ? -9.161 -17.525 -1.421 1.00 0.00 51 TYR A O 17
ATOM 18248 N N . CYS A 1 52 ? -7.673 -17.165 -3.086 1.00 0.00 52 CYS A N 17
ATOM 18249 C CA . CYS A 1 52 ? -7.591 -15.733 -2.853 1.00 0.00 52 CYS A CA 17
ATOM 18250 C C . CYS A 1 52 ? -7.900 -15.014 -4.167 1.00 0.00 52 CYS A C 17
ATOM 18251 O O . CYS A 1 52 ? -7.014 -14.417 -4.776 1.00 0.00 52 CYS A O 17
ATOM 18258 N N . LEU A 1 53 ? -9.161 -15.095 -4.567 1.00 0.00 53 LEU A N 17
ATOM 18259 C CA . LEU A 1 53 ? -9.598 -14.460 -5.798 1.00 0.00 53 LEU A CA 17
ATOM 18260 C C . LEU A 1 53 ? -10.350 -13.170 -5.462 1.00 0.00 53 LEU A C 17
ATOM 18261 O O . LEU A 1 53 ? -10.862 -12.496 -6.354 1.00 0.00 53 LEU A O 17
ATOM 18277 N N . GLU A 1 54 ? -10.393 -12.866 -4.173 1.00 0.00 54 GLU A N 17
ATOM 18278 C CA . GLU A 1 54 ? -11.073 -11.670 -3.708 1.00 0.00 54 GLU A CA 17
ATOM 18279 C C . GLU A 1 54 ? -10.356 -11.092 -2.487 1.00 0.00 54 GLU A C 17
ATOM 18280 O O . GLU A 1 54 ? -10.999 -10.687 -1.519 1.00 0.00 54 GLU A O 17
ATOM 18292 N N . ILE A 1 55 ? -9.034 -11.071 -2.571 1.00 0.00 55 ILE A N 17
ATOM 18293 C CA . ILE A 1 55 ? -8.223 -10.550 -1.485 1.00 0.00 55 ILE A CA 17
ATOM 18294 C C . ILE A 1 55 ? -7.545 -9.255 -1.936 1.00 0.00 55 ILE A C 17
ATOM 18295 O O . ILE A 1 55 ? -7.301 -8.362 -1.126 1.00 0.00 55 ILE A O 17
ATOM 18311 N N . LEU A 1 56 ? -7.260 -9.193 -3.229 1.00 0.00 56 LEU A N 17
ATOM 18312 C CA . LEU A 1 56 ? -6.615 -8.022 -3.798 1.00 0.00 56 LEU A CA 17
ATOM 18313 C C . LEU A 1 56 ? -7.374 -6.766 -3.366 1.00 0.00 56 LEU A C 17
ATOM 18314 O O . LEU A 1 56 ? -8.565 -6.830 -3.063 1.00 0.00 56 LEU A O 17
ATOM 18330 N N . PRO A 1 57 ? -6.636 -5.624 -3.352 1.00 0.00 57 PRO A N 17
ATOM 18331 C CA . PRO A 1 57 ? -7.227 -4.356 -2.963 1.00 0.00 57 PRO A CA 17
ATOM 18332 C C . PRO A 1 57 ? -8.122 -3.804 -4.074 1.00 0.00 57 PRO A C 17
ATOM 18333 O O . PRO A 1 57 ? -7.858 -4.023 -5.255 1.00 0.00 57 PRO A O 17
ATOM 18344 N N . SER A 1 58 ? -9.163 -3.098 -3.656 1.00 0.00 58 SER A N 17
ATOM 18345 C CA . SER A 1 58 ? -10.098 -2.513 -4.601 1.00 0.00 58 SER A CA 17
ATOM 18346 C C . SER A 1 58 ? -11.074 -1.590 -3.869 1.00 0.00 58 SER A C 17
ATOM 18347 O O . SER A 1 58 ? -12.182 -1.999 -3.525 1.00 0.00 58 SER A O 17
ATOM 18355 N N . SER A 1 59 ? -10.627 -0.362 -3.651 1.00 0.00 59 SER A N 17
ATOM 18356 C CA . SER A 1 59 ? -11.447 0.623 -2.966 1.00 0.00 59 SER A CA 17
ATOM 18357 C C . SER A 1 59 ? -11.572 1.886 -3.820 1.00 0.00 59 SER A C 17
ATOM 18358 O O . SER A 1 59 ? -10.875 2.033 -4.823 1.00 0.00 59 SER A O 17
ATOM 18366 N N . GLY A 1 60 ? -12.465 2.766 -3.391 1.00 0.00 60 GLY A N 17
ATOM 18367 C CA . GLY A 1 60 ? -12.690 4.012 -4.104 1.00 0.00 60 GLY A CA 17
ATOM 18368 C C . GLY A 1 60 ? -12.483 5.216 -3.183 1.00 0.00 60 GLY A C 17
ATOM 18369 O O . GLY A 1 60 ? -11.454 5.885 -3.252 1.00 0.00 60 GLY A O 17
ATOM 18373 N N . SER A 1 61 ? -13.479 5.454 -2.341 1.00 0.00 61 SER A N 17
ATOM 18374 C CA . SER A 1 61 ? -13.419 6.566 -1.408 1.00 0.00 61 SER A CA 17
ATOM 18375 C C . SER A 1 61 ? -13.410 7.891 -2.171 1.00 0.00 61 SER A C 17
ATOM 18376 O O . SER A 1 61 ? -12.459 8.190 -2.892 1.00 0.00 61 SER A O 17
ATOM 18384 N N . MET A 1 62 ? -14.480 8.651 -1.988 1.00 0.00 62 MET A N 17
ATOM 18385 C CA . MET A 1 62 ? -14.608 9.937 -2.651 1.00 0.00 62 MET A CA 17
ATOM 18386 C C . MET A 1 62 ? -13.408 10.835 -2.341 1.00 0.00 62 MET A C 17
ATOM 18387 O O . MET A 1 62 ? -12.595 10.513 -1.476 1.00 0.00 62 MET A O 17
ATOM 18401 N N . MET A 1 63 ? -13.336 11.943 -3.064 1.00 0.00 63 MET A N 17
ATOM 18402 C CA . MET A 1 63 ? -12.249 12.889 -2.878 1.00 0.00 63 MET A CA 17
ATOM 18403 C C . MET A 1 63 ? -12.763 14.329 -2.920 1.00 0.00 63 MET A C 17
ATOM 18404 O O . MET A 1 63 ? -12.860 14.926 -3.991 1.00 0.00 63 MET A O 17
ATOM 18418 N N . GLY A 1 64 ? -13.080 14.846 -1.742 1.00 0.00 64 GLY A N 17
ATOM 18419 C CA . GLY A 1 64 ? -13.582 16.205 -1.631 1.00 0.00 64 GLY A CA 17
ATOM 18420 C C . GLY A 1 64 ? -12.529 17.217 -2.088 1.00 0.00 64 GLY A C 17
ATOM 18421 O O . GLY A 1 64 ? -11.899 17.036 -3.129 1.00 0.00 64 GLY A O 17
ATOM 18425 N N . GLY A 1 65 ? -12.370 18.260 -1.287 1.00 0.00 65 GLY A N 17
ATOM 18426 C CA . GLY A 1 65 ? -11.405 19.301 -1.596 1.00 0.00 65 GLY A CA 17
ATOM 18427 C C . GLY A 1 65 ? -11.577 20.503 -0.664 1.00 0.00 65 GLY A C 17
ATOM 18428 O O . GLY A 1 65 ? -12.622 20.660 -0.035 1.00 0.00 65 GLY A O 17
ATOM 18432 N N . LYS A 1 66 ? -10.535 21.319 -0.606 1.00 0.00 66 LYS A N 17
ATOM 18433 C CA . LYS A 1 66 ? -10.557 22.501 0.239 1.00 0.00 66 LYS A CA 17
ATOM 18434 C C . LYS A 1 66 ? -11.710 23.409 -0.193 1.00 0.00 66 LYS A C 17
ATOM 18435 O O . LYS A 1 66 ? -12.184 23.321 -1.325 1.00 0.00 66 LYS A O 17
ATOM 18454 N N . ASP A 1 67 ? -12.128 24.261 0.731 1.00 0.00 67 ASP A N 17
ATOM 18455 C CA . ASP A 1 67 ? -13.217 25.185 0.461 1.00 0.00 67 ASP A CA 17
ATOM 18456 C C . ASP A 1 67 ? -12.643 26.508 -0.049 1.00 0.00 67 ASP A C 17
ATOM 18457 O O . ASP A 1 67 ? -13.004 26.971 -1.130 1.00 0.00 67 ASP A O 17
ATOM 18466 N N . PHE A 1 68 ? -11.758 27.081 0.754 1.00 0.00 68 PHE A N 17
ATOM 18467 C CA . PHE A 1 68 ? -11.130 28.342 0.398 1.00 0.00 68 PHE A CA 17
ATOM 18468 C C . PHE A 1 68 ? -10.054 28.725 1.416 1.00 0.00 68 PHE A C 17
ATOM 18469 O O . PHE A 1 68 ? -10.181 28.424 2.602 1.00 0.00 68 PHE A O 17
ATOM 18486 N N . VAL A 1 69 ? -9.019 29.384 0.916 1.00 0.00 69 VAL A N 17
ATOM 18487 C CA . VAL A 1 69 ? -7.922 29.812 1.767 1.00 0.00 69 VAL A CA 17
ATOM 18488 C C . VAL A 1 69 ? -7.548 31.255 1.422 1.00 0.00 69 VAL A C 17
ATOM 18489 O O . VAL A 1 69 ? -7.969 31.780 0.393 1.00 0.00 69 VAL A O 17
ATOM 18502 N N . VAL A 1 70 ? -6.760 31.855 2.303 1.00 0.00 70 VAL A N 17
ATOM 18503 C CA . VAL A 1 70 ? -6.323 33.226 2.104 1.00 0.00 70 VAL A CA 17
ATOM 18504 C C . VAL A 1 70 ? -4.866 33.231 1.638 1.00 0.00 70 VAL A C 17
ATOM 18505 O O . VAL A 1 70 ? -4.037 32.497 2.174 1.00 0.00 70 VAL A O 17
ATOM 18518 N N . GLN A 1 71 ? -4.599 34.067 0.646 1.00 0.00 71 GLN A N 17
ATOM 18519 C CA . GLN A 1 71 ? -3.256 34.177 0.101 1.00 0.00 71 GLN A CA 17
ATOM 18520 C C . GLN A 1 71 ? -2.536 35.385 0.705 1.00 0.00 71 GLN A C 17
ATOM 18521 O O . GLN A 1 71 ? -3.148 36.192 1.403 1.00 0.00 71 GLN A O 17
ATOM 18535 N N . HIS A 1 72 ? -1.246 35.471 0.414 1.00 0.00 72 HIS A N 17
ATOM 18536 C CA . HIS A 1 72 ? -0.437 36.566 0.919 1.00 0.00 72 HIS A CA 17
ATOM 18537 C C . HIS A 1 72 ? 0.946 36.526 0.266 1.00 0.00 72 HIS A C 17
ATOM 18538 O O . HIS A 1 72 ? 1.336 37.462 -0.431 1.00 0.00 72 HIS A O 17
ATOM 18552 N N . LEU A 1 73 ? 1.651 35.432 0.514 1.00 0.00 73 LEU A N 17
ATOM 18553 C CA . LEU A 1 73 ? 2.983 35.257 -0.041 1.00 0.00 73 LEU A CA 17
ATOM 18554 C C . LEU A 1 73 ? 2.968 35.642 -1.521 1.00 0.00 73 LEU A C 17
ATOM 18555 O O . LEU A 1 73 ? 1.930 35.563 -2.177 1.00 0.00 73 LEU A O 17
ATOM 18571 N N . LYS A 1 74 ? 4.131 36.052 -2.005 1.00 0.00 74 LYS A N 17
ATOM 18572 C CA . LYS A 1 74 ? 4.265 36.450 -3.396 1.00 0.00 74 LYS A CA 17
ATOM 18573 C C . LYS A 1 74 ? 5.131 35.426 -4.134 1.00 0.00 74 LYS A C 17
ATOM 18574 O O . LYS A 1 74 ? 5.684 34.517 -3.518 1.00 0.00 74 LYS A O 17
ATOM 18593 N N . TRP A 1 75 ? 5.220 35.609 -5.443 1.00 0.00 75 TRP A N 17
ATOM 18594 C CA . TRP A 1 75 ? 6.009 34.713 -6.271 1.00 0.00 75 TRP A CA 17
ATOM 18595 C C . TRP A 1 75 ? 6.465 35.490 -7.508 1.00 0.00 75 TRP A C 17
ATOM 18596 O O . TRP A 1 75 ? 5.895 36.529 -7.837 1.00 0.00 75 TRP A O 17
ATOM 18617 N N . THR A 1 76 ? 7.488 34.956 -8.159 1.00 0.00 76 THR A N 17
ATOM 18618 C CA . THR A 1 76 ? 8.027 35.587 -9.352 1.00 0.00 76 THR A CA 17
ATOM 18619 C C . THR A 1 76 ? 7.547 34.854 -10.606 1.00 0.00 76 THR A C 17
ATOM 18620 O O . THR A 1 76 ? 7.076 33.720 -10.525 1.00 0.00 76 THR A O 17
ATOM 18631 N N . ASP A 1 77 ? 7.683 35.530 -11.737 1.00 0.00 77 ASP A N 17
ATOM 18632 C CA . ASP A 1 77 ? 7.270 34.957 -13.006 1.00 0.00 77 ASP A CA 17
ATOM 18633 C C . ASP A 1 77 ? 8.509 34.547 -13.804 1.00 0.00 77 ASP A C 17
ATOM 18634 O O . ASP A 1 77 ? 9.552 35.193 -13.713 1.00 0.00 77 ASP A O 17
ATOM 18643 N N . PRO A 1 78 ? 8.351 33.447 -14.588 1.00 0.00 78 PRO A N 17
ATOM 18644 C CA . PRO A 1 78 ? 9.444 32.943 -15.401 1.00 0.00 78 PRO A CA 17
ATOM 18645 C C . PRO A 1 78 ? 9.668 33.828 -16.629 1.00 0.00 78 PRO A C 17
ATOM 18646 O O . PRO A 1 78 ? 8.991 34.841 -16.800 1.00 0.00 78 PRO A O 17
ATOM 18657 N N . SER A 1 79 ? 10.621 33.414 -17.451 1.00 0.00 79 SER A N 17
ATOM 18658 C CA . SER A 1 79 ? 10.942 34.157 -18.658 1.00 0.00 79 SER A CA 17
ATOM 18659 C C . SER A 1 79 ? 10.273 33.504 -19.869 1.00 0.00 79 SER A C 17
ATOM 18660 O O . SER A 1 79 ? 10.107 32.285 -19.908 1.00 0.00 79 SER A O 17
ATOM 18668 N N . GLY A 1 80 ? 9.907 34.342 -20.827 1.00 0.00 80 GLY A N 17
ATOM 18669 C CA . GLY A 1 80 ? 9.260 33.861 -22.036 1.00 0.00 80 GLY A CA 17
ATOM 18670 C C . GLY A 1 80 ? 10.290 33.335 -23.037 1.00 0.00 80 GLY A C 17
ATOM 18671 O O . GLY A 1 80 ? 11.473 33.659 -22.944 1.00 0.00 80 GLY A O 17
ATOM 18675 N N . PRO A 1 81 ? 9.791 32.510 -23.996 1.00 0.00 81 PRO A N 17
ATOM 18676 C CA . PRO A 1 81 ? 10.654 31.936 -25.014 1.00 0.00 81 PRO A CA 17
ATOM 18677 C C . PRO A 1 81 ? 11.036 32.982 -26.063 1.00 0.00 81 PRO A C 17
ATOM 18678 O O . PRO A 1 81 ? 10.651 34.146 -25.954 1.00 0.00 81 PRO A O 17
ATOM 18689 N N . SER A 1 82 ? 11.788 32.531 -27.056 1.00 0.00 82 SER A N 17
ATOM 18690 C CA . SER A 1 82 ? 12.225 33.413 -28.124 1.00 0.00 82 SER A CA 17
ATOM 18691 C C . SER A 1 82 ? 12.084 32.709 -29.476 1.00 0.00 82 SER A C 17
ATOM 18692 O O . SER A 1 82 ? 11.814 31.510 -29.530 1.00 0.00 82 SER A O 17
ATOM 18700 N N . SER A 1 83 ? 12.273 33.485 -30.533 1.00 0.00 83 SER A N 17
ATOM 18701 C CA . SER A 1 83 ? 12.170 32.951 -31.881 1.00 0.00 83 SER A CA 17
ATOM 18702 C C . SER A 1 83 ? 10.733 32.502 -32.157 1.00 0.00 83 SER A C 17
ATOM 18703 O O . SER A 1 83 ? 9.976 32.227 -31.228 1.00 0.00 83 SER A O 17
ATOM 18711 N N . GLY A 1 84 ? 10.403 32.441 -33.438 1.00 0.00 84 GLY A N 17
ATOM 18712 C CA . GLY A 1 84 ? 9.071 32.030 -33.849 1.00 0.00 84 GLY A CA 17
ATOM 18713 C C . GLY A 1 84 ? 8.640 32.758 -35.123 1.00 0.00 84 GLY A C 17
ATOM 18714 O O . GLY A 1 84 ? 7.551 32.519 -35.642 1.00 0.00 84 GLY A O 17
ATOM 18718 N N . GLY A 1 1 ? 39.091 -23.825 -29.288 1.00 0.00 1 GLY A N 18
ATOM 18719 C CA . GLY A 1 1 ? 38.192 -24.901 -28.907 1.00 0.00 1 GLY A CA 18
ATOM 18720 C C . GLY A 1 1 ? 37.754 -24.758 -27.448 1.00 0.00 1 GLY A C 18
ATOM 18721 O O . GLY A 1 1 ? 37.999 -23.729 -26.820 1.00 0.00 1 GLY A O 18
ATOM 18725 N N . SER A 1 2 ? 37.113 -25.805 -26.950 1.00 0.00 2 SER A N 18
ATOM 18726 C CA . SER A 1 2 ? 36.638 -25.809 -25.577 1.00 0.00 2 SER A CA 18
ATOM 18727 C C . SER A 1 2 ? 36.524 -27.247 -25.067 1.00 0.00 2 SER A C 18
ATOM 18728 O O . SER A 1 2 ? 36.351 -28.177 -25.854 1.00 0.00 2 SER A O 18
ATOM 18736 N N . SER A 1 3 ? 36.626 -27.385 -23.753 1.00 0.00 3 SER A N 18
ATOM 18737 C CA . SER A 1 3 ? 36.537 -28.694 -23.129 1.00 0.00 3 SER A CA 18
ATOM 18738 C C . SER A 1 3 ? 35.585 -28.639 -21.932 1.00 0.00 3 SER A C 18
ATOM 18739 O O . SER A 1 3 ? 35.171 -27.559 -21.513 1.00 0.00 3 SER A O 18
ATOM 18747 N N . GLY A 1 4 ? 35.265 -29.817 -21.416 1.00 0.00 4 GLY A N 18
ATOM 18748 C CA . GLY A 1 4 ? 34.370 -29.917 -20.277 1.00 0.00 4 GLY A CA 18
ATOM 18749 C C . GLY A 1 4 ? 35.140 -29.787 -18.961 1.00 0.00 4 GLY A C 18
ATOM 18750 O O . GLY A 1 4 ? 36.319 -29.434 -18.960 1.00 0.00 4 GLY A O 18
ATOM 18754 N N . SER A 1 5 ? 34.443 -30.078 -17.873 1.00 0.00 5 SER A N 18
ATOM 18755 C CA . SER A 1 5 ? 35.047 -29.998 -16.554 1.00 0.00 5 SER A CA 18
ATOM 18756 C C . SER A 1 5 ? 34.059 -30.493 -15.495 1.00 0.00 5 SER A C 18
ATOM 18757 O O . SER A 1 5 ? 32.856 -30.263 -15.608 1.00 0.00 5 SER A O 18
ATOM 18765 N N . SER A 1 6 ? 34.603 -31.163 -14.490 1.00 0.00 6 SER A N 18
ATOM 18766 C CA . SER A 1 6 ? 33.785 -31.691 -13.412 1.00 0.00 6 SER A CA 18
ATOM 18767 C C . SER A 1 6 ? 32.787 -30.630 -12.944 1.00 0.00 6 SER A C 18
ATOM 18768 O O . SER A 1 6 ? 32.924 -29.454 -13.278 1.00 0.00 6 SER A O 18
ATOM 18776 N N . GLY A 1 7 ? 31.806 -31.083 -12.178 1.00 0.00 7 GLY A N 18
ATOM 18777 C CA . GLY A 1 7 ? 30.785 -30.188 -11.660 1.00 0.00 7 GLY A CA 18
ATOM 18778 C C . GLY A 1 7 ? 30.429 -30.539 -10.215 1.00 0.00 7 GLY A C 18
ATOM 18779 O O . GLY A 1 7 ? 30.391 -31.713 -9.849 1.00 0.00 7 GLY A O 18
ATOM 18783 N N . ILE A 1 8 ? 30.177 -29.500 -9.432 1.00 0.00 8 ILE A N 18
ATOM 18784 C CA . ILE A 1 8 ? 29.825 -29.685 -8.034 1.00 0.00 8 ILE A CA 18
ATOM 18785 C C . ILE A 1 8 ? 28.397 -30.226 -7.939 1.00 0.00 8 ILE A C 18
ATOM 18786 O O . ILE A 1 8 ? 27.593 -30.029 -8.849 1.00 0.00 8 ILE A O 18
ATOM 18802 N N . PRO A 1 9 ? 28.118 -30.914 -6.800 1.00 0.00 9 PRO A N 18
ATOM 18803 C CA . PRO A 1 9 ? 26.801 -31.485 -6.574 1.00 0.00 9 PRO A CA 18
ATOM 18804 C C . PRO A 1 9 ? 25.788 -30.398 -6.207 1.00 0.00 9 PRO A C 18
ATOM 18805 O O . PRO A 1 9 ? 25.853 -29.825 -5.121 1.00 0.00 9 PRO A O 18
ATOM 18816 N N . GLY A 1 10 ? 24.875 -30.147 -7.135 1.00 0.00 10 GLY A N 18
ATOM 18817 C CA . GLY A 1 10 ? 23.850 -29.139 -6.922 1.00 0.00 10 GLY A CA 18
ATOM 18818 C C . GLY A 1 10 ? 22.563 -29.770 -6.388 1.00 0.00 10 GLY A C 18
ATOM 18819 O O . GLY A 1 10 ? 22.334 -29.793 -5.180 1.00 0.00 10 GLY A O 18
ATOM 18823 N N . PRO A 1 11 ? 21.736 -30.281 -7.339 1.00 0.00 11 PRO A N 18
ATOM 18824 C CA . PRO A 1 11 ? 20.477 -30.911 -6.976 1.00 0.00 11 PRO A CA 18
ATOM 18825 C C . PRO A 1 11 ? 20.712 -32.302 -6.384 1.00 0.00 11 PRO A C 18
ATOM 18826 O O . PRO A 1 11 ? 20.862 -33.276 -7.120 1.00 0.00 11 PRO A O 18
ATOM 18837 N N . GLY A 1 12 ? 20.735 -32.350 -5.060 1.00 0.00 12 GLY A N 18
ATOM 18838 C CA . GLY A 1 12 ? 20.949 -33.606 -4.361 1.00 0.00 12 GLY A CA 18
ATOM 18839 C C . GLY A 1 12 ? 19.723 -33.984 -3.527 1.00 0.00 12 GLY A C 18
ATOM 18840 O O . GLY A 1 12 ? 18.787 -34.599 -4.036 1.00 0.00 12 GLY A O 18
ATOM 18844 N N . PHE A 1 13 ? 19.768 -33.601 -2.260 1.00 0.00 13 PHE A N 18
ATOM 18845 C CA . PHE A 1 13 ? 18.673 -33.892 -1.350 1.00 0.00 13 PHE A CA 18
ATOM 18846 C C . PHE A 1 13 ? 17.321 -33.686 -2.036 1.00 0.00 13 PHE A C 18
ATOM 18847 O O . PHE A 1 13 ? 17.188 -32.829 -2.909 1.00 0.00 13 PHE A O 18
ATOM 18864 N N . THR A 1 14 ? 16.352 -34.486 -1.616 1.00 0.00 14 THR A N 18
ATOM 18865 C CA . THR A 1 14 ? 15.015 -34.401 -2.180 1.00 0.00 14 THR A CA 18
ATOM 18866 C C . THR A 1 14 ? 14.105 -33.573 -1.271 1.00 0.00 14 THR A C 18
ATOM 18867 O O . THR A 1 14 ? 14.251 -33.598 -0.050 1.00 0.00 14 THR A O 18
ATOM 18878 N N . ALA A 1 15 ? 13.185 -32.858 -1.902 1.00 0.00 15 ALA A N 18
ATOM 18879 C CA . ALA A 1 15 ? 12.251 -32.023 -1.165 1.00 0.00 15 ALA A CA 18
ATOM 18880 C C . ALA A 1 15 ? 10.846 -32.617 -1.276 1.00 0.00 15 ALA A C 18
ATOM 18881 O O . ALA A 1 15 ? 10.633 -33.585 -2.005 1.00 0.00 15 ALA A O 18
ATOM 18888 N N . GLY A 1 16 ? 9.923 -32.013 -0.542 1.00 0.00 16 GLY A N 18
ATOM 18889 C CA . GLY A 1 16 ? 8.544 -32.471 -0.549 1.00 0.00 16 GLY A CA 18
ATOM 18890 C C . GLY A 1 16 ? 7.686 -31.614 -1.482 1.00 0.00 16 GLY A C 18
ATOM 18891 O O . GLY A 1 16 ? 8.200 -31.006 -2.420 1.00 0.00 16 GLY A O 18
ATOM 18895 N N . ALA A 1 17 ? 6.393 -31.593 -1.194 1.00 0.00 17 ALA A N 18
ATOM 18896 C CA . ALA A 1 17 ? 5.459 -30.821 -1.996 1.00 0.00 17 ALA A CA 18
ATOM 18897 C C . ALA A 1 17 ? 4.713 -29.836 -1.094 1.00 0.00 17 ALA A C 18
ATOM 18898 O O . ALA A 1 17 ? 4.119 -30.233 -0.093 1.00 0.00 17 ALA A O 18
ATOM 18905 N N . GLN A 1 18 ? 4.768 -28.570 -1.482 1.00 0.00 18 GLN A N 18
ATOM 18906 C CA . GLN A 1 18 ? 4.105 -27.525 -0.721 1.00 0.00 18 GLN A CA 18
ATOM 18907 C C . GLN A 1 18 ? 3.802 -26.325 -1.621 1.00 0.00 18 GLN A C 18
ATOM 18908 O O . GLN A 1 18 ? 4.246 -26.275 -2.767 1.00 0.00 18 GLN A O 18
ATOM 18922 N N . GLY A 1 19 ? 3.048 -25.386 -1.067 1.00 0.00 19 GLY A N 18
ATOM 18923 C CA . GLY A 1 19 ? 2.681 -24.190 -1.805 1.00 0.00 19 GLY A CA 18
ATOM 18924 C C . GLY A 1 19 ? 1.163 -24.093 -1.972 1.00 0.00 19 GLY A C 18
ATOM 18925 O O . GLY A 1 19 ? 0.648 -24.214 -3.082 1.00 0.00 19 GLY A O 18
ATOM 18929 N N . SER A 1 20 ? 0.489 -23.874 -0.852 1.00 0.00 20 SER A N 18
ATOM 18930 C CA . SER A 1 20 ? -0.959 -23.760 -0.860 1.00 0.00 20 SER A CA 18
ATOM 18931 C C . SER A 1 20 ? -1.386 -22.473 -0.151 1.00 0.00 20 SER A C 18
ATOM 18932 O O . SER A 1 20 ? -0.694 -21.996 0.747 1.00 0.00 20 SER A O 18
ATOM 18940 N N . CYS A 1 21 ? -2.525 -21.948 -0.580 1.00 0.00 21 CYS A N 18
ATOM 18941 C CA . CYS A 1 21 ? -3.052 -20.726 0.003 1.00 0.00 21 CYS A CA 18
ATOM 18942 C C . CYS A 1 21 ? -4.497 -20.985 0.434 1.00 0.00 21 CYS A C 18
ATOM 18943 O O . CYS A 1 21 ? -5.392 -20.201 0.122 1.00 0.00 21 CYS A O 18
ATOM 18950 N N . SER A 1 22 ? -4.680 -22.087 1.146 1.00 0.00 22 SER A N 18
ATOM 18951 C CA . SER A 1 22 ? -6.001 -22.459 1.623 1.00 0.00 22 SER A CA 18
ATOM 18952 C C . SER A 1 22 ? -6.404 -21.565 2.798 1.00 0.00 22 SER A C 18
ATOM 18953 O O . SER A 1 22 ? -7.479 -20.968 2.788 1.00 0.00 22 SER A O 18
ATOM 18961 N N . LEU A 1 23 ? -5.519 -21.500 3.781 1.00 0.00 23 LEU A N 18
ATOM 18962 C CA . LEU A 1 23 ? -5.768 -20.689 4.961 1.00 0.00 23 LEU A CA 18
ATOM 18963 C C . LEU A 1 23 ? -4.664 -19.638 5.095 1.00 0.00 23 LEU A C 18
ATOM 18964 O O . LEU A 1 23 ? -4.237 -19.320 6.203 1.00 0.00 23 LEU A O 18
ATOM 18980 N N . ARG A 1 24 ? -4.234 -19.129 3.950 1.00 0.00 24 ARG A N 18
ATOM 18981 C CA . ARG A 1 24 ? -3.188 -18.121 3.925 1.00 0.00 24 ARG A CA 18
ATOM 18982 C C . ARG A 1 24 ? -3.697 -16.845 3.251 1.00 0.00 24 ARG A C 18
ATOM 18983 O O . ARG A 1 24 ? -4.290 -15.987 3.904 1.00 0.00 24 ARG A O 18
ATOM 19004 N N . CYS A 1 25 ? -3.445 -16.759 1.953 1.00 0.00 25 CYS A N 18
ATOM 19005 C CA . CYS A 1 25 ? -3.870 -15.602 1.183 1.00 0.00 25 CYS A CA 18
ATOM 19006 C C . CYS A 1 25 ? -3.219 -14.357 1.788 1.00 0.00 25 CYS A C 18
ATOM 19007 O O . CYS A 1 25 ? -3.854 -13.309 1.892 1.00 0.00 25 CYS A O 18
ATOM 19014 N N . GLY A 1 26 ? -1.961 -14.514 2.173 1.00 0.00 26 GLY A N 18
ATOM 19015 C CA . GLY A 1 26 ? -1.217 -13.415 2.765 1.00 0.00 26 GLY A CA 18
ATOM 19016 C C . GLY A 1 26 ? 0.142 -13.889 3.283 1.00 0.00 26 GLY A C 18
ATOM 19017 O O . GLY A 1 26 ? 0.490 -13.644 4.437 1.00 0.00 26 GLY A O 18
ATOM 19021 N N . ALA A 1 27 ? 0.873 -14.560 2.405 1.00 0.00 27 ALA A N 18
ATOM 19022 C CA . ALA A 1 27 ? 2.186 -15.071 2.759 1.00 0.00 27 ALA A CA 18
ATOM 19023 C C . ALA A 1 27 ? 3.046 -15.173 1.498 1.00 0.00 27 ALA A C 18
ATOM 19024 O O . ALA A 1 27 ? 2.528 -15.126 0.384 1.00 0.00 27 ALA A O 18
ATOM 19031 N N . GLN A 1 28 ? 4.346 -15.313 1.716 1.00 0.00 28 GLN A N 18
ATOM 19032 C CA . GLN A 1 28 ? 5.282 -15.422 0.611 1.00 0.00 28 GLN A CA 18
ATOM 19033 C C . GLN A 1 28 ? 6.141 -16.679 0.765 1.00 0.00 28 GLN A C 18
ATOM 19034 O O . GLN A 1 28 ? 6.757 -16.890 1.808 1.00 0.00 28 GLN A O 18
ATOM 19048 N N . ASP A 1 29 ? 6.153 -17.482 -0.289 1.00 0.00 29 ASP A N 18
ATOM 19049 C CA . ASP A 1 29 ? 6.925 -18.713 -0.284 1.00 0.00 29 ASP A CA 18
ATOM 19050 C C . ASP A 1 29 ? 7.812 -18.758 -1.530 1.00 0.00 29 ASP A C 18
ATOM 19051 O O . ASP A 1 29 ? 7.756 -17.861 -2.369 1.00 0.00 29 ASP A O 18
ATOM 19060 N N . GLY A 1 30 ? 8.610 -19.813 -1.611 1.00 0.00 30 GLY A N 18
ATOM 19061 C CA . GLY A 1 30 ? 9.507 -19.988 -2.740 1.00 0.00 30 GLY A CA 18
ATOM 19062 C C . GLY A 1 30 ? 8.780 -20.625 -3.926 1.00 0.00 30 GLY A C 18
ATOM 19063 O O . GLY A 1 30 ? 8.762 -20.066 -5.021 1.00 0.00 30 GLY A O 18
ATOM 19067 N N . LEU A 1 31 ? 8.197 -21.786 -3.666 1.00 0.00 31 LEU A N 18
ATOM 19068 C CA . LEU A 1 31 ? 7.469 -22.505 -4.698 1.00 0.00 31 LEU A CA 18
ATOM 19069 C C . LEU A 1 31 ? 6.358 -21.610 -5.251 1.00 0.00 31 LEU A C 18
ATOM 19070 O O . LEU A 1 31 ? 6.154 -21.544 -6.462 1.00 0.00 31 LEU A O 18
ATOM 19086 N N . CYS A 1 32 ? 5.669 -20.943 -4.336 1.00 0.00 32 CYS A N 18
ATOM 19087 C CA . CYS A 1 32 ? 4.584 -20.055 -4.717 1.00 0.00 32 CYS A CA 18
ATOM 19088 C C . CYS A 1 32 ? 4.526 -18.907 -3.707 1.00 0.00 32 CYS A C 18
ATOM 19089 O O . CYS A 1 32 ? 5.465 -18.705 -2.938 1.00 0.00 32 CYS A O 18
ATOM 19096 N N . SER A 1 33 ? 3.416 -18.185 -3.743 1.00 0.00 33 SER A N 18
ATOM 19097 C CA . SER A 1 33 ? 3.224 -17.063 -2.841 1.00 0.00 33 SER A CA 18
ATOM 19098 C C . SER A 1 33 ? 1.730 -16.769 -2.682 1.00 0.00 33 SER A C 18
ATOM 19099 O O . SER A 1 33 ? 0.984 -16.782 -3.659 1.00 0.00 33 SER A O 18
ATOM 19107 N N . CYS A 1 34 ? 1.340 -16.512 -1.442 1.00 0.00 34 CYS A N 18
ATOM 19108 C CA . CYS A 1 34 ? -0.051 -16.215 -1.142 1.00 0.00 34 CYS A CA 18
ATOM 19109 C C . CYS A 1 34 ? -0.197 -14.700 -0.987 1.00 0.00 34 CYS A C 18
ATOM 19110 O O . CYS A 1 34 ? -1.139 -14.225 -0.355 1.00 0.00 34 CYS A O 18
ATOM 19117 N N . HIS A 1 35 ? 0.751 -13.984 -1.574 1.00 0.00 35 HIS A N 18
ATOM 19118 C CA . HIS A 1 35 ? 0.740 -12.532 -1.508 1.00 0.00 35 HIS A CA 18
ATOM 19119 C C . HIS A 1 35 ? 0.222 -11.962 -2.830 1.00 0.00 35 HIS A C 18
ATOM 19120 O O . HIS A 1 35 ? 0.341 -12.601 -3.875 1.00 0.00 35 HIS A O 18
ATOM 19134 N N . PRO A 1 36 ? -0.356 -10.735 -2.740 1.00 0.00 36 PRO A N 18
ATOM 19135 C CA . PRO A 1 36 ? -0.893 -10.072 -3.917 1.00 0.00 36 PRO A CA 18
ATOM 19136 C C . PRO A 1 36 ? 0.231 -9.516 -4.793 1.00 0.00 36 PRO A C 18
ATOM 19137 O O . PRO A 1 36 ? -0.028 -8.914 -5.834 1.00 0.00 36 PRO A O 18
ATOM 19148 N N . THR A 1 37 ? 1.456 -9.738 -4.340 1.00 0.00 37 THR A N 18
ATOM 19149 C CA . THR A 1 37 ? 2.621 -9.267 -5.069 1.00 0.00 37 THR A CA 18
ATOM 19150 C C . THR A 1 37 ? 3.153 -10.365 -5.992 1.00 0.00 37 THR A C 18
ATOM 19151 O O . THR A 1 37 ? 4.067 -10.130 -6.780 1.00 0.00 37 THR A O 18
ATOM 19162 N N . CYS A 1 38 ? 2.557 -11.541 -5.864 1.00 0.00 38 CYS A N 18
ATOM 19163 C CA . CYS A 1 38 ? 2.959 -12.677 -6.677 1.00 0.00 38 CYS A CA 18
ATOM 19164 C C . CYS A 1 38 ? 2.881 -12.266 -8.148 1.00 0.00 38 CYS A C 18
ATOM 19165 O O . CYS A 1 38 ? 3.515 -12.882 -9.003 1.00 0.00 38 CYS A O 18
ATOM 19172 N N . SER A 1 39 ? 2.098 -11.227 -8.399 1.00 0.00 39 SER A N 18
ATOM 19173 C CA . SER A 1 39 ? 1.929 -10.726 -9.752 1.00 0.00 39 SER A CA 18
ATOM 19174 C C . SER A 1 39 ? 3.221 -10.058 -10.228 1.00 0.00 39 SER A C 18
ATOM 19175 O O . SER A 1 39 ? 3.659 -10.279 -11.357 1.00 0.00 39 SER A O 18
ATOM 19183 N N . GLY A 1 40 ? 3.795 -9.255 -9.344 1.00 0.00 40 GLY A N 18
ATOM 19184 C CA . GLY A 1 40 ? 5.028 -8.554 -9.660 1.00 0.00 40 GLY A CA 18
ATOM 19185 C C . GLY A 1 40 ? 6.229 -9.500 -9.594 1.00 0.00 40 GLY A C 18
ATOM 19186 O O . GLY A 1 40 ? 7.187 -9.346 -10.350 1.00 0.00 40 GLY A O 18
ATOM 19190 N N . LEU A 1 41 ? 6.138 -10.458 -8.683 1.00 0.00 41 LEU A N 18
ATOM 19191 C CA . LEU A 1 41 ? 7.205 -11.429 -8.509 1.00 0.00 41 LEU A CA 18
ATOM 19192 C C . LEU A 1 41 ? 7.074 -12.520 -9.573 1.00 0.00 41 LEU A C 18
ATOM 19193 O O . LEU A 1 41 ? 7.993 -12.735 -10.363 1.00 0.00 41 LEU A O 18
ATOM 19209 N N . GLY A 1 42 ? 5.926 -13.181 -9.560 1.00 0.00 42 GLY A N 18
ATOM 19210 C CA . GLY A 1 42 ? 5.664 -14.244 -10.514 1.00 0.00 42 GLY A CA 18
ATOM 19211 C C . GLY A 1 42 ? 5.711 -15.614 -9.835 1.00 0.00 42 GLY A C 18
ATOM 19212 O O . GLY A 1 42 ? 6.054 -16.613 -10.466 1.00 0.00 42 GLY A O 18
ATOM 19216 N N . THR A 1 43 ? 5.363 -15.618 -8.557 1.00 0.00 43 THR A N 18
ATOM 19217 C CA . THR A 1 43 ? 5.361 -16.849 -7.785 1.00 0.00 43 THR A CA 18
ATOM 19218 C C . THR A 1 43 ? 3.954 -17.152 -7.266 1.00 0.00 43 THR A C 18
ATOM 19219 O O . THR A 1 43 ? 3.787 -17.568 -6.121 1.00 0.00 43 THR A O 18
ATOM 19230 N N . CYS A 1 44 ? 2.978 -16.930 -8.134 1.00 0.00 44 CYS A N 18
ATOM 19231 C CA . CYS A 1 44 ? 1.590 -17.174 -7.779 1.00 0.00 44 CYS A CA 18
ATOM 19232 C C . CYS A 1 44 ? 1.362 -18.687 -7.744 1.00 0.00 44 CYS A C 18
ATOM 19233 O O . CYS A 1 44 ? 1.938 -19.424 -8.543 1.00 0.00 44 CYS A O 18
ATOM 19240 N N . CYS A 1 45 ? 0.521 -19.105 -6.809 1.00 0.00 45 CYS A N 18
ATOM 19241 C CA . CYS A 1 45 ? 0.210 -20.516 -6.659 1.00 0.00 45 CYS A CA 18
ATOM 19242 C C . CYS A 1 45 ? -0.913 -20.867 -7.637 1.00 0.00 45 CYS A C 18
ATOM 19243 O O . CYS A 1 45 ? -1.586 -19.979 -8.160 1.00 0.00 45 CYS A O 18
ATOM 19250 N N . GLU A 1 46 ? -1.081 -22.163 -7.856 1.00 0.00 46 GLU A N 18
ATOM 19251 C CA . GLU A 1 46 ? -2.111 -22.642 -8.762 1.00 0.00 46 GLU A CA 18
ATOM 19252 C C . GLU A 1 46 ? -3.493 -22.494 -8.121 1.00 0.00 46 GLU A C 18
ATOM 19253 O O . GLU A 1 46 ? -4.492 -22.338 -8.821 1.00 0.00 46 GLU A O 18
ATOM 19265 N N . ASP A 1 47 ? -3.505 -22.548 -6.797 1.00 0.00 47 ASP A N 18
ATOM 19266 C CA . ASP A 1 47 ? -4.747 -22.422 -6.054 1.00 0.00 47 ASP A CA 18
ATOM 19267 C C . ASP A 1 47 ? -4.728 -21.117 -5.255 1.00 0.00 47 ASP A C 18
ATOM 19268 O O . ASP A 1 47 ? -5.524 -20.937 -4.334 1.00 0.00 47 ASP A O 18
ATOM 19277 N N . PHE A 1 48 ? -3.810 -20.241 -5.635 1.00 0.00 48 PHE A N 18
ATOM 19278 C CA . PHE A 1 48 ? -3.677 -18.958 -4.965 1.00 0.00 48 PHE A CA 18
ATOM 19279 C C . PHE A 1 48 ? -4.881 -18.060 -5.256 1.00 0.00 48 PHE A C 18
ATOM 19280 O O . PHE A 1 48 ? -5.463 -17.481 -4.341 1.00 0.00 48 PHE A O 18
ATOM 19297 N N . LEU A 1 49 ? -5.218 -17.972 -6.535 1.00 0.00 49 LEU A N 18
ATOM 19298 C CA . LEU A 1 49 ? -6.342 -17.154 -6.958 1.00 0.00 49 LEU A CA 18
ATOM 19299 C C . LEU A 1 49 ? -7.648 -17.855 -6.579 1.00 0.00 49 LEU A C 18
ATOM 19300 O O . LEU A 1 49 ? -8.633 -17.199 -6.241 1.00 0.00 49 LEU A O 18
ATOM 19316 N N . ASP A 1 50 ? -7.615 -19.177 -6.647 1.00 0.00 50 ASP A N 18
ATOM 19317 C CA . ASP A 1 50 ? -8.784 -19.974 -6.316 1.00 0.00 50 ASP A CA 18
ATOM 19318 C C . ASP A 1 50 ? -9.207 -19.675 -4.876 1.00 0.00 50 ASP A C 18
ATOM 19319 O O . ASP A 1 50 ? -10.398 -19.592 -4.580 1.00 0.00 50 ASP A O 18
ATOM 19328 N N . TYR A 1 51 ? -8.209 -19.521 -4.019 1.00 0.00 51 TYR A N 18
ATOM 19329 C CA . TYR A 1 51 ? -8.463 -19.233 -2.618 1.00 0.00 51 TYR A CA 18
ATOM 19330 C C . TYR A 1 51 ? -8.358 -17.732 -2.338 1.00 0.00 51 TYR A C 18
ATOM 19331 O O . TYR A 1 51 ? -8.936 -17.235 -1.374 1.00 0.00 51 TYR A O 18
ATOM 19349 N N . CYS A 1 52 ? -7.615 -17.054 -3.200 1.00 0.00 52 CYS A N 18
ATOM 19350 C CA . CYS A 1 52 ? -7.426 -15.620 -3.058 1.00 0.00 52 CYS A CA 18
ATOM 19351 C C . CYS A 1 52 ? -7.838 -14.949 -4.370 1.00 0.00 52 CYS A C 18
ATOM 19352 O O . CYS A 1 52 ? -7.003 -14.371 -5.065 1.00 0.00 52 CYS A O 18
ATOM 19359 N N . LEU A 1 53 ? -9.125 -15.048 -4.670 1.00 0.00 53 LEU A N 18
ATOM 19360 C CA . LEU A 1 53 ? -9.657 -14.458 -5.887 1.00 0.00 53 LEU A CA 18
ATOM 19361 C C . LEU A 1 53 ? -10.377 -13.153 -5.542 1.00 0.00 53 LEU A C 18
ATOM 19362 O O . LEU A 1 53 ? -11.169 -12.649 -6.337 1.00 0.00 53 LEU A O 18
ATOM 19378 N N . GLU A 1 54 ? -10.077 -12.644 -4.357 1.00 0.00 54 GLU A N 18
ATOM 19379 C CA . GLU A 1 54 ? -10.686 -11.407 -3.897 1.00 0.00 54 GLU A CA 18
ATOM 19380 C C . GLU A 1 54 ? -9.955 -10.883 -2.660 1.00 0.00 54 GLU A C 18
ATOM 19381 O O . GLU A 1 54 ? -10.587 -10.436 -1.704 1.00 0.00 54 GLU A O 18
ATOM 19393 N N . ILE A 1 55 ? -8.633 -10.955 -2.718 1.00 0.00 55 ILE A N 18
ATOM 19394 C CA . ILE A 1 55 ? -7.809 -10.493 -1.614 1.00 0.00 55 ILE A CA 18
ATOM 19395 C C . ILE A 1 55 ? -7.063 -9.226 -2.036 1.00 0.00 55 ILE A C 18
ATOM 19396 O O . ILE A 1 55 ? -6.566 -8.483 -1.191 1.00 0.00 55 ILE A O 18
ATOM 19412 N N . LEU A 1 56 ? -7.007 -9.017 -3.343 1.00 0.00 56 LEU A N 18
ATOM 19413 C CA . LEU A 1 56 ? -6.330 -7.853 -3.888 1.00 0.00 56 LEU A CA 18
ATOM 19414 C C . LEU A 1 56 ? -7.369 -6.799 -4.275 1.00 0.00 56 LEU A C 18
ATOM 19415 O O . LEU A 1 56 ? -8.533 -7.124 -4.506 1.00 0.00 56 LEU A O 18
ATOM 19431 N N . PRO A 1 57 ? -6.899 -5.524 -4.337 1.00 0.00 57 PRO A N 18
ATOM 19432 C CA . PRO A 1 57 ? -7.775 -4.420 -4.693 1.00 0.00 57 PRO A CA 18
ATOM 19433 C C . PRO A 1 57 ? -8.074 -4.420 -6.194 1.00 0.00 57 PRO A C 18
ATOM 19434 O O . PRO A 1 57 ? -7.164 -4.550 -7.012 1.00 0.00 57 PRO A O 18
ATOM 19445 N N . SER A 1 58 ? -9.352 -4.272 -6.510 1.00 0.00 58 SER A N 18
ATOM 19446 C CA . SER A 1 58 ? -9.782 -4.253 -7.898 1.00 0.00 58 SER A CA 18
ATOM 19447 C C . SER A 1 58 ? -10.472 -2.924 -8.213 1.00 0.00 58 SER A C 18
ATOM 19448 O O . SER A 1 58 ? -11.681 -2.789 -8.030 1.00 0.00 58 SER A O 18
ATOM 19456 N N . SER A 1 59 ? -9.674 -1.976 -8.683 1.00 0.00 59 SER A N 18
ATOM 19457 C CA . SER A 1 59 ? -10.192 -0.663 -9.025 1.00 0.00 59 SER A CA 18
ATOM 19458 C C . SER A 1 59 ? -10.520 0.119 -7.752 1.00 0.00 59 SER A C 18
ATOM 19459 O O . SER A 1 59 ? -9.963 1.191 -7.517 1.00 0.00 59 SER A O 18
ATOM 19467 N N . GLY A 1 60 ? -11.422 -0.447 -6.963 1.00 0.00 60 GLY A N 18
ATOM 19468 C CA . GLY A 1 60 ? -11.830 0.184 -5.720 1.00 0.00 60 GLY A CA 18
ATOM 19469 C C . GLY A 1 60 ? -12.771 1.361 -5.985 1.00 0.00 60 GLY A C 18
ATOM 19470 O O . GLY A 1 60 ? -12.414 2.297 -6.699 1.00 0.00 60 GLY A O 18
ATOM 19474 N N . SER A 1 61 ? -13.955 1.275 -5.396 1.00 0.00 61 SER A N 18
ATOM 19475 C CA . SER A 1 61 ? -14.950 2.321 -5.560 1.00 0.00 61 SER A CA 18
ATOM 19476 C C . SER A 1 61 ? -15.119 3.092 -4.249 1.00 0.00 61 SER A C 18
ATOM 19477 O O . SER A 1 61 ? -14.627 2.665 -3.206 1.00 0.00 61 SER A O 18
ATOM 19485 N N . MET A 1 62 ? -15.817 4.214 -4.346 1.00 0.00 62 MET A N 18
ATOM 19486 C CA . MET A 1 62 ? -16.057 5.049 -3.181 1.00 0.00 62 MET A CA 18
ATOM 19487 C C . MET A 1 62 ? -17.555 5.277 -2.970 1.00 0.00 62 MET A C 18
ATOM 19488 O O . MET A 1 62 ? -18.360 5.007 -3.860 1.00 0.00 62 MET A O 18
ATOM 19502 N N . MET A 1 63 ? -17.885 5.774 -1.786 1.00 0.00 63 MET A N 18
ATOM 19503 C CA . MET A 1 63 ? -19.272 6.042 -1.447 1.00 0.00 63 MET A CA 18
ATOM 19504 C C . MET A 1 63 ? -19.832 7.188 -2.293 1.00 0.00 63 MET A C 18
ATOM 19505 O O . MET A 1 63 ? -19.646 8.357 -1.961 1.00 0.00 63 MET A O 18
ATOM 19519 N N . GLY A 1 64 ? -20.506 6.811 -3.370 1.00 0.00 64 GLY A N 18
ATOM 19520 C CA . GLY A 1 64 ? -21.093 7.792 -4.266 1.00 0.00 64 GLY A CA 18
ATOM 19521 C C . GLY A 1 64 ? -21.968 7.115 -5.323 1.00 0.00 64 GLY A C 18
ATOM 19522 O O . GLY A 1 64 ? -22.052 5.889 -5.371 1.00 0.00 64 GLY A O 18
ATOM 19526 N N . GLY A 1 65 ? -22.597 7.944 -6.144 1.00 0.00 65 GLY A N 18
ATOM 19527 C CA . GLY A 1 65 ? -23.462 7.440 -7.197 1.00 0.00 65 GLY A CA 18
ATOM 19528 C C . GLY A 1 65 ? -24.295 8.568 -7.808 1.00 0.00 65 GLY A C 18
ATOM 19529 O O . GLY A 1 65 ? -24.485 9.612 -7.186 1.00 0.00 65 GLY A O 18
ATOM 19533 N N . LYS A 1 66 ? -24.771 8.320 -9.020 1.00 0.00 66 LYS A N 18
ATOM 19534 C CA . LYS A 1 66 ? -25.580 9.302 -9.722 1.00 0.00 66 LYS A CA 18
ATOM 19535 C C . LYS A 1 66 ? -26.519 8.583 -10.692 1.00 0.00 66 LYS A C 18
ATOM 19536 O O . LYS A 1 66 ? -26.167 7.541 -11.245 1.00 0.00 66 LYS A O 18
ATOM 19555 N N . ASP A 1 67 ? -27.695 9.167 -10.870 1.00 0.00 67 ASP A N 18
ATOM 19556 C CA . ASP A 1 67 ? -28.687 8.594 -11.764 1.00 0.00 67 ASP A CA 18
ATOM 19557 C C . ASP A 1 67 ? -29.773 9.635 -12.047 1.00 0.00 67 ASP A C 18
ATOM 19558 O O . ASP A 1 67 ? -29.913 10.607 -11.307 1.00 0.00 67 ASP A O 18
ATOM 19567 N N . PHE A 1 68 ? -30.513 9.395 -13.119 1.00 0.00 68 PHE A N 18
ATOM 19568 C CA . PHE A 1 68 ? -31.582 10.299 -13.508 1.00 0.00 68 PHE A CA 18
ATOM 19569 C C . PHE A 1 68 ? -32.920 9.562 -13.591 1.00 0.00 68 PHE A C 18
ATOM 19570 O O . PHE A 1 68 ? -32.958 8.332 -13.579 1.00 0.00 68 PHE A O 18
ATOM 19587 N N . VAL A 1 69 ? -33.986 10.344 -13.672 1.00 0.00 69 VAL A N 18
ATOM 19588 C CA . VAL A 1 69 ? -35.323 9.782 -13.756 1.00 0.00 69 VAL A CA 18
ATOM 19589 C C . VAL A 1 69 ? -36.290 10.850 -14.271 1.00 0.00 69 VAL A C 18
ATOM 19590 O O . VAL A 1 69 ? -36.104 12.038 -14.011 1.00 0.00 69 VAL A O 18
ATOM 19603 N N . VAL A 1 70 ? -37.302 10.389 -14.991 1.00 0.00 70 VAL A N 18
ATOM 19604 C CA . VAL A 1 70 ? -38.298 11.291 -15.545 1.00 0.00 70 VAL A CA 18
ATOM 19605 C C . VAL A 1 70 ? -39.692 10.696 -15.331 1.00 0.00 70 VAL A C 18
ATOM 19606 O O . VAL A 1 70 ? -39.874 9.483 -15.420 1.00 0.00 70 VAL A O 18
ATOM 19619 N N . GLN A 1 71 ? -40.640 11.579 -15.052 1.00 0.00 71 GLN A N 18
ATOM 19620 C CA . GLN A 1 71 ? -42.012 11.157 -14.825 1.00 0.00 71 GLN A CA 18
ATOM 19621 C C . GLN A 1 71 ? -42.957 11.888 -15.780 1.00 0.00 71 GLN A C 18
ATOM 19622 O O . GLN A 1 71 ? -42.555 12.836 -16.452 1.00 0.00 71 GLN A O 18
ATOM 19636 N N . HIS A 1 72 ? -44.196 11.418 -15.811 1.00 0.00 72 HIS A N 18
ATOM 19637 C CA . HIS A 1 72 ? -45.202 12.015 -16.673 1.00 0.00 72 HIS A CA 18
ATOM 19638 C C . HIS A 1 72 ? -46.545 12.055 -15.943 1.00 0.00 72 HIS A C 18
ATOM 19639 O O . HIS A 1 72 ? -46.672 11.527 -14.839 1.00 0.00 72 HIS A O 18
ATOM 19653 N N . LEU A 1 73 ? -47.515 12.687 -16.588 1.00 0.00 73 LEU A N 18
ATOM 19654 C CA . LEU A 1 73 ? -48.844 12.803 -16.014 1.00 0.00 73 LEU A CA 18
ATOM 19655 C C . LEU A 1 73 ? -49.883 12.383 -17.055 1.00 0.00 73 LEU A C 18
ATOM 19656 O O . LEU A 1 73 ? -49.538 12.091 -18.199 1.00 0.00 73 LEU A O 18
ATOM 19672 N N . LYS A 1 74 ? -51.135 12.365 -16.621 1.00 0.00 74 LYS A N 18
ATOM 19673 C CA . LYS A 1 74 ? -52.227 11.986 -17.501 1.00 0.00 74 LYS A CA 18
ATOM 19674 C C . LYS A 1 74 ? -53.076 13.219 -17.815 1.00 0.00 74 LYS A C 18
ATOM 19675 O O . LYS A 1 74 ? -52.879 14.279 -17.224 1.00 0.00 74 LYS A O 18
ATOM 19694 N N . TRP A 1 75 ? -54.003 13.039 -18.745 1.00 0.00 75 TRP A N 18
ATOM 19695 C CA . TRP A 1 75 ? -54.883 14.124 -19.144 1.00 0.00 75 TRP A CA 18
ATOM 19696 C C . TRP A 1 75 ? -56.303 13.566 -19.251 1.00 0.00 75 TRP A C 18
ATOM 19697 O O . TRP A 1 75 ? -56.489 12.369 -19.463 1.00 0.00 75 TRP A O 18
ATOM 19718 N N . THR A 1 76 ? -57.269 14.461 -19.100 1.00 0.00 76 THR A N 18
ATOM 19719 C CA . THR A 1 76 ? -58.667 14.072 -19.177 1.00 0.00 76 THR A CA 18
ATOM 19720 C C . THR A 1 76 ? -59.234 14.392 -20.562 1.00 0.00 76 THR A C 18
ATOM 19721 O O . THR A 1 76 ? -58.707 15.249 -21.269 1.00 0.00 76 THR A O 18
ATOM 19732 N N . ASP A 1 77 ? -60.300 13.685 -20.907 1.00 0.00 77 ASP A N 18
ATOM 19733 C CA . ASP A 1 77 ? -60.944 13.883 -22.194 1.00 0.00 77 ASP A CA 18
ATOM 19734 C C . ASP A 1 77 ? -62.281 14.597 -21.987 1.00 0.00 77 ASP A C 18
ATOM 19735 O O . ASP A 1 77 ? -62.954 14.382 -20.980 1.00 0.00 77 ASP A O 18
ATOM 19744 N N . PRO A 1 78 ? -62.636 15.455 -22.981 1.00 0.00 78 PRO A N 18
ATOM 19745 C CA . PRO A 1 78 ? -63.880 16.202 -22.917 1.00 0.00 78 PRO A CA 18
ATOM 19746 C C . PRO A 1 78 ? -65.078 15.299 -23.222 1.00 0.00 78 PRO A C 18
ATOM 19747 O O . PRO A 1 78 ? -64.906 14.138 -23.588 1.00 0.00 78 PRO A O 18
ATOM 19758 N N . SER A 1 79 ? -66.263 15.868 -23.060 1.00 0.00 79 SER A N 18
ATOM 19759 C CA . SER A 1 79 ? -67.488 15.130 -23.313 1.00 0.00 79 SER A CA 18
ATOM 19760 C C . SER A 1 79 ? -68.130 15.612 -24.615 1.00 0.00 79 SER A C 18
ATOM 19761 O O . SER A 1 79 ? -67.725 16.632 -25.171 1.00 0.00 79 SER A O 18
ATOM 19769 N N . GLY A 1 80 ? -69.121 14.856 -25.065 1.00 0.00 80 GLY A N 18
ATOM 19770 C CA . GLY A 1 80 ? -69.823 15.193 -26.291 1.00 0.00 80 GLY A CA 18
ATOM 19771 C C . GLY A 1 80 ? -71.066 16.035 -25.998 1.00 0.00 80 GLY A C 18
ATOM 19772 O O . GLY A 1 80 ? -71.588 16.011 -24.884 1.00 0.00 80 GLY A O 18
ATOM 19776 N N . PRO A 1 81 ? -71.517 16.778 -27.044 1.00 0.00 81 PRO A N 18
ATOM 19777 C CA . PRO A 1 81 ? -72.690 17.626 -26.909 1.00 0.00 81 PRO A CA 18
ATOM 19778 C C . PRO A 1 81 ? -73.972 16.791 -26.905 1.00 0.00 81 PRO A C 18
ATOM 19779 O O . PRO A 1 81 ? -74.772 16.881 -25.975 1.00 0.00 81 PRO A O 18
ATOM 19790 N N . SER A 1 82 ? -74.127 15.998 -27.955 1.00 0.00 82 SER A N 18
ATOM 19791 C CA . SER A 1 82 ? -75.299 15.148 -28.084 1.00 0.00 82 SER A CA 18
ATOM 19792 C C . SER A 1 82 ? -76.560 16.008 -28.193 1.00 0.00 82 SER A C 18
ATOM 19793 O O . SER A 1 82 ? -76.732 16.963 -27.437 1.00 0.00 82 SER A O 18
ATOM 19801 N N . SER A 1 83 ? -77.409 15.638 -29.140 1.00 0.00 83 SER A N 18
ATOM 19802 C CA . SER A 1 83 ? -78.649 16.363 -29.358 1.00 0.00 83 SER A CA 18
ATOM 19803 C C . SER A 1 83 ? -79.708 15.426 -29.942 1.00 0.00 83 SER A C 18
ATOM 19804 O O . SER A 1 83 ? -79.404 14.292 -30.307 1.00 0.00 83 SER A O 18
ATOM 19812 N N . GLY A 1 84 ? -80.929 15.936 -30.012 1.00 0.00 84 GLY A N 18
ATOM 19813 C CA . GLY A 1 84 ? -82.035 15.158 -30.546 1.00 0.00 84 GLY A CA 18
ATOM 19814 C C . GLY A 1 84 ? -82.634 15.833 -31.781 1.00 0.00 84 GLY A C 18
ATOM 19815 O O . GLY A 1 84 ? -83.596 16.592 -31.674 1.00 0.00 84 GLY A O 18
ATOM 19819 N N . GLY A 1 1 ? 31.901 -8.865 30.931 1.00 0.00 1 GLY A N 19
ATOM 19820 C CA . GLY A 1 1 ? 31.816 -9.945 29.963 1.00 0.00 1 GLY A CA 19
ATOM 19821 C C . GLY A 1 1 ? 31.069 -9.498 28.705 1.00 0.00 1 GLY A C 19
ATOM 19822 O O . GLY A 1 1 ? 30.687 -8.334 28.586 1.00 0.00 1 GLY A O 19
ATOM 19826 N N . SER A 1 2 ? 30.882 -10.445 27.798 1.00 0.00 2 SER A N 19
ATOM 19827 C CA . SER A 1 2 ? 30.188 -10.163 26.553 1.00 0.00 2 SER A CA 19
ATOM 19828 C C . SER A 1 2 ? 29.560 -11.445 26.002 1.00 0.00 2 SER A C 19
ATOM 19829 O O . SER A 1 2 ? 29.906 -12.544 26.432 1.00 0.00 2 SER A O 19
ATOM 19837 N N . SER A 1 3 ? 28.648 -11.261 25.058 1.00 0.00 3 SER A N 19
ATOM 19838 C CA . SER A 1 3 ? 27.970 -12.389 24.444 1.00 0.00 3 SER A CA 19
ATOM 19839 C C . SER A 1 3 ? 27.253 -11.938 23.169 1.00 0.00 3 SER A C 19
ATOM 19840 O O . SER A 1 3 ? 26.950 -10.757 23.009 1.00 0.00 3 SER A O 19
ATOM 19848 N N . GLY A 1 4 ? 27.003 -12.903 22.296 1.00 0.00 4 GLY A N 19
ATOM 19849 C CA . GLY A 1 4 ? 26.328 -12.619 21.041 1.00 0.00 4 GLY A CA 19
ATOM 19850 C C . GLY A 1 4 ? 25.293 -13.700 20.719 1.00 0.00 4 GLY A C 19
ATOM 19851 O O . GLY A 1 4 ? 24.928 -14.493 21.585 1.00 0.00 4 GLY A O 19
ATOM 19855 N N . SER A 1 5 ? 24.851 -13.696 19.470 1.00 0.00 5 SER A N 19
ATOM 19856 C CA . SER A 1 5 ? 23.866 -14.666 19.023 1.00 0.00 5 SER A CA 19
ATOM 19857 C C . SER A 1 5 ? 23.920 -14.802 17.500 1.00 0.00 5 SER A C 19
ATOM 19858 O O . SER A 1 5 ? 24.456 -13.933 16.814 1.00 0.00 5 SER A O 19
ATOM 19866 N N . SER A 1 6 ? 23.356 -15.899 17.015 1.00 0.00 6 SER A N 19
ATOM 19867 C CA . SER A 1 6 ? 23.333 -16.160 15.586 1.00 0.00 6 SER A CA 19
ATOM 19868 C C . SER A 1 6 ? 21.973 -16.731 15.180 1.00 0.00 6 SER A C 19
ATOM 19869 O O . SER A 1 6 ? 21.162 -17.082 16.036 1.00 0.00 6 SER A O 19
ATOM 19877 N N . GLY A 1 7 ? 21.764 -16.805 13.874 1.00 0.00 7 GLY A N 19
ATOM 19878 C CA . GLY A 1 7 ? 20.516 -17.328 13.344 1.00 0.00 7 GLY A CA 19
ATOM 19879 C C . GLY A 1 7 ? 20.712 -18.727 12.757 1.00 0.00 7 GLY A C 19
ATOM 19880 O O . GLY A 1 7 ? 21.835 -19.226 12.695 1.00 0.00 7 GLY A O 19
ATOM 19884 N N . ILE A 1 8 ? 19.603 -19.321 12.342 1.00 0.00 8 ILE A N 19
ATOM 19885 C CA . ILE A 1 8 ? 19.639 -20.653 11.763 1.00 0.00 8 ILE A CA 19
ATOM 19886 C C . ILE A 1 8 ? 18.611 -20.741 10.633 1.00 0.00 8 ILE A C 19
ATOM 19887 O O . ILE A 1 8 ? 17.646 -19.979 10.606 1.00 0.00 8 ILE A O 19
ATOM 19903 N N . PRO A 1 9 ? 18.860 -21.702 9.703 1.00 0.00 9 PRO A N 19
ATOM 19904 C CA . PRO A 1 9 ? 17.968 -21.899 8.573 1.00 0.00 9 PRO A CA 19
ATOM 19905 C C . PRO A 1 9 ? 16.681 -22.604 9.008 1.00 0.00 9 PRO A C 19
ATOM 19906 O O . PRO A 1 9 ? 16.714 -23.503 9.846 1.00 0.00 9 PRO A O 19
ATOM 19917 N N . GLY A 1 10 ? 15.578 -22.168 8.418 1.00 0.00 10 GLY A N 19
ATOM 19918 C CA . GLY A 1 10 ? 14.282 -22.745 8.733 1.00 0.00 10 GLY A CA 19
ATOM 19919 C C . GLY A 1 10 ? 13.715 -23.508 7.534 1.00 0.00 10 GLY A C 19
ATOM 19920 O O . GLY A 1 10 ? 13.119 -22.910 6.639 1.00 0.00 10 GLY A O 19
ATOM 19924 N N . PRO A 1 11 ? 13.926 -24.851 7.555 1.00 0.00 11 PRO A N 19
ATOM 19925 C CA . PRO A 1 11 ? 13.443 -25.701 6.480 1.00 0.00 11 PRO A CA 19
ATOM 19926 C C . PRO A 1 11 ? 11.929 -25.903 6.579 1.00 0.00 11 PRO A C 19
ATOM 19927 O O . PRO A 1 11 ? 11.300 -25.448 7.533 1.00 0.00 11 PRO A O 19
ATOM 19938 N N . GLY A 1 12 ? 11.389 -26.584 5.580 1.00 0.00 12 GLY A N 19
ATOM 19939 C CA . GLY A 1 12 ? 9.961 -26.851 5.542 1.00 0.00 12 GLY A CA 19
ATOM 19940 C C . GLY A 1 12 ? 9.643 -28.220 6.147 1.00 0.00 12 GLY A C 19
ATOM 19941 O O . GLY A 1 12 ? 10.165 -28.572 7.204 1.00 0.00 12 GLY A O 19
ATOM 19945 N N . PHE A 1 13 ? 8.788 -28.955 5.451 1.00 0.00 13 PHE A N 19
ATOM 19946 C CA . PHE A 1 13 ? 8.394 -30.277 5.907 1.00 0.00 13 PHE A CA 19
ATOM 19947 C C . PHE A 1 13 ? 7.944 -31.150 4.734 1.00 0.00 13 PHE A C 19
ATOM 19948 O O . PHE A 1 13 ? 6.891 -30.910 4.145 1.00 0.00 13 PHE A O 19
ATOM 19965 N N . THR A 1 14 ? 8.764 -32.145 4.430 1.00 0.00 14 THR A N 19
ATOM 19966 C CA . THR A 1 14 ? 8.463 -33.055 3.337 1.00 0.00 14 THR A CA 19
ATOM 19967 C C . THR A 1 14 ? 8.439 -32.301 2.006 1.00 0.00 14 THR A C 19
ATOM 19968 O O . THR A 1 14 ? 7.643 -31.381 1.824 1.00 0.00 14 THR A O 19
ATOM 19979 N N . ALA A 1 15 ? 9.321 -32.718 1.110 1.00 0.00 15 ALA A N 19
ATOM 19980 C CA . ALA A 1 15 ? 9.411 -32.094 -0.199 1.00 0.00 15 ALA A CA 19
ATOM 19981 C C . ALA A 1 15 ? 8.677 -32.961 -1.224 1.00 0.00 15 ALA A C 19
ATOM 19982 O O . ALA A 1 15 ? 8.512 -34.163 -1.021 1.00 0.00 15 ALA A O 19
ATOM 19989 N N . GLY A 1 16 ? 8.257 -32.317 -2.303 1.00 0.00 16 GLY A N 19
ATOM 19990 C CA . GLY A 1 16 ? 7.545 -33.014 -3.360 1.00 0.00 16 GLY A CA 19
ATOM 19991 C C . GLY A 1 16 ? 6.552 -32.082 -4.059 1.00 0.00 16 GLY A C 19
ATOM 19992 O O . GLY A 1 16 ? 6.767 -31.686 -5.203 1.00 0.00 16 GLY A O 19
ATOM 19996 N N . ALA A 1 17 ? 5.486 -31.760 -3.340 1.00 0.00 17 ALA A N 19
ATOM 19997 C CA . ALA A 1 17 ? 4.460 -30.882 -3.877 1.00 0.00 17 ALA A CA 19
ATOM 19998 C C . ALA A 1 17 ? 3.899 -30.012 -2.750 1.00 0.00 17 ALA A C 19
ATOM 19999 O O . ALA A 1 17 ? 3.378 -30.528 -1.763 1.00 0.00 17 ALA A O 19
ATOM 20006 N N . GLN A 1 18 ? 4.025 -28.706 -2.936 1.00 0.00 18 GLN A N 19
ATOM 20007 C CA . GLN A 1 18 ? 3.538 -27.759 -1.948 1.00 0.00 18 GLN A CA 19
ATOM 20008 C C . GLN A 1 18 ? 3.182 -26.430 -2.617 1.00 0.00 18 GLN A C 19
ATOM 20009 O O . GLN A 1 18 ? 3.463 -26.230 -3.797 1.00 0.00 18 GLN A O 19
ATOM 20023 N N . GLY A 1 19 ? 2.568 -25.555 -1.833 1.00 0.00 19 GLY A N 19
ATOM 20024 C CA . GLY A 1 19 ? 2.171 -24.251 -2.335 1.00 0.00 19 GLY A CA 19
ATOM 20025 C C . GLY A 1 19 ? 0.647 -24.117 -2.369 1.00 0.00 19 GLY A C 19
ATOM 20026 O O . GLY A 1 19 ? 0.040 -24.168 -3.437 1.00 0.00 19 GLY A O 19
ATOM 20030 N N . SER A 1 20 ? 0.073 -23.949 -1.186 1.00 0.00 20 SER A N 19
ATOM 20031 C CA . SER A 1 20 ? -1.368 -23.808 -1.067 1.00 0.00 20 SER A CA 19
ATOM 20032 C C . SER A 1 20 ? -1.706 -22.556 -0.256 1.00 0.00 20 SER A C 19
ATOM 20033 O O . SER A 1 20 ? -0.931 -22.141 0.604 1.00 0.00 20 SER A O 19
ATOM 20041 N N . CYS A 1 21 ? -2.864 -21.988 -0.559 1.00 0.00 21 CYS A N 19
ATOM 20042 C CA . CYS A 1 21 ? -3.314 -20.791 0.131 1.00 0.00 21 CYS A CA 19
ATOM 20043 C C . CYS A 1 21 ? -4.692 -21.073 0.733 1.00 0.00 21 CYS A C 19
ATOM 20044 O O . CYS A 1 21 ? -5.659 -20.374 0.433 1.00 0.00 21 CYS A O 19
ATOM 20051 N N . SER A 1 22 ? -4.738 -22.098 1.571 1.00 0.00 22 SER A N 19
ATOM 20052 C CA . SER A 1 22 ? -5.982 -22.480 2.217 1.00 0.00 22 SER A CA 19
ATOM 20053 C C . SER A 1 22 ? -6.286 -21.525 3.373 1.00 0.00 22 SER A C 19
ATOM 20054 O O . SER A 1 22 ? -7.393 -20.996 3.471 1.00 0.00 22 SER A O 19
ATOM 20062 N N . LEU A 1 23 ? -5.285 -21.334 4.220 1.00 0.00 23 LEU A N 19
ATOM 20063 C CA . LEU A 1 23 ? -5.432 -20.452 5.365 1.00 0.00 23 LEU A CA 19
ATOM 20064 C C . LEU A 1 23 ? -4.357 -19.365 5.307 1.00 0.00 23 LEU A C 19
ATOM 20065 O O . LEU A 1 23 ? -3.943 -18.841 6.340 1.00 0.00 23 LEU A O 19
ATOM 20081 N N . ARG A 1 24 ? -3.936 -19.058 4.089 1.00 0.00 24 ARG A N 19
ATOM 20082 C CA . ARG A 1 24 ? -2.917 -18.043 3.884 1.00 0.00 24 ARG A CA 19
ATOM 20083 C C . ARG A 1 24 ? -3.530 -16.797 3.241 1.00 0.00 24 ARG A C 19
ATOM 20084 O O . ARG A 1 24 ? -4.075 -15.940 3.935 1.00 0.00 24 ARG A O 19
ATOM 20105 N N . CYS A 1 25 ? -3.422 -16.737 1.922 1.00 0.00 25 CYS A N 19
ATOM 20106 C CA . CYS A 1 25 ? -3.959 -15.610 1.178 1.00 0.00 25 CYS A CA 19
ATOM 20107 C C . CYS A 1 25 ? -3.284 -14.334 1.684 1.00 0.00 25 CYS A C 19
ATOM 20108 O O . CYS A 1 25 ? -3.929 -13.294 1.809 1.00 0.00 25 CYS A O 19
ATOM 20115 N N . GLY A 1 26 ? -1.994 -14.455 1.961 1.00 0.00 26 GLY A N 19
ATOM 20116 C CA . GLY A 1 26 ? -1.224 -13.324 2.450 1.00 0.00 26 GLY A CA 19
ATOM 20117 C C . GLY A 1 26 ? 0.112 -13.783 3.038 1.00 0.00 26 GLY A C 19
ATOM 20118 O O . GLY A 1 26 ? 0.422 -13.485 4.191 1.00 0.00 26 GLY A O 19
ATOM 20122 N N . ALA A 1 27 ? 0.867 -14.502 2.220 1.00 0.00 27 ALA A N 19
ATOM 20123 C CA . ALA A 1 27 ? 2.162 -15.005 2.645 1.00 0.00 27 ALA A CA 19
ATOM 20124 C C . ALA A 1 27 ? 3.075 -15.143 1.425 1.00 0.00 27 ALA A C 19
ATOM 20125 O O . ALA A 1 27 ? 2.614 -15.064 0.288 1.00 0.00 27 ALA A O 19
ATOM 20132 N N . GLN A 1 28 ? 4.354 -15.347 1.704 1.00 0.00 28 GLN A N 19
ATOM 20133 C CA . GLN A 1 28 ? 5.337 -15.496 0.644 1.00 0.00 28 GLN A CA 19
ATOM 20134 C C . GLN A 1 28 ? 6.124 -16.795 0.829 1.00 0.00 28 GLN A C 19
ATOM 20135 O O . GLN A 1 28 ? 6.679 -17.042 1.899 1.00 0.00 28 GLN A O 19
ATOM 20149 N N . ASP A 1 29 ? 6.148 -17.592 -0.229 1.00 0.00 29 ASP A N 19
ATOM 20150 C CA . ASP A 1 29 ? 6.858 -18.859 -0.197 1.00 0.00 29 ASP A CA 19
ATOM 20151 C C . ASP A 1 29 ? 7.793 -18.945 -1.404 1.00 0.00 29 ASP A C 19
ATOM 20152 O O . ASP A 1 29 ? 7.820 -18.043 -2.239 1.00 0.00 29 ASP A O 19
ATOM 20161 N N . GLY A 1 30 ? 8.539 -20.039 -1.457 1.00 0.00 30 GLY A N 19
ATOM 20162 C CA . GLY A 1 30 ? 9.474 -20.256 -2.548 1.00 0.00 30 GLY A CA 19
ATOM 20163 C C . GLY A 1 30 ? 8.769 -20.865 -3.762 1.00 0.00 30 GLY A C 19
ATOM 20164 O O . GLY A 1 30 ? 8.891 -20.356 -4.875 1.00 0.00 30 GLY A O 19
ATOM 20168 N N . LEU A 1 31 ? 8.047 -21.946 -3.506 1.00 0.00 31 LEU A N 19
ATOM 20169 C CA . LEU A 1 31 ? 7.322 -22.630 -4.563 1.00 0.00 31 LEU A CA 19
ATOM 20170 C C . LEU A 1 31 ? 6.277 -21.682 -5.155 1.00 0.00 31 LEU A C 19
ATOM 20171 O O . LEU A 1 31 ? 6.135 -21.591 -6.374 1.00 0.00 31 LEU A O 19
ATOM 20187 N N . CYS A 1 32 ? 5.572 -20.999 -4.265 1.00 0.00 32 CYS A N 19
ATOM 20188 C CA . CYS A 1 32 ? 4.545 -20.061 -4.684 1.00 0.00 32 CYS A CA 19
ATOM 20189 C C . CYS A 1 32 ? 4.500 -18.914 -3.673 1.00 0.00 32 CYS A C 19
ATOM 20190 O O . CYS A 1 32 ? 5.464 -18.687 -2.942 1.00 0.00 32 CYS A O 19
ATOM 20197 N N . SER A 1 33 ? 3.371 -18.220 -3.662 1.00 0.00 33 SER A N 19
ATOM 20198 C CA . SER A 1 33 ? 3.188 -17.102 -2.753 1.00 0.00 33 SER A CA 19
ATOM 20199 C C . SER A 1 33 ? 1.704 -16.741 -2.659 1.00 0.00 33 SER A C 19
ATOM 20200 O O . SER A 1 33 ? 1.004 -16.712 -3.670 1.00 0.00 33 SER A O 19
ATOM 20208 N N . CYS A 1 34 ? 1.269 -16.474 -1.436 1.00 0.00 34 CYS A N 19
ATOM 20209 C CA . CYS A 1 34 ? -0.119 -16.116 -1.198 1.00 0.00 34 CYS A CA 19
ATOM 20210 C C . CYS A 1 34 ? -0.201 -14.598 -1.029 1.00 0.00 34 CYS A C 19
ATOM 20211 O O . CYS A 1 34 ? -1.082 -14.094 -0.333 1.00 0.00 34 CYS A O 19
ATOM 20218 N N . HIS A 1 35 ? 0.729 -13.911 -1.677 1.00 0.00 35 HIS A N 19
ATOM 20219 C CA . HIS A 1 35 ? 0.772 -12.461 -1.607 1.00 0.00 35 HIS A CA 19
ATOM 20220 C C . HIS A 1 35 ? 0.325 -11.869 -2.945 1.00 0.00 35 HIS A C 19
ATOM 20221 O O . HIS A 1 35 ? 0.500 -12.489 -3.992 1.00 0.00 35 HIS A O 19
ATOM 20235 N N . PRO A 1 36 ? -0.260 -10.643 -2.864 1.00 0.00 36 PRO A N 19
ATOM 20236 C CA . PRO A 1 36 ? -0.735 -9.961 -4.056 1.00 0.00 36 PRO A CA 19
ATOM 20237 C C . PRO A 1 36 ? 0.434 -9.388 -4.861 1.00 0.00 36 PRO A C 19
ATOM 20238 O O . PRO A 1 36 ? 0.237 -8.848 -5.949 1.00 0.00 36 PRO A O 19
ATOM 20249 N N . THR A 1 37 ? 1.624 -9.525 -4.296 1.00 0.00 37 THR A N 19
ATOM 20250 C CA . THR A 1 37 ? 2.824 -9.029 -4.948 1.00 0.00 37 THR A CA 19
ATOM 20251 C C . THR A 1 37 ? 3.457 -10.125 -5.807 1.00 0.00 37 THR A C 19
ATOM 20252 O O . THR A 1 37 ? 4.460 -9.890 -6.480 1.00 0.00 37 THR A O 19
ATOM 20263 N N . CYS A 1 38 ? 2.844 -11.298 -5.758 1.00 0.00 38 CYS A N 19
ATOM 20264 C CA . CYS A 1 38 ? 3.335 -12.431 -6.524 1.00 0.00 38 CYS A CA 19
ATOM 20265 C C . CYS A 1 38 ? 3.082 -12.154 -8.008 1.00 0.00 38 CYS A C 19
ATOM 20266 O O . CYS A 1 38 ? 3.603 -12.857 -8.872 1.00 0.00 38 CYS A O 19
ATOM 20273 N N . SER A 1 39 ? 2.282 -11.128 -8.257 1.00 0.00 39 SER A N 19
ATOM 20274 C CA . SER A 1 39 ? 1.954 -10.749 -9.621 1.00 0.00 39 SER A CA 19
ATOM 20275 C C . SER A 1 39 ? 3.175 -10.125 -10.299 1.00 0.00 39 SER A C 19
ATOM 20276 O O . SER A 1 39 ? 3.480 -10.441 -11.448 1.00 0.00 39 SER A O 19
ATOM 20284 N N . GLY A 1 40 ? 3.841 -9.251 -9.559 1.00 0.00 40 GLY A N 19
ATOM 20285 C CA . GLY A 1 40 ? 5.022 -8.580 -10.075 1.00 0.00 40 GLY A CA 19
ATOM 20286 C C . GLY A 1 40 ? 6.230 -9.520 -10.075 1.00 0.00 40 GLY A C 19
ATOM 20287 O O . GLY A 1 40 ? 7.083 -9.440 -10.957 1.00 0.00 40 GLY A O 19
ATOM 20291 N N . LEU A 1 41 ? 6.264 -10.388 -9.075 1.00 0.00 41 LEU A N 19
ATOM 20292 C CA . LEU A 1 41 ? 7.353 -11.342 -8.948 1.00 0.00 41 LEU A CA 19
ATOM 20293 C C . LEU A 1 41 ? 7.096 -12.529 -9.879 1.00 0.00 41 LEU A C 19
ATOM 20294 O O . LEU A 1 41 ? 7.928 -12.849 -10.727 1.00 0.00 41 LEU A O 19
ATOM 20310 N N . GLY A 1 42 ? 5.941 -13.149 -9.689 1.00 0.00 42 GLY A N 19
ATOM 20311 C CA . GLY A 1 42 ? 5.564 -14.294 -10.501 1.00 0.00 42 GLY A CA 19
ATOM 20312 C C . GLY A 1 42 ? 5.701 -15.596 -9.710 1.00 0.00 42 GLY A C 19
ATOM 20313 O O . GLY A 1 42 ? 6.121 -16.616 -10.254 1.00 0.00 42 GLY A O 19
ATOM 20317 N N . THR A 1 43 ? 5.338 -15.519 -8.438 1.00 0.00 43 THR A N 19
ATOM 20318 C CA . THR A 1 43 ? 5.415 -16.679 -7.566 1.00 0.00 43 THR A CA 19
ATOM 20319 C C . THR A 1 43 ? 4.020 -17.068 -7.073 1.00 0.00 43 THR A C 19
ATOM 20320 O O . THR A 1 43 ? 3.884 -17.756 -6.062 1.00 0.00 43 THR A O 19
ATOM 20331 N N . CYS A 1 44 ? 3.018 -16.612 -7.810 1.00 0.00 44 CYS A N 19
ATOM 20332 C CA . CYS A 1 44 ? 1.638 -16.904 -7.460 1.00 0.00 44 CYS A CA 19
ATOM 20333 C C . CYS A 1 44 ? 1.429 -18.417 -7.550 1.00 0.00 44 CYS A C 19
ATOM 20334 O O . CYS A 1 44 ? 2.037 -19.082 -8.388 1.00 0.00 44 CYS A O 19
ATOM 20341 N N . CYS A 1 45 ? 0.569 -18.917 -6.675 1.00 0.00 45 CYS A N 19
ATOM 20342 C CA . CYS A 1 45 ? 0.273 -20.339 -6.645 1.00 0.00 45 CYS A CA 19
ATOM 20343 C C . CYS A 1 45 ? -0.787 -20.631 -7.710 1.00 0.00 45 CYS A C 19
ATOM 20344 O O . CYS A 1 45 ? -1.417 -19.713 -8.232 1.00 0.00 45 CYS A O 19
ATOM 20351 N N . GLU A 1 46 ? -0.951 -21.914 -7.999 1.00 0.00 46 GLU A N 19
ATOM 20352 C CA . GLU A 1 46 ? -1.923 -22.339 -8.991 1.00 0.00 46 GLU A CA 19
ATOM 20353 C C . GLU A 1 46 ? -3.339 -22.253 -8.418 1.00 0.00 46 GLU A C 19
ATOM 20354 O O . GLU A 1 46 ? -4.302 -22.060 -9.158 1.00 0.00 46 GLU A O 19
ATOM 20366 N N . ASP A 1 47 ? -3.421 -22.402 -7.104 1.00 0.00 47 ASP A N 19
ATOM 20367 C CA . ASP A 1 47 ? -4.703 -22.344 -6.423 1.00 0.00 47 ASP A CA 19
ATOM 20368 C C . ASP A 1 47 ? -4.747 -21.100 -5.533 1.00 0.00 47 ASP A C 19
ATOM 20369 O O . ASP A 1 47 ? -5.586 -21.001 -4.639 1.00 0.00 47 ASP A O 19
ATOM 20378 N N . PHE A 1 48 ? -3.832 -20.182 -5.808 1.00 0.00 48 PHE A N 19
ATOM 20379 C CA . PHE A 1 48 ? -3.756 -18.948 -5.044 1.00 0.00 48 PHE A CA 19
ATOM 20380 C C . PHE A 1 48 ? -4.974 -18.062 -5.310 1.00 0.00 48 PHE A C 19
ATOM 20381 O O . PHE A 1 48 ? -5.598 -17.561 -4.376 1.00 0.00 48 PHE A O 19
ATOM 20398 N N . LEU A 1 49 ? -5.277 -17.896 -6.589 1.00 0.00 49 LEU A N 19
ATOM 20399 C CA . LEU A 1 49 ? -6.409 -17.078 -6.991 1.00 0.00 49 LEU A CA 19
ATOM 20400 C C . LEU A 1 49 ? -7.707 -17.830 -6.689 1.00 0.00 49 LEU A C 19
ATOM 20401 O O . LEU A 1 49 ? -8.703 -17.223 -6.298 1.00 0.00 49 LEU A O 19
ATOM 20417 N N . ASP A 1 50 ? -7.654 -19.140 -6.880 1.00 0.00 50 ASP A N 19
ATOM 20418 C CA . ASP A 1 50 ? -8.813 -19.980 -6.633 1.00 0.00 50 ASP A CA 19
ATOM 20419 C C . ASP A 1 50 ? -9.248 -19.826 -5.175 1.00 0.00 50 ASP A C 19
ATOM 20420 O O . ASP A 1 50 ? -10.441 -19.787 -4.880 1.00 0.00 50 ASP A O 19
ATOM 20429 N N . TYR A 1 51 ? -8.256 -19.742 -4.300 1.00 0.00 51 TYR A N 19
ATOM 20430 C CA . TYR A 1 51 ? -8.521 -19.593 -2.880 1.00 0.00 51 TYR A CA 19
ATOM 20431 C C . TYR A 1 51 ? -8.518 -18.118 -2.473 1.00 0.00 51 TYR A C 19
ATOM 20432 O O . TYR A 1 51 ? -9.151 -17.740 -1.488 1.00 0.00 51 TYR A O 19
ATOM 20450 N N . CYS A 1 52 ? -7.800 -17.323 -3.253 1.00 0.00 52 CYS A N 19
ATOM 20451 C CA . CYS A 1 52 ? -7.707 -15.898 -2.987 1.00 0.00 52 CYS A CA 19
ATOM 20452 C C . CYS A 1 52 ? -8.113 -15.145 -4.256 1.00 0.00 52 CYS A C 19
ATOM 20453 O O . CYS A 1 52 ? -7.294 -14.457 -4.862 1.00 0.00 52 CYS A O 19
ATOM 20460 N N . LEU A 1 53 ? -9.378 -15.301 -4.619 1.00 0.00 53 LEU A N 19
ATOM 20461 C CA . LEU A 1 53 ? -9.902 -14.644 -5.804 1.00 0.00 53 LEU A CA 19
ATOM 20462 C C . LEU A 1 53 ? -10.668 -13.387 -5.388 1.00 0.00 53 LEU A C 19
ATOM 20463 O O . LEU A 1 53 ? -11.617 -12.983 -6.059 1.00 0.00 53 LEU A O 19
ATOM 20479 N N . GLU A 1 54 ? -10.228 -12.802 -4.283 1.00 0.00 54 GLU A N 19
ATOM 20480 C CA . GLU A 1 54 ? -10.860 -11.599 -3.770 1.00 0.00 54 GLU A CA 19
ATOM 20481 C C . GLU A 1 54 ? -10.078 -11.058 -2.572 1.00 0.00 54 GLU A C 19
ATOM 20482 O O . GLU A 1 54 ? -10.669 -10.602 -1.594 1.00 0.00 54 GLU A O 19
ATOM 20494 N N . ILE A 1 55 ? -8.760 -11.127 -2.686 1.00 0.00 55 ILE A N 19
ATOM 20495 C CA . ILE A 1 55 ? -7.890 -10.650 -1.624 1.00 0.00 55 ILE A CA 19
ATOM 20496 C C . ILE A 1 55 ? -7.149 -9.400 -2.102 1.00 0.00 55 ILE A C 19
ATOM 20497 O O . ILE A 1 55 ? -6.819 -8.526 -1.301 1.00 0.00 55 ILE A O 19
ATOM 20513 N N . LEU A 1 56 ? -6.909 -9.354 -3.404 1.00 0.00 56 LEU A N 19
ATOM 20514 C CA . LEU A 1 56 ? -6.212 -8.225 -3.997 1.00 0.00 56 LEU A CA 19
ATOM 20515 C C . LEU A 1 56 ? -6.742 -6.926 -3.386 1.00 0.00 56 LEU A C 19
ATOM 20516 O O . LEU A 1 56 ? -7.818 -6.457 -3.754 1.00 0.00 56 LEU A O 19
ATOM 20532 N N . PRO A 1 57 ? -5.941 -6.368 -2.440 1.00 0.00 57 PRO A N 19
ATOM 20533 C CA . PRO A 1 57 ? -6.318 -5.132 -1.774 1.00 0.00 57 PRO A CA 19
ATOM 20534 C C . PRO A 1 57 ? -6.122 -3.930 -2.699 1.00 0.00 57 PRO A C 19
ATOM 20535 O O . PRO A 1 57 ? -5.445 -4.032 -3.721 1.00 0.00 57 PRO A O 19
ATOM 20546 N N . SER A 1 58 ? -6.726 -2.817 -2.308 1.00 0.00 58 SER A N 19
ATOM 20547 C CA . SER A 1 58 ? -6.627 -1.597 -3.089 1.00 0.00 58 SER A CA 19
ATOM 20548 C C . SER A 1 58 ? -6.520 -0.387 -2.158 1.00 0.00 58 SER A C 19
ATOM 20549 O O . SER A 1 58 ? -7.530 0.222 -1.807 1.00 0.00 58 SER A O 19
ATOM 20557 N N . SER A 1 59 ? -5.288 -0.075 -1.785 1.00 0.00 59 SER A N 19
ATOM 20558 C CA . SER A 1 59 ? -5.036 1.051 -0.901 1.00 0.00 59 SER A CA 19
ATOM 20559 C C . SER A 1 59 ? -5.808 2.280 -1.387 1.00 0.00 59 SER A C 19
ATOM 20560 O O . SER A 1 59 ? -6.644 2.818 -0.663 1.00 0.00 59 SER A O 19
ATOM 20568 N N . GLY A 1 60 ? -5.501 2.687 -2.609 1.00 0.00 60 GLY A N 19
ATOM 20569 C CA . GLY A 1 60 ? -6.155 3.842 -3.200 1.00 0.00 60 GLY A CA 19
ATOM 20570 C C . GLY A 1 60 ? -6.466 3.600 -4.678 1.00 0.00 60 GLY A C 19
ATOM 20571 O O . GLY A 1 60 ? -7.368 2.832 -5.009 1.00 0.00 60 GLY A O 19
ATOM 20575 N N . SER A 1 61 ? -5.701 4.269 -5.528 1.00 0.00 61 SER A N 19
ATOM 20576 C CA . SER A 1 61 ? -5.883 4.136 -6.964 1.00 0.00 61 SER A CA 19
ATOM 20577 C C . SER A 1 61 ? -4.571 3.703 -7.620 1.00 0.00 61 SER A C 19
ATOM 20578 O O . SER A 1 61 ? -4.553 2.773 -8.426 1.00 0.00 61 SER A O 19
ATOM 20586 N N . MET A 1 62 ? -3.504 4.397 -7.251 1.00 0.00 62 MET A N 19
ATOM 20587 C CA . MET A 1 62 ? -2.191 4.096 -7.794 1.00 0.00 62 MET A CA 19
ATOM 20588 C C . MET A 1 62 ? -1.111 4.220 -6.717 1.00 0.00 62 MET A C 19
ATOM 20589 O O . MET A 1 62 ? -0.846 5.314 -6.222 1.00 0.00 62 MET A O 19
ATOM 20603 N N . MET A 1 63 ? -0.516 3.083 -6.387 1.00 0.00 63 MET A N 19
ATOM 20604 C CA . MET A 1 63 ? 0.529 3.050 -5.378 1.00 0.00 63 MET A CA 19
ATOM 20605 C C . MET A 1 63 ? 1.908 2.899 -6.022 1.00 0.00 63 MET A C 19
ATOM 20606 O O . MET A 1 63 ? 2.265 1.818 -6.488 1.00 0.00 63 MET A O 19
ATOM 20620 N N . GLY A 1 64 ? 2.647 3.999 -6.028 1.00 0.00 64 GLY A N 19
ATOM 20621 C CA . GLY A 1 64 ? 3.980 4.003 -6.608 1.00 0.00 64 GLY A CA 19
ATOM 20622 C C . GLY A 1 64 ? 4.802 5.183 -6.085 1.00 0.00 64 GLY A C 19
ATOM 20623 O O . GLY A 1 64 ? 4.313 5.978 -5.283 1.00 0.00 64 GLY A O 19
ATOM 20627 N N . GLY A 1 65 ? 6.036 5.259 -6.560 1.00 0.00 65 GLY A N 19
ATOM 20628 C CA . GLY A 1 65 ? 6.930 6.329 -6.151 1.00 0.00 65 GLY A CA 19
ATOM 20629 C C . GLY A 1 65 ? 8.349 5.801 -5.927 1.00 0.00 65 GLY A C 19
ATOM 20630 O O . GLY A 1 65 ? 8.614 5.123 -4.935 1.00 0.00 65 GLY A O 19
ATOM 20634 N N . LYS A 1 66 ? 9.224 6.133 -6.865 1.00 0.00 66 LYS A N 19
ATOM 20635 C CA . LYS A 1 66 ? 10.609 5.701 -6.782 1.00 0.00 66 LYS A CA 19
ATOM 20636 C C . LYS A 1 66 ? 11.526 6.922 -6.874 1.00 0.00 66 LYS A C 19
ATOM 20637 O O . LYS A 1 66 ? 11.872 7.363 -7.969 1.00 0.00 66 LYS A O 19
ATOM 20656 N N . ASP A 1 67 ? 11.894 7.435 -5.709 1.00 0.00 67 ASP A N 19
ATOM 20657 C CA . ASP A 1 67 ? 12.764 8.597 -5.644 1.00 0.00 67 ASP A CA 19
ATOM 20658 C C . ASP A 1 67 ? 14.223 8.138 -5.668 1.00 0.00 67 ASP A C 19
ATOM 20659 O O . ASP A 1 67 ? 14.628 7.304 -4.861 1.00 0.00 67 ASP A O 19
ATOM 20668 N N . PHE A 1 68 ? 14.973 8.704 -6.603 1.00 0.00 68 PHE A N 19
ATOM 20669 C CA . PHE A 1 68 ? 16.378 8.364 -6.742 1.00 0.00 68 PHE A CA 19
ATOM 20670 C C . PHE A 1 68 ? 17.177 9.547 -7.291 1.00 0.00 68 PHE A C 19
ATOM 20671 O O . PHE A 1 68 ? 16.807 10.133 -8.307 1.00 0.00 68 PHE A O 19
ATOM 20688 N N . VAL A 1 69 ? 18.259 9.864 -6.594 1.00 0.00 69 VAL A N 19
ATOM 20689 C CA . VAL A 1 69 ? 19.113 10.967 -6.998 1.00 0.00 69 VAL A CA 19
ATOM 20690 C C . VAL A 1 69 ? 20.377 10.970 -6.137 1.00 0.00 69 VAL A C 19
ATOM 20691 O O . VAL A 1 69 ? 20.304 11.147 -4.922 1.00 0.00 69 VAL A O 19
ATOM 20704 N N . VAL A 1 70 ? 21.507 10.773 -6.800 1.00 0.00 70 VAL A N 19
ATOM 20705 C CA . VAL A 1 70 ? 22.786 10.750 -6.110 1.00 0.00 70 VAL A CA 19
ATOM 20706 C C . VAL A 1 70 ? 23.852 11.395 -6.998 1.00 0.00 70 VAL A C 19
ATOM 20707 O O . VAL A 1 70 ? 24.197 10.857 -8.049 1.00 0.00 70 VAL A O 19
ATOM 20720 N N . GLN A 1 71 ? 24.344 12.538 -6.544 1.00 0.00 71 GLN A N 19
ATOM 20721 C CA . GLN A 1 71 ? 25.363 13.261 -7.284 1.00 0.00 71 GLN A CA 19
ATOM 20722 C C . GLN A 1 71 ? 26.246 14.063 -6.327 1.00 0.00 71 GLN A C 19
ATOM 20723 O O . GLN A 1 71 ? 25.742 14.754 -5.442 1.00 0.00 71 GLN A O 19
ATOM 20737 N N . HIS A 1 72 ? 27.549 13.946 -6.535 1.00 0.00 72 HIS A N 19
ATOM 20738 C CA . HIS A 1 72 ? 28.507 14.652 -5.702 1.00 0.00 72 HIS A CA 19
ATOM 20739 C C . HIS A 1 72 ? 29.929 14.292 -6.137 1.00 0.00 72 HIS A C 19
ATOM 20740 O O . HIS A 1 72 ? 30.249 13.119 -6.319 1.00 0.00 72 HIS A O 19
ATOM 20754 N N . LEU A 1 73 ? 30.745 15.325 -6.291 1.00 0.00 73 LEU A N 19
ATOM 20755 C CA . LEU A 1 73 ? 32.126 15.132 -6.701 1.00 0.00 73 LEU A CA 19
ATOM 20756 C C . LEU A 1 73 ? 32.912 16.421 -6.451 1.00 0.00 73 LEU A C 19
ATOM 20757 O O . LEU A 1 73 ? 33.064 17.244 -7.352 1.00 0.00 73 LEU A O 19
ATOM 20773 N N . LYS A 1 74 ? 33.390 16.556 -5.223 1.00 0.00 74 LYS A N 19
ATOM 20774 C CA . LYS A 1 74 ? 34.156 17.731 -4.843 1.00 0.00 74 LYS A CA 19
ATOM 20775 C C . LYS A 1 74 ? 34.790 17.499 -3.470 1.00 0.00 74 LYS A C 19
ATOM 20776 O O . LYS A 1 74 ? 34.118 17.060 -2.538 1.00 0.00 74 LYS A O 19
ATOM 20795 N N . TRP A 1 75 ? 36.077 17.804 -3.388 1.00 0.00 75 TRP A N 19
ATOM 20796 C CA . TRP A 1 75 ? 36.809 17.634 -2.144 1.00 0.00 75 TRP A CA 19
ATOM 20797 C C . TRP A 1 75 ? 38.236 18.142 -2.362 1.00 0.00 75 TRP A C 19
ATOM 20798 O O . TRP A 1 75 ? 38.984 17.577 -3.158 1.00 0.00 75 TRP A O 19
ATOM 20819 N N . THR A 1 76 ? 38.569 19.203 -1.642 1.00 0.00 76 THR A N 19
ATOM 20820 C CA . THR A 1 76 ? 39.893 19.793 -1.747 1.00 0.00 76 THR A CA 19
ATOM 20821 C C . THR A 1 76 ? 40.100 20.835 -0.647 1.00 0.00 76 THR A C 19
ATOM 20822 O O . THR A 1 76 ? 39.202 21.625 -0.357 1.00 0.00 76 THR A O 19
ATOM 20833 N N . ASP A 1 77 ? 41.290 20.805 -0.063 1.00 0.00 77 ASP A N 19
ATOM 20834 C CA . ASP A 1 77 ? 41.627 21.738 0.998 1.00 0.00 77 ASP A CA 19
ATOM 20835 C C . ASP A 1 77 ? 43.021 21.410 1.536 1.00 0.00 77 ASP A C 19
ATOM 20836 O O . ASP A 1 77 ? 43.181 20.492 2.339 1.00 0.00 77 ASP A O 19
ATOM 20845 N N . PRO A 1 78 ? 44.021 22.198 1.058 1.00 0.00 78 PRO A N 19
ATOM 20846 C CA . PRO A 1 78 ? 45.397 22.001 1.482 1.00 0.00 78 PRO A CA 19
ATOM 20847 C C . PRO A 1 78 ? 45.613 22.526 2.903 1.00 0.00 78 PRO A C 19
ATOM 20848 O O . PRO A 1 78 ? 44.692 23.061 3.518 1.00 0.00 78 PRO A O 19
ATOM 20859 N N . SER A 1 79 ? 46.837 22.356 3.382 1.00 0.00 79 SER A N 19
ATOM 20860 C CA . SER A 1 79 ? 47.186 22.807 4.719 1.00 0.00 79 SER A CA 19
ATOM 20861 C C . SER A 1 79 ? 48.699 23.012 4.823 1.00 0.00 79 SER A C 19
ATOM 20862 O O . SER A 1 79 ? 49.452 22.551 3.967 1.00 0.00 79 SER A O 19
ATOM 20870 N N . GLY A 1 80 ? 49.099 23.705 5.879 1.00 0.00 80 GLY A N 19
ATOM 20871 C CA . GLY A 1 80 ? 50.508 23.977 6.106 1.00 0.00 80 GLY A CA 19
ATOM 20872 C C . GLY A 1 80 ? 50.728 24.623 7.476 1.00 0.00 80 GLY A C 19
ATOM 20873 O O . GLY A 1 80 ? 50.615 25.840 7.617 1.00 0.00 80 GLY A O 19
ATOM 20877 N N . PRO A 1 81 ? 51.046 23.758 8.475 1.00 0.00 81 PRO A N 19
ATOM 20878 C CA . PRO A 1 81 ? 51.282 24.232 9.828 1.00 0.00 81 PRO A CA 19
ATOM 20879 C C . PRO A 1 81 ? 52.647 24.916 9.939 1.00 0.00 81 PRO A C 19
ATOM 20880 O O . PRO A 1 81 ? 53.375 25.020 8.953 1.00 0.00 81 PRO A O 19
ATOM 20891 N N . SER A 1 82 ? 52.952 25.364 11.148 1.00 0.00 82 SER A N 19
ATOM 20892 C CA . SER A 1 82 ? 54.216 26.035 11.400 1.00 0.00 82 SER A CA 19
ATOM 20893 C C . SER A 1 82 ? 54.368 26.319 12.896 1.00 0.00 82 SER A C 19
ATOM 20894 O O . SER A 1 82 ? 53.413 26.180 13.658 1.00 0.00 82 SER A O 19
ATOM 20902 N N . SER A 1 83 ? 55.576 26.713 13.271 1.00 0.00 83 SER A N 19
ATOM 20903 C CA . SER A 1 83 ? 55.866 27.018 14.662 1.00 0.00 83 SER A CA 19
ATOM 20904 C C . SER A 1 83 ? 57.305 27.517 14.800 1.00 0.00 83 SER A C 19
ATOM 20905 O O . SER A 1 83 ? 58.104 27.382 13.874 1.00 0.00 83 SER A O 19
ATOM 20913 N N . GLY A 1 84 ? 57.593 28.083 15.962 1.00 0.00 84 GLY A N 19
ATOM 20914 C CA . GLY A 1 84 ? 58.922 28.603 16.233 1.00 0.00 84 GLY A CA 19
ATOM 20915 C C . GLY A 1 84 ? 59.194 29.867 15.415 1.00 0.00 84 GLY A C 19
ATOM 20916 O O . GLY A 1 84 ? 58.435 30.833 15.488 1.00 0.00 84 GLY A O 19
ATOM 20920 N N . GLY A 1 1 ? 39.413 -9.977 12.999 1.00 0.00 1 GLY A N 20
ATOM 20921 C CA . GLY A 1 1 ? 38.007 -10.334 13.092 1.00 0.00 1 GLY A CA 20
ATOM 20922 C C . GLY A 1 1 ? 37.663 -11.463 12.119 1.00 0.00 1 GLY A C 20
ATOM 20923 O O . GLY A 1 1 ? 38.404 -11.718 11.171 1.00 0.00 1 GLY A O 20
ATOM 20927 N N . SER A 1 2 ? 36.538 -12.109 12.387 1.00 0.00 2 SER A N 20
ATOM 20928 C CA . SER A 1 2 ? 36.086 -13.205 11.546 1.00 0.00 2 SER A CA 20
ATOM 20929 C C . SER A 1 2 ? 34.602 -13.480 11.798 1.00 0.00 2 SER A C 20
ATOM 20930 O O . SER A 1 2 ? 34.173 -13.594 12.945 1.00 0.00 2 SER A O 20
ATOM 20938 N N . SER A 1 3 ? 33.858 -13.578 10.706 1.00 0.00 3 SER A N 20
ATOM 20939 C CA . SER A 1 3 ? 32.431 -13.837 10.793 1.00 0.00 3 SER A CA 20
ATOM 20940 C C . SER A 1 3 ? 32.036 -14.933 9.801 1.00 0.00 3 SER A C 20
ATOM 20941 O O . SER A 1 3 ? 32.352 -14.845 8.616 1.00 0.00 3 SER A O 20
ATOM 20949 N N . GLY A 1 4 ? 31.351 -15.939 10.323 1.00 0.00 4 GLY A N 20
ATOM 20950 C CA . GLY A 1 4 ? 30.909 -17.051 9.498 1.00 0.00 4 GLY A CA 20
ATOM 20951 C C . GLY A 1 4 ? 29.383 -17.163 9.499 1.00 0.00 4 GLY A C 20
ATOM 20952 O O . GLY A 1 4 ? 28.709 -16.490 10.276 1.00 0.00 4 GLY A O 20
ATOM 20956 N N . SER A 1 5 ? 28.884 -18.018 8.619 1.00 0.00 5 SER A N 20
ATOM 20957 C CA . SER A 1 5 ? 27.450 -18.226 8.508 1.00 0.00 5 SER A CA 20
ATOM 20958 C C . SER A 1 5 ? 27.123 -19.711 8.676 1.00 0.00 5 SER A C 20
ATOM 20959 O O . SER A 1 5 ? 27.824 -20.570 8.142 1.00 0.00 5 SER A O 20
ATOM 20967 N N . SER A 1 6 ? 26.057 -19.969 9.420 1.00 0.00 6 SER A N 20
ATOM 20968 C CA . SER A 1 6 ? 25.629 -21.336 9.665 1.00 0.00 6 SER A CA 20
ATOM 20969 C C . SER A 1 6 ? 24.267 -21.582 9.011 1.00 0.00 6 SER A C 20
ATOM 20970 O O . SER A 1 6 ? 23.280 -20.938 9.363 1.00 0.00 6 SER A O 20
ATOM 20978 N N . GLY A 1 7 ? 24.258 -22.516 8.072 1.00 0.00 7 GLY A N 20
ATOM 20979 C CA . GLY A 1 7 ? 23.034 -22.856 7.366 1.00 0.00 7 GLY A CA 20
ATOM 20980 C C . GLY A 1 7 ? 22.468 -24.189 7.860 1.00 0.00 7 GLY A C 20
ATOM 20981 O O . GLY A 1 7 ? 22.465 -25.176 7.126 1.00 0.00 7 GLY A O 20
ATOM 20985 N N . ILE A 1 8 ? 22.003 -24.174 9.101 1.00 0.00 8 ILE A N 20
ATOM 20986 C CA . ILE A 1 8 ? 21.436 -25.370 9.701 1.00 0.00 8 ILE A CA 20
ATOM 20987 C C . ILE A 1 8 ? 20.067 -25.036 10.298 1.00 0.00 8 ILE A C 20
ATOM 20988 O O . ILE A 1 8 ? 19.936 -24.883 11.511 1.00 0.00 8 ILE A O 20
ATOM 21004 N N . PRO A 1 9 ? 19.057 -24.929 9.394 1.00 0.00 9 PRO A N 20
ATOM 21005 C CA . PRO A 1 9 ? 17.703 -24.616 9.818 1.00 0.00 9 PRO A CA 20
ATOM 21006 C C . PRO A 1 9 ? 17.038 -25.830 10.471 1.00 0.00 9 PRO A C 20
ATOM 21007 O O . PRO A 1 9 ? 17.657 -26.884 10.605 1.00 0.00 9 PRO A O 20
ATOM 21018 N N . GLY A 1 10 ? 15.786 -25.641 10.859 1.00 0.00 10 GLY A N 20
ATOM 21019 C CA . GLY A 1 10 ? 15.030 -26.707 11.494 1.00 0.00 10 GLY A CA 20
ATOM 21020 C C . GLY A 1 10 ? 15.193 -28.024 10.732 1.00 0.00 10 GLY A C 20
ATOM 21021 O O . GLY A 1 10 ? 14.922 -28.090 9.534 1.00 0.00 10 GLY A O 20
ATOM 21025 N N . PRO A 1 11 ? 15.648 -29.066 11.478 1.00 0.00 11 PRO A N 20
ATOM 21026 C CA . PRO A 1 11 ? 15.851 -30.378 10.885 1.00 0.00 11 PRO A CA 20
ATOM 21027 C C . PRO A 1 11 ? 14.515 -31.085 10.648 1.00 0.00 11 PRO A C 20
ATOM 21028 O O . PRO A 1 11 ? 13.782 -31.367 11.595 1.00 0.00 11 PRO A O 20
ATOM 21039 N N . GLY A 1 12 ? 14.239 -31.351 9.380 1.00 0.00 12 GLY A N 20
ATOM 21040 C CA . GLY A 1 12 ? 13.005 -32.019 9.007 1.00 0.00 12 GLY A CA 20
ATOM 21041 C C . GLY A 1 12 ? 13.051 -32.483 7.549 1.00 0.00 12 GLY A C 20
ATOM 21042 O O . GLY A 1 12 ? 13.053 -31.662 6.633 1.00 0.00 12 GLY A O 20
ATOM 21046 N N . PHE A 1 13 ? 13.087 -33.796 7.380 1.00 0.00 13 PHE A N 20
ATOM 21047 C CA . PHE A 1 13 ? 13.133 -34.379 6.050 1.00 0.00 13 PHE A CA 20
ATOM 21048 C C . PHE A 1 13 ? 11.839 -34.100 5.284 1.00 0.00 13 PHE A C 20
ATOM 21049 O O . PHE A 1 13 ? 10.760 -34.062 5.874 1.00 0.00 13 PHE A O 20
ATOM 21066 N N . THR A 1 14 ? 11.988 -33.911 3.981 1.00 0.00 14 THR A N 20
ATOM 21067 C CA . THR A 1 14 ? 10.844 -33.636 3.128 1.00 0.00 14 THR A CA 20
ATOM 21068 C C . THR A 1 14 ? 9.646 -34.487 3.553 1.00 0.00 14 THR A C 20
ATOM 21069 O O . THR A 1 14 ? 9.815 -35.556 4.138 1.00 0.00 14 THR A O 20
ATOM 21080 N N . ALA A 1 15 ? 8.462 -33.980 3.243 1.00 0.00 15 ALA A N 20
ATOM 21081 C CA . ALA A 1 15 ? 7.235 -34.680 3.586 1.00 0.00 15 ALA A CA 20
ATOM 21082 C C . ALA A 1 15 ? 6.055 -34.007 2.882 1.00 0.00 15 ALA A C 20
ATOM 21083 O O . ALA A 1 15 ? 5.196 -33.414 3.533 1.00 0.00 15 ALA A O 20
ATOM 21090 N N . GLY A 1 16 ? 6.051 -34.121 1.562 1.00 0.00 16 GLY A N 20
ATOM 21091 C CA . GLY A 1 16 ? 4.991 -33.531 0.763 1.00 0.00 16 GLY A CA 20
ATOM 21092 C C . GLY A 1 16 ? 5.332 -32.089 0.378 1.00 0.00 16 GLY A C 20
ATOM 21093 O O . GLY A 1 16 ? 5.581 -31.254 1.246 1.00 0.00 16 GLY A O 20
ATOM 21097 N N . ALA A 1 17 ? 5.332 -31.842 -0.923 1.00 0.00 17 ALA A N 20
ATOM 21098 C CA . ALA A 1 17 ? 5.638 -30.517 -1.433 1.00 0.00 17 ALA A CA 20
ATOM 21099 C C . ALA A 1 17 ? 4.575 -29.530 -0.947 1.00 0.00 17 ALA A C 20
ATOM 21100 O O . ALA A 1 17 ? 3.389 -29.853 -0.919 1.00 0.00 17 ALA A O 20
ATOM 21107 N N . GLN A 1 18 ? 5.039 -28.346 -0.574 1.00 0.00 18 GLN A N 20
ATOM 21108 C CA . GLN A 1 18 ? 4.143 -27.310 -0.090 1.00 0.00 18 GLN A CA 20
ATOM 21109 C C . GLN A 1 18 ? 3.904 -26.262 -1.179 1.00 0.00 18 GLN A C 20
ATOM 21110 O O . GLN A 1 18 ? 4.412 -26.393 -2.292 1.00 0.00 18 GLN A O 20
ATOM 21124 N N . GLY A 1 19 ? 3.133 -25.247 -0.821 1.00 0.00 19 GLY A N 20
ATOM 21125 C CA . GLY A 1 19 ? 2.821 -24.177 -1.754 1.00 0.00 19 GLY A CA 20
ATOM 21126 C C . GLY A 1 19 ? 1.310 -24.056 -1.964 1.00 0.00 19 GLY A C 20
ATOM 21127 O O . GLY A 1 19 ? 0.835 -24.069 -3.099 1.00 0.00 19 GLY A O 20
ATOM 21131 N N . SER A 1 20 ? 0.598 -23.941 -0.853 1.00 0.00 20 SER A N 20
ATOM 21132 C CA . SER A 1 20 ? -0.849 -23.818 -0.901 1.00 0.00 20 SER A CA 20
ATOM 21133 C C . SER A 1 20 ? -1.292 -22.556 -0.157 1.00 0.00 20 SER A C 20
ATOM 21134 O O . SER A 1 20 ? -0.625 -22.118 0.780 1.00 0.00 20 SER A O 20
ATOM 21142 N N . CYS A 1 21 ? -2.413 -22.008 -0.601 1.00 0.00 21 CYS A N 20
ATOM 21143 C CA . CYS A 1 21 ? -2.952 -20.806 0.011 1.00 0.00 21 CYS A CA 20
ATOM 21144 C C . CYS A 1 21 ? -4.334 -21.135 0.581 1.00 0.00 21 CYS A C 20
ATOM 21145 O O . CYS A 1 21 ? -5.315 -20.464 0.265 1.00 0.00 21 CYS A O 20
ATOM 21152 N N . SER A 1 22 ? -4.366 -22.168 1.410 1.00 0.00 22 SER A N 20
ATOM 21153 C CA . SER A 1 22 ? -5.611 -22.595 2.026 1.00 0.00 22 SER A CA 20
ATOM 21154 C C . SER A 1 22 ? -6.249 -21.426 2.779 1.00 0.00 22 SER A C 20
ATOM 21155 O O . SER A 1 22 ? -7.296 -20.921 2.377 1.00 0.00 22 SER A O 20
ATOM 21163 N N . LEU A 1 23 ? -5.591 -21.029 3.859 1.00 0.00 23 LEU A N 20
ATOM 21164 C CA . LEU A 1 23 ? -6.081 -19.929 4.672 1.00 0.00 23 LEU A CA 20
ATOM 21165 C C . LEU A 1 23 ? -5.106 -18.754 4.574 1.00 0.00 23 LEU A C 20
ATOM 21166 O O . LEU A 1 23 ? -5.430 -17.638 4.977 1.00 0.00 23 LEU A O 20
ATOM 21182 N N . ARG A 1 24 ? -3.930 -19.046 4.036 1.00 0.00 24 ARG A N 20
ATOM 21183 C CA . ARG A 1 24 ? -2.906 -18.027 3.881 1.00 0.00 24 ARG A CA 20
ATOM 21184 C C . ARG A 1 24 ? -3.490 -16.785 3.205 1.00 0.00 24 ARG A C 20
ATOM 21185 O O . ARG A 1 24 ? -4.050 -15.917 3.872 1.00 0.00 24 ARG A O 20
ATOM 21206 N N . CYS A 1 25 ? -3.340 -16.741 1.889 1.00 0.00 25 CYS A N 20
ATOM 21207 C CA . CYS A 1 25 ? -3.845 -15.620 1.116 1.00 0.00 25 CYS A CA 20
ATOM 21208 C C . CYS A 1 25 ? -3.177 -14.342 1.628 1.00 0.00 25 CYS A C 20
ATOM 21209 O O . CYS A 1 25 ? -3.825 -13.302 1.744 1.00 0.00 25 CYS A O 20
ATOM 21216 N N . GLY A 1 26 ? -1.891 -14.462 1.922 1.00 0.00 26 GLY A N 20
ATOM 21217 C CA . GLY A 1 26 ? -1.129 -13.330 2.420 1.00 0.00 26 GLY A CA 20
ATOM 21218 C C . GLY A 1 26 ? 0.218 -13.783 2.988 1.00 0.00 26 GLY A C 20
ATOM 21219 O O . GLY A 1 26 ? 0.545 -13.482 4.135 1.00 0.00 26 GLY A O 20
ATOM 21223 N N . ALA A 1 27 ? 0.963 -14.498 2.158 1.00 0.00 27 ALA A N 20
ATOM 21224 C CA . ALA A 1 27 ? 2.267 -14.995 2.562 1.00 0.00 27 ALA A CA 20
ATOM 21225 C C . ALA A 1 27 ? 3.152 -15.159 1.325 1.00 0.00 27 ALA A C 20
ATOM 21226 O O . ALA A 1 27 ? 2.664 -15.109 0.197 1.00 0.00 27 ALA A O 20
ATOM 21233 N N . GLN A 1 28 ? 4.438 -15.352 1.578 1.00 0.00 28 GLN A N 20
ATOM 21234 C CA . GLN A 1 28 ? 5.396 -15.524 0.498 1.00 0.00 28 GLN A CA 20
ATOM 21235 C C . GLN A 1 28 ? 6.196 -16.813 0.699 1.00 0.00 28 GLN A C 20
ATOM 21236 O O . GLN A 1 28 ? 6.777 -17.028 1.761 1.00 0.00 28 GLN A O 20
ATOM 21250 N N . ASP A 1 29 ? 6.199 -17.637 -0.339 1.00 0.00 29 ASP A N 20
ATOM 21251 C CA . ASP A 1 29 ? 6.918 -18.898 -0.291 1.00 0.00 29 ASP A CA 20
ATOM 21252 C C . ASP A 1 29 ? 7.830 -19.008 -1.514 1.00 0.00 29 ASP A C 20
ATOM 21253 O O . ASP A 1 29 ? 7.842 -18.120 -2.365 1.00 0.00 29 ASP A O 20
ATOM 21262 N N . GLY A 1 30 ? 8.573 -20.104 -1.562 1.00 0.00 30 GLY A N 20
ATOM 21263 C CA . GLY A 1 30 ? 9.486 -20.341 -2.667 1.00 0.00 30 GLY A CA 20
ATOM 21264 C C . GLY A 1 30 ? 8.761 -20.984 -3.850 1.00 0.00 30 GLY A C 20
ATOM 21265 O O . GLY A 1 30 ? 8.856 -20.502 -4.978 1.00 0.00 30 GLY A O 20
ATOM 21269 N N . LEU A 1 31 ? 8.051 -22.063 -3.553 1.00 0.00 31 LEU A N 20
ATOM 21270 C CA . LEU A 1 31 ? 7.310 -22.777 -4.578 1.00 0.00 31 LEU A CA 20
ATOM 21271 C C . LEU A 1 31 ? 6.229 -21.859 -5.153 1.00 0.00 31 LEU A C 20
ATOM 21272 O O . LEU A 1 31 ? 6.067 -21.771 -6.369 1.00 0.00 31 LEU A O 20
ATOM 21288 N N . CYS A 1 32 ? 5.519 -21.197 -4.251 1.00 0.00 32 CYS A N 20
ATOM 21289 C CA . CYS A 1 32 ? 4.459 -20.289 -4.654 1.00 0.00 32 CYS A CA 20
ATOM 21290 C C . CYS A 1 32 ? 4.450 -19.103 -3.687 1.00 0.00 32 CYS A C 20
ATOM 21291 O O . CYS A 1 32 ? 5.391 -18.918 -2.918 1.00 0.00 32 CYS A O 20
ATOM 21298 N N . SER A 1 33 ? 3.377 -18.330 -3.759 1.00 0.00 33 SER A N 20
ATOM 21299 C CA . SER A 1 33 ? 3.233 -17.166 -2.901 1.00 0.00 33 SER A CA 20
ATOM 21300 C C . SER A 1 33 ? 1.754 -16.807 -2.750 1.00 0.00 33 SER A C 20
ATOM 21301 O O . SER A 1 33 ? 1.007 -16.811 -3.727 1.00 0.00 33 SER A O 20
ATOM 21309 N N . CYS A 1 34 ? 1.374 -16.504 -1.517 1.00 0.00 34 CYS A N 20
ATOM 21310 C CA . CYS A 1 34 ? -0.003 -16.143 -1.225 1.00 0.00 34 CYS A CA 20
ATOM 21311 C C . CYS A 1 34 ? -0.069 -14.628 -1.023 1.00 0.00 34 CYS A C 20
ATOM 21312 O O . CYS A 1 34 ? -0.993 -14.123 -0.387 1.00 0.00 34 CYS A O 20
ATOM 21319 N N . HIS A 1 35 ? 0.923 -13.945 -1.575 1.00 0.00 35 HIS A N 20
ATOM 21320 C CA . HIS A 1 35 ? 0.989 -12.497 -1.463 1.00 0.00 35 HIS A CA 20
ATOM 21321 C C . HIS A 1 35 ? 0.371 -11.858 -2.708 1.00 0.00 35 HIS A C 20
ATOM 21322 O O . HIS A 1 35 ? 0.365 -12.458 -3.781 1.00 0.00 35 HIS A O 20
ATOM 21336 N N . PRO A 1 36 ? -0.148 -10.615 -2.518 1.00 0.00 36 PRO A N 20
ATOM 21337 C CA . PRO A 1 36 ? -0.767 -9.887 -3.613 1.00 0.00 36 PRO A CA 20
ATOM 21338 C C . PRO A 1 36 ? 0.290 -9.337 -4.572 1.00 0.00 36 PRO A C 20
ATOM 21339 O O . PRO A 1 36 ? -0.027 -8.954 -5.697 1.00 0.00 36 PRO A O 20
ATOM 21350 N N . THR A 1 37 ? 1.525 -9.314 -4.092 1.00 0.00 37 THR A N 20
ATOM 21351 C CA . THR A 1 37 ? 2.630 -8.817 -4.892 1.00 0.00 37 THR A CA 20
ATOM 21352 C C . THR A 1 37 ? 3.325 -9.971 -5.618 1.00 0.00 37 THR A C 20
ATOM 21353 O O . THR A 1 37 ? 4.369 -9.780 -6.239 1.00 0.00 37 THR A O 20
ATOM 21364 N N . CYS A 1 38 ? 2.717 -11.144 -5.515 1.00 0.00 38 CYS A N 20
ATOM 21365 C CA . CYS A 1 38 ? 3.264 -12.329 -6.153 1.00 0.00 38 CYS A CA 20
ATOM 21366 C C . CYS A 1 38 ? 3.096 -12.180 -7.667 1.00 0.00 38 CYS A C 20
ATOM 21367 O O . CYS A 1 38 ? 3.761 -12.869 -8.439 1.00 0.00 38 CYS A O 20
ATOM 21374 N N . SER A 1 39 ? 2.204 -11.276 -8.045 1.00 0.00 39 SER A N 20
ATOM 21375 C CA . SER A 1 39 ? 1.941 -11.028 -9.452 1.00 0.00 39 SER A CA 20
ATOM 21376 C C . SER A 1 39 ? 3.130 -10.306 -10.088 1.00 0.00 39 SER A C 20
ATOM 21377 O O . SER A 1 39 ? 3.485 -10.577 -11.234 1.00 0.00 39 SER A O 20
ATOM 21385 N N . GLY A 1 40 ? 3.714 -9.402 -9.316 1.00 0.00 40 GLY A N 20
ATOM 21386 C CA . GLY A 1 40 ? 4.857 -8.639 -9.789 1.00 0.00 40 GLY A CA 20
ATOM 21387 C C . GLY A 1 40 ? 6.127 -9.492 -9.783 1.00 0.00 40 GLY A C 20
ATOM 21388 O O . GLY A 1 40 ? 7.074 -9.207 -10.513 1.00 0.00 40 GLY A O 20
ATOM 21392 N N . LEU A 1 41 ? 6.104 -10.523 -8.950 1.00 0.00 41 LEU A N 20
ATOM 21393 C CA . LEU A 1 41 ? 7.242 -11.419 -8.839 1.00 0.00 41 LEU A CA 20
ATOM 21394 C C . LEU A 1 41 ? 7.052 -12.599 -9.794 1.00 0.00 41 LEU A C 20
ATOM 21395 O O . LEU A 1 41 ? 7.939 -12.910 -10.587 1.00 0.00 41 LEU A O 20
ATOM 21411 N N . GLY A 1 42 ? 5.888 -13.224 -9.687 1.00 0.00 42 GLY A N 20
ATOM 21412 C CA . GLY A 1 42 ? 5.570 -14.363 -10.532 1.00 0.00 42 GLY A CA 20
ATOM 21413 C C . GLY A 1 42 ? 5.717 -15.676 -9.760 1.00 0.00 42 GLY A C 20
ATOM 21414 O O . GLY A 1 42 ? 6.132 -16.687 -10.323 1.00 0.00 42 GLY A O 20
ATOM 21418 N N . THR A 1 43 ? 5.369 -15.617 -8.483 1.00 0.00 43 THR A N 20
ATOM 21419 C CA . THR A 1 43 ? 5.458 -16.789 -7.629 1.00 0.00 43 THR A CA 20
ATOM 21420 C C . THR A 1 43 ? 4.071 -17.177 -7.112 1.00 0.00 43 THR A C 20
ATOM 21421 O O . THR A 1 43 ? 3.953 -17.958 -6.169 1.00 0.00 43 THR A O 20
ATOM 21432 N N . CYS A 1 44 ? 3.057 -16.615 -7.753 1.00 0.00 44 CYS A N 20
ATOM 21433 C CA . CYS A 1 44 ? 1.683 -16.893 -7.370 1.00 0.00 44 CYS A CA 20
ATOM 21434 C C . CYS A 1 44 ? 1.443 -18.399 -7.502 1.00 0.00 44 CYS A C 20
ATOM 21435 O O . CYS A 1 44 ? 2.038 -19.053 -8.357 1.00 0.00 44 CYS A O 20
ATOM 21442 N N . CYS A 1 45 ? 0.570 -18.904 -6.643 1.00 0.00 45 CYS A N 20
ATOM 21443 C CA . CYS A 1 45 ? 0.244 -20.320 -6.653 1.00 0.00 45 CYS A CA 20
ATOM 21444 C C . CYS A 1 45 ? -0.880 -20.546 -7.666 1.00 0.00 45 CYS A C 20
ATOM 21445 O O . CYS A 1 45 ? -1.570 -19.605 -8.055 1.00 0.00 45 CYS A O 20
ATOM 21452 N N . GLU A 1 46 ? -1.031 -21.801 -8.065 1.00 0.00 46 GLU A N 20
ATOM 21453 C CA . GLU A 1 46 ? -2.059 -22.163 -9.025 1.00 0.00 46 GLU A CA 20
ATOM 21454 C C . GLU A 1 46 ? -3.439 -22.122 -8.365 1.00 0.00 46 GLU A C 20
ATOM 21455 O O . GLU A 1 46 ? -4.452 -21.972 -9.046 1.00 0.00 46 GLU A O 20
ATOM 21467 N N . ASP A 1 47 ? -3.434 -22.257 -7.047 1.00 0.00 47 ASP A N 20
ATOM 21468 C CA . ASP A 1 47 ? -4.673 -22.237 -6.288 1.00 0.00 47 ASP A CA 20
ATOM 21469 C C . ASP A 1 47 ? -4.718 -20.973 -5.428 1.00 0.00 47 ASP A C 20
ATOM 21470 O O . ASP A 1 47 ? -5.523 -20.876 -4.503 1.00 0.00 47 ASP A O 20
ATOM 21479 N N . PHE A 1 48 ? -3.844 -20.036 -5.763 1.00 0.00 48 PHE A N 20
ATOM 21480 C CA . PHE A 1 48 ? -3.775 -18.782 -5.033 1.00 0.00 48 PHE A CA 20
ATOM 21481 C C . PHE A 1 48 ? -5.021 -17.930 -5.285 1.00 0.00 48 PHE A C 20
ATOM 21482 O O . PHE A 1 48 ? -5.629 -17.421 -4.345 1.00 0.00 48 PHE A O 20
ATOM 21499 N N . LEU A 1 49 ? -5.364 -17.803 -6.558 1.00 0.00 49 LEU A N 20
ATOM 21500 C CA . LEU A 1 49 ? -6.527 -17.022 -6.945 1.00 0.00 49 LEU A CA 20
ATOM 21501 C C . LEU A 1 49 ? -7.797 -17.798 -6.592 1.00 0.00 49 LEU A C 20
ATOM 21502 O O . LEU A 1 49 ? -8.793 -17.208 -6.175 1.00 0.00 49 LEU A O 20
ATOM 21518 N N . ASP A 1 50 ? -7.721 -19.109 -6.770 1.00 0.00 50 ASP A N 20
ATOM 21519 C CA . ASP A 1 50 ? -8.852 -19.971 -6.475 1.00 0.00 50 ASP A CA 20
ATOM 21520 C C . ASP A 1 50 ? -9.242 -19.809 -5.004 1.00 0.00 50 ASP A C 20
ATOM 21521 O O . ASP A 1 50 ? -10.425 -19.781 -4.671 1.00 0.00 50 ASP A O 20
ATOM 21530 N N . TYR A 1 51 ? -8.223 -19.707 -4.164 1.00 0.00 51 TYR A N 20
ATOM 21531 C CA . TYR A 1 51 ? -8.444 -19.548 -2.736 1.00 0.00 51 TYR A CA 20
ATOM 21532 C C . TYR A 1 51 ? -8.471 -18.069 -2.347 1.00 0.00 51 TYR A C 20
ATOM 21533 O O . TYR A 1 51 ? -9.086 -17.698 -1.348 1.00 0.00 51 TYR A O 20
ATOM 21551 N N . CYS A 1 52 ? -7.797 -17.264 -3.155 1.00 0.00 52 CYS A N 20
ATOM 21552 C CA . CYS A 1 52 ? -7.737 -15.834 -2.908 1.00 0.00 52 CYS A CA 20
ATOM 21553 C C . CYS A 1 52 ? -8.221 -15.108 -4.165 1.00 0.00 52 CYS A C 20
ATOM 21554 O O . CYS A 1 52 ? -7.454 -14.391 -4.805 1.00 0.00 52 CYS A O 20
ATOM 21561 N N . LEU A 1 53 ? -9.490 -15.319 -4.479 1.00 0.00 53 LEU A N 20
ATOM 21562 C CA . LEU A 1 53 ? -10.085 -14.693 -5.648 1.00 0.00 53 LEU A CA 20
ATOM 21563 C C . LEU A 1 53 ? -10.871 -13.455 -5.213 1.00 0.00 53 LEU A C 20
ATOM 21564 O O . LEU A 1 53 ? -11.865 -13.093 -5.842 1.00 0.00 53 LEU A O 20
ATOM 21580 N N . GLU A 1 54 ? -10.397 -12.838 -4.140 1.00 0.00 54 GLU A N 20
ATOM 21581 C CA . GLU A 1 54 ? -11.043 -11.648 -3.614 1.00 0.00 54 GLU A CA 20
ATOM 21582 C C . GLU A 1 54 ? -10.156 -10.985 -2.559 1.00 0.00 54 GLU A C 20
ATOM 21583 O O . GLU A 1 54 ? -10.657 -10.376 -1.615 1.00 0.00 54 GLU A O 20
ATOM 21595 N N . ILE A 1 55 ? -8.853 -11.125 -2.755 1.00 0.00 55 ILE A N 20
ATOM 21596 C CA . ILE A 1 55 ? -7.891 -10.547 -1.832 1.00 0.00 55 ILE A CA 20
ATOM 21597 C C . ILE A 1 55 ? -7.159 -9.394 -2.520 1.00 0.00 55 ILE A C 20
ATOM 21598 O O . ILE A 1 55 ? -6.706 -8.460 -1.861 1.00 0.00 55 ILE A O 20
ATOM 21614 N N . LEU A 1 56 ? -7.065 -9.498 -3.838 1.00 0.00 56 LEU A N 20
ATOM 21615 C CA . LEU A 1 56 ? -6.395 -8.475 -4.623 1.00 0.00 56 LEU A CA 20
ATOM 21616 C C . LEU A 1 56 ? -6.917 -7.098 -4.210 1.00 0.00 56 LEU A C 20
ATOM 21617 O O . LEU A 1 56 ? -8.035 -6.977 -3.713 1.00 0.00 56 LEU A O 20
ATOM 21633 N N . PRO A 1 57 ? -6.059 -6.067 -4.436 1.00 0.00 57 PRO A N 20
ATOM 21634 C CA . PRO A 1 57 ? -6.422 -4.702 -4.093 1.00 0.00 57 PRO A CA 20
ATOM 21635 C C . PRO A 1 57 ? -7.426 -4.133 -5.097 1.00 0.00 57 PRO A C 20
ATOM 21636 O O . PRO A 1 57 ? -7.204 -4.195 -6.305 1.00 0.00 57 PRO A O 20
ATOM 21647 N N . SER A 1 58 ? -8.509 -3.591 -4.559 1.00 0.00 58 SER A N 20
ATOM 21648 C CA . SER A 1 58 ? -9.548 -3.010 -5.393 1.00 0.00 58 SER A CA 20
ATOM 21649 C C . SER A 1 58 ? -9.524 -1.485 -5.274 1.00 0.00 58 SER A C 20
ATOM 21650 O O . SER A 1 58 ? -9.937 -0.932 -4.256 1.00 0.00 58 SER A O 20
ATOM 21658 N N . SER A 1 59 ? -9.035 -0.849 -6.328 1.00 0.00 59 SER A N 20
ATOM 21659 C CA . SER A 1 59 ? -8.951 0.601 -6.355 1.00 0.00 59 SER A CA 20
ATOM 21660 C C . SER A 1 59 ? -10.034 1.171 -7.273 1.00 0.00 59 SER A C 20
ATOM 21661 O O . SER A 1 59 ? -10.282 0.637 -8.353 1.00 0.00 59 SER A O 20
ATOM 21669 N N . GLY A 1 60 ? -10.650 2.249 -6.810 1.00 0.00 60 GLY A N 20
ATOM 21670 C CA . GLY A 1 60 ? -11.701 2.897 -7.576 1.00 0.00 60 GLY A CA 20
ATOM 21671 C C . GLY A 1 60 ? -11.852 4.364 -7.168 1.00 0.00 60 GLY A C 20
ATOM 21672 O O . GLY A 1 60 ? -12.638 4.687 -6.278 1.00 0.00 60 GLY A O 20
ATOM 21676 N N . SER A 1 61 ? -11.086 5.214 -7.837 1.00 0.00 61 SER A N 20
ATOM 21677 C CA . SER A 1 61 ? -11.125 6.638 -7.555 1.00 0.00 61 SER A CA 20
ATOM 21678 C C . SER A 1 61 ? -10.721 7.430 -8.801 1.00 0.00 61 SER A C 20
ATOM 21679 O O . SER A 1 61 ? -9.534 7.592 -9.079 1.00 0.00 61 SER A O 20
ATOM 21687 N N . MET A 1 62 ? -11.731 7.902 -9.517 1.00 0.00 62 MET A N 20
ATOM 21688 C CA . MET A 1 62 ? -11.495 8.672 -10.726 1.00 0.00 62 MET A CA 20
ATOM 21689 C C . MET A 1 62 ? -10.672 7.870 -11.735 1.00 0.00 62 MET A C 20
ATOM 21690 O O . MET A 1 62 ? -9.445 7.960 -11.752 1.00 0.00 62 MET A O 20
ATOM 21704 N N . MET A 1 63 ? -11.380 7.104 -12.552 1.00 0.00 63 MET A N 20
ATOM 21705 C CA . MET A 1 63 ? -10.730 6.287 -13.563 1.00 0.00 63 MET A CA 20
ATOM 21706 C C . MET A 1 63 ? -10.307 7.134 -14.765 1.00 0.00 63 MET A C 20
ATOM 21707 O O . MET A 1 63 ? -9.142 7.124 -15.157 1.00 0.00 63 MET A O 20
ATOM 21721 N N . GLY A 1 64 ? -11.279 7.846 -15.317 1.00 0.00 64 GLY A N 20
ATOM 21722 C CA . GLY A 1 64 ? -11.022 8.697 -16.466 1.00 0.00 64 GLY A CA 20
ATOM 21723 C C . GLY A 1 64 ? -11.180 10.174 -16.101 1.00 0.00 64 GLY A C 20
ATOM 21724 O O . GLY A 1 64 ? -10.730 10.607 -15.042 1.00 0.00 64 GLY A O 20
ATOM 21728 N N . GLY A 1 65 ? -11.822 10.907 -16.999 1.00 0.00 65 GLY A N 20
ATOM 21729 C CA . GLY A 1 65 ? -12.045 12.327 -16.785 1.00 0.00 65 GLY A CA 20
ATOM 21730 C C . GLY A 1 65 ? -13.532 12.623 -16.578 1.00 0.00 65 GLY A C 20
ATOM 21731 O O . GLY A 1 65 ? -14.174 13.226 -17.437 1.00 0.00 65 GLY A O 20
ATOM 21735 N N . LYS A 1 66 ? -14.036 12.185 -15.434 1.00 0.00 66 LYS A N 20
ATOM 21736 C CA . LYS A 1 66 ? -15.435 12.396 -15.103 1.00 0.00 66 LYS A CA 20
ATOM 21737 C C . LYS A 1 66 ? -15.536 13.047 -13.722 1.00 0.00 66 LYS A C 20
ATOM 21738 O O . LYS A 1 66 ? -15.293 12.397 -12.706 1.00 0.00 66 LYS A O 20
ATOM 21757 N N . ASP A 1 67 ? -15.895 14.322 -13.729 1.00 0.00 67 ASP A N 20
ATOM 21758 C CA . ASP A 1 67 ? -16.030 15.069 -12.490 1.00 0.00 67 ASP A CA 20
ATOM 21759 C C . ASP A 1 67 ? -17.122 16.128 -12.655 1.00 0.00 67 ASP A C 20
ATOM 21760 O O . ASP A 1 67 ? -17.537 16.428 -13.773 1.00 0.00 67 ASP A O 20
ATOM 21769 N N . PHE A 1 68 ? -17.556 16.665 -11.524 1.00 0.00 68 PHE A N 20
ATOM 21770 C CA . PHE A 1 68 ? -18.592 17.684 -11.529 1.00 0.00 68 PHE A CA 20
ATOM 21771 C C . PHE A 1 68 ? -18.060 19.009 -10.978 1.00 0.00 68 PHE A C 20
ATOM 21772 O O . PHE A 1 68 ? -16.999 19.045 -10.356 1.00 0.00 68 PHE A O 20
ATOM 21789 N N . VAL A 1 69 ? -18.821 20.064 -11.227 1.00 0.00 69 VAL A N 20
ATOM 21790 C CA . VAL A 1 69 ? -18.439 21.388 -10.764 1.00 0.00 69 VAL A CA 20
ATOM 21791 C C . VAL A 1 69 ? -19.486 21.898 -9.772 1.00 0.00 69 VAL A C 20
ATOM 21792 O O . VAL A 1 69 ? -20.665 21.565 -9.882 1.00 0.00 69 VAL A O 20
ATOM 21805 N N . VAL A 1 70 ? -19.017 22.698 -8.825 1.00 0.00 70 VAL A N 20
ATOM 21806 C CA . VAL A 1 70 ? -19.898 23.257 -7.814 1.00 0.00 70 VAL A CA 20
ATOM 21807 C C . VAL A 1 70 ? -19.278 24.540 -7.256 1.00 0.00 70 VAL A C 20
ATOM 21808 O O . VAL A 1 70 ? -18.085 24.783 -7.430 1.00 0.00 70 VAL A O 20
ATOM 21821 N N . GLN A 1 71 ? -20.116 25.326 -6.598 1.00 0.00 71 GLN A N 20
ATOM 21822 C CA . GLN A 1 71 ? -19.665 26.578 -6.013 1.00 0.00 71 GLN A CA 20
ATOM 21823 C C . GLN A 1 71 ? -20.633 27.032 -4.919 1.00 0.00 71 GLN A C 20
ATOM 21824 O O . GLN A 1 71 ? -21.724 26.480 -4.781 1.00 0.00 71 GLN A O 20
ATOM 21838 N N . HIS A 1 72 ? -20.199 28.033 -4.167 1.00 0.00 72 HIS A N 20
ATOM 21839 C CA . HIS A 1 72 ? -21.013 28.568 -3.089 1.00 0.00 72 HIS A CA 20
ATOM 21840 C C . HIS A 1 72 ? -20.772 30.073 -2.961 1.00 0.00 72 HIS A C 20
ATOM 21841 O O . HIS A 1 72 ? -19.719 30.572 -3.356 1.00 0.00 72 HIS A O 20
ATOM 21855 N N . LEU A 1 73 ? -21.764 30.754 -2.408 1.00 0.00 73 LEU A N 20
ATOM 21856 C CA . LEU A 1 73 ? -21.673 32.192 -2.223 1.00 0.00 73 LEU A CA 20
ATOM 21857 C C . LEU A 1 73 ? -21.043 32.488 -0.861 1.00 0.00 73 LEU A C 20
ATOM 21858 O O . LEU A 1 73 ? -20.784 31.573 -0.080 1.00 0.00 73 LEU A O 20
ATOM 21874 N N . LYS A 1 74 ? -20.812 33.770 -0.617 1.00 0.00 74 LYS A N 20
ATOM 21875 C CA . LYS A 1 74 ? -20.217 34.198 0.638 1.00 0.00 74 LYS A CA 20
ATOM 21876 C C . LYS A 1 74 ? -20.212 35.726 0.700 1.00 0.00 74 LYS A C 20
ATOM 21877 O O . LYS A 1 74 ? -20.478 36.393 -0.299 1.00 0.00 74 LYS A O 20
ATOM 21896 N N . TRP A 1 75 ? -19.907 36.238 1.883 1.00 0.00 75 TRP A N 20
ATOM 21897 C CA . TRP A 1 75 ? -19.864 37.676 2.089 1.00 0.00 75 TRP A CA 20
ATOM 21898 C C . TRP A 1 75 ? -18.481 38.034 2.638 1.00 0.00 75 TRP A C 20
ATOM 21899 O O . TRP A 1 75 ? -17.774 37.173 3.159 1.00 0.00 75 TRP A O 20
ATOM 21920 N N . THR A 1 76 ? -18.137 39.306 2.501 1.00 0.00 76 THR A N 20
ATOM 21921 C CA . THR A 1 76 ? -16.851 39.788 2.976 1.00 0.00 76 THR A CA 20
ATOM 21922 C C . THR A 1 76 ? -16.818 41.318 2.965 1.00 0.00 76 THR A C 20
ATOM 21923 O O . THR A 1 76 ? -17.676 41.956 2.356 1.00 0.00 76 THR A O 20
ATOM 21934 N N . ASP A 1 77 ? -15.819 41.861 3.645 1.00 0.00 77 ASP A N 20
ATOM 21935 C CA . ASP A 1 77 ? -15.663 43.304 3.720 1.00 0.00 77 ASP A CA 20
ATOM 21936 C C . ASP A 1 77 ? -14.190 43.665 3.519 1.00 0.00 77 ASP A C 20
ATOM 21937 O O . ASP A 1 77 ? -13.390 43.564 4.448 1.00 0.00 77 ASP A O 20
ATOM 21946 N N . PRO A 1 78 ? -13.868 44.088 2.267 1.00 0.00 78 PRO A N 20
ATOM 21947 C CA . PRO A 1 78 ? -12.505 44.465 1.932 1.00 0.00 78 PRO A CA 20
ATOM 21948 C C . PRO A 1 78 ? -12.153 45.831 2.523 1.00 0.00 78 PRO A C 20
ATOM 21949 O O . PRO A 1 78 ? -12.987 46.468 3.165 1.00 0.00 78 PRO A O 20
ATOM 21960 N N . SER A 1 79 ? -10.915 46.241 2.286 1.00 0.00 79 SER A N 20
ATOM 21961 C CA . SER A 1 79 ? -10.442 47.520 2.787 1.00 0.00 79 SER A CA 20
ATOM 21962 C C . SER A 1 79 ? -9.426 48.120 1.813 1.00 0.00 79 SER A C 20
ATOM 21963 O O . SER A 1 79 ? -9.009 47.461 0.861 1.00 0.00 79 SER A O 20
ATOM 21971 N N . GLY A 1 80 ? -9.056 49.363 2.084 1.00 0.00 80 GLY A N 20
ATOM 21972 C CA . GLY A 1 80 ? -8.097 50.059 1.243 1.00 0.00 80 GLY A CA 20
ATOM 21973 C C . GLY A 1 80 ? -7.333 51.116 2.043 1.00 0.00 80 GLY A C 20
ATOM 21974 O O . GLY A 1 80 ? -7.789 52.251 2.173 1.00 0.00 80 GLY A O 20
ATOM 21978 N N . PRO A 1 81 ? -6.153 50.696 2.572 1.00 0.00 81 PRO A N 20
ATOM 21979 C CA . PRO A 1 81 ? -5.321 51.594 3.355 1.00 0.00 81 PRO A CA 20
ATOM 21980 C C . PRO A 1 81 ? -4.599 52.598 2.455 1.00 0.00 81 PRO A C 20
ATOM 21981 O O . PRO A 1 81 ? -4.750 52.563 1.234 1.00 0.00 81 PRO A O 20
ATOM 21992 N N . SER A 1 82 ? -3.831 53.469 3.091 1.00 0.00 82 SER A N 20
ATOM 21993 C CA . SER A 1 82 ? -3.085 54.481 2.363 1.00 0.00 82 SER A CA 20
ATOM 21994 C C . SER A 1 82 ? -1.637 54.521 2.856 1.00 0.00 82 SER A C 20
ATOM 21995 O O . SER A 1 82 ? -1.282 53.825 3.806 1.00 0.00 82 SER A O 20
ATOM 22003 N N . SER A 1 83 ? -0.840 55.343 2.189 1.00 0.00 83 SER A N 20
ATOM 22004 C CA . SER A 1 83 ? 0.561 55.482 2.548 1.00 0.00 83 SER A CA 20
ATOM 22005 C C . SER A 1 83 ? 1.121 56.785 1.973 1.00 0.00 83 SER A C 20
ATOM 22006 O O . SER A 1 83 ? 0.475 57.433 1.151 1.00 0.00 83 SER A O 20
ATOM 22014 N N . GLY A 1 84 ? 2.316 57.130 2.430 1.00 0.00 84 GLY A N 20
ATOM 22015 C CA . GLY A 1 84 ? 2.970 58.344 1.971 1.00 0.00 84 GLY A CA 20
ATOM 22016 C C . GLY A 1 84 ? 4.222 58.638 2.800 1.00 0.00 84 GLY A C 20
ATOM 22017 O O . GLY A 1 84 ? 5.016 59.508 2.444 1.00 0.00 84 GLY A O 20
#

Solvent-accessible surface area: 8265 Å² total; per-residue (Å²): 134,121,118,72,115,117,61,170,132,63,121,74,191,129,97,46,114,114,16,47,0,64,160,101,35,49,22,110,60,68,125,9,2,2,57,48,60,0,92,77,129,58,46,54,11,169,66,5,82,115,131,0,120,169,62,87,104,122,107,73,106,192,204,76,73,214,148,162,135,113,180,163,153,174,221,123,130,121,115,70,131,117,119,125

Foldseek 3Di:
DDDDDDDDPDDDDDDDDDEDPQPPLPACDDCAGSHLCCVVVVRHGPCSCVNVVPSHDDDDDCPDPDDDDDDDDDDDDDDDDDDD

Secondary structure (DSSP, 8-state):
----------------S----SS-SS-B-SS-B-STTHHHHT-B-TTHHHH-SS-SPP--------------------------